Protein 5H3Z (pdb70)

Foldseek 3Di:
DWFDFFDQPAWADAAQWIWGAHQQQATADTAGNQWKALHGADPPLGYQWFKWKWADDPPDIDIATQGRNNPWFWWADNFKIWTWDDDPFKTKIWMWGDYNAQKIKTKIKIFDFGDKMKMKGKGWTQTAGPCVSQQFLQVQLLQWFWDWDQDPAAIKIKIWRLQHVHAIKIKIKDKWPFHQHAKEFFQCQFQNLCCLAPVRTPCSVDDRPRDYFRGRGGMIMTMTDMDTHDGMDMIMMMMHMDRHDPDFDDDDDDPVVVVVRVPDDDPDDIGTDDRWDFDQADEADAFDADDPVVCCVVAVAWALWDDDPRDTAWTAGPLLKIKGFQVNSSFAQAFAKDKAEDDDLLAQDAQAWMFIATQFRATAQTAGGQSQWRGWWHHDHDGSCSPVATFKWKWWRDPRHTHTRGHARMWMHRFWIWGWHDDDPWIKIWIWGDYPAAKIKIKIAIPVFFWIKMKMKTQTDLTRHGSDAMWDWDDDQQKIKIHGDDVGPLCVQQVLKIDMGFDRDWDWAACLVRTPRSDHRGSRTIMIIDGTGRMTMDMHTDSNNPDDDDDPDDDSVVSSVVVVVVLCLLFQNKAKFFPPDADPLRVLCRSFQSLLVSLLVCLRRPFAFRSGSPDSKDQLLLCLFQVLLLCQLFVSLSHLLNVLLQSLLAQEPPLLAHFRIAHDRDLDTHLDHWPLRRLSSLQSVLSSCFQAVPLVQQQDWHFYAYRPGSDTPPPTDGNVVSNVSSVVSQCVQADPPASFGFRAQHHPPNQFGWPDVLNNNFKGFLLSLLSLLLSLQSSLVSCCVPDPVSSVVSVCSVRSLVRSVVPQADPLAGFRMDGDPDPVGDTLDVVPVVDPRHHFLNNLLSCLLSVSQFQVSNVVSVVCQLPAAQFLLAGFSRFADAEDSADDDTTRNSHSRFHCAACRLRFFPQSRLSNLSSCLLAVAVVNSLSLSQQLSVNCVSRVLERHDDRRWGFGGKHFSDSGDVVCRVPVCCRRVSVTHIYTHTTSNGSNSSSSSSSVRCRACNWGGGHQKTWRFHRHDCSQARMWIFRADPNRTAIEREHEDQDPDFKWKDFPRDTADFDWDDRSNDTGTTIGGNVSLVVSCCGRYMYMYGYD/DWFDFFDQPAWADAAQWIWGAHQQQATADTAGNQWKALHGADDPQGYQWFKWKWADDPPDIDIATQGSNRPWFWWADNFKIWTWDADPHKTKIWMWGDYNAQKIKTKIKIFDFGPKMKMKGKGWIQTAGPCRSVQFLQVQLLQWFWDWDQDPAAIKIKIWRLAHVNAIKIKIKDKWQFHQHAKEFFPCQFQNLCCLAPVRTPCSVDDRPRDYFRGRGGMIMTMTDMDTHDGMGMIMMMMHMDRHDPDFDDDDDCPVVNVVRVPDDDPDPGGTDDHWDFDQADEADEFDADDPVRCCVVAVAWALFDDDPRHTAWTAGPLLKIKGFQVNSSQAQAFAKDKAEDDDLLAQDAQAWMFIATQFRATAQTAGGQSQWRGWWHHDHDGRCSPVATFKWKWWDDPRHTHTRGHARMWMHRFWIWGWGDDDPWIKIWIWGDYPAAKIKIKIAIPVFFWTKMKMKTQTDLTRHHSPAMWDWDDDQQKIKIHGDDVGPLCVLQVLKIDMGFDHPWDWAACLNRTPNSDDNGSRIIMTIDGTGRMTMDMHIDSNNPDDDDDPDDDSVVSSVVVVVVLCLLFQNKAKFFPPDADPLRVLCRSFQSLLVSLLVCLRRVFAFRSSSPDSKDQLLLCLFQVLLLCQLFVSLSHLLNVLLQSLLAQEPPLLAHFRIAHDRDLDTHLDHWPLRRLSSLQSVLSSCFQAVPLVQQQDWHFYAYRPRSHTPPPTDGNVVSNVSSVVSQCVQADPPASFGFRAQHHPPNQFGWPDVLNNNFKGFLLSLLSLLLSLQSNLVSCPVPDPVSSVVSVCSVRSLVRQVVPQADPLAGFRMDGDPDPVGDTLDVVPVVDPRHHFLNNLLSCLLSVSQFQVSNVVSVVCQLPAAQFLQAGFSRFADAEDSADDDTTRNSHSGFHCAACRQRFFPQSRLSVLSSCLLAVAVVNSLSLSQQLSVNCVRRVLERHDDRRWGFGGKHFSDSGDVSCRVPVCCRRVSVTHIYTHTISNGSNSSSSSSSVRCRACNWGGGHQKTWRFHRHDQSQQRMWIWRADPNRTAIEREHADQDPDFKWKDAPRDTADFDWDDRSHDTGTTIGGNVSLVVSCCGRYMYMYGYD

Secondary structure (DSSP, 8-state):
-EEPPP--SEEEEETTEEEEE-TTS-EEEEEETT---SS--BTTTB-S-EEEEEEEETTEEEEEE-------EEEE-SSEEEEEEEETTEEEEEEEEE-TTSEEEEEEEEEEEEEEEEEEEEEE---S-HHHHHH-HHHHHHTEEEEEEEETTEEEEEEEE--BTTB--EEEEEEESS-EEEEEEEHHHHT-TTHHHH-S-GGGGS----B---SSSEEEEEEEPPEEEEEEEEEEEEEEEES---SPP-S---HHHHHHHHT----S--EEE----B-SB-S-B-PPPP-HHHHHHH--S-EEEEEETTEEEEEE-TTS-EEEEHHHHTT-SS---EE-----TTS---S-EEEEE-----BEEEEES-TTTSBSBPPP-SSS-SS--SSEEEEEEETTEEEEB---SEE--TTEEEEEEEETTEEEEEEEE---SS--EEEEEETT---EEEEEEEEB-SSSSTTSS-EEEEEETTEEEEEE-TTSHHHHHSTT-EE----SS-EEESGGGGBTT---S-TTEEEEEEEEESEEEE--EETT----PPPS---HHHHHHHHHHHHHHHTTT-EEE-SSPPPHHHHHHHHHHHHHHHHHHHHHHS---SS-----SPBHHHHTTHHHHHHHHHT-HHHHHHHHHHHHTTSBTTT-S--SB---S----B----TTTTHHHHHHHHHHHHHH--GGGGG-EE--B-TTT--B-S--EEHHHHHHHHHHHHHTTBPTTS-PBP-TT--S-GGG-BSSHHHHHHEEEHHHHHHHHHHHHHHHHHHTTT-HHHHHHHH--HHHHHHHHHHSEETTEE-SEEE-SSTT-----TT-TTSS----HHHHHHHHHTT-S-HHHHHHHHHHIIIIIEETTEE----PPP-SSS--SSBSHHHH--SS-GGGGS-BHHHHHHHHHHHH---HHHHHHH-----TTHHHHSTTBPP--TTS-B-BEEE--SSHHHHHHTTHHHHHT-S-EEE-SBS-SSHHHHHHHIIIIIIS-EEEETTEEEE-----GGGTT-EEEEEETTEEEEEEEEE-----SEEEEETTEEPP-EEPP-TTS---EEEEHHHHHHH----EEEEEE--/-EEPPP--SEEEEETTEEEEE-TTS-EEEEEETT---SS--BTTTB-S-EEEEEEEETTEEEEEE-------EEEE-SSEEEEEEEETTEEEEEEEEE-TTSEEEEEEEEEEEEEEEEEEEEEE---S-HHHHHH-HHHHHHTEEEEEEEETTEEEEEEEE--BTTB--EEEEEEESS-EEEEEEEHHHHT-TTHHHH-S-GGGGS----B---SSSEEEEEEEPPEEEEEEEEEEEEEEEES---SPP-S---HHHHHHHHT----S--EEE----BSSB-S-B-PPPP-HHHHHHH--S-EEEEEETTEEEEEE-TTS-EEEEHHHHTT-SS---EE-----TTS---S-EEEEE-----BEEEEESSTTTSBSBPPP-SSS-SS--SSEEEEEEETTEEEEB---SEE--TTEEEEEEEETTEEEEEEEE---SS--EEEEEETT---EEEEEEEEB-SSSSTTSS-EEEEEETTEEEEEE-TTSHHHHH-TT-EE----TT-EEESGGGGBTT---S-TTEEEEEEEEESEEEE--EESS----PPPS---HHHHHHHHHHHHHHHTTT-EEE-SSPPPHHHHHHHHHHHHHHHHHHHHHHS---SS-----SPBHHHHTTHHHHHHHHHT-HHHHHHHHHHHHHTSBTTT-S--SB---S----B----TTTTHHHHHHHHHHHHHH--GGGGG-EE--B-TTT--B-S--EEHHHHHHHHHHHHHTTBPTTS-PBP-TT--S-GGG-BSSHHHHHHEEEHHHHHHHHHHHHHHHHHHTTT-HHHHHHHH--HHHHHHHHHHSEETTEE-SEEE-SSTT-----TT-TTSS----HHHHHHHHHTT-S-HHHHHHHHHHIIIIIEETTEE----PPP-SSS--SSBSHHHH--SS-GGGGS-BHHHHHHHHHHHH---HHHHHHH-----TTHHHHSTTBPP--TTS-B-BEEE--SSHHHHHHTTHHHHHT-S-EEE-SBS-SSHHHHHHHIIIIIIS-EEEETTEEEE-----GGGTT-EEEEEETTEEEEEEEEE-----SEEEEETTEEPP-EEPP-TTS---EEEEHHHHHHH----EEEEEE--

Structure (mmCIF, N/CA/C/O backbone):
data_5H3Z
#
_entry.id   5H3Z
#
_cell.length_a   87.761
_cell.length_b   94.784
_cell.length_c   157.943
_cell.angle_alpha   90.00
_cell.angle_beta   98.41
_cell.angle_gamma   90.00
#
_symmetry.space_group_name_H-M   'P 1 21 1'
#
loop_
_entity.id
_entity.type
_entity.pdbx_description
1 polymer 'Uncharacterized protein'
2 non-polymer GLYCEROL
3 non-polymer 'CALCIUM ION'
4 non-polymer DI(HYDROXYETHYL)ETHER
5 water water
#
loop_
_atom_site.group_PDB
_atom_site.id
_atom_site.type_symbol
_atom_site.label_atom_id
_atom_site.label_alt_id
_atom_site.label_comp_id
_atom_site.label_asym_id
_atom_site.label_entity_id
_atom_site.label_seq_id
_atom_site.pdbx_PDB_ins_code
_atom_site.Cartn_x
_atom_site.Cartn_y
_atom_site.Cartn_z
_atom_site.occupancy
_atom_site.B_iso_or_equiv
_atom_site.auth_seq_id
_atom_site.auth_comp_id
_atom_site.auth_asym_id
_atom_site.auth_atom_id
_atom_site.pdbx_PDB_model_num
ATOM 1 N N . GLY A 1 2 ? 63.611 28.064 87.008 1.00 53.74 1 GLY A N 1
ATOM 2 C CA . GLY A 1 2 ? 62.934 29.321 86.638 1.00 46.74 1 GLY A CA 1
ATOM 3 C C . GLY A 1 2 ? 62.896 30.253 87.851 1.00 48.37 1 GLY A C 1
ATOM 4 O O . GLY A 1 2 ? 62.748 29.835 88.977 1.00 45.52 1 GLY A O 1
ATOM 5 N N . ILE A 1 3 ? 63.075 31.532 87.585 1.00 39.97 2 ILE A N 1
ATOM 6 C CA . ILE A 1 3 ? 63.101 32.556 88.591 1.00 36.51 2 ILE A CA 1
ATOM 7 C C . ILE A 1 3 ? 61.931 33.469 88.306 1.00 38.88 2 ILE A C 1
ATOM 8 O O . ILE A 1 3 ? 61.874 34.049 87.274 1.00 44.08 2 ILE A O 1
ATOM 13 N N . LEU A 1 4 ? 60.996 33.558 89.236 1.00 35.00 3 LEU A N 1
ATOM 14 C CA . LEU A 1 4 ? 59.927 34.562 89.199 1.00 34.00 3 LEU A CA 1
ATOM 15 C C . LEU A 1 4 ? 60.428 35.873 89.795 1.00 31.25 3 LEU A C 1
ATOM 16 O O . LEU A 1 4 ? 60.873 35.941 90.931 1.00 30.41 3 LEU A O 1
ATOM 21 N N . LYS A 1 5 ? 60.317 36.940 89.020 1.00 31.27 4 LYS A N 1
ATOM 22 C CA . LYS A 1 5 ? 60.667 38.251 89.490 1.00 34.70 4 LYS A CA 1
ATOM 23 C C . LYS A 1 5 ? 59.644 38.833 90.482 1.00 33.55 4 LYS A C 1
ATOM 24 O O . LYS A 1 5 ? 58.561 38.306 90.664 1.00 33.75 4 LYS A O 1
ATOM 30 N N . THR A 1 6 ? 60.038 39.911 91.132 1.00 33.12 5 THR A N 1
ATOM 31 C CA . THR A 1 6 ? 59.229 40.543 92.156 1.00 39.32 5 THR A CA 1
ATOM 32 C C . THR A 1 6 ? 58.599 41.788 91.582 1.00 35.44 5 THR A C 1
ATOM 33 O O . THR A 1 6 ? 59.144 42.414 90.683 1.00 32.37 5 THR A O 1
ATOM 37 N N . LEU A 1 7 ? 57.437 42.130 92.092 1.00 31.23 6 LEU A N 1
ATOM 38 C CA . LEU A 1 7 ? 56.745 43.324 91.643 1.00 32.58 6 LEU A CA 1
ATOM 39 C C . LEU A 1 7 ? 57.449 44.574 92.138 1.00 33.44 6 LEU A C 1
ATOM 40 O O . LEU A 1 7 ? 57.689 44.710 93.330 1.00 33.86 6 LEU A O 1
ATOM 45 N N . SER A 1 8 ? 57.748 45.499 91.247 1.00 32.76 7 SER A N 1
ATOM 46 C CA . SER A 1 8 ? 58.188 46.836 91.676 1.00 33.83 7 SER A CA 1
ATOM 47 C C . SER A 1 8 ? 57.209 47.846 91.113 1.00 30.81 7 SER A C 1
ATOM 48 O O . SER A 1 8 ? 56.842 47.763 89.973 1.00 32.59 7 SER A O 1
ATOM 51 N N . ALA A 1 9 ? 56.765 48.797 91.925 1.00 28.01 8 ALA A N 1
ATOM 52 C CA . ALA A 1 9 ? 55.779 49.791 91.427 1.00 29.65 8 ALA A CA 1
ATOM 53 C C . ALA A 1 9 ? 56.494 50.666 90.346 1.00 31.81 8 ALA A C 1
ATOM 54 O O . ALA A 1 9 ? 57.546 51.216 90.622 1.00 35.25 8 ALA A O 1
ATOM 56 N N . PRO A 1 10 ? 55.990 50.704 89.126 1.00 34.40 9 PRO A N 1
ATOM 57 C CA . PRO A 1 10 ? 56.705 51.406 88.019 1.00 34.75 9 PRO A CA 1
ATOM 58 C C . PRO A 1 10 ? 56.493 52.922 87.999 1.00 35.80 9 PRO A C 1
ATOM 59 O O . PRO A 1 10 ? 57.129 53.598 87.250 1.00 33.44 9 PRO A O 1
ATOM 63 N N . ILE A 1 11 ? 55.605 53.466 88.813 1.00 32.08 10 ILE A N 1
ATOM 64 C CA . ILE A 1 11 ? 55.436 54.906 88.848 1.00 29.55 10 ILE A CA 1
ATOM 65 C C . ILE A 1 11 ? 55.960 55.350 90.166 1.00 31.16 10 ILE A C 1
ATOM 66 O O . ILE A 1 11 ? 55.435 54.979 91.235 1.00 31.42 10 ILE A O 1
ATOM 71 N N . ILE A 1 12 ? 57.001 56.159 90.131 1.00 26.59 11 ILE A N 1
ATOM 72 C CA . ILE A 1 12 ? 57.696 56.522 91.306 1.00 28.40 11 ILE A CA 1
ATOM 73 C C . ILE A 1 12 ? 57.751 57.997 91.361 1.00 33.61 11 ILE A C 1
ATOM 74 O O . ILE A 1 12 ? 58.442 58.612 90.576 1.00 31.99 11 ILE A O 1
ATOM 79 N N . LEU A 1 13 ? 57.035 58.587 92.310 1.00 34.50 12 LEU A N 1
ATOM 80 C CA . LEU A 1 13 ? 57.093 60.039 92.516 1.00 33.14 12 LEU A CA 1
ATOM 81 C C . LEU A 1 13 ? 57.965 60.359 93.705 1.00 34.14 12 LEU A C 1
ATOM 82 O O . LEU A 1 13 ? 57.842 59.721 94.755 1.00 32.70 12 LEU A O 1
ATOM 87 N N . GLU A 1 14 ? 58.848 61.354 93.565 1.00 29.15 13 GLU A N 1
ATOM 88 C CA . GLU A 1 14 ? 59.783 61.707 94.608 1.00 31.99 13 GLU A CA 1
ATOM 89 C C . GLU A 1 14 ? 59.852 63.183 94.764 1.00 32.28 13 GLU A C 1
ATOM 90 O O . GLU A 1 14 ? 59.754 63.932 93.828 1.00 33.71 13 GLU A O 1
ATOM 96 N N . ASN A 1 15 ? 59.959 63.604 95.986 1.00 36.26 14 ASN A N 1
ATOM 97 C CA . ASN A 1 15 ? 60.203 64.996 96.276 1.00 37.49 14 ASN A CA 1
ATOM 98 C C . ASN A 1 15 ? 60.718 65.079 97.682 1.00 40.50 14 ASN A C 1
ATOM 99 O O . ASN A 1 15 ? 60.040 64.707 98.652 1.00 50.41 14 ASN A O 1
ATOM 104 N N . SER A 1 16 ? 61.931 65.570 97.797 1.00 42.85 15 SER A N 1
ATOM 105 C CA . SER A 1 16 ? 62.489 65.873 99.073 1.00 41.44 15 SER A CA 1
ATOM 106 C C . SER A 1 16 ? 62.485 64.545 99.875 1.00 39.39 15 SER A C 1
ATOM 107 O O . SER A 1 16 ? 62.922 63.541 99.380 1.00 43.93 15 SER A O 1
ATOM 110 N N . ASN A 1 17 ? 61.935 64.514 101.070 1.00 34.32 16 ASN A N 1
ATOM 111 C CA . ASN A 1 17 ? 61.923 63.307 101.856 1.00 35.52 16 ASN A CA 1
ATOM 112 C C . ASN A 1 17 ? 60.692 62.378 101.606 1.00 33.68 16 ASN A C 1
ATOM 113 O O . ASN A 1 17 ? 60.391 61.582 102.434 1.00 31.20 16 ASN A O 1
ATOM 118 N N . SER A 1 18 ? 60.027 62.504 100.478 1.00 30.08 17 SER A N 1
ATOM 119 C CA . SER A 1 18 ? 58.843 61.716 100.150 1.00 32.17 17 SER A CA 1
ATOM 120 C C . SER A 1 18 ? 59.089 60.881 98.938 1.00 30.55 17 SER A C 1
ATOM 121 O O . SER A 1 18 ? 59.580 61.374 97.919 1.00 26.44 17 SER A O 1
ATOM 124 N N . THR A 1 19 ? 58.720 59.595 99.032 1.00 27.23 18 THR A N 1
ATOM 125 C CA . THR A 1 19 ? 58.610 58.733 97.860 1.00 25.37 18 THR A CA 1
ATOM 126 C C . THR A 1 19 ? 57.176 58.102 97.853 1.00 26.40 18 THR A C 1
ATOM 127 O O . THR A 1 19 ? 56.829 57.329 98.742 1.00 25.49 18 THR A O 1
ATOM 131 N N . PHE A 1 20 ? 56.357 58.448 96.881 1.00 26.48 19 PHE A N 1
ATOM 132 C CA . PHE A 1 20 ? 55.024 57.851 96.672 1.00 26.81 19 PHE A CA 1
ATOM 133 C C . PHE A 1 20 ? 55.033 57.067 95.401 1.00 25.91 19 PHE A C 1
ATOM 134 O O . PHE A 1 20 ? 55.228 57.643 94.317 1.00 32.28 19 PHE A O 1
ATOM 142 N N . THR A 1 21 ? 54.789 55.751 95.480 1.00 25.10 20 THR A N 1
ATOM 143 C CA . THR A 1 21 ? 54.791 54.890 94.326 1.00 25.07 20 THR A CA 1
ATOM 144 C C . THR A 1 21 ? 53.383 54.412 93.989 1.00 27.73 20 THR A C 1
ATOM 145 O O . THR A 1 21 ? 52.497 54.381 94.889 1.00 26.16 20 THR A O 1
ATOM 149 N N . PHE A 1 22 ? 53.177 54.122 92.722 1.00 25.48 21 PHE A N 1
ATOM 150 C CA . PHE A 1 22 ? 51.884 53.754 92.207 1.00 26.15 21 PHE A CA 1
ATOM 151 C C . PHE A 1 22 ? 52.044 52.620 91.237 1.00 27.43 21 PHE A C 1
ATOM 152 O O . PHE A 1 22 ? 53.113 52.476 90.563 1.00 31.06 21 PHE A O 1
ATOM 160 N N . LEU A 1 23 ? 50.980 51.837 91.111 1.00 25.47 22 LEU A N 1
ATOM 161 C CA . LEU A 1 23 ? 50.873 50.803 90.079 1.00 25.75 22 LEU A CA 1
ATOM 162 C C . LEU A 1 23 ? 50.478 51.456 88.728 1.00 27.61 22 LEU A C 1
ATOM 163 O O . LEU A 1 23 ? 50.062 52.614 88.721 1.00 30.17 22 LEU A O 1
ATOM 168 N N . PRO A 1 24 ? 50.589 50.727 87.594 1.00 28.70 23 PRO A N 1
ATOM 169 C CA . PRO A 1 24 ? 50.481 51.390 86.280 1.00 30.53 23 PRO A CA 1
ATOM 170 C C . PRO A 1 24 ? 49.129 52.036 85.986 1.00 34.05 23 PRO A C 1
ATOM 171 O O . PRO A 1 24 ? 49.087 52.980 85.228 1.00 33.55 23 PRO A O 1
ATOM 175 N N . GLY A 1 25 ? 48.048 51.573 86.644 1.00 30.49 24 GLY A N 1
ATOM 176 C CA . GLY A 1 25 ? 46.753 52.200 86.519 1.00 26.70 24 GLY A CA 1
ATOM 177 C C . GLY A 1 25 ? 46.619 53.389 87.442 1.00 27.63 24 GLY A C 1
ATOM 178 O O . GLY A 1 25 ? 45.561 54.000 87.536 1.00 27.68 24 GLY A O 1
ATOM 179 N N . GLY A 1 26 ? 47.684 53.761 88.127 1.00 24.39 25 GLY A N 1
ATOM 180 C CA . GLY A 1 26 ? 47.637 54.904 89.017 1.00 25.50 25 GLY A CA 1
ATOM 181 C C . GLY A 1 26 ? 47.060 54.563 90.428 1.00 25.93 25 GLY A C 1
ATOM 182 O O . GLY A 1 26 ? 46.715 55.415 91.182 1.00 25.92 25 GLY A O 1
ATOM 183 N N . ASP A 1 27 ? 47.041 53.295 90.776 1.00 27.13 26 ASP A N 1
ATOM 184 C CA . ASP A 1 27 ? 46.622 52.832 92.134 1.00 26.57 26 ASP A CA 1
ATOM 185 C C . ASP A 1 27 ? 47.759 52.999 93.105 1.00 26.43 26 ASP A C 1
ATOM 186 O O . ASP A 1 27 ? 48.886 52.684 92.752 1.00 26.45 26 ASP A O 1
ATOM 191 N N . ASN A 1 28 ? 47.464 53.502 94.315 1.00 23.75 27 ASN A N 1
ATOM 192 C CA . ASN A 1 28 ? 48.472 53.658 95.348 1.00 23.44 27 ASN A CA 1
ATOM 193 C C . ASN A 1 28 ? 49.130 52.337 95.650 1.00 24.15 27 ASN A C 1
ATOM 194 O O . ASN A 1 28 ? 48.502 51.287 95.628 1.00 22.54 27 ASN A O 1
ATOM 199 N N . PHE A 1 29 ? 50.441 52.377 95.809 1.00 24.36 28 PHE A N 1
ATOM 200 C CA . PHE A 1 29 ? 51.188 51.193 96.202 1.00 24.18 28 PHE A CA 1
ATOM 201 C C . PHE A 1 29 ? 51.759 51.489 97.558 1.00 27.19 28 PHE A C 1
ATOM 202 O O . PHE A 1 29 ? 51.247 51.034 98.524 1.00 23.76 28 PHE A O 1
ATOM 210 N N . GLU A 1 30 ? 52.792 52.320 97.641 1.00 26.95 29 GLU A N 1
ATOM 211 C CA . GLU A 1 30 ? 53.347 52.705 98.923 1.00 27.54 29 GLU A CA 1
ATOM 212 C C . GLU A 1 30 ? 53.594 54.210 98.938 1.00 23.46 29 GLU A C 1
ATOM 213 O O . GLU A 1 30 ? 54.405 54.734 98.155 1.00 25.79 29 GLU A O 1
ATOM 219 N N . TRP A 1 31 ? 52.984 54.872 99.898 1.00 22.75 30 TRP A N 1
ATOM 220 C CA . TRP A 1 31 ? 53.183 56.297 100.090 1.00 23.37 30 TRP A CA 1
ATOM 221 C C . TRP A 1 31 ? 54.000 56.550 101.322 1.00 25.38 30 TRP A C 1
ATOM 222 O O . TRP A 1 31 ? 53.501 56.344 102.438 1.00 26.10 30 TRP A O 1
ATOM 233 N N . ILE A 1 32 ? 55.258 56.956 101.131 1.00 24.21 31 ILE A N 1
ATOM 234 C CA . ILE A 1 32 ? 56.219 57.026 102.244 1.00 25.94 31 ILE A CA 1
ATOM 235 C C . ILE A 1 32 ? 56.739 58.465 102.369 1.00 28.07 31 ILE A C 1
ATOM 236 O O . ILE A 1 32 ? 57.195 59.054 101.398 1.00 27.33 31 ILE A O 1
ATOM 241 N N . HIS A 1 33 ? 56.643 58.994 103.563 1.00 26.56 32 HIS A N 1
ATOM 242 C CA . HIS A 1 33 ? 57.196 60.269 103.876 1.00 29.17 32 HIS A CA 1
ATOM 243 C C . HIS A 1 33 ? 58.129 60.038 105.049 1.00 30.49 32 HIS A C 1
ATOM 244 O O . HIS A 1 33 ? 57.718 59.625 106.166 1.00 26.03 32 HIS A O 1
ATOM 251 N N . GLU A 1 34 ? 59.408 60.293 104.806 1.00 34.69 33 GLU A N 1
ATOM 252 C CA . GLU A 1 34 ? 60.487 59.990 105.765 1.00 35.85 33 GLU A CA 1
ATOM 253 C C . GLU A 1 34 ? 60.380 58.503 106.055 1.00 36.51 33 GLU A C 1
ATOM 254 O O . GLU A 1 34 ? 60.477 57.698 105.137 1.00 42.36 33 GLU A O 1
ATOM 260 N N . SER A 1 35 ? 60.170 58.086 107.264 1.00 36.24 34 SER A N 1
ATOM 261 C CA . SER A 1 35 ? 60.072 56.626 107.411 1.00 41.20 34 SER A CA 1
ATOM 262 C C . SER A 1 35 ? 58.628 56.181 107.760 1.00 34.20 34 SER A C 1
ATOM 263 O O . SER A 1 35 ? 58.445 55.098 108.232 1.00 32.52 34 SER A O 1
ATOM 266 N N . ILE A 1 36 ? 57.628 57.009 107.449 1.00 29.17 35 ILE A N 1
ATOM 267 C CA . ILE A 1 36 ? 56.210 56.750 107.761 1.00 28.38 35 ILE A CA 1
ATOM 268 C C . ILE A 1 36 ? 55.405 56.386 106.512 1.00 27.57 35 ILE A C 1
ATOM 269 O O . ILE A 1 36 ? 55.432 57.091 105.518 1.00 29.10 35 ILE A O 1
ATOM 282 N N . ILE A 1 38 ? 51.943 56.155 104.766 1.00 22.92 37 ILE A N 1
ATOM 283 C CA . ILE A 1 38 ? 50.750 56.951 104.891 1.00 23.47 37 ILE A CA 1
ATOM 284 C C . ILE A 1 38 ? 49.471 56.132 104.572 1.00 22.04 37 ILE A C 1
ATOM 285 O O . ILE A 1 38 ? 48.533 56.261 105.282 1.00 22.20 37 ILE A O 1
ATOM 290 N N . ASN A 1 39 ? 49.472 55.349 103.515 1.00 21.40 38 ASN A N 1
ATOM 291 C CA . ASN A 1 39 ? 48.328 54.477 103.189 1.00 25.58 38 ASN A CA 1
ATOM 292 C C . ASN A 1 39 ? 48.361 53.232 104.091 1.00 28.14 38 ASN A C 1
ATOM 293 O O . ASN A 1 39 ? 49.377 52.947 104.768 1.00 22.95 38 ASN A O 1
ATOM 298 N N . ALA A 1 40 ? 47.235 52.549 104.177 1.00 25.00 39 ALA A N 1
ATOM 299 C CA . ALA A 1 40 ? 47.156 51.363 105.017 1.00 24.38 39 ALA A CA 1
ATOM 300 C C . ALA A 1 40 ? 47.413 50.094 104.209 1.00 22.71 39 ALA A C 1
ATOM 301 O O . ALA A 1 40 ? 47.991 49.176 104.735 1.00 21.89 39 ALA A O 1
ATOM 303 N N . PHE A 1 41 ? 46.905 50.033 102.985 1.00 20.05 40 PHE A N 1
ATOM 304 C CA . PHE A 1 41 ? 46.965 48.849 102.135 1.00 20.31 40 PHE A CA 1
ATOM 305 C C . PHE A 1 41 ? 47.668 49.220 100.862 1.00 23.79 40 PHE A C 1
ATOM 306 O O . PHE A 1 41 ? 47.383 50.284 100.238 1.00 22.41 40 PHE A O 1
ATOM 314 N N . GLN A 1 42 ? 48.568 48.362 100.468 1.00 23.52 41 GLN A N 1
ATOM 315 C CA . GLN A 1 42 ? 49.168 48.455 99.117 1.00 25.80 41 GLN A CA 1
ATOM 316 C C . GLN A 1 42 ? 48.192 47.995 98.084 1.00 24.52 41 GLN A C 1
ATOM 317 O O . GLN A 1 42 ? 47.516 46.977 98.260 1.00 22.95 41 GLN A O 1
ATOM 323 N N . GLY A 1 43 ? 48.137 48.712 96.970 1.00 20.96 42 GLY A N 1
ATOM 324 C CA . GLY A 1 43 ? 47.364 48.254 95.830 1.00 22.45 42 GLY A CA 1
ATOM 325 C C . GLY A 1 43 ? 47.884 46.963 95.260 1.00 21.67 42 GLY A C 1
ATOM 326 O O . GLY A 1 43 ? 49.001 46.538 95.509 1.00 22.58 42 GLY A O 1
ATOM 327 N N . ASN A 1 44 ? 47.019 46.276 94.537 1.00 21.90 43 ASN A N 1
ATOM 328 C CA . ASN A 1 44 ? 47.469 45.144 93.728 1.00 22.80 43 ASN A CA 1
ATOM 329 C C . ASN A 1 44 ? 47.039 45.333 92.282 1.00 21.85 43 ASN A C 1
ATOM 330 O O . ASN A 1 44 ? 46.160 46.154 91.987 1.00 23.55 43 ASN A O 1
ATOM 335 N N . THR A 1 45 ? 47.643 44.521 91.415 1.00 25.70 44 THR A N 1
ATOM 336 C CA . THR A 1 45 ? 47.513 44.691 89.945 1.00 25.09 44 THR A CA 1
ATOM 337 C C . THR A 1 45 ? 46.155 44.327 89.378 1.00 29.10 44 THR A C 1
ATOM 338 O O . THR A 1 45 ? 45.768 44.828 88.347 1.00 30.17 44 THR A O 1
ATOM 342 N N . LEU A 1 46 ? 45.381 43.534 90.102 1.00 29.80 45 LEU A N 1
ATOM 343 C CA . LEU A 1 46 ? 43.974 43.257 89.667 1.00 30.25 45 LEU A CA 1
ATOM 344 C C . LEU A 1 46 ? 42.892 44.092 90.294 1.00 31.79 45 LEU A C 1
ATOM 345 O O . LEU A 1 46 ? 42.005 44.525 89.598 1.00 31.39 45 LEU A O 1
ATOM 350 N N . ASP A 1 47 ? 42.944 44.309 91.617 1.00 30.17 46 ASP A N 1
ATOM 351 C CA . ASP A 1 47 ? 41.929 45.104 92.300 1.00 27.25 46 ASP A CA 1
ATOM 352 C C . ASP A 1 47 ? 42.187 46.562 92.263 1.00 27.43 46 ASP A C 1
ATOM 353 O O . ASP A 1 47 ? 41.255 47.309 92.411 1.00 28.25 46 ASP A O 1
ATOM 358 N N . GLY A 1 48 ? 43.436 47.000 92.134 1.00 25.44 47 GLY A N 1
ATOM 359 C CA . GLY A 1 48 ? 43.751 48.400 92.398 1.00 28.06 47 GLY A CA 1
ATOM 360 C C . GLY A 1 48 ? 43.984 48.614 93.892 1.00 25.45 47 GLY A C 1
ATOM 361 O O . GLY A 1 48 ? 44.373 47.690 94.580 1.00 23.77 47 GLY A O 1
ATOM 362 N N . SER A 1 49 ? 43.738 49.825 94.355 1.00 23.41 48 SER A N 1
ATOM 363 C CA . SER A 1 49 ? 43.942 50.190 95.707 1.00 23.52 48 SER A CA 1
ATOM 364 C C . SER A 1 49 ? 42.612 50.547 96.364 1.00 23.62 48 SER A C 1
ATOM 365 O O . SER A 1 49 ? 41.582 50.649 95.724 1.00 23.44 48 SER A O 1
ATOM 368 N N . THR A 1 50 ? 42.664 50.765 97.657 1.00 24.72 49 THR A N 1
ATOM 369 C CA . THR A 1 50 ? 41.462 50.993 98.496 1.00 23.50 49 THR A CA 1
ATOM 370 C C . THR A 1 50 ? 40.944 52.456 98.437 1.00 23.84 49 THR A C 1
ATOM 371 O O . THR A 1 50 ? 39.755 52.736 98.644 1.00 21.80 49 THR A O 1
ATOM 375 N N . ASN A 1 51 ? 41.840 53.374 98.120 1.00 22.26 50 ASN A N 1
ATOM 376 C CA . ASN A 1 51 ? 41.487 54.778 97.943 1.00 22.25 50 ASN A CA 1
ATOM 377 C C . ASN A 1 51 ? 40.971 55.128 96.578 1.00 20.70 50 ASN A C 1
ATOM 378 O O . ASN A 1 51 ? 41.151 54.430 95.635 1.00 20.15 50 ASN A O 1
ATOM 383 N N . ASN A 1 52 ? 40.261 56.235 96.490 1.00 24.25 51 ASN A N 1
ATOM 384 C CA . ASN A 1 52 ? 39.739 56.712 95.257 1.00 22.87 51 ASN A CA 1
ATOM 385 C C . ASN A 1 52 ? 39.135 58.086 95.393 1.00 20.47 51 ASN A C 1
ATOM 386 O O . ASN A 1 52 ? 39.053 58.635 96.450 1.00 22.07 51 ASN A O 1
ATOM 391 N N . LEU A 1 53 ? 38.714 58.629 94.282 1.00 23.62 52 LEU A N 1
ATOM 392 C CA . LEU A 1 53 ? 37.907 59.856 94.219 1.00 23.28 52 LEU A CA 1
ATOM 393 C C . LEU A 1 53 ? 36.717 59.583 93.351 1.00 21.51 52 LEU A C 1
ATOM 394 O O . LEU A 1 53 ? 36.873 59.126 92.253 1.00 23.92 52 LEU A O 1
ATOM 399 N N . TYR A 1 54 ? 35.522 59.868 93.824 1.00 21.43 53 TYR A N 1
ATOM 400 C CA . TYR A 1 54 ? 34.328 59.423 93.140 1.00 23.47 53 TYR A CA 1
ATOM 401 C C . TYR A 1 54 ? 33.502 60.636 92.694 1.00 25.28 53 TYR A C 1
ATOM 402 O O . TYR A 1 54 ? 33.257 61.511 93.468 1.00 23.27 53 TYR A O 1
ATOM 411 N N . LEU A 1 55 ? 33.111 60.653 91.420 1.00 25.33 54 LEU A N 1
ATOM 412 C CA . LEU A 1 55 ? 32.186 61.659 90.938 1.00 26.15 54 LEU A CA 1
ATOM 413 C C . LEU A 1 55 ? 30.815 61.050 90.955 1.00 23.65 54 LEU A C 1
ATOM 414 O O . LEU A 1 55 ? 30.619 59.999 90.380 1.00 23.22 54 LEU A O 1
ATOM 419 N N . ARG A 1 56 ? 29.888 61.747 91.570 1.00 22.42 55 ARG A N 1
ATOM 420 C CA . ARG A 1 56 ? 28.477 61.286 91.590 1.00 24.12 55 ARG A CA 1
ATOM 421 C C . ARG A 1 56 ? 27.572 62.258 90.834 1.00 23.72 55 ARG A C 1
ATOM 422 O O . ARG A 1 56 ? 27.765 63.460 90.893 1.00 25.35 55 ARG A O 1
ATOM 430 N N . ILE A 1 57 ? 26.619 61.709 90.121 1.00 22.10 56 ILE A N 1
ATOM 431 C CA . ILE A 1 57 ? 25.753 62.491 89.273 1.00 25.12 56 ILE A CA 1
ATOM 432 C C . ILE A 1 57 ? 24.346 62.182 89.672 1.00 23.55 56 ILE A C 1
ATOM 433 O O . ILE A 1 57 ? 23.929 61.037 89.578 1.00 24.09 56 ILE A O 1
ATOM 438 N N . TYR A 1 58 ? 23.614 63.216 90.053 1.00 23.81 57 TYR A N 1
ATOM 439 C CA . TYR A 1 58 ? 22.254 63.041 90.519 1.00 23.77 57 TYR A CA 1
ATOM 440 C C . TYR A 1 58 ? 21.238 63.401 89.436 1.00 25.66 57 TYR A C 1
ATOM 441 O O . TYR A 1 58 ? 21.251 64.507 88.955 1.00 27.34 57 TYR A O 1
ATOM 450 N N . LYS A 1 59 ? 20.286 62.506 89.177 1.00 24.93 58 LYS A N 1
ATOM 451 C CA . LYS A 1 59 ? 19.216 62.750 88.254 1.00 28.81 58 LYS A CA 1
ATOM 452 C C . LYS A 1 59 ? 17.879 62.527 88.896 1.00 26.41 58 LYS A C 1
ATOM 453 O O . LYS A 1 59 ? 17.781 62.020 89.970 1.00 32.24 58 LYS A O 1
ATOM 459 N N . ASP A 1 60 ? 16.832 62.826 88.157 1.00 27.69 59 ASP A N 1
ATOM 460 C CA . ASP A 1 60 ? 15.492 62.661 88.649 1.00 27.61 59 ASP A CA 1
ATOM 461 C C . ASP A 1 60 ? 15.169 61.225 88.961 1.00 25.89 59 ASP A C 1
ATOM 462 O O . ASP A 1 60 ? 14.381 60.986 89.861 1.00 27.58 59 ASP A O 1
ATOM 467 N N . ASN A 1 61 ? 15.693 60.264 88.202 1.00 25.46 60 ASN A N 1
ATOM 468 C CA . ASN A 1 61 ? 15.387 58.858 88.449 1.00 24.59 60 ASN A CA 1
ATOM 469 C C . ASN A 1 61 ? 16.616 58.026 88.715 1.00 25.01 60 ASN A C 1
ATOM 470 O O . ASN A 1 61 ? 16.543 56.809 88.674 1.00 26.68 60 ASN A O 1
ATOM 475 N N . SER A 1 62 ? 17.722 58.654 89.066 1.00 24.70 61 SER A N 1
ATOM 476 C CA . SER A 1 62 ? 18.951 57.870 89.330 1.00 26.40 61 SER A CA 1
ATOM 477 C C . SER A 1 62 ? 20.023 58.627 90.052 1.00 23.54 61 SER A C 1
ATOM 478 O O . SER A 1 62 ? 20.040 59.857 90.138 1.00 25.89 61 SER A O 1
ATOM 481 N N . LEU A 1 63 ? 20.914 57.832 90.603 1.00 24.28 62 LEU A N 1
ATOM 482 C CA . LEU A 1 63 ? 22.189 58.293 91.141 1.00 23.91 62 LEU A CA 1
ATOM 483 C C . LEU A 1 63 ? 23.294 57.400 90.560 1.00 24.38 62 LEU A C 1
ATOM 484 O O . LEU A 1 63 ? 23.182 56.180 90.582 1.00 25.35 62 LEU A O 1
ATOM 489 N N . ALA A 1 64 ? 24.359 58.008 90.104 1.00 21.77 63 ALA A N 1
ATOM 490 C CA . ALA A 1 64 ? 25.426 57.297 89.478 1.00 25.08 63 ALA A CA 1
ATOM 491 C C . ALA A 1 64 ? 26.716 57.727 90.168 1.00 23.40 63 ALA A C 1
ATOM 492 O O . ALA A 1 64 ? 26.775 58.815 90.710 1.00 21.12 63 ALA A O 1
ATOM 494 N N . PHE A 1 65 ? 27.727 56.858 90.129 1.00 24.37 64 PHE A N 1
ATOM 495 C CA . PHE A 1 65 ? 28.985 57.110 90.859 1.00 25.12 64 PHE A CA 1
ATOM 496 C C . PHE A 1 65 ? 30.106 56.521 90.075 1.00 28.43 64 PHE A C 1
ATOM 497 O O . PHE A 1 65 ? 29.994 55.360 89.635 1.00 32.77 64 PHE A O 1
ATOM 505 N N . TYR A 1 66 ? 31.188 57.309 89.901 1.00 26.05 65 TYR A N 1
ATOM 506 C CA . TYR A 1 66 ? 32.316 56.857 89.025 1.00 27.47 65 TYR A CA 1
ATOM 507 C C . TYR A 1 66 ? 33.634 57.141 89.689 1.00 23.85 65 TYR A C 1
ATOM 508 O O . TYR A 1 66 ? 33.887 58.277 90.110 1.00 24.96 65 TYR A O 1
ATOM 517 N N . PRO A 1 67 ? 34.498 56.128 89.761 1.00 23.79 66 PRO A N 1
ATOM 518 C CA . PRO A 1 67 ? 35.853 56.392 90.259 1.00 24.31 66 PRO A CA 1
ATOM 519 C C . PRO A 1 67 ? 36.679 57.145 89.228 1.00 24.83 66 PRO A C 1
ATOM 520 O O . PRO A 1 67 ? 36.613 56.805 88.083 1.00 26.67 66 PRO A O 1
ATOM 524 N N . LEU A 1 68 ? 37.428 58.133 89.667 1.00 28.38 67 LEU A N 1
ATOM 525 C CA . LEU A 1 68 ? 38.230 58.975 88.794 1.00 29.33 67 LEU A CA 1
ATOM 526 C C . LEU A 1 68 ? 39.703 58.598 88.720 1.00 29.70 67 LEU A C 1
ATOM 527 O O . LEU A 1 68 ? 40.402 58.994 87.775 1.00 25.98 67 LEU A O 1
ATOM 532 N N . ILE A 1 69 ? 40.167 57.807 89.662 1.00 25.83 68 ILE A N 1
ATOM 533 C CA . ILE A 1 69 ? 41.541 57.413 89.698 1.00 26.94 68 ILE A CA 1
ATOM 534 C C . ILE A 1 69 ? 41.648 55.946 89.838 1.00 29.09 68 ILE A C 1
ATOM 535 O O . ILE A 1 69 ? 40.676 55.214 90.051 1.00 28.59 68 ILE A O 1
ATOM 540 N N . GLY A 1 70 ? 42.852 55.485 89.611 1.00 31.01 69 GLY A N 1
ATOM 541 C CA . GLY A 1 70 ? 43.145 54.065 89.618 1.00 29.55 69 GLY A CA 1
ATOM 542 C C . GLY A 1 70 ? 42.677 53.284 88.428 1.00 30.14 69 GLY A C 1
ATOM 543 O O . GLY A 1 70 ? 41.994 53.761 87.534 1.00 34.76 69 GLY A O 1
ATOM 552 N N . ASN A 1 72 ? 40.467 51.101 87.851 1.00 31.47 71 ASN A N 1
ATOM 553 C CA . ASN A 1 72 ? 39.040 51.016 87.525 1.00 33.58 71 ASN A CA 1
ATOM 554 C C . ASN A 1 72 ? 38.404 52.278 86.940 1.00 29.33 71 ASN A C 1
ATOM 555 O O . ASN A 1 72 ? 37.307 52.216 86.415 1.00 32.86 71 ASN A O 1
ATOM 560 N N . SER A 1 73 ? 39.059 53.419 87.037 1.00 28.98 72 SER A N 1
ATOM 561 C CA . SER A 1 73 ? 38.558 54.628 86.391 1.00 29.65 72 SER A CA 1
ATOM 562 C C . SER A 1 73 ? 38.690 54.505 84.850 1.00 37.47 72 SER A C 1
ATOM 563 O O . SER A 1 73 ? 38.015 55.235 84.142 1.00 36.79 72 SER A O 1
ATOM 566 N N . LYS A 1 74 ? 39.570 53.644 84.336 1.00 37.64 73 LYS A N 1
ATOM 567 C CA . LYS A 1 74 ? 39.907 53.722 82.855 1.00 50.84 73 LYS A CA 1
ATOM 568 C C . LYS A 1 74 ? 40.443 55.137 82.377 1.00 49.18 73 LYS A C 1
ATOM 569 O O . LYS A 1 74 ? 40.245 55.534 81.256 1.00 53.51 73 LYS A O 1
ATOM 575 N N . SER A 1 75 ? 41.071 55.878 83.293 1.00 43.41 74 SER A N 1
ATOM 576 C CA . SER A 1 75 ? 41.722 57.149 83.068 1.00 40.82 74 SER A CA 1
ATOM 577 C C . SER A 1 75 ? 43.016 56.936 82.285 1.00 44.45 74 SER A C 1
ATOM 578 O O . SER A 1 75 ? 43.700 55.949 82.501 1.00 43.96 74 SER A O 1
ATOM 581 N N . THR A 1 76 ? 43.371 57.870 81.402 1.00 41.64 75 THR A N 1
ATOM 582 C CA . THR A 1 76 ? 44.723 57.874 80.846 1.00 36.39 75 THR A CA 1
ATOM 583 C C . THR A 1 76 ? 45.617 58.592 81.835 1.00 34.37 75 THR A C 1
ATOM 584 O O . THR A 1 76 ? 45.149 59.342 82.686 1.00 31.36 75 THR A O 1
ATOM 588 N N . ILE A 1 77 ? 46.925 58.380 81.701 1.00 32.03 76 ILE A N 1
ATOM 589 C CA . ILE A 1 77 ? 47.853 58.851 82.712 1.00 32.64 76 ILE A CA 1
ATOM 590 C C . ILE A 1 77 ? 49.083 59.476 82.067 1.00 31.31 76 ILE A C 1
ATOM 591 O O . ILE A 1 77 ? 49.647 58.916 81.138 1.00 32.88 76 ILE A O 1
ATOM 596 N N . LYS A 1 78 ? 49.503 60.603 82.621 1.00 33.55 77 LYS A N 1
ATOM 597 C CA . LYS A 1 78 ? 50.833 61.145 82.393 1.00 37.81 77 LYS A CA 1
ATOM 598 C C . LYS A 1 78 ? 51.520 61.317 83.714 1.00 37.90 77 LYS A C 1
ATOM 599 O O . LYS A 1 78 ? 50.865 61.641 84.701 1.00 32.84 77 LYS A O 1
ATOM 605 N N . SER A 1 79 ? 52.842 61.169 83.733 1.00 37.59 78 SER A N 1
ATOM 606 C CA . SER A 1 79 ? 53.624 61.406 84.957 1.00 38.91 78 SER A CA 1
ATOM 607 C C . SER A 1 79 ? 54.793 62.347 84.775 1.00 40.75 78 SER A C 1
ATOM 608 O O . SER A 1 79 ? 55.337 62.504 83.687 1.00 38.75 78 SER A O 1
ATOM 611 N N . GLY A 1 80 ? 55.166 62.966 85.868 1.00 39.00 79 GLY A N 1
ATOM 612 C CA . GLY A 1 80 ? 56.411 63.727 85.981 1.00 44.59 79 GLY A CA 1
ATOM 613 C C . GLY A 1 80 ? 57.177 63.114 87.118 1.00 41.51 79 GLY A C 1
ATOM 614 O O . GLY A 1 80 ? 56.851 62.010 87.553 1.00 42.69 79 GLY A O 1
ATOM 615 N N . THR A 1 81 ? 58.190 63.811 87.591 1.00 37.27 80 THR A N 1
ATOM 616 C CA . THR A 1 81 ? 58.954 63.314 88.706 1.00 37.27 80 THR A CA 1
ATOM 617 C C . THR A 1 81 ? 58.172 63.445 90.028 1.00 33.24 80 THR A C 1
ATOM 618 O O . THR A 1 81 ? 58.384 62.661 90.952 1.00 29.27 80 THR A O 1
ATOM 622 N N . SER A 1 82 ? 57.288 64.418 90.134 1.00 31.29 81 SER A N 1
ATOM 623 C CA . SER A 1 82 ? 56.462 64.599 91.328 1.00 33.22 81 SER A CA 1
ATOM 624 C C . SER A 1 82 ? 54.968 64.870 91.047 1.00 32.93 81 SER A C 1
ATOM 625 O O . SER A 1 82 ? 54.258 65.438 91.868 1.00 34.34 81 SER A O 1
ATOM 628 N N . THR A 1 83 ? 54.501 64.447 89.893 1.00 32.43 82 THR A N 1
ATOM 629 C CA . THR A 1 83 ? 53.179 64.783 89.436 1.00 29.30 82 THR A CA 1
ATOM 630 C C . THR A 1 83 ? 52.621 63.616 88.669 1.00 28.97 82 THR A C 1
ATOM 631 O O . THR A 1 83 ? 53.308 62.937 87.969 1.00 30.21 82 THR A O 1
ATOM 635 N N . LEU A 1 84 ? 51.327 63.405 88.809 1.00 31.81 83 LEU A N 1
ATOM 636 C CA . LEU A 1 84 ? 50.620 62.374 88.054 1.00 30.41 83 LEU A CA 1
ATOM 637 C C . LEU A 1 84 ? 49.291 62.953 87.557 1.00 35.23 83 LEU A C 1
ATOM 638 O O . LEU A 1 84 ? 48.592 63.592 88.302 1.00 37.49 83 LEU A O 1
ATOM 643 N N . ILE A 1 85 ? 48.967 62.826 86.271 1.00 33.81 84 ILE A N 1
ATOM 644 C CA . ILE A 1 85 ? 47.773 63.475 85.752 1.00 35.96 84 ILE A CA 1
ATOM 645 C C . ILE A 1 85 ? 46.845 62.424 85.202 1.00 31.73 84 ILE A C 1
ATOM 646 O O . ILE A 1 85 ? 47.223 61.700 84.331 1.00 34.22 84 ILE A O 1
ATOM 651 N N . PHE A 1 86 ? 45.607 62.393 85.687 1.00 30.49 85 PHE A N 1
ATOM 652 C CA . PHE A 1 86 ? 44.632 61.407 85.188 1.00 31.12 85 PHE A CA 1
ATOM 653 C C . PHE A 1 86 ? 43.661 62.183 84.310 1.00 30.05 85 PHE A C 1
ATOM 654 O O . PHE A 1 86 ? 43.151 63.182 84.752 1.00 32.56 85 PHE A O 1
ATOM 662 N N . GLU A 1 87 ? 43.313 61.620 83.164 1.00 33.65 86 GLU A N 1
ATOM 663 C CA . GLU A 1 87 ? 42.291 62.216 82.321 1.00 38.54 86 GLU A CA 1
ATOM 664 C C . GLU A 1 87 ? 41.277 61.241 81.819 1.00 28.13 86 GLU A C 1
ATOM 665 O O . GLU A 1 87 ? 41.598 60.132 81.472 1.00 33.41 86 GLU A O 1
ATOM 671 N N . GLY A 1 88 ? 40.034 61.692 81.797 1.00 28.24 87 GLY A N 1
ATOM 672 C CA . GLY A 1 88 ? 38.978 60.911 81.246 1.00 29.19 87 GLY A CA 1
ATOM 673 C C . GLY A 1 88 ? 37.650 61.615 81.174 1.00 30.01 87 GLY A C 1
ATOM 674 O O . GLY A 1 88 ? 37.537 62.826 81.403 1.00 33.59 87 GLY A O 1
ATOM 675 N N . THR A 1 89 ? 36.616 60.813 80.910 1.00 36.54 88 THR A N 1
ATOM 676 C CA . THR A 1 89 ? 35.243 61.307 80.984 1.00 39.92 88 THR A CA 1
ATOM 677 C C . THR A 1 89 ? 34.322 60.339 81.754 1.00 41.56 88 THR A C 1
ATOM 678 O O . THR A 1 89 ? 34.473 59.139 81.699 1.00 39.15 88 THR A O 1
ATOM 682 N N . ALA A 1 90 ? 33.322 60.906 82.403 1.00 37.96 89 ALA A N 1
ATOM 683 C CA . ALA A 1 90 ? 32.288 60.120 83.052 1.00 37.45 89 ALA A CA 1
ATOM 684 C C . ALA A 1 90 ? 30.949 60.650 82.579 1.00 34.92 89 ALA A C 1
ATOM 685 O O . ALA A 1 90 ? 30.616 61.804 82.851 1.00 35.75 89 ALA A O 1
ATOM 687 N N . GLU A 1 91 ? 30.194 59.805 81.884 1.00 37.45 90 GLU A N 1
ATOM 688 C CA . GLU A 1 91 ? 28.986 60.231 81.149 1.00 38.56 90 GLU A CA 1
ATOM 689 C C . GLU A 1 91 ? 29.405 61.346 80.199 1.00 43.81 90 GLU A C 1
ATOM 690 O O . GLU A 1 91 ? 30.285 61.117 79.372 1.00 48.88 90 GLU A O 1
ATOM 696 N N . ASP A 1 92 ? 28.869 62.550 80.362 1.00 45.64 91 ASP A N 1
ATOM 697 C CA . ASP A 1 92 ? 29.222 63.686 79.492 1.00 53.28 91 ASP A CA 1
ATOM 698 C C . ASP A 1 92 ? 30.181 64.671 80.184 1.00 46.76 91 ASP A C 1
ATOM 699 O O . ASP A 1 92 ? 30.454 65.722 79.645 1.00 41.28 91 ASP A O 1
ATOM 704 N N . ILE A 1 93 ? 30.701 64.325 81.363 1.00 40.06 92 ILE A N 1
ATOM 705 C CA . ILE A 1 93 ? 31.602 65.198 82.100 1.00 39.71 92 ILE A CA 1
ATOM 706 C C . ILE A 1 93 ? 33.049 64.786 81.784 1.00 41.15 92 ILE A C 1
ATOM 707 O O . ILE A 1 93 ? 33.394 63.596 81.857 1.00 39.20 92 ILE A O 1
ATOM 712 N N . SER A 1 94 ? 33.859 65.782 81.452 1.00 40.38 93 SER A N 1
ATOM 713 C CA . SER A 1 94 ? 35.296 65.597 81.250 1.00 39.11 93 SER A CA 1
ATOM 714 C C . SER A 1 94 ? 35.975 65.885 82.535 1.00 36.63 93 SER A C 1
ATOM 715 O O . SER A 1 94 ? 35.635 66.850 83.221 1.00 40.78 93 SER A O 1
ATOM 718 N N . TYR A 1 95 ? 36.967 65.064 82.886 1.00 32.66 94 TYR A N 1
ATOM 719 C CA . TYR A 1 95 ? 37.706 65.392 84.090 1.00 30.02 94 TYR A CA 1
ATOM 720 C C . TYR A 1 95 ? 39.211 65.316 83.909 1.00 26.29 94 TYR A C 1
ATOM 721 O O . TYR A 1 95 ? 39.730 64.549 83.133 1.00 28.79 94 TYR A O 1
ATOM 730 N N . THR A 1 96 ? 39.889 66.057 84.733 1.00 33.84 95 THR A N 1
ATOM 731 C CA . THR A 1 96 ? 41.307 65.809 84.931 1.00 34.22 95 THR A CA 1
ATOM 732 C C . THR A 1 96 ? 41.550 65.820 86.461 1.00 33.12 95 THR A C 1
ATOM 733 O O . THR A 1 96 ? 41.124 66.713 87.178 1.00 34.17 95 THR A O 1
ATOM 737 N N . VAL A 1 97 ? 42.301 64.822 86.919 1.00 31.44 96 VAL A N 1
ATOM 738 C CA . VAL A 1 97 ? 42.773 64.821 88.264 1.00 32.01 96 VAL A CA 1
ATOM 739 C C . VAL A 1 97 ? 44.288 64.948 88.238 1.00 29.36 96 VAL A C 1
ATOM 740 O O . VAL A 1 97 ? 44.954 64.147 87.643 1.00 30.90 96 VAL A O 1
ATOM 744 N N . THR A 1 98 ? 44.793 65.895 88.996 1.00 31.45 97 THR A N 1
ATOM 745 C CA . THR A 1 98 ? 46.215 66.095 89.091 1.00 30.44 97 THR A CA 1
ATOM 746 C C . THR A 1 98 ? 46.682 65.809 90.493 1.00 30.31 97 THR A C 1
ATOM 747 O O . THR A 1 98 ? 46.352 66.536 91.442 1.00 31.54 97 THR A O 1
ATOM 751 N N . PHE A 1 99 ? 47.510 64.779 90.615 1.00 27.37 98 PHE A N 1
ATOM 752 C CA . PHE A 1 99 ? 48.199 64.497 91.843 1.00 27.98 98 PHE A CA 1
ATOM 753 C C . PHE A 1 99 ? 49.564 65.216 91.917 1.00 27.02 98 PHE A C 1
ATOM 754 O O . PHE A 1 99 ? 50.394 65.043 91.039 1.00 28.24 98 PHE A O 1
ATOM 762 N N . ARG A 1 100 ? 49.760 65.984 92.962 1.00 30.17 99 ARG A N 1
ATOM 763 C CA . ARG A 1 100 ? 51.014 66.657 93.200 1.00 34.90 99 ARG A CA 1
ATOM 764 C C . ARG A 1 100 ? 51.610 66.262 94.508 1.00 31.94 99 ARG A C 1
ATOM 765 O O . ARG A 1 100 ? 51.025 66.447 95.551 1.00 31.18 99 ARG A O 1
ATOM 773 N N . LEU A 1 101 ? 52.844 65.820 94.443 1.00 32.14 100 LEU A N 1
ATOM 774 C CA . LEU A 1 101 ? 53.629 65.622 95.627 1.00 30.86 100 LEU A CA 1
ATOM 775 C C . LEU A 1 101 ? 54.606 66.781 95.765 1.00 30.76 100 LEU A C 1
ATOM 776 O O . LEU A 1 101 ? 55.539 66.952 94.924 1.00 28.37 100 LEU A O 1
ATOM 781 N N . THR A 1 102 ? 54.449 67.522 96.853 1.00 29.68 101 THR A N 1
ATOM 782 C CA . THR A 1 102 ? 55.299 68.683 97.119 1.00 31.07 101 THR A CA 1
ATOM 783 C C . THR A 1 102 ? 56.532 68.315 97.938 1.00 32.86 101 THR A C 1
ATOM 784 O O . THR A 1 102 ? 56.691 67.173 98.386 1.00 32.79 101 THR A O 1
ATOM 788 N N . PRO A 1 103 ? 57.431 69.286 98.145 1.00 35.32 102 PRO A N 1
ATOM 789 C CA . PRO A 1 103 ? 58.605 69.040 98.990 1.00 30.57 102 PRO A CA 1
ATOM 790 C C . PRO A 1 103 ? 58.293 69.131 100.466 1.00 31.27 102 PRO A C 1
ATOM 791 O O . PRO A 1 103 ? 59.182 68.940 101.273 1.00 32.05 102 PRO A O 1
ATOM 795 N N . TYR A 1 104 ? 57.057 69.438 100.832 1.00 28.75 103 TYR A N 1
ATOM 796 C CA . TYR A 1 104 ? 56.720 69.813 102.207 1.00 28.42 103 TYR A CA 1
ATOM 797 C C . TYR A 1 104 ? 56.004 68.737 103.030 1.00 29.33 103 TYR A C 1
ATOM 798 O O . TYR A 1 104 ? 55.413 69.026 104.057 1.00 30.01 103 TYR A O 1
ATOM 807 N N . GLY A 1 105 ? 56.104 67.493 102.616 1.00 31.19 104 GLY A N 1
ATOM 808 C CA . GLY A 1 105 ? 55.343 66.431 103.210 1.00 33.24 104 GLY A CA 1
ATOM 809 C C . GLY A 1 105 ? 53.829 66.673 103.002 1.00 31.36 104 GLY A C 1
ATOM 810 O O . GLY A 1 105 ? 53.040 66.343 103.890 1.00 30.98 104 GLY A O 1
ATOM 811 N N . ILE A 1 106 ? 53.475 67.288 101.874 1.00 33.16 105 ILE A N 1
ATOM 812 C CA . ILE A 1 106 ? 52.094 67.706 101.518 1.00 29.16 105 ILE A CA 1
ATOM 813 C C . ILE A 1 106 ? 51.839 67.309 100.081 1.00 29.70 105 ILE A C 1
ATOM 814 O O . ILE A 1 106 ? 52.719 67.472 99.197 1.00 30.18 105 ILE A O 1
ATOM 819 N N . TRP A 1 107 ? 50.664 66.703 99.849 1.00 23.77 106 TRP A N 1
ATOM 820 C CA . TRP A 1 107 ? 50.211 66.340 98.528 1.00 24.30 106 TRP A CA 1
ATOM 821 C C . TRP A 1 107 ? 48.820 66.879 98.224 1.00 23.80 106 TRP A C 1
ATOM 822 O O . TRP A 1 107 ? 48.087 67.174 99.124 1.00 23.15 106 TRP A O 1
ATOM 833 N N . PHE A 1 108 ? 48.473 66.932 96.964 1.00 26.25 107 PHE A N 1
ATOM 834 C CA . PHE A 1 108 ? 47.179 67.437 96.529 1.00 29.92 107 PHE A CA 1
ATOM 835 C C . PHE A 1 108 ? 46.635 66.533 95.476 1.00 26.83 107 PHE A C 1
ATOM 836 O O . PHE A 1 108 ? 47.396 65.910 94.742 1.00 26.00 107 PHE A O 1
ATOM 844 N N . TRP A 1 109 ? 45.315 66.433 95.448 1.00 24.56 108 TRP A N 1
ATOM 845 C CA . TRP A 1 109 ? 44.565 65.895 94.352 1.00 25.07 108 TRP A CA 1
ATOM 846 C C . TRP A 1 109 ? 43.792 67.097 93.806 1.00 28.57 108 TRP A C 1
ATOM 847 O O . TRP A 1 109 ? 42.863 67.593 94.477 1.00 25.74 108 TRP A O 1
ATOM 858 N N . ASP A 1 110 ? 44.202 67.616 92.652 1.00 32.12 109 ASP A N 1
ATOM 859 C CA . ASP A 1 110 ? 43.518 68.772 92.063 1.00 33.46 109 ASP A CA 1
ATOM 860 C C . ASP A 1 110 ? 42.566 68.229 91.076 1.00 30.44 109 ASP A C 1
ATOM 861 O O . ASP A 1 110 ? 42.958 67.529 90.180 1.00 32.69 109 ASP A O 1
ATOM 866 N N . ILE A 1 111 ? 41.297 68.583 91.232 1.00 27.69 110 ILE A N 1
ATOM 867 C CA . ILE A 1 111 ? 40.269 68.049 90.386 1.00 28.77 110 ILE A CA 1
ATOM 868 C C . ILE A 1 111 ? 39.739 69.186 89.467 1.00 29.36 110 ILE A C 1
ATOM 869 O O . ILE A 1 111 ? 39.415 70.271 89.949 1.00 29.98 110 ILE A O 1
ATOM 874 N N . SER A 1 112 ? 39.629 68.895 88.183 1.00 35.26 111 SER A N 1
ATOM 875 C CA . SER A 1 112 ? 38.999 69.823 87.246 1.00 38.09 111 SER A CA 1
ATOM 876 C C . SER A 1 112 ? 37.887 69.112 86.531 1.00 33.47 111 SER A C 1
ATOM 877 O O . SER A 1 112 ? 38.134 68.109 85.903 1.00 34.64 111 SER A O 1
ATOM 880 N N . LEU A 1 113 ? 36.658 69.627 86.624 1.00 31.19 112 LEU A N 1
ATOM 881 C CA . LEU A 1 113 ? 35.539 69.039 85.867 1.00 31.72 112 LEU A CA 1
ATOM 882 C C . LEU A 1 113 ? 34.949 70.006 84.786 1.00 33.05 112 LEU A C 1
ATOM 883 O O . LEU A 1 113 ? 34.704 71.116 85.096 1.00 32.79 112 LEU A O 1
ATOM 888 N N . SER A 1 114 ? 34.688 69.486 83.591 1.00 34.85 113 SER A N 1
ATOM 889 C CA . SER A 1 114 ? 34.135 70.243 82.465 1.00 36.78 113 SER A CA 1
ATOM 890 C C . SER A 1 114 ? 32.905 69.571 81.884 1.00 31.67 113 SER A C 1
ATOM 891 O O . SER A 1 114 ? 32.946 68.444 81.423 1.00 38.98 113 SER A O 1
ATOM 894 N N . GLY A 1 115 ? 31.789 70.284 81.896 1.00 35.52 114 GLY A N 1
ATOM 895 C CA . GLY A 1 115 ? 30.650 69.814 81.151 1.00 34.01 114 GLY A CA 1
ATOM 896 C C . GLY A 1 115 ? 29.431 70.506 81.690 1.00 32.82 114 GLY A C 1
ATOM 897 O O . GLY A 1 115 ? 29.497 71.570 82.263 1.00 35.45 114 GLY A O 1
ATOM 898 N N . ASN A 1 116 ? 28.316 69.881 81.428 1.00 35.78 115 ASN A N 1
ATOM 899 C CA . ASN A 1 116 ? 27.055 70.406 81.860 1.00 40.20 115 ASN A CA 1
ATOM 900 C C . ASN A 1 116 ? 26.253 69.356 82.630 1.00 39.32 115 ASN A C 1
ATOM 901 O O . ASN A 1 116 ? 25.891 68.308 82.068 1.00 39.78 115 ASN A O 1
ATOM 906 N N . CYS A 1 117 ? 25.966 69.646 83.898 1.00 37.00 116 CYS A N 1
ATOM 907 C CA . CYS A 1 117 ? 24.983 68.830 84.641 1.00 39.74 116 CYS A CA 1
ATOM 908 C C . CYS A 1 117 ? 24.362 69.553 85.830 1.00 33.06 116 CYS A C 1
ATOM 909 O O . CYS A 1 117 ? 24.933 70.442 86.458 1.00 38.02 116 CYS A O 1
ATOM 912 N N . ASN A 1 118 ? 23.143 69.166 86.093 1.00 34.09 117 ASN A N 1
ATOM 913 C CA . ASN A 1 118 ? 22.310 69.843 87.101 1.00 30.90 117 ASN A CA 1
ATOM 914 C C . ASN A 1 118 ? 22.826 69.671 88.521 1.00 31.43 117 ASN A C 1
ATOM 915 O O . ASN A 1 118 ? 22.801 70.607 89.320 1.00 30.27 117 ASN A O 1
ATOM 920 N N . LYS A 1 119 ? 23.311 68.475 88.858 1.00 30.81 118 LYS A N 1
ATOM 921 C CA . LYS A 1 119 ? 23.715 68.211 90.251 1.00 28.66 118 LYS A CA 1
ATOM 922 C C . LYS A 1 119 ? 24.756 67.073 90.353 1.00 26.85 118 LYS A C 1
ATOM 923 O O . LYS A 1 119 ? 24.557 65.987 89.914 1.00 24.41 118 LYS A O 1
ATOM 929 N N . ALA A 1 120 ? 25.876 67.403 90.950 1.00 27.90 119 ALA A N 1
ATOM 930 C CA . ALA A 1 120 ? 26.949 66.462 91.129 1.00 28.06 119 ALA A CA 1
ATOM 931 C C . ALA A 1 120 ? 27.616 66.693 92.428 1.00 27.93 119 ALA A C 1
ATOM 932 O O . ALA A 1 120 ? 27.512 67.760 92.998 1.00 30.19 119 ALA A O 1
ATOM 934 N N . ASP A 1 121 ? 28.349 65.677 92.909 1.00 28.67 120 ASP A N 1
ATOM 935 C CA . ASP A 1 121 ? 29.289 65.890 94.027 1.00 26.21 120 ASP A CA 1
ATOM 936 C C . ASP A 1 121 ? 30.502 64.996 93.872 1.00 24.27 120 ASP A C 1
ATOM 937 O O . ASP A 1 121 ? 30.602 64.233 92.947 1.00 25.76 120 ASP A O 1
ATOM 942 N N . ILE A 1 122 ? 31.458 65.194 94.736 1.00 28.22 121 ILE A N 1
ATOM 943 C CA . ILE A 1 122 ? 32.660 64.345 94.805 1.00 28.29 121 ILE A CA 1
ATOM 944 C C . ILE A 1 122 ? 32.799 63.771 96.238 1.00 24.88 121 ILE A C 1
ATOM 945 O O . ILE A 1 122 ? 32.538 64.463 97.238 1.00 25.51 121 ILE A O 1
ATOM 950 N N . ILE A 1 123 ? 33.262 62.522 96.310 1.00 23.45 122 ILE A N 1
ATOM 951 C CA . ILE A 1 123 ? 33.651 61.867 97.527 1.00 23.36 122 ILE A CA 1
ATOM 952 C C . ILE A 1 123 ? 35.144 61.502 97.464 1.00 22.23 122 ILE A C 1
ATOM 953 O O . ILE A 1 123 ? 35.574 60.803 96.566 1.00 24.79 122 ILE A O 1
ATOM 958 N N . TYR A 1 124 ? 35.879 62.021 98.419 1.00 22.29 123 TYR A N 1
ATOM 959 C CA . TYR A 1 124 ? 37.310 61.695 98.617 1.00 23.88 123 TYR A CA 1
ATOM 960 C C . TYR A 1 124 ? 37.339 60.479 99.580 1.00 24.54 123 TYR A C 1
ATOM 961 O O . TYR A 1 124 ? 36.658 60.470 100.579 1.00 22.52 123 TYR A O 1
ATOM 970 N N . SER A 1 125 ? 38.172 59.511 99.248 1.00 22.45 124 SER A N 1
ATOM 971 C CA . SER A 1 125 ? 38.256 58.267 99.980 1.00 21.83 124 SER A CA 1
ATOM 972 C C . SER A 1 125 ? 39.731 57.834 100.119 1.00 21.06 124 SER A C 1
ATOM 973 O O . SER A 1 125 ? 40.384 57.533 99.103 1.00 24.68 124 SER A O 1
ATOM 976 N N . GLN A 1 126 ? 40.219 57.717 101.338 1.00 20.04 125 GLN A N 1
ATOM 977 C CA . GLN A 1 126 ? 41.641 57.373 101.545 1.00 21.34 125 GLN A CA 1
ATOM 978 C C . GLN A 1 126 ? 41.854 56.519 102.786 1.00 21.75 125 GLN A C 1
ATOM 979 O O . GLN A 1 126 ? 41.620 56.943 103.890 1.00 23.51 125 GLN A O 1
ATOM 985 N N . ASP A 1 127 ? 42.400 55.339 102.590 1.00 21.63 126 ASP A N 1
ATOM 986 C CA . ASP A 1 127 ? 42.746 54.460 103.672 1.00 22.34 126 ASP A CA 1
ATOM 987 C C . ASP A 1 127 ? 44.081 54.967 104.234 1.00 22.86 126 ASP A C 1
ATOM 988 O O . ASP A 1 127 ? 44.978 55.333 103.488 1.00 20.97 126 ASP A O 1
ATOM 993 N N . ILE A 1 128 ? 44.182 54.999 105.548 1.00 20.21 127 ILE A N 1
ATOM 994 C CA . ILE A 1 128 ? 45.387 55.523 106.198 1.00 21.74 127 ILE A CA 1
ATOM 995 C C . ILE A 1 128 ? 45.987 54.625 107.213 1.00 22.75 127 ILE A C 1
ATOM 996 O O . ILE A 1 128 ? 45.298 54.079 108.045 1.00 22.74 127 ILE A O 1
ATOM 1001 N N . GLY A 1 129 ? 47.298 54.464 107.121 1.00 22.97 128 GLY A N 1
ATOM 1002 C CA . GLY A 1 129 ? 48.097 53.662 108.062 1.00 25.98 128 GLY A CA 1
ATOM 1003 C C . GLY A 1 129 ? 48.747 54.479 109.159 1.00 26.44 128 GLY A C 1
ATOM 1004 O O . GLY A 1 129 ? 48.364 54.389 110.345 1.00 23.56 128 GLY A O 1
ATOM 1005 N N . VAL A 1 130 ? 49.713 55.297 108.753 1.00 23.63 129 VAL A N 1
ATOM 1006 C CA . VAL A 1 130 ? 50.356 56.252 109.641 1.00 24.64 129 VAL A CA 1
ATOM 1007 C C . VAL A 1 130 ? 51.228 55.569 110.685 1.00 24.26 129 VAL A C 1
ATOM 1008 O O . VAL A 1 130 ? 51.087 55.722 111.862 1.00 25.90 129 VAL A O 1
ATOM 1012 N N . GLY A 1 131 ? 52.134 54.788 110.175 1.00 23.58 130 GLY A N 1
ATOM 1013 C CA . GLY A 1 131 ? 53.100 54.053 110.971 1.00 24.12 130 GLY A CA 1
ATOM 1014 C C . GLY A 1 131 ? 54.266 53.692 110.119 1.00 22.14 130 GLY A C 1
ATOM 1015 O O . GLY A 1 131 ? 54.282 53.942 108.934 1.00 24.75 130 GLY A O 1
ATOM 1016 N N . THR A 1 132 ? 55.269 53.066 110.717 1.00 24.77 131 THR A N 1
ATOM 1017 C CA . THR A 1 132 ? 56.354 52.541 109.910 1.00 25.70 131 THR A CA 1
ATOM 1018 C C . THR A 1 132 ? 55.870 51.457 108.997 1.00 29.98 131 THR A C 1
ATOM 1019 O O . THR A 1 132 ? 54.841 50.798 109.270 1.00 32.45 131 THR A O 1
ATOM 1023 N N . LYS A 1 133 ? 56.585 51.241 107.897 1.00 29.61 132 LYS A N 1
ATOM 1024 C CA . LYS A 1 133 ? 56.168 50.201 106.988 1.00 29.28 132 LYS A CA 1
ATOM 1025 C C . LYS A 1 133 ? 55.972 48.854 107.695 1.00 29.37 132 LYS A C 1
ATOM 1026 O O . LYS A 1 133 ? 54.987 48.141 107.420 1.00 25.88 132 LYS A O 1
ATOM 1032 N N . GLY A 1 134 ? 56.917 48.487 108.542 1.00 23.63 133 GLY A N 1
ATOM 1033 C CA . GLY A 1 134 ? 56.896 47.212 109.285 1.00 26.75 133 GLY A CA 1
ATOM 1034 C C . GLY A 1 134 ? 55.626 47.124 110.157 1.00 30.19 133 GLY A C 1
ATOM 1035 O O . GLY A 1 134 ? 54.985 46.079 110.227 1.00 28.65 133 GLY A O 1
ATOM 1036 N N . SER A 1 135 ? 55.212 48.236 110.760 1.00 27.75 134 SER A N 1
ATOM 1037 C CA . SER A 1 135 ? 54.013 48.245 111.630 1.00 27.05 134 SER A CA 1
ATOM 1038 C C . SER A 1 135 ? 52.756 48.081 110.819 1.00 26.17 134 SER A C 1
ATOM 1039 O O . SER A 1 135 ? 51.855 47.358 111.229 1.00 28.24 134 SER A O 1
ATOM 1042 N N . VAL A 1 136 ? 52.669 48.789 109.694 1.00 24.11 135 VAL A N 1
ATOM 1043 C CA . VAL A 1 136 ? 51.452 48.709 108.822 1.00 29.79 135 VAL A CA 1
ATOM 1044 C C . VAL A 1 136 ? 51.308 47.288 108.272 1.00 28.37 135 VAL A C 1
ATOM 1045 O O . VAL A 1 136 ? 50.247 46.686 108.374 1.00 27.47 135 VAL A O 1
ATOM 1049 N N . ASN A 1 137 ? 52.375 46.777 107.694 1.00 28.37 136 ASN A N 1
ATOM 1050 C CA . ASN A 1 137 ? 52.322 45.461 107.062 1.00 31.20 136 ASN A CA 1
ATOM 1051 C C . ASN A 1 137 ? 52.068 44.320 108.102 1.00 33.04 136 ASN A C 1
ATOM 1052 O O . ASN A 1 137 ? 51.325 43.344 107.850 1.00 31.98 136 ASN A O 1
ATOM 1057 N N . SER A 1 138 ? 52.599 44.487 109.296 1.00 29.50 137 SER A N 1
ATOM 1058 C CA . SER A 1 138 ? 52.458 43.484 110.354 1.00 31.13 137 SER A CA 1
ATOM 1059 C C . SER A 1 138 ? 50.990 43.351 110.892 1.00 30.70 137 SER A C 1
ATOM 1060 O O . SER A 1 138 ? 50.518 42.264 111.132 1.00 26.83 137 SER A O 1
ATOM 1063 N N . ASN A 1 139 ? 50.271 44.440 111.067 1.00 26.47 138 ASN A N 1
ATOM 1064 C CA . ASN A 1 139 ? 48.837 44.304 111.439 1.00 23.88 138 ASN A CA 1
ATOM 1065 C C . ASN A 1 139 ? 48.151 45.661 111.317 1.00 21.77 138 ASN A C 1
ATOM 1066 O O . ASN A 1 139 ? 48.226 46.479 112.253 1.00 20.55 138 ASN A O 1
ATOM 1071 N N . GLU A 1 140 ? 47.482 45.864 110.203 1.00 21.12 139 GLU A N 1
ATOM 1072 C CA . GLU A 1 140 ? 46.781 47.163 109.883 1.00 20.68 139 GLU A CA 1
ATOM 1073 C C . GLU A 1 140 ? 45.708 47.431 110.928 1.00 21.20 139 GLU A C 1
ATOM 1074 O O . GLU A 1 140 ? 45.493 48.568 111.337 1.00 21.92 139 GLU A O 1
ATOM 1080 N N . LEU A 1 141 ? 45.077 46.381 111.404 1.00 20.42 140 LEU A N 1
ATOM 1081 C CA . LEU A 1 141 ? 43.981 46.491 112.389 1.00 23.30 140 LEU A CA 1
ATOM 1082 C C . LEU A 1 141 ? 44.451 47.079 113.743 1.00 22.90 140 LEU A C 1
ATOM 1083 O O . LEU A 1 141 ? 43.858 48.005 114.276 1.00 22.19 140 LEU A O 1
ATOM 1088 N N . TYR A 1 142 ? 45.524 46.515 114.237 1.00 21.09 141 TYR A N 1
ATOM 1089 C CA . TYR A 1 142 ? 46.141 46.926 115.433 1.00 21.84 141 TYR A CA 1
ATOM 1090 C C . TYR A 1 142 ? 46.600 48.398 115.287 1.00 21.69 141 TYR A C 1
ATOM 1091 O O . TYR A 1 142 ? 46.358 49.200 116.189 1.00 21.74 141 TYR A O 1
ATOM 1100 N N . LEU A 1 143 ? 47.237 48.734 114.186 1.00 20.49 142 LEU A N 1
ATOM 1101 C CA . LEU A 1 143 ? 47.739 50.107 113.998 1.00 23.76 142 LEU A CA 1
ATOM 1102 C C . LEU A 1 143 ? 46.618 51.128 114.061 1.00 22.20 142 LEU A C 1
ATOM 1103 O O . LEU A 1 143 ? 46.759 52.151 114.732 1.00 21.51 142 LEU A O 1
ATOM 1108 N N . ALA A 1 144 ? 45.517 50.834 113.376 1.00 19.03 143 ALA A N 1
ATOM 1109 C CA . ALA A 1 144 ? 44.356 51.679 113.360 1.00 18.72 143 ALA A CA 1
ATOM 1110 C C . ALA A 1 144 ? 43.719 51.921 114.708 1.00 18.98 143 ALA A C 1
ATOM 1111 O O . ALA A 1 144 ? 43.109 52.984 114.939 1.00 20.10 143 ALA A O 1
ATOM 1113 N N . GLN A 1 145 ? 43.881 50.971 115.623 1.00 18.76 144 GLN A N 1
ATOM 1114 C CA . GLN A 1 145 ? 43.308 51.071 116.943 1.00 20.18 144 GLN A CA 1
ATOM 1115 C C . GLN A 1 145 ? 43.951 52.202 117.726 1.00 21.45 144 GLN A C 1
ATOM 1116 O O . GLN A 1 145 ? 43.316 52.741 118.658 1.00 20.75 144 GLN A O 1
ATOM 1122 N N . TYR A 1 146 ? 45.148 52.582 117.333 1.00 20.28 145 TYR A N 1
ATOM 1123 C CA . TYR A 1 146 ? 45.893 53.612 118.029 1.00 19.46 145 TYR A CA 1
ATOM 1124 C C . TYR A 1 146 ? 45.964 54.938 117.272 1.00 22.04 145 TYR A C 1
ATOM 1125 O O . TYR A 1 146 ? 46.674 55.855 117.699 1.00 24.07 145 TYR A O 1
ATOM 1134 N N . LEU A 1 147 ? 45.208 55.050 116.187 1.00 23.99 146 LEU A N 1
ATOM 1135 C CA . LEU A 1 147 ? 45.187 56.221 115.352 1.00 23.02 146 LEU A CA 1
ATOM 1136 C C . LEU A 1 147 ? 44.000 57.040 115.708 1.00 23.75 146 LEU A C 1
ATOM 1137 O O . LEU A 1 147 ? 42.920 56.706 115.345 1.00 21.72 146 LEU A O 1
ATOM 1142 N N . GLY A 1 148 ? 44.222 58.114 116.479 1.00 23.08 147 GLY A N 1
ATOM 1143 C CA . GLY A 1 148 ? 43.140 58.910 117.016 1.00 25.33 147 GLY A CA 1
ATOM 1144 C C . GLY A 1 148 ? 42.799 60.090 116.106 1.00 28.28 147 GLY A C 1
ATOM 1145 O O . GLY A 1 148 ? 43.688 60.855 115.720 1.00 25.32 147 GLY A O 1
ATOM 1146 N N . HIS A 1 149 ? 41.515 60.220 115.757 1.00 25.02 148 HIS A N 1
ATOM 1147 C CA . HIS A 1 149 ? 41.091 61.236 114.821 1.00 25.18 148 HIS A CA 1
ATOM 1148 C C . HIS A 1 149 ? 40.411 62.371 115.547 1.00 26.25 148 HIS A C 1
ATOM 1149 O O . HIS A 1 149 ? 39.630 62.123 116.439 1.00 24.30 148 HIS A O 1
ATOM 1156 N N . SER A 1 150 ? 40.726 63.605 115.106 1.00 27.37 149 SER A N 1
ATOM 1157 C CA . SER A 1 150 ? 40.089 64.839 115.574 1.00 27.35 149 SER A CA 1
ATOM 1158 C C . SER A 1 150 ? 39.473 65.586 114.406 1.00 25.63 149 SER A C 1
ATOM 1159 O O . SER A 1 150 ? 40.051 65.700 113.346 1.00 28.17 149 SER A O 1
ATOM 1162 N N . ILE A 1 151 ? 38.258 66.051 114.601 1.00 25.91 150 ILE A N 1
ATOM 1163 C CA . ILE A 1 151 ? 37.455 66.601 113.502 1.00 27.61 150 ILE A CA 1
ATOM 1164 C C . ILE A 1 151 ? 37.231 68.095 113.733 1.00 26.18 150 ILE A C 1
ATOM 1165 O O . ILE A 1 151 ? 36.894 68.487 114.786 1.00 23.57 150 ILE A O 1
ATOM 1170 N N . PHE A 1 152 ? 37.472 68.880 112.714 1.00 27.75 151 PHE A N 1
ATOM 1171 C CA . PHE A 1 152 ? 37.372 70.339 112.854 1.00 30.93 151 PHE A CA 1
ATOM 1172 C C . PHE A 1 152 ? 36.637 70.886 111.685 1.00 31.98 151 PHE A C 1
ATOM 1173 O O . PHE A 1 152 ? 36.552 70.246 110.661 1.00 27.41 151 PHE A O 1
ATOM 1181 N N . GLN A 1 153 ? 36.206 72.145 111.823 1.00 36.31 152 GLN A N 1
ATOM 1182 C CA . GLN A 1 153 ? 35.704 72.949 110.699 1.00 36.57 152 GLN A CA 1
ATOM 1183 C C . GLN A 1 153 ? 36.785 73.934 110.303 1.00 31.53 152 GLN A C 1
ATOM 1184 O O . GLN A 1 153 ? 37.244 74.693 111.124 1.00 30.61 152 GLN A O 1
ATOM 1190 N N . GLY A 1 154 ? 37.200 73.886 109.063 1.00 30.48 153 GLY A N 1
ATOM 1191 C CA . GLY A 1 154 ? 38.241 74.787 108.534 1.00 33.37 153 GLY A CA 1
ATOM 1192 C C . GLY A 1 154 ? 37.565 75.841 107.673 1.00 34.96 153 GLY A C 1
ATOM 1193 O O . GLY A 1 154 ? 36.349 76.049 107.791 1.00 32.72 153 GLY A O 1
ATOM 1194 N N . ASP A 1 155 ? 38.324 76.430 106.753 1.00 33.21 154 ASP A N 1
ATOM 1195 C CA . ASP A 1 155 ? 37.751 77.370 105.815 1.00 35.68 154 ASP A CA 1
ATOM 1196 C C . ASP A 1 155 ? 36.826 76.710 104.835 1.00 38.15 154 ASP A C 1
ATOM 1197 O O . ASP A 1 155 ? 35.988 77.380 104.263 1.00 31.55 154 ASP A O 1
ATOM 1202 N N . TYR A 1 156 ? 37.049 75.414 104.581 1.00 33.25 155 TYR A N 1
ATOM 1203 C CA . TYR A 1 156 ? 36.331 74.681 103.567 1.00 29.03 155 TYR A CA 1
ATOM 1204 C C . TYR A 1 156 ? 35.636 73.401 104.132 1.00 29.81 155 TYR A C 1
ATOM 1205 O O . TYR A 1 156 ? 35.638 72.337 103.520 1.00 26.82 155 TYR A O 1
ATOM 1214 N N . GLY A 1 157 ? 34.974 73.567 105.259 1.00 28.82 156 GLY A N 1
ATOM 1215 C CA . GLY A 1 157 ? 34.214 72.516 105.901 1.00 28.28 156 GLY A CA 1
ATOM 1216 C C . GLY A 1 157 ? 35.107 71.605 106.712 1.00 28.69 156 GLY A C 1
ATOM 1217 O O . GLY A 1 157 ? 36.113 72.049 107.260 1.00 28.33 156 GLY A O 1
ATOM 1218 N N . TYR A 1 158 ? 34.776 70.307 106.720 1.00 27.98 157 TYR A N 1
ATOM 1219 C CA . TYR A 1 158 ? 35.463 69.335 107.582 1.00 23.79 157 TYR A CA 1
ATOM 1220 C C . TYR A 1 158 ? 36.936 69.124 107.221 1.00 22.46 157 TYR A C 1
ATOM 1221 O O . TYR A 1 158 ? 37.312 68.997 106.080 1.00 23.95 157 TYR A O 1
ATOM 1230 N N . VAL A 1 159 ? 37.751 69.099 108.255 1.00 25.87 158 VAL A N 1
ATOM 1231 C CA . VAL A 1 159 ? 39.137 68.667 108.120 1.00 26.72 158 VAL A CA 1
ATOM 1232 C C . VAL A 1 159 ? 39.424 67.639 109.199 1.00 26.22 158 VAL A C 1
ATOM 1233 O O . VAL A 1 159 ? 39.022 67.770 110.367 1.00 23.96 158 VAL A O 1
ATOM 1237 N N . ILE A 1 160 ? 40.121 66.614 108.785 1.00 24.85 159 ILE A N 1
ATOM 1238 C CA . ILE A 1 160 ? 40.360 65.445 109.643 1.00 23.99 159 ILE A CA 1
ATOM 1239 C C . ILE A 1 160 ? 41.869 65.445 110.005 1.00 24.12 159 ILE A C 1
ATOM 1240 O O . ILE A 1 160 ? 42.686 65.309 109.134 1.00 22.78 159 ILE A O 1
ATOM 1245 N N . CYS A 1 161 ? 42.164 65.510 111.279 1.00 23.71 160 CYS A N 1
ATOM 1246 C CA . CYS A 1 161 ? 43.527 65.410 111.791 1.00 24.53 160 CYS A CA 1
ATOM 1247 C C . CYS A 1 161 ? 43.686 64.121 112.582 1.00 25.42 160 CYS A C 1
ATOM 1248 O O . CYS A 1 161 ? 42.875 63.809 113.457 1.00 25.97 160 CYS A O 1
ATOM 1251 N N . SER A 1 162 ? 44.766 63.427 112.339 1.00 22.29 161 SER A N 1
ATOM 1252 C CA . SER A 1 162 ? 44.962 62.088 112.979 1.00 26.14 161 SER A CA 1
ATOM 1253 C C . SER A 1 162 ? 46.350 61.999 113.615 1.00 26.82 161 SER A C 1
ATOM 1254 O O . SER A 1 162 ? 47.327 62.405 112.994 1.00 27.13 161 SER A O 1
ATOM 1257 N N . ARG A 1 163 ? 46.402 61.502 114.842 1.00 27.51 162 ARG A N 1
ATOM 1258 C CA . ARG A 1 163 ? 47.662 61.273 115.527 1.00 28.23 162 ARG A CA 1
ATOM 1259 C C . ARG A 1 163 ? 47.830 59.793 115.882 1.00 25.23 162 ARG A C 1
ATOM 1260 O O . ARG A 1 163 ? 46.989 59.229 116.555 1.00 24.31 162 ARG A O 1
ATOM 1268 N N . GLN A 1 164 ? 48.922 59.226 115.455 1.00 24.11 163 GLN A N 1
ATOM 1269 C CA . GLN A 1 164 ? 49.310 57.854 115.850 1.00 24.32 163 GLN A CA 1
ATOM 1270 C C . GLN A 1 164 ? 49.872 57.830 117.260 1.00 25.49 163 GLN A C 1
ATOM 1271 O O . GLN A 1 164 ? 50.939 58.392 117.513 1.00 26.85 163 GLN A O 1
ATOM 1277 N N . ASN A 1 165 ? 49.132 57.224 118.189 1.00 25.39 164 ASN A N 1
ATOM 1278 C CA . ASN A 1 165 ? 49.441 57.248 119.590 1.00 25.24 164 ASN A CA 1
ATOM 1279 C C . ASN A 1 165 ? 50.444 56.201 120.063 1.00 25.37 164 ASN A C 1
ATOM 1280 O O . ASN A 1 165 ? 50.964 56.320 121.145 1.00 23.60 164 ASN A O 1
ATOM 1293 N N . ALA A 1 167 ? 53.966 54.717 119.601 1.00 30.30 166 ALA A N 1
ATOM 1294 C CA . ALA A 1 167 ? 55.228 55.210 119.147 1.00 28.13 166 ALA A CA 1
ATOM 1295 C C . ALA A 1 167 ? 55.779 54.445 117.927 1.00 29.19 166 ALA A C 1
ATOM 1296 O O . ALA A 1 167 ? 55.820 53.231 117.898 1.00 31.39 166 ALA A O 1
ATOM 1298 N N . GLN A 1 168 ? 56.182 55.166 116.906 1.00 32.37 167 GLN A N 1
ATOM 1299 C CA . GLN A 1 168 ? 56.721 54.579 115.675 1.00 33.67 167 GLN A CA 1
ATOM 1300 C C . GLN A 1 168 ? 58.171 55.084 115.522 1.00 40.38 167 GLN A C 1
ATOM 1301 O O . GLN A 1 168 ? 58.408 56.240 115.182 1.00 44.14 167 GLN A O 1
ATOM 1307 N N . GLY A 1 169 ? 59.144 54.239 115.793 1.00 48.72 168 GLY A N 1
ATOM 1308 C CA . GLY A 1 169 ? 60.534 54.721 115.852 1.00 52.47 168 GLY A CA 1
ATOM 1309 C C . GLY A 1 169 ? 60.721 55.906 116.817 1.00 46.35 168 GLY A C 1
ATOM 1310 O O . GLY A 1 169 ? 61.421 56.880 116.493 1.00 48.38 168 GLY A O 1
ATOM 1311 N N . ASP A 1 170 ? 60.100 55.804 117.991 1.00 45.32 169 ASP A N 1
ATOM 1312 C CA . ASP A 1 170 ? 60.067 56.897 119.000 1.00 49.38 169 ASP A CA 1
ATOM 1313 C C . ASP A 1 170 ? 59.252 58.178 118.626 1.00 45.96 169 ASP A C 1
ATOM 1314 O O . ASP A 1 170 ? 59.083 59.070 119.442 1.00 49.49 169 ASP A O 1
ATOM 1319 N N . LEU A 1 171 ? 58.649 58.187 117.450 1.00 37.78 170 LEU A N 1
ATOM 1320 C CA . LEU A 1 171 ? 57.877 59.285 116.943 1.00 37.90 170 LEU A CA 1
ATOM 1321 C C . LEU A 1 171 ? 56.371 59.048 117.016 1.00 32.19 170 LEU A C 1
ATOM 1322 O O . LEU A 1 171 ? 55.919 57.938 116.959 1.00 32.43 170 LEU A O 1
ATOM 1327 N N . PHE A 1 172 ? 55.615 60.122 117.116 1.00 28.18 171 PHE A N 1
ATOM 1328 C CA . PHE A 1 172 ? 54.168 60.047 117.084 1.00 30.80 171 PHE A CA 1
ATOM 1329 C C . PHE A 1 172 ? 53.658 60.720 115.800 1.00 28.81 171 PHE A C 1
ATOM 1330 O O . PHE A 1 172 ? 53.428 61.905 115.782 1.00 32.03 171 PHE A O 1
ATOM 1338 N N . PRO A 1 173 ? 53.555 59.977 114.688 1.00 27.78 172 PRO A N 1
ATOM 1339 C CA . PRO A 1 173 ? 53.233 60.572 113.403 1.00 24.62 172 PRO A CA 1
ATOM 1340 C C . PRO A 1 173 ? 51.762 61.062 113.279 1.00 24.48 172 PRO A C 1
ATOM 1341 O O . PRO A 1 173 ? 50.918 60.818 114.173 1.00 24.49 172 PRO A O 1
ATOM 1345 N N . TYR A 1 174 ? 51.530 61.830 112.247 1.00 23.39 173 TYR A N 1
ATOM 1346 C CA . TYR A 1 174 ? 50.344 62.725 112.148 1.00 24.74 173 TYR A CA 1
ATOM 1347 C C . TYR A 1 174 ? 49.935 62.916 110.751 1.00 25.66 173 TYR A C 1
ATOM 1348 O O . TYR A 1 174 ? 50.777 62.948 109.838 1.00 27.14 173 TYR A O 1
ATOM 1357 N N . LEU A 1 175 ? 48.616 62.995 110.545 1.00 26.94 174 LEU A N 1
ATOM 1358 C CA . LEU A 1 175 ? 48.073 63.311 109.222 1.00 27.39 174 LEU A CA 1
ATOM 1359 C C . LEU A 1 175 ? 47.012 64.377 109.334 1.00 25.30 174 LEU A C 1
ATOM 1360 O O . LEU A 1 175 ? 46.322 64.483 110.323 1.00 25.23 174 LEU A O 1
ATOM 1365 N N . GLN A 1 176 ? 46.862 65.146 108.274 1.00 27.84 175 GLN A N 1
ATOM 1366 C CA . GLN A 1 176 ? 45.728 66.094 108.179 1.00 28.02 175 GLN A CA 1
ATOM 1367 C C . GLN A 1 176 ? 45.215 65.927 106.787 1.00 28.17 175 GLN A C 1
ATOM 1368 O O . GLN A 1 176 ? 46.007 65.874 105.840 1.00 26.72 175 GLN A O 1
ATOM 1374 N N . GLN A 1 177 ? 43.884 65.809 106.649 1.00 24.21 176 GLN A N 1
ATOM 1375 C CA . GLN A 1 177 ? 43.285 65.776 105.319 1.00 25.56 176 GLN A CA 1
ATOM 1376 C C . GLN A 1 177 ? 42.100 66.734 105.240 1.00 25.03 176 GLN A C 1
ATOM 1377 O O . GLN A 1 177 ? 41.380 66.881 106.221 1.00 23.56 176 GLN A O 1
ATOM 1383 N N . GLY A 1 178 ? 41.917 67.363 104.082 1.00 25.50 177 GLY A N 1
ATOM 1384 C CA . GLY A 1 178 ? 40.811 68.354 103.906 1.00 25.26 177 GLY A CA 1
ATOM 1385 C C . GLY A 1 178 ? 40.616 68.727 102.479 1.00 25.77 177 GLY A C 1
ATOM 1386 O O . GLY A 1 178 ? 41.173 68.084 101.582 1.00 25.03 177 GLY A O 1
ATOM 1387 N N . SER A 1 179 ? 39.812 69.781 102.253 1.00 25.20 178 SER A N 1
ATOM 1388 C CA . SER A 1 179 ? 39.463 70.210 100.893 1.00 24.55 178 SER A CA 1
ATOM 1389 C C . SER A 1 179 ? 39.833 71.697 100.727 1.00 26.05 178 SER A C 1
ATOM 1390 O O . SER A 1 179 ? 39.918 72.411 101.699 1.00 23.08 178 SER A O 1
ATOM 1393 N N . LEU A 1 180 ? 40.073 72.106 99.493 1.00 29.49 179 LEU A N 1
ATOM 1394 C CA . LEU A 1 180 ? 40.353 73.555 99.182 1.00 33.85 179 LEU A CA 1
ATOM 1395 C C . LEU A 1 180 ? 39.579 73.960 97.959 1.00 32.05 179 LEU A C 1
ATOM 1396 O O . LEU A 1 180 ? 39.659 73.321 96.932 1.00 36.53 179 LEU A O 1
ATOM 1401 N N . GLY A 1 181 ? 38.822 75.041 98.090 1.00 35.82 180 GLY A N 1
ATOM 1402 C CA . GLY A 1 181 ? 38.054 75.564 96.978 1.00 33.88 180 GLY A CA 1
ATOM 1403 C C . GLY A 1 181 ? 36.673 74.943 96.886 1.00 37.07 180 GLY A C 1
ATOM 1404 O O . GLY A 1 181 ? 35.917 75.312 96.024 1.00 35.59 180 GLY A O 1
ATOM 1405 N N . ILE A 1 182 ? 36.338 74.018 97.792 1.00 33.10 181 ILE A N 1
ATOM 1406 C CA . ILE A 1 182 ? 34.987 73.447 97.889 1.00 29.55 181 ILE A CA 1
ATOM 1407 C C . ILE A 1 182 ? 34.759 72.982 99.322 1.00 29.07 181 ILE A C 1
ATOM 1408 O O . ILE A 1 182 ? 35.718 72.574 99.979 1.00 28.12 181 ILE A O 1
ATOM 1413 N N . ARG A 1 183 ? 33.543 73.135 99.839 1.00 25.93 182 ARG A N 1
ATOM 1414 C CA . ARG A 1 183 ? 33.216 72.745 101.177 1.00 28.78 182 ARG A CA 1
ATOM 1415 C C . ARG A 1 183 ? 33.092 71.182 101.273 1.00 26.93 182 ARG A C 1
ATOM 1416 O O . ARG A 1 183 ? 32.416 70.571 100.492 1.00 28.74 182 ARG A O 1
ATOM 1424 N N . SER A 1 184 ? 33.713 70.608 102.287 1.00 26.61 183 SER A N 1
ATOM 1425 C CA . SER A 1 184 ? 33.459 69.196 102.677 1.00 26.44 183 SER A CA 1
ATOM 1426 C C . SER A 1 184 ? 32.317 69.236 103.694 1.00 23.26 183 SER A C 1
ATOM 1427 O O . SER A 1 184 ? 32.486 69.701 104.799 1.00 26.97 183 SER A O 1
ATOM 1430 N N . ILE A 1 185 ? 31.150 68.807 103.270 1.00 23.50 184 ILE A N 1
ATOM 1431 C CA . ILE A 1 185 ? 29.955 68.939 104.128 1.00 25.97 184 ILE A CA 1
ATOM 1432 C C . ILE A 1 185 ? 29.664 67.723 104.993 1.00 26.46 184 ILE A C 1
ATOM 1433 O O . ILE A 1 185 ? 28.745 67.753 105.809 1.00 26.69 184 ILE A O 1
ATOM 1438 N N . ALA A 1 186 ? 30.404 66.639 104.749 1.00 25.41 185 ALA A N 1
ATOM 1439 C CA . ALA A 1 186 ? 30.278 65.405 105.564 1.00 24.07 185 ALA A CA 1
ATOM 1440 C C . ALA A 1 186 ? 31.552 64.629 105.534 1.00 22.49 185 ALA A C 1
ATOM 1441 O O . ALA A 1 186 ? 32.364 64.796 104.635 1.00 20.78 185 ALA A O 1
ATOM 1443 N N . TYR A 1 187 ? 31.702 63.752 106.498 1.00 23.06 186 TYR A N 1
ATOM 1444 C CA . TYR A 1 187 ? 32.950 62.962 106.648 1.00 21.42 186 TYR A CA 1
ATOM 1445 C C . TYR A 1 187 ? 32.678 61.571 107.278 1.00 21.52 186 TYR A C 1
ATOM 1446 O O . TYR A 1 187 ? 31.608 61.313 107.840 1.00 21.80 186 TYR A O 1
ATOM 1455 N N . SER A 1 188 ? 33.666 60.725 107.203 1.00 20.32 187 SER A N 1
ATOM 1456 C CA . SER A 1 188 ? 33.717 59.506 108.024 1.00 22.31 187 SER A CA 1
ATOM 1457 C C . SER A 1 188 ? 35.156 59.092 108.183 1.00 21.81 187 SER A C 1
ATOM 1458 O O . SER A 1 188 ? 36.025 59.570 107.438 1.00 23.31 187 SER A O 1
ATOM 1461 N N . THR A 1 189 ? 35.410 58.254 109.169 1.00 20.51 188 THR A N 1
ATOM 1462 C CA . THR A 1 189 ? 36.806 57.856 109.555 1.00 20.47 188 THR A CA 1
ATOM 1463 C C . THR A 1 189 ? 37.149 56.356 109.555 1.00 20.40 188 THR A C 1
ATOM 1464 O O . THR A 1 189 ? 38.297 55.979 109.767 1.00 17.87 188 THR A O 1
ATOM 1468 N N . ASP A 1 190 ? 36.132 55.513 109.388 1.00 18.30 189 ASP A N 1
ATOM 1469 C CA . ASP A 1 190 ? 36.382 54.065 109.373 1.00 21.09 189 ASP A CA 1
ATOM 1470 C C . ASP A 1 190 ? 35.858 53.409 108.153 1.00 19.50 189 ASP A C 1
ATOM 1471 O O . ASP A 1 190 ? 34.778 53.755 107.625 1.00 21.50 189 ASP A O 1
ATOM 1476 N N . GLY A 1 191 ? 36.603 52.425 107.711 1.00 18.35 190 GLY A N 1
ATOM 1477 C CA . GLY A 1 191 ? 36.210 51.594 106.515 1.00 22.03 190 GLY A CA 1
ATOM 1478 C C . GLY A 1 191 ? 34.802 50.995 106.600 1.00 21.02 190 GLY A C 1
ATOM 1479 O O . GLY A 1 191 ? 34.110 50.827 105.598 1.00 19.72 190 GLY A O 1
ATOM 1480 N N . THR A 1 192 ? 34.364 50.655 107.814 1.00 19.96 191 THR A N 1
ATOM 1481 C CA . THR A 1 192 ? 33.025 50.063 107.965 1.00 20.80 191 THR A CA 1
ATOM 1482 C C . THR A 1 192 ? 31.955 51.083 107.680 1.00 21.22 191 THR A C 1
ATOM 1483 O O . THR A 1 192 ? 30.905 50.729 107.274 1.00 20.67 191 THR A O 1
ATOM 1487 N N . GLN A 1 193 ? 32.255 52.363 107.883 1.00 22.61 192 GLN A N 1
ATOM 1488 C CA . GLN A 1 193 ? 31.340 53.452 107.526 1.00 22.05 192 GLN A CA 1
ATOM 1489 C C . GLN A 1 193 ? 31.310 53.733 106.036 1.00 21.18 192 GLN A C 1
ATOM 1490 O O . GLN A 1 193 ? 30.277 54.063 105.528 1.00 26.47 192 GLN A O 1
ATOM 1496 N N . PHE A 1 194 ? 32.429 53.597 105.328 1.00 20.55 193 PHE A N 1
ATOM 1497 C CA . PHE A 1 194 ? 32.475 53.882 103.912 1.00 20.38 193 PHE A CA 1
ATOM 1498 C C . PHE A 1 194 ? 32.051 52.721 103.055 1.00 21.65 193 PHE A C 1
ATOM 1499 O O . PHE A 1 194 ? 31.147 52.857 102.244 1.00 22.19 193 PHE A O 1
ATOM 1507 N N . PHE A 1 195 ? 32.713 51.580 103.191 1.00 21.46 194 PHE A N 1
ATOM 1508 C CA . PHE A 1 195 ? 32.366 50.416 102.411 1.00 18.61 194 PHE A CA 1
ATOM 1509 C C . PHE A 1 195 ? 31.106 49.735 102.891 1.00 21.82 194 PHE A C 1
ATOM 1510 O O . PHE A 1 195 ? 30.283 49.293 102.065 1.00 19.35 194 PHE A O 1
ATOM 1518 N N . GLY A 1 196 ? 30.946 49.647 104.222 1.00 23.59 195 GLY A N 1
ATOM 1519 C CA . GLY A 1 196 ? 29.740 48.970 104.811 1.00 23.24 195 GLY A CA 1
ATOM 1520 C C . GLY A 1 196 ? 29.935 47.447 104.735 1.00 23.11 195 GLY A C 1
ATOM 1521 O O . GLY A 1 196 ? 30.746 46.889 103.935 1.00 18.90 195 GLY A O 1
ATOM 1522 N N . LEU A 1 197 ? 29.159 46.749 105.539 1.00 21.78 196 LEU A N 1
ATOM 1523 C CA . LEU A 1 197 ? 29.206 45.270 105.507 1.00 24.29 196 LEU A CA 1
ATOM 1524 C C . LEU A 1 197 ? 28.666 44.726 104.192 1.00 22.42 196 LEU A C 1
ATOM 1525 O O . LEU A 1 197 ? 29.098 43.656 103.714 1.00 19.55 196 LEU A O 1
ATOM 1530 N N . SER A 1 198 ? 27.732 45.450 103.588 1.00 20.61 197 SER A N 1
ATOM 1531 C CA . SER A 1 198 ? 27.059 44.980 102.372 1.00 22.33 197 SER A CA 1
ATOM 1532 C C . SER A 1 198 ? 28.052 44.851 101.176 1.00 20.50 197 SER A C 1
ATOM 1533 O O . SER A 1 198 ? 27.851 44.067 100.293 1.00 19.96 197 SER A O 1
ATOM 1536 N N . TYR A 1 199 ? 29.162 45.582 101.253 1.00 20.53 198 TYR A N 1
ATOM 1537 C CA . TYR A 1 199 ? 30.246 45.481 100.261 1.00 19.95 198 TYR A CA 1
ATOM 1538 C C . TYR A 1 199 ? 30.690 44.054 100.055 1.00 20.47 198 TYR A C 1
ATOM 1539 O O . TYR A 1 199 ? 31.040 43.608 98.935 1.00 20.94 198 TYR A O 1
ATOM 1548 N N . LYS A 1 200 ? 30.682 43.317 101.141 1.00 19.31 199 LYS A N 1
ATOM 1549 C CA . LYS A 1 200 ? 31.146 41.914 101.110 1.00 18.81 199 LYS A CA 1
ATOM 1550 C C . LYS A 1 200 ? 30.343 41.023 100.168 1.00 21.86 199 LYS A C 1
ATOM 1551 O O . LYS A 1 200 ? 30.861 40.028 99.685 1.00 19.67 199 LYS A O 1
ATOM 1557 N N . LYS A 1 201 ? 29.111 41.441 99.865 1.00 21.01 200 LYS A N 1
ATOM 1558 C CA . LYS A 1 201 ? 28.345 40.865 98.764 1.00 22.20 200 LYS A CA 1
ATOM 1559 C C . LYS A 1 201 ? 28.329 41.735 97.471 1.00 22.81 200 LYS A C 1
ATOM 1560 O O . LYS A 1 201 ? 28.530 41.196 96.420 1.00 23.45 200 LYS A O 1
ATOM 1566 N N . THR A 1 202 ? 28.033 43.026 97.587 1.00 22.15 201 THR A N 1
ATOM 1567 C CA . THR A 1 202 ? 27.789 43.855 96.403 1.00 24.35 201 THR A CA 1
ATOM 1568 C C . THR A 1 202 ? 29.039 44.295 95.652 1.00 26.03 201 THR A C 1
ATOM 1569 O O . THR A 1 202 ? 28.990 44.643 94.480 1.00 22.31 201 THR A O 1
ATOM 1573 N N . ASN A 1 203 ? 30.187 44.335 96.344 1.00 26.22 202 ASN A N 1
ATOM 1574 C CA . ASN A 1 203 ? 31.410 44.943 95.833 1.00 22.89 202 ASN A CA 1
ATOM 1575 C C . ASN A 1 203 ? 31.239 46.435 95.553 1.00 25.13 202 ASN A C 1
ATOM 1576 O O . ASN A 1 203 ? 32.016 47.005 94.795 1.00 24.28 202 ASN A O 1
ATOM 1581 N N . ILE A 1 204 ? 30.216 47.062 96.113 1.00 23.48 203 ILE A N 1
ATOM 1582 C CA . ILE A 1 204 ? 30.036 48.500 95.935 1.00 22.40 203 ILE A CA 1
ATOM 1583 C C . ILE A 1 204 ? 30.055 49.166 97.288 1.00 24.56 203 ILE A C 1
ATOM 1584 O O . ILE A 1 204 ? 29.341 48.754 98.178 1.00 23.44 203 ILE A O 1
ATOM 1589 N N . PRO A 1 205 ? 30.907 50.202 97.464 1.00 25.09 204 PRO A N 1
ATOM 1590 C CA . PRO A 1 205 ? 30.934 50.894 98.756 1.00 22.85 204 PRO A CA 1
ATOM 1591 C C . PRO A 1 205 ? 29.581 51.505 99.055 1.00 23.15 204 PRO A C 1
ATOM 1592 O O . PRO A 1 205 ? 29.050 52.274 98.286 1.00 21.64 204 PRO A O 1
ATOM 1596 N N . GLU A 1 206 ? 29.076 51.158 100.224 1.00 20.74 205 GLU A N 1
ATOM 1597 C CA . GLU A 1 206 ? 27.713 51.501 100.612 1.00 24.32 205 GLU A CA 1
ATOM 1598 C C . GLU A 1 206 ? 27.480 53.002 100.650 1.00 23.54 205 GLU A C 1
ATOM 1599 O O . GLU A 1 206 ? 26.403 53.485 100.354 1.00 22.10 205 GLU A O 1
ATOM 1605 N N . ALA A 1 207 ? 28.489 53.742 101.068 1.00 20.73 206 ALA A N 1
ATOM 1606 C CA . ALA A 1 207 ? 28.399 55.177 101.217 1.00 22.94 206 ALA A CA 1
ATOM 1607 C C . ALA A 1 207 ? 28.098 55.893 99.902 1.00 24.87 206 ALA A C 1
ATOM 1608 O O . ALA A 1 207 ? 27.592 57.017 99.923 1.00 24.20 206 ALA A O 1
ATOM 1610 N N . LEU A 1 208 ? 28.464 55.287 98.756 1.00 21.97 207 LEU A N 1
ATOM 1611 C CA . LEU A 1 208 ? 28.242 55.903 97.488 1.00 23.34 207 LEU A CA 1
ATOM 1612 C C . LEU A 1 208 ? 26.740 56.114 97.135 1.00 25.94 207 LEU A C 1
ATOM 1613 O O . LEU A 1 208 ? 26.444 56.942 96.279 1.00 27.63 207 LEU A O 1
ATOM 1618 N N . TYR A 1 209 ? 25.832 55.462 97.853 1.00 24.31 208 TYR A N 1
ATOM 1619 C CA . TYR A 1 209 ? 24.365 55.657 97.640 1.00 24.52 208 TYR A CA 1
ATOM 1620 C C . TYR A 1 209 ? 23.780 56.736 98.503 1.00 27.53 208 TYR A C 1
ATOM 1621 O O . TYR A 1 209 ? 22.593 57.051 98.371 1.00 27.07 208 TYR A O 1
ATOM 1630 N N . GLY A 1 210 ? 24.571 57.341 99.372 1.00 26.41 209 GLY A N 1
ATOM 1631 C CA . GLY A 1 210 ? 24.001 58.326 100.298 1.00 28.81 209 GLY A CA 1
ATOM 1632 C C . GLY A 1 210 ? 24.991 59.378 100.792 1.00 27.01 209 GLY A C 1
ATOM 1633 O O . GLY A 1 210 ? 25.955 59.683 100.150 1.00 24.15 209 GLY A O 1
ATOM 1634 N N . ASP A 1 211 ? 24.741 59.902 101.966 1.00 27.45 210 ASP A N 1
ATOM 1635 C CA . ASP A 1 211 ? 25.572 60.929 102.579 1.00 30.09 210 ASP A CA 1
ATOM 1636 C C . ASP A 1 211 ? 26.440 60.278 103.612 1.00 25.99 210 ASP A C 1
ATOM 1637 O O . ASP A 1 211 ? 25.989 59.368 104.300 1.00 27.29 210 ASP A O 1
ATOM 1642 N N . LEU A 1 212 ? 27.676 60.747 103.767 1.00 23.47 211 LEU A N 1
ATOM 1643 C CA . LEU A 1 212 ? 28.551 60.188 104.831 1.00 21.48 211 LEU A CA 1
ATOM 1644 C C . LEU A 1 212 ? 27.942 60.484 106.230 1.00 22.98 211 LEU A C 1
ATOM 1645 O O . LEU A 1 212 ? 27.252 61.450 106.398 1.00 22.17 211 LEU A O 1
ATOM 1650 N N . PRO A 1 213 ? 28.174 59.648 107.246 1.00 23.80 212 PRO A N 1
ATOM 1651 C CA . PRO A 1 213 ? 27.508 59.823 108.526 1.00 23.77 212 PRO A CA 1
ATOM 1652 C C . PRO A 1 213 ? 27.971 60.998 109.395 1.00 23.38 212 PRO A C 1
ATOM 1653 O O . PRO A 1 213 ? 27.265 61.388 110.327 1.00 22.21 212 PRO A O 1
ATOM 1657 N N . SER A 1 214 ? 29.162 61.534 109.139 1.00 21.00 213 SER A N 1
ATOM 1658 C CA . SER A 1 214 ? 29.748 62.615 109.921 1.00 20.09 213 SER A CA 1
ATOM 1659 C C . SER A 1 214 ? 29.855 62.244 111.369 1.00 22.47 213 SER A C 1
ATOM 1660 O O . SER A 1 214 ? 29.503 62.970 112.251 1.00 24.47 213 SER A O 1
ATOM 1663 N N . LYS A 1 215 ? 30.395 61.059 111.604 1.00 23.20 214 LYS A N 1
ATOM 1664 C CA . LYS A 1 215 ? 30.756 60.574 112.899 1.00 24.37 214 LYS A CA 1
ATOM 1665 C C . LYS A 1 215 ? 32.164 59.951 112.823 1.00 21.35 214 LYS A C 1
ATOM 1666 O O . LYS A 1 215 ? 32.518 59.304 111.846 1.00 20.93 214 LYS A O 1
ATOM 1672 N N . ASN A 1 216 ? 32.932 60.142 113.848 1.00 19.92 215 ASN A N 1
ATOM 1673 C CA . ASN A 1 216 ? 34.230 59.502 113.921 1.00 19.67 215 ASN A CA 1
ATOM 1674 C C . ASN A 1 216 ? 34.130 58.116 114.579 1.00 20.11 215 ASN A C 1
ATOM 1675 O O . ASN A 1 216 ? 33.994 58.021 115.777 1.00 23.10 215 ASN A O 1
ATOM 1680 N N . LYS A 1 217 ? 34.128 57.055 113.807 1.00 20.97 216 LYS A N 1
ATOM 1681 C CA . LYS A 1 217 ? 34.121 55.695 114.421 1.00 19.29 216 LYS A CA 1
ATOM 1682 C C . LYS A 1 217 ? 35.565 55.234 114.560 1.00 17.10 216 LYS A C 1
ATOM 1683 O O . LYS A 1 217 ? 36.222 55.053 113.574 1.00 20.75 216 LYS A O 1
ATOM 1689 N N . GLN A 1 218 ? 36.050 55.083 115.754 1.00 18.82 217 GLN A N 1
ATOM 1690 C CA . GLN A 1 218 ? 37.412 54.565 116.001 1.00 21.78 217 GLN A CA 1
ATOM 1691 C C . GLN A 1 218 ? 37.353 53.035 116.009 1.00 22.60 217 GLN A C 1
ATOM 1692 O O . GLN A 1 218 ? 36.926 52.408 117.024 1.00 21.72 217 GLN A O 1
ATOM 1698 N N . TYR A 1 219 ? 37.722 52.459 114.882 1.00 20.32 218 TYR A N 1
ATOM 1699 C CA . TYR A 1 219 ? 37.707 50.991 114.742 1.00 22.55 218 TYR A CA 1
ATOM 1700 C C . TYR A 1 219 ? 39.001 50.591 114.072 1.00 23.48 218 TYR A C 1
ATOM 1701 O O . TYR A 1 219 ? 40.029 51.240 114.337 1.00 27.09 218 TYR A O 1
ATOM 1710 N N . GLU A 1 220 ? 39.010 49.554 113.248 1.00 21.53 219 GLU A N 1
ATOM 1711 C CA . GLU A 1 220 ? 40.251 48.951 112.767 1.00 20.71 219 GLU A CA 1
ATOM 1712 C C . GLU A 1 220 ? 40.570 49.213 111.302 1.00 18.28 219 GLU A C 1
ATOM 1713 O O . GLU A 1 220 ? 41.581 48.751 110.814 1.00 20.39 219 GLU A O 1
ATOM 1719 N N . LEU A 1 221 ? 39.686 49.907 110.601 1.00 17.99 220 LEU A N 1
ATOM 1720 C CA . LEU A 1 221 ? 39.918 50.226 109.188 1.00 18.64 220 LEU A CA 1
ATOM 1721 C C . LEU A 1 221 ? 39.998 51.745 109.046 1.00 19.23 220 LEU A C 1
ATOM 1722 O O . LEU A 1 221 ? 39.077 52.386 108.608 1.00 16.89 220 LEU A O 1
ATOM 1727 N N . ALA A 1 222 ? 41.133 52.311 109.413 1.00 20.01 221 ALA A N 1
ATOM 1728 C CA . ALA A 1 222 ? 41.250 53.777 109.408 1.00 19.24 221 ALA A CA 1
ATOM 1729 C C . ALA A 1 222 ? 41.093 54.216 107.997 1.00 19.97 221 ALA A C 1
ATOM 1730 O O . ALA A 1 222 ? 41.913 53.848 107.110 1.00 20.14 221 ALA A O 1
ATOM 1732 N N . HIS A 1 223 ? 40.032 54.978 107.749 1.00 21.28 222 HIS A N 1
ATOM 1733 C CA . HIS A 1 223 ? 39.641 55.268 106.407 1.00 21.23 222 HIS A CA 1
ATOM 1734 C C . HIS A 1 223 ? 38.902 56.575 106.354 1.00 23.89 222 HIS A C 1
ATOM 1735 O O . HIS A 1 223 ? 37.731 56.653 106.737 1.00 21.34 222 HIS A O 1
ATOM 1742 N N . THR A 1 224 ? 39.575 57.563 105.803 1.00 23.23 223 THR A N 1
ATOM 1743 C CA . THR A 1 224 ? 39.042 58.943 105.769 1.00 24.83 223 THR A CA 1
ATOM 1744 C C . THR A 1 224 ? 38.194 59.177 104.548 1.00 24.41 223 THR A C 1
ATOM 1745 O O . THR A 1 224 ? 38.632 58.953 103.420 1.00 23.08 223 THR A O 1
ATOM 1749 N N . ALA A 1 225 ? 36.970 59.601 104.756 1.00 21.85 224 ALA A N 1
ATOM 1750 C CA . ALA A 1 225 ? 36.196 60.038 103.613 1.00 23.92 224 ALA A CA 1
ATOM 1751 C C . ALA A 1 225 ? 35.642 61.446 103.799 1.00 21.23 224 ALA A C 1
ATOM 1752 O O . ALA A 1 225 ? 35.300 61.827 104.901 1.00 23.98 224 ALA A O 1
ATOM 1754 N N . LEU A 1 226 ? 35.537 62.170 102.703 1.00 22.97 225 LEU A N 1
ATOM 1755 C CA . LEU A 1 226 ? 35.006 63.543 102.719 1.00 22.60 225 LEU A CA 1
ATOM 1756 C C . LEU A 1 226 ? 34.065 63.712 101.588 1.00 22.28 225 LEU A C 1
ATOM 1757 O O . LEU A 1 226 ? 34.385 63.312 100.460 1.00 24.05 225 LEU A O 1
ATOM 1762 N N . GLN A 1 227 ? 32.876 64.285 101.873 1.00 21.97 226 GLN A N 1
ATOM 1763 C CA . GLN A 1 227 ? 31.900 64.520 100.824 1.00 23.16 226 GLN A CA 1
ATOM 1764 C C . GLN A 1 227 ? 31.748 66.022 100.550 1.00 23.23 226 GLN A C 1
ATOM 1765 O O . GLN A 1 227 ? 31.481 66.779 101.430 1.00 23.56 226 GLN A O 1
ATOM 1771 N N . THR A 1 228 ? 31.852 66.400 99.303 1.00 23.09 227 THR A N 1
ATOM 1772 C CA . THR A 1 228 ? 31.714 67.809 98.964 1.00 25.97 227 THR A CA 1
ATOM 1773 C C . THR A 1 228 ? 30.256 68.183 98.965 1.00 26.31 227 THR A C 1
ATOM 1774 O O . THR A 1 228 ? 29.373 67.342 98.779 1.00 24.50 227 THR A O 1
ATOM 1778 N N . GLU A 1 229 ? 30.029 69.494 99.112 1.00 28.98 228 GLU A N 1
ATOM 1779 C CA . GLU A 1 229 ? 28.754 70.107 98.718 1.00 29.26 228 GLU A CA 1
ATOM 1780 C C . GLU A 1 229 ? 28.448 69.715 97.315 1.00 25.07 228 GLU A C 1
ATOM 1781 O O . GLU A 1 229 ? 29.346 69.546 96.503 1.00 26.26 228 GLU A O 1
ATOM 1787 N N . ALA A 1 230 ? 27.179 69.596 97.007 1.00 24.43 229 ALA A N 1
ATOM 1788 C CA . ALA A 1 230 ? 26.730 69.349 95.665 1.00 27.19 229 ALA A CA 1
ATOM 1789 C C . ALA A 1 230 ? 26.808 70.645 94.817 1.00 27.61 229 ALA A C 1
ATOM 1790 O O . ALA A 1 230 ? 26.710 71.751 95.313 1.00 27.66 229 ALA A O 1
ATOM 1792 N N . PHE A 1 231 ? 26.982 70.481 93.545 1.00 29.06 230 PHE A N 1
ATOM 1793 C CA . PHE A 1 231 ? 27.149 71.639 92.660 1.00 35.49 230 PHE A CA 1
ATOM 1794 C C . PHE A 1 231 ? 26.575 71.327 91.305 1.00 34.43 230 PHE A C 1
ATOM 1795 O O . PHE A 1 231 ? 26.400 70.148 90.921 1.00 31.53 230 PHE A O 1
ATOM 1803 N N . SER A 1 232 ? 26.329 72.414 90.576 1.00 32.19 231 SER A N 1
ATOM 1804 C CA . SER A 1 232 ? 26.014 72.367 89.164 1.00 33.13 231 SER A CA 1
ATOM 1805 C C . SER A 1 232 ? 27.273 72.497 88.282 1.00 29.50 231 SER A C 1
ATOM 1806 O O . SER A 1 232 ? 28.244 73.058 88.700 1.00 35.23 231 SER A O 1
ATOM 1809 N N . LEU A 1 233 ? 27.252 71.939 87.096 1.00 34.54 232 LEU A N 1
ATOM 1810 C CA . LEU A 1 233 ? 28.296 72.249 86.091 1.00 44.17 232 LEU A CA 1
ATOM 1811 C C . LEU A 1 233 ? 27.694 72.825 84.823 1.00 43.23 232 LEU A C 1
ATOM 1812 O O . LEU A 1 233 ? 26.761 72.254 84.270 1.00 38.36 232 LEU A O 1
ATOM 1817 N N . SER A 1 234 ? 28.292 73.902 84.338 1.00 50.59 233 SER A N 1
ATOM 1818 C CA . SER A 1 234 ? 27.963 74.446 82.995 1.00 61.21 233 SER A CA 1
ATOM 1819 C C . SER A 1 234 ? 29.214 75.119 82.414 1.00 57.33 233 SER A C 1
ATOM 1820 O O . SER A 1 234 ? 29.287 76.332 82.320 1.00 52.70 233 SER A O 1
ATOM 1823 N N . GLY A 1 235 ? 30.220 74.319 82.106 1.00 52.84 234 GLY A N 1
ATOM 1824 C CA . GLY A 1 235 ? 31.578 74.866 81.999 1.00 50.08 234 GLY A CA 1
ATOM 1825 C C . GLY A 1 235 ? 32.567 74.017 82.774 1.00 44.71 234 GLY A C 1
ATOM 1826 O O . GLY A 1 235 ? 32.472 72.814 82.740 1.00 45.95 234 GLY A O 1
ATOM 1827 N N . THR A 1 236 ? 33.484 74.677 83.468 1.00 45.14 235 THR A N 1
ATOM 1828 C CA . THR A 1 236 ? 34.620 74.069 84.103 1.00 43.77 235 THR A CA 1
ATOM 1829 C C . THR A 1 236 ? 34.671 74.496 85.531 1.00 44.07 235 THR A C 1
ATOM 1830 O O . THR A 1 236 ? 34.585 75.659 85.827 1.00 41.01 235 THR A O 1
ATOM 1834 N N . LYS A 1 237 ? 34.844 73.534 86.435 1.00 41.34 236 LYS A N 1
ATOM 1835 C CA . LYS A 1 237 ? 34.952 73.834 87.894 1.00 37.63 236 LYS A CA 1
ATOM 1836 C C . LYS A 1 237 ? 36.160 73.127 88.508 1.00 35.37 236 LYS A C 1
ATOM 1837 O O . LYS A 1 237 ? 36.470 72.039 88.143 1.00 36.10 236 LYS A O 1
ATOM 1843 N N . GLN A 1 238 ? 36.823 73.764 89.444 1.00 35.83 237 GLN A N 1
ATOM 1844 C CA . GLN A 1 238 ? 38.099 73.266 89.946 1.00 38.62 237 GLN A CA 1
ATOM 1845 C C . GLN A 1 238 ? 38.231 73.433 91.437 1.00 36.65 237 GLN A C 1
ATOM 1846 O O . GLN A 1 238 ? 37.900 74.462 91.970 1.00 40.24 237 GLN A O 1
ATOM 1852 N N . PHE A 1 239 ? 38.759 72.395 92.105 1.00 33.83 238 PHE A N 1
ATOM 1853 C CA . PHE A 1 239 ? 38.956 72.401 93.561 1.00 29.48 238 PHE A CA 1
ATOM 1854 C C . PHE A 1 239 ? 39.917 71.241 93.908 1.00 29.82 238 PHE A C 1
ATOM 1855 O O . PHE A 1 239 ? 40.289 70.458 93.041 1.00 33.18 238 PHE A O 1
ATOM 1863 N N . SER A 1 240 ? 40.364 71.211 95.145 1.00 29.09 239 SER A N 1
ATOM 1864 C CA . SER A 1 240 ? 41.352 70.225 95.588 1.00 30.01 239 SER A CA 1
ATOM 1865 C C . SER A 1 240 ? 41.037 69.561 96.895 1.00 28.32 239 SER A C 1
ATOM 1866 O O . SER A 1 240 ? 40.441 70.182 97.769 1.00 30.83 239 SER A O 1
ATOM 1869 N N . PHE A 1 241 ? 41.543 68.306 97.051 1.00 26.24 240 PHE A N 1
ATOM 1870 C CA . PHE A 1 241 ? 41.807 67.723 98.325 1.00 24.15 240 PHE A CA 1
ATOM 1871 C C . PHE A 1 241 ? 43.305 67.726 98.601 1.00 26.47 240 PHE A C 1
ATOM 1872 O O . PHE A 1 241 ? 44.098 67.703 97.695 1.00 26.44 240 PHE A O 1
ATOM 1880 N N . TYR A 1 242 ? 43.628 67.711 99.875 1.00 27.45 241 TYR A N 1
ATOM 1881 C CA . TYR A 1 242 ? 45.002 67.667 100.298 1.00 28.99 241 TYR A CA 1
ATOM 1882 C C . TYR A 1 242 ? 45.273 66.743 101.485 1.00 28.62 241 TYR A C 1
ATOM 1883 O O . TYR A 1 242 ? 44.391 66.498 102.336 1.00 26.16 241 TYR A O 1
ATOM 1892 N N . GLY A 1 243 ? 46.538 66.363 101.613 1.00 26.65 242 GLY A N 1
ATOM 1893 C CA . GLY A 1 243 ? 47.052 65.767 102.815 1.00 26.44 242 GLY A CA 1
ATOM 1894 C C . GLY A 1 243 ? 48.358 66.350 103.301 1.00 27.66 242 GLY A C 1
ATOM 1895 O O . GLY A 1 243 ? 49.198 66.763 102.535 1.00 27.82 242 GLY A O 1
ATOM 1896 N N . ILE A 1 244 ? 48.491 66.340 104.609 1.00 29.22 243 ILE A N 1
ATOM 1897 C CA . ILE A 1 244 ? 49.712 66.695 105.273 1.00 30.67 243 ILE A CA 1
ATOM 1898 C C . ILE A 1 244 ? 50.175 65.555 106.172 1.00 31.01 243 ILE A C 1
ATOM 1899 O O . ILE A 1 244 ? 49.422 65.051 107.000 1.00 28.47 243 ILE A O 1
ATOM 1904 N N . CYS A 1 245 ? 51.451 65.244 106.091 1.00 26.18 244 CYS A N 1
ATOM 1905 C CA . CYS A 1 245 ? 52.067 64.231 106.985 1.00 26.82 244 CYS A CA 1
ATOM 1906 C C . CYS A 1 245 ? 53.195 64.853 107.796 1.00 29.81 244 CYS A C 1
ATOM 1907 O O . CYS A 1 245 ? 54.072 65.467 107.209 1.00 30.58 244 CYS A O 1
ATOM 1910 N N . LYS A 1 246 ? 53.114 64.753 109.124 1.00 29.83 245 LYS A N 1
ATOM 1911 C CA . LYS A 1 246 ? 54.235 65.054 109.993 1.00 30.71 245 LYS A CA 1
ATOM 1912 C C . LYS A 1 246 ? 54.683 63.775 110.633 1.00 33.20 245 LYS A C 1
ATOM 1913 O O . LYS A 1 246 ? 53.855 63.021 111.179 1.00 31.69 245 LYS A O 1
ATOM 1919 N N . THR A 1 247 ? 55.991 63.545 110.666 1.00 30.13 246 THR A N 1
ATOM 1920 C CA . THR A 1 247 ? 56.484 62.316 111.327 1.00 32.20 246 THR A CA 1
ATOM 1921 C C . THR A 1 247 ? 56.498 62.393 112.829 1.00 32.10 246 THR A C 1
ATOM 1922 O O . THR A 1 247 ? 56.497 61.363 113.493 1.00 32.94 246 THR A O 1
ATOM 1926 N N . ASN A 1 248 ? 56.465 63.590 113.402 1.00 35.05 247 ASN A N 1
ATOM 1927 C CA . ASN A 1 248 ? 56.387 63.673 114.862 1.00 37.30 247 ASN A CA 1
ATOM 1928 C C . ASN A 1 248 ? 55.571 64.803 115.378 1.00 37.51 247 ASN A C 1
ATOM 1929 O O . ASN A 1 248 ? 55.932 65.970 115.225 1.00 40.22 247 ASN A O 1
ATOM 1934 N N . HIS A 1 249 ? 54.520 64.439 116.101 1.00 35.01 248 HIS A N 1
ATOM 1935 C CA . HIS A 1 249 ? 53.554 65.348 116.636 1.00 29.20 248 HIS A CA 1
ATOM 1936 C C . HIS A 1 249 ? 53.319 64.915 118.052 1.00 35.47 248 HIS A C 1
ATOM 1937 O O . HIS A 1 249 ? 52.304 64.292 118.368 1.00 35.37 248 HIS A O 1
ATOM 1944 N N . PRO A 1 250 ? 54.236 65.288 118.966 1.00 37.23 249 PRO A N 1
ATOM 1945 C CA . PRO A 1 250 ? 54.165 64.820 120.356 1.00 34.37 249 PRO A CA 1
ATOM 1946 C C . PRO A 1 250 ? 52.984 65.335 121.152 1.00 34.66 249 PRO A C 1
ATOM 1947 O O . PRO A 1 250 ? 52.515 64.685 122.089 1.00 34.89 249 PRO A O 1
ATOM 1951 N N . GLU A 1 251 ? 52.486 66.496 120.801 1.00 31.03 250 GLU A N 1
ATOM 1952 C CA . GLU A 1 251 ? 51.300 66.974 121.465 1.00 34.56 250 GLU A CA 1
ATOM 1953 C C . GLU A 1 251 ? 50.026 66.289 120.893 1.00 29.34 250 GLU A C 1
ATOM 1954 O O . GLU A 1 251 ? 49.995 65.823 119.773 1.00 24.75 250 GLU A O 1
ATOM 1960 N N . VAL A 1 252 ? 48.989 66.351 121.700 1.00 31.79 251 VAL A N 1
ATOM 1961 C CA . VAL A 1 252 ? 47.676 65.956 121.299 1.00 33.69 251 VAL A CA 1
ATOM 1962 C C . VAL A 1 252 ? 47.114 66.996 120.365 1.00 37.11 251 VAL A C 1
ATOM 1963 O O . VAL A 1 252 ? 47.552 68.143 120.341 1.00 30.24 251 VAL A O 1
ATOM 1967 N N . ILE A 1 253 ? 46.112 66.605 119.587 1.00 28.12 252 ILE A N 1
ATOM 1968 C CA . ILE A 1 253 ? 45.603 67.500 118.583 1.00 29.77 252 ILE A CA 1
ATOM 1969 C C . ILE A 1 253 ? 44.557 68.395 119.218 1.00 30.32 252 ILE A C 1
ATOM 1970 O O . ILE A 1 253 ? 43.660 67.940 119.862 1.00 28.82 252 ILE A O 1
ATOM 1975 N N . ARG A 1 254 ? 44.700 69.707 119.023 1.00 33.06 253 ARG A N 1
ATOM 1976 C CA . ARG A 1 254 ? 43.722 70.677 119.552 1.00 34.61 253 ARG A CA 1
ATOM 1977 C C . ARG A 1 254 ? 43.062 71.582 118.525 1.00 29.69 253 ARG A C 1
ATOM 1978 O O . ARG A 1 254 ? 42.059 72.171 118.801 1.00 27.24 253 ARG A O 1
ATOM 1986 N N . GLU A 1 255 ? 43.648 71.701 117.347 1.00 28.90 254 GLU A N 1
ATOM 1987 C CA . GLU A 1 255 ? 43.134 72.578 116.322 1.00 33.12 254 GLU A CA 1
ATOM 1988 C C . GLU A 1 255 ? 43.808 72.286 114.996 1.00 30.94 254 GLU A C 1
ATOM 1989 O O . GLU A 1 255 ? 44.786 71.530 114.939 1.00 33.36 254 GLU A O 1
ATOM 1995 N N . ILE A 1 256 ? 43.318 72.908 113.932 1.00 30.36 255 ILE A N 1
ATOM 1996 C CA . ILE A 1 256 ? 43.920 72.764 112.619 1.00 28.23 255 ILE A CA 1
ATOM 1997 C C . ILE A 1 256 ? 45.269 73.475 112.613 1.00 33.43 255 ILE A C 1
ATOM 1998 O O . ILE A 1 256 ? 45.355 74.613 113.037 1.00 36.14 255 ILE A O 1
ATOM 2003 N N . GLU A 1 257 ? 46.308 72.805 112.124 1.00 33.85 256 GLU A N 1
ATOM 2004 C CA . GLU A 1 257 ? 47.667 73.306 112.206 1.00 31.68 256 GLU A CA 1
ATOM 2005 C C . GLU A 1 257 ? 48.180 73.419 110.810 1.00 33.29 256 GLU A C 1
ATOM 2006 O O . GLU A 1 257 ? 47.559 72.919 109.869 1.00 29.72 256 GLU A O 1
ATOM 2012 N N . TYR A 1 258 ? 49.349 74.067 110.670 1.00 33.04 257 TYR A N 1
ATOM 2013 C CA . TYR A 1 258 ? 50.096 74.163 109.410 1.00 31.11 257 TYR A CA 1
ATOM 2014 C C . TYR A 1 258 ? 49.421 74.920 108.278 1.00 30.31 257 TYR A C 1
ATOM 2015 O O . TYR A 1 258 ? 49.661 74.645 107.142 1.00 33.46 257 TYR A O 1
ATOM 2024 N N . ILE A 1 259 ? 48.568 75.870 108.621 1.00 33.05 258 ILE A N 1
ATOM 2025 C CA . ILE A 1 259 ? 47.782 76.621 107.623 1.00 37.46 258 ILE A CA 1
ATOM 2026 C C . ILE A 1 259 ? 48.678 77.389 106.641 1.00 37.34 258 ILE A C 1
ATOM 2027 O O . ILE A 1 259 ? 48.431 77.378 105.425 1.00 34.65 258 ILE A O 1
ATOM 2032 N N . GLN A 1 260 ? 49.737 78.014 107.152 1.00 39.02 259 GLN A N 1
ATOM 2033 C CA . GLN A 1 260 ? 50.708 78.720 106.276 1.00 39.84 259 GLN A CA 1
ATOM 2034 C C . GLN A 1 260 ? 51.513 77.778 105.397 1.00 35.94 259 GLN A C 1
ATOM 2035 O O . GLN A 1 260 ? 51.764 78.043 104.236 1.00 32.49 259 GLN A O 1
ATOM 2041 N N . GLU A 1 261 ? 51.937 76.646 105.937 1.00 39.76 260 GLU A N 1
ATOM 2042 C CA . GLU A 1 261 ? 52.660 75.675 105.089 1.00 36.77 260 GLU A CA 1
ATOM 2043 C C . GLU A 1 261 ? 51.797 75.127 103.992 1.00 32.96 260 GLU A C 1
ATOM 2044 O O . GLU A 1 261 ? 52.259 74.926 102.859 1.00 31.83 260 GLU A O 1
ATOM 2050 N N . LEU A 1 262 ? 50.531 74.871 104.331 1.00 29.51 261 LEU A N 1
ATOM 2051 C CA . LEU A 1 262 ? 49.628 74.327 103.352 1.00 29.48 261 LEU A CA 1
ATOM 2052 C C . LEU A 1 262 ? 49.475 75.294 102.196 1.00 28.95 261 LEU A C 1
ATOM 2053 O O . LEU A 1 262 ? 49.475 74.910 101.025 1.00 31.36 261 LEU A O 1
ATOM 2058 N N . GLU A 1 263 ? 49.283 76.569 102.539 1.00 36.03 262 GLU A N 1
ATOM 2059 C CA . GLU A 1 263 ? 49.134 77.659 101.512 1.00 38.59 262 GLU A CA 1
ATOM 2060 C C . GLU A 1 263 ? 50.368 77.758 100.613 1.00 32.65 262 GLU A C 1
ATOM 2061 O O . GLU A 1 263 ? 50.254 77.753 99.413 1.00 34.31 262 GLU A O 1
ATOM 2067 N N . LYS A 1 264 ? 51.551 77.717 101.204 1.00 34.05 263 LYS A N 1
ATOM 2068 C CA . LYS A 1 264 ? 52.774 77.670 100.394 1.00 34.50 263 LYS A CA 1
ATOM 2069 C C . LYS A 1 264 ? 52.831 76.431 99.525 1.00 37.05 263 LYS A C 1
ATOM 2070 O O . LYS A 1 264 ? 53.045 76.512 98.327 1.00 36.13 263 LYS A O 1
ATOM 2076 N N . ALA A 1 265 ? 52.611 75.259 100.129 1.00 38.08 264 ALA A N 1
ATOM 2077 C CA . ALA A 1 265 ? 52.601 74.005 99.368 1.00 32.71 264 ALA A CA 1
ATOM 2078 C C . ALA A 1 265 ? 51.621 74.012 98.238 1.00 31.02 264 ALA A C 1
ATOM 2079 O O . ALA A 1 265 ? 51.894 73.419 97.157 1.00 29.68 264 ALA A O 1
ATOM 2081 N N . TYR A 1 266 ? 50.473 74.661 98.440 1.00 29.20 265 TYR A N 1
ATOM 2082 C CA . TYR A 1 266 ? 49.467 74.673 97.354 1.00 33.13 265 TYR A CA 1
ATOM 2083 C C . TYR A 1 266 ? 49.880 75.392 96.039 1.00 36.39 265 TYR A C 1
ATOM 2084 O O . TYR A 1 266 ? 49.393 75.067 94.940 1.00 36.46 265 TYR A O 1
ATOM 2093 N N . ALA A 1 267 ? 50.816 76.330 96.164 1.00 45.96 266 ALA A N 1
ATOM 2094 C CA . ALA A 1 267 ? 51.442 77.050 95.006 1.00 43.41 266 ALA A CA 1
ATOM 2095 C C . ALA A 1 267 ? 52.510 76.228 94.295 1.00 46.01 266 ALA A C 1
ATOM 2096 O O . ALA A 1 267 ? 52.951 76.604 93.221 1.00 45.82 266 ALA A O 1
ATOM 2098 N N . TYR A 1 268 ? 52.915 75.089 94.862 1.00 44.84 267 TYR A N 1
ATOM 2099 C CA . TYR A 1 268 ? 53.982 74.284 94.236 1.00 38.96 267 TYR A CA 1
ATOM 2100 C C . TYR A 1 268 ? 53.568 73.541 92.993 1.00 40.40 267 TYR A C 1
ATOM 2101 O O . TYR A 1 268 ? 52.578 72.787 92.996 1.00 38.90 267 TYR A O 1
ATOM 2110 N N . HIS A 1 269 ? 54.348 73.700 91.921 1.00 37.09 268 HIS A N 1
ATOM 2111 C CA . HIS A 1 269 ? 54.173 72.899 90.702 1.00 37.27 268 HIS A CA 1
ATOM 2112 C C . HIS A 1 269 ? 55.526 72.532 90.146 1.00 43.77 268 HIS A C 1
ATOM 2113 O O . HIS A 1 269 ? 56.486 73.302 90.245 1.00 40.17 268 HIS A O 1
ATOM 2120 N N . GLU A 1 270 ? 55.571 71.368 89.503 1.00 46.09 269 GLU A N 1
ATOM 2121 C CA . GLU A 1 270 ? 56.801 70.805 88.971 1.00 46.47 269 GLU A CA 1
ATOM 2122 C C . GLU A 1 270 ? 57.149 71.488 87.636 1.00 47.95 269 GLU A C 1
ATOM 2123 O O . GLU A 1 270 ? 56.263 71.649 86.819 1.00 49.11 269 GLU A O 1
ATOM 2129 N N . SER A 1 271 ? 58.434 71.821 87.435 1.00 51.48 270 SER A N 1
ATOM 2130 C CA . SER A 1 271 ? 58.979 72.362 86.143 1.00 55.87 270 SER A CA 1
ATOM 2131 C C . SER A 1 271 ? 59.070 71.339 85.028 1.00 53.94 270 SER A C 1
ATOM 2132 O O . SER A 1 271 ? 58.822 71.670 83.888 1.00 58.27 270 SER A O 1
ATOM 2135 N N . GLY A 1 272 ? 59.471 70.117 85.322 1.00 57.20 271 GLY A N 1
ATOM 2136 C CA . GLY A 1 272 ? 59.598 69.118 84.252 1.00 53.71 271 GLY A CA 1
ATOM 2137 C C . GLY A 1 272 ? 58.382 68.898 83.357 1.00 56.79 271 GLY A C 1
ATOM 2138 O O . GLY A 1 272 ? 57.261 69.339 83.651 1.00 57.88 271 GLY A O 1
ATOM 2139 N N . GLU A 1 273 ? 58.641 68.204 82.251 1.00 57.25 272 GLU A N 1
ATOM 2140 C CA . GLU A 1 273 ? 57.624 67.751 81.299 1.00 57.51 272 GLU A CA 1
ATOM 2141 C C . GLU A 1 273 ? 56.820 66.591 81.897 1.00 55.68 272 GLU A C 1
ATOM 2142 O O . GLU A 1 273 ? 57.378 65.694 82.504 1.00 50.03 272 GLU A O 1
ATOM 2148 N N . ILE A 1 274 ? 55.513 66.609 81.694 1.00 52.17 273 ILE A N 1
ATOM 2149 C CA . ILE A 1 274 ? 54.652 65.557 82.192 1.00 48.45 273 ILE A CA 1
ATOM 2150 C C . ILE A 1 274 ? 54.101 64.735 81.039 1.00 47.84 273 ILE A C 1
ATOM 2151 O O . ILE A 1 274 ? 53.178 65.143 80.358 1.00 53.19 273 ILE A O 1
ATOM 2156 N N . LEU A 1 275 ? 54.621 63.523 80.905 1.00 49.18 274 LEU A N 1
ATOM 2157 C CA . LEU A 1 275 ? 54.477 62.719 79.707 1.00 53.09 274 LEU A CA 1
ATOM 2158 C C . LEU A 1 275 ? 53.641 61.459 79.862 1.00 54.27 274 LEU A C 1
ATOM 2159 O O . LEU A 1 275 ? 53.694 60.806 80.899 1.00 44.50 274 LEU A O 1
ATOM 2164 N N . PRO A 1 276 ? 52.900 61.091 78.801 1.00 53.12 275 PRO A N 1
ATOM 2165 C CA . PRO A 1 276 ? 52.044 59.919 78.800 1.00 47.88 275 PRO A CA 1
ATOM 2166 C C . PRO A 1 276 ? 52.742 58.622 79.186 1.00 52.17 275 PRO A C 1
ATOM 2167 O O . PRO A 1 276 ? 53.922 58.443 78.900 1.00 43.79 275 PRO A O 1
ATOM 2171 N N . VAL A 1 277 ? 52.013 57.748 79.877 1.00 45.75 276 VAL A N 1
ATOM 2172 C CA . VAL A 1 277 ? 52.490 56.386 80.149 1.00 47.25 276 VAL A CA 1
ATOM 2173 C C . VAL A 1 277 ? 51.420 55.374 79.757 1.00 45.29 276 VAL A C 1
ATOM 2174 O O . VAL A 1 277 ? 50.247 55.648 79.781 1.00 44.55 276 VAL A O 1
ATOM 2178 N N . ASN A 1 278 ? 51.849 54.191 79.392 1.00 48.25 277 ASN A N 1
ATOM 2179 C CA . ASN A 1 278 ? 50.940 53.160 78.961 1.00 50.73 277 ASN A CA 1
ATOM 2180 C C . ASN A 1 278 ? 50.239 52.486 80.156 1.00 48.39 277 ASN A C 1
ATOM 2181 O O . ASN A 1 278 ? 50.880 52.112 81.126 1.00 37.23 277 ASN A O 1
ATOM 2186 N N . VAL A 1 279 ? 48.914 52.374 80.066 1.00 43.12 278 VAL A N 1
ATOM 2187 C CA . VAL A 1 279 ? 48.102 51.759 81.109 1.00 42.46 278 VAL A CA 1
ATOM 2188 C C . VAL A 1 279 ? 47.606 50.397 80.613 1.00 41.35 278 VAL A C 1
ATOM 2189 O O . VAL A 1 279 ? 46.786 50.370 79.751 1.00 43.99 278 VAL A O 1
ATOM 2193 N N . PRO A 1 280 ? 48.084 49.259 81.178 1.00 46.14 279 PRO A N 1
ATOM 2194 C CA . PRO A 1 280 ? 47.459 47.967 80.789 1.00 45.82 279 PRO A CA 1
ATOM 2195 C C . PRO A 1 280 ? 46.010 47.939 81.334 1.00 42.36 279 PRO A C 1
ATOM 2196 O O . PRO A 1 280 ? 45.732 48.581 82.287 1.00 44.18 279 PRO A O 1
ATOM 2200 N N . THR A 1 281 ? 45.094 47.309 80.638 1.00 35.78 280 THR A N 1
ATOM 2201 C CA . THR A 1 281 ? 43.682 47.331 81.013 1.00 39.07 280 THR A CA 1
ATOM 2202 C C . THR A 1 281 ? 43.165 45.915 81.070 1.00 36.93 280 THR A C 1
ATOM 2203 O O . THR A 1 281 ? 43.529 45.072 80.259 1.00 31.22 280 THR A O 1
ATOM 2207 N N . LEU A 1 282 ? 42.302 45.669 82.051 1.00 32.62 281 LEU A N 1
ATOM 2208 C CA . LEU A 1 282 ? 41.735 44.395 82.225 1.00 34.94 281 LEU A CA 1
ATOM 2209 C C . LEU A 1 282 ? 40.943 44.010 81.035 1.00 34.81 281 LEU A C 1
ATOM 2210 O O . LEU A 1 282 ? 40.215 44.807 80.512 1.00 39.24 281 LEU A O 1
ATOM 2215 N N . GLN A 1 283 ? 41.041 42.760 80.640 1.00 38.69 282 GLN A N 1
ATOM 2216 C CA . GLN A 1 283 ? 40.320 42.289 79.493 1.00 39.98 282 GLN A CA 1
ATOM 2217 C C . GLN A 1 283 ? 39.430 41.129 79.861 1.00 34.11 282 GLN A C 1
ATOM 2218 O O . GLN A 1 283 ? 39.891 40.102 80.322 1.00 35.00 282 GLN A O 1
ATOM 2224 N N . ASN A 1 284 ? 38.143 41.289 79.582 1.00 37.25 283 ASN A N 1
ATOM 2225 C CA . ASN A 1 284 ? 37.133 40.265 79.845 1.00 34.90 283 ASN A CA 1
ATOM 2226 C C . ASN A 1 284 ? 37.164 39.821 81.335 1.00 35.52 283 ASN A C 1
ATOM 2227 O O . ASN A 1 284 ? 37.075 38.620 81.658 1.00 33.84 283 ASN A O 1
ATOM 2232 N N . ILE A 1 285 ? 37.388 40.779 82.199 1.00 32.39 284 ILE A N 1
ATOM 2233 C CA . ILE A 1 285 ? 37.268 40.553 83.626 1.00 33.38 284 ILE A CA 1
ATOM 2234 C C . ILE A 1 285 ? 36.092 41.380 84.060 1.00 31.62 284 ILE A C 1
ATOM 2235 O O . ILE A 1 285 ? 36.091 42.578 83.898 1.00 32.66 284 ILE A O 1
ATOM 2240 N N . GLY A 1 286 ? 35.098 40.717 84.619 1.00 33.07 285 GLY A N 1
ATOM 2241 C CA . GLY A 1 286 ? 33.889 41.415 85.102 1.00 31.69 285 GLY A CA 1
ATOM 2242 C C . GLY A 1 286 ? 33.964 41.786 86.602 1.00 31.16 285 GLY A C 1
ATOM 2243 O O . GLY A 1 286 ? 34.985 41.638 87.254 1.00 25.40 285 GLY A O 1
ATOM 2244 N N . ALA A 1 287 ? 32.853 42.269 87.128 1.00 27.99 286 ALA A N 1
ATOM 2245 C CA . ALA A 1 287 ? 32.726 42.459 88.591 1.00 28.72 286 ALA A CA 1
ATOM 2246 C C . ALA A 1 287 ? 32.737 41.082 89.283 1.00 24.93 286 ALA A C 1
ATOM 2247 O O . ALA A 1 287 ? 32.516 40.025 88.664 1.00 25.08 286 ALA A O 1
ATOM 2249 N N . PRO A 1 288 ? 33.036 41.072 90.587 1.00 28.63 287 PRO A N 1
ATOM 2250 C CA . PRO A 1 288 ? 33.044 39.781 91.309 1.00 24.73 287 PRO A CA 1
ATOM 2251 C C . PRO A 1 288 ? 31.702 39.125 91.268 1.00 23.46 287 PRO A C 1
ATOM 2252 O O . PRO A 1 288 ? 30.686 39.795 91.001 1.00 21.71 287 PRO A O 1
ATOM 2256 N N . TYR A 1 289 ? 31.704 37.806 91.453 1.00 21.60 288 TYR A N 1
ATOM 2257 C CA . TYR A 1 289 ? 30.431 37.060 91.495 1.00 23.35 288 TYR A CA 1
ATOM 2258 C C . TYR A 1 289 ? 30.161 36.580 92.950 1.00 21.56 288 TYR A C 1
ATOM 2259 O O . TYR A 1 289 ? 30.921 35.777 93.514 1.00 21.23 288 TYR A O 1
ATOM 2268 N N . ALA A 1 290 ? 29.060 37.011 93.484 1.00 21.28 289 ALA A N 1
ATOM 2269 C CA . ALA A 1 290 ? 28.567 36.513 94.770 1.00 22.17 289 ALA A CA 1
ATOM 2270 C C . ALA A 1 290 ? 27.325 35.684 94.471 1.00 23.16 289 ALA A C 1
ATOM 2271 O O . ALA A 1 290 ? 26.547 36.072 93.659 1.00 25.79 289 ALA A O 1
ATOM 2273 N N . SER A 1 291 ? 27.162 34.609 95.184 1.00 23.23 290 SER A N 1
ATOM 2274 C CA . SER A 1 291 ? 26.017 33.764 95.097 1.00 24.65 290 SER A CA 1
ATOM 2275 C C . SER A 1 291 ? 24.773 34.498 95.510 1.00 24.91 290 SER A C 1
ATOM 2276 O O . SER A 1 291 ? 24.778 35.429 96.309 1.00 24.04 290 SER A O 1
ATOM 2279 N N . SER A 1 292 ? 23.671 34.049 94.949 1.00 25.22 291 SER A N 1
ATOM 2280 C CA . SER A 1 292 ? 22.377 34.415 95.433 1.00 24.64 291 SER A CA 1
ATOM 2281 C C . SER A 1 292 ? 22.201 33.665 96.752 1.00 25.68 291 SER A C 1
ATOM 2282 O O . SER A 1 292 ? 22.863 32.656 97.047 1.00 25.63 291 SER A O 1
ATOM 2285 N N . ARG A 1 293 ? 21.295 34.150 97.555 1.00 25.95 292 ARG A N 1
ATOM 2286 C CA . ARG A 1 293 ? 20.992 33.529 98.800 1.00 25.66 292 ARG A CA 1
ATOM 2287 C C . ARG A 1 293 ? 20.126 32.281 98.660 1.00 27.01 292 ARG A C 1
ATOM 2288 O O . ARG A 1 293 ? 19.289 32.180 97.798 1.00 30.08 292 ARG A O 1
ATOM 2296 N N . TRP A 1 294 ? 20.281 31.342 99.555 1.00 24.66 293 TRP A N 1
ATOM 2297 C CA . TRP A 1 294 ? 19.420 30.211 99.541 1.00 26.08 293 TRP A CA 1
ATOM 2298 C C . TRP A 1 294 ? 18.109 30.502 100.290 1.00 28.72 293 TRP A C 1
ATOM 2299 O O . TRP A 1 294 ? 18.114 31.134 101.295 1.00 25.18 293 TRP A O 1
ATOM 2310 N N . ASP A 1 295 ? 17.002 29.951 99.819 1.00 30.68 294 ASP A N 1
ATOM 2311 C CA . ASP A 1 295 ? 15.740 29.964 100.621 1.00 34.19 294 ASP A CA 1
ATOM 2312 C C . ASP A 1 295 ? 15.613 28.689 101.502 1.00 31.49 294 ASP A C 1
ATOM 2313 O O . ASP A 1 295 ? 16.471 27.791 101.470 1.00 33.16 294 ASP A O 1
ATOM 2318 N N . ALA A 1 296 ? 14.549 28.612 102.294 1.00 34.52 295 ALA A N 1
ATOM 2319 C CA . ALA A 1 296 ? 14.325 27.465 103.217 1.00 35.76 295 ALA A CA 1
ATOM 2320 C C . ALA A 1 296 ? 14.427 26.101 102.562 1.00 38.42 295 ALA A C 1
ATOM 2321 O O . ALA A 1 296 ? 15.041 25.193 103.086 1.00 40.66 295 ALA A O 1
ATOM 2323 N N . LYS A 1 297 ? 13.873 25.955 101.380 1.00 39.01 296 LYS A N 1
ATOM 2324 C CA . LYS A 1 297 ? 13.864 24.627 100.734 1.00 40.96 296 LYS A CA 1
ATOM 2325 C C . LYS A 1 297 ? 15.249 24.256 100.339 1.00 33.97 296 LYS A C 1
ATOM 2326 O O . LYS A 1 297 ? 15.614 23.071 100.337 1.00 33.67 296 LYS A O 1
ATOM 2332 N N . GLN A 1 298 ? 16.013 25.253 99.928 1.00 31.59 297 GLN A N 1
ATOM 2333 C CA . GLN A 1 298 ? 17.345 24.933 99.450 1.00 31.97 297 GLN A CA 1
ATOM 2334 C C . GLN A 1 298 ? 18.171 24.514 100.639 1.00 29.20 297 GLN A C 1
ATOM 2335 O O . GLN A 1 298 ? 18.840 23.489 100.618 1.00 26.84 297 GLN A O 1
ATOM 2341 N N . VAL A 1 299 ? 18.076 25.290 101.704 1.00 30.25 298 VAL A N 1
ATOM 2342 C CA . VAL A 1 299 ? 18.803 24.982 102.919 1.00 30.65 298 VAL A CA 1
ATOM 2343 C C . VAL A 1 299 ? 18.428 23.575 103.419 1.00 30.20 298 VAL A C 1
ATOM 2344 O O . VAL A 1 299 ? 19.285 22.767 103.760 1.00 30.89 298 VAL A O 1
ATOM 2348 N N . GLU A 1 300 ? 17.134 23.294 103.469 1.00 32.49 299 GLU A N 1
ATOM 2349 C CA . GLU A 1 300 ? 16.633 21.982 103.915 1.00 34.97 299 GLU A CA 1
ATOM 2350 C C . GLU A 1 300 ? 17.144 20.834 103.046 1.00 34.56 299 GLU A C 1
ATOM 2351 O O . GLU A 1 300 ? 17.497 19.776 103.548 1.00 33.85 299 GLU A O 1
ATOM 2357 N N . HIS A 1 301 ? 17.224 21.074 101.742 1.00 36.50 300 HIS A N 1
ATOM 2358 C CA . HIS A 1 301 ? 17.764 20.064 100.842 1.00 33.86 300 HIS A CA 1
ATOM 2359 C C . HIS A 1 301 ? 19.232 19.790 101.099 1.00 36.21 300 HIS A C 1
ATOM 2360 O O . HIS A 1 301 ? 19.660 18.643 101.137 1.00 31.72 300 HIS A O 1
ATOM 2367 N N . TYR A 1 302 ? 20.054 20.837 101.229 1.00 33.87 301 TYR A N 1
ATOM 2368 C CA . TYR A 1 302 ? 21.492 20.575 101.434 1.00 32.54 301 TYR A CA 1
ATOM 2369 C C . TYR A 1 302 ? 21.855 20.231 102.866 1.00 29.11 301 TYR A C 1
ATOM 2370 O O . TYR A 1 302 ? 22.875 19.604 103.103 1.00 30.33 301 TYR A O 1
ATOM 2379 N N . PHE A 1 303 ? 21.016 20.627 103.824 1.00 28.59 302 PHE A N 1
ATOM 2380 C CA . PHE A 1 303 ? 21.328 20.441 105.257 1.00 28.21 302 PHE A CA 1
ATOM 2381 C C . PHE A 1 303 ? 20.079 19.994 105.989 1.00 29.73 302 PHE A C 1
ATOM 2382 O O . PHE A 1 303 ? 19.429 20.763 106.689 1.00 27.84 302 PHE A O 1
ATOM 2390 N N . PRO A 1 304 ? 19.688 18.737 105.763 1.00 32.32 303 PRO A N 1
ATOM 2391 C CA . PRO A 1 304 ? 18.408 18.254 106.314 1.00 34.00 303 PRO A CA 1
ATOM 2392 C C . PRO A 1 304 ? 18.467 18.052 107.817 1.00 33.08 303 PRO A C 1
ATOM 2393 O O . PRO A 1 304 ? 17.445 18.018 108.456 1.00 33.65 303 PRO A O 1
ATOM 2397 N N . LYS A 1 305 ? 19.660 17.923 108.386 1.00 31.72 304 LYS A N 1
ATOM 2398 C CA . LYS A 1 305 ? 19.784 17.746 109.845 1.00 34.23 304 LYS A CA 1
ATOM 2399 C C . LYS A 1 305 ? 20.571 18.904 110.482 1.00 31.37 304 LYS A C 1
ATOM 2400 O O . LYS A 1 305 ? 21.803 18.996 110.279 1.00 26.18 304 LYS A O 1
ATOM 2406 N N . ARG A 1 306 ? 19.873 19.721 111.271 1.00 26.98 305 ARG A N 1
ATOM 2407 C CA . ARG A 1 306 ? 20.385 20.974 111.783 1.00 27.71 305 ARG A CA 1
ATOM 2408 C C . ARG A 1 306 ? 20.193 21.047 113.292 1.00 31.35 305 ARG A C 1
ATOM 2409 O O . ARG A 1 306 ? 19.153 20.653 113.812 1.00 31.35 305 ARG A O 1
ATOM 2417 N N . LEU A 1 307 ? 21.237 21.529 113.988 1.00 25.76 306 LEU A N 1
ATOM 2418 C CA . LEU A 1 307 ? 21.231 21.661 115.449 1.00 25.37 306 LEU A CA 1
ATOM 2419 C C . LEU A 1 307 ? 21.555 23.096 115.830 1.00 25.11 306 LEU A C 1
ATOM 2420 O O . LEU A 1 307 ? 22.234 23.794 115.023 1.00 21.67 306 LEU A O 1
ATOM 2425 N N . LEU A 1 308 ? 21.023 23.547 116.984 1.00 24.38 307 LEU A N 1
ATOM 2426 C CA . LEU A 1 308 ? 21.355 24.850 117.572 1.00 24.11 307 LEU A CA 1
ATOM 2427 C C . LEU A 1 308 ? 21.189 25.954 116.539 1.00 25.97 307 LEU A C 1
ATOM 2428 O O . LEU A 1 308 ? 22.092 26.753 116.295 1.00 22.92 307 LEU A O 1
ATOM 2433 N N . GLU A 1 309 ? 20.040 25.977 115.887 1.00 24.34 308 GLU A N 1
ATOM 2434 C CA . GLU A 1 309 ? 19.745 26.910 114.873 1.00 25.69 308 GLU A CA 1
ATOM 2435 C C . GLU A 1 309 ? 19.663 28.359 115.414 1.00 27.22 308 GLU A C 1
ATOM 2436 O O . GLU A 1 309 ? 18.983 28.635 116.385 1.00 23.54 308 GLU A O 1
ATOM 2442 N N . GLU A 1 310 ? 20.341 29.265 114.732 1.00 22.79 309 GLU A N 1
ATOM 2443 C CA . GLU A 1 310 ? 20.250 30.701 115.036 1.00 22.38 309 GLU A CA 1
ATOM 2444 C C . GLU A 1 310 ? 19.406 31.391 113.993 1.00 22.50 309 GLU A C 1
ATOM 2445 O O . GLU A 1 310 ? 19.747 31.393 112.808 1.00 24.11 309 GLU A O 1
ATOM 2451 N N . LYS A 1 311 ? 18.337 31.985 114.383 1.00 23.24 310 LYS A N 1
ATOM 2452 C CA . LYS A 1 311 ? 17.503 32.742 113.462 1.00 31.28 310 LYS A CA 1
ATOM 2453 C C . LYS A 1 311 ? 17.305 34.186 113.927 1.00 30.77 310 LYS A C 1
ATOM 2454 O O . LYS A 1 311 ? 17.211 34.446 115.128 1.00 29.04 310 LYS A O 1
ATOM 2460 N N . GLU A 1 312 ? 17.250 35.122 112.992 1.00 35.54 311 GLU A N 1
ATOM 2461 C CA . GLU A 1 312 ? 16.898 36.557 113.308 1.00 35.00 311 GLU A CA 1
ATOM 2462 C C . GLU A 1 312 ? 15.840 36.945 112.313 1.00 36.45 311 GLU A C 1
ATOM 2463 O O . GLU A 1 312 ? 15.982 36.690 111.129 1.00 34.51 311 GLU A O 1
ATOM 2469 N N . GLU A 1 313 ? 14.749 37.529 112.783 1.00 38.01 312 GLU A N 1
ATOM 2470 C CA . GLU A 1 313 ? 13.633 37.907 111.890 1.00 40.53 312 GLU A CA 1
ATOM 2471 C C . GLU A 1 313 ? 13.234 36.727 110.974 1.00 39.79 312 GLU A C 1
ATOM 2472 O O . GLU A 1 313 ? 12.999 36.927 109.781 1.00 36.65 312 GLU A O 1
ATOM 2478 N N . GLU A 1 314 ? 13.258 35.512 111.529 1.00 40.95 313 GLU A N 1
ATOM 2479 C CA . GLU A 1 314 ? 12.857 34.296 110.834 1.00 43.99 313 GLU A CA 1
ATOM 2480 C C . GLU A 1 314 ? 13.812 33.804 109.760 1.00 43.06 313 GLU A C 1
ATOM 2481 O O . GLU A 1 314 ? 13.533 32.800 109.154 1.00 46.14 313 GLU A O 1
ATOM 2487 N N . ALA A 1 315 ? 14.925 34.486 109.525 1.00 33.05 314 ALA A N 1
ATOM 2488 C CA . ALA A 1 315 ? 15.901 34.006 108.592 1.00 34.52 314 ALA A CA 1
ATOM 2489 C C . ALA A 1 315 ? 16.936 33.165 109.386 1.00 31.55 314 ALA A C 1
ATOM 2490 O O . ALA A 1 315 ? 17.471 33.604 110.396 1.00 30.80 314 ALA A O 1
ATOM 2492 N N . LEU A 1 316 ? 17.225 31.997 108.898 1.00 27.51 315 LEU A N 1
ATOM 2493 C CA . LEU A 1 316 ? 18.255 31.190 109.447 1.00 29.43 315 LEU A CA 1
ATOM 2494 C C . LEU A 1 316 ? 19.643 31.784 109.161 1.00 28.06 315 LEU A C 1
ATOM 2495 O O . LEU A 1 316 ? 20.035 32.010 108.012 1.00 28.29 315 LEU A O 1
ATOM 2500 N N . LEU A 1 317 ? 20.428 31.980 110.200 1.00 25.28 316 LEU A N 1
ATOM 2501 C CA . LEU A 1 317 ? 21.737 32.581 110.033 1.00 21.59 316 LEU A CA 1
ATOM 2502 C C . LEU A 1 317 ? 22.855 31.604 110.128 1.00 21.48 316 LEU A C 1
ATOM 2503 O O . LEU A 1 317 ? 23.845 31.728 109.432 1.00 23.78 316 LEU A O 1
ATOM 2508 N N . SER A 1 318 ? 22.759 30.675 111.053 1.00 21.61 317 SER A N 1
ATOM 2509 C CA . SER A 1 318 ? 23.781 29.655 111.204 1.00 20.44 317 SER A CA 1
ATOM 2510 C C . SER A 1 318 ? 23.208 28.435 111.929 1.00 21.28 317 SER A C 1
ATOM 2511 O O . SER A 1 318 ? 22.168 28.504 112.594 1.00 18.96 317 SER A O 1
ATOM 2514 N N . PHE A 1 319 ? 23.960 27.351 111.885 1.00 20.66 318 PHE A N 1
ATOM 2515 C CA . PHE A 1 319 ? 23.571 26.126 112.646 1.00 19.63 318 PHE A CA 1
ATOM 2516 C C . PHE A 1 319 ? 24.730 25.174 112.706 1.00 19.94 318 PHE A C 1
ATOM 2517 O O . PHE A 1 319 ? 25.758 25.359 112.066 1.00 20.62 318 PHE A O 1
ATOM 2525 N N . PHE A 1 320 ? 24.555 24.138 113.475 1.00 18.84 319 PHE A N 1
ATOM 2526 C CA . PHE A 1 320 ? 25.556 23.082 113.569 1.00 21.79 319 PHE A CA 1
ATOM 2527 C C . PHE A 1 320 ? 24.938 21.757 113.021 1.00 25.03 319 PHE A C 1
ATOM 2528 O O . PHE A 1 320 ? 23.712 21.625 112.913 1.00 23.11 319 PHE A O 1
ATOM 2536 N N . THR A 1 321 ? 25.784 20.814 112.702 1.00 23.89 320 THR A N 1
ATOM 2537 C CA . THR A 1 321 ? 25.335 19.532 112.167 1.00 25.07 320 THR A CA 1
ATOM 2538 C C . THR A 1 321 ? 25.810 18.365 113.030 1.00 27.31 320 THR A C 1
ATOM 2539 O O . THR A 1 321 ? 26.814 18.466 113.738 1.00 26.95 320 THR A O 1
ATOM 2543 N N . PRO A 1 322 ? 25.146 17.186 112.903 1.00 28.59 321 PRO A N 1
ATOM 2544 C CA . PRO A 1 322 ? 25.599 15.968 113.571 1.00 27.09 321 PRO A CA 1
ATOM 2545 C C . PRO A 1 322 ? 27.007 15.529 113.224 1.00 28.69 321 PRO A C 1
ATOM 2546 O O . PRO A 1 322 ? 27.689 14.909 114.033 1.00 36.22 321 PRO A O 1
ATOM 2550 N N . GLU A 1 323 ? 27.480 15.878 112.065 1.00 31.96 322 GLU A N 1
ATOM 2551 C CA . GLU A 1 323 ? 28.852 15.591 111.661 1.00 32.64 322 GLU A CA 1
ATOM 2552 C C . GLU A 1 323 ? 29.838 16.577 112.293 1.00 30.06 322 GLU A C 1
ATOM 2553 O O . GLU A 1 323 ? 31.011 16.543 111.956 1.00 25.91 322 GLU A O 1
ATOM 2559 N N . LYS A 1 324 ? 29.385 17.409 113.242 1.00 28.21 323 LYS A N 1
ATOM 2560 C CA . LYS A 1 324 ? 30.263 18.369 113.945 1.00 29.18 323 LYS A CA 1
ATOM 2561 C C . LYS A 1 324 ? 30.800 19.497 113.043 1.00 25.51 323 LYS A C 1
ATOM 2562 O O . LYS A 1 324 ? 31.899 19.999 113.276 1.00 26.58 323 LYS A O 1
ATOM 2568 N N . SER A 1 325 ? 30.028 19.864 112.040 1.00 24.92 324 SER A N 1
ATOM 2569 C CA . SER A 1 325 ? 30.285 21.042 111.271 1.00 24.99 324 SER A CA 1
ATOM 2570 C C . SER A 1 325 ? 29.507 22.249 111.795 1.00 24.07 324 SER A C 1
ATOM 2571 O O . SER A 1 325 ? 28.469 22.089 112.450 1.00 21.24 324 SER A O 1
ATOM 2574 N N . HIS A 1 326 ? 29.990 23.430 111.442 1.00 21.07 325 HIS A N 1
ATOM 2575 C CA . HIS A 1 326 ? 29.195 24.645 111.652 1.00 21.06 325 HIS A CA 1
ATOM 2576 C C . HIS A 1 326 ? 28.956 25.241 110.263 1.00 19.96 325 HIS A C 1
ATOM 2577 O O . HIS A 1 326 ? 29.901 25.440 109.505 1.00 21.09 325 HIS A O 1
ATOM 2584 N N . VAL A 1 327 ? 27.698 25.596 110.011 1.00 19.88 326 VAL A N 1
ATOM 2585 C CA . VAL A 1 327 ? 27.279 26.135 108.768 1.00 22.54 326 VAL A CA 1
ATOM 2586 C C . VAL A 1 327 ? 26.803 27.591 108.960 1.00 22.81 326 VAL A C 1
ATOM 2587 O O . VAL A 1 327 ? 25.937 27.866 109.768 1.00 21.46 326 VAL A O 1
ATOM 2591 N N . VAL A 1 328 ? 27.312 28.464 108.100 1.00 21.02 327 VAL A N 1
ATOM 2592 C CA . VAL A 1 328 ? 26.949 29.883 108.097 1.00 20.86 327 VAL A CA 1
ATOM 2593 C C . VAL A 1 328 ? 26.267 30.197 106.798 1.00 22.36 327 VAL A C 1
ATOM 2594 O O . VAL A 1 328 ? 26.764 29.863 105.719 1.00 21.73 327 VAL A O 1
ATOM 2598 N N . LEU A 1 329 ? 25.120 30.868 106.884 1.00 23.80 328 LEU A N 1
ATOM 2599 C CA . LEU A 1 329 ? 24.398 31.285 105.681 1.00 21.78 328 LEU A CA 1
ATOM 2600 C C . LEU A 1 329 ? 24.800 32.724 105.369 1.00 23.50 328 LEU A C 1
ATOM 2601 O O . LEU A 1 329 ? 25.178 33.499 106.269 1.00 21.64 328 LEU A O 1
ATOM 2606 N N . GLN A 1 330 ? 24.636 33.086 104.106 1.00 22.06 329 GLN A N 1
ATOM 2607 C CA . GLN A 1 330 ? 25.075 34.319 103.569 1.00 25.39 329 GLN A CA 1
ATOM 2608 C C . GLN A 1 330 ? 24.649 35.536 104.428 1.00 26.30 329 GLN A C 1
ATOM 2609 O O . GLN A 1 330 ? 25.474 36.410 104.676 1.00 22.79 329 GLN A O 1
ATOM 2615 N N . ASP A 1 331 ? 23.371 35.617 104.834 1.00 23.12 330 ASP A N 1
ATOM 2616 C CA . ASP A 1 331 ? 22.877 36.784 105.576 1.00 25.40 330 ASP A CA 1
ATOM 2617 C C . ASP A 1 331 ? 23.670 37.063 106.829 1.00 24.48 330 ASP A C 1
ATOM 2618 O O . ASP A 1 331 ? 23.824 38.236 107.225 1.00 25.41 330 ASP A O 1
ATOM 2623 N N . LYS A 1 332 ? 24.178 36.023 107.470 1.00 21.35 331 LYS A N 1
ATOM 2624 C CA . LYS A 1 332 ? 24.953 36.235 108.701 1.00 22.28 331 LYS A CA 1
ATOM 2625 C C . LYS A 1 332 ? 26.272 36.996 108.474 1.00 22.06 331 LYS A C 1
ATOM 2626 O O . LYS A 1 332 ? 26.617 37.916 109.246 1.00 19.61 331 LYS A O 1
ATOM 2632 N N . GLU A 1 333 ? 26.953 36.706 107.376 1.00 20.33 332 GLU A N 1
ATOM 2633 C CA . GLU A 1 333 ? 28.191 37.406 107.051 1.00 19.83 332 GLU A CA 1
ATOM 2634 C C . GLU A 1 333 ? 27.916 38.889 106.822 1.00 20.73 332 GLU A C 1
ATOM 2635 O O . GLU A 1 333 ? 28.767 39.715 107.117 1.00 19.18 332 GLU A O 1
ATOM 2641 N N . LEU A 1 334 ? 26.713 39.212 106.329 1.00 19.97 333 LEU A N 1
ATOM 2642 C CA . LEU A 1 334 ? 26.347 40.602 106.022 1.00 21.19 333 LEU A CA 1
ATOM 2643 C C . LEU A 1 334 ? 25.882 41.348 107.254 1.00 23.25 333 LEU A C 1
ATOM 2644 O O . LEU A 1 334 ? 25.609 42.515 107.205 1.00 20.83 333 LEU A O 1
ATOM 2649 N N . THR A 1 335 ? 25.849 40.652 108.373 1.00 21.72 334 THR A N 1
ATOM 2650 C CA . THR A 1 335 ? 25.645 41.329 109.642 1.00 24.56 334 THR A CA 1
ATOM 2651 C C . THR A 1 335 ? 26.837 41.370 110.609 1.00 24.15 334 THR A C 1
ATOM 2652 O O . THR A 1 335 ? 26.806 42.111 111.556 1.00 22.52 334 THR A O 1
ATOM 2656 N N . THR A 1 336 ? 27.883 40.560 110.376 1.00 21.52 335 THR A N 1
ATOM 2657 C CA . THR A 1 336 ? 29.007 40.487 111.305 1.00 20.60 335 THR A CA 1
ATOM 2658 C C . THR A 1 336 ? 30.072 41.374 110.796 1.00 20.51 335 THR A C 1
ATOM 2659 O O . THR A 1 336 ? 30.452 41.337 109.644 1.00 21.55 335 THR A O 1
ATOM 2663 N N . GLU A 1 337 ? 30.540 42.242 111.666 1.00 20.92 336 GLU A N 1
ATOM 2664 C CA . GLU A 1 337 ? 31.611 43.195 111.355 1.00 22.77 336 GLU A CA 1
ATOM 2665 C C . GLU A 1 337 ? 32.935 42.518 111.048 1.00 21.75 336 GLU A C 1
ATOM 2666 O O . GLU A 1 337 ? 33.752 43.027 110.314 1.00 22.38 336 GLU A O 1
ATOM 2672 N N . ARG A 1 338 ? 33.156 41.366 111.635 1.00 20.63 337 ARG A N 1
ATOM 2673 C CA . ARG A 1 338 ? 34.407 40.599 111.443 1.00 20.09 337 ARG A CA 1
ATOM 2674 C C . ARG A 1 338 ? 34.045 39.379 110.540 1.00 20.18 337 ARG A C 1
ATOM 2675 O O . ARG A 1 338 ? 32.906 38.895 110.619 1.00 19.69 337 ARG A O 1
ATOM 2683 N N . PRO A 1 339 ? 34.913 39.022 109.617 1.00 17.84 338 PRO A N 1
ATOM 2684 C CA . PRO A 1 339 ? 34.547 38.075 108.596 1.00 18.87 338 PRO A CA 1
ATOM 2685 C C . PRO A 1 339 ? 34.640 36.649 109.062 1.00 17.08 338 PRO A C 1
ATOM 2686 O O . PRO A 1 339 ? 35.642 36.259 109.692 1.00 20.07 338 PRO A O 1
ATOM 2690 N N . HIS A 1 340 ? 33.657 35.837 108.729 1.00 17.93 339 HIS A N 1
ATOM 2691 C CA . HIS A 1 340 ? 33.733 34.399 109.149 1.00 16.18 339 HIS A CA 1
ATOM 2692 C C . HIS A 1 340 ? 34.923 33.755 108.525 1.00 17.25 339 HIS A C 1
ATOM 2693 O O . HIS A 1 340 ? 35.134 33.883 107.289 1.00 18.11 339 HIS A O 1
ATOM 2700 N N . GLY A 1 341 ? 35.672 33.017 109.331 1.00 18.30 340 GLY A N 1
ATOM 2701 C CA . GLY A 1 341 ? 36.869 32.376 108.849 1.00 17.41 340 GLY A CA 1
ATOM 2702 C C . GLY A 1 341 ? 37.350 31.204 109.659 1.00 19.14 340 GLY A C 1
ATOM 2703 O O . GLY A 1 341 ? 36.801 30.912 110.726 1.00 16.59 340 GLY A O 1
ATOM 2704 N N . HIS A 1 342 ? 38.436 30.578 109.176 1.00 16.00 341 HIS A N 1
ATOM 2705 C CA . HIS A 1 342 ? 38.854 29.317 109.711 1.00 17.81 341 HIS A CA 1
ATOM 2706 C C . HIS A 1 342 ? 40.334 29.097 109.479 1.00 17.47 341 HIS A C 1
ATOM 2707 O O . HIS A 1 342 ? 40.909 29.580 108.510 1.00 20.82 341 HIS A O 1
ATOM 2714 N N . ILE A 1 343 ? 40.927 28.299 110.343 1.00 16.70 342 ILE A N 1
ATOM 2715 C CA . ILE A 1 343 ? 42.313 27.864 110.202 1.00 17.39 342 ILE A CA 1
ATOM 2716 C C . ILE A 1 343 ? 42.339 26.359 110.183 1.00 18.55 342 ILE A C 1
ATOM 2717 O O . ILE A 1 343 ? 41.766 25.730 111.050 1.00 21.54 342 ILE A O 1
ATOM 2722 N N . LEU A 1 344 ? 42.985 25.803 109.142 1.00 18.38 343 LEU A N 1
ATOM 2723 C CA . LEU A 1 344 ? 43.256 24.394 108.979 1.00 19.43 343 LEU A CA 1
ATOM 2724 C C . LEU A 1 344 ? 44.661 24.078 109.440 1.00 20.30 343 LEU A C 1
ATOM 2725 O O . LEU A 1 344 ? 45.570 24.920 109.339 1.00 20.64 343 LEU A O 1
ATOM 2738 N N . THR A 1 346 ? 47.463 20.520 110.146 1.00 24.70 345 THR A N 1
ATOM 2739 C CA . THR A 1 346 ? 47.728 19.058 110.043 1.00 24.91 345 THR A CA 1
ATOM 2740 C C . THR A 1 346 ? 47.936 18.465 111.435 1.00 26.14 345 THR A C 1
ATOM 2741 O O . THR A 1 346 ? 48.458 19.075 112.366 1.00 26.22 345 THR A O 1
ATOM 2745 N N . ASN A 1 347 ? 47.497 17.237 111.568 1.00 25.51 346 ASN A N 1
ATOM 2746 C CA . ASN A 1 347 ? 47.693 16.471 112.787 1.00 26.26 346 ASN A CA 1
ATOM 2747 C C . ASN A 1 347 ? 49.130 16.203 113.055 1.00 25.14 346 ASN A C 1
ATOM 2748 O O . ASN A 1 347 ? 49.988 16.239 112.163 1.00 26.67 346 ASN A O 1
ATOM 2753 N N . PHE A 1 348 ? 49.440 16.028 114.319 1.00 24.77 347 PHE A N 1
ATOM 2754 C CA . PHE A 1 348 ? 50.856 15.739 114.739 1.00 27.27 347 PHE A CA 1
ATOM 2755 C C . PHE A 1 348 ? 50.817 14.725 115.886 1.00 29.51 347 PHE A C 1
ATOM 2756 O O . PHE A 1 348 ? 49.743 14.409 116.412 1.00 28.34 347 PHE A O 1
ATOM 2764 N N . ASP A 1 349 ? 51.987 14.219 116.228 1.00 29.95 348 ASP A N 1
ATOM 2765 C CA . ASP A 1 349 ? 52.180 13.281 117.312 1.00 32.42 348 ASP A CA 1
ATOM 2766 C C . ASP A 1 349 ? 52.017 14.049 118.639 1.00 30.45 348 ASP A C 1
ATOM 2767 O O . ASP A 1 349 ? 52.783 14.915 118.966 1.00 30.55 348 ASP A O 1
ATOM 2772 N N . VAL A 1 350 ? 50.992 13.680 119.375 1.00 27.65 349 VAL A N 1
ATOM 2773 C CA . VAL A 1 350 ? 50.573 14.423 120.545 1.00 30.97 349 VAL A CA 1
ATOM 2774 C C . VAL A 1 350 ? 51.330 14.075 121.796 1.00 32.25 349 VAL A C 1
ATOM 2775 O O . VAL A 1 350 ? 50.915 14.453 122.860 1.00 28.39 349 VAL A O 1
ATOM 2779 N N . THR A 1 351 ? 52.473 13.414 121.667 1.00 30.93 350 THR A N 1
ATOM 2780 C CA . THR A 1 351 ? 53.407 13.219 122.818 1.00 30.57 350 THR A CA 1
ATOM 2781 C C . THR A 1 351 ? 54.657 14.122 122.785 1.00 28.54 350 THR A C 1
ATOM 2782 O O . THR A 1 351 ? 55.461 14.080 123.694 1.00 27.29 350 THR A O 1
ATOM 2786 N N . LYS A 1 352 ? 54.826 14.914 121.728 1.00 29.91 351 LYS A N 1
ATOM 2787 C CA . LYS A 1 352 ? 56.016 15.758 121.531 1.00 30.90 351 LYS A CA 1
ATOM 2788 C C . LYS A 1 352 ? 55.617 17.094 120.935 1.00 28.71 351 LYS A C 1
ATOM 2789 O O . LYS A 1 352 ? 54.646 17.199 120.195 1.00 27.28 351 LYS A O 1
ATOM 2795 N N . VAL A 1 353 ? 56.445 18.082 121.178 1.00 27.35 352 VAL A N 1
ATOM 2796 C CA . VAL A 1 353 ? 56.283 19.403 120.595 1.00 28.54 352 VAL A CA 1
ATOM 2797 C C . VAL A 1 353 ? 56.557 19.251 119.110 1.00 29.26 352 VAL A C 1
ATOM 2798 O O . VAL A 1 353 ? 57.642 18.899 118.731 1.00 28.95 352 VAL A O 1
ATOM 2802 N N . PRO A 1 354 ? 55.585 19.552 118.270 1.00 31.59 353 PRO A N 1
ATOM 2803 C CA . PRO A 1 354 ? 55.701 19.274 116.867 1.00 30.71 353 PRO A CA 1
ATOM 2804 C C . PRO A 1 354 ? 56.490 20.360 116.134 1.00 31.28 353 PRO A C 1
ATOM 2805 O O . PRO A 1 354 ? 56.587 21.511 116.573 1.00 35.71 353 PRO A O 1
ATOM 2809 N N . GLN A 1 355 ? 57.027 19.967 115.015 1.00 30.15 354 GLN A N 1
ATOM 2810 C CA . GLN A 1 355 ? 57.735 20.868 114.104 1.00 32.48 354 GLN A CA 1
ATOM 2811 C C . GLN A 1 355 ? 57.192 20.616 112.748 1.00 28.70 354 GLN A C 1
ATOM 2812 O O . GLN A 1 355 ? 56.693 19.541 112.445 1.00 25.14 354 GLN A O 1
ATOM 2818 N N . GLY A 1 356 ? 57.235 21.631 111.900 1.00 26.35 355 GLY A N 1
ATOM 2819 C CA . GLY A 1 356 ? 56.806 21.420 110.514 1.00 30.01 355 GLY A CA 1
ATOM 2820 C C . GLY A 1 356 ? 55.294 21.190 110.356 1.00 26.98 355 GLY A C 1
ATOM 2821 O O . GLY A 1 356 ? 54.851 20.604 109.403 1.00 21.90 355 GLY A O 1
ATOM 2822 N N . VAL A 1 357 ? 54.504 21.705 111.266 1.00 24.19 356 VAL A N 1
ATOM 2823 C CA . VAL A 1 357 ? 53.078 21.572 111.115 1.00 23.45 356 VAL A CA 1
ATOM 2824 C C . VAL A 1 357 ? 52.613 22.491 109.934 1.00 22.81 356 VAL A C 1
ATOM 2825 O O . VAL A 1 357 ? 52.987 23.628 109.828 1.00 21.16 356 VAL A O 1
ATOM 2829 N N . VAL A 1 358 ? 51.760 21.942 109.076 1.00 23.36 357 VAL A N 1
ATOM 2830 C CA . VAL A 1 358 ? 51.193 22.659 107.953 1.00 22.91 357 VAL A CA 1
ATOM 2831 C C . VAL A 1 358 ? 49.891 23.326 108.375 1.00 23.04 357 VAL A C 1
ATOM 2832 O O . VAL A 1 358 ? 49.054 22.679 108.951 1.00 20.02 357 VAL A O 1
ATOM 2836 N N . SER A 1 359 ? 49.713 24.585 107.954 1.00 20.29 358 SER A N 1
ATOM 2837 C CA . SER A 1 359 ? 48.473 25.308 108.241 1.00 21.79 358 SER A CA 1
ATOM 2838 C C . SER A 1 359 ? 48.072 26.228 107.115 1.00 19.34 358 SER A C 1
ATOM 2839 O O . SER A 1 359 ? 48.869 26.587 106.259 1.00 18.99 358 SER A O 1
ATOM 2842 N N . SER A 1 360 ? 46.790 26.505 107.033 1.00 19.85 359 SER A N 1
ATOM 2843 C CA . SER A 1 360 ? 46.223 27.376 106.020 1.00 21.45 359 SER A CA 1
ATOM 2844 C C . SER A 1 360 ? 45.023 28.087 106.613 1.00 20.93 359 SER A C 1
ATOM 2845 O O . SER A 1 360 ? 44.362 27.548 107.435 1.00 22.29 359 SER A O 1
ATOM 2848 N N . THR A 1 361 ? 44.737 29.290 106.166 1.00 18.88 360 THR A N 1
ATOM 2849 C CA . THR A 1 361 ? 43.612 30.051 106.622 1.00 19.04 360 THR A CA 1
ATOM 2850 C C . THR A 1 361 ? 42.654 30.279 105.497 1.00 19.80 360 THR A C 1
ATOM 2851 O O . THR A 1 361 ? 43.037 30.469 104.334 1.00 22.27 360 THR A O 1
ATOM 2855 N N . ASN A 1 362 ? 41.387 30.346 105.800 1.00 18.99 361 ASN A N 1
ATOM 2856 C CA . ASN A 1 362 ? 40.391 30.704 104.801 1.00 18.18 361 ASN A CA 1
ATOM 2857 C C . ASN A 1 362 ? 39.199 31.491 105.378 1.00 18.21 361 ASN A C 1
ATOM 2858 O O . ASN A 1 362 ? 39.005 31.495 106.592 1.00 18.58 361 ASN A O 1
ATOM 2863 N N . TYR A 1 363 ? 38.444 32.169 104.511 1.00 18.16 362 TYR A N 1
ATOM 2864 C CA . TYR A 1 363 ? 37.308 33.029 104.924 1.00 17.27 362 TYR A CA 1
ATOM 2865 C C . TYR A 1 363 ? 36.111 32.780 104.023 1.00 18.06 362 TYR A C 1
ATOM 2866 O O . TYR A 1 363 ? 36.269 32.443 102.811 1.00 19.64 362 TYR A O 1
ATOM 2883 N N . TYR A 1 365 ? 34.133 34.810 102.421 1.00 19.41 364 TYR A N 1
ATOM 2884 C CA . TYR A 1 365 ? 34.010 35.624 101.198 1.00 19.31 364 TYR A CA 1
ATOM 2885 C C . TYR A 1 365 ? 35.049 35.279 100.085 1.00 18.87 364 TYR A C 1
ATOM 2886 O O . TYR A 1 365 ? 35.547 36.137 99.414 1.00 18.01 364 TYR A O 1
ATOM 2895 N N . GLY A 1 366 ? 35.307 33.999 99.889 1.00 18.57 365 GLY A N 1
ATOM 2896 C CA . GLY A 1 366 ? 36.059 33.546 98.747 1.00 20.43 365 GLY A CA 1
ATOM 2897 C C . GLY A 1 366 ? 37.587 33.645 98.915 1.00 20.26 365 GLY A C 1
ATOM 2898 O O . GLY A 1 366 ? 38.301 33.737 97.906 1.00 21.11 365 GLY A O 1
ATOM 2899 N N . ALA A 1 367 ? 38.076 33.729 100.135 1.00 19.73 366 ALA A N 1
ATOM 2900 C CA . ALA A 1 367 ? 39.542 33.605 100.367 1.00 18.70 366 ALA A CA 1
ATOM 2901 C C . ALA A 1 367 ? 39.791 32.170 100.676 1.00 19.65 366 ALA A C 1
ATOM 2902 O O . ALA A 1 367 ? 39.643 31.730 101.829 1.00 20.91 366 ALA A O 1
ATOM 2904 N N . PHE A 1 368 ? 40.146 31.396 99.657 1.00 19.30 367 PHE A N 1
ATOM 2905 C CA . PHE A 1 368 ? 40.164 29.904 99.815 1.00 19.06 367 PHE A CA 1
ATOM 2906 C C . PHE A 1 368 ? 41.360 29.333 100.496 1.00 20.95 367 PHE A C 1
ATOM 2907 O O . PHE A 1 368 ? 41.286 28.217 101.003 1.00 22.30 367 PHE A O 1
ATOM 2915 N N . ASN A 1 369 ? 42.466 30.099 100.570 1.00 20.60 368 ASN A N 1
ATOM 2916 C CA . ASN A 1 369 ? 43.747 29.555 101.165 1.00 20.47 368 ASN A CA 1
ATOM 2917 C C . ASN A 1 369 ? 44.781 30.657 101.255 1.00 20.95 368 ASN A C 1
ATOM 2918 O O . ASN A 1 369 ? 45.350 31.071 100.224 1.00 20.56 368 ASN A O 1
ATOM 2923 N N . CYS A 1 370 ? 44.864 31.248 102.447 1.00 21.43 369 CYS A N 1
ATOM 2924 C CA . CYS A 1 370 ? 45.804 32.283 102.788 1.00 20.19 369 CYS A CA 1
ATOM 2925 C C . CYS A 1 370 ? 46.836 31.710 103.702 1.00 20.98 369 CYS A C 1
ATOM 2926 O O . CYS A 1 370 ? 46.561 30.776 104.462 1.00 22.41 369 CYS A O 1
ATOM 2929 N N . GLN A 1 371 ? 48.056 32.271 103.653 1.00 18.80 370 GLN A N 1
ATOM 2930 C CA . GLN A 1 371 ? 49.033 31.975 104.660 1.00 19.05 370 GLN A CA 1
ATOM 2931 C C . GLN A 1 371 ? 49.251 30.450 104.772 1.00 19.44 370 GLN A C 1
ATOM 2932 O O . GLN A 1 371 ? 49.249 29.866 105.865 1.00 19.24 370 GLN A O 1
ATOM 2938 N N . PHE A 1 372 ? 49.490 29.791 103.621 1.00 19.29 371 PHE A N 1
ATOM 2939 C CA . PHE A 1 372 ? 49.866 28.408 103.641 1.00 19.23 371 PHE A CA 1
ATOM 2940 C C . PHE A 1 372 ? 51.276 28.359 104.199 1.00 19.78 371 PHE A C 1
ATOM 2941 O O . PHE A 1 372 ? 52.185 28.977 103.642 1.00 20.39 371 PHE A O 1
ATOM 2949 N N . VAL A 1 373 ? 51.467 27.593 105.294 1.00 21.51 372 VAL A N 1
ATOM 2950 C CA . VAL A 1 373 ? 52.770 27.511 105.958 1.00 21.78 372 VAL A CA 1
ATOM 2951 C C . VAL A 1 373 ? 53.160 26.071 106.313 1.00 22.84 372 VAL A C 1
ATOM 2952 O O . VAL A 1 373 ? 52.310 25.206 106.466 1.00 22.14 372 VAL A O 1
ATOM 2956 N N . VAL A 1 374 ? 54.448 25.851 106.457 1.00 19.32 373 VAL A N 1
ATOM 2957 C CA . VAL A 1 374 ? 54.988 24.629 106.982 1.00 19.95 373 VAL A CA 1
ATOM 2958 C C . VAL A 1 374 ? 55.958 24.947 108.086 1.00 22.76 373 VAL A C 1
ATOM 2959 O O . VAL A 1 374 ? 57.118 25.373 107.860 1.00 25.25 373 VAL A O 1
ATOM 2963 N N . GLY A 1 375 ? 55.474 24.778 109.340 1.00 23.27 374 GLY A N 1
ATOM 2964 C CA . GLY A 1 375 ? 56.231 25.214 110.536 1.00 23.88 374 GLY A CA 1
ATOM 2965 C C . GLY A 1 375 ? 55.965 26.692 110.698 1.00 23.56 374 GLY A C 1
ATOM 2966 O O . GLY A 1 375 ? 54.815 27.160 110.648 1.00 25.34 374 GLY A O 1
ATOM 2967 N N . ASN A 1 376 ? 57.036 27.446 110.805 1.00 23.72 375 ASN A N 1
ATOM 2968 C CA . ASN A 1 376 ? 56.925 28.837 111.223 1.00 22.58 375 ASN A CA 1
ATOM 2969 C C . ASN A 1 376 ? 55.891 29.642 110.400 1.00 24.15 375 ASN A C 1
ATOM 2970 O O . ASN A 1 376 ? 55.986 29.777 109.177 1.00 24.30 375 ASN A O 1
ATOM 2975 N N . THR A 1 377 ? 54.911 30.197 111.079 1.00 21.04 376 THR A N 1
ATOM 2976 C CA . THR A 1 377 ? 53.769 30.780 110.415 1.00 19.82 376 THR A CA 1
ATOM 2977 C C . THR A 1 377 ? 54.073 32.149 109.817 1.00 21.62 376 THR A C 1
ATOM 2978 O O . THR A 1 377 ? 53.209 32.733 109.148 1.00 22.31 376 THR A O 1
ATOM 2982 N N . THR A 1 378 ? 55.227 32.725 110.151 1.00 19.28 377 THR A N 1
ATOM 2983 C CA . THR A 1 378 ? 55.635 33.989 109.536 1.00 21.32 377 THR A CA 1
ATOM 2984 C C . THR A 1 378 ? 56.589 33.730 108.342 1.00 23.11 377 THR A C 1
ATOM 2985 O O . THR A 1 378 ? 56.381 34.264 107.262 1.00 23.90 377 THR A O 1
ATOM 2989 N N . TYR A 1 379 ? 57.599 32.914 108.547 1.00 21.18 378 TYR A N 1
ATOM 2990 C CA . TYR A 1 379 ? 58.680 32.725 107.582 1.00 23.64 378 TYR A CA 1
ATOM 2991 C C . TYR A 1 379 ? 58.519 31.596 106.579 1.00 24.10 378 TYR A C 1
ATOM 2992 O O . TYR A 1 379 ? 59.021 31.715 105.443 1.00 22.70 378 TYR A O 1
ATOM 3001 N N . ASN A 1 380 ? 57.917 30.474 106.991 1.00 20.97 379 ASN A N 1
ATOM 3002 C CA . ASN A 1 380 ? 57.901 29.286 106.123 1.00 20.03 379 ASN A CA 1
ATOM 3003 C C . ASN A 1 380 ? 56.634 29.221 105.311 1.00 21.43 379 ASN A C 1
ATOM 3004 O O . ASN A 1 380 ? 55.834 28.294 105.434 1.00 21.00 379 ASN A O 1
ATOM 3009 N N . LYS A 1 381 ? 56.436 30.253 104.506 1.00 23.47 380 LYS A N 1
ATOM 3010 C CA . LYS A 1 381 ? 55.153 30.602 103.898 1.00 21.37 380 LYS A CA 1
ATOM 3011 C C . LYS A 1 381 ? 55.218 30.517 102.364 1.00 22.76 380 LYS A C 1
ATOM 3012 O O . LYS A 1 381 ? 56.140 31.033 101.742 1.00 21.92 380 LYS A O 1
ATOM 3018 N N . LEU A 1 382 ? 54.171 29.937 101.771 1.00 20.37 381 LEU A N 1
ATOM 3019 C CA . LEU A 1 382 ? 53.970 29.909 100.316 1.00 22.83 381 LEU A CA 1
ATOM 3020 C C . LEU A 1 382 ? 53.016 31.003 99.796 1.00 23.34 381 LEU A C 1
ATOM 3021 O O . LEU A 1 382 ? 53.275 31.619 98.745 1.00 20.04 381 LEU A O 1
ATOM 3026 N N . LEU A 1 383 ? 51.906 31.195 100.521 1.00 21.88 382 LEU A N 1
ATOM 3027 C CA . LEU A 1 383 ? 50.847 32.103 100.112 1.00 20.37 382 LEU A CA 1
ATOM 3028 C C . LEU A 1 383 ? 50.696 33.272 101.063 1.00 20.93 382 LEU A C 1
ATOM 3029 O O . LEU A 1 383 ? 50.808 33.121 102.297 1.00 22.36 382 LEU A O 1
ATOM 3034 N N . SER A 1 384 ? 50.388 34.420 100.517 1.00 19.81 383 SER A N 1
ATOM 3035 C CA . SER A 1 384 ? 50.255 35.628 101.288 1.00 18.51 383 SER A CA 1
ATOM 3036 C C . SER A 1 384 ? 49.112 35.608 102.330 1.00 18.76 383 SER A C 1
ATOM 3037 O O . SER A 1 384 ? 48.138 34.860 102.194 1.00 17.32 383 SER A O 1
ATOM 3040 N N . ASN A 1 385 ? 49.246 36.493 103.305 1.00 18.37 384 ASN A N 1
ATOM 3041 C CA . ASN A 1 385 ? 48.337 36.558 104.468 1.00 21.24 384 ASN A CA 1
ATOM 3042 C C . ASN A 1 385 ? 47.059 37.301 104.061 1.00 19.86 384 ASN A C 1
ATOM 3043 O O . ASN A 1 385 ? 47.076 38.209 103.220 1.00 18.49 384 ASN A O 1
ATOM 3048 N N . HIS A 1 386 ? 45.964 36.879 104.644 1.00 19.39 385 HIS A N 1
ATOM 3049 C CA . HIS A 1 386 ? 44.741 37.669 104.620 1.00 19.24 385 HIS A CA 1
ATOM 3050 C C . HIS A 1 386 ? 45.001 39.024 105.342 1.00 19.81 385 HIS A C 1
ATOM 3051 O O . HIS A 1 386 ? 45.690 39.048 106.350 1.00 20.05 385 HIS A O 1
ATOM 3058 N N . ARG A 1 387 ? 44.394 40.118 104.861 1.00 19.27 386 ARG A N 1
ATOM 3059 C CA . ARG A 1 387 ? 44.449 41.403 105.477 1.00 21.35 386 ARG A CA 1
ATOM 3060 C C . ARG A 1 387 ? 43.057 42.036 105.505 1.00 21.50 386 ARG A C 1
ATOM 3061 O O . ARG A 1 387 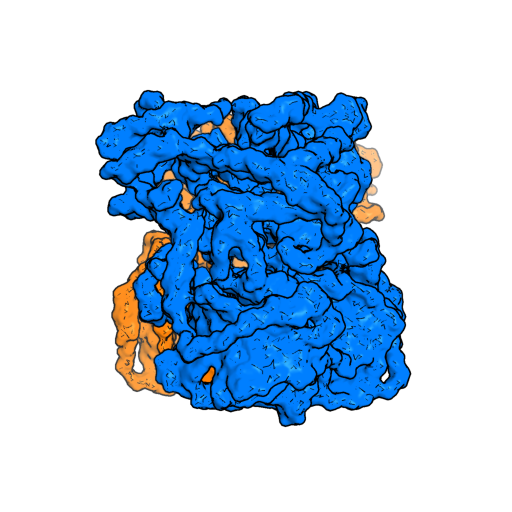? 42.219 41.749 104.668 1.00 20.21 386 ARG A O 1
ATOM 3069 N N . GLY A 1 388 ? 42.862 42.959 106.441 1.00 21.29 387 GLY A N 1
ATOM 3070 C CA . GLY A 1 388 ? 41.647 43.785 106.517 1.00 21.68 387 GLY A CA 1
ATOM 3071 C C . GLY A 1 388 ? 40.423 42.998 106.980 1.00 19.66 387 GLY A C 1
ATOM 3072 O O . GLY A 1 388 ? 40.547 41.889 107.500 1.00 18.06 387 GLY A O 1
ATOM 3073 N N . LEU A 1 389 ? 39.248 43.541 106.703 1.00 18.31 388 LEU A N 1
ATOM 3074 C CA . LEU A 1 389 ? 38.021 42.931 107.098 1.00 18.88 388 LEU A CA 1
ATOM 3075 C C . LEU A 1 389 ? 36.908 42.772 106.113 1.00 19.61 388 LEU A C 1
ATOM 3076 O O . LEU A 1 389 ? 35.990 41.965 106.346 1.00 18.99 388 LEU A O 1
ATOM 3081 N N . LEU A 1 390 ? 36.905 43.578 105.069 1.00 19.25 389 LEU A N 1
ATOM 3082 C CA . LEU A 1 390 ? 35.755 43.681 104.154 1.00 19.70 389 LEU A CA 1
ATOM 3083 C C . LEU A 1 390 ? 36.120 43.212 102.735 1.00 19.05 389 LEU A C 1
ATOM 3084 O O . LEU A 1 390 ? 35.283 43.302 101.870 1.00 18.23 389 LEU A O 1
ATOM 3089 N N . ASN A 1 391 ? 37.344 42.679 102.524 1.00 18.42 390 ASN A N 1
ATOM 3090 C CA . ASN A 1 391 ? 37.703 42.070 101.246 1.00 18.16 390 ASN A CA 1
ATOM 3091 C C . ASN A 1 391 ? 37.667 43.062 100.123 1.00 18.38 390 ASN A C 1
ATOM 3092 O O . ASN A 1 391 ? 37.366 42.713 98.963 1.00 19.52 390 ASN A O 1
ATOM 3097 N N . ILE A 1 392 ? 38.024 44.301 100.398 1.00 20.01 391 ILE A N 1
ATOM 3098 C CA . ILE A 1 392 ? 38.205 45.278 99.295 1.00 20.56 391 ILE A CA 1
ATOM 3099 C C . ILE A 1 392 ? 39.414 44.860 98.472 1.00 21.19 391 ILE A C 1
ATOM 3100 O O . ILE A 1 392 ? 39.312 44.704 97.265 1.00 21.94 391 ILE A O 1
ATOM 3105 N N . GLN A 1 393 ? 40.543 44.642 99.122 1.00 22.22 392 GLN A N 1
ATOM 3106 C CA . GLN A 1 393 ? 41.692 44.000 98.464 1.00 24.42 392 GLN A CA 1
ATOM 3107 C C . GLN A 1 393 ? 41.453 42.506 98.593 1.00 25.29 392 GLN A C 1
ATOM 3108 O O . GLN A 1 393 ? 41.488 41.970 99.695 1.00 25.69 392 GLN A O 1
ATOM 3114 N N . LYS A 1 394 ? 41.167 41.865 97.481 1.00 22.89 393 LYS A N 1
ATOM 3115 C CA . LYS A 1 394 ? 40.728 40.462 97.448 1.00 23.43 393 LYS A CA 1
ATOM 3116 C C . LYS A 1 394 ? 41.692 39.580 96.701 1.00 24.18 393 LYS A C 1
ATOM 3117 O O . LYS A 1 394 ? 41.315 38.566 96.140 1.00 23.13 393 LYS A O 1
ATOM 3123 N N . ASP A 1 395 ? 42.974 39.919 96.789 1.00 24.85 394 ASP A N 1
ATOM 3124 C CA . ASP A 1 395 ? 44.017 39.174 96.088 1.00 26.28 394 ASP A CA 1
ATOM 3125 C C . ASP A 1 395 ? 44.794 38.113 96.871 1.00 26.62 394 ASP A C 1
ATOM 3126 O O . ASP A 1 395 ? 45.543 37.353 96.284 1.00 24.68 394 ASP A O 1
ATOM 3131 N N . SER A 1 396 ? 44.701 38.111 98.181 1.00 21.83 395 SER A N 1
ATOM 3132 C CA . SER A 1 396 ? 45.637 37.387 98.956 1.00 21.16 395 SER A CA 1
ATOM 3133 C C . SER A 1 396 ? 45.408 35.907 98.820 1.00 21.30 395 SER A C 1
ATOM 3134 O O . SER A 1 396 ? 44.292 35.449 98.569 1.00 21.01 395 SER A O 1
ATOM 3137 N N . GLY A 1 397 ? 46.462 35.159 99.003 1.00 19.31 396 GLY A N 1
ATOM 3138 C CA . GLY A 1 397 ? 46.391 33.728 98.917 1.00 19.79 396 GLY A CA 1
ATOM 3139 C C . GLY A 1 397 ? 45.916 33.168 97.591 1.00 20.83 396 GLY A C 1
ATOM 3140 O O . GLY A 1 397 ? 46.281 33.673 96.521 1.00 23.32 396 GLY A O 1
ATOM 3141 N N . GLN A 1 398 ? 45.034 32.186 97.691 1.00 19.10 397 GLN A N 1
ATOM 3142 C CA . GLN A 1 398 ? 44.432 31.511 96.536 1.00 20.74 397 GLN A CA 1
ATOM 3143 C C . GLN A 1 398 ? 43.013 32.063 96.305 1.00 21.96 397 GLN A C 1
ATOM 3144 O O . GLN A 1 398 ? 42.191 32.086 97.225 1.00 19.01 397 GLN A O 1
ATOM 3150 N N . ARG A 1 399 ? 42.761 32.556 95.101 1.00 19.78 398 ARG A N 1
ATOM 3151 C CA . ARG A 1 39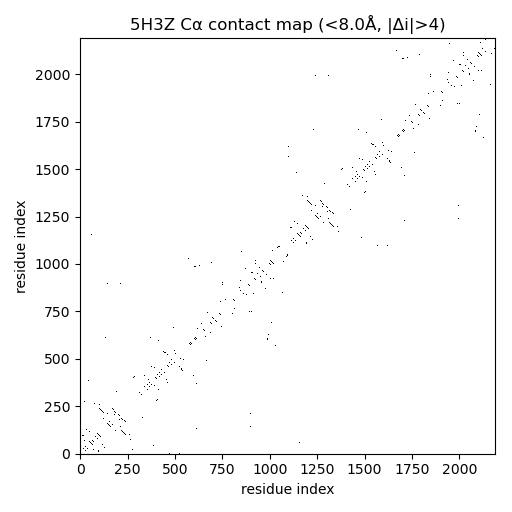9 ? 41.464 33.111 94.726 1.00 21.63 398 ARG A CA 1
ATOM 3152 C C . ARG A 1 399 ? 41.015 32.454 93.395 1.00 23.41 398 ARG A C 1
ATOM 3153 O O . ARG A 1 399 ? 41.834 31.958 92.650 1.00 21.20 398 ARG A O 1
ATOM 3161 N N . ILE A 1 400 ? 39.713 32.465 93.156 1.00 25.78 399 ILE A N 1
ATOM 3162 C CA . ILE A 1 400 ? 39.112 31.764 92.008 1.00 25.13 399 ILE A CA 1
ATOM 3163 C C . ILE A 1 400 ? 38.250 32.707 91.202 1.00 25.36 399 ILE A C 1
ATOM 3164 O O . ILE A 1 400 ? 37.366 33.366 91.772 1.00 21.42 399 ILE A O 1
ATOM 3169 N N . PHE A 1 401 ? 38.518 32.736 89.883 1.00 23.30 400 PHE A N 1
ATOM 3170 C CA . PHE A 1 401 ? 37.674 33.381 88.891 1.00 25.09 400 PHE A CA 1
ATOM 3171 C C . PHE A 1 401 ? 36.960 32.283 88.083 1.00 26.05 400 PHE A C 1
ATOM 3172 O O . PHE A 1 401 ? 37.528 31.251 87.781 1.00 25.42 400 PHE A O 1
ATOM 3180 N N . ILE A 1 402 ? 35.707 32.527 87.769 1.00 27.13 401 ILE A N 1
ATOM 3181 C CA . ILE A 1 402 ? 34.889 31.639 86.951 1.00 26.88 401 ILE A CA 1
ATOM 3182 C C . ILE A 1 402 ? 34.286 32.462 85.822 1.00 26.15 401 ILE A C 1
ATOM 3183 O O . ILE A 1 402 ? 33.854 33.594 86.023 1.00 27.14 401 ILE A O 1
ATOM 3188 N N . LYS A 1 403 ? 34.276 31.894 84.614 1.00 28.06 402 LYS A N 1
ATOM 3189 C CA . LYS A 1 403 ? 33.722 32.603 83.465 1.00 29.65 402 LYS A CA 1
ATOM 3190 C C . LYS A 1 403 ? 32.194 32.482 83.433 1.00 27.59 402 LYS A C 1
ATOM 3191 O O . LYS A 1 403 ? 31.681 31.382 83.414 1.00 28.00 402 LYS A O 1
ATOM 3197 N N . ILE A 1 404 ? 31.535 33.626 83.404 1.00 29.47 403 ILE A N 1
ATOM 3198 C CA . ILE A 1 404 ? 30.056 33.712 83.389 1.00 35.96 403 ILE A CA 1
ATOM 3199 C C . ILE A 1 404 ? 29.763 34.703 82.285 1.00 37.42 403 ILE A C 1
ATOM 3200 O O . ILE A 1 404 ? 30.183 35.859 82.358 1.00 37.06 403 ILE A O 1
ATOM 3205 N N . GLY A 1 405 ? 29.112 34.216 81.218 1.00 44.09 404 GLY A N 1
ATOM 3206 C CA . GLY A 1 405 ? 28.903 35.020 80.006 1.00 39.26 404 GLY A CA 1
ATOM 3207 C C . GLY A 1 405 ? 30.221 35.216 79.293 1.00 38.10 404 GLY A C 1
ATOM 3208 O O . GLY A 1 405 ? 30.977 34.276 79.102 1.00 40.90 404 GLY A O 1
ATOM 3209 N N . ASP A 1 406 ? 30.539 36.438 78.964 1.00 43.86 405 ASP A N 1
ATOM 3210 C CA . ASP A 1 406 ? 31.809 36.755 78.278 1.00 48.13 405 ASP A CA 1
ATOM 3211 C C . ASP A 1 406 ? 32.992 37.067 79.190 1.00 48.38 405 ASP A C 1
ATOM 3212 O O . ASP A 1 406 ? 34.072 37.289 78.662 1.00 39.50 405 ASP A O 1
ATOM 3217 N N . CYS A 1 407 ? 32.773 37.084 80.524 1.00 40.79 406 CYS A N 1
ATOM 3218 C CA . CYS A 1 407 ? 33.703 37.650 81.518 1.00 39.00 406 CYS A CA 1
ATOM 3219 C C . CYS A 1 407 ? 34.116 36.670 82.624 1.00 36.82 406 CYS A C 1
ATOM 3220 O O . CYS A 1 407 ? 33.303 35.888 83.138 1.00 31.69 406 CYS A O 1
ATOM 3223 N N . TYR A 1 408 ? 35.401 36.681 82.966 1.00 32.60 407 TYR A N 1
ATOM 3224 C CA . TYR A 1 408 ? 35.838 35.997 84.172 1.00 29.77 407 TYR A CA 1
ATOM 3225 C C . TYR A 1 408 ? 35.406 36.907 85.354 1.00 27.36 407 TYR A C 1
ATOM 3226 O O . TYR A 1 408 ? 35.469 38.184 85.301 1.00 26.91 407 TYR A O 1
ATOM 3235 N N . ARG A 1 409 ? 34.910 36.257 86.379 1.00 26.70 408 ARG A N 1
ATOM 3236 C CA . ARG A 1 409 ? 34.364 36.935 87.550 1.00 26.25 408 ARG A CA 1
ATOM 3237 C C . ARG A 1 409 ? 34.880 36.262 88.817 1.00 26.08 408 ARG A C 1
ATOM 3238 O O . ARG A 1 409 ? 34.808 35.068 88.967 1.00 25.50 408 ARG A O 1
ATOM 3246 N N . GLN A 1 410 ? 35.408 37.047 89.727 1.00 23.54 409 GLN A N 1
ATOM 3247 C CA . GLN A 1 410 ? 35.993 36.498 90.929 1.00 24.52 409 GLN A CA 1
ATOM 3248 C C . GLN A 1 410 ? 34.925 36.069 91.917 1.00 21.56 409 GLN A C 1
ATOM 3249 O O . GLN A 1 410 ? 34.100 36.834 92.263 1.00 21.01 409 GLN A O 1
ATOM 3255 N N . LEU A 1 411 ? 35.006 34.828 92.380 1.00 23.48 410 LEU A N 1
ATOM 3256 C CA . LEU A 1 411 ? 34.115 34.348 93.445 1.00 24.03 410 LEU A CA 1
ATOM 3257 C C . LEU A 1 411 ? 34.322 35.123 94.758 1.00 23.64 410 LEU A C 1
ATOM 3258 O O . LEU A 1 411 ? 35.456 35.229 95.239 1.00 21.34 410 LEU A O 1
ATOM 3263 N N . THR A 1 412 ? 33.245 35.607 95.331 1.00 23.42 411 THR A N 1
ATOM 3264 C CA . THR A 1 412 ? 33.280 36.200 96.631 1.00 20.94 411 THR A CA 1
ATOM 3265 C C . THR A 1 412 ? 32.379 35.487 97.645 1.00 22.14 411 THR A C 1
ATOM 3266 O O . THR A 1 412 ? 32.773 34.467 98.240 1.00 23.27 411 THR A O 1
ATOM 3270 N N . LEU A 1 413 ? 31.195 35.996 97.841 1.00 21.33 412 LEU A N 1
ATOM 3271 C CA . LEU A 1 413 ? 30.367 35.531 98.951 1.00 21.48 412 LEU A CA 1
ATOM 3272 C C . LEU A 1 413 ? 29.449 34.371 98.498 1.00 22.03 412 LEU A C 1
ATOM 3273 O O . LEU A 1 413 ? 28.642 34.533 97.597 1.00 21.85 412 LEU A O 1
ATOM 3278 N N . PRO A 1 414 ? 29.530 33.234 99.176 1.00 20.42 413 PRO A N 1
ATOM 3279 C CA . PRO A 1 414 ? 28.739 32.045 98.799 1.00 23.42 413 PRO A CA 1
ATOM 3280 C C . PRO A 1 414 ? 27.366 32.088 99.453 1.00 23.04 413 PRO A C 1
ATOM 3281 O O . PRO A 1 414 ? 27.087 32.988 100.242 1.00 21.07 413 PRO A O 1
ATOM 3285 N N . ALA A 1 415 ? 26.530 31.142 99.095 1.00 20.62 414 ALA A N 1
ATOM 3286 C CA . ALA A 1 415 ? 25.224 31.002 99.752 1.00 23.29 414 ALA A CA 1
ATOM 3287 C C . ALA A 1 415 ? 25.386 30.466 101.177 1.00 20.55 414 ALA A C 1
ATOM 3288 O O . ALA A 1 415 ? 24.629 30.820 102.092 1.00 21.68 414 ALA A O 1
ATOM 3290 N N . ALA A 1 416 ? 26.311 29.516 101.308 1.00 21.64 415 ALA A N 1
ATOM 3291 C CA . ALA A 1 416 ? 26.629 28.887 102.559 1.00 21.28 415 ALA A CA 1
ATOM 3292 C C . ALA A 1 416 ? 28.102 28.560 102.655 1.00 21.89 415 ALA A C 1
ATOM 3293 O O . ALA A 1 416 ? 28.739 28.332 101.663 1.00 21.66 415 ALA A O 1
ATOM 3295 N N . TYR A 1 417 ? 28.601 28.495 103.887 1.00 21.26 416 TYR A N 1
ATOM 3296 C CA . TYR A 1 417 ? 29.993 28.170 104.227 1.00 19.43 416 TYR A CA 1
ATOM 3297 C C . TYR A 1 417 ? 29.985 27.224 105.388 1.00 22.09 416 TYR A C 1
ATOM 3298 O O . TYR A 1 417 ? 29.494 27.543 106.471 1.00 21.61 416 TYR A O 1
ATOM 3307 N N . GLU A 1 418 ? 30.548 26.045 105.196 1.00 21.74 417 GLU A N 1
ATOM 3308 C CA . GLU A 1 418 ? 30.502 24.977 106.174 1.00 21.35 417 GLU A CA 1
ATOM 3309 C C . GLU A 1 418 ? 31.901 24.638 106.658 1.00 19.67 417 GLU A C 1
ATOM 3310 O O . GLU A 1 418 ? 32.751 24.300 105.869 1.00 20.51 417 GLU A O 1
ATOM 3324 N N . ASN A 1 420 ? 34.516 22.465 109.225 1.00 18.87 419 ASN A N 1
ATOM 3325 C CA . ASN A 1 420 ? 34.747 21.334 110.029 1.00 22.17 419 ASN A CA 1
ATOM 3326 C C . ASN A 1 420 ? 36.186 21.408 110.485 1.00 22.64 419 ASN A C 1
ATOM 3327 O O . ASN A 1 420 ? 36.998 22.102 109.853 1.00 25.08 419 ASN A O 1
ATOM 3332 N N . VAL A 1 421 ? 36.572 20.722 111.541 1.00 22.79 420 VAL A N 1
ATOM 3333 C CA . VAL A 1 421 ? 37.988 20.827 111.938 1.00 24.82 420 VAL A CA 1
ATOM 3334 C C . VAL A 1 421 ? 38.947 20.449 110.788 1.00 28.39 420 VAL A C 1
ATOM 3335 O O . VAL A 1 421 ? 40.117 20.901 110.749 1.00 26.26 420 VAL A O 1
ATOM 3339 N N . ALA A 1 422 ? 38.470 19.644 109.868 1.00 25.73 421 ALA A N 1
ATOM 3340 C CA . ALA A 1 422 ? 39.306 19.188 108.738 1.00 28.75 421 ALA A CA 1
ATOM 3341 C C . ALA A 1 422 ? 39.274 20.027 107.473 1.00 25.50 421 ALA A C 1
ATOM 3342 O O . ALA A 1 422 ? 40.119 19.838 106.592 1.00 27.19 421 ALA A O 1
ATOM 3344 N N . GLY A 1 423 ? 38.309 20.906 107.326 1.00 22.68 422 GLY A N 1
ATOM 3345 C CA . GLY A 1 423 ? 38.165 21.653 106.073 1.00 21.92 422 GLY A CA 1
ATOM 3346 C C . GLY A 1 423 ? 37.014 22.604 106.036 1.00 21.80 422 GLY A C 1
ATOM 3347 O O . GLY A 1 423 ? 36.239 22.727 107.012 1.00 18.93 422 GLY A O 1
ATOM 3348 N N . SER A 1 424 ? 37.001 23.353 104.954 1.00 20.13 423 SER A N 1
ATOM 3349 C CA . SER A 1 424 ? 35.957 24.319 104.693 1.00 20.18 423 SER A CA 1
ATOM 3350 C C . SER A 1 424 ? 35.298 24.015 103.400 1.00 20.69 423 SER A C 1
ATOM 3351 O O . SER A 1 424 ? 35.956 23.641 102.413 1.00 21.38 423 SER A O 1
ATOM 3354 N N . THR A 1 425 ? 33.992 24.218 103.350 1.00 22.02 424 THR A N 1
ATOM 3355 C CA . THR A 1 425 ? 33.282 24.081 102.087 1.00 21.26 424 THR A CA 1
ATOM 3356 C C . THR A 1 425 ? 32.481 25.302 101.798 1.00 20.09 424 THR A C 1
ATOM 3357 O O . THR A 1 425 ? 31.736 25.787 102.641 1.00 19.64 424 THR A O 1
ATOM 3361 N N . TRP A 1 426 ? 32.588 25.772 100.572 1.00 18.15 425 TRP A N 1
ATOM 3362 C CA . TRP A 1 426 ? 31.799 26.892 100.079 1.00 19.37 425 TRP A CA 1
ATOM 3363 C C . TRP A 1 426 ? 30.784 26.427 99.088 1.00 22.64 425 TRP A C 1
ATOM 3364 O O . TRP A 1 426 ? 31.158 25.715 98.119 1.00 22.44 425 TRP A O 1
ATOM 3375 N N . TYR A 1 427 ? 29.558 26.928 99.212 1.00 21.77 426 TYR A N 1
ATOM 3376 C CA . TYR A 1 427 ? 28.465 26.616 98.262 1.00 21.32 426 TYR A CA 1
ATOM 3377 C C . TYR A 1 427 ? 28.042 27.806 97.495 1.00 21.12 426 TYR A C 1
ATOM 3378 O O . TYR A 1 427 ? 27.459 28.716 98.054 1.00 23.26 426 TYR A O 1
ATOM 3387 N N . TYR A 1 428 ? 28.326 27.837 96.189 1.00 19.03 427 TYR A N 1
ATOM 3388 C CA . TYR A 1 428 ? 27.911 28.950 95.376 1.00 20.66 427 TYR A CA 1
ATOM 3389 C C . TYR A 1 428 ? 26.741 28.586 94.462 1.00 23.16 427 TYR A C 1
ATOM 3390 O O . TYR A 1 428 ? 26.864 27.662 93.653 1.00 25.52 427 TYR A O 1
ATOM 3399 N N . GLN A 1 429 ? 25.649 29.322 94.554 1.00 23.33 428 GLN A N 1
ATOM 3400 C CA . GLN A 1 429 ? 24.528 29.120 93.696 1.00 28.09 428 GLN A CA 1
ATOM 3401 C C . GLN A 1 429 ? 24.768 29.888 92.393 1.00 29.69 428 GLN A C 1
ATOM 3402 O O . GLN A 1 429 ? 25.042 31.068 92.404 1.00 33.30 428 GLN A O 1
ATOM 3408 N N . LEU A 1 430 ? 24.783 29.146 91.287 1.00 29.36 429 LEU A N 1
ATOM 3409 C CA . LEU A 1 430 ? 24.863 29.691 89.951 1.00 34.19 429 LEU A CA 1
ATOM 3410 C C . LEU A 1 430 ? 23.513 29.492 89.278 1.00 40.10 429 LEU A C 1
ATOM 3411 O O . LEU A 1 430 ? 22.564 28.913 89.842 1.00 51.21 429 LEU A O 1
ATOM 3416 N N . ASP A 1 431 ? 23.416 29.978 88.075 1.00 46.87 430 ASP A N 1
ATOM 3417 C CA . ASP A 1 431 ? 22.195 29.807 87.287 1.00 51.38 430 ASP A CA 1
ATOM 3418 C C . ASP A 1 431 ? 22.043 28.298 86.986 1.00 51.42 430 ASP A C 1
ATOM 3419 O O . ASP A 1 431 ? 22.891 27.693 86.303 1.00 55.15 430 ASP A O 1
ATOM 3424 N N . GLU A 1 432 ? 21.018 27.685 87.570 1.00 42.93 431 GLU A N 1
ATOM 3425 C CA . GLU A 1 432 ? 20.741 26.249 87.427 1.00 47.08 431 GLU A CA 1
ATOM 3426 C C . GLU A 1 432 ? 21.905 25.296 87.766 1.00 48.26 431 GLU A C 1
ATOM 3427 O O . GLU A 1 432 ? 22.079 24.259 87.124 1.00 53.07 431 GLU A O 1
ATOM 3433 N N . ASP A 1 433 ? 22.748 25.667 88.719 1.00 38.67 432 ASP A N 1
ATOM 3434 C CA . ASP A 1 433 ? 23.816 24.793 89.188 1.00 34.76 432 ASP A CA 1
ATOM 3435 C C . ASP A 1 433 ? 24.300 25.285 90.544 1.00 30.49 432 ASP A C 1
ATOM 3436 O O . ASP A 1 433 ? 24.079 26.420 90.903 1.00 29.55 432 ASP A O 1
ATOM 3441 N N . VAL A 1 434 ? 24.984 24.409 91.242 1.00 31.69 433 VAL A N 1
ATOM 3442 C CA . VAL A 1 434 ? 25.702 24.711 92.448 1.00 34.62 433 VAL A CA 1
ATOM 3443 C C . VAL A 1 434 ? 27.190 24.329 92.274 1.00 34.56 433 VAL A C 1
ATOM 3444 O O . VAL A 1 434 ? 27.530 23.189 91.959 1.00 36.82 433 VAL A O 1
ATOM 3448 N N . LEU A 1 435 ? 28.068 25.284 92.536 1.00 29.65 434 LEU A N 1
ATOM 3449 C CA . LEU A 1 435 ? 29.488 25.033 92.585 1.00 25.18 434 LEU A CA 1
ATOM 3450 C C . LEU A 1 435 ? 29.925 24.876 94.025 1.00 28.69 434 LEU A C 1
ATOM 3451 O O . LEU A 1 435 ? 29.752 25.773 94.805 1.00 28.67 434 LEU A O 1
ATOM 3456 N N . ILE A 1 436 ? 30.523 23.741 94.363 1.00 26.04 435 ILE A N 1
ATOM 3457 C CA . ILE A 1 436 ? 31.015 23.422 95.651 1.00 26.90 435 ILE A CA 1
ATOM 3458 C C . ILE A 1 436 ? 32.549 23.527 95.608 1.00 30.71 435 ILE A C 1
ATOM 3459 O O . ILE A 1 436 ? 33.201 22.831 94.798 1.00 30.06 435 ILE A O 1
ATOM 3464 N N . ILE A 1 437 ? 33.102 24.333 96.508 1.00 26.50 436 ILE A N 1
ATOM 3465 C CA . ILE A 1 437 ? 34.534 24.494 96.670 1.00 24.71 436 ILE A CA 1
ATOM 3466 C C . ILE A 1 437 ? 34.917 23.979 98.008 1.00 25.65 436 ILE A C 1
ATOM 3467 O O . ILE A 1 437 ? 34.272 24.287 98.982 1.00 24.58 436 ILE A O 1
ATOM 3472 N N . THR A 1 438 ? 35.924 23.108 98.065 1.00 24.23 437 THR A N 1
ATOM 3473 C CA . THR A 1 438 ? 36.349 22.592 99.275 1.00 25.55 437 THR A CA 1
ATOM 3474 C C . THR A 1 438 ? 37.858 22.847 99.460 1.00 28.68 437 THR A C 1
ATOM 3475 O O . THR A 1 438 ? 38.668 22.617 98.543 1.00 26.70 437 THR A O 1
ATOM 3479 N N . SER A 1 439 ? 38.248 23.249 100.656 1.00 23.15 438 SER A N 1
ATOM 3480 C CA . SER A 1 439 ? 39.701 23.350 100.979 1.00 23.15 438 SER A CA 1
ATOM 3481 C C . SER A 1 439 ? 39.906 22.573 102.217 1.00 23.07 438 SER A C 1
ATOM 3482 O O . SER A 1 439 ? 39.237 22.846 103.218 1.00 25.50 438 SER A O 1
ATOM 3485 N N . PHE A 1 440 ? 40.760 21.537 102.184 1.00 23.29 439 PHE A N 1
ATOM 3486 C CA . PHE A 1 440 ? 40.884 20.617 103.316 1.00 22.10 439 PHE A CA 1
ATOM 3487 C C . PHE A 1 440 ? 42.267 20.112 103.581 1.00 23.02 439 PHE A C 1
ATOM 3488 O O . PHE A 1 440 ? 43.125 20.070 102.705 1.00 22.52 439 PHE A O 1
ATOM 3496 N N . ALA A 1 441 ? 42.474 19.746 104.832 1.00 22.44 440 ALA A N 1
ATOM 3497 C CA . ALA A 1 441 ? 43.764 19.193 105.311 1.00 24.52 440 ALA A CA 1
ATOM 3498 C C . ALA A 1 441 ? 43.785 17.689 105.143 1.00 25.25 440 ALA A C 1
ATOM 3499 O O . ALA A 1 441 ? 42.767 17.012 105.354 1.00 24.57 440 ALA A O 1
ATOM 3509 N N . TYR A 1 443 ? 45.217 14.078 106.470 1.00 29.23 442 TYR A N 1
ATOM 3510 C CA . TYR A 1 443 ? 45.660 13.414 107.677 1.00 30.91 442 TYR A CA 1
ATOM 3511 C C . TYR A 1 443 ? 46.966 12.669 107.458 1.00 28.21 442 TYR A C 1
ATOM 3512 O O . TYR A 1 443 ? 47.114 12.012 106.469 1.00 30.66 442 TYR A O 1
ATOM 3521 N N . ASN A 1 444 ? 47.927 12.881 108.339 1.00 26.61 443 ASN A N 1
ATOM 3522 C CA . ASN A 1 444 ? 49.257 12.288 108.269 1.00 31.99 443 ASN A CA 1
ATOM 3523 C C . ASN A 1 444 ? 50.129 12.723 107.092 1.00 31.73 443 ASN A C 1
ATOM 3524 O O . ASN A 1 444 ? 51.105 12.070 106.785 1.00 33.87 443 ASN A O 1
ATOM 3529 N N . ARG A 1 445 ? 49.783 13.815 106.438 1.00 29.17 444 ARG A N 1
ATOM 3530 C CA . ARG A 1 445 ? 50.535 14.258 105.291 1.00 27.22 444 ARG A CA 1
ATOM 3531 C C . ARG A 1 445 ? 50.550 15.807 105.314 1.00 30.48 444 ARG A C 1
ATOM 3532 O O . ARG A 1 445 ? 49.576 16.428 105.706 1.00 26.36 444 ARG A O 1
ATOM 3540 N N . PRO A 1 446 ? 51.661 16.422 104.888 1.00 28.67 445 PRO A N 1
ATOM 3541 C CA . PRO A 1 446 ? 51.809 17.884 104.987 1.00 28.52 445 PRO A CA 1
ATOM 3542 C C . PRO A 1 446 ? 51.163 18.617 103.849 1.00 24.05 445 PRO A C 1
ATOM 3543 O O . PRO A 1 446 ? 51.851 19.258 103.036 1.00 24.10 445 PRO A O 1
ATOM 3547 N N . GLU A 1 447 ? 49.853 18.439 103.711 1.00 24.80 446 GLU A N 1
ATOM 3548 C CA . GLU A 1 447 ? 49.148 18.889 102.538 1.00 24.91 446 GLU A CA 1
ATOM 3549 C C . GLU A 1 447 ? 47.811 19.534 102.818 1.00 24.01 446 GLU A C 1
ATOM 3550 O O . GLU A 1 447 ? 47.094 19.147 103.777 1.00 24.49 446 GLU A O 1
ATOM 3556 N N . ILE A 1 448 ? 47.472 20.477 101.949 1.00 21.29 447 ILE A N 1
ATOM 3557 C CA . ILE A 1 448 ? 46.164 21.095 101.879 1.00 22.48 447 ILE A CA 1
ATOM 3558 C C . ILE A 1 448 ? 45.727 20.923 100.484 1.00 22.26 447 ILE A C 1
ATOM 3559 O O . ILE A 1 448 ? 46.540 21.117 99.535 1.00 24.37 447 ILE A O 1
ATOM 3564 N N . VAL A 1 449 ? 44.447 20.624 100.309 1.00 22.15 448 VAL A N 1
ATOM 3565 C CA . VAL A 1 449 ? 43.870 20.280 99.019 1.00 22.12 448 VAL A CA 1
ATOM 3566 C C . VAL A 1 449 ? 42.745 21.219 98.690 1.00 24.58 448 VAL A C 1
ATOM 3567 O O . VAL A 1 449 ? 41.833 21.439 99.497 1.00 24.83 448 VAL A O 1
ATOM 3571 N N . LEU A 1 450 ? 42.771 21.768 97.493 1.00 23.07 449 LEU A N 1
ATOM 3572 C CA . LEU A 1 450 ? 41.589 22.502 96.951 1.00 22.96 449 LEU A CA 1
ATOM 3573 C C . LEU A 1 450 ? 40.855 21.608 95.975 1.00 28.18 449 LEU A C 1
ATOM 3574 O O . LEU A 1 450 ? 41.511 21.082 95.033 1.00 25.67 449 LEU A O 1
ATOM 3579 N N . LYS A 1 451 ? 39.527 21.495 96.148 1.00 26.55 450 LYS A N 1
ATOM 3580 C CA . LYS A 1 451 ? 38.677 20.824 95.181 1.00 30.93 450 LYS A CA 1
ATOM 3581 C C . LYS A 1 451 ? 37.536 21.664 94.741 1.00 32.64 450 LYS A C 1
ATOM 3582 O O . LYS A 1 451 ? 36.843 22.267 95.580 1.00 27.24 450 LYS A O 1
ATOM 3588 N N . VAL A 1 452 ? 37.295 21.677 93.415 1.00 25.62 451 VAL A N 1
ATOM 3589 C CA . VAL A 1 452 ? 36.235 22.419 92.833 1.00 23.30 451 VAL A CA 1
ATOM 3590 C C . VAL A 1 452 ? 35.328 21.432 92.105 1.00 30.45 451 VAL A C 1
ATOM 3591 O O . VAL A 1 452 ? 35.819 20.611 91.319 1.00 28.01 451 VAL A O 1
ATOM 3595 N N . GLN A 1 453 ? 34.011 21.555 92.290 1.00 31.49 452 GLN A N 1
ATOM 3596 C CA . GLN A 1 453 ? 33.078 20.601 91.686 1.00 28.60 452 GLN A CA 1
ATOM 3597 C C . GLN A 1 453 ? 31.763 21.241 91.380 1.00 32.24 452 GLN A C 1
ATOM 3598 O O . GLN A 1 453 ? 31.121 21.823 92.267 1.00 28.28 452 GLN A O 1
ATOM 3604 N N . SER A 1 454 ? 31.361 21.132 90.114 1.00 31.32 453 SER A N 1
ATOM 3605 C CA . SER A 1 454 ? 30.021 21.503 89.679 1.00 34.40 453 SER A CA 1
ATOM 3606 C C . SER A 1 454 ? 29.098 20.368 90.063 1.00 35.83 453 SER A C 1
ATOM 3607 O O . SER A 1 454 ? 29.333 19.205 89.709 1.00 34.99 453 SER A O 1
ATOM 3610 N N . LEU A 1 455 ? 28.085 20.686 90.848 1.00 36.72 454 LEU A N 1
ATOM 3611 C CA . LEU A 1 455 ? 27.073 19.674 91.253 1.00 38.49 454 LEU A CA 1
ATOM 3612 C C . LEU A 1 455 ? 26.271 19.090 90.068 1.00 33.82 454 LEU A C 1
ATOM 3613 O O . LEU A 1 455 ? 25.969 17.916 90.077 1.00 36.63 454 LEU A O 1
ATOM 3618 N N . GLY A 1 456 ? 26.009 19.909 89.085 1.00 36.13 455 GLY A N 1
ATOM 3619 C CA . GLY A 1 456 ? 25.360 19.437 87.875 1.00 44.24 455 GLY A CA 1
ATOM 3620 C C . GLY A 1 456 ? 26.320 18.857 86.833 1.00 44.83 455 GLY A C 1
ATOM 3621 O O . GLY A 1 456 ? 25.910 18.571 85.726 1.00 41.86 455 GLY A O 1
ATOM 3622 N N . HIS A 1 457 ? 27.597 18.710 87.159 1.00 43.06 456 HIS A N 1
ATOM 3623 C CA . HIS A 1 457 ? 28.591 18.303 86.162 1.00 42.48 456 HIS A CA 1
ATOM 3624 C C . HIS A 1 457 ? 28.594 19.154 84.909 1.00 38.01 456 HIS A C 1
ATOM 3625 O O . HIS A 1 457 ? 28.739 18.636 83.832 1.00 42.39 456 HIS A O 1
ATOM 3632 N N . LYS A 1 458 ? 28.370 20.450 85.051 1.00 31.71 457 LYS A N 1
ATOM 3633 C CA . LYS A 1 458 ? 28.454 21.382 83.989 1.00 35.36 457 LYS A CA 1
ATOM 3634 C C . LYS A 1 458 ? 29.916 21.879 83.899 1.00 43.39 457 LYS A C 1
ATOM 3635 O O . LYS A 1 458 ? 30.608 21.927 84.922 1.00 40.25 457 LYS A O 1
ATOM 3641 N N . LYS A 1 459 ? 30.346 22.292 82.703 1.00 36.87 458 LYS A N 1
ATOM 3642 C CA . LYS A 1 459 ? 31.720 22.697 82.457 1.00 39.07 458 LYS A CA 1
ATOM 3643 C C . LYS A 1 459 ? 31.833 24.179 82.560 1.00 35.96 458 LYS A C 1
ATOM 3644 O O . LYS A 1 459 ? 30.946 24.908 82.135 1.00 35.46 458 LYS A O 1
ATOM 3650 N N . TYR A 1 460 ? 32.977 24.634 83.070 1.00 32.43 459 TYR A N 1
ATOM 3651 C CA . TYR A 1 460 ? 33.237 26.063 83.130 1.00 26.56 459 TYR A CA 1
ATOM 3652 C C . TYR A 1 460 ? 34.718 26.303 82.874 1.00 25.58 459 TYR A C 1
ATOM 3653 O O . TYR A 1 460 ? 35.522 25.420 83.029 1.00 24.97 459 TYR A O 1
ATOM 3662 N N . ASP A 1 461 ? 35.031 27.557 82.578 1.00 29.08 460 ASP A N 1
ATOM 3663 C CA . ASP A 1 461 ? 36.378 28.017 82.532 1.00 30.08 460 ASP A CA 1
ATOM 3664 C C . ASP A 1 461 ? 36.723 28.743 83.866 1.00 29.58 460 ASP A C 1
ATOM 3665 O O . ASP A 1 461 ? 35.882 29.477 84.397 1.00 28.04 460 ASP A O 1
ATOM 3670 N N . PHE A 1 462 ? 37.941 28.507 84.354 1.00 27.48 461 PHE A N 1
ATOM 3671 C CA . PHE A 1 462 ? 38.405 29.070 85.624 1.00 29.01 461 PHE A CA 1
ATOM 3672 C C . PHE A 1 462 ? 39.788 29.631 85.453 1.00 30.08 461 PHE A C 1
ATOM 3673 O O . PHE A 1 462 ? 40.572 29.147 84.613 1.00 27.94 461 PHE A O 1
ATOM 3681 N N . ILE A 1 463 ? 40.080 30.646 86.254 1.00 24.50 462 ILE A N 1
ATOM 3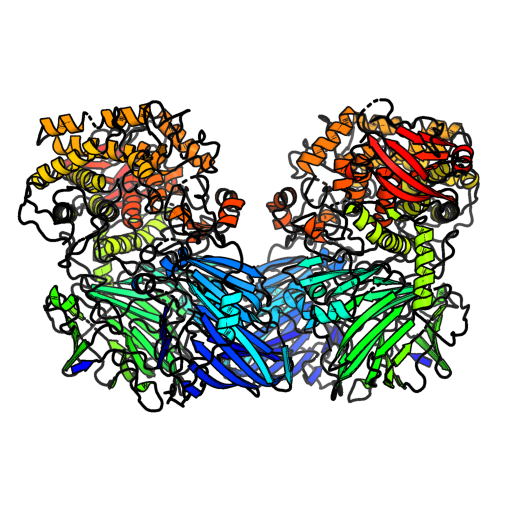682 C CA . ILE A 1 463 ? 41.449 31.031 86.578 1.00 24.31 462 ILE A CA 1
ATOM 3683 C C . ILE A 1 463 ? 41.598 30.986 88.100 1.00 24.63 462 ILE A C 1
ATOM 3684 O O . ILE A 1 463 ? 40.808 31.617 88.820 1.00 24.43 462 ILE A O 1
ATOM 3689 N N . VAL A 1 464 ? 42.595 30.287 88.580 1.00 22.76 463 VAL A N 1
ATOM 3690 C CA . VAL A 1 464 ? 42.936 30.261 89.998 1.00 25.67 463 VAL A CA 1
ATOM 3691 C C . VAL A 1 464 ? 44.235 31.038 90.160 1.00 25.79 463 VAL A C 1
ATOM 3692 O O . VAL A 1 464 ? 45.267 30.626 89.638 1.00 26.92 463 VAL A O 1
ATOM 3696 N N . THR A 1 465 ? 44.177 32.121 90.918 1.00 23.88 464 THR A N 1
ATOM 3697 C CA . THR A 1 465 ? 45.338 32.948 91.198 1.00 23.02 464 THR A CA 1
ATOM 3698 C C . THR A 1 465 ? 45.926 32.601 92.534 1.00 24.40 464 THR A C 1
ATOM 3699 O O . THR A 1 465 ? 45.206 32.216 93.496 1.00 22.57 464 THR A O 1
ATOM 3703 N N . HIS A 1 466 ? 47.240 32.766 92.634 1.00 23.54 465 HIS A N 1
ATOM 3704 C CA . HIS A 1 466 ? 47.981 32.530 93.853 1.00 22.84 465 HIS A CA 1
ATOM 3705 C C . HIS A 1 466 ? 48.999 33.648 94.065 1.00 22.32 465 HIS A C 1
ATOM 3706 O O . HIS A 1 466 ? 49.964 33.802 93.282 1.00 20.18 465 HIS A O 1
ATOM 3713 N N . GLN A 1 467 ? 48.803 34.400 95.138 1.00 21.31 466 GLN A N 1
ATOM 3714 C CA . GLN A 1 467 ? 49.767 35.468 95.533 1.00 23.56 466 GLN A CA 1
ATOM 3715 C C . GLN A 1 467 ? 50.876 34.825 96.338 1.00 21.66 466 GLN A C 1
ATOM 3716 O O . GLN A 1 467 ? 50.743 34.553 97.536 1.00 20.62 466 GLN A O 1
ATOM 3722 N N . LEU A 1 468 ? 51.965 34.529 95.659 1.00 21.30 467 LEU A N 1
ATOM 3723 C CA . LEU A 1 468 ? 53.045 33.781 96.269 1.00 23.60 467 LEU A CA 1
ATOM 3724 C C . LEU A 1 468 ? 53.906 34.664 97.133 1.00 26.75 467 LEU A C 1
ATOM 3725 O O . LEU A 1 468 ? 54.036 35.884 96.873 1.00 28.35 467 LEU A O 1
ATOM 3730 N N . THR A 1 469 ? 54.476 34.062 98.162 1.00 24.47 468 THR A N 1
ATOM 3731 C CA . THR A 1 469 ? 55.492 34.731 98.953 1.00 24.93 468 THR A CA 1
ATOM 3732 C C . THR A 1 469 ? 56.795 33.973 98.916 1.00 25.33 468 THR A C 1
ATOM 3733 O O . THR A 1 469 ? 57.774 34.509 98.460 1.00 28.93 468 THR A O 1
ATOM 3737 N N . VAL A 1 470 ? 56.773 32.698 99.363 1.00 27.65 469 VAL A N 1
ATOM 3738 C CA . VAL A 1 470 ? 57.932 31.814 99.429 1.00 23.57 469 VAL A CA 1
ATOM 3739 C C . VAL A 1 470 ? 59.013 32.529 100.237 1.00 26.69 469 VAL A C 1
ATOM 3740 O O . VAL A 1 470 ? 60.042 32.932 99.742 1.00 24.74 469 VAL A O 1
ATOM 3744 N N . GLY A 1 471 ? 58.703 32.684 101.508 1.00 26.82 470 GLY A N 1
ATOM 3745 C CA . GLY A 1 471 ? 59.285 33.711 102.373 1.00 26.11 470 GLY A CA 1
ATOM 3746 C C . GLY A 1 471 ? 58.176 34.443 103.147 1.00 25.72 470 GLY A C 1
ATOM 3747 O O . GLY A 1 471 ? 56.949 34.192 102.931 1.00 24.93 470 GLY A O 1
ATOM 3748 N N . PRO A 1 472 ? 58.564 35.366 104.010 1.00 25.55 471 PRO A N 1
ATOM 3749 C CA . PRO A 1 472 ? 57.622 36.031 104.935 1.00 24.08 471 PRO A CA 1
ATOM 3750 C C . PRO A 1 472 ? 56.566 36.972 104.307 1.00 28.87 471 PRO A C 1
ATOM 3751 O O . PRO A 1 472 ? 55.465 37.155 104.852 1.00 27.18 471 PRO A O 1
ATOM 3755 N N . ASN A 1 473 ? 56.893 37.598 103.193 1.00 27.53 472 ASN A N 1
ATOM 3756 C CA . ASN A 1 473 ? 56.020 38.661 102.639 1.00 30.54 472 ASN A CA 1
ATOM 3757 C C . ASN A 1 473 ? 56.029 38.656 101.135 1.00 32.44 472 ASN A C 1
ATOM 3758 O O . ASN A 1 473 ? 56.993 38.229 100.484 1.00 31.95 472 ASN A O 1
ATOM 3763 N N . GLU A 1 474 ? 54.919 39.112 100.587 1.00 29.95 473 GLU A N 1
ATOM 3764 C CA . GLU A 1 474 ? 54.831 39.295 99.148 1.00 34.82 473 GLU A CA 1
ATOM 3765 C C . GLU A 1 474 ? 55.686 40.497 98.746 1.00 33.71 473 GLU A C 1
ATOM 3766 O O . GLU A 1 474 ? 55.911 41.417 99.515 1.00 30.89 473 GLU A O 1
ATOM 3772 N N . TYR A 1 475 ? 56.163 40.472 97.517 1.00 37.28 474 TYR A N 1
ATOM 3773 C CA . TYR A 1 475 ? 56.816 41.634 96.902 1.00 34.34 474 TYR A CA 1
ATOM 3774 C C . TYR A 1 475 ? 58.186 41.958 97.488 1.00 35.37 474 TYR A C 1
ATOM 3775 O O . TYR A 1 475 ? 58.637 43.108 97.474 1.00 38.93 474 TYR A O 1
ATOM 3784 N N . GLU A 1 476 ? 58.837 40.970 98.061 1.00 38.23 475 GLU A N 1
ATOM 3785 C CA . GLU A 1 476 ? 60.105 41.197 98.749 1.00 35.92 475 GLU A CA 1
ATOM 3786 C C . GLU A 1 476 ? 61.241 40.500 98.033 1.00 37.35 475 GLU A C 1
ATOM 3787 O O . GLU A 1 476 ? 62.315 41.050 97.903 1.00 36.55 475 GLU A O 1
ATOM 3793 N N . ASN A 1 477 ? 61.023 39.267 97.596 1.00 34.53 476 ASN A N 1
ATOM 3794 C CA . ASN A 1 477 ? 62.106 38.512 97.007 1.00 35.77 476 ASN A CA 1
ATOM 3795 C C . ASN A 1 477 ? 61.652 37.646 95.864 1.00 32.38 476 ASN A C 1
ATOM 3796 O O . ASN A 1 477 ? 60.500 37.312 95.757 1.00 30.82 476 ASN A O 1
ATOM 3801 N N . GLU A 1 478 ? 62.585 37.375 94.954 1.00 30.45 477 GLU A N 1
ATOM 3802 C CA . GLU A 1 478 ? 62.352 36.506 93.837 1.00 31.20 477 GLU A CA 1
ATOM 3803 C C . GLU A 1 478 ? 62.140 35.061 94.329 1.00 31.69 477 GLU A C 1
ATOM 3804 O O . GLU A 1 478 ? 62.497 34.716 95.448 1.00 32.04 477 GLU A O 1
ATOM 3810 N N . ILE A 1 479 ? 61.560 34.244 93.463 1.00 28.20 478 ILE A N 1
ATOM 3811 C CA . ILE A 1 479 ? 61.148 32.902 93.833 1.00 29.52 478 ILE A CA 1
ATOM 3812 C C . ILE A 1 479 ? 61.631 31.926 92.772 1.00 29.43 478 ILE A C 1
ATOM 3813 O O . ILE A 1 479 ? 61.536 32.215 91.599 1.00 29.42 478 ILE A O 1
ATOM 3818 N N . LYS A 1 480 ? 62.127 30.773 93.196 1.00 29.66 479 LYS A N 1
ATOM 3819 C CA . LYS A 1 480 ? 62.527 29.730 92.253 1.00 28.94 479 LYS A CA 1
ATOM 3820 C C . LYS A 1 480 ? 61.322 28.848 91.996 1.00 28.43 479 LYS A C 1
ATOM 3821 O O . LYS A 1 480 ? 60.689 28.367 92.926 1.00 25.28 479 LYS A O 1
ATOM 3827 N N . LEU A 1 481 ? 61.037 28.610 90.740 1.00 27.06 480 LEU A N 1
ATOM 3828 C CA . LEU A 1 481 ? 59.920 27.802 90.332 1.00 29.50 480 LEU A CA 1
ATOM 3829 C C . LEU A 1 481 ? 60.349 26.856 89.231 1.00 36.14 480 LEU A C 1
ATOM 3830 O O . LEU A 1 481 ? 60.833 27.313 88.186 1.00 39.14 480 LEU A O 1
ATOM 3835 N N . THR A 1 482 ? 60.172 25.561 89.455 1.00 32.65 481 THR A N 1
ATOM 3836 C CA . THR A 1 482 ? 60.407 24.552 88.410 1.00 34.35 481 THR A CA 1
ATOM 3837 C C . THR A 1 482 ? 59.169 23.676 88.252 1.00 33.66 481 THR A C 1
ATOM 3838 O O . THR A 1 482 ? 58.263 23.652 89.092 1.00 30.86 481 THR A O 1
ATOM 3842 N N . ARG A 1 483 ? 59.081 23.021 87.118 1.00 31.62 482 ARG A N 1
ATOM 3843 C CA . ARG A 1 483 ? 57.883 22.249 86.746 1.00 31.55 482 ARG A CA 1
ATOM 3844 C C . ARG A 1 483 ? 58.316 20.938 86.122 1.00 40.11 482 ARG A C 1
ATOM 3845 O O . ARG A 1 483 ? 59.233 20.922 85.323 1.00 37.59 482 ARG A O 1
ATOM 3853 N N . GLU A 1 484 ? 57.687 19.843 86.506 1.00 37.43 483 GLU A N 1
ATOM 3854 C CA . GLU A 1 484 ? 57.826 18.578 85.788 1.00 38.74 483 GLU A CA 1
ATOM 3855 C C . GLU A 1 484 ? 56.401 18.053 85.589 1.00 39.12 483 GLU A C 1
ATOM 3856 O O . GLU A 1 484 ? 55.730 17.626 86.522 1.00 34.07 483 GLU A O 1
ATOM 3862 N N . GLY A 1 485 ? 55.899 18.165 84.382 1.00 38.23 484 GLY A N 1
ATOM 3863 C CA . GLY A 1 485 ? 54.576 17.677 84.065 1.00 40.61 484 GLY A CA 1
ATOM 3864 C C . GLY A 1 485 ? 53.508 18.521 84.778 1.00 42.13 484 GLY A C 1
ATOM 3865 O O . GLY A 1 485 ? 53.365 19.704 84.532 1.00 43.70 484 GLY A O 1
ATOM 3866 N N . ASN A 1 486 ? 52.759 17.888 85.667 1.00 39.72 485 ASN A N 1
ATOM 3867 C CA . ASN A 1 486 ? 51.693 18.563 86.423 1.00 39.06 485 ASN A CA 1
ATOM 3868 C C . ASN A 1 486 ? 52.137 18.919 87.863 1.00 41.19 485 ASN A C 1
ATOM 3869 O O . ASN A 1 486 ? 51.311 19.282 88.708 1.00 37.13 485 ASN A O 1
ATOM 3874 N N . ILE A 1 487 ? 53.443 18.830 88.136 1.00 36.14 486 ILE A N 1
ATOM 3875 C CA . ILE A 1 487 ? 53.980 19.169 89.444 1.00 34.58 486 ILE A CA 1
ATOM 3876 C C . ILE A 1 487 ? 54.877 20.416 89.402 1.00 35.27 486 ILE A C 1
ATOM 3877 O O . ILE A 1 487 ? 55.820 20.506 88.613 1.00 30.85 486 ILE A O 1
ATOM 3882 N N . LEU A 1 488 ? 54.567 21.385 90.279 1.00 32.19 487 LEU A N 1
ATOM 3883 C CA . LEU A 1 488 ? 55.356 22.618 90.461 1.00 29.51 487 LEU A CA 1
ATOM 3884 C C . LEU A 1 488 ? 56.107 22.513 91.728 1.00 30.66 487 LEU A C 1
ATOM 3885 O O . LEU A 1 488 ? 55.564 22.003 92.693 1.00 29.15 487 LEU A O 1
ATOM 3890 N N . GLN A 1 489 ? 57.387 22.929 91.730 1.00 27.75 488 GLN A N 1
ATOM 3891 C CA . GLN A 1 489 ? 58.151 23.039 92.979 1.00 27.64 488 GLN A CA 1
ATOM 3892 C C . GLN A 1 489 ? 58.627 24.484 93.165 1.00 28.79 488 GLN A C 1
ATOM 3893 O O . GLN A 1 489 ? 59.170 25.119 92.246 1.00 26.36 488 GLN A O 1
ATOM 3899 N N . LEU A 1 490 ? 58.393 25.017 94.338 1.00 25.87 489 LEU A N 1
ATOM 3900 C CA . LEU A 1 490 ? 58.728 26.399 94.637 1.00 26.60 489 LEU A CA 1
ATOM 3901 C C . LEU A 1 490 ? 59.660 26.486 95.807 1.00 25.73 489 LEU A C 1
ATOM 3902 O O . LEU A 1 490 ? 59.470 25.838 96.854 1.00 26.50 489 LEU A O 1
ATOM 3907 N N . SER A 1 491 ? 60.688 27.288 95.664 1.00 25.65 490 SER A N 1
ATOM 3908 C CA . SER A 1 491 ? 61.605 27.438 96.753 1.00 28.01 490 SER A CA 1
ATOM 3909 C C . SER A 1 491 ? 62.250 28.806 96.818 1.00 30.11 490 SER A C 1
ATOM 3910 O O . SER A 1 491 ? 62.300 29.528 95.835 1.00 29.04 490 SER A O 1
ATOM 3913 N N . PRO A 1 492 ? 62.709 29.198 98.005 1.00 28.85 491 PRO A N 1
ATOM 3914 C CA . PRO A 1 492 ? 63.181 30.559 98.187 1.00 31.98 491 PRO A CA 1
ATOM 3915 C C . PRO A 1 492 ? 64.541 30.819 97.571 1.00 33.96 491 PRO A C 1
ATOM 3916 O O . PRO A 1 492 ? 65.361 29.915 97.518 1.00 32.27 491 PRO A O 1
ATOM 3920 N N . THR A 1 493 ? 64.752 32.037 97.089 1.00 32.26 492 THR A N 1
ATOM 3921 C CA . THR A 1 493 ? 66.068 32.413 96.526 1.00 31.15 492 THR A CA 1
ATOM 3922 C C . THR A 1 493 ? 66.983 32.742 97.672 1.00 31.36 492 THR A C 1
ATOM 3923 O O . THR A 1 493 ? 66.551 32.917 98.819 1.00 27.56 492 THR A O 1
ATOM 3927 N N . ASP A 1 494 ? 68.286 32.839 97.369 1.00 34.93 493 ASP A N 1
ATOM 3928 C CA . ASP A 1 494 ? 69.328 32.965 98.394 1.00 38.30 493 ASP A CA 1
ATOM 3929 C C . ASP A 1 494 ? 69.140 34.036 99.424 1.00 38.21 493 ASP A C 1
ATOM 3930 O O . ASP A 1 494 ? 69.446 33.780 100.579 1.00 39.22 493 ASP A O 1
ATOM 3935 N N . PRO A 1 495 ? 68.696 35.249 99.033 1.00 35.42 494 PRO A N 1
ATOM 3936 C CA . PRO A 1 495 ? 68.625 36.349 100.044 1.00 34.53 494 PRO A CA 1
ATOM 3937 C C . PRO A 1 495 ? 67.524 36.151 101.120 1.00 34.64 494 PRO A C 1
ATOM 3938 O O . PRO A 1 495 ? 67.528 36.767 102.156 1.00 34.49 494 PRO A O 1
ATOM 3942 N N . VAL A 1 496 ? 66.570 35.295 100.860 1.00 33.30 495 VAL A N 1
ATOM 3943 C CA . VAL A 1 496 ? 65.438 35.161 101.758 1.00 30.75 495 VAL A CA 1
ATOM 3944 C C . VAL A 1 496 ? 65.914 34.523 103.086 1.00 29.47 495 VAL A C 1
ATOM 3945 O O . VAL A 1 496 ? 66.663 33.563 103.103 1.00 29.35 495 VAL A O 1
ATOM 3949 N N . VAL A 1 497 ? 65.442 35.065 104.198 1.00 29.18 496 VAL A N 1
ATOM 3950 C CA . VAL A 1 497 ? 65.888 34.680 105.533 1.00 31.61 496 VAL A CA 1
ATOM 3951 C C . VAL A 1 497 ? 65.618 33.182 105.790 1.00 34.93 496 VAL A C 1
ATOM 3952 O O . VAL A 1 497 ? 66.389 32.490 106.468 1.00 40.43 496 VAL A O 1
ATOM 3956 N N . THR A 1 498 ? 64.508 32.719 105.236 1.00 33.49 497 THR A N 1
ATOM 3957 C CA . THR A 1 498 ? 64.056 31.347 105.294 1.00 39.47 497 THR A CA 1
ATOM 3958 C C . THR A 1 498 ? 65.152 30.440 104.817 1.00 51.12 497 THR A C 1
ATOM 3959 O O . THR A 1 498 ? 65.481 29.421 105.445 1.00 41.44 497 THR A O 1
ATOM 3963 N N . ASN A 1 499 ? 65.723 30.846 103.688 1.00 59.53 498 ASN A N 1
ATOM 3964 C CA . ASN A 1 499 ? 66.783 30.093 103.076 1.00 56.36 498 ASN A CA 1
ATOM 3965 C C . ASN A 1 499 ? 67.932 29.840 104.041 1.00 45.52 498 ASN A C 1
ATOM 3966 O O . ASN A 1 499 ? 68.543 28.790 104.008 1.00 47.29 498 ASN A O 1
ATOM 3971 N N . HIS A 1 500 ? 68.198 30.755 104.951 1.00 48.55 499 HIS A N 1
ATOM 3972 C CA . HIS A 1 500 ? 69.291 30.518 105.854 1.00 44.43 499 HIS A CA 1
ATOM 3973 C C . HIS A 1 500 ? 69.060 29.443 106.937 1.00 50.67 499 HIS A C 1
ATOM 3974 O O . HIS A 1 500 ? 69.937 28.649 107.191 1.00 50.97 499 HIS A O 1
ATOM 3981 N N . PHE A 1 501 ? 67.919 29.448 107.626 1.00 41.96 500 PHE A N 1
ATOM 3982 C CA . PHE A 1 501 ? 67.675 28.474 108.718 1.00 36.31 500 PHE A CA 1
ATOM 3983 C C . PHE A 1 501 ? 66.893 27.218 108.324 1.00 36.26 500 PHE A C 1
ATOM 3984 O O . PHE A 1 501 ? 66.865 26.245 109.062 1.00 36.98 500 PHE A O 1
ATOM 3992 N N . TYR A 1 502 ? 66.201 27.278 107.203 1.00 32.89 501 TYR A N 1
ATOM 3993 C CA . TYR A 1 502 ? 65.514 26.111 106.611 1.00 33.17 501 TYR A CA 1
ATOM 3994 C C . TYR A 1 502 ? 65.948 26.014 105.149 1.00 30.75 501 TYR A C 1
ATOM 3995 O O . TYR A 1 502 ? 65.126 26.137 104.192 1.00 29.33 501 TYR A O 1
ATOM 4004 N N . PRO A 1 503 ? 67.243 25.708 104.959 1.00 32.91 502 PRO A N 1
ATOM 4005 C CA . PRO A 1 503 ? 67.794 25.694 103.608 1.00 33.38 502 PRO A CA 1
ATOM 4006 C C . PRO A 1 503 ? 67.151 24.675 102.666 1.00 32.33 502 PRO A C 1
ATOM 4007 O O . PRO A 1 503 ? 67.249 24.847 101.489 1.00 35.02 502 PRO A O 1
ATOM 4011 N N . GLU A 1 504 ? 66.528 23.616 103.183 1.00 30.59 503 GLU A N 1
ATOM 4012 C CA . GLU A 1 504 ? 65.888 22.641 102.336 1.00 33.74 503 GLU A CA 1
ATOM 4013 C C . GLU A 1 504 ? 64.373 22.898 102.208 1.00 33.18 503 GLU A C 1
ATOM 4014 O O . GLU A 1 504 ? 63.627 22.049 101.767 1.00 32.38 503 GLU A O 1
ATOM 4020 N N . LEU A 1 505 ? 63.931 24.048 102.641 1.00 31.07 504 LEU A N 1
ATOM 4021 C CA . LEU A 1 505 ? 62.483 24.311 102.565 1.00 30.80 504 LEU A CA 1
ATOM 4022 C C . LEU A 1 505 ? 62.018 24.385 101.117 1.00 28.89 504 LEU A C 1
ATOM 4023 O O . LEU A 1 505 ? 62.590 25.133 100.307 1.00 28.54 504 LEU A O 1
ATOM 4028 N N . SER A 1 506 ? 60.967 23.654 100.790 1.00 25.16 505 SER A N 1
ATOM 4029 C CA . SER A 1 506 ? 60.309 23.903 99.559 1.00 25.53 505 SER A CA 1
ATOM 4030 C C . SER A 1 506 ? 58.788 23.611 99.652 1.00 25.17 505 SER A C 1
ATOM 4031 O O . SER A 1 506 ? 58.332 22.965 100.589 1.00 25.71 505 SER A O 1
ATOM 4034 N N . PHE A 1 507 ? 58.073 24.034 98.635 1.00 22.53 506 PHE A N 1
ATOM 4035 C CA . PHE A 1 507 ? 56.662 23.701 98.428 1.00 24.39 506 PHE A CA 1
ATOM 4036 C C . PHE A 1 507 ? 56.482 23.016 97.122 1.00 25.11 506 PHE A C 1
ATOM 4037 O O . PHE A 1 507 ? 57.293 23.252 96.183 1.00 25.18 506 PHE A O 1
ATOM 4045 N N . ARG A 1 508 ? 55.406 22.228 97.003 1.00 22.62 507 ARG A N 1
ATOM 4046 C CA . ARG A 1 508 ? 55.012 21.695 95.724 1.00 23.71 507 ARG A CA 1
ATOM 4047 C C . ARG A 1 508 ? 53.533 21.876 95.502 1.00 26.32 507 ARG A C 1
ATOM 4048 O O . ARG A 1 508 ? 52.766 21.984 96.440 1.00 24.89 507 ARG A O 1
ATOM 4064 N N . ARG A 1 510 ? 50.564 20.172 92.859 1.00 30.69 509 ARG A N 1
ATOM 4065 C CA . ARG A 1 510 ? 50.065 19.402 91.734 1.00 32.01 509 ARG A CA 1
ATOM 4066 C C . ARG A 1 510 ? 48.860 20.099 91.128 1.00 31.64 509 ARG A C 1
ATOM 4067 O O . ARG A 1 510 ? 47.853 20.328 91.799 1.00 29.99 509 ARG A O 1
ATOM 4075 N N . ILE A 1 511 ? 49.007 20.492 89.865 1.00 30.55 510 ILE A N 1
ATOM 4076 C CA . ILE A 1 511 ? 47.988 21.262 89.136 1.00 32.85 510 ILE A CA 1
ATOM 4077 C C . ILE A 1 511 ? 47.279 20.354 88.104 1.00 32.15 510 ILE A C 1
ATOM 4078 O O . ILE A 1 511 ? 47.725 19.243 87.887 1.00 29.89 510 ILE A O 1
ATOM 4083 N N . PRO A 1 512 ? 46.166 20.801 87.537 1.00 31.69 511 PRO A N 1
ATOM 4084 C CA . PRO A 1 512 ? 45.401 19.928 86.630 1.00 35.20 511 PRO A CA 1
ATOM 4085 C C . PRO A 1 512 ? 46.164 19.720 85.300 1.00 38.80 511 PRO A C 1
ATOM 4086 O O . PRO A 1 512 ? 46.888 20.616 84.858 1.00 37.07 511 PRO A O 1
ATOM 4090 N N . GLU A 1 513 ? 45.968 18.568 84.685 1.00 40.70 512 GLU A N 1
ATOM 4091 C CA . GLU A 1 513 ? 46.707 18.172 83.459 1.00 47.05 512 GLU A CA 1
ATOM 4092 C C . GLU A 1 513 ? 46.590 19.127 82.296 1.00 44.06 512 GLU A C 1
ATOM 4093 O O . GLU A 1 513 ? 47.585 19.442 81.665 1.00 52.21 512 GLU A O 1
ATOM 4099 N N . ASP A 1 514 ? 45.401 19.638 82.056 1.00 46.57 513 ASP A N 1
ATOM 4100 C CA . ASP A 1 514 ? 45.189 20.597 80.993 1.00 51.12 513 ASP A CA 1
ATOM 4101 C C . ASP A 1 514 ? 44.930 21.881 81.683 1.00 53.65 513 ASP A C 1
ATOM 4102 O O . ASP A 1 514 ? 43.770 22.175 82.079 1.00 58.81 513 ASP A O 1
ATOM 4107 N N . CYS A 1 515 ? 46.011 22.605 81.921 1.00 40.50 514 CYS A N 1
ATOM 4108 C CA . CYS A 1 515 ? 45.897 23.971 82.335 1.00 37.88 514 CYS A CA 1
ATOM 4109 C C . CYS A 1 515 ? 47.037 24.739 81.752 1.00 37.10 514 CYS A C 1
ATOM 4110 O O . CYS A 1 515 ? 48.034 24.149 81.407 1.00 35.87 514 CYS A O 1
ATOM 4113 N N . THR A 1 516 ? 46.919 26.061 81.732 1.00 36.28 515 THR A N 1
ATOM 4114 C CA . THR A 1 516 ? 48.033 26.872 81.372 1.00 35.10 515 THR A CA 1
ATOM 4115 C C . THR A 1 516 ? 48.429 27.716 82.606 1.00 39.12 515 THR A C 1
ATOM 4116 O O . THR A 1 516 ? 47.574 28.164 83.389 1.00 33.99 515 THR A O 1
ATOM 4120 N N . LEU A 1 517 ? 49.726 27.958 82.698 1.00 31.21 516 LEU A N 1
ATOM 4121 C CA . LEU A 1 517 ? 50.373 28.671 83.751 1.00 35.12 516 LEU A CA 1
ATOM 4122 C C . LEU A 1 517 ? 50.807 30.043 83.286 1.00 35.57 516 LEU A C 1
ATOM 4123 O O . LEU A 1 517 ? 51.367 30.185 82.222 1.00 32.95 516 LEU A O 1
ATOM 4128 N N . SER A 1 518 ? 50.545 31.075 84.069 1.00 32.15 517 SER A N 1
ATOM 4129 C CA . SER A 1 518 ? 51.128 32.399 83.754 1.00 30.60 517 SER A CA 1
ATOM 4130 C C . SER A 1 518 ? 51.273 33.185 85.034 1.00 28.57 517 SER A C 1
ATOM 4131 O O . SER A 1 518 ? 51.071 32.665 86.106 1.00 23.79 517 SER A O 1
ATOM 4134 N N . ASP A 1 519 ? 51.511 34.464 84.900 1.00 28.49 518 ASP A N 1
ATOM 4135 C CA . ASP A 1 519 ? 51.421 35.420 85.985 1.00 25.13 518 ASP A CA 1
ATOM 4136 C C . ASP A 1 519 ? 50.158 36.261 85.735 1.00 24.42 518 ASP A C 1
ATOM 4137 O O . ASP A 1 519 ? 49.208 35.751 85.165 1.00 23.97 518 ASP A O 1
ATOM 4142 N N . ASP A 1 520 ? 50.146 37.535 86.126 1.00 22.42 519 ASP A N 1
ATOM 4143 C CA . ASP A 1 520 ? 48.961 38.397 85.911 1.00 25.53 519 ASP A CA 1
ATOM 4144 C C . ASP A 1 520 ? 48.769 38.846 84.463 1.00 24.15 519 ASP A C 1
ATOM 4145 O O . ASP A 1 520 ? 47.771 39.485 84.145 1.00 25.80 519 ASP A O 1
ATOM 4150 N N . SER A 1 521 ? 49.696 38.475 83.577 1.00 25.45 520 SER A N 1
ATOM 4151 C CA . SER A 1 521 ? 49.653 38.956 82.165 1.00 27.13 520 SER A CA 1
ATOM 4152 C C . SER A 1 521 ? 48.372 38.570 81.452 1.00 26.33 520 SER A C 1
ATOM 4153 O O . SER A 1 521 ? 47.813 39.360 80.714 1.00 27.89 520 SER A O 1
ATOM 4156 N N . ILE A 1 522 ? 47.858 37.397 81.753 1.00 26.60 521 ILE A N 1
ATOM 4157 C CA . ILE A 1 522 ? 46.599 36.967 81.155 1.00 30.06 521 ILE A CA 1
ATOM 4158 C C . ILE A 1 522 ? 45.385 37.803 81.465 1.00 28.36 521 ILE A C 1
ATOM 4159 O O . ILE A 1 522 ? 44.384 37.666 80.774 1.00 31.89 521 ILE A O 1
ATOM 4164 N N . PHE A 1 523 ? 45.424 38.601 82.512 1.00 27.79 522 PHE A N 1
ATOM 4165 C CA . PHE A 1 523 ? 44.312 39.535 82.795 1.00 27.18 522 PHE A CA 1
ATOM 4166 C C . PHE A 1 523 ? 44.254 40.770 81.945 1.00 30.09 522 PHE A C 1
ATOM 4167 O O . PHE A 1 523 ? 43.234 41.481 81.971 1.00 26.44 522 PHE A O 1
ATOM 4175 N N . PHE A 1 524 ? 45.353 41.085 81.218 1.00 29.35 523 PHE A N 1
ATOM 4176 C CA . PHE A 1 524 ? 45.438 42.380 80.580 1.00 28.25 523 PHE A CA 1
ATOM 4177 C C . PHE A 1 524 ? 45.369 42.310 79.055 1.00 31.20 523 PHE A C 1
ATOM 4178 O O . PHE A 1 524 ? 45.867 41.360 78.455 1.00 28.25 523 PHE A O 1
ATOM 4186 N N . HIS A 1 525 ? 44.754 43.342 78.457 1.00 30.91 524 HIS A N 1
ATOM 4187 C CA . HIS A 1 525 ? 44.515 43.377 76.980 1.00 35.74 524 HIS A CA 1
ATOM 4188 C C . HIS A 1 525 ? 45.797 43.144 76.174 1.00 30.85 524 HIS A C 1
ATOM 4189 O O . HIS A 1 525 ? 45.812 42.335 75.268 1.00 31.37 524 HIS A O 1
ATOM 4196 N N . ASN A 1 526 ? 46.887 43.764 76.595 1.00 28.42 525 ASN A N 1
ATOM 4197 C CA . ASN A 1 526 ? 48.151 43.583 75.897 1.00 27.89 525 ASN A CA 1
ATOM 4198 C C . ASN A 1 526 ? 49.118 42.599 76.463 1.00 27.55 525 ASN A C 1
ATOM 4199 O O . ASN A 1 526 ? 50.283 42.636 76.104 1.00 25.29 525 ASN A O 1
ATOM 4204 N N . ASN A 1 527 ? 48.658 41.730 77.372 1.00 28.92 526 ASN A N 1
ATOM 4205 C CA . ASN A 1 527 ? 49.511 40.647 77.947 1.00 30.54 526 ASN A CA 1
ATOM 4206 C C . ASN A 1 527 ? 50.713 41.135 78.725 1.00 26.31 526 ASN A C 1
ATOM 4207 O O . ASN A 1 527 ? 51.690 40.422 78.846 1.00 27.03 526 ASN A O 1
ATOM 4212 N N . THR A 1 528 ? 50.655 42.338 79.280 1.00 26.24 527 THR A N 1
ATOM 4213 C CA . THR A 1 528 ? 51.804 42.849 80.053 1.00 28.13 527 THR A CA 1
ATOM 4214 C C . THR A 1 528 ? 51.771 42.191 81.417 1.00 31.13 527 THR A C 1
ATOM 4215 O O . THR A 1 528 ? 50.752 42.280 82.119 1.00 29.26 527 THR A O 1
ATOM 4219 N N . THR A 1 529 ? 52.880 41.607 81.810 1.00 26.45 528 THR A N 1
ATOM 4220 C CA . THR A 1 529 ? 53.115 41.169 83.165 1.00 27.46 528 THR A CA 1
ATOM 4221 C C . THR A 1 529 ? 53.347 42.403 84.000 1.00 31.79 528 THR A C 1
ATOM 4222 O O . THR A 1 529 ? 54.096 43.301 83.598 1.00 28.41 528 THR A O 1
ATOM 4226 N N . ILE A 1 530 ? 52.691 42.475 85.168 1.00 29.40 529 ILE A N 1
ATOM 4227 C CA . ILE A 1 530 ? 53.017 43.543 86.112 1.00 28.53 529 ILE A CA 1
ATOM 4228 C C . ILE A 1 530 ? 53.530 42.913 87.405 1.00 28.72 529 ILE A C 1
ATOM 4229 O O . ILE A 1 530 ? 54.604 43.192 87.824 1.00 26.49 529 ILE A O 1
ATOM 4234 N N . ASN A 1 531 ? 52.718 42.084 88.026 1.00 26.89 530 ASN A N 1
ATOM 4235 C CA . ASN A 1 531 ? 53.112 41.271 89.144 1.00 26.18 530 ASN A CA 1
ATOM 4236 C C . ASN A 1 531 ? 53.549 39.867 88.719 1.00 23.67 530 ASN A C 1
ATOM 4237 O O . ASN A 1 531 ? 52.712 38.986 88.413 1.00 23.31 530 ASN A O 1
ATOM 4242 N N . PRO A 1 532 ? 54.882 39.634 88.659 1.00 24.60 531 PRO A N 1
ATOM 4243 C CA . PRO A 1 532 ? 55.420 38.367 88.168 1.00 25.16 531 PRO A CA 1
ATOM 4244 C C . PRO A 1 532 ? 55.258 37.225 89.131 1.00 25.11 531 PRO A C 1
ATOM 4245 O O . PRO A 1 532 ? 55.458 36.098 88.754 1.00 23.12 531 PRO A O 1
ATOM 4249 N N . SER A 1 533 ? 54.899 37.509 90.373 1.00 25.36 532 SER A N 1
ATOM 4250 C CA . SER A 1 533 ? 54.719 36.451 91.357 1.00 27.97 532 SER A CA 1
ATOM 4251 C C . SER A 1 533 ? 53.262 36.115 91.693 1.00 26.36 532 SER A C 1
ATOM 4252 O O . SER A 1 533 ? 52.992 35.450 92.704 1.00 29.70 532 SER A O 1
ATOM 4255 N N . LEU A 1 534 ? 52.341 36.628 90.919 1.00 25.09 533 LEU A N 1
ATOM 4256 C CA . LEU A 1 534 ? 50.992 36.119 90.925 1.00 24.14 533 LEU A CA 1
ATOM 4257 C C . LEU A 1 534 ? 50.907 34.904 90.007 1.00 25.69 533 LEU A C 1
ATOM 4258 O O . LEU A 1 534 ? 50.899 35.027 88.794 1.00 32.06 533 LEU A O 1
ATOM 4263 N N . LEU A 1 535 ? 50.813 33.732 90.572 1.00 24.37 534 LEU A N 1
ATOM 4264 C CA . LEU A 1 535 ? 50.842 32.508 89.811 1.00 25.79 534 LEU A CA 1
ATOM 4265 C C . LEU A 1 535 ? 49.397 32.169 89.435 1.00 27.08 534 LEU A C 1
ATOM 4266 O O . LEU A 1 535 ? 48.588 31.846 90.292 1.00 26.24 534 LEU A O 1
ATOM 4271 N N . SER A 1 536 ? 49.103 32.255 88.153 1.00 26.44 535 SER A N 1
ATOM 4272 C CA . SER A 1 536 ? 47.723 32.061 87.646 1.00 27.14 535 SER A CA 1
ATOM 4273 C C . SER A 1 536 ? 47.609 30.771 86.845 1.00 28.02 535 SER A C 1
ATOM 4274 O O . SER A 1 536 ? 48.428 30.464 85.996 1.00 28.17 535 SER A O 1
ATOM 4277 N N . ILE A 1 537 ? 46.580 30.014 87.158 1.00 25.51 536 ILE A N 1
ATOM 4278 C CA . ILE A 1 537 ? 46.336 28.719 86.548 1.00 26.70 536 ILE A CA 1
ATOM 4279 C C . ILE A 1 537 ? 45.009 28.828 85.808 1.00 32.00 536 ILE A C 1
ATOM 4280 O O . ILE A 1 537 ? 43.929 28.927 86.445 1.00 23.64 536 ILE A O 1
ATOM 4285 N N . GLU A 1 538 ? 45.074 28.804 84.477 1.00 28.58 537 GLU A N 1
ATOM 4286 C CA . GLU A 1 538 ? 43.844 28.783 83.656 1.00 34.77 537 GLU A CA 1
ATOM 4287 C C . GLU A 1 538 ? 43.397 27.344 83.292 1.00 35.34 537 GLU A C 1
ATOM 4288 O O . GLU A 1 538 ? 44.156 26.522 82.791 1.00 31.23 537 GLU A O 1
ATOM 4294 N N . ILE A 1 539 ? 42.137 27.055 83.590 1.00 36.78 538 ILE A N 1
ATOM 4295 C CA . ILE A 1 539 ? 41.596 25.715 83.443 1.00 38.00 538 ILE A CA 1
ATOM 4296 C C . ILE A 1 539 ? 40.319 25.867 82.626 1.00 39.77 538 ILE A C 1
ATOM 4297 O O . ILE A 1 539 ? 39.405 26.563 83.075 1.00 36.94 538 ILE A O 1
ATOM 4302 N N . LEU A 1 540 ? 40.266 25.213 81.452 1.00 34.98 539 LEU A N 1
ATOM 4303 C CA . LEU A 1 540 ? 39.228 25.479 80.507 1.00 34.00 539 LEU A CA 1
ATOM 4304 C C . LEU A 1 540 ? 38.272 24.346 80.461 1.00 35.35 539 LEU A C 1
ATOM 4305 O O . LEU A 1 540 ? 38.676 23.198 80.396 1.00 36.09 539 LEU A O 1
ATOM 4310 N N . GLN A 1 541 ? 36.986 24.675 80.424 1.00 34.72 540 GLN A N 1
ATOM 4311 C CA . GLN A 1 541 ? 35.955 23.646 80.173 1.00 36.31 540 GLN A CA 1
ATOM 4312 C C . GLN A 1 541 ? 36.043 22.420 80.994 1.00 36.37 540 GLN A C 1
ATOM 4313 O O . GLN A 1 541 ? 35.956 21.337 80.466 1.00 38.77 540 GLN A O 1
ATOM 4319 N N . LYS A 1 542 ? 36.102 22.583 82.322 1.00 34.43 541 LYS A N 1
ATOM 4320 C CA . LYS A 1 542 ? 36.107 21.451 83.248 1.00 36.72 541 LYS A CA 1
ATOM 4321 C C . LYS A 1 542 ? 34.947 21.549 84.220 1.00 33.23 541 LYS A C 1
ATOM 4322 O O . LYS A 1 542 ? 34.480 22.640 84.482 1.00 33.33 541 LYS A O 1
ATOM 4328 N N . SER A 1 543 ? 34.429 20.420 84.650 1.00 31.62 542 SER A N 1
ATOM 4329 C CA . SER A 1 543 ? 33.318 20.415 85.617 1.00 34.59 542 SER A CA 1
ATOM 4330 C C . SER A 1 543 ? 33.837 20.128 87.015 1.00 36.23 542 SER A C 1
ATOM 4331 O O . SER A 1 543 ? 33.107 20.181 88.004 1.00 34.92 542 SER A O 1
ATOM 4334 N N . SER A 1 544 ? 35.117 19.795 87.098 1.00 34.37 543 SER A N 1
ATOM 4335 C CA . SER A 1 544 ? 35.798 19.685 88.360 1.00 34.55 543 SER A CA 1
ATOM 4336 C C . SER A 1 544 ? 37.313 19.695 88.181 1.00 36.70 543 SER A C 1
ATOM 4337 O O . SER A 1 544 ? 37.831 19.404 87.082 1.00 28.82 543 SER A O 1
ATOM 4340 N N . PHE A 1 545 ? 38.011 20.054 89.247 1.00 29.87 544 PHE A N 1
ATOM 4341 C CA . PHE A 1 545 ? 39.467 19.930 89.280 1.00 32.08 544 PHE A CA 1
ATOM 4342 C C . PHE A 1 545 ? 39.945 19.998 90.679 1.00 33.60 544 PHE A C 1
ATOM 4343 O O . PHE A 1 545 ? 39.168 20.318 91.609 1.00 28.23 544 PHE A O 1
ATOM 4351 N N . ASP A 1 546 ? 41.233 19.752 90.850 1.00 31.59 545 ASP A N 1
ATOM 4352 C CA . ASP A 1 546 ? 41.842 19.986 92.137 1.00 30.72 545 ASP A CA 1
ATOM 4353 C C . ASP A 1 546 ? 43.251 20.565 92.022 1.00 33.90 545 ASP A C 1
ATOM 4354 O O . ASP A 1 546 ? 43.881 20.515 90.944 1.00 26.03 545 ASP A O 1
ATOM 4359 N N . ILE A 1 547 ? 43.692 21.175 93.126 1.00 27.38 546 ILE A N 1
ATOM 4360 C CA . ILE A 1 547 ? 45.075 21.668 93.304 1.00 25.98 546 ILE A CA 1
ATOM 4361 C C . ILE A 1 547 ? 45.526 21.226 94.660 1.00 28.49 546 ILE A C 1
ATOM 4362 O O . ILE A 1 547 ? 44.830 21.492 95.666 1.00 24.44 546 ILE A O 1
ATOM 4367 N N . VAL A 1 548 ? 46.665 20.525 94.706 1.00 24.60 547 VAL A N 1
ATOM 4368 C CA . VAL A 1 548 ? 47.147 19.953 95.923 1.00 26.50 547 VAL A CA 1
ATOM 4369 C C . VAL A 1 548 ? 48.430 20.629 96.327 1.00 29.50 547 VAL A C 1
ATOM 4370 O O . VAL A 1 548 ? 49.400 20.620 95.549 1.00 25.91 547 VAL A O 1
ATOM 4382 N N . GLN A 1 550 ? 51.674 21.079 98.924 1.00 25.90 549 GLN A N 1
ATOM 4383 C CA . GLN A 1 550 ? 52.538 20.318 99.852 1.00 25.57 549 GLN A CA 1
ATOM 4384 C C . GLN A 1 550 ? 53.582 21.280 100.395 1.00 24.23 549 GLN A C 1
ATOM 4385 O O . GLN A 1 550 ? 54.057 22.134 99.695 1.00 22.06 549 GLN A O 1
ATOM 4391 N N . GLY A 1 551 ? 53.873 21.128 101.658 1.00 25.16 550 GLY A N 1
ATOM 4392 C CA . GLY A 1 551 ? 54.912 21.847 102.345 1.00 22.02 550 GLY A CA 1
ATOM 4393 C C . GLY A 1 551 ? 56.000 20.944 102.895 1.00 24.91 550 GLY A C 1
ATOM 4394 O O . GLY A 1 551 ? 55.720 20.004 103.606 1.00 24.29 550 GLY A O 1
ATOM 4395 N N . PHE A 1 552 ? 57.259 21.305 102.676 1.00 23.59 551 PHE A N 1
ATOM 4396 C CA . PHE A 1 552 ? 58.391 20.540 103.248 1.00 25.96 551 PHE A CA 1
ATOM 4397 C C . PHE A 1 552 ? 59.418 21.462 103.817 1.00 25.30 551 PHE A C 1
ATOM 4398 O O . PHE A 1 552 ? 60.219 21.990 103.105 1.00 28.63 551 PHE A O 1
ATOM 4406 N N . ASP A 1 553 ? 59.430 21.614 105.125 1.00 27.59 552 ASP A N 1
ATOM 4407 C CA . ASP A 1 553 ? 60.416 22.479 105.783 1.00 27.06 552 ASP A CA 1
ATOM 4408 C C . ASP A 1 553 ? 61.834 21.899 105.777 1.00 29.01 552 ASP A C 1
ATOM 4409 O O . ASP A 1 553 ? 62.820 22.656 105.839 1.00 26.52 552 ASP A O 1
ATOM 4414 N N . THR A 1 554 ? 61.929 20.578 105.774 1.00 29.01 553 THR A N 1
ATOM 4415 C CA . THR A 1 554 ? 63.260 19.918 105.834 1.00 34.43 553 THR A CA 1
ATOM 4416 C C . THR A 1 554 ? 63.565 19.167 104.538 1.00 35.19 553 THR A C 1
ATOM 4417 O O . THR A 1 554 ? 64.445 18.374 104.519 1.00 38.15 553 THR A O 1
ATOM 4421 N N . GLY A 1 555 ? 62.829 19.407 103.469 1.00 33.21 554 GLY A N 1
ATOM 4422 C CA . GLY A 1 555 ? 63.063 18.732 102.218 1.00 33.54 554 GLY A CA 1
ATOM 4423 C C . GLY A 1 555 ? 62.647 17.278 102.149 1.00 41.60 554 GLY A C 1
ATOM 4424 O O . GLY A 1 555 ? 63.113 16.571 101.285 1.00 41.47 554 GLY A O 1
ATOM 4425 N N . ASN A 1 556 ? 61.751 16.810 103.018 1.00 44.55 555 ASN A N 1
ATOM 4426 C CA . ASN A 1 556 ? 61.345 15.393 102.972 1.00 42.27 555 ASN A CA 1
ATOM 4427 C C . ASN A 1 556 ? 60.235 15.156 101.951 1.00 38.66 555 ASN A C 1
ATOM 4428 O O . ASN A 1 556 ? 59.156 14.757 102.309 1.00 37.86 555 ASN A O 1
ATOM 4433 N N . VAL A 1 557 ? 60.537 15.375 100.663 1.00 36.96 556 VAL A N 1
ATOM 4434 C CA . VAL A 1 557 ? 59.532 15.403 99.608 1.00 37.19 556 VAL A CA 1
ATOM 4435 C C . VAL A 1 557 ? 58.915 14.046 99.461 1.00 38.60 556 VAL A C 1
ATOM 4436 O O . VAL A 1 557 ? 59.622 13.077 99.503 1.00 33.68 556 VAL A O 1
ATOM 4440 N N . ILE A 1 558 ? 57.584 13.975 99.377 1.00 34.83 557 ILE A N 1
ATOM 4441 C CA . ILE A 1 558 ? 56.903 12.696 99.188 1.00 35.08 557 ILE A CA 1
ATOM 4442 C C . ILE A 1 558 ? 56.039 12.808 97.956 1.00 37.59 557 ILE A C 1
ATOM 4443 O O . ILE A 1 558 ? 55.520 13.898 97.619 1.00 39.11 557 ILE A O 1
ATOM 4448 N N . PRO A 1 559 ? 55.839 11.694 97.260 1.00 40.26 558 PRO A N 1
ATOM 4449 C CA . PRO A 1 559 ? 54.908 11.746 96.112 1.00 36.09 558 PRO A CA 1
ATOM 4450 C C . PRO A 1 559 ? 53.459 12.077 96.484 1.00 33.58 558 PRO A C 1
ATOM 4451 O O . PRO A 1 559 ? 53.015 11.800 97.583 1.00 32.00 558 PRO A O 1
ATOM 4455 N N . PHE A 1 560 ? 52.742 12.579 95.496 1.00 33.97 559 PHE A N 1
ATOM 4456 C CA . PHE A 1 560 ? 51.327 12.815 95.569 1.00 36.60 559 PHE A CA 1
ATOM 4457 C C . PHE A 1 560 ? 50.602 11.482 95.546 1.00 44.49 559 PHE A C 1
ATOM 4458 O O . PHE A 1 560 ? 51.062 10.537 94.939 1.00 41.98 559 PHE A O 1
ATOM 4466 N N . LEU A 1 561 ? 49.477 11.414 96.246 1.00 41.45 560 LEU A N 1
ATOM 4467 C CA . LEU A 1 561 ? 48.548 10.288 96.121 1.00 39.39 560 LEU A CA 1
ATOM 4468 C C . LEU A 1 561 ? 47.868 10.364 94.784 1.00 39.70 560 LEU A C 1
ATOM 4469 O O . LEU A 1 561 ? 47.799 11.428 94.170 1.00 33.27 560 LEU A O 1
ATOM 4474 N N . ASP A 1 562 ? 47.284 9.240 94.375 1.00 39.30 561 ASP A N 1
ATOM 4475 C CA . ASP A 1 562 ? 46.443 9.204 93.188 1.00 42.19 561 ASP A CA 1
ATOM 4476 C C . ASP A 1 562 ? 45.118 9.865 93.432 1.00 35.80 561 ASP A C 1
ATOM 4477 O O . ASP A 1 562 ? 44.621 10.507 92.580 1.00 42.62 561 ASP A O 1
ATOM 4482 N N . GLN A 1 563 ? 44.531 9.653 94.580 1.00 36.73 562 GLN A N 1
ATOM 4483 C CA . GLN A 1 563 ? 43.207 10.207 94.888 1.00 37.88 562 GLN A CA 1
ATOM 4484 C C . GLN A 1 563 ? 43.232 10.976 96.239 1.00 34.77 562 GLN A C 1
ATOM 4485 O O . GLN A 1 563 ? 43.883 10.553 97.165 1.00 32.56 562 GLN A O 1
ATOM 4491 N N . TYR A 1 564 ? 42.530 12.115 96.282 1.00 33.25 563 TYR A N 1
ATOM 4492 C CA . TYR A 1 564 ? 42.447 12.983 97.458 1.00 33.27 563 TYR A CA 1
ATOM 4493 C C . TYR A 1 564 ? 41.005 13.101 97.870 1.00 30.95 563 TYR A C 1
ATOM 4494 O O . TYR A 1 564 ? 40.228 13.797 97.245 1.00 36.30 563 TYR A O 1
ATOM 4503 N N . ASP A 1 565 ? 40.686 12.418 98.952 1.00 32.10 564 ASP A N 1
ATOM 4504 C CA . ASP A 1 565 ? 39.286 12.251 99.365 1.00 32.75 564 ASP A CA 1
ATOM 4505 C C . ASP A 1 565 ? 39.045 12.979 100.715 1.00 29.48 564 ASP A C 1
ATOM 4506 O O . ASP A 1 565 ? 39.679 12.647 101.695 1.00 29.04 564 ASP A O 1
ATOM 4511 N N . TYR A 1 566 ? 38.132 13.944 100.735 1.00 28.06 565 TYR A N 1
ATOM 4512 C CA . TYR A 1 566 ? 37.836 14.729 101.948 1.00 29.17 565 TYR A CA 1
ATOM 4513 C C . TYR A 1 566 ? 37.224 13.871 103.053 1.00 28.54 565 TYR A C 1
ATOM 4514 O O . TYR A 1 566 ? 37.620 13.903 104.186 1.00 24.63 565 TYR A O 1
ATOM 4523 N N . LYS A 1 567 ? 36.279 13.032 102.680 1.00 34.28 566 LYS A N 1
ATOM 4524 C CA . LYS A 1 567 ? 35.598 12.219 103.649 1.00 34.60 566 LYS A CA 1
ATOM 4525 C C . LYS A 1 567 ? 36.527 11.397 104.498 1.00 29.44 566 LYS A C 1
ATOM 4526 O O . LYS A 1 567 ? 36.388 11.363 105.701 1.00 30.49 566 LYS A O 1
ATOM 4532 N N . GLU A 1 568 ? 37.522 10.778 103.925 1.00 28.63 567 GLU A N 1
ATOM 4533 C CA . GLU A 1 568 ? 38.475 10.019 104.727 1.00 31.56 567 GLU A CA 1
ATOM 4534 C C . GLU A 1 568 ? 39.255 10.920 105.697 1.00 29.63 567 GLU A C 1
ATOM 4535 O O . GLU A 1 568 ? 39.591 10.503 106.790 1.00 27.24 567 GLU A O 1
ATOM 4541 N N . GLN A 1 569 ? 39.557 12.145 105.284 1.00 28.79 568 GLN A N 1
ATOM 4542 C CA . GLN A 1 569 ? 40.342 13.027 106.215 1.00 28.37 568 GLN A CA 1
ATOM 4543 C C . GLN A 1 569 ? 39.399 13.451 107.381 1.00 26.97 568 GLN A C 1
ATOM 4544 O O . GLN A 1 569 ? 39.753 13.446 108.533 1.00 29.36 568 GLN A O 1
ATOM 4550 N N . LEU A 1 570 ? 38.181 13.758 107.017 1.00 30.62 569 LEU A N 1
ATOM 4551 C CA . LEU A 1 570 ? 37.181 14.160 107.969 1.00 30.41 569 LEU A CA 1
ATOM 4552 C C . LEU A 1 570 ? 36.955 13.099 109.076 1.00 33.25 569 LEU A C 1
ATOM 4553 O O . LEU A 1 570 ? 36.892 13.384 110.285 1.00 25.95 569 LEU A O 1
ATOM 4558 N N . GLU A 1 571 ? 36.891 11.833 108.678 1.00 29.71 570 GLU A N 1
ATOM 4559 C CA . GLU A 1 571 ? 36.787 10.765 109.681 1.00 31.22 570 GLU A CA 1
ATOM 4560 C C . GLU A 1 571 ? 38.036 10.637 110.522 1.00 28.09 570 GLU A C 1
ATOM 4561 O O . GLU A 1 571 ? 37.961 10.482 111.761 1.00 27.60 570 GLU A O 1
ATOM 4567 N N . ALA A 1 572 ? 39.198 10.680 109.910 1.00 24.06 571 ALA A N 1
ATOM 4568 C CA . ALA A 1 572 ? 40.407 10.569 110.722 1.00 26.53 571 ALA A CA 1
ATOM 4569 C C . ALA A 1 572 ? 40.582 11.780 111.701 1.00 26.97 571 ALA A C 1
ATOM 4570 O O . ALA A 1 572 ? 40.881 11.580 112.869 1.00 27.80 571 ALA A O 1
ATOM 4572 N N . TYR A 1 573 ? 40.366 13.011 111.220 1.00 26.89 572 TYR A N 1
ATOM 4573 C CA . TYR A 1 573 ? 40.419 14.208 112.128 1.00 25.54 572 TYR A CA 1
ATOM 4574 C C . TYR A 1 573 ? 39.335 14.104 113.224 1.00 25.83 572 TYR A C 1
ATOM 4575 O O . TYR A 1 573 ? 39.561 14.504 114.336 1.00 24.24 572 TYR A O 1
ATOM 4584 N N . ARG A 1 574 ? 38.185 13.551 112.905 1.00 25.38 573 ARG A N 1
ATOM 4585 C CA . ARG A 1 574 ? 37.148 13.431 113.938 1.00 28.54 573 ARG A CA 1
ATOM 4586 C C . ARG A 1 574 ? 37.632 12.619 115.129 1.00 27.50 573 ARG A C 1
ATOM 4587 O O . ARG A 1 574 ? 37.483 12.990 116.293 1.00 28.40 573 ARG A O 1
ATOM 4595 N N . ILE A 1 575 ? 38.226 11.482 114.833 1.00 28.80 574 ILE A N 1
ATOM 4596 C CA . ILE A 1 575 ? 38.813 10.628 115.850 1.00 27.30 574 ILE A CA 1
ATOM 4597 C C . ILE A 1 575 ? 39.953 11.302 116.593 1.00 26.78 574 ILE A C 1
ATOM 4598 O O . ILE A 1 575 ? 40.064 11.194 117.814 1.00 23.13 574 ILE A O 1
ATOM 4603 N N . TYR A 1 576 ? 40.837 11.947 115.853 1.00 25.55 575 TYR A N 1
ATOM 4604 C CA . TYR A 1 576 ? 41.985 12.644 116.447 1.00 23.48 575 TYR A CA 1
ATOM 4605 C C . TYR A 1 576 ? 41.506 13.697 117.485 1.00 22.81 575 TYR A C 1
ATOM 4606 O O . TYR A 1 576 ? 42.029 13.765 118.600 1.00 24.34 575 TYR A O 1
ATOM 4615 N N . TYR A 1 577 ? 40.513 14.496 117.120 1.00 24.67 576 TYR A N 1
ATOM 4616 C CA . TYR A 1 577 ? 39.957 15.491 118.062 1.00 25.30 576 TYR A CA 1
ATOM 4617 C C . TYR A 1 577 ? 39.185 14.826 119.245 1.00 26.84 576 TYR A C 1
ATOM 4618 O O . TYR A 1 577 ? 39.329 15.265 120.388 1.00 25.83 576 TYR A O 1
ATOM 4627 N N . ASP A 1 578 ? 38.403 13.777 118.974 1.00 27.71 577 ASP A N 1
ATOM 4628 C CA . ASP A 1 578 ? 37.734 13.001 120.051 1.00 27.79 577 ASP A CA 1
ATOM 4629 C C . ASP A 1 578 ? 38.770 12.551 121.066 1.00 29.61 577 ASP A C 1
ATOM 4630 O O . ASP A 1 578 ? 38.595 12.701 122.280 1.00 25.33 577 ASP A O 1
ATOM 4635 N N . GLN A 1 579 ? 39.860 11.981 120.595 1.00 26.86 578 GLN A N 1
ATOM 4636 C CA . GLN A 1 579 ? 40.944 11.562 121.504 1.00 28.49 578 GLN A CA 1
ATOM 4637 C C . GLN A 1 579 ? 41.584 12.705 122.237 1.00 29.21 578 GLN A C 1
ATOM 4638 O O . GLN A 1 579 ? 41.931 12.595 123.400 1.00 26.11 578 GLN A O 1
ATOM 4644 N N . LEU A 1 580 ? 41.729 13.843 121.565 1.00 29.35 579 LEU A N 1
ATOM 4645 C CA . LEU A 1 580 ? 42.312 14.985 122.220 1.00 29.63 579 LEU A CA 1
ATOM 4646 C C . LEU A 1 580 ? 41.491 15.425 123.415 1.00 26.94 579 LEU A C 1
ATOM 4647 O O . LEU A 1 580 ? 42.059 15.839 124.386 1.00 29.56 579 LEU A O 1
ATOM 4652 N N . VAL A 1 581 ? 40.169 15.366 123.301 1.00 24.80 580 VAL A N 1
ATOM 4653 C CA . VAL A 1 581 ? 39.297 15.742 124.416 1.00 24.02 580 VAL A CA 1
ATOM 4654 C C . VAL A 1 581 ? 38.792 14.532 125.264 1.00 25.62 580 VAL A C 1
ATOM 4655 O O . VAL A 1 581 ? 37.789 14.623 125.961 1.00 25.09 580 VAL A O 1
ATOM 4659 N N . CYS A 1 582 ? 39.504 13.431 125.189 1.00 23.20 581 CYS A N 1
ATOM 4660 C CA . CYS A 1 582 ? 39.222 12.251 126.012 1.00 25.42 581 CYS A CA 1
ATOM 4661 C C . CYS A 1 582 ? 37.789 11.756 125.832 1.00 23.38 581 CYS A C 1
ATOM 4662 O O . CYS A 1 582 ? 37.170 11.342 126.809 1.00 25.83 581 CYS A O 1
ATOM 4665 N N . ASN A 1 583 ? 37.274 11.848 124.611 1.00 22.64 582 ASN A N 1
ATOM 4666 C CA . ASN A 1 583 ? 35.953 11.401 124.204 1.00 24.47 582 ASN A CA 1
ATOM 4667 C C . ASN A 1 583 ? 34.819 12.070 124.982 1.00 31.33 582 ASN A C 1
ATOM 4668 O O . ASN A 1 583 ? 33.724 11.473 125.162 1.00 28.06 582 ASN A O 1
ATOM 4673 N N . PHE A 1 584 ? 35.056 13.332 125.378 1.00 27.54 583 PHE A N 1
ATOM 4674 C CA . PHE A 1 584 ? 34.067 14.171 126.066 1.00 25.43 583 PHE A CA 1
ATOM 4675 C C . PHE A 1 584 ? 32.732 14.092 125.431 1.00 23.65 583 PHE A C 1
ATOM 4676 O O . PHE A 1 584 ? 32.608 14.296 124.272 1.00 21.56 583 PHE A O 1
ATOM 4684 N N . LYS A 1 585 ? 31.706 13.771 126.198 1.00 22.39 584 LYS A N 1
ATOM 4685 C CA . LYS A 1 585 ? 30.365 13.799 125.686 1.00 23.93 584 LYS A CA 1
ATOM 4686 C C . LYS A 1 585 ? 29.399 13.830 126.818 1.00 24.24 584 LYS A C 1
ATOM 4687 O O . LYS A 1 585 ? 29.461 12.983 127.698 1.00 26.01 584 LYS A O 1
ATOM 4693 N N . LEU A 1 586 ? 28.498 14.800 126.798 1.00 21.82 585 LEU A N 1
ATOM 4694 C CA . LEU A 1 586 ? 27.440 14.921 127.801 1.00 22.87 585 LEU A CA 1
ATOM 4695 C C . LEU A 1 586 ? 26.134 14.354 127.233 1.00 22.94 585 LEU A C 1
ATOM 4696 O O . LEU A 1 586 ? 25.838 14.587 126.122 1.00 23.86 585 LEU A O 1
ATOM 4701 N N . SER A 1 587 ? 25.373 13.593 128.037 1.00 23.03 586 SER A N 1
ATOM 4702 C CA . SER A 1 587 ? 24.170 12.919 127.597 1.00 21.79 586 SER A CA 1
ATOM 4703 C C . SER A 1 587 ? 23.141 12.848 128.706 1.00 23.34 586 SER A C 1
ATOM 4704 O O . SER A 1 587 ? 23.463 13.025 129.870 1.00 21.22 586 SER A O 1
ATOM 4707 N N . ALA A 1 588 ? 21.882 12.631 128.308 1.00 25.10 587 ALA A N 1
ATOM 4708 C CA . ALA A 1 588 ? 20.818 12.435 129.318 1.00 25.85 587 ALA A CA 1
ATOM 4709 C C . ALA A 1 588 ? 19.725 11.627 128.707 1.00 27.62 587 ALA A C 1
ATOM 4710 O O . ALA A 1 588 ? 19.550 11.655 127.505 1.00 27.09 587 ALA A O 1
ATOM 4712 N N . PRO A 1 589 ? 18.960 10.901 129.512 1.00 30.83 588 PRO A N 1
ATOM 4713 C CA . PRO A 1 589 ? 17.781 10.199 128.942 1.00 29.57 588 PRO A CA 1
ATOM 4714 C C . PRO A 1 589 ? 16.719 11.134 128.410 1.00 29.23 588 PRO A C 1
ATOM 4715 O O . PRO A 1 589 ? 16.137 10.860 127.397 1.00 35.18 588 PRO A O 1
ATOM 4719 N N . ASP A 1 590 ? 16.439 12.215 129.123 1.00 34.96 589 ASP A N 1
ATOM 4720 C CA . ASP A 1 590 ? 15.428 13.178 128.656 1.00 42.85 589 ASP A CA 1
ATOM 4721 C C . ASP A 1 590 ? 16.191 14.190 127.776 1.00 39.78 589 ASP A C 1
ATOM 4722 O O . ASP A 1 590 ? 17.263 13.895 127.277 1.00 40.41 589 ASP A O 1
ATOM 4727 N N . LYS A 1 591 ? 15.630 15.351 127.533 1.00 38.54 590 LYS A N 1
ATOM 4728 C CA . LYS A 1 591 ? 16.310 16.328 126.676 1.00 39.77 590 LYS A CA 1
ATOM 4729 C C . LYS A 1 591 ? 17.510 16.838 127.445 1.00 31.12 590 LYS A C 1
ATOM 4730 O O . LYS A 1 591 ? 17.386 17.230 128.552 1.00 32.68 590 LYS A O 1
ATOM 4736 N N . ILE A 1 592 ? 18.678 16.760 126.860 1.00 32.59 591 ILE A N 1
ATOM 4737 C CA . ILE A 1 592 ? 19.848 17.328 127.457 1.00 32.43 591 ILE A CA 1
ATOM 4738 C C . ILE A 1 592 ? 19.631 18.881 127.696 1.00 27.13 591 ILE A C 1
ATOM 4739 O O . ILE A 1 592 ? 19.071 19.548 126.883 1.00 25.07 591 ILE A O 1
ATOM 4744 N N . PRO A 1 593 ? 20.039 19.442 128.820 1.00 28.22 592 PRO A N 1
ATOM 4745 C CA . PRO A 1 593 ? 19.982 20.918 128.983 1.00 27.10 592 PRO A CA 1
ATOM 4746 C C . PRO A 1 593 ? 20.778 21.655 127.873 1.00 24.11 592 PRO A C 1
ATOM 4747 O O . PRO A 1 593 ? 21.821 21.179 127.424 1.00 20.07 592 PRO A O 1
ATOM 4751 N N . LEU A 1 594 ? 20.320 22.828 127.517 1.00 23.41 593 LEU A N 1
ATOM 4752 C CA . LEU A 1 594 ? 20.941 23.595 126.473 1.00 22.88 593 LEU A CA 1
ATOM 4753 C C . LEU A 1 594 ? 22.434 23.854 126.730 1.00 23.88 593 LEU A C 1
ATOM 4754 O O . LEU A 1 594 ? 23.244 23.816 125.810 1.00 22.22 593 LEU A O 1
ATOM 4759 N N . SER A 1 595 ? 22.786 24.117 127.968 1.00 24.52 594 SER A N 1
ATOM 4760 C CA . SER A 1 595 ? 24.208 24.336 128.312 1.00 27.35 594 SER A CA 1
ATOM 4761 C C . SER A 1 595 ? 25.068 23.127 127.998 1.00 26.23 594 SER A C 1
ATOM 4762 O O . SER A 1 595 ? 26.173 23.252 127.460 1.00 24.39 594 SER A O 1
ATOM 4765 N N . ALA A 1 596 ? 24.538 21.931 128.254 1.00 27.63 595 ALA A N 1
ATOM 4766 C CA . ALA A 1 596 ? 25.260 20.717 127.892 1.00 27.89 595 ALA A CA 1
ATOM 4767 C C . ALA A 1 596 ? 25.360 20.558 126.381 1.00 24.08 595 ALA A C 1
ATOM 4768 O O . ALA A 1 596 ? 26.405 20.148 125.925 1.00 22.55 595 ALA A O 1
ATOM 4770 N N . GLU A 1 597 ? 24.280 20.868 125.654 1.00 22.62 596 GLU A N 1
ATOM 4771 C CA . GLU A 1 597 ? 24.241 20.830 124.211 1.00 24.32 596 GLU A CA 1
ATOM 4772 C C . GLU A 1 597 ? 25.278 21.763 123.590 1.00 23.47 596 GLU A C 1
ATOM 4773 O O . GLU A 1 597 ? 25.968 21.397 122.675 1.00 21.48 596 GLU A O 1
ATOM 4779 N N . LYS A 1 598 ? 25.383 22.983 124.119 1.00 23.09 597 LYS A N 1
ATOM 4780 C CA . LYS A 1 598 ? 26.389 23.924 123.688 1.00 22.61 597 LYS A CA 1
ATOM 4781 C C . LYS A 1 598 ? 27.810 23.438 123.980 1.00 22.88 597 LYS A C 1
ATOM 4782 O O . LYS A 1 598 ? 28.711 23.597 123.124 1.00 23.41 597 LYS A O 1
ATOM 4788 N N . LEU A 1 599 ? 28.015 22.828 125.140 1.00 19.66 598 LEU A N 1
ATOM 4789 C CA . LEU A 1 599 ? 29.333 22.287 125.401 1.00 21.94 598 LEU A CA 1
ATOM 4790 C C . LEU A 1 599 ? 29.774 21.174 124.439 1.00 22.63 598 LEU A C 1
ATOM 4791 O O . LEU A 1 599 ? 30.929 21.131 124.023 1.00 24.42 598 LEU A O 1
ATOM 4796 N N . ASN A 1 600 ? 28.850 20.257 124.144 1.00 22.43 599 ASN A N 1
ATOM 4797 C CA . ASN A 1 600 ? 29.116 19.184 123.202 1.00 22.13 599 ASN A CA 1
ATOM 4798 C C . ASN A 1 600 ? 29.415 19.745 121.844 1.00 22.97 599 ASN A C 1
ATOM 4799 O O . ASN A 1 600 ? 30.237 19.192 121.166 1.00 21.94 599 ASN A O 1
ATOM 4804 N N . ALA A 1 601 ? 28.683 20.784 121.431 1.00 22.63 600 ALA A N 1
ATOM 4805 C CA . ALA A 1 601 ? 28.929 21.407 120.139 1.00 23.93 600 ALA A CA 1
ATOM 4806 C C . ALA A 1 601 ? 30.218 22.204 120.064 1.00 21.64 600 ALA A C 1
ATOM 4807 O O . ALA A 1 601 ? 30.743 22.342 118.957 1.00 24.24 600 ALA A O 1
ATOM 4809 N N . ILE A 1 602 ? 30.653 22.818 121.157 1.00 23.10 601 ILE A N 1
ATOM 4810 C CA . ILE A 1 602 ? 31.821 23.745 121.087 1.00 23.08 601 ILE A CA 1
ATOM 4811 C C . ILE A 1 602 ? 33.117 23.141 121.482 1.00 26.71 601 ILE A C 1
ATOM 4812 O O . ILE A 1 602 ? 34.160 23.713 121.155 1.00 28.39 601 ILE A O 1
ATOM 4817 N N . ILE A 1 603 ? 33.114 22.024 122.200 1.00 25.77 602 ILE A N 1
ATOM 4818 C CA . ILE A 1 603 ? 34.366 21.611 122.825 1.00 24.27 602 ILE A CA 1
ATOM 4819 C C . ILE A 1 603 ? 35.466 21.264 121.801 1.00 26.53 602 ILE A C 1
ATOM 4820 O O . ILE A 1 603 ? 36.643 21.588 122.024 1.00 26.15 602 ILE A O 1
ATOM 4825 N N . HIS A 1 604 ? 35.108 20.611 120.710 1.00 22.99 603 HIS A N 1
ATOM 4826 C CA . HIS A 1 604 ? 36.158 20.256 119.719 1.00 23.34 603 HIS A CA 1
ATOM 4827 C C . HIS A 1 604 ? 36.602 21.511 118.979 1.00 21.98 603 HIS A C 1
ATOM 4828 O O . HIS A 1 604 ? 37.703 21.540 118.503 1.00 20.88 603 HIS A O 1
ATOM 4835 N N . TRP A 1 605 ? 35.714 22.509 118.831 1.00 20.12 604 TRP A N 1
ATOM 4836 C CA . TRP A 1 605 ? 36.075 23.810 118.231 1.00 19.16 604 TRP A CA 1
ATOM 4837 C C . TRP A 1 605 ? 37.093 24.543 119.063 1.00 17.88 604 TRP A C 1
ATOM 4838 O O . TRP A 1 605 ? 38.130 25.013 118.545 1.00 19.64 604 TRP A O 1
ATOM 4849 N N . TYR A 1 606 ? 36.860 24.601 120.381 1.00 16.86 605 TYR A N 1
ATOM 4850 C CA . TYR A 1 606 ? 37.835 25.159 121.285 1.00 18.18 605 TYR A CA 1
ATOM 4851 C C . TYR A 1 606 ? 39.113 24.350 121.416 1.00 20.48 605 TYR A C 1
ATOM 4852 O O . TYR A 1 606 ? 40.219 24.908 121.502 1.00 18.86 605 TYR A O 1
ATOM 4861 N N . ALA A 1 607 ? 39.012 23.031 121.320 1.00 19.05 606 ALA A N 1
ATOM 4862 C CA . ALA A 1 607 ? 40.209 22.230 121.269 1.00 18.41 606 ALA A CA 1
ATOM 4863 C C . ALA A 1 607 ? 41.034 22.530 120.017 1.00 18.94 606 ALA A C 1
ATOM 4864 O O . ALA A 1 607 ? 42.256 22.677 120.083 1.00 19.97 606 ALA A O 1
ATOM 4866 N N . HIS A 1 608 ? 40.355 22.685 118.891 1.00 20.14 607 HIS A N 1
ATOM 4867 C CA . HIS A 1 608 ? 41.055 23.074 117.608 1.00 21.95 607 HIS A CA 1
ATOM 4868 C C . HIS A 1 608 ? 41.750 24.458 117.775 1.00 22.15 607 HIS A C 1
ATOM 4869 O O . HIS A 1 608 ? 42.946 24.635 117.450 1.00 18.86 607 HIS A O 1
ATOM 4876 N N . ASP A 1 609 ? 41.001 25.406 118.317 1.00 21.86 608 ASP A N 1
ATOM 4877 C CA . ASP A 1 609 ? 41.575 26.799 118.523 1.00 20.14 608 ASP A CA 1
ATOM 4878 C C . ASP A 1 609 ? 42.824 26.757 119.422 1.00 22.61 608 ASP A C 1
ATOM 4879 O O . ASP A 1 609 ? 43.827 27.403 119.159 1.00 20.67 608 ASP A O 1
ATOM 4884 N N . ALA A 1 610 ? 42.724 26.023 120.537 1.00 23.00 609 ALA A N 1
ATOM 4885 C CA . ALA A 1 610 ? 43.810 25.846 121.456 1.00 21.02 609 ALA A CA 1
ATOM 4886 C C . ALA A 1 610 ? 44.996 25.134 120.862 1.00 20.25 609 ALA A C 1
ATOM 4887 O O . ALA A 1 610 ? 46.139 25.465 121.159 1.00 19.39 609 ALA A O 1
ATOM 4889 N N . LEU A 1 611 ? 44.730 24.121 120.085 1.00 22.11 610 LEU A N 1
ATOM 4890 C CA . LEU A 1 611 ? 45.769 23.384 119.383 1.00 21.90 610 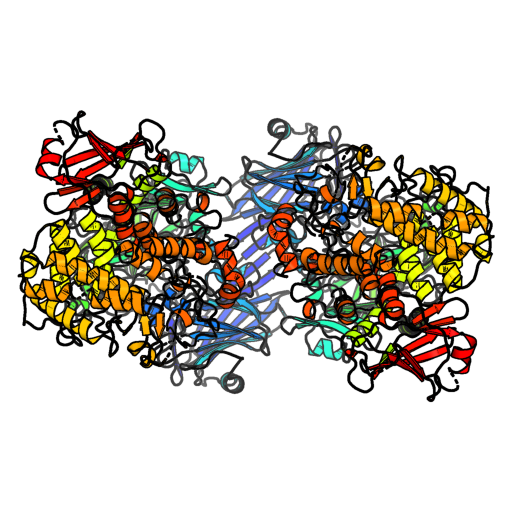LEU A CA 1
ATOM 4891 C C . LEU A 1 611 ? 46.507 24.262 118.376 1.00 21.90 610 LEU A C 1
ATOM 4892 O O . LEU A 1 611 ? 47.761 24.209 118.266 1.00 20.96 610 LEU A O 1
ATOM 4897 N N . ILE A 1 612 ? 45.767 25.161 117.733 1.00 20.30 611 ILE A N 1
ATOM 4898 C CA . ILE A 1 612 ? 46.432 26.141 116.811 1.00 21.51 611 ILE A CA 1
ATOM 4899 C C . ILE A 1 612 ? 47.297 27.117 117.599 1.00 22.10 611 ILE A C 1
ATOM 4900 O O . ILE A 1 612 ? 48.472 27.328 117.263 1.00 20.35 611 ILE A O 1
ATOM 4905 N N . HIS A 1 613 ? 46.737 27.644 118.697 1.00 20.51 612 HIS A N 1
ATOM 4906 C CA . HIS A 1 613 ? 47.470 28.552 119.553 1.00 22.53 612 HIS A CA 1
ATOM 4907 C C . HIS A 1 613 ? 48.797 27.939 119.990 1.00 23.87 612 HIS A C 1
ATOM 4908 O O . HIS A 1 613 ? 49.794 28.595 120.077 1.00 22.08 612 HIS A O 1
ATOM 4915 N N . PHE A 1 614 ? 48.769 26.653 120.278 1.00 21.79 613 PHE A N 1
ATOM 4916 C CA . PHE A 1 614 ? 49.947 25.929 120.684 1.00 23.44 613 PHE A CA 1
ATOM 4917 C C . PHE A 1 614 ? 50.909 25.628 119.505 1.00 23.21 613 PHE A C 1
ATOM 4918 O O . PHE A 1 614 ? 52.050 25.998 119.566 1.00 22.41 613 PHE A O 1
ATOM 4926 N N . ALA A 1 615 ? 50.438 24.937 118.477 1.00 23.05 614 ALA A N 1
ATOM 4927 C CA . ALA A 1 615 ? 51.336 24.281 117.500 1.00 24.64 614 ALA A CA 1
ATOM 4928 C C . ALA A 1 615 ? 51.605 25.078 116.259 1.00 22.99 614 ALA A C 1
ATOM 4929 O O . ALA A 1 615 ? 52.648 24.923 115.660 1.00 27.56 614 ALA A O 1
ATOM 4931 N N . SER A 1 616 ? 50.688 25.967 115.899 1.00 21.31 615 SER A N 1
ATOM 4932 C CA . SER A 1 616 ? 50.819 26.834 114.754 1.00 20.13 615 SER A CA 1
ATOM 4933 C C . SER A 1 616 ? 50.323 28.252 115.046 1.00 18.64 615 SER A C 1
ATOM 4934 O O . SER A 1 616 ? 49.253 28.631 114.621 1.00 19.88 615 SER A O 1
ATOM 4937 N N . PRO A 1 617 ? 51.102 29.033 115.775 1.00 20.56 616 PRO A N 1
ATOM 4938 C CA . PRO A 1 617 ? 50.480 30.158 116.505 1.00 23.82 616 PRO A CA 1
ATOM 4939 C C . PRO A 1 617 ? 50.170 31.343 115.664 1.00 23.71 616 PRO A C 1
ATOM 4940 O O . PRO A 1 617 ? 51.086 32.020 115.238 1.00 31.83 616 PRO A O 1
ATOM 4944 N N . HIS A 1 618 ? 48.907 31.500 115.356 1.00 22.13 617 HIS A N 1
ATOM 4945 C CA . HIS A 1 618 ? 48.401 32.646 114.648 1.00 21.59 617 HIS A CA 1
ATOM 4946 C C . HIS A 1 618 ? 46.882 32.579 114.760 1.00 20.77 617 HIS A C 1
ATOM 4947 O O . HIS A 1 618 ? 46.314 31.515 114.945 1.00 22.30 617 HIS A O 1
ATOM 4954 N N . GLY A 1 619 ? 46.284 33.714 114.483 1.00 19.72 618 GLY A N 1
ATOM 4955 C CA . GLY A 1 619 ? 44.830 33.850 114.465 1.00 17.72 618 GLY A CA 1
ATOM 4956 C C . GLY A 1 619 ? 44.239 34.395 113.235 1.00 19.03 618 GLY A C 1
ATOM 4957 O O . GLY A 1 619 ? 44.895 34.420 112.180 1.00 21.71 618 GLY A O 1
ATOM 4958 N N . LEU A 1 620 ? 42.980 34.795 113.319 1.00 20.82 619 LEU A N 1
ATOM 4959 C CA . LEU A 1 620 ? 42.332 35.396 112.189 1.00 21.06 619 LEU A CA 1
ATOM 4960 C C . LEU A 1 620 ? 42.789 36.866 112.034 1.00 22.69 619 LEU A C 1
ATOM 4961 O O . LEU A 1 620 ? 43.577 37.198 111.088 1.00 25.49 619 LEU A O 1
ATOM 4966 N N . GLU A 1 621 ? 42.407 37.722 112.958 1.00 20.03 620 GLU A N 1
ATOM 4967 C CA . GLU A 1 621 ? 43.000 39.093 113.002 1.00 21.84 620 GLU A CA 1
ATOM 4968 C C . GLU A 1 621 ? 44.533 39.064 113.230 1.00 24.14 620 GLU A C 1
ATOM 4969 O O . GLU A 1 621 ? 45.267 39.768 112.584 1.00 24.25 620 GLU A O 1
ATOM 4975 N N . GLN A 1 622 ? 45.005 38.236 114.129 1.00 24.72 621 GLN A N 1
ATOM 4976 C CA . GLN A 1 622 ? 46.384 38.251 114.553 1.00 23.69 621 GLN A CA 1
ATOM 4977 C C . GLN A 1 622 ? 47.136 37.235 113.760 1.00 23.57 621 GLN A C 1
ATOM 4978 O O . GLN A 1 622 ? 47.524 36.165 114.283 1.00 22.44 621 GLN A O 1
ATOM 4984 N N . SER A 1 623 ? 47.390 37.579 112.500 1.00 23.80 622 SER A N 1
ATOM 4985 C CA . SER A 1 623 ? 47.970 36.637 111.557 1.00 25.52 622 SER A CA 1
ATOM 4986 C C . SER A 1 623 ? 49.473 36.498 111.826 1.00 26.03 622 SER A C 1
ATOM 4987 O O . SER A 1 623 ? 50.071 35.499 111.453 1.00 24.07 622 SER A O 1
ATOM 4990 N N . GLY A 1 624 ? 50.075 37.545 112.418 1.00 22.95 623 GLY A N 1
ATOM 4991 C CA . GLY A 1 624 ? 51.524 37.565 112.773 1.00 25.30 623 GLY A CA 1
ATOM 4992 C C . GLY A 1 624 ? 51.674 37.027 114.193 1.00 32.91 623 GLY A C 1
ATOM 4993 O O . GLY A 1 624 ? 51.331 37.700 115.151 1.00 39.19 623 GLY A O 1
ATOM 4994 N N . GLY A 1 625 ? 52.090 35.783 114.338 1.00 33.59 624 GLY A N 1
ATOM 4995 C CA . GLY A 1 625 ? 52.320 35.181 115.640 1.00 31.15 624 GLY A CA 1
ATOM 4996 C C . GLY A 1 625 ? 53.633 34.440 115.595 1.00 27.10 624 GLY A C 1
ATOM 4997 O O . GLY A 1 625 ? 54.671 34.994 115.856 1.00 29.23 624 GLY A O 1
ATOM 4998 N N . ALA A 1 626 ? 53.561 33.183 115.283 1.00 30.18 625 ALA A N 1
ATOM 4999 C CA . ALA A 1 626 ? 54.706 32.342 115.060 1.00 32.50 625 ALA A CA 1
ATOM 5000 C C . ALA A 1 626 ? 55.404 31.934 116.327 1.00 29.25 625 ALA A C 1
ATOM 5001 O O . ALA A 1 626 ? 55.662 30.762 116.527 1.00 33.11 625 ALA A O 1
ATOM 5003 N N . ALA A 1 627 ? 55.693 32.889 117.181 1.00 28.16 626 ALA A N 1
ATOM 5004 C CA . ALA A 1 627 ? 56.301 32.620 118.460 1.00 28.28 626 ALA A CA 1
ATOM 5005 C C . ALA A 1 627 ? 55.339 32.037 119.505 1.00 25.33 626 ALA A C 1
ATOM 5006 O O . ALA A 1 627 ? 54.111 32.146 119.423 1.00 26.96 626 ALA A O 1
ATOM 5008 N N . TRP A 1 628 ? 55.916 31.451 120.535 1.00 23.26 627 TRP A N 1
ATOM 5009 C CA . TRP A 1 628 ? 55.200 31.243 121.814 1.00 23.72 627 TRP A CA 1
ATOM 5010 C C . TRP A 1 628 ? 55.358 32.453 122.732 1.00 23.66 627 TRP A C 1
ATOM 5011 O O . TRP A 1 628 ? 56.472 32.961 122.923 1.00 25.41 627 TRP A O 1
ATOM 5022 N N . GLY A 1 629 ? 54.259 32.927 123.267 1.00 25.06 628 GLY A N 1
ATOM 5023 C CA . GLY A 1 629 ? 54.278 33.880 124.362 1.00 23.69 628 GLY A CA 1
ATOM 5024 C C . GLY A 1 629 ? 54.585 33.086 125.592 1.00 26.29 628 GLY A C 1
ATOM 5025 O O . GLY A 1 629 ? 54.002 32.017 125.826 1.00 29.15 628 GLY A O 1
ATOM 5026 N N . THR A 1 630 ? 55.561 33.531 126.358 1.00 23.88 629 THR A N 1
ATOM 5027 C CA . THR A 1 630 ? 56.025 32.725 127.479 1.00 25.72 629 THR A CA 1
ATOM 5028 C C . THR A 1 630 ? 54.904 32.496 128.497 1.00 23.97 629 THR A C 1
ATOM 5029 O O . THR A 1 630 ? 54.676 31.396 128.930 1.00 24.22 629 THR A O 1
ATOM 5033 N N . ARG A 1 631 ? 54.193 33.523 128.850 1.00 23.51 630 ARG A N 1
ATOM 5034 C CA . ARG A 1 631 ? 53.080 33.327 129.795 1.00 24.41 630 ARG A CA 1
ATOM 5035 C C . ARG A 1 631 ? 51.935 32.561 129.133 1.00 23.29 630 ARG A C 1
ATOM 5036 O O . ARG A 1 631 ? 51.217 31.894 129.824 1.00 23.45 630 ARG A O 1
ATOM 5044 N N . ASP A 1 632 ? 51.817 32.636 127.810 1.00 20.68 631 ASP A N 1
ATOM 5045 C CA . ASP A 1 632 ? 50.682 32.055 127.080 1.00 25.58 631 ASP A CA 1
ATOM 5046 C C . ASP A 1 632 ? 50.818 30.533 126.958 1.00 23.55 631 ASP A C 1
ATOM 5047 O O . ASP A 1 632 ? 49.847 29.824 127.124 1.00 22.54 631 ASP A O 1
ATOM 5052 N N . VAL A 1 633 ? 52.022 30.065 126.643 1.00 20.68 632 VAL A N 1
ATOM 5053 C CA . VAL A 1 633 ? 52.240 28.618 126.485 1.00 22.64 632 VAL A CA 1
ATOM 5054 C C . VAL A 1 633 ? 52.003 27.947 127.859 1.00 21.64 632 VAL A C 1
ATOM 5055 O O . VAL A 1 633 ? 51.550 26.800 127.956 1.00 25.43 632 VAL A O 1
ATOM 5059 N N . CYS A 1 634 ? 52.327 28.664 128.900 1.00 21.96 633 CYS A N 1
ATOM 5060 C CA . CYS A 1 634 ? 52.115 28.194 130.264 1.00 22.93 633 CYS A CA 1
ATOM 5061 C C . CYS A 1 634 ? 50.652 28.120 130.710 1.00 23.26 633 CYS A C 1
ATOM 5062 O O . CYS A 1 634 ? 50.368 27.484 131.713 1.00 25.56 633 CYS A O 1
ATOM 5065 N N . GLN A 1 635 ? 49.759 28.722 129.961 1.00 21.01 634 GLN A N 1
ATOM 5066 C CA . GLN A 1 635 ? 48.345 28.756 130.277 1.00 21.69 634 GLN A CA 1
ATOM 5067 C C . GLN A 1 635 ? 47.506 27.908 129.337 1.00 22.66 634 GLN A C 1
ATOM 5068 O O . GLN A 1 635 ? 47.205 26.792 129.650 1.00 22.20 634 GLN A O 1
ATOM 5074 N N . GLY A 1 636 ? 47.178 28.420 128.166 1.00 23.38 635 GLY A N 1
ATOM 5075 C CA . GLY A 1 636 ? 46.262 27.717 127.273 1.00 24.64 635 GLY A CA 1
ATOM 5076 C C . GLY A 1 636 ? 46.682 26.293 126.982 1.00 23.04 635 GLY A C 1
ATOM 5077 O O . GLY A 1 636 ? 45.912 25.342 127.205 1.00 19.95 635 GLY A O 1
ATOM 5078 N N . PRO A 1 637 ? 47.881 26.123 126.415 1.00 20.98 636 PRO A N 1
ATOM 5079 C CA . PRO A 1 637 ? 48.283 24.811 126.047 1.00 20.95 636 PRO A CA 1
ATOM 5080 C C . PRO A 1 637 ? 48.547 23.890 127.276 1.00 22.87 636 PRO A C 1
ATOM 5081 O O . PRO A 1 637 ? 48.019 22.753 127.305 1.00 22.90 636 PRO A O 1
ATOM 5085 N N . ILE A 1 638 ? 49.376 24.325 128.231 1.00 21.68 637 ILE A N 1
ATOM 5086 C CA . ILE A 1 638 ? 49.674 23.464 129.367 1.00 26.26 637 ILE A CA 1
ATOM 5087 C C . ILE A 1 638 ? 48.355 23.090 130.167 1.00 25.68 637 ILE A C 1
ATOM 5088 O O . ILE A 1 638 ? 48.143 21.928 130.543 1.00 22.91 637 ILE A O 1
ATOM 5093 N N . GLU A 1 639 ? 47.444 24.046 130.334 1.00 23.07 638 GLU A N 1
ATOM 5094 C CA . GLU A 1 639 ? 46.227 23.748 131.068 1.00 22.75 638 GLU A CA 1
ATOM 5095 C C . GLU A 1 639 ? 45.362 22.767 130.284 1.00 25.55 638 GLU A C 1
ATOM 5096 O O . GLU A 1 639 ? 44.771 21.849 130.874 1.00 27.20 638 GLU A O 1
ATOM 5102 N N . PHE A 1 640 ? 45.321 22.929 128.971 1.00 22.30 639 PHE A N 1
ATOM 5103 C CA . PHE A 1 640 ? 44.523 22.037 128.144 1.00 25.41 639 PHE A CA 1
ATOM 5104 C C . PHE A 1 640 ? 45.085 20.601 128.236 1.00 22.83 639 PHE A C 1
ATOM 5105 O O . PHE A 1 640 ? 44.380 19.647 128.471 1.00 22.06 639 PHE A O 1
ATOM 5113 N N . PHE A 1 641 ? 46.386 20.479 128.060 1.00 23.35 640 PHE A N 1
ATOM 5114 C CA . PHE A 1 641 ? 47.025 19.183 128.027 1.00 24.18 640 PHE A CA 1
ATOM 5115 C C . PHE A 1 641 ? 47.033 18.511 129.406 1.00 24.41 640 PHE A C 1
ATOM 5116 O O . PHE A 1 641 ? 46.840 17.312 129.482 1.00 30.09 640 PHE A O 1
ATOM 5124 N N . LEU A 1 642 ? 47.262 19.263 130.479 1.00 24.98 641 LEU A N 1
ATOM 5125 C CA . LEU A 1 642 ? 47.104 18.701 131.862 1.00 25.56 641 LEU A CA 1
ATOM 5126 C C . LEU A 1 642 ? 45.703 18.194 132.155 1.00 25.74 641 LEU A C 1
ATOM 5127 O O . LEU A 1 642 ? 45.529 17.183 132.798 1.00 28.07 641 LEU A O 1
ATOM 5132 N N . THR A 1 643 ? 44.716 18.899 131.669 1.00 23.78 642 THR A N 1
ATOM 5133 C CA . THR A 1 643 ? 43.331 18.491 131.829 1.00 22.13 642 THR A CA 1
ATOM 5134 C C . THR A 1 643 ? 43.003 17.167 131.150 1.00 23.64 642 THR A C 1
ATOM 5135 O O . THR A 1 643 ? 42.199 16.404 131.637 1.00 25.78 642 THR A O 1
ATOM 5139 N N . THR A 1 644 ? 43.578 16.955 129.962 1.00 24.76 643 THR A N 1
ATOM 5140 C CA . THR A 1 644 ? 43.248 15.835 129.172 1.00 26.63 643 THR A CA 1
ATOM 5141 C C . THR A 1 644 ? 44.257 14.693 129.324 1.00 27.13 643 THR A C 1
ATOM 5142 O O . THR A 1 644 ? 44.072 13.719 128.666 1.00 29.10 643 THR A O 1
ATOM 5146 N N . GLY A 1 645 ? 45.317 14.860 130.104 1.00 26.70 644 GLY A N 1
ATOM 5147 C CA . GLY A 1 645 ? 46.276 13.782 130.370 1.00 29.48 644 GLY A CA 1
ATOM 5148 C C . GLY A 1 645 ? 47.360 13.619 129.349 1.00 32.06 644 GLY A C 1
ATOM 5149 O O . GLY A 1 645 ? 48.003 12.602 129.319 1.00 28.14 644 GLY A O 1
ATOM 5150 N N . HIS A 1 646 ? 47.621 14.651 128.552 1.00 28.95 645 HIS A N 1
ATOM 5151 C CA . HIS A 1 646 ? 48.734 14.633 127.625 1.00 27.92 645 HIS A CA 1
ATOM 5152 C C . HIS A 1 646 ? 50.018 15.052 128.303 1.00 26.76 645 HIS A C 1
ATOM 5153 O O . HIS A 1 646 ? 50.615 16.087 127.986 1.00 26.19 645 HIS A O 1
ATOM 5160 N N . PHE A 1 647 ? 50.425 14.235 129.271 1.00 27.01 646 PHE A N 1
ATOM 5161 C CA . PHE A 1 647 ? 51.548 14.548 130.189 1.00 27.69 646 PHE A CA 1
ATOM 5162 C C . PHE A 1 647 ? 52.921 14.494 129.521 1.00 28.14 646 PHE A C 1
ATOM 5163 O O . PHE A 1 647 ? 53.790 15.300 129.829 1.00 24.61 646 PHE A O 1
ATOM 5171 N N . ASP A 1 648 ? 53.117 13.526 128.634 1.00 29.01 647 ASP A N 1
ATOM 5172 C CA . ASP A 1 648 ? 54.386 13.505 127.845 1.00 33.12 647 ASP A CA 1
ATOM 5173 C C . ASP A 1 648 ? 54.563 14.806 127.053 1.00 28.75 647 ASP A C 1
ATOM 5174 O O . ASP A 1 648 ? 55.655 15.390 127.051 1.00 27.82 647 ASP A O 1
ATOM 5179 N N . LEU A 1 649 ? 53.483 15.263 126.435 1.00 23.79 648 LEU A N 1
ATOM 5180 C CA . LEU A 1 649 ? 53.533 16.510 125.711 1.00 25.68 648 LEU A CA 1
ATOM 5181 C C . LEU A 1 649 ? 53.935 17.682 126.601 1.00 25.39 648 LEU A C 1
ATOM 5182 O O . LEU A 1 649 ? 54.869 18.407 126.294 1.00 24.91 648 LEU A O 1
ATOM 5187 N N . VAL A 1 650 ? 53.299 17.798 127.759 1.00 25.34 649 VAL A N 1
ATOM 5188 C CA . VAL A 1 650 ? 53.637 18.854 128.658 1.00 23.55 649 VAL A CA 1
ATOM 5189 C C . VAL A 1 650 ? 55.089 18.832 129.102 1.00 23.91 649 VAL A C 1
ATOM 5190 O O . VAL A 1 650 ? 55.719 19.861 129.272 1.00 22.95 649 VAL A O 1
ATOM 5194 N N . ARG A 1 651 ? 55.626 17.646 129.319 1.00 25.72 650 ARG A N 1
ATOM 5195 C CA . ARG A 1 651 ? 57.028 17.553 129.770 1.00 24.72 650 ARG A CA 1
ATOM 5196 C C . ARG A 1 651 ? 57.957 18.116 128.744 1.00 25.64 650 ARG A C 1
ATOM 5197 O O . ARG A 1 651 ? 58.893 18.853 129.063 1.00 26.22 650 ARG A O 1
ATOM 5205 N N . HIS A 1 652 ? 57.681 17.788 127.486 1.00 24.80 651 HIS A N 1
ATOM 5206 C CA . HIS A 1 652 ? 58.513 18.274 126.423 1.00 25.33 651 HIS A CA 1
ATOM 5207 C C . HIS A 1 652 ? 58.360 19.795 126.259 1.00 26.81 651 HIS A C 1
ATOM 5208 O O . HIS A 1 652 ? 59.320 20.519 126.008 1.00 24.66 651 HIS A O 1
ATOM 5215 N N . ILE A 1 653 ? 57.127 20.272 126.395 1.00 27.46 652 ILE A N 1
ATOM 5216 C CA . ILE A 1 653 ? 56.882 21.714 126.346 1.00 25.18 652 ILE A CA 1
ATOM 5217 C C . ILE A 1 653 ? 57.729 22.366 127.397 1.00 23.75 652 ILE A C 1
ATOM 5218 O O . ILE A 1 653 ? 58.376 23.380 127.137 1.00 27.31 652 ILE A O 1
ATOM 5223 N N . LEU A 1 654 ? 57.720 21.812 128.610 1.00 26.87 653 LEU A N 1
ATOM 5224 C CA . LEU A 1 654 ? 58.462 22.439 129.717 1.00 25.70 653 LEU A CA 1
ATOM 5225 C C . LEU A 1 654 ? 59.985 22.435 129.494 1.00 26.49 653 LEU A C 1
ATOM 5226 O O . LEU A 1 654 ? 60.659 23.422 129.708 1.00 23.73 653 LEU A O 1
ATOM 5231 N N . ILE A 1 655 ? 60.521 21.343 129.018 1.00 26.14 654 ILE A N 1
ATOM 5232 C CA . ILE A 1 655 ? 61.952 21.335 128.657 1.00 29.63 654 ILE A CA 1
ATOM 5233 C C . ILE A 1 655 ? 62.283 22.400 127.605 1.00 28.78 654 ILE A C 1
ATOM 5234 O O . ILE A 1 655 ? 63.257 23.166 127.741 1.00 30.13 654 ILE A O 1
ATOM 5239 N N . THR A 1 656 ? 61.462 22.471 126.567 1.00 29.07 655 THR A N 1
ATOM 5240 C CA . THR A 1 656 ? 61.658 23.468 125.513 1.00 26.98 655 THR A CA 1
ATOM 5241 C C . THR A 1 656 ? 61.655 24.890 126.121 1.00 27.92 655 THR A C 1
ATOM 5242 O O . THR A 1 656 ? 62.541 25.712 125.868 1.00 28.43 655 THR A O 1
ATOM 5246 N N . LEU A 1 657 ? 60.671 25.127 126.964 1.00 26.66 656 LEU A N 1
ATOM 5247 C CA . LEU A 1 657 ? 60.475 26.428 127.587 1.00 28.21 656 LEU A CA 1
ATOM 5248 C C . LEU A 1 657 ? 61.687 26.798 128.436 1.00 26.16 656 LEU A C 1
ATOM 5249 O O . LEU A 1 657 ? 62.153 27.932 128.405 1.00 26.43 656 LEU A O 1
ATOM 5254 N N . TYR A 1 658 ? 62.136 25.889 129.275 1.00 26.11 657 TYR A N 1
ATOM 5255 C CA . TYR A 1 658 ? 63.283 26.198 130.145 1.00 27.04 657 TYR A CA 1
ATOM 5256 C C . TYR A 1 658 ? 64.610 26.490 129.353 1.00 26.73 657 TYR A C 1
ATOM 5257 O O . TYR A 1 658 ? 65.471 27.276 129.787 1.00 27.35 657 TYR A O 1
ATOM 5266 N N . SER A 1 659 ? 64.719 25.921 128.181 1.00 29.16 658 SER A N 1
ATOM 5267 C CA . SER A 1 659 ? 65.872 26.146 127.317 1.00 28.34 658 SER A CA 1
ATOM 5268 C C . SER A 1 659 ? 65.898 27.563 126.771 1.00 29.60 658 SER A C 1
ATOM 5269 O O . SER A 1 659 ? 66.881 28.023 126.244 1.00 30.37 658 SER A O 1
ATOM 5272 N N . HIS A 1 660 ? 64.772 28.248 126.846 1.00 29.23 659 HIS A N 1
ATOM 5273 C CA . HIS A 1 660 ? 64.660 29.607 126.372 1.00 26.89 659 HIS A CA 1
ATOM 5274 C C . HIS A 1 660 ? 64.811 30.670 127.475 1.00 28.17 659 HIS A C 1
ATOM 5275 O O . HIS A 1 660 ? 64.648 31.861 127.237 1.00 28.10 659 HIS A O 1
ATOM 5282 N N . GLN A 1 661 ? 65.091 30.244 128.688 1.00 27.28 660 GLN A N 1
ATOM 5283 C CA . GLN A 1 661 ? 65.393 31.173 129.751 1.00 29.78 660 GLN A CA 1
ATOM 5284 C C . GLN A 1 661 ? 66.655 31.934 129.350 1.00 29.27 660 GLN A C 1
ATOM 5285 O O . GLN A 1 661 ? 67.459 31.397 128.639 1.00 30.51 660 GLN A O 1
ATOM 5291 N N . ILE A 1 662 ? 66.773 33.206 129.730 1.00 29.29 661 ILE A N 1
ATOM 5292 C CA . ILE A 1 662 ? 67.821 34.066 129.224 1.00 33.57 661 ILE A CA 1
ATOM 5293 C C . ILE A 1 662 ? 69.017 34.130 130.157 1.00 35.82 661 ILE A C 1
ATOM 5294 O O . ILE A 1 662 ? 68.885 34.336 131.356 1.00 35.18 661 ILE A O 1
ATOM 5299 N N . GLU A 1 663 ? 70.187 33.925 129.581 1.00 38.42 662 GLU A N 1
ATOM 5300 C CA . GLU A 1 663 ? 71.426 33.903 130.366 1.00 41.48 662 GLU A CA 1
ATOM 5301 C C . GLU A 1 663 ? 71.697 35.275 130.912 1.00 37.53 662 GLU A C 1
ATOM 5302 O O . GLU A 1 663 ? 71.411 36.274 130.289 1.00 35.94 662 GLU A O 1
ATOM 5308 N N . GLY A 1 664 ? 72.204 35.297 132.128 1.00 44.33 663 GLY A N 1
ATOM 5309 C CA . GLY A 1 664 ? 72.627 36.534 132.799 1.00 41.77 663 GLY A CA 1
ATOM 5310 C C . GLY A 1 664 ? 71.472 37.164 133.534 1.00 42.19 663 GLY A C 1
ATOM 5311 O O . GLY A 1 664 ? 71.537 37.320 134.725 1.00 39.20 663 GLY A O 1
ATOM 5312 N N . GLY A 1 665 ? 70.393 37.517 132.831 1.00 37.62 664 GLY A N 1
ATOM 5313 C CA . GLY A 1 665 ? 69.196 38.082 133.510 1.00 35.83 664 GLY A CA 1
ATOM 5314 C C . GLY A 1 665 ? 68.429 36.991 134.253 1.00 32.76 664 GLY A C 1
ATOM 5315 O O . GLY A 1 665 ? 67.819 37.223 135.270 1.00 31.55 664 GLY A O 1
ATOM 5316 N N . PHE A 1 666 ? 68.451 35.814 133.668 1.00 31.34 665 PHE A N 1
ATOM 5317 C CA . PHE A 1 666 ? 67.775 34.627 134.132 1.00 31.36 665 PHE A CA 1
ATOM 5318 C C . PHE A 1 666 ? 66.255 34.729 134.296 1.00 31.88 665 PHE A C 1
ATOM 5319 O O . PHE A 1 666 ? 65.650 33.944 135.041 1.00 25.93 665 PHE A O 1
ATOM 5327 N N . GLU A 1 667 ? 65.650 35.674 133.581 1.00 31.67 666 GLU A N 1
ATOM 5328 C CA . GLU A 1 667 ? 64.186 35.684 133.391 1.00 31.63 666 GLU A CA 1
ATOM 5329 C C . GLU A 1 667 ? 63.874 35.103 131.998 1.00 31.89 666 GLU A C 1
ATOM 5330 O O . GLU A 1 667 ? 64.763 34.598 131.304 1.00 34.19 666 GLU A O 1
ATOM 5336 N N . TRP A 1 668 ? 62.611 35.151 131.582 1.00 28.54 667 TRP A N 1
ATOM 5337 C CA . TRP A 1 668 ? 62.247 34.690 130.262 1.00 24.31 667 TRP A CA 1
ATOM 5338 C C . TRP A 1 668 ? 62.009 35.885 129.352 1.00 25.09 667 TRP A C 1
ATOM 5339 O O . TRP A 1 668 ? 61.685 36.992 129.801 1.00 26.08 667 TRP A O 1
ATOM 5350 N N . PRO A 1 669 ? 62.154 35.689 128.045 1.00 24.21 668 PRO A N 1
ATOM 5351 C CA . PRO A 1 669 ? 61.692 36.691 127.117 1.00 26.14 668 PRO A CA 1
ATOM 5352 C C . PRO A 1 669 ? 60.139 36.743 127.154 1.00 25.78 668 PRO A C 1
ATOM 5353 O O . PRO A 1 669 ? 59.498 35.804 127.623 1.00 24.40 668 PRO A O 1
ATOM 5357 N N . GLN A 1 670 ? 59.573 37.818 126.651 1.00 25.22 669 GLN A N 1
ATOM 5358 C CA . GLN A 1 670 ? 58.117 37.921 126.548 1.00 23.13 669 GLN A CA 1
ATOM 5359 C C . GLN A 1 670 ? 57.566 36.827 125.637 1.00 22.79 669 GLN A C 1
ATOM 5360 O O . GLN A 1 670 ? 56.492 36.336 125.859 1.00 24.04 669 GLN A O 1
ATOM 5366 N N . TRP A 1 671 ? 58.284 36.571 124.550 1.00 23.76 670 TRP A N 1
ATOM 5367 C CA . TRP A 1 671 ? 57.946 35.605 123.542 1.00 24.22 670 TRP A CA 1
ATOM 5368 C C . TRP A 1 671 ? 59.203 35.119 122.831 1.00 25.96 670 TRP A C 1
ATOM 5369 O O . TRP A 1 671 ? 60.230 35.825 122.788 1.00 25.55 670 TRP A O 1
ATOM 5380 N N . PHE A 1 672 ? 59.119 33.906 122.308 1.00 22.68 671 PHE A N 1
ATOM 5381 C CA . PHE A 1 672 ? 60.246 33.289 121.585 1.00 26.38 671 PHE A CA 1
ATOM 5382 C C . PHE A 1 672 ? 59.767 32.335 120.526 1.00 26.82 671 PHE A C 1
ATOM 5383 O O . PHE A 1 672 ? 58.706 31.683 120.682 1.00 25.24 671 PHE A O 1
ATOM 5399 N N . PHE A 1 674 ? 59.958 28.856 118.819 1.00 23.63 673 PHE A N 1
ATOM 5400 C CA . PHE A 1 674 ? 60.295 27.538 119.354 1.00 24.33 673 PHE A CA 1
ATOM 5401 C C . PHE A 1 674 ? 60.837 26.585 118.285 1.00 26.45 673 PHE A C 1
ATOM 5402 O O . PHE A 1 674 ? 60.868 25.375 118.482 1.00 29.31 673 PHE A O 1
ATOM 5410 N N . ASP A 1 675 ? 61.259 27.134 117.154 1.00 25.71 674 ASP A N 1
ATOM 5411 C CA . ASP A 1 675 ? 61.753 26.341 116.028 1.00 24.69 674 ASP A CA 1
ATOM 5412 C C . ASP A 1 675 ? 63.214 26.765 115.800 1.00 26.36 674 ASP A C 1
ATOM 5413 O O . ASP A 1 675 ? 63.817 27.273 116.708 1.00 26.30 674 ASP A O 1
ATOM 5418 N N . HIS A 1 676 ? 63.768 26.621 114.607 1.00 27.77 675 HIS A N 1
ATOM 5419 C CA . HIS A 1 676 ? 65.184 27.018 114.393 1.00 30.39 675 HIS A CA 1
ATOM 5420 C C . HIS A 1 676 ? 65.456 28.493 114.222 1.00 33.64 675 HIS A C 1
ATOM 5421 O O . HIS A 1 676 ? 66.622 28.898 114.119 1.00 32.17 675 HIS A O 1
ATOM 5428 N N . TYR A 1 677 ? 64.406 29.315 114.125 1.00 30.04 676 TYR A N 1
ATOM 5429 C CA . TYR A 1 677 ? 64.643 30.784 114.061 1.00 31.23 676 TYR A CA 1
ATOM 5430 C C . TYR A 1 677 ? 65.060 31.291 115.418 1.00 30.79 676 TYR A C 1
ATOM 5431 O O . TYR A 1 677 ? 64.270 31.192 116.359 1.00 27.27 676 TYR A O 1
ATOM 5440 N N . PRO A 1 678 ? 66.282 31.852 115.544 1.00 32.80 677 PRO A N 1
ATOM 5441 C CA . PRO A 1 678 ? 66.692 32.468 116.787 1.00 29.93 677 PRO A CA 1
ATOM 5442 C C . PRO A 1 678 ? 66.176 33.896 116.950 1.00 31.96 677 PRO A C 1
ATOM 5443 O O . PRO A 1 678 ? 66.898 34.862 116.711 1.00 30.53 677 PRO A O 1
ATOM 5447 N N . ILE A 1 679 ? 64.939 34.025 117.446 1.00 27.80 678 ILE A N 1
ATOM 5448 C CA . ILE A 1 679 ? 64.277 35.302 117.571 1.00 27.07 678 ILE A CA 1
ATOM 5449 C C . ILE A 1 679 ? 63.428 35.311 118.845 1.00 26.90 678 ILE A C 1
ATOM 5450 O O . ILE A 1 679 ? 62.550 34.459 119.002 1.00 25.29 678 ILE A O 1
ATOM 5455 N N . HIS A 1 680 ? 63.651 36.301 119.700 1.00 26.05 679 HIS A N 1
ATOM 5456 C CA . HIS A 1 680 ? 62.857 36.475 120.885 1.00 25.08 679 HIS A CA 1
ATOM 5457 C C . HIS A 1 680 ? 62.817 37.926 121.247 1.00 29.16 679 HIS A C 1
ATOM 5458 O O . HIS A 1 680 ? 63.564 38.726 120.706 1.00 29.85 679 HIS A O 1
ATOM 5465 N N . GLN A 1 681 ? 61.950 38.252 122.195 1.00 29.92 680 GLN A N 1
ATOM 5466 C CA . GLN A 1 681 ? 61.835 39.589 122.744 1.00 29.40 680 GLN A CA 1
ATOM 5467 C C . GLN A 1 681 ? 62.313 39.494 124.143 1.00 31.25 680 GLN A C 1
ATOM 5468 O O . GLN A 1 681 ? 61.595 39.019 125.037 1.00 30.91 680 GLN A O 1
ATOM 5474 N N . GLU A 1 682 ? 63.557 39.894 124.350 1.00 31.77 681 GLU A N 1
ATOM 5475 C CA . GLU A 1 682 ? 64.227 39.703 125.659 1.00 32.50 681 GLU A CA 1
ATOM 5476 C C . GLU A 1 682 ? 63.653 40.587 126.758 1.00 30.81 681 GLU A C 1
ATOM 5477 O O . GLU A 1 682 ? 63.755 40.233 127.912 1.00 33.70 681 GLU A O 1
ATOM 5483 N N . ASP A 1 683 ? 63.065 41.716 126.410 1.00 27.80 682 ASP A N 1
ATOM 5484 C CA . ASP A 1 683 ? 62.368 42.547 127.383 1.00 30.64 682 ASP A CA 1
ATOM 5485 C C . ASP A 1 683 ? 60.996 41.934 127.711 1.00 32.43 682 ASP A C 1
ATOM 5486 O O . ASP A 1 683 ? 60.218 41.661 126.806 1.00 35.51 682 ASP A O 1
ATOM 5491 N N . CYS A 1 684 ? 60.685 41.806 128.991 1.00 30.33 683 CYS A N 1
ATOM 5492 C CA . CYS A 1 684 ? 59.451 41.156 129.422 1.00 30.72 683 CYS A CA 1
ATOM 5493 C C . CYS A 1 684 ? 58.728 41.924 130.502 1.00 32.55 683 CYS A C 1
ATOM 5494 O O . CYS A 1 684 ? 59.287 42.825 131.159 1.00 30.17 683 CYS A O 1
ATOM 5497 N N . HIS A 1 685 ? 57.446 41.604 130.646 1.00 27.07 684 HIS A N 1
ATOM 5498 C CA . HIS A 1 685 ? 56.676 42.048 131.788 1.00 27.74 684 HIS A CA 1
ATOM 5499 C C . HIS A 1 685 ? 57.168 41.376 133.082 1.00 27.88 684 HIS A C 1
ATOM 5500 O O . HIS A 1 685 ? 57.773 40.328 133.045 1.00 29.24 684 HIS A O 1
ATOM 5507 N N . GLY A 1 686 ? 56.850 41.991 134.218 1.00 29.52 685 GLY A N 1
ATOM 5508 C CA . GLY A 1 686 ? 57.210 41.515 135.538 1.00 27.89 685 GLY A CA 1
ATOM 5509 C C . GLY A 1 686 ? 56.508 40.238 136.013 1.00 30.48 685 GLY A C 1
ATOM 5510 O O . GLY A 1 686 ? 57.030 39.557 136.887 1.00 24.87 685 GLY A O 1
ATOM 5511 N N . ASP A 1 687 ? 55.345 39.899 135.452 1.00 27.98 686 ASP A N 1
ATOM 5512 C CA . ASP A 1 687 ? 54.707 38.610 135.799 1.00 25.03 686 ASP A CA 1
ATOM 5513 C C . ASP A 1 687 ? 55.275 37.394 135.062 1.00 26.74 686 ASP A C 1
ATOM 5514 O O . ASP A 1 687 ? 55.078 36.256 135.510 1.00 25.21 686 ASP A O 1
ATOM 5519 N N . VAL A 1 688 ? 56.004 37.606 133.953 1.00 24.84 687 VAL A N 1
ATOM 5520 C CA . VAL A 1 688 ? 56.308 36.503 133.077 1.00 23.96 687 VAL A CA 1
ATOM 5521 C C . VAL A 1 688 ? 57.122 35.401 133.765 1.00 24.77 687 VAL A C 1
ATOM 5522 O O . VAL A 1 688 ? 56.920 34.223 133.538 1.00 23.85 687 VAL A O 1
ATOM 5526 N N . VAL A 1 689 ? 58.074 35.802 134.577 1.00 25.06 688 VAL A N 1
ATOM 5527 C CA . VAL A 1 689 ? 58.952 34.836 135.279 1.00 27.34 688 VAL A CA 1
ATOM 5528 C C . VAL A 1 689 ? 58.241 33.775 136.139 1.00 26.25 688 VAL A C 1
ATOM 5529 O O . VAL A 1 689 ? 58.733 32.695 136.305 1.00 25.18 688 VAL A O 1
ATOM 5533 N N . PHE A 1 690 ? 57.074 34.118 136.669 1.00 25.66 689 PHE A N 1
ATOM 5534 C CA . PHE A 1 690 ? 56.299 33.241 137.518 1.00 26.24 689 PHE A CA 1
ATOM 5535 C C . PHE A 1 690 ? 55.652 32.093 136.728 1.00 26.10 689 PHE A C 1
ATOM 5536 O O . PHE A 1 690 ? 55.540 30.991 137.267 1.00 29.29 689 PHE A O 1
ATOM 5544 N N . TRP A 1 691 ? 55.286 32.309 135.462 1.00 24.18 690 TRP A N 1
ATOM 5545 C CA . TRP A 1 691 ? 54.500 31.306 134.744 1.00 23.98 690 TRP A CA 1
ATOM 5546 C C . TRP A 1 691 ? 55.232 29.965 134.543 1.00 23.17 690 TRP A C 1
ATOM 5547 O O . TRP A 1 691 ? 54.650 28.933 134.767 1.00 26.34 690 TRP A O 1
ATOM 5558 N N . PRO A 1 692 ? 56.496 29.971 134.139 1.00 25.79 691 PRO A N 1
ATOM 5559 C CA . PRO A 1 692 ? 57.194 28.689 133.941 1.00 26.68 691 PRO A CA 1
ATOM 5560 C C . PRO A 1 692 ? 57.414 27.933 135.240 1.00 26.75 691 PRO A C 1
ATOM 5561 O O . PRO A 1 692 ? 57.461 26.703 135.237 1.00 26.33 691 PRO A O 1
ATOM 5565 N N . LEU A 1 693 ? 57.563 28.684 136.323 1.00 27.95 692 LEU A N 1
ATOM 5566 C CA . LEU A 1 693 ? 57.613 28.140 137.699 1.00 29.22 692 LEU A CA 1
ATOM 5567 C C . LEU A 1 693 ? 56.283 27.514 138.106 1.00 31.25 692 LEU A C 1
ATOM 5568 O O . LEU A 1 693 ? 56.220 26.377 138.544 1.00 29.51 692 LEU A O 1
ATOM 5573 N N . LYS A 1 694 ? 55.196 28.253 137.932 1.00 29.69 693 LYS A N 1
ATOM 5574 C CA . LYS A 1 694 ? 53.863 27.684 138.205 1.00 26.01 693 LYS A CA 1
ATOM 5575 C C . LYS A 1 694 ? 53.576 26.404 137.339 1.00 26.61 693 LYS A C 1
ATOM 5576 O O . LYS A 1 694 ? 53.096 25.376 137.844 1.00 24.39 693 LYS A O 1
ATOM 5582 N N . ALA A 1 695 ? 53.826 26.499 136.026 1.00 24.40 694 ALA A N 1
ATOM 5583 C CA . ALA A 1 695 ? 53.569 25.395 135.132 1.00 25.99 694 ALA A CA 1
ATOM 5584 C C . ALA A 1 695 ? 54.360 24.145 135.485 1.00 24.85 694 ALA A C 1
ATOM 5585 O O . ALA A 1 695 ? 53.806 23.081 135.452 1.00 22.55 694 ALA A O 1
ATOM 5587 N N . ILE A 1 696 ? 55.646 24.271 135.774 1.00 23.78 695 ILE A N 1
ATOM 5588 C CA . ILE A 1 696 ? 56.404 23.068 136.118 1.00 26.14 695 ILE A CA 1
ATOM 5589 C C . ILE A 1 696 ? 55.883 22.404 137.406 1.00 27.75 695 ILE A C 1
ATOM 5590 O O . ILE A 1 696 ? 55.831 21.158 137.519 1.00 25.93 695 ILE A O 1
ATOM 5595 N N . SER A 1 697 ? 55.436 23.253 138.340 1.00 26.91 696 SER A N 1
ATOM 5596 C CA . SER A 1 697 ? 54.862 22.791 139.580 1.00 25.22 696 SER A CA 1
ATOM 5597 C C . SER A 1 697 ? 53.581 22.082 139.333 1.00 28.13 696 SER A C 1
ATOM 5598 O O . SER A 1 697 ? 53.364 20.997 139.899 1.00 27.49 696 SER A O 1
ATOM 5601 N N . ASP A 1 698 ? 52.708 22.670 138.492 1.00 28.38 697 ASP A N 1
ATOM 5602 C CA . ASP A 1 698 ? 51.427 22.005 138.169 1.00 28.16 697 ASP A CA 1
ATOM 5603 C C . ASP A 1 698 ? 51.716 20.657 137.496 1.00 31.44 697 ASP A C 1
ATOM 5604 O O . ASP A 1 698 ? 51.067 19.645 137.809 1.00 29.84 697 ASP A O 1
ATOM 5609 N N . TYR A 1 699 ? 52.691 20.635 136.576 1.00 25.92 698 TYR A N 1
ATOM 5610 C CA . TYR A 1 699 ? 52.989 19.381 135.939 1.00 25.59 698 TYR A CA 1
ATOM 5611 C C . TYR A 1 699 ? 53.436 18.288 136.996 1.00 26.91 698 TYR A C 1
ATOM 5612 O O . TYR A 1 699 ? 53.013 17.120 136.952 1.00 26.54 698 TYR A O 1
ATOM 5621 N N . ILE A 1 700 ? 54.374 18.680 137.848 1.00 28.63 699 ILE A N 1
ATOM 5622 C CA . ILE A 1 700 ? 54.941 17.776 138.842 1.00 32.29 699 ILE A CA 1
ATOM 5623 C C . ILE A 1 700 ? 53.847 17.233 139.765 1.00 33.39 699 ILE A C 1
ATOM 5624 O O . ILE A 1 700 ? 53.802 16.043 140.016 1.00 35.41 699 ILE A O 1
ATOM 5629 N N . GLN A 1 701 ? 52.929 18.087 140.152 1.00 36.95 700 GLN A N 1
ATOM 5630 C CA . GLN A 1 701 ? 51.795 17.698 141.027 1.00 41.02 700 GLN A CA 1
ATOM 5631 C C . GLN A 1 701 ? 50.839 16.773 140.355 1.00 40.81 700 GLN A C 1
ATOM 5632 O O . GLN A 1 701 ? 50.338 15.868 140.980 1.00 38.85 700 GLN A O 1
ATOM 5638 N N . ALA A 1 702 ? 50.600 16.981 139.062 1.00 37.97 701 ALA A N 1
ATOM 5639 C CA . ALA A 1 702 ? 49.736 16.077 138.305 1.00 32.97 701 ALA A CA 1
ATOM 5640 C C . ALA A 1 702 ? 50.346 14.678 138.061 1.00 36.28 701 ALA A C 1
ATOM 5641 O O . ALA A 1 702 ? 49.635 13.743 137.818 1.00 33.33 701 ALA A O 1
ATOM 5643 N N . THR A 1 703 ? 51.665 14.589 137.976 1.00 34.47 702 THR A N 1
ATOM 5644 C CA . THR A 1 703 ? 52.281 13.387 137.388 1.00 34.44 702 THR A CA 1
ATOM 5645 C C . THR A 1 703 ? 53.198 12.673 138.360 1.00 32.55 702 THR A C 1
ATOM 5646 O O . THR A 1 703 ? 53.502 11.540 138.168 1.00 35.55 702 THR A O 1
ATOM 5650 N N . GLY A 1 704 ? 53.695 13.393 139.340 1.00 33.48 703 GLY A N 1
ATOM 5651 C CA . GLY A 1 704 ? 54.728 12.898 140.191 1.00 34.11 703 GLY A CA 1
ATOM 5652 C C . GLY A 1 704 ? 56.091 12.911 139.534 1.00 36.29 703 GLY A C 1
ATOM 5653 O O . GLY A 1 704 ? 57.046 12.501 140.162 1.00 33.37 703 GLY A O 1
ATOM 5654 N N . ASP A 1 705 ? 56.216 13.423 138.315 1.00 34.93 704 ASP A N 1
ATOM 5655 C CA . ASP A 1 705 ? 57.469 13.305 137.565 1.00 36.15 704 ASP A CA 1
ATOM 5656 C C . ASP A 1 705 ? 58.512 14.340 137.993 1.00 37.87 704 ASP A C 1
ATOM 5657 O O . ASP A 1 705 ? 58.833 15.273 137.270 1.00 39.48 704 ASP A O 1
ATOM 5662 N N . THR A 1 706 ? 59.103 14.133 139.162 1.00 36.46 705 THR A N 1
ATOM 5663 C CA . THR A 1 706 ? 60.182 15.011 139.647 1.00 33.84 705 THR A CA 1
ATOM 5664 C C . THR A 1 706 ? 61.497 14.894 138.866 1.00 33.02 705 THR A C 1
ATOM 5665 O O . THR A 1 706 ? 62.352 15.769 138.996 1.00 35.22 705 THR A O 1
ATOM 5669 N N . SER A 1 707 ? 61.657 13.872 138.038 1.00 34.69 706 SER A N 1
ATOM 5670 C CA . SER A 1 707 ? 62.840 13.726 137.143 1.00 35.84 706 SER A CA 1
ATOM 5671 C C . SER A 1 707 ? 63.090 14.902 136.240 1.00 36.91 706 SER A C 1
ATOM 5672 O O . SER A 1 707 ? 64.238 15.172 135.874 1.00 40.75 706 SER A O 1
ATOM 5675 N N . ILE A 1 708 ? 62.017 15.606 135.864 1.00 35.21 707 ILE A N 1
ATOM 5676 C CA . ILE A 1 708 ? 62.141 16.781 134.981 1.00 34.73 707 ILE A CA 1
ATOM 5677 C C . ILE A 1 708 ? 63.119 17.764 135.570 1.00 31.59 707 ILE A C 1
ATOM 5678 O O . ILE A 1 708 ? 63.801 18.456 134.864 1.00 32.36 707 ILE A O 1
ATOM 5683 N N . LEU A 1 709 ? 63.188 17.816 136.900 1.00 31.95 708 LEU A N 1
ATOM 5684 C CA . LEU A 1 709 ? 64.026 18.762 137.592 1.00 33.56 708 LEU A CA 1
ATOM 5685 C C . LEU A 1 709 ? 65.512 18.499 137.378 1.00 36.70 708 LEU A C 1
ATOM 5686 O O . LEU A 1 709 ? 66.306 19.423 137.502 1.00 41.30 708 LEU A O 1
ATOM 5691 N N . ASN A 1 710 ? 65.867 17.264 137.042 1.00 41.17 709 ASN A N 1
ATOM 5692 C CA . ASN A 1 710 ? 67.267 16.899 136.763 1.00 45.45 709 ASN A CA 1
ATOM 5693 C C . ASN A 1 710 ? 67.704 17.014 135.305 1.00 46.06 709 ASN A C 1
ATOM 5694 O O . ASN A 1 710 ? 68.878 16.857 135.001 1.00 41.72 709 ASN A O 1
ATOM 5699 N N . GLU A 1 711 ? 66.776 17.298 134.397 1.00 40.21 710 GLU A N 1
ATOM 5700 C CA . GLU A 1 711 ? 67.137 17.449 133.012 1.00 36.95 710 GLU A CA 1
ATOM 5701 C C . GLU A 1 711 ? 68.117 18.579 132.861 1.00 35.86 710 GLU A C 1
ATOM 5702 O O . GLU A 1 711 ? 67.925 19.684 133.434 1.00 36.49 710 GLU A O 1
ATOM 5708 N N . LEU A 1 712 ? 69.110 18.364 131.999 1.00 37.07 711 LEU A N 1
ATOM 5709 C CA . LEU A 1 712 ? 70.124 19.397 131.696 1.00 41.30 711 LEU A CA 1
ATOM 5710 C C . LEU A 1 712 ? 69.702 20.187 130.492 1.00 39.81 711 LEU A C 1
ATOM 5711 O O . LEU A 1 712 ? 69.473 19.632 129.456 1.00 37.21 711 LEU A O 1
ATOM 5716 N N . VAL A 1 713 ? 69.647 21.492 130.638 1.00 37.54 712 VAL A N 1
ATOM 5717 C CA . VAL A 1 713 ? 69.032 22.330 129.660 1.00 35.43 712 VAL A CA 1
ATOM 5718 C C . VAL A 1 713 ? 69.858 23.599 129.591 1.00 34.87 712 VAL A C 1
ATOM 5719 O O . VAL A 1 713 ? 70.278 24.126 130.592 1.00 32.27 712 VAL A O 1
ATOM 5723 N N . ASP A 1 714 ? 69.979 24.098 128.374 1.00 32.47 713 ASP A N 1
ATOM 5724 C CA . ASP A 1 714 ? 70.735 25.235 128.025 1.00 36.15 713 ASP A CA 1
ATOM 5725 C C . ASP A 1 714 ? 69.928 26.525 128.294 1.00 35.30 713 ASP A C 1
ATOM 5726 O O . ASP A 1 714 ? 68.793 26.490 128.694 1.00 39.06 713 ASP A O 1
ATOM 5731 N N . TYR A 1 715 ? 70.578 27.657 128.099 1.00 32.62 714 TYR A N 1
ATOM 5732 C CA . TYR A 1 715 ? 69.968 28.987 128.085 1.00 35.45 714 TYR A CA 1
ATOM 5733 C C . TYR A 1 715 ? 70.136 29.646 126.718 1.00 33.61 714 TYR A C 1
ATOM 5734 O O . TYR A 1 715 ? 70.827 29.125 125.856 1.00 31.95 714 TYR A O 1
ATOM 5743 N N . ARG A 1 716 ? 69.544 30.824 126.550 1.00 32.20 715 ARG A N 1
ATOM 5744 C CA . ARG A 1 716 ? 69.698 31.625 125.354 1.00 31.10 715 ARG A CA 1
ATOM 5745 C C . ARG A 1 716 ? 70.291 32.983 125.697 1.00 29.30 715 ARG A C 1
ATOM 5746 O O . ARG A 1 716 ? 69.993 33.546 126.733 1.00 30.87 715 ARG A O 1
ATOM 5754 N N . THR A 1 717 ? 71.117 33.511 124.802 1.00 29.83 716 THR A N 1
ATOM 5755 C CA . THR A 1 717 ? 71.726 34.844 124.961 1.00 33.28 716 THR A CA 1
ATOM 5756 C C . THR A 1 717 ? 70.678 35.880 124.661 1.00 33.90 716 THR A C 1
ATOM 5757 O O . THR A 1 717 ? 69.819 35.669 123.802 1.00 35.14 716 THR A O 1
ATOM 5761 N N . ALA A 1 718 ? 70.746 36.996 125.362 1.00 33.99 717 ALA A N 1
ATOM 5762 C CA . ALA A 1 718 ? 69.727 38.034 125.280 1.00 36.38 717 ALA A CA 1
ATOM 5763 C C . ALA A 1 718 ? 69.616 38.714 123.926 1.00 42.70 717 ALA A C 1
ATOM 5764 O O . ALA A 1 718 ? 68.524 38.784 123.319 1.00 35.49 717 ALA A O 1
ATOM 5766 N N . LYS A 1 719 ? 70.744 39.225 123.443 1.00 42.09 718 LYS A N 1
ATOM 5767 C CA . LYS A 1 719 ? 70.732 40.031 122.218 1.00 48.85 718 LYS A CA 1
ATOM 5768 C C . LYS A 1 719 ? 70.522 39.169 120.942 1.00 45.15 718 LYS A C 1
ATOM 5769 O O . LYS A 1 719 ? 69.837 39.580 120.034 1.00 42.36 718 LYS A O 1
ATOM 5775 N N . ASP A 1 720 ? 71.132 37.999 120.920 1.00 44.16 719 ASP A N 1
ATOM 5776 C CA . ASP A 1 720 ? 71.202 37.087 119.775 1.00 46.14 719 ASP A CA 1
ATOM 5777 C C . ASP A 1 720 ? 70.206 35.927 119.738 1.00 39.42 719 ASP A C 1
ATOM 5778 O O . ASP A 1 720 ? 70.101 35.235 118.722 1.00 35.50 719 ASP A O 1
ATOM 5783 N N . ALA A 1 721 ? 69.635 35.598 120.880 1.00 36.30 720 ALA A N 1
ATOM 5784 C CA . ALA A 1 721 ? 68.726 34.464 120.989 1.00 38.27 720 ALA A CA 1
ATOM 5785 C C . ALA A 1 721 ? 69.390 33.135 120.628 1.00 39.34 720 ALA A C 1
ATOM 5786 O O . ALA A 1 721 ? 68.758 32.228 120.101 1.00 34.01 720 ALA A O 1
ATOM 5788 N N . LEU A 1 722 ? 70.670 33.007 120.928 1.00 37.01 721 LEU A N 1
ATOM 5789 C CA . LEU A 1 722 ? 71.356 31.743 120.639 1.00 35.63 721 LEU A CA 1
ATOM 5790 C C . LEU A 1 722 ? 71.646 30.926 121.870 1.00 35.44 721 LEU A C 1
ATOM 5791 O O . LEU A 1 722 ? 71.876 31.469 122.945 1.00 35.60 721 LEU A O 1
ATOM 5796 N N . PRO A 1 723 ? 71.688 29.612 121.713 1.00 34.63 722 PRO A N 1
ATOM 5797 C CA . PRO A 1 723 ? 72.116 28.736 122.781 1.00 37.08 722 PRO A CA 1
ATOM 5798 C C . PRO A 1 723 ? 73.467 29.160 123.353 1.00 41.52 722 PRO A C 1
ATOM 5799 O O . PRO A 1 723 ? 74.306 29.625 122.619 1.00 40.28 722 PRO A O 1
ATOM 5803 N N . THR A 1 724 ? 73.610 29.106 124.672 1.00 42.93 723 THR A N 1
ATOM 5804 C CA . THR A 1 724 ? 74.879 29.435 125.307 1.00 44.80 723 THR A CA 1
ATOM 5805 C C . THR A 1 724 ? 75.796 28.216 125.392 1.00 44.47 723 THR A C 1
ATOM 5806 O O . THR A 1 724 ? 76.969 28.385 125.670 1.00 44.77 723 THR A O 1
ATOM 5810 N N . ASN A 1 725 ? 75.252 27.021 125.159 1.00 43.97 724 ASN A N 1
ATOM 5811 C CA . ASN A 1 725 ? 75.957 25.734 125.340 1.00 54.04 724 ASN A CA 1
ATOM 5812 C C . ASN A 1 725 ? 76.614 25.622 126.710 1.00 58.82 724 ASN A C 1
ATOM 5813 O O . ASN A 1 725 ? 77.755 25.162 126.843 1.00 61.44 724 ASN A O 1
ATOM 5818 N N . GLN A 1 726 ? 75.890 26.076 127.715 1.00 51.66 725 GLN A N 1
ATOM 5819 C CA . GLN A 1 726 ? 76.303 25.945 129.092 1.00 50.35 725 GLN A CA 1
ATOM 5820 C C . GLN A 1 726 ? 75.081 25.507 129.877 1.00 45.07 725 GLN A C 1
ATOM 5821 O O . GLN A 1 726 ? 74.511 26.280 130.662 1.00 41.45 725 GLN A O 1
ATOM 5827 N N . PRO A 1 727 ? 74.674 24.268 129.680 1.00 42.24 726 PRO A N 1
ATOM 5828 C CA . PRO A 1 727 ? 73.452 23.767 130.322 1.00 43.43 726 PRO A CA 1
ATOM 5829 C C . PRO A 1 727 ? 73.570 23.531 131.834 1.00 48.51 726 PRO A C 1
ATOM 5830 O O . PRO A 1 727 ? 74.644 23.196 132.356 1.00 48.75 726 PRO A O 1
ATOM 5834 N N . GLU A 1 728 ? 72.462 23.709 132.524 1.00 39.04 727 GLU A N 1
ATOM 5835 C CA . GLU A 1 728 ? 72.367 23.385 133.930 1.00 37.37 727 GLU A CA 1
ATOM 5836 C C . GLU A 1 728 ? 71.067 22.639 134.127 1.00 38.02 727 GLU A C 1
ATOM 5837 O O . GLU A 1 728 ? 70.178 22.709 133.272 1.00 36.46 727 GLU A O 1
ATOM 5843 N N . THR A 1 729 ? 70.922 21.989 135.283 1.00 35.25 728 THR A N 1
ATOM 5844 C CA . THR A 1 729 ? 69.667 21.299 135.603 1.00 36.29 728 THR A CA 1
ATOM 5845 C C . THR A 1 729 ? 68.501 22.300 135.654 1.00 29.59 728 THR A C 1
ATOM 5846 O O . THR A 1 729 ? 68.649 23.467 136.016 1.00 28.23 728 THR A O 1
ATOM 5850 N N . ILE A 1 730 ? 67.324 21.790 135.387 1.00 33.49 729 ILE A N 1
ATOM 5851 C CA . ILE A 1 730 ? 66.138 22.609 135.491 1.00 32.40 729 ILE A CA 1
ATOM 5852 C C . ILE A 1 730 ? 66.023 23.113 136.916 1.00 32.93 729 ILE A C 1
ATOM 5853 O O . ILE A 1 730 ? 65.588 24.240 137.152 1.00 37.84 729 ILE A O 1
ATOM 5858 N N . LEU A 1 731 ? 66.396 22.301 137.883 1.00 33.10 730 LEU A N 1
ATOM 5859 C CA . LEU A 1 731 ? 66.288 22.766 139.291 1.00 35.65 730 LEU A CA 1
ATOM 5860 C C . LEU A 1 731 ? 67.096 24.039 139.497 1.00 34.82 730 LEU A C 1
ATOM 5861 O O . LEU A 1 731 ? 66.627 25.008 140.128 1.00 31.10 730 LEU A O 1
ATOM 5866 N N . ILE A 1 732 ? 68.267 24.094 138.874 1.00 33.86 731 ILE A N 1
ATOM 5867 C CA . ILE A 1 732 ? 69.115 25.296 138.998 1.00 33.89 731 ILE A CA 1
ATOM 5868 C C . ILE A 1 732 ? 68.548 26.437 138.167 1.00 33.90 731 ILE A C 1
ATOM 5869 O O . ILE A 1 732 ? 68.614 27.596 138.594 1.00 34.54 731 ILE A O 1
ATOM 5874 N N . HIS A 1 733 ? 67.939 26.123 137.015 1.00 34.53 732 HIS A N 1
ATOM 5875 C CA . HIS A 1 733 ? 67.182 27.174 136.236 1.00 31.18 732 HIS A CA 1
ATOM 5876 C C . HIS A 1 733 ? 66.174 27.856 137.173 1.00 26.30 732 HIS A C 1
ATOM 5877 O O . HIS A 1 733 ? 66.054 29.076 137.226 1.00 27.56 732 HIS A O 1
ATOM 5884 N N . ILE A 1 734 ? 65.480 27.020 137.924 1.00 28.51 733 ILE A N 1
ATOM 5885 C CA . ILE A 1 734 ? 64.433 27.490 138.864 1.00 30.95 733 ILE A CA 1
ATOM 5886 C C . ILE A 1 734 ? 65.017 28.340 139.974 1.00 33.71 733 ILE A C 1
ATOM 5887 O O . ILE A 1 734 ? 64.574 29.462 140.222 1.00 37.17 733 ILE A O 1
ATOM 5892 N N . LYS A 1 735 ? 66.121 27.875 140.545 1.00 33.91 734 LYS A N 1
ATOM 5893 C CA . LYS A 1 735 ? 66.857 28.693 141.534 1.00 37.56 734 LYS A CA 1
ATOM 5894 C C . LYS A 1 735 ? 67.267 30.060 141.063 1.00 33.37 734 LYS A C 1
ATOM 5895 O O . LYS A 1 735 ? 67.060 31.059 141.771 1.00 34.07 734 LYS A O 1
ATOM 5901 N N . ARG A 1 736 ? 67.854 30.127 139.869 1.00 35.58 735 ARG A N 1
ATOM 5902 C CA . ARG A 1 736 ? 68.220 31.421 139.311 1.00 32.77 735 ARG A CA 1
ATOM 5903 C C . ARG A 1 736 ? 66.995 32.309 139.073 1.00 32.51 735 ARG A C 1
ATOM 5904 O O . ARG A 1 736 ? 67.009 33.498 139.380 1.00 30.74 735 ARG A O 1
ATOM 5912 N N . ALA A 1 737 ? 65.923 31.731 138.557 1.00 32.56 736 ALA A N 1
ATOM 5913 C CA . ALA A 1 737 ? 64.691 32.546 138.355 1.00 30.48 736 ALA A CA 1
ATOM 5914 C C . ALA A 1 737 ? 64.175 33.079 139.692 1.00 27.37 736 ALA A C 1
ATOM 5915 O O . ALA A 1 737 ? 63.870 34.269 139.801 1.00 30.86 736 ALA A O 1
ATOM 5917 N N . VAL A 1 738 ? 64.207 32.235 140.719 1.00 29.67 737 VAL A N 1
ATOM 5918 C CA . VAL A 1 738 ? 63.757 32.665 142.087 1.00 30.53 737 VAL A CA 1
ATOM 5919 C C . VAL A 1 738 ? 64.656 33.752 142.681 1.00 31.50 737 VAL A C 1
ATOM 5920 O O . VAL A 1 738 ? 64.165 34.688 143.301 1.00 32.52 737 VAL A O 1
ATOM 5924 N N . THR A 1 739 ? 65.947 33.736 142.368 1.00 33.02 738 THR A N 1
ATOM 5925 C CA . THR A 1 739 ? 66.826 34.849 142.787 1.00 32.70 738 THR A CA 1
ATOM 5926 C C . THR A 1 739 ? 66.349 36.176 142.203 1.00 38.10 738 THR A C 1
ATOM 5927 O O . THR A 1 739 ? 66.265 37.179 142.927 1.00 38.55 738 THR A O 1
ATOM 5931 N N . THR A 1 740 ? 65.983 36.194 140.913 1.00 36.10 739 THR A N 1
ATOM 5932 C CA . THR A 1 740 ? 65.459 37.446 140.311 1.00 33.47 739 THR A CA 1
ATOM 5933 C C . THR A 1 740 ? 64.216 37.958 141.067 1.00 32.35 739 THR A C 1
ATOM 5934 O O . THR A 1 740 ? 63.999 39.165 141.165 1.00 30.09 739 THR A O 1
ATOM 5938 N N . ILE A 1 741 ? 63.394 37.036 141.547 1.00 30.47 740 ILE A N 1
ATOM 5939 C CA . ILE A 1 741 ? 62.190 37.433 142.284 1.00 32.29 740 ILE A CA 1
ATOM 5940 C C . ILE A 1 741 ? 62.533 38.085 143.613 1.00 32.92 740 ILE A C 1
ATOM 5941 O O . ILE A 1 741 ? 61.988 39.149 143.948 1.00 35.05 740 ILE A O 1
ATOM 5946 N N . LYS A 1 742 ? 63.484 37.517 144.344 1.00 37.96 741 LYS A N 1
ATOM 5947 C CA . LYS A 1 742 ? 64.001 38.218 145.568 1.00 42.25 741 LYS A CA 1
ATOM 5948 C C . LYS A 1 742 ? 64.456 39.640 145.301 1.00 36.35 741 LYS A C 1
ATOM 5949 O O . LYS A 1 742 ? 64.168 40.553 146.059 1.00 36.51 741 LYS A O 1
ATOM 5955 N N . ASN A 1 743 ? 65.129 39.839 144.183 1.00 34.79 742 ASN A N 1
ATOM 5956 C CA . ASN A 1 743 ? 65.631 41.163 143.813 1.00 34.40 742 ASN A CA 1
ATOM 5957 C C . ASN A 1 743 ? 64.561 42.149 143.434 1.00 33.86 742 ASN A C 1
ATOM 5958 O O . ASN A 1 743 ? 64.842 43.286 143.270 1.00 36.91 742 ASN A O 1
ATOM 5963 N N . ARG A 1 744 ? 63.308 41.720 143.294 1.00 32.26 743 ARG A N 1
ATOM 5964 C CA . ARG A 1 744 ? 62.219 42.657 142.982 1.00 31.93 743 ARG A CA 1
ATOM 5965 C C . ARG A 1 744 ? 61.601 43.299 144.205 1.00 32.16 743 ARG A C 1
ATOM 5966 O O . ARG A 1 744 ? 60.742 44.176 144.071 1.00 31.75 743 ARG A O 1
ATOM 5974 N N . TYR A 1 745 ? 61.955 42.822 145.412 1.00 35.98 744 TYR A N 1
ATOM 5975 C CA . TYR A 1 745 ? 61.371 43.358 146.678 1.00 38.73 744 TYR A CA 1
ATOM 5976 C C . TYR A 1 745 ? 61.600 44.827 146.837 1.00 36.72 744 TYR A C 1
ATOM 5977 O O . TYR A 1 745 ? 62.708 45.277 146.640 1.00 39.83 744 TYR A O 1
ATOM 5986 N N . LEU A 1 746 ? 60.549 45.570 147.150 1.00 36.85 745 LEU A N 1
ATOM 5987 C CA . LEU A 1 746 ? 60.678 46.989 147.501 1.00 38.02 745 LEU A CA 1
ATOM 5988 C C . LEU A 1 746 ? 61.309 47.094 148.894 1.00 38.59 745 LEU A C 1
ATOM 5989 O O . LEU A 1 746 ? 60.948 46.339 149.791 1.00 41.10 745 LEU A O 1
ATOM 5994 N N . SER A 1 747 ? 62.206 48.050 149.102 1.00 39.41 746 SER A N 1
ATOM 5995 C CA . SER A 1 747 ? 63.017 48.073 150.324 1.00 38.09 746 SER A CA 1
ATOM 5996 C C . SER A 1 747 ? 62.198 48.018 151.561 1.00 36.00 746 SER A C 1
ATOM 5997 O O . SER A 1 747 ? 61.237 48.733 151.657 1.00 37.08 746 SER A O 1
ATOM 6000 N N . GLY A 1 748 ? 62.584 47.139 152.477 1.00 34.91 747 GLY A N 1
ATOM 6001 C CA . GLY A 1 748 ? 61.901 46.981 153.760 1.00 41.28 747 GLY A CA 1
ATOM 6002 C C . GLY A 1 748 ? 60.647 46.131 153.715 1.00 42.53 747 GLY A C 1
ATOM 6003 O O . GLY A 1 748 ? 59.952 46.025 154.712 1.00 41.55 747 GLY A O 1
ATOM 6004 N N . THR A 1 749 ? 60.362 45.512 152.566 1.00 39.91 748 THR A N 1
ATOM 6005 C CA . THR A 1 749 ? 59.120 44.740 152.376 1.00 37.71 748 THR A CA 1
ATOM 6006 C C . THR A 1 749 ? 59.388 43.486 151.567 1.00 34.23 748 THR A C 1
ATOM 6007 O O . THR A 1 749 ? 60.478 43.270 151.076 1.00 37.21 748 THR A O 1
ATOM 6011 N N . ALA A 1 750 ? 58.365 42.674 151.396 1.00 35.83 749 ALA A N 1
ATOM 6012 C CA . ALA A 1 750 ? 58.383 41.615 150.355 1.00 35.55 749 ALA A CA 1
ATOM 6013 C C . ALA A 1 750 ? 57.320 41.944 149.264 1.00 33.26 749 ALA A C 1
ATOM 6014 O O . ALA A 1 750 ? 56.616 41.080 148.792 1.00 30.70 749 ALA A O 1
ATOM 6016 N N . LEU A 1 751 ? 57.182 43.216 148.921 1.00 32.60 750 LEU A N 1
ATOM 6017 C CA . LEU A 1 751 ? 56.274 43.638 147.880 1.00 32.32 750 LEU A CA 1
ATOM 6018 C C . LEU A 1 751 ? 57.045 43.516 146.607 1.00 31.47 750 LEU A C 1
ATOM 6019 O O . LEU A 1 751 ? 58.172 44.009 146.523 1.00 34.52 750 LEU A O 1
ATOM 6024 N N . ILE A 1 752 ? 56.452 42.864 145.614 1.00 30.83 751 ILE A N 1
ATOM 6025 C CA . ILE A 1 752 ? 57.136 42.658 144.308 1.00 28.94 751 ILE A CA 1
ATOM 6026 C C . ILE A 1 752 ? 56.900 43.856 143.415 1.00 33.39 751 ILE A C 1
ATOM 6027 O O . ILE A 1 752 ? 55.747 44.269 143.185 1.00 33.11 751 ILE A O 1
ATOM 6032 N N . SER A 1 753 ? 57.991 44.455 142.942 1.00 31.07 752 SER A N 1
ATOM 6033 C CA . SER A 1 753 ? 57.892 45.616 142.091 1.00 34.51 752 SER A CA 1
ATOM 6034 C C . SER A 1 753 ? 57.210 45.242 140.755 1.00 32.66 752 SER A C 1
ATOM 6035 O O . SER A 1 753 ? 57.307 44.120 140.285 1.00 31.57 752 SER A O 1
ATOM 6038 N N . TYR A 1 754 ? 56.512 46.205 140.190 1.00 30.89 753 TYR A N 1
ATOM 6039 C CA . TYR A 1 754 ? 55.697 45.973 138.988 1.00 29.32 753 TYR A CA 1
ATOM 6040 C C . TYR A 1 754 ? 56.615 45.670 137.844 1.00 29.71 753 TYR A C 1
ATOM 6041 O O . TYR A 1 754 ? 56.303 44.817 137.012 1.00 28.00 753 TYR A O 1
ATOM 6050 N N . ALA A 1 755 ? 57.780 46.334 137.816 1.00 29.41 754 ALA A N 1
ATOM 6051 C CA . ALA A 1 755 ? 58.784 46.156 136.708 1.00 28.41 754 ALA A CA 1
ATOM 6052 C C . ALA A 1 755 ? 58.100 46.377 135.345 1.00 31.24 754 ALA A C 1
ATOM 6053 O O . ALA A 1 755 ? 57.355 47.379 135.197 1.00 32.67 754 ALA A O 1
ATOM 6055 N N . GLY A 1 756 ? 58.313 45.503 134.359 1.00 32.16 755 GLY A N 1
ATOM 6056 C CA . GLY A 1 756 ? 57.757 45.762 133.005 1.00 31.39 755 GLY A CA 1
ATOM 6057 C C . GLY A 1 756 ? 56.230 45.704 132.921 1.00 30.23 755 GLY A C 1
ATOM 6058 O O . GLY A 1 756 ? 55.658 46.082 131.890 1.00 29.81 755 GLY A O 1
ATOM 6059 N N . GLY A 1 757 ? 55.563 45.237 133.993 1.00 24.62 756 GLY A N 1
ATOM 6060 C CA . GLY A 1 757 ? 54.092 45.207 134.022 1.00 26.71 756 GLY A CA 1
ATOM 6061 C C . GLY A 1 757 ? 53.543 43.860 134.461 1.00 26.66 756 GLY A C 1
ATOM 6062 O O . GLY A 1 757 ? 54.281 42.977 134.895 1.00 28.24 756 GLY A O 1
ATOM 6063 N N . ASP A 1 758 ? 52.234 43.684 134.329 1.00 26.32 757 ASP A N 1
ATOM 6064 C CA . ASP A 1 758 ? 51.628 42.391 134.684 1.00 25.54 757 ASP A CA 1
ATOM 6065 C C . ASP A 1 758 ? 50.910 41.741 133.503 1.00 24.69 757 ASP A C 1
ATOM 6066 O O . ASP A 1 758 ? 51.228 42.016 132.346 1.00 24.60 757 ASP A O 1
ATOM 6071 N N . TRP A 1 759 ? 49.997 40.834 133.805 1.00 23.31 758 TRP A N 1
ATOM 6072 C CA . TRP A 1 759 ? 49.206 40.140 132.772 1.00 24.93 758 TRP A CA 1
ATOM 6073 C C . TRP A 1 759 ? 48.620 41.046 131.695 1.00 22.96 758 TRP A C 1
ATOM 6074 O O . TRP A 1 759 ? 48.566 40.648 130.522 1.00 21.88 758 TRP A O 1
ATOM 6085 N N . ASP A 1 760 ? 48.165 42.238 132.069 1.00 21.33 759 ASP A N 1
ATOM 6086 C CA . ASP A 1 760 ? 47.485 43.099 131.113 1.00 23.22 759 ASP A CA 1
ATOM 6087 C C . ASP A 1 760 ? 48.552 43.854 130.353 1.00 25.07 759 ASP A C 1
ATOM 6088 O O . ASP A 1 760 ? 49.126 44.833 130.877 1.00 24.69 759 ASP A O 1
ATOM 6093 N N . ASP A 1 761 ? 48.748 43.464 129.100 1.00 22.46 760 ASP A N 1
ATOM 6094 C CA . ASP A 1 761 ? 49.803 44.088 128.263 1.00 24.56 760 ASP A CA 1
ATOM 6095 C C . ASP A 1 761 ? 49.540 45.582 127.972 1.00 27.09 760 ASP A C 1
ATOM 6096 O O . ASP A 1 761 ? 50.448 46.275 127.597 1.00 27.85 760 ASP A O 1
ATOM 6101 N N . THR A 1 762 ? 48.309 46.052 128.176 1.00 23.08 761 THR A N 1
ATOM 6102 C CA . THR A 1 762 ? 48.007 47.483 127.973 1.00 23.48 761 THR A CA 1
ATOM 6103 C C . THR A 1 762 ? 48.380 48.376 129.194 1.00 23.06 761 THR A C 1
ATOM 6104 O O . THR A 1 762 ? 48.267 49.626 129.104 1.00 24.27 761 THR A O 1
ATOM 6108 N N . LEU A 1 763 ? 48.724 47.752 130.309 1.00 23.02 762 LEU A N 1
ATOM 6109 C CA . LEU A 1 763 ? 49.003 48.454 131.568 1.00 26.27 762 LEU A CA 1
ATOM 6110 C C . LEU A 1 763 ? 50.534 48.605 131.848 1.00 27.33 762 LEU A C 1
ATOM 6111 O O . LEU A 1 763 ? 50.971 48.704 132.992 1.00 24.10 762 LEU A O 1
ATOM 6116 N N . GLN A 1 764 ? 51.330 48.657 130.787 1.00 25.16 763 GLN A N 1
ATOM 6117 C CA . GLN A 1 764 ? 52.758 48.857 130.975 1.00 26.57 763 GLN A CA 1
ATOM 6118 C C . GLN A 1 764 ? 52.921 50.234 131.696 1.00 29.39 763 GLN A C 1
ATOM 6119 O O . GLN A 1 764 ? 52.244 51.184 131.356 1.00 29.60 763 GLN A O 1
ATOM 6125 N N . PRO A 1 765 ? 53.827 50.326 132.667 1.00 28.32 764 PRO A N 1
ATOM 6126 C CA . PRO A 1 765 ? 54.084 51.651 133.308 1.00 29.09 764 PRO A CA 1
ATOM 6127 C C . PRO A 1 765 ? 54.635 52.702 132.327 1.00 26.80 764 PRO A C 1
ATOM 6128 O O . PRO A 1 765 ? 55.495 52.407 131.530 1.00 28.43 764 PRO A O 1
ATOM 6132 N N . ALA A 1 766 ? 54.121 53.917 132.405 1.00 30.34 765 ALA A N 1
ATOM 6133 C CA . ALA A 1 766 ? 54.552 55.040 131.521 1.00 34.09 765 ALA A CA 1
ATOM 6134 C C . ALA A 1 766 ? 55.913 55.693 131.855 1.00 37.11 765 ALA A C 1
ATOM 6135 O O . ALA A 1 766 ? 56.383 56.498 131.086 1.00 38.73 765 ALA A O 1
ATOM 6137 N N . ASN A 1 767 ? 56.526 55.349 132.977 1.00 39.24 766 ASN A N 1
ATOM 6138 C CA . ASN A 1 767 ? 57.852 55.907 133.344 1.00 40.43 766 ASN A CA 1
ATOM 6139 C C . ASN A 1 767 ? 58.566 54.984 134.285 1.00 40.30 766 ASN A C 1
ATOM 6140 O O . ASN A 1 767 ? 57.944 54.085 134.863 1.00 41.82 766 ASN A O 1
ATOM 6145 N N . SER A 1 768 ? 59.859 55.261 134.497 1.00 41.45 767 SER A N 1
ATOM 6146 C CA . SER A 1 768 ? 60.721 54.467 135.392 1.00 44.40 767 SER A CA 1
ATOM 6147 C C . SER A 1 768 ? 60.320 54.456 136.847 1.00 46.03 767 SER A C 1
ATOM 6148 O O . SER A 1 768 ? 60.546 53.443 137.519 1.00 44.24 767 SER A O 1
ATOM 6151 N N . GLU A 1 769 ? 59.779 55.553 137.365 1.00 40.43 768 GLU A N 1
ATOM 6152 C CA . GLU A 1 769 ? 59.430 55.537 138.822 1.00 49.81 768 GLU A CA 1
ATOM 6153 C C . GLU A 1 769 ? 58.258 54.601 139.068 1.00 43.62 768 GLU A C 1
ATOM 6154 O O . GLU A 1 769 ? 58.214 53.903 140.065 1.00 40.56 768 GLU A O 1
ATOM 6160 N N . LEU A 1 770 ? 57.308 54.584 138.127 1.00 45.42 769 LEU A N 1
ATOM 6161 C CA . LEU A 1 770 ? 56.181 53.626 138.175 1.00 38.98 769 LEU A CA 1
ATOM 6162 C C . LEU A 1 770 ? 56.663 52.187 138.090 1.00 36.16 769 LEU A C 1
ATOM 6163 O O . LEU A 1 770 ? 56.254 51.346 138.847 1.00 35.86 769 LEU A O 1
ATOM 6168 N N . LYS A 1 771 ? 57.612 51.953 137.202 1.00 36.45 770 LYS A N 1
ATOM 6169 C CA . LYS A 1 771 ? 58.288 50.665 137.090 1.00 40.58 770 LYS A CA 1
ATOM 6170 C C . LYS A 1 771 ? 58.929 50.149 138.387 1.00 39.95 770 LYS A C 1
ATOM 6171 O O . LYS A 1 771 ? 58.790 48.964 138.727 1.00 40.39 770 LYS A O 1
ATOM 6177 N N . GLU A 1 772 ? 59.594 51.034 139.122 1.00 40.88 771 GLU A N 1
ATOM 6178 C CA . GLU A 1 772 ? 60.227 50.669 140.400 1.00 41.79 771 GLU A CA 1
ATOM 6179 C C . GLU A 1 772 ? 59.295 50.692 141.592 1.00 37.09 771 GLU A C 1
ATOM 6180 O O . GLU A 1 772 ? 59.469 49.942 142.487 1.00 38.01 771 GLU A O 1
ATOM 6186 N N . ASN A 1 773 ? 58.330 51.587 141.628 1.00 36.77 772 ASN A N 1
ATOM 6187 C CA . ASN A 1 773 ? 57.617 51.831 142.896 1.00 38.88 772 ASN A CA 1
ATOM 6188 C C . ASN A 1 773 ? 56.175 51.416 142.868 1.00 38.69 772 ASN A C 1
ATOM 6189 O O . ASN A 1 773 ? 55.496 51.515 143.912 1.00 33.35 772 ASN A O 1
ATOM 6194 N N . LEU A 1 774 ? 55.686 50.976 141.708 1.00 35.09 773 LEU A N 1
ATOM 6195 C CA . LEU A 1 774 ? 54.335 50.346 141.687 1.00 35.60 773 LEU A CA 1
ATOM 6196 C C . LEU A 1 774 ? 54.448 48.906 142.110 1.00 30.64 773 LEU A C 1
ATOM 6197 O O . LEU A 1 774 ? 55.466 48.248 141.868 1.00 33.30 773 LEU A O 1
ATOM 6202 N N . VAL A 1 775 ? 53.409 48.456 142.777 1.00 28.45 774 VAL A N 1
ATOM 6203 C CA . VAL A 1 775 ? 53.171 47.062 143.056 1.00 28.37 774 VAL A CA 1
ATOM 6204 C C . VAL A 1 775 ? 51.762 46.698 142.543 1.00 28.73 774 VAL A C 1
ATOM 6205 O O . VAL A 1 775 ? 50.775 47.325 142.899 1.00 29.62 774 VAL A O 1
ATOM 6209 N N . SER A 1 776 ? 51.703 45.674 141.704 1.00 27.98 775 SER A N 1
ATOM 6210 C CA . SER A 1 776 ? 50.451 45.057 141.315 1.00 26.19 775 SER A CA 1
ATOM 6211 C C . SER A 1 776 ? 50.022 44.032 142.354 1.00 24.78 775 SER A C 1
ATOM 6212 O O . SER A 1 776 ? 50.761 43.070 142.644 1.00 22.43 775 SER A O 1
ATOM 6215 N N . ALA A 1 777 ? 48.817 44.218 142.900 1.00 23.55 776 ALA A N 1
ATOM 6216 C CA . ALA A 1 777 ? 48.268 43.247 143.855 1.00 25.34 776 ALA A CA 1
ATOM 6217 C C . ALA A 1 777 ? 48.089 41.835 143.197 1.00 25.26 776 ALA A C 1
ATOM 6218 O O . ALA A 1 777 ? 48.305 40.809 143.809 1.00 24.24 776 ALA A O 1
ATOM 6220 N N . TRP A 1 778 ? 47.758 41.824 141.923 1.00 26.71 777 TRP A N 1
ATOM 6221 C CA . TRP A 1 778 ? 47.635 40.553 141.170 1.00 23.21 777 TRP A CA 1
ATOM 6222 C C . TRP A 1 778 ? 48.952 39.859 141.090 1.00 24.48 777 TRP A C 1
ATOM 6223 O O . TRP A 1 778 ? 49.051 38.648 141.288 1.00 20.71 777 TRP A O 1
ATOM 6234 N N . THR A 1 779 ? 49.991 40.623 140.761 1.00 23.36 778 THR A N 1
ATOM 6235 C CA . THR A 1 779 ? 51.342 40.009 140.699 1.00 26.72 778 THR A CA 1
ATOM 6236 C C . THR A 1 779 ? 51.759 39.446 142.046 1.00 25.31 778 THR A C 1
ATOM 6237 O O . THR A 1 779 ? 52.266 38.338 142.139 1.00 24.34 778 THR A O 1
ATOM 6241 N N . GLN A 1 780 ? 51.499 40.206 143.095 1.00 28.17 779 GLN A N 1
ATOM 6242 C CA . GLN A 1 780 ? 51.809 39.785 144.446 1.00 27.53 779 GLN A CA 1
ATOM 6243 C C . GLN A 1 780 ? 51.120 38.452 144.759 1.00 24.68 779 GLN A C 1
ATOM 6244 O O . GLN A 1 780 ? 51.717 37.534 145.317 1.00 23.56 779 GLN A O 1
ATOM 6250 N N . ALA A 1 781 ? 49.829 38.385 144.454 1.00 25.03 780 ALA A N 1
ATOM 6251 C CA . ALA A 1 781 ? 49.067 37.159 144.619 1.00 23.35 780 ALA A CA 1
ATOM 6252 C C . ALA A 1 781 ? 49.571 35.956 143.773 1.00 24.06 780 ALA A C 1
ATOM 6253 O O . ALA A 1 781 ? 49.710 34.817 144.253 1.00 24.10 780 ALA A O 1
ATOM 6255 N N . LEU A 1 782 ? 49.817 36.195 142.508 1.00 21.94 781 LEU A N 1
ATOM 6256 C CA . LEU A 1 782 ? 50.380 35.164 141.637 1.00 21.66 781 LEU A CA 1
ATOM 6257 C C . LEU A 1 782 ? 51.726 34.633 142.197 1.00 22.79 781 LEU A C 1
ATOM 6258 O O . LEU A 1 782 ? 52.012 33.445 142.113 1.00 21.71 781 LEU A O 1
ATOM 6263 N N . ALA A 1 783 ? 52.528 35.532 142.743 1.00 25.98 782 ALA A N 1
ATOM 6264 C CA . ALA A 1 783 ? 53.835 35.188 143.282 1.00 25.68 782 ALA A CA 1
ATOM 6265 C C . ALA A 1 783 ? 53.695 34.276 144.503 1.00 28.63 782 ALA A C 1
ATOM 6266 O O . ALA A 1 783 ? 54.373 33.260 144.623 1.00 27.65 782 ALA A O 1
ATOM 6268 N N . GLU A 1 784 ? 52.751 34.604 145.368 1.00 26.84 783 GLU A N 1
ATOM 6269 C CA . GLU A 1 784 ? 52.448 33.762 146.507 1.00 27.47 783 GLU A CA 1
ATOM 6270 C C . GLU A 1 784 ? 51.979 32.392 146.047 1.00 29.43 783 GLU A C 1
ATOM 6271 O O . GLU A 1 784 ? 52.466 31.368 146.527 1.00 27.58 783 GLU A O 1
ATOM 6277 N N . GLN A 1 785 ? 51.001 32.385 145.142 1.00 27.48 784 GLN A N 1
ATOM 6278 C CA . GLN A 1 785 ? 50.494 31.126 144.600 1.00 25.61 784 GLN A CA 1
ATOM 6279 C C . GLN A 1 785 ? 51.623 30.257 144.019 1.00 25.43 784 GLN A C 1
ATOM 6280 O O . GLN A 1 785 ? 51.702 29.038 144.264 1.00 23.58 784 GLN A O 1
ATOM 6286 N N . THR A 1 786 ? 52.476 30.892 143.250 1.00 24.65 785 THR A N 1
ATOM 6287 C CA . THR A 1 786 ? 53.501 30.176 142.496 1.00 27.21 785 THR A CA 1
ATOM 6288 C C . THR A 1 786 ? 54.560 29.559 143.427 1.00 29.43 785 THR A C 1
ATOM 6289 O O . THR A 1 786 ? 54.895 28.381 143.288 1.00 29.18 785 THR A O 1
ATOM 6293 N N . LEU A 1 787 ? 55.052 30.367 144.341 1.00 29.03 786 LEU A N 1
ATOM 6294 C CA . LEU A 1 787 ? 56.095 29.925 145.296 1.00 33.78 786 LEU A CA 1
ATOM 6295 C C . LEU A 1 787 ? 55.615 28.826 146.228 1.00 32.61 786 LEU A C 1
ATOM 6296 O O . LEU A 1 787 ? 56.370 27.890 146.515 1.00 30.27 786 LEU A O 1
ATOM 6301 N N . GLU A 1 788 ? 54.341 28.883 146.614 1.00 30.99 787 GLU A N 1
ATOM 6302 C CA . GLU A 1 788 ? 53.742 27.772 147.362 1.00 33.97 787 GLU A CA 1
ATOM 6303 C C . GLU A 1 788 ? 53.664 26.485 146.530 1.00 32.72 787 GLU A C 1
ATOM 6304 O O . GLU A 1 788 ? 54.008 25.402 147.006 1.00 30.48 787 GLU A O 1
ATOM 6310 N N . LEU A 1 789 ? 53.198 26.602 145.290 1.00 31.46 788 LEU A N 1
ATOM 6311 C CA . LEU A 1 789 ? 53.158 25.419 144.386 1.00 30.64 788 LEU A CA 1
ATOM 6312 C C . LEU A 1 789 ? 54.583 24.832 144.207 1.00 28.85 788 LEU A C 1
ATOM 6313 O O . LEU A 1 789 ? 54.782 23.634 144.221 1.00 27.19 788 LEU A O 1
ATOM 6318 N N . LEU A 1 790 ? 55.529 25.718 143.973 1.00 27.13 789 LEU A N 1
ATOM 6319 C CA . LEU A 1 790 ? 56.928 25.335 143.771 1.00 32.38 789 LEU A CA 1
ATOM 6320 C C . LEU A 1 790 ? 57.473 24.662 145.064 1.00 36.27 789 LEU A C 1
ATOM 6321 O O . LEU A 1 790 ? 58.118 23.631 145.006 1.00 33.22 789 LEU A O 1
ATOM 6326 N N . CYS A 1 791 ? 57.177 25.265 146.220 1.00 37.92 790 CYS A N 1
ATOM 6327 C CA . CYS A 1 791 ? 57.498 24.633 147.504 1.00 35.77 790 CYS A CA 1
ATOM 6328 C C . CYS A 1 791 ? 57.062 23.173 147.548 1.00 35.99 790 CYS A C 1
ATOM 6329 O O . CYS A 1 791 ? 57.903 22.274 147.762 1.00 33.14 790 CYS A O 1
ATOM 6332 N N . SER A 1 792 ? 55.790 22.903 147.279 1.00 33.07 791 SER A N 1
ATOM 6333 C CA . SER A 1 792 ? 55.306 21.514 147.268 1.00 33.53 791 SER A CA 1
ATOM 6334 C C . SER A 1 792 ? 55.946 20.650 146.236 1.00 37.05 791 SER A C 1
ATOM 6335 O O . SER A 1 792 ? 56.104 19.473 146.458 1.00 38.74 791 SER A O 1
ATOM 6338 N N . ALA A 1 793 ? 56.211 21.200 145.051 1.00 38.54 792 ALA A N 1
ATOM 6339 C CA . ALA A 1 793 ? 56.725 20.380 143.982 1.00 35.68 792 ALA A CA 1
ATOM 6340 C C . ALA A 1 793 ? 58.145 19.957 144.303 1.00 34.10 792 ALA A C 1
ATOM 6341 O O . ALA A 1 793 ? 58.567 18.936 143.838 1.00 38.20 792 ALA A O 1
ATOM 6343 N N . ILE A 1 794 ? 58.890 20.806 144.983 1.00 36.26 793 ILE A N 1
ATOM 6344 C CA . ILE A 1 794 ? 60.328 20.592 145.223 1.00 42.52 793 ILE A CA 1
ATOM 6345 C C . ILE A 1 794 ? 60.679 19.938 146.594 1.00 45.74 793 ILE A C 1
ATOM 6346 O O . ILE A 1 794 ? 61.835 19.565 146.854 1.00 41.17 793 ILE A O 1
ATOM 6351 N N . LYS A 1 795 ? 59.672 19.838 147.448 1.00 42.67 794 LYS A N 1
ATOM 6352 C CA . LYS A 1 795 ? 59.804 19.404 148.829 1.00 47.65 794 LYS A CA 1
ATOM 6353 C C . LYS A 1 795 ? 60.555 18.081 149.004 1.00 47.55 794 LYS A C 1
ATOM 6354 O O . LYS A 1 795 ? 61.473 17.997 149.806 1.00 50.60 794 LYS A O 1
ATOM 6360 N N . GLY A 1 796 ? 60.210 17.086 148.218 1.00 43.52 795 GLY A N 1
ATOM 6361 C CA . GLY A 1 796 ? 60.865 15.781 148.320 1.00 52.72 795 GLY A CA 1
ATOM 6362 C C . GLY A 1 796 ? 62.214 15.662 147.605 1.00 55.47 795 GLY A C 1
ATOM 6363 O O . GLY A 1 796 ? 62.755 14.579 147.515 1.00 55.74 795 GLY A O 1
ATOM 6364 N N . ILE A 1 797 ? 62.748 16.759 147.085 1.00 51.79 796 ILE A N 1
ATOM 6365 C CA . ILE A 1 797 ? 63.926 16.730 146.220 1.00 49.97 796 ILE A CA 1
ATOM 6366 C C . ILE A 1 797 ? 65.034 17.597 146.774 1.00 46.05 796 ILE A C 1
ATOM 6367 O O . ILE A 1 797 ? 66.188 17.227 146.680 1.00 50.88 796 ILE A O 1
ATOM 6372 N N . ASP A 1 798 ? 64.702 18.776 147.275 1.00 40.97 797 ASP A N 1
ATOM 6373 C CA . ASP A 1 798 ? 65.677 19.712 147.818 1.00 37.24 797 ASP A CA 1
ATOM 6374 C C . ASP A 1 798 ? 65.005 20.407 149.021 1.00 46.64 797 ASP A C 1
ATOM 6375 O O . ASP A 1 798 ? 64.282 21.411 148.865 1.00 44.96 797 ASP A O 1
ATOM 6380 N N . HIS A 1 799 ? 65.257 19.856 150.209 1.00 45.76 798 HIS A N 1
ATOM 6381 C CA . HIS A 1 799 ? 64.596 20.251 151.445 1.00 50.52 798 HIS A CA 1
ATOM 6382 C C . HIS A 1 799 ? 64.821 21.705 151.719 1.00 47.31 798 HIS A C 1
ATOM 6383 O O . HIS A 1 799 ? 63.859 22.446 151.984 1.00 44.45 798 HIS A O 1
ATOM 6390 N N . ASP A 1 800 ? 66.073 22.130 151.621 1.00 41.33 799 ASP A N 1
ATOM 6391 C CA . ASP A 1 800 ? 66.397 23.493 151.980 1.00 42.07 799 ASP A CA 1
ATOM 6392 C C . ASP A 1 800 ? 65.718 24.496 151.057 1.00 40.04 799 ASP A C 1
ATOM 6393 O O . ASP A 1 800 ? 65.259 25.543 151.503 1.00 45.98 799 ASP A O 1
ATOM 6398 N N . PHE A 1 801 ? 65.766 24.220 149.756 1.00 41.80 800 PHE A N 1
ATOM 6399 C CA . PHE A 1 801 ? 65.180 25.156 148.757 1.00 39.73 800 PHE A CA 1
ATOM 6400 C C . PHE A 1 801 ? 63.663 25.247 148.998 1.00 36.98 800 PHE A C 1
ATOM 6401 O O . PHE A 1 801 ? 63.086 26.327 149.130 1.00 39.08 800 PHE A O 1
ATOM 6409 N N . SER A 1 802 ? 63.066 24.095 149.242 1.00 34.58 801 SER A N 1
ATOM 6410 C CA . SER A 1 802 ? 61.674 24.050 149.567 1.00 35.84 801 SER A CA 1
ATOM 6411 C C . SER A 1 802 ? 61.331 24.908 150.792 1.00 43.30 801 SER A C 1
ATOM 6412 O O . SER A 1 802 ? 60.355 25.630 150.766 1.00 39.94 801 SER A O 1
ATOM 6415 N N . LYS A 1 803 ? 62.169 24.867 151.834 1.00 43.69 802 LYS A N 1
ATOM 6416 C CA . LYS A 1 803 ? 61.969 25.701 153.047 1.00 45.62 802 LYS A CA 1
ATOM 6417 C C . LYS A 1 803 ? 62.096 27.166 152.766 1.00 40.76 802 LYS A C 1
ATOM 6418 O O . LYS A 1 803 ? 61.325 27.980 153.276 1.00 39.01 802 LYS A O 1
ATOM 6424 N N . GLU A 1 804 ? 63.074 27.510 151.954 1.00 34.50 803 GLU A N 1
ATOM 6425 C CA . GLU A 1 804 ? 63.276 28.907 151.585 1.00 35.15 803 GLU A CA 1
ATOM 6426 C C . GLU A 1 804 ? 62.074 29.436 150.755 1.00 37.15 803 GLU A C 1
ATOM 6427 O O . GLU A 1 804 ? 61.609 30.556 150.969 1.00 37.33 803 GLU A O 1
ATOM 6433 N N . LEU A 1 805 ? 61.557 28.604 149.843 1.00 39.93 804 LEU A N 1
ATOM 6434 C CA . LEU A 1 805 ? 60.337 28.966 149.084 1.00 37.68 804 LEU A CA 1
ATOM 6435 C C . LEU A 1 805 ? 59.163 29.210 150.042 1.00 33.19 804 LEU A C 1
ATOM 6436 O O . LEU A 1 805 ? 58.362 30.139 149.853 1.00 39.83 804 LEU A O 1
ATOM 6441 N N . SER A 1 806 ? 59.067 28.391 151.084 1.00 37.48 805 SER A N 1
ATOM 6442 C CA . SER A 1 806 ? 57.958 28.506 152.093 1.00 35.50 805 SER A CA 1
ATOM 6443 C C . SER A 1 806 ? 58.025 29.827 152.839 1.00 33.02 805 SER A C 1
ATOM 6444 O O . SER A 1 806 ? 57.032 30.537 152.965 1.00 32.72 805 SER A O 1
ATOM 6447 N N . HIS A 1 807 ? 59.247 30.227 153.179 1.00 33.30 806 HIS A N 1
ATOM 6448 C CA . HIS A 1 807 ? 59.488 31.501 153.811 1.00 34.48 806 HIS A CA 1
ATOM 6449 C C . HIS A 1 807 ? 59.241 32.674 152.874 1.00 38.06 806 HIS A C 1
ATOM 6450 O O . HIS A 1 807 ? 58.638 33.689 153.271 1.00 35.93 806 HIS A O 1
ATOM 6465 N N . ALA A 1 809 ? 57.289 32.710 150.300 1.00 31.19 808 ALA A N 1
ATOM 6466 C CA . ALA A 1 809 ? 55.828 32.748 150.089 1.00 33.12 808 ALA A CA 1
ATOM 6467 C C . ALA A 1 809 ? 55.093 33.414 151.271 1.00 36.30 808 ALA A C 1
ATOM 6468 O O . ALA A 1 809 ? 54.195 34.241 151.100 1.00 33.18 808 ALA A O 1
ATOM 6470 N N . ASN A 1 810 ? 55.534 33.066 152.475 1.00 37.22 809 ASN A N 1
ATOM 6471 C CA . ASN A 1 810 ? 54.988 33.674 153.722 1.00 37.28 809 ASN A CA 1
ATOM 6472 C C . ASN A 1 810 ? 55.251 35.163 153.795 1.00 34.83 809 ASN A C 1
ATOM 6473 O O . ASN A 1 810 ? 54.369 35.952 154.104 1.00 35.67 809 ASN A O 1
ATOM 6478 N N . ASP A 1 811 ? 56.472 35.562 153.475 1.00 33.92 810 ASP A N 1
ATOM 6479 C CA . ASP A 1 811 ? 56.809 36.991 153.427 1.00 32.12 810 ASP A CA 1
ATOM 6480 C C . ASP A 1 811 ? 55.925 37.741 152.424 1.00 32.66 810 ASP A C 1
ATOM 6481 O O . ASP A 1 811 ? 55.382 38.805 152.704 1.00 35.38 810 ASP A O 1
ATOM 6486 N N . ILE A 1 812 ? 55.800 37.177 151.233 1.00 31.97 811 ILE A N 1
ATOM 6487 C CA . ILE A 1 812 ? 55.000 37.798 150.154 1.00 28.66 811 ILE A CA 1
ATOM 6488 C C . ILE A 1 812 ? 53.522 37.897 150.605 1.00 26.62 811 ILE A C 1
ATOM 6489 O O . ILE A 1 812 ? 52.882 38.919 150.418 1.00 29.43 811 ILE A O 1
ATOM 6494 N N . ARG A 1 813 ? 53.032 36.828 151.197 1.00 28.80 812 ARG A N 1
ATOM 6495 C CA . ARG A 1 813 ? 51.668 36.777 151.750 1.00 29.75 812 ARG A CA 1
ATOM 6496 C C . ARG A 1 813 ? 51.468 37.830 152.829 1.00 31.42 812 ARG A C 1
ATOM 6497 O O . ARG A 1 813 ? 50.468 38.516 152.887 1.00 30.68 812 ARG A O 1
ATOM 6505 N N . THR A 1 814 ? 52.487 37.997 153.659 1.00 36.19 813 THR A N 1
ATOM 6506 C CA . THR A 1 814 ? 52.444 39.028 154.710 1.00 35.43 813 THR A CA 1
ATOM 6507 C C . THR A 1 814 ? 52.375 40.411 154.153 1.00 32.46 813 THR A C 1
ATOM 6508 O O . THR A 1 814 ? 51.525 41.212 154.569 1.00 30.25 813 THR A O 1
ATOM 6512 N N . SER A 1 815 ? 53.250 40.708 153.194 1.00 31.40 814 SER A N 1
ATOM 6513 C CA . SER A 1 815 ? 53.209 42.022 152.620 1.00 30.04 814 SER A CA 1
ATOM 6514 C C . SER A 1 815 ? 51.875 42.299 151.922 1.00 28.41 814 SER A C 1
ATOM 6515 O O . SER A 1 815 ? 51.418 43.436 151.908 1.00 28.48 814 SER A O 1
ATOM 6518 N N . PHE A 1 816 ? 51.296 41.274 151.289 1.00 28.98 815 PHE A N 1
ATOM 6519 C CA . PHE A 1 816 ? 49.985 41.413 150.607 1.00 27.62 815 PHE A CA 1
ATOM 6520 C C . PHE A 1 816 ? 48.958 41.892 151.602 1.00 26.90 815 PHE A C 1
ATOM 6521 O O . PHE A 1 816 ? 48.295 42.880 151.369 1.00 27.95 815 PHE A O 1
ATOM 6529 N N . TYR A 1 817 ? 48.824 41.174 152.716 1.00 30.72 816 TYR A N 1
ATOM 6530 C CA . TYR A 1 817 ? 47.830 41.553 153.807 1.00 30.23 816 TYR A CA 1
ATOM 6531 C C . TYR A 1 817 ? 48.160 42.843 154.541 1.00 30.84 816 TYR A C 1
ATOM 6532 O O . TYR A 1 817 ? 47.309 43.655 154.790 1.00 30.38 816 TYR A O 1
ATOM 6541 N N . GLN A 1 818 ? 49.435 43.068 154.760 1.00 32.59 817 GLN A N 1
ATOM 6542 C CA . GLN A 1 818 ? 49.929 44.290 155.410 1.00 35.35 817 GLN A CA 1
ATOM 6543 C C . GLN A 1 818 ? 49.738 45.580 154.613 1.00 37.09 817 GLN A C 1
ATOM 6544 O O . GLN A 1 818 ? 49.446 46.591 155.192 1.00 32.29 817 GLN A O 1
ATOM 6550 N N . TYR A 1 819 ? 49.935 45.560 153.286 1.00 35.10 818 TYR A N 1
ATOM 6551 C CA . TYR A 1 819 ? 49.917 46.797 152.496 1.00 32.60 818 TYR A CA 1
ATOM 6552 C C . TYR A 1 819 ? 48.815 46.987 151.482 1.00 32.65 818 TYR A C 1
ATOM 6553 O O . TYR A 1 819 ? 48.469 48.119 151.146 1.00 30.64 818 TYR A O 1
ATOM 6562 N N . LEU A 1 820 ? 48.276 45.892 150.946 1.00 35.44 819 LEU A N 1
ATOM 6563 C CA . LEU A 1 820 ? 47.446 45.988 149.711 1.00 31.06 819 LEU A CA 1
ATOM 6564 C C . LEU A 1 820 ? 45.969 45.931 149.972 1.00 34.82 819 LEU A C 1
ATOM 6565 O O . LEU A 1 820 ? 45.205 45.929 149.022 1.00 32.69 819 LEU A O 1
ATOM 6570 N N . ILE A 1 821 ? 45.574 45.883 151.246 1.00 32.75 820 ILE A N 1
ATOM 6571 C CA . ILE A 1 821 ? 44.180 45.738 151.621 1.00 33.32 820 ILE A CA 1
ATOM 6572 C C . ILE A 1 821 ? 43.781 46.851 152.572 1.00 37.30 820 ILE A C 1
ATOM 6573 O O . ILE A 1 821 ? 44.401 47.025 153.583 1.00 35.59 820 ILE A O 1
ATOM 6578 N N . LYS A 1 822 ? 42.777 47.628 152.198 1.00 38.63 821 LYS A N 1
ATOM 6579 C CA . LYS A 1 822 ? 42.260 48.666 153.064 1.00 39.13 821 LYS A CA 1
ATOM 6580 C C . LYS A 1 822 ? 40.740 48.712 153.021 1.00 39.13 821 LYS A C 1
ATOM 6581 O O . LYS A 1 822 ? 40.150 48.711 151.927 1.00 39.05 821 LYS A O 1
ATOM 6587 N N . ASP A 1 823 ? 40.122 48.766 154.209 1.00 36.79 822 ASP A N 1
ATOM 6588 C CA . ASP A 1 823 ? 38.641 48.790 154.371 1.00 36.42 822 ASP A CA 1
ATOM 6589 C C . ASP A 1 823 ? 38.043 47.572 153.688 1.00 35.84 822 ASP A C 1
ATOM 6590 O O . ASP A 1 823 ? 36.987 47.639 153.091 1.00 36.23 822 ASP A O 1
ATOM 6595 N N . GLY A 1 824 ? 38.782 46.482 153.763 1.00 33.66 823 GLY A N 1
ATOM 6596 C CA . GLY A 1 824 ? 38.354 45.189 153.213 1.00 36.85 823 GLY A CA 1
ATOM 6597 C C . GLY A 1 824 ? 38.494 45.020 151.686 1.00 32.75 823 GLY A C 1
ATOM 6598 O O . GLY A 1 824 ? 38.170 43.968 151.174 1.00 32.64 823 GLY A O 1
ATOM 6599 N N . VAL A 1 825 ? 39.002 46.029 150.998 1.00 30.11 824 VAL A N 1
ATOM 6600 C CA . VAL A 1 825 ? 39.120 46.049 149.558 1.00 29.87 824 VAL A CA 1
ATOM 6601 C C . VAL A 1 825 ? 40.578 45.939 149.189 1.00 28.34 824 VAL A C 1
ATOM 6602 O O . VAL A 1 825 ? 41.397 46.737 149.630 1.00 28.21 824 VAL A O 1
ATOM 6606 N N . ILE A 1 826 ? 40.888 44.940 148.355 1.00 30.45 825 ILE A N 1
ATOM 6607 C CA . ILE A 1 826 ? 42.248 44.790 147.795 1.00 28.30 825 ILE A CA 1
ATOM 6608 C C . ILE A 1 826 ? 42.432 45.845 146.743 1.00 29.57 825 ILE A C 1
ATOM 6609 O O . ILE A 1 826 ? 41.651 45.945 145.799 1.00 31.57 825 ILE A O 1
ATOM 6614 N N . ALA A 1 827 ? 43.474 46.643 146.889 1.00 29.41 826 ALA A N 1
ATOM 6615 C CA . ALA A 1 827 ? 43.770 47.655 145.909 1.00 29.36 826 ALA A CA 1
ATOM 6616 C C . ALA A 1 827 ? 44.360 47.000 144.632 1.00 28.07 826 ALA A C 1
ATOM 6617 O O . ALA A 1 827 ? 45.079 46.042 144.705 1.00 26.26 826 ALA A O 1
ATOM 6619 N N . GLY A 1 828 ? 44.062 47.568 143.484 1.00 27.18 827 GLY A N 1
ATOM 6620 C CA . GLY A 1 828 ? 44.717 47.169 142.249 1.00 28.09 827 GLY A CA 1
ATOM 6621 C C . GLY A 1 828 ? 46.189 47.385 142.315 1.00 27.81 827 GLY A C 1
ATOM 6622 O O . GLY A 1 828 ? 46.977 46.499 141.962 1.00 25.65 827 GLY A O 1
ATOM 6623 N N . PHE A 1 829 ? 46.587 48.555 142.793 1.00 26.09 828 PHE A N 1
ATOM 6624 C CA . PHE A 1 829 ? 48.001 48.824 142.900 1.00 28.37 828 PHE A CA 1
ATOM 6625 C C . PHE A 1 829 ? 48.324 49.636 144.173 1.00 30.78 828 PHE A C 1
ATOM 6626 O O . PHE A 1 829 ? 47.520 50.430 144.654 1.00 27.71 828 PHE A O 1
ATOM 6634 N N . LEU A 1 830 ? 49.568 49.487 144.607 1.00 34.15 829 LEU A N 1
ATOM 6635 C CA . LEU A 1 830 ? 50.191 50.389 145.578 1.00 33.15 829 LEU A CA 1
ATOM 6636 C C . LEU A 1 830 ? 51.317 51.102 144.922 1.00 35.99 829 LEU A C 1
ATOM 6637 O O . LEU A 1 830 ? 52.150 50.480 144.256 1.00 36.33 829 LEU A O 1
ATOM 6642 N N . TYR A 1 831 ? 51.354 52.427 145.112 1.00 34.85 830 TYR A N 1
ATOM 6643 C CA . TYR A 1 831 ? 52.512 53.219 144.711 1.00 36.56 830 TYR A CA 1
ATOM 6644 C C . TYR A 1 831 ? 53.286 53.521 145.988 1.00 40.28 830 TYR A C 1
ATOM 6645 O O . TYR A 1 831 ? 52.755 54.167 146.887 1.00 34.40 830 TYR A O 1
ATOM 6654 N N . ARG A 1 832 ? 54.523 53.063 146.063 1.00 42.28 831 ARG A N 1
ATOM 6655 C CA . ARG A 1 832 ? 55.306 53.235 147.278 1.00 45.86 831 ARG A CA 1
ATOM 6656 C C . ARG A 1 832 ? 56.682 53.818 147.028 1.00 44.96 831 ARG A C 1
ATOM 6657 O O . ARG A 1 832 ? 57.585 53.120 146.608 1.00 45.19 831 ARG A O 1
ATOM 6665 N N . GLU A 1 833 ? 56.861 55.080 147.360 1.00 45.17 832 GLU A N 1
ATOM 6666 C CA . GLU A 1 833 ? 58.249 55.634 147.388 1.00 49.81 832 GLU A CA 1
ATOM 6667 C C . GLU A 1 833 ? 59.004 55.212 148.631 1.00 50.73 832 GLU A C 1
ATOM 6668 O O . GLU A 1 833 ? 60.165 54.924 148.560 1.00 46.85 832 GLU A O 1
ATOM 6674 N N . SER A 1 834 ? 58.314 55.179 149.762 1.00 51.20 833 SER A N 1
ATOM 6675 C CA . SER A 1 834 ? 58.898 54.728 151.008 1.00 51.45 833 SER A CA 1
ATOM 6676 C C . SER A 1 834 ? 57.754 54.445 151.951 1.00 48.88 833 SER A C 1
ATOM 6677 O O . SER A 1 834 ? 56.611 54.766 151.640 1.00 43.17 833 SER A O 1
ATOM 6680 N N . GLU A 1 835 ? 58.067 53.944 153.136 1.00 53.75 834 GLU A N 1
ATOM 6681 C CA . GLU A 1 835 ? 57.036 53.745 154.167 1.00 53.13 834 GLU A CA 1
ATOM 6682 C C . GLU A 1 835 ? 56.241 55.028 154.500 1.00 54.21 834 GLU A C 1
ATOM 6683 O O . GLU A 1 835 ? 55.058 54.960 154.837 1.00 53.94 834 GLU A O 1
ATOM 6689 N N . GLU A 1 836 ? 56.888 56.175 154.341 1.00 58.50 835 GLU A N 1
ATOM 6690 C CA . GLU A 1 836 ? 56.276 57.496 154.591 1.00 65.43 835 GLU A CA 1
ATOM 6691 C C . GLU A 1 836 ? 55.371 57.992 153.456 1.00 61.80 835 GLU A C 1
ATOM 6692 O O . GLU A 1 836 ? 54.465 58.788 153.692 1.00 56.29 835 GLU A O 1
ATOM 6698 N N . HIS A 1 837 ? 55.649 57.552 152.230 1.00 58.20 836 HIS A N 1
ATOM 6699 C CA . HIS A 1 837 ? 54.944 58.055 151.029 1.00 61.67 836 HIS A CA 1
ATOM 6700 C C . HIS A 1 837 ? 54.376 56.856 150.226 1.00 55.26 836 HIS A C 1
ATOM 6701 O O . HIS A 1 837 ? 55.067 56.268 149.388 1.00 50.91 836 HIS A O 1
ATOM 6716 N N . LYS A 1 839 ? 50.617 55.367 148.276 1.00 41.66 838 LYS A N 1
ATOM 6717 C CA . LYS A 1 839 ? 49.242 55.608 147.888 1.00 41.22 838 LYS A CA 1
ATOM 6718 C C . LYS A 1 839 ? 48.666 54.467 147.034 1.00 41.87 838 LYS A C 1
ATOM 6719 O O . LYS A 1 839 ? 49.388 53.744 146.328 1.00 35.43 838 LYS A O 1
ATOM 6725 N N . TYR A 1 840 ? 47.381 54.274 147.196 1.00 35.21 839 TYR A N 1
ATOM 6726 C CA . TYR A 1 840 ? 46.687 53.313 146.363 1.00 40.07 839 TYR A CA 1
ATOM 6727 C C . TYR A 1 840 ? 46.278 53.882 145.026 1.00 42.83 839 TYR A C 1
ATOM 6728 O O . TYR A 1 840 ? 45.987 55.072 144.896 1.00 39.26 839 TYR A O 1
ATOM 6745 N N . LEU A 1 842 ? 43.490 52.331 141.871 1.00 31.55 841 LEU A N 1
ATOM 6746 C CA . LEU A 1 842 ? 42.437 51.345 141.611 1.00 32.02 841 LEU A CA 1
ATOM 6747 C C . LEU A 1 842 ? 41.902 50.804 142.943 1.00 32.52 841 LEU A C 1
ATOM 6748 O O . LEU A 1 842 ? 41.820 49.591 143.197 1.00 28.88 841 LEU A O 1
ATOM 6753 N N . HIS A 1 843 ? 41.606 51.758 143.805 1.00 31.37 842 HIS A N 1
ATOM 6754 C CA . HIS A 1 843 ? 41.059 51.492 145.162 1.00 30.27 842 HIS A CA 1
ATOM 6755 C C . HIS A 1 843 ? 40.134 52.681 145.446 1.00 26.36 842 HIS A C 1
ATOM 6756 O O . HIS A 1 843 ? 40.383 53.774 144.915 1.00 26.29 842 HIS A O 1
ATOM 6763 N N . PRO A 1 844 ? 39.034 52.464 146.183 1.00 29.10 843 PRO A N 1
ATOM 6764 C CA . PRO A 1 844 ? 38.117 53.606 146.506 1.00 34.84 843 PRO A CA 1
ATOM 6765 C C . PRO A 1 844 ? 38.790 54.855 147.177 1.00 40.93 843 PRO A C 1
ATOM 6766 O O . PRO A 1 844 ? 38.328 55.983 146.977 1.00 41.01 843 PRO A O 1
ATOM 6770 N N . ASP A 1 845 ? 39.902 54.650 147.890 1.00 40.41 844 ASP A N 1
ATOM 6771 C CA . ASP A 1 845 ? 40.688 55.753 148.500 1.00 41.40 844 ASP A CA 1
ATOM 6772 C C . ASP A 1 845 ? 41.284 56.669 147.481 1.00 42.90 844 ASP A C 1
ATOM 6773 O O . ASP A 1 845 ? 41.565 57.797 147.826 1.00 38.99 844 ASP A O 1
ATOM 6778 N N . ASP A 1 846 ? 41.479 56.227 146.235 1.00 36.71 845 ASP A N 1
ATOM 6779 C CA . ASP A 1 846 ? 41.967 57.127 145.158 1.00 38.51 845 ASP A CA 1
ATOM 6780 C C . ASP A 1 846 ? 40.834 58.002 144.593 1.00 41.63 845 ASP A C 1
ATOM 6781 O O . ASP A 1 846 ? 40.402 57.908 143.430 1.00 36.65 845 ASP A O 1
ATOM 6786 N N . THR A 1 847 ? 40.380 58.903 145.453 1.00 40.29 846 THR A N 1
ATOM 6787 C CA . THR A 1 847 ? 39.201 59.692 145.193 1.00 41.41 846 THR A CA 1
ATOM 6788 C C . THR A 1 847 ? 39.382 60.648 144.020 1.00 40.49 846 THR A C 1
ATOM 6789 O O . THR A 1 847 ? 38.402 61.019 143.405 1.00 44.80 846 THR A O 1
ATOM 6793 N N . GLU A 1 848 ? 40.613 61.032 143.713 1.00 40.91 847 GLU A N 1
ATOM 6794 C CA . GLU A 1 848 ? 40.878 61.844 142.539 1.00 49.90 847 GLU A CA 1
ATOM 6795 C C . GLU A 1 848 ? 40.655 61.087 141.186 1.00 51.06 847 GLU A C 1
ATOM 6796 O O . GLU A 1 848 ? 40.375 61.716 140.169 1.00 46.65 847 GLU A O 1
ATOM 6802 N N . SER A 1 849 ? 40.814 59.761 141.198 1.00 44.40 848 SER A N 1
ATOM 6803 C CA . SER A 1 849 ? 40.670 58.938 140.003 1.00 38.63 848 SER A CA 1
ATOM 6804 C C . SER A 1 849 ? 39.200 58.591 139.788 1.00 34.40 848 SER A C 1
ATOM 6805 O O . SER A 1 849 ? 38.401 58.539 140.749 1.00 35.11 848 SER A O 1
ATOM 6808 N N . SER A 1 850 ? 38.851 58.344 138.525 1.00 33.44 849 SER A N 1
ATOM 6809 C CA . SER A 1 850 ? 37.541 57.754 138.166 1.00 32.36 849 SER A CA 1
ATOM 6810 C C . SER A 1 850 ? 37.524 56.216 138.310 1.00 31.09 849 SER A C 1
ATOM 6811 O O . SER A 1 850 ? 36.433 55.595 138.292 1.00 28.03 849 SER A O 1
ATOM 6814 N N . ILE A 1 851 ? 38.686 55.623 138.591 1.00 28.40 850 ILE A N 1
ATOM 6815 C CA . ILE A 1 851 ? 38.800 54.133 138.721 1.00 31.57 850 ILE A CA 1
ATOM 6816 C C . ILE A 1 851 ? 39.054 53.662 140.115 1.00 29.82 850 ILE A C 1
ATOM 6817 O O . ILE A 1 851 ? 40.089 53.984 140.695 1.00 32.45 850 ILE A O 1
ATOM 6822 N N . HIS A 1 852 ? 38.160 52.835 140.635 1.00 31.18 851 HIS A N 1
ATOM 6823 C CA . HIS A 1 852 ? 38.250 52.388 142.026 1.00 31.11 851 HIS A CA 1
ATOM 6824 C C . HIS A 1 852 ? 38.358 50.888 142.341 1.00 28.78 851 HIS A C 1
ATOM 6825 O O . HIS A 1 852 ? 38.598 50.499 143.473 1.00 28.22 851 HIS A O 1
ATOM 6832 N N . TYR A 1 853 ? 38.199 50.033 141.350 1.00 27.29 852 TYR A N 1
ATOM 6833 C CA . TYR A 1 853 ? 38.266 48.581 141.567 1.00 24.26 852 TYR A CA 1
ATOM 6834 C C . TYR A 1 853 ? 38.889 47.860 140.406 1.00 25.44 852 TYR A C 1
ATOM 6835 O O . TYR A 1 853 ? 38.704 48.269 139.271 1.00 25.53 852 TYR A O 1
ATOM 6844 N N . ARG A 1 854 ? 39.703 46.852 140.701 1.00 25.90 853 ARG A N 1
ATOM 6845 C CA . ARG A 1 854 ? 40.354 46.064 139.682 1.00 25.75 853 ARG A CA 1
ATOM 6846 C C . ARG A 1 854 ? 39.918 44.625 139.908 1.00 26.38 853 ARG A C 1
ATOM 6847 O O . ARG A 1 854 ? 39.955 44.123 141.027 1.00 27.76 853 ARG A O 1
ATOM 6855 N N . LEU A 1 855 ? 39.541 43.963 138.820 1.00 25.11 854 LEU A N 1
ATOM 6856 C CA . LEU A 1 855 ? 39.156 42.529 138.881 1.00 23.09 854 LEU A CA 1
ATOM 6857 C C . LEU A 1 855 ? 40.245 41.560 139.268 1.00 20.99 854 LEU A C 1
ATOM 6858 O O . LEU A 1 855 ? 40.017 40.667 140.075 1.00 19.25 854 LEU A O 1
ATOM 6863 N N . LEU A 1 856 ? 41.385 41.678 138.603 1.00 20.41 855 LEU A N 1
ATOM 6864 C CA . LEU A 1 856 ? 42.400 40.638 138.653 1.00 21.85 855 LEU A CA 1
ATOM 6865 C C . LEU A 1 856 ? 42.802 40.153 140.070 1.00 24.44 855 LEU A C 1
ATOM 6866 O O . LEU A 1 856 ? 42.888 38.941 140.318 1.00 23.47 855 LEU A O 1
ATOM 6871 N N . PRO A 1 857 ? 43.097 41.073 140.992 1.00 24.54 856 PRO A N 1
ATOM 6872 C CA . PRO A 1 857 ? 43.529 40.644 142.342 1.00 25.46 856 PRO A CA 1
ATOM 6873 C C . PRO A 1 857 ? 42.429 39.924 143.096 1.00 25.18 856 PRO A C 1
ATOM 6874 O O . PRO A 1 857 ? 42.676 39.009 143.859 1.00 25.18 856 PRO A O 1
ATOM 6878 N N . LEU A 1 858 ? 41.206 40.317 142.824 1.00 23.46 857 LEU A N 1
ATOM 6879 C CA . LEU A 1 858 ? 40.086 39.696 143.460 1.00 25.30 857 LEU A CA 1
ATOM 6880 C C . LEU A 1 858 ? 39.933 38.218 143.061 1.00 25.79 857 LEU A C 1
ATOM 6881 O O . LEU A 1 858 ? 39.616 37.392 143.906 1.00 23.40 857 LEU A O 1
ATOM 6886 N N . THR A 1 859 ? 40.147 37.886 141.777 1.00 24.39 858 THR A N 1
ATOM 6887 C CA . THR A 1 859 ? 40.034 36.495 141.336 1.00 22.91 858 THR A CA 1
ATOM 6888 C C . THR A 1 859 ? 41.293 35.684 141.685 1.00 21.81 858 THR A C 1
ATOM 6889 O O . THR A 1 859 ? 41.196 34.600 142.164 1.00 22.52 858 THR A O 1
ATOM 6893 N N . ARG A 1 860 ? 42.471 36.251 141.486 1.00 20.30 859 ARG A N 1
ATOM 6894 C CA . ARG A 1 860 ? 43.694 35.543 141.729 1.00 22.00 859 ARG A CA 1
ATOM 6895 C C . ARG A 1 860 ? 43.855 35.172 143.188 1.00 24.01 859 ARG A C 1
ATOM 6896 O O . ARG A 1 860 ? 44.246 34.042 143.517 1.00 22.88 859 ARG A O 1
ATOM 6904 N N . SER A 1 861 ? 43.468 36.091 144.084 1.00 24.33 860 SER A N 1
ATOM 6905 C CA . SER A 1 861 ? 43.570 35.790 145.513 1.00 26.09 860 SER A CA 1
ATOM 6906 C C . SER A 1 861 ? 42.652 34.657 145.924 1.00 26.77 860 SER A C 1
ATOM 6907 O O . SER A 1 861 ? 43.017 33.912 146.822 1.00 24.35 860 SER A O 1
ATOM 6910 N N . ILE A 1 862 ? 41.501 34.501 145.264 1.00 26.30 861 ILE A N 1
ATOM 6911 C CA . ILE A 1 862 ? 40.585 33.359 145.501 1.00 24.65 861 ILE A CA 1
ATOM 6912 C C . ILE A 1 862 ? 41.130 32.045 144.899 1.00 26.47 861 ILE A C 1
ATOM 6913 O O . ILE A 1 862 ? 41.173 30.985 145.567 1.00 25.82 861 ILE A O 1
ATOM 6918 N N . ILE A 1 863 ? 41.553 32.118 143.628 1.00 21.72 862 ILE A N 1
ATOM 6919 C CA . ILE A 1 863 ? 42.069 30.950 142.966 1.00 23.04 862 ILE A CA 1
ATOM 6920 C C . ILE A 1 863 ? 43.248 30.375 143.774 1.00 23.21 862 ILE A C 1
ATOM 6921 O O . ILE A 1 863 ? 43.379 29.197 143.869 1.00 25.64 862 ILE A O 1
ATOM 6926 N N . ALA A 1 864 ? 44.102 31.215 144.295 1.00 22.15 863 ALA A N 1
ATOM 6927 C CA . ALA A 1 864 ? 45.254 30.746 145.017 1.00 23.68 863 ALA A CA 1
ATOM 6928 C C . ALA A 1 864 ? 44.887 30.296 146.474 1.00 26.97 863 ALA A C 1
ATOM 6929 O O . ALA A 1 864 ? 45.735 29.783 147.171 1.00 22.05 863 ALA A O 1
ATOM 6931 N N . GLN A 1 865 ? 43.641 30.488 146.900 1.00 23.98 864 GLN A N 1
ATOM 6932 C CA . GLN A 1 865 ? 43.243 30.277 148.319 1.00 26.71 864 GLN A CA 1
ATOM 6933 C C . GLN A 1 865 ? 44.099 31.164 149.244 1.00 28.47 864 GLN A C 1
ATOM 6934 O O . GLN A 1 865 ? 44.403 30.802 150.359 1.00 29.17 864 GLN A O 1
ATOM 6940 N N . LEU A 1 866 ? 44.466 32.339 148.750 1.00 28.63 865 LEU A N 1
ATOM 6941 C CA . LEU A 1 866 ? 45.257 33.323 149.491 1.00 29.15 865 LEU A CA 1
ATOM 6942 C C . LEU A 1 866 ? 44.323 34.207 150.286 1.00 28.71 865 LEU A C 1
ATOM 6943 O O . LEU A 1 866 ? 44.645 34.616 151.420 1.00 29.38 865 LEU A O 1
ATOM 6948 N N . ALA A 1 867 ? 43.203 34.570 149.692 1.00 26.64 866 ALA A N 1
ATOM 6949 C CA . ALA A 1 867 ? 42.201 35.372 150.400 1.00 26.40 866 ALA A CA 1
ATOM 6950 C C . ALA A 1 867 ? 41.485 34.498 151.414 1.00 26.44 866 ALA A C 1
ATOM 6951 O O . ALA A 1 867 ? 40.978 33.432 151.065 1.00 27.82 866 ALA A O 1
ATOM 6953 N N . ASP A 1 868 ? 41.407 34.974 152.666 1.00 28.95 867 ASP A N 1
ATOM 6954 C CA . ASP A 1 868 ? 40.671 34.228 153.711 1.00 27.10 867 ASP A CA 1
ATOM 6955 C C . ASP A 1 868 ? 39.183 34.279 153.351 1.00 27.13 867 ASP A C 1
ATOM 6956 O O . ASP A 1 868 ? 38.743 35.148 152.567 1.00 28.24 867 ASP A O 1
ATOM 6961 N N . PHE A 1 869 ? 38.408 33.350 153.901 1.00 26.53 868 PHE A N 1
ATOM 6962 C CA . PHE A 1 869 ? 37.011 33.210 153.559 1.00 24.85 868 PHE A CA 1
ATOM 6963 C C . PHE A 1 869 ? 36.241 34.545 153.539 1.00 30.29 868 PHE A C 1
ATOM 6964 O O . PHE A 1 869 ? 35.468 34.794 152.598 1.00 26.81 868 PHE A O 1
ATOM 6972 N N . LYS A 1 870 ? 36.445 35.380 154.559 1.00 28.45 869 LYS A N 1
ATOM 6973 C CA . LYS A 1 870 ? 35.707 36.657 154.741 1.00 34.11 869 LYS A CA 1
ATOM 6974 C C . LYS A 1 870 ? 36.107 37.629 153.663 1.00 31.17 869 LYS A C 1
ATOM 6975 O O . LYS A 1 870 ? 35.241 38.238 153.020 1.00 32.42 869 LYS A O 1
ATOM 6981 N N . LEU A 1 871 ? 37.400 37.754 153.403 1.00 27.45 870 LEU A N 1
ATOM 6982 C CA . LEU A 1 871 ? 37.871 38.582 152.290 1.00 29.11 870 LEU A CA 1
ATOM 6983 C C . LEU A 1 871 ? 37.363 38.117 150.895 1.00 31.04 870 LEU A C 1
ATOM 6984 O O . LEU A 1 871 ? 36.993 38.935 150.068 1.00 29.73 870 LEU A O 1
ATOM 6989 N N . ALA A 1 872 ? 37.401 36.808 150.659 1.00 27.66 871 ALA A N 1
ATOM 6990 C CA . ALA A 1 872 ? 36.960 36.209 149.406 1.00 27.08 871 ALA A CA 1
ATOM 6991 C C . ALA A 1 872 ? 35.480 36.539 149.182 1.00 29.05 871 ALA A C 1
ATOM 6992 O O . ALA A 1 872 ? 35.075 36.844 148.107 1.00 24.92 871 ALA A O 1
ATOM 6994 N N . THR A 1 873 ? 34.693 36.446 150.250 1.00 25.54 872 THR A N 1
ATOM 6995 C CA . THR A 1 873 ? 33.312 36.800 150.204 1.00 27.65 872 THR A CA 1
ATOM 6996 C C . THR A 1 873 ? 33.129 38.258 149.801 1.00 29.94 872 THR A C 1
ATOM 6997 O O . THR A 1 873 ? 32.309 38.577 148.982 1.00 31.24 872 THR A O 1
ATOM 7001 N N . ARG A 1 874 ? 33.961 39.130 150.336 1.00 28.35 873 ARG A N 1
ATOM 7002 C CA . ARG A 1 874 ? 33.933 40.529 149.985 1.00 29.30 873 ARG A CA 1
ATOM 7003 C C . ARG A 1 874 ? 34.331 40.744 148.511 1.00 27.22 873 ARG A C 1
ATOM 7004 O O . ARG A 1 874 ? 33.699 41.488 147.821 1.00 27.87 873 ARG A O 1
ATOM 7012 N N . ASN A 1 875 ? 35.384 40.085 148.082 1.00 25.81 874 ASN A N 1
ATOM 7013 C CA . ASN A 1 875 ? 35.807 40.135 146.644 1.00 26.46 874 ASN A CA 1
ATOM 7014 C C . ASN A 1 875 ? 34.598 39.885 145.708 1.00 23.09 874 ASN A C 1
ATOM 7015 O O . ASN A 1 875 ? 34.371 40.632 144.774 1.00 24.22 874 ASN A O 1
ATOM 7020 N N . LEU A 1 876 ? 33.824 38.856 146.002 1.00 22.82 875 LEU A N 1
ATOM 7021 C CA . LEU A 1 876 ? 32.606 38.588 145.237 1.00 25.23 875 LEU A CA 1
ATOM 7022 C C . LEU A 1 876 ? 31.535 39.663 145.266 1.00 25.83 875 LEU A C 1
ATOM 7023 O O . LEU A 1 876 ? 30.885 39.946 144.242 1.00 24.01 875 LEU A O 1
ATOM 7028 N N . GLU A 1 877 ? 31.312 40.256 146.434 1.00 24.96 876 GLU A N 1
ATOM 7029 C CA . GLU A 1 877 ? 30.393 41.393 146.513 1.00 27.36 876 GLU A CA 1
ATOM 7030 C C . GLU A 1 877 ? 30.855 42.562 145.693 1.00 23.63 876 GLU A C 1
ATOM 7031 O O . GLU A 1 877 ? 30.054 43.228 145.051 1.00 26.25 876 GLU A O 1
ATOM 7037 N N . ILE A 1 878 ? 32.148 42.823 145.705 1.00 23.24 877 ILE A N 1
ATOM 7038 C CA . ILE A 1 878 ? 32.730 43.910 144.928 1.00 25.79 877 ILE A CA 1
ATOM 7039 C C . ILE A 1 878 ? 32.515 43.644 143.417 1.00 23.04 877 ILE A C 1
ATOM 7040 O O . ILE A 1 878 ? 32.112 44.544 142.648 1.00 22.77 877 ILE A O 1
ATOM 7045 N N . ILE A 1 879 ? 32.825 42.436 142.996 1.00 23.37 878 ILE A N 1
ATOM 7046 C CA . ILE A 1 879 ? 32.610 42.045 141.606 1.00 22.96 878 ILE A CA 1
ATOM 7047 C C . ILE A 1 879 ? 31.138 42.281 141.209 1.00 23.51 878 ILE A C 1
ATOM 7048 O O . ILE A 1 879 ? 30.848 42.947 140.225 1.00 22.78 878 ILE A O 1
ATOM 7053 N N . ASP A 1 880 ? 30.212 41.798 142.013 1.00 24.57 879 ASP A N 1
ATOM 7054 C CA . ASP A 1 880 ? 28.784 41.918 141.701 1.00 25.65 879 ASP A CA 1
ATOM 7055 C C . ASP A 1 880 ? 28.345 43.384 141.610 1.00 29.41 879 ASP A C 1
ATOM 7056 O O . ASP A 1 880 ? 27.646 43.767 140.713 1.00 30.79 879 ASP A O 1
ATOM 7061 N N . GLU A 1 881 ? 28.783 44.207 142.543 1.00 26.97 880 GLU A N 1
ATOM 7062 C CA . GLU A 1 881 ? 28.361 45.599 142.563 1.00 25.26 880 GLU A CA 1
ATOM 7063 C C . GLU A 1 881 ? 28.991 46.490 141.509 1.00 24.23 880 GLU A C 1
ATOM 7064 O O . GLU A 1 881 ? 28.334 47.366 140.971 1.00 22.10 880 GLU A O 1
ATOM 7070 N N . HIS A 1 882 ? 30.262 46.290 141.212 1.00 22.97 881 HIS A N 1
ATOM 7071 C CA . HIS A 1 882 ? 31.012 47.223 140.401 1.00 24.91 881 HIS A CA 1
ATOM 7072 C C . HIS A 1 882 ? 31.539 46.691 139.055 1.00 26.96 881 HIS A C 1
ATOM 7073 O O . HIS A 1 882 ? 31.947 47.504 138.222 1.00 26.01 881 HIS A O 1
ATOM 7080 N N . LEU A 1 883 ? 31.637 45.368 138.893 1.00 22.60 882 LEU A N 1
ATOM 7081 C CA . LEU A 1 883 ? 32.352 44.799 137.719 1.00 22.14 882 LEU A CA 1
ATOM 7082 C C . LEU A 1 883 ? 31.481 43.926 136.843 1.00 22.43 882 LEU A C 1
ATOM 7083 O O . LEU A 1 883 ? 31.725 43.831 135.645 1.00 22.47 882 LEU A O 1
ATOM 7088 N N . ALA A 1 884 ? 30.480 43.279 137.412 1.00 24.00 883 ALA A N 1
ATOM 7089 C CA . ALA A 1 884 ? 29.632 42.343 136.682 1.00 25.78 883 ALA A CA 1
ATOM 7090 C C . ALA A 1 884 ? 28.708 43.038 135.675 1.00 28.93 883 ALA A C 1
ATOM 7091 O O . ALA A 1 884 ? 27.981 43.961 136.030 1.00 25.80 883 ALA A O 1
ATOM 7093 N N . CYS A 1 885 ? 28.751 42.554 134.424 1.00 23.20 884 CYS A N 1
ATOM 7094 C CA . CYS A 1 885 ? 27.870 43.031 133.343 1.00 24.59 884 CYS A CA 1
ATOM 7095 C C . CYS A 1 885 ? 27.183 41.841 132.669 1.00 23.57 884 CYS A C 1
ATOM 7096 O O . CYS A 1 885 ? 27.636 40.698 132.828 1.00 22.19 884 CYS A O 1
ATOM 7099 N N . PRO A 1 886 ? 26.118 42.097 131.894 1.00 22.80 885 PRO A N 1
ATOM 7100 C CA . PRO A 1 886 ? 25.444 40.996 131.181 1.00 22.00 885 PRO A CA 1
ATOM 7101 C C . PRO A 1 886 ? 26.363 40.260 130.202 1.00 22.06 885 PRO A C 1
ATOM 7102 O O . PRO A 1 886 ? 26.126 39.051 129.988 1.00 23.61 885 PRO A O 1
ATOM 7106 N N . ASP A 1 887 ? 27.419 40.896 129.710 1.00 21.16 886 ASP A N 1
ATOM 7107 C CA . ASP A 1 887 ? 28.354 40.218 128.802 1.00 22.28 886 ASP A CA 1
ATOM 7108 C C . ASP A 1 887 ? 29.592 39.688 129.515 1.00 22.75 886 ASP A C 1
ATOM 7109 O O . ASP A 1 887 ? 30.589 39.243 128.864 1.00 19.70 886 ASP A O 1
ATOM 7114 N N . GLY A 1 888 ? 29.566 39.686 130.853 1.00 19.88 887 GLY A N 1
ATOM 7115 C CA . GLY A 1 888 ? 30.703 39.137 131.639 1.00 22.17 887 GLY A CA 1
ATOM 7116 C C . GLY A 1 888 ? 31.204 40.126 132.682 1.00 26.50 887 GLY A C 1
ATOM 7117 O O . GLY A 1 888 ? 30.716 41.264 132.795 1.00 24.44 887 GLY A O 1
ATOM 7118 N N . VAL A 1 889 ? 32.219 39.714 133.402 1.00 25.26 888 VAL A N 1
ATOM 7119 C CA . VAL A 1 889 ? 32.830 40.592 134.418 1.00 24.15 888 VAL A CA 1
ATOM 7120 C C . VAL A 1 889 ? 33.915 41.416 133.793 1.00 22.92 888 VAL A C 1
ATOM 7121 O O . VAL A 1 889 ? 34.730 40.919 133.005 1.00 21.56 888 VAL A O 1
ATOM 7125 N N . ARG A 1 890 ? 33.949 42.694 134.188 1.00 21.00 889 ARG A N 1
ATOM 7126 C CA . ARG A 1 890 ? 34.956 43.636 133.644 1.00 22.01 889 ARG A CA 1
ATOM 7127 C C . ARG A 1 890 ? 36.211 43.803 134.506 1.00 21.21 889 ARG A C 1
ATOM 7128 O O . ARG A 1 890 ? 36.235 43.564 135.717 1.00 20.90 889 ARG A O 1
ATOM 7136 N N . LEU A 1 891 ? 37.214 44.282 133.845 1.00 20.73 890 LEU A N 1
ATOM 7137 C CA . LEU A 1 891 ? 38.566 44.315 134.383 1.00 22.26 890 LEU A CA 1
ATOM 7138 C C . LEU A 1 891 ? 38.751 45.432 135.416 1.00 21.02 890 LEU A C 1
ATOM 7139 O O . LEU A 1 891 ? 39.614 45.311 136.263 1.00 22.15 890 LEU A O 1
ATOM 7152 N N . ASP A 1 893 ? 36.343 49.086 137.074 1.00 26.35 892 ASP A N 1
ATOM 7153 C CA . ASP A 1 893 ? 34.986 49.677 137.170 1.00 25.91 892 ASP A CA 1
ATOM 7154 C C . ASP A 1 893 ? 34.782 50.985 136.386 1.00 24.83 892 ASP A C 1
ATOM 7155 O O . ASP A 1 893 ? 33.686 51.564 136.434 1.00 26.09 892 ASP A O 1
ATOM 7160 N N . HIS A 1 894 ? 35.782 51.388 135.623 1.00 24.44 893 HIS A N 1
ATOM 7161 C CA . HIS A 1 894 ? 35.739 52.557 134.757 1.00 25.78 893 HIS A CA 1
ATOM 7162 C C . HIS A 1 894 ? 36.931 52.487 133.789 1.00 25.81 893 HIS A C 1
ATOM 7163 O O . HIS A 1 894 ? 37.935 51.859 134.106 1.00 23.93 893 HIS A O 1
ATOM 7170 N N . PRO A 1 895 ? 36.806 53.075 132.582 1.00 25.44 894 PRO A N 1
ATOM 7171 C CA . PRO A 1 895 ? 37.902 52.956 131.648 1.00 25.07 894 PRO A CA 1
ATOM 7172 C C . PRO A 1 895 ? 39.179 53.664 132.110 1.00 27.70 894 PRO A C 1
ATOM 7173 O O . PRO A 1 895 ? 39.144 54.608 132.892 1.00 25.78 894 PRO A O 1
ATOM 7177 N N . ALA A 1 896 ? 40.290 53.286 131.519 1.00 27.57 895 ALA A N 1
ATOM 7178 C CA . ALA A 1 896 ? 41.531 54.014 131.752 1.00 27.35 895 ALA A CA 1
ATOM 7179 C C . ALA A 1 896 ? 41.427 55.398 131.167 1.00 26.10 895 ALA A C 1
ATOM 7180 O O . ALA A 1 896 ? 40.511 55.697 130.378 1.00 26.03 895 ALA A O 1
ATOM 7182 N N . SER A 1 897 ? 42.384 56.254 131.521 1.00 26.67 896 SER A N 1
ATOM 7183 C CA . SER A 1 897 ? 42.352 57.666 131.026 1.00 27.88 896 SER A CA 1
ATOM 7184 C C . SER A 1 897 ? 42.514 57.696 129.538 1.00 29.17 896 SER A C 1
ATOM 7185 O O . SER A 1 897 ? 43.266 56.866 128.961 1.00 30.50 896 SER A O 1
ATOM 7188 N N . TYR A 1 898 ? 41.811 58.639 128.907 1.00 27.90 897 TYR A N 1
ATOM 7189 C CA . TYR A 1 898 ? 42.111 58.989 127.547 1.00 27.76 897 TYR A CA 1
ATOM 7190 C C . TYR A 1 898 ? 41.974 60.510 127.405 1.00 27.37 897 TYR A C 1
ATOM 7191 O O . TYR A 1 898 ? 40.946 61.038 127.662 1.00 29.03 897 TYR A O 1
ATOM 7200 N N . SER A 1 899 ? 43.037 61.161 126.955 1.00 31.95 898 SER A N 1
ATOM 7201 C CA . SER A 1 899 ? 42.988 62.609 126.774 1.00 36.93 898 SER A CA 1
ATOM 7202 C C . SER A 1 899 ? 43.753 63.012 125.523 1.00 35.47 898 SER A C 1
ATOM 7203 O O . SER A 1 899 ? 44.600 63.855 125.561 1.00 43.57 898 SER A O 1
ATOM 7206 N N . GLY A 1 900 ? 43.408 62.399 124.410 1.00 31.84 899 GLY A N 1
ATOM 7207 C CA . GLY A 1 900 ? 44.022 62.699 123.121 1.00 27.06 899 GLY A CA 1
ATOM 7208 C C . GLY A 1 900 ? 45.194 61.868 122.771 1.00 26.39 899 GLY A C 1
ATOM 7209 O O . GLY A 1 900 ? 45.754 62.006 121.679 1.00 29.25 899 GLY A O 1
ATOM 7210 N N . GLY A 1 901 ? 45.520 60.912 123.602 1.00 29.71 900 GLY A N 1
ATOM 7211 C CA . GLY A 1 901 ? 46.443 59.886 123.197 1.00 30.37 900 GLY A CA 1
ATOM 7212 C C . GLY A 1 901 ? 47.732 59.801 123.971 1.00 29.47 900 GLY A C 1
ATOM 7213 O O . GLY A 1 901 ? 48.472 58.819 123.782 1.00 28.05 900 GLY A O 1
ATOM 7214 N N . ILE A 1 902 ? 48.023 60.806 124.801 1.00 30.29 901 ILE A N 1
ATOM 7215 C CA . ILE A 1 902 ? 49.266 60.815 125.589 1.00 30.80 901 ILE A CA 1
ATOM 7216 C C . ILE A 1 902 ? 49.100 60.053 126.895 1.00 32.57 901 ILE A C 1
ATOM 7217 O O . ILE A 1 902 ? 48.130 60.242 127.556 1.00 29.73 901 ILE A O 1
ATOM 7222 N N . SER A 1 903 ? 50.118 59.247 127.266 1.00 33.44 902 SER A N 1
ATOM 7223 C CA . SER A 1 903 ? 50.087 58.443 128.476 1.00 34.32 902 SER A CA 1
ATOM 7224 C C . SER A 1 903 ? 50.640 59.177 129.732 1.00 34.42 902 SER A C 1
ATOM 7225 O O . SER A 1 903 ? 51.685 59.740 129.659 1.00 32.22 902 SER A O 1
ATOM 7228 N N . LYS A 1 904 ? 49.938 59.073 130.846 1.00 31.30 903 LYS A N 1
ATOM 7229 C CA . LYS A 1 904 ? 50.429 59.517 132.178 1.00 38.63 903 LYS A CA 1
ATOM 7230 C C . LYS A 1 904 ? 50.831 58.375 133.141 1.00 37.25 903 LYS A C 1
ATOM 7231 O O . LYS A 1 904 ? 51.851 58.450 133.745 1.00 34.54 903 LYS A O 1
ATOM 7237 N N . ILE A 1 905 ? 50.030 57.318 133.267 1.00 33.82 904 ILE A N 1
ATOM 7238 C CA . ILE A 1 905 ? 50.355 56.196 134.166 1.00 33.07 904 ILE A CA 1
ATOM 7239 C C . ILE A 1 905 ? 50.577 54.872 133.426 1.00 32.93 904 ILE A C 1
ATOM 7240 O O . ILE A 1 905 ? 51.559 54.197 133.627 1.00 29.08 904 ILE A O 1
ATOM 7245 N N . PHE A 1 906 ? 49.622 54.534 132.557 1.00 27.64 905 PHE A N 1
ATOM 7246 C CA . PHE A 1 906 ? 49.664 53.307 131.728 1.00 28.39 905 PHE A CA 1
ATOM 7247 C C . PHE A 1 906 ? 49.902 53.631 130.262 1.00 27.25 905 PHE A C 1
ATOM 7248 O O . PHE A 1 906 ? 49.457 54.660 129.760 1.00 28.49 905 PHE A O 1
ATOM 7256 N N . LEU A 1 907 ? 50.657 52.773 129.564 1.00 26.40 906 LEU A N 1
ATOM 7257 C CA . LEU A 1 907 ? 50.970 53.053 128.134 1.00 24.07 906 LEU A CA 1
ATOM 7258 C C . LEU A 1 907 ? 49.789 52.800 127.188 1.00 23.29 906 LEU A C 1
ATOM 7259 O O . LEU A 1 907 ? 49.014 53.723 126.871 1.00 22.72 906 LEU A O 1
ATOM 7264 N N . ARG A 1 908 ? 49.637 51.579 126.714 1.00 23.65 907 ARG A N 1
ATOM 7265 C CA . ARG A 1 908 ? 48.629 51.344 125.632 1.00 23.34 907 ARG A CA 1
ATOM 7266 C C . ARG A 1 908 ? 47.194 51.553 126.066 1.00 22.54 907 ARG A C 1
ATOM 7267 O O . ARG A 1 908 ? 46.403 52.008 125.265 1.00 21.26 907 ARG A O 1
ATOM 7275 N N . ALA A 1 909 ? 46.890 51.347 127.338 1.00 22.03 908 ALA A N 1
ATOM 7276 C CA . ALA A 1 909 ? 45.560 51.633 127.832 1.00 23.17 908 ALA A CA 1
ATOM 7277 C C . ALA A 1 909 ? 45.136 53.060 127.667 1.00 28.91 908 ALA A C 1
ATOM 7278 O O . ALA A 1 909 ? 43.929 53.336 127.544 1.00 24.23 908 ALA A O 1
ATOM 7280 N N . GLU A 1 910 ? 46.111 53.977 127.674 1.00 26.92 909 GLU A N 1
ATOM 7281 C CA . GLU A 1 910 ? 45.806 55.410 127.522 1.00 25.68 909 GLU A CA 1
ATOM 7282 C C . GLU A 1 910 ? 46.018 55.923 126.110 1.00 25.54 909 GLU A C 1
ATOM 7283 O O . GLU A 1 910 ? 45.671 57.061 125.790 1.00 23.89 909 GLU A O 1
ATOM 7289 N N . GLN A 1 911 ? 46.578 55.072 125.273 1.00 23.37 910 GLN A N 1
ATOM 7290 C CA . GLN A 1 911 ? 46.872 55.414 123.874 1.00 23.98 910 GLN A CA 1
ATOM 7291 C C . GLN A 1 911 ? 45.812 54.924 122.892 1.00 23.92 910 GLN A C 1
ATOM 7292 O O . GLN A 1 911 ? 45.665 55.492 121.845 1.00 23.66 910 GLN A O 1
ATOM 7298 N N . ALA A 1 912 ? 45.140 53.814 123.204 1.00 26.13 911 ALA A N 1
ATOM 7299 C CA . ALA A 1 912 ? 44.176 53.238 122.265 1.00 24.21 911 ALA A CA 1
ATOM 7300 C C . ALA A 1 912 ? 43.017 54.190 122.054 1.00 22.21 911 ALA A C 1
ATOM 7301 O O . ALA A 1 912 ? 42.314 54.529 123.015 1.00 26.03 911 ALA A O 1
ATOM 7303 N N . ALA A 1 913 ? 42.788 54.555 120.804 1.00 20.12 912 ALA A N 1
ATOM 7304 C CA . ALA A 1 913 ? 41.593 55.339 120.404 1.00 20.40 912 ALA A CA 1
ATOM 7305 C C . ALA A 1 913 ? 40.360 54.487 120.230 1.00 22.17 912 ALA A C 1
ATOM 7306 O O . ALA A 1 913 ? 39.239 54.965 120.337 1.00 22.02 912 ALA A O 1
ATOM 7308 N N . ASN A 1 914 ? 40.585 53.206 119.946 1.00 21.74 913 ASN A N 1
ATOM 7309 C CA . ASN A 1 914 ? 39.488 52.216 119.751 1.00 22.34 913 ASN A CA 1
ATOM 7310 C C . ASN A 1 914 ? 39.063 51.569 121.051 1.00 20.40 913 ASN A C 1
ATOM 7311 O O . ASN A 1 914 ? 39.903 51.146 121.858 1.00 18.23 913 ASN A O 1
ATOM 7316 N N . VAL A 1 915 ? 37.776 51.412 121.240 1.00 19.90 914 VAL A N 1
ATOM 7317 C CA . VAL A 1 915 ? 37.281 50.665 122.358 1.00 20.32 914 VAL A CA 1
ATOM 7318 C C . VAL A 1 915 ? 37.261 49.207 121.911 1.00 22.57 914 VAL A C 1
ATOM 7319 O O . VAL A 1 915 ? 36.317 48.760 121.230 1.00 22.68 914 VAL A O 1
ATOM 7323 N N . GLY A 1 916 ? 38.289 48.477 122.282 1.00 21.58 915 GLY A N 1
ATOM 7324 C CA . GLY A 1 916 ? 38.383 47.055 121.874 1.00 22.07 915 GLY A CA 1
ATOM 7325 C C . GLY A 1 916 ? 39.468 46.386 122.681 1.00 22.43 915 GLY A C 1
ATOM 7326 O O . GLY A 1 916 ? 40.137 47.032 123.505 1.00 20.20 915 GLY A O 1
ATOM 7327 N N . ARG A 1 917 ? 39.685 45.095 122.407 1.00 21.01 916 ARG A N 1
ATOM 7328 C CA . ARG A 1 917 ? 40.767 44.340 123.053 1.00 21.24 916 ARG A CA 1
ATOM 7329 C C . ARG A 1 917 ? 40.659 44.549 124.563 1.00 21.10 916 ARG A C 1
ATOM 7330 O O . ARG A 1 917 ? 39.520 44.505 125.115 1.00 20.49 916 ARG A O 1
ATOM 7338 N N . GLU A 1 918 ? 41.780 44.717 125.259 1.00 19.28 917 GLU A N 1
ATOM 7339 C CA . GLU A 1 918 ? 41.731 44.845 126.738 1.00 21.84 917 GLU A CA 1
ATOM 7340 C C . GLU A 1 918 ? 41.017 46.132 127.201 1.00 21.32 917 GLU A C 1
ATOM 7341 O O . GLU A 1 918 ? 40.462 46.182 128.328 1.00 21.99 917 GLU A O 1
ATOM 7347 N N . ILE A 1 919 ? 41.042 47.150 126.328 1.00 22.16 918 ILE A N 1
ATOM 7348 C CA . ILE A 1 919 ? 40.471 48.461 126.578 1.00 21.57 918 ILE A CA 1
ATOM 7349 C C . ILE A 1 919 ? 38.958 48.334 126.719 1.00 22.87 918 ILE A C 1
ATOM 7350 O O . ILE A 1 919 ? 38.308 49.142 127.400 1.00 23.89 918 ILE A O 1
ATOM 7355 N N . SER A 1 920 ? 38.401 47.295 126.091 1.00 19.28 919 SER A N 1
ATOM 7356 C CA . SER A 1 920 ? 36.986 46.957 126.223 1.00 19.71 919 SER A CA 1
ATOM 7357 C C . SER A 1 920 ? 36.593 46.683 127.701 1.00 20.45 919 SER A C 1
ATOM 7358 O O . SER A 1 920 ? 35.402 46.677 128.023 1.00 17.63 919 SER A O 1
ATOM 7361 N N . LEU A 1 921 ? 37.610 46.320 128.494 1.00 19.96 920 LEU A N 1
ATOM 7362 C CA . LEU A 1 921 ? 37.474 45.891 129.903 1.00 22.10 920 LEU A CA 1
ATOM 7363 C C . LEU A 1 921 ? 36.769 44.536 130.065 1.00 24.21 920 LEU A C 1
ATOM 7364 O O . LEU A 1 921 ? 36.640 44.075 131.194 1.00 23.22 920 LEU A O 1
ATOM 7369 N N . GLN A 1 922 ? 36.305 43.886 128.974 1.00 22.29 921 GLN A N 1
ATOM 7370 C CA . GLN A 1 922 ? 35.858 42.470 129.128 1.00 20.54 921 GLN A CA 1
ATOM 7371 C C . GLN A 1 922 ? 36.734 41.638 128.219 1.00 20.91 921 GLN A C 1
ATOM 7372 O O . GLN A 1 922 ? 36.400 41.405 127.050 1.00 19.49 921 GLN A O 1
ATOM 7378 N N . TYR A 1 923 ? 37.902 41.281 128.738 1.00 19.74 922 TYR A N 1
ATOM 7379 C CA . TYR A 1 923 ? 38.826 40.488 128.008 1.00 19.09 922 TYR A CA 1
ATOM 7380 C C . TYR A 1 923 ? 38.567 39.054 128.498 1.00 21.06 922 TYR A C 1
ATOM 7381 O O . TYR A 1 923 ? 38.742 38.753 129.652 1.00 18.61 922 TYR A O 1
ATOM 7390 N N . VAL A 1 924 ? 38.093 38.226 127.597 1.00 18.97 923 VAL A N 1
ATOM 7391 C CA . VAL A 1 924 ? 37.435 36.992 127.963 1.00 19.25 923 VAL A CA 1
ATOM 7392 C C . VAL A 1 924 ? 38.316 36.070 128.790 1.00 19.69 923 VAL A C 1
ATOM 7393 O O . VAL A 1 924 ? 37.839 35.452 129.732 1.00 20.67 923 VAL A O 1
ATOM 7397 N N . HIS A 1 925 ? 39.602 36.043 128.510 1.00 18.85 924 HIS A N 1
ATOM 7398 C CA . HIS A 1 925 ? 40.525 35.305 129.334 1.00 20.74 924 HIS A CA 1
ATOM 7399 C C . HIS A 1 925 ? 40.356 35.619 130.846 1.00 22.17 924 HIS A C 1
ATOM 7400 O O . HIS A 1 925 ? 40.347 34.697 131.669 1.00 22.02 924 HIS A O 1
ATOM 7407 N N . ALA A 1 926 ? 40.248 36.896 131.233 1.00 20.78 925 ALA A N 1
ATOM 7408 C CA . ALA A 1 926 ? 40.080 37.260 132.623 1.00 21.53 925 ALA A CA 1
ATOM 7409 C C . ALA A 1 926 ? 38.719 36.825 133.195 1.00 20.34 925 ALA A C 1
ATOM 7410 O O . ALA A 1 926 ? 38.646 36.466 134.386 1.00 23.72 925 ALA A O 1
ATOM 7412 N N . HIS A 1 927 ? 37.662 36.920 132.403 1.00 20.02 926 HIS A N 1
ATOM 7413 C CA . HIS A 1 927 ? 36.350 36.335 132.778 1.00 19.81 926 HIS A CA 1
ATOM 7414 C C . HIS A 1 927 ? 36.470 34.798 133.044 1.00 18.82 926 HIS A C 1
ATOM 7415 O O . HIS A 1 927 ? 35.856 34.290 133.987 1.00 18.61 926 HIS A O 1
ATOM 7422 N N . ILE A 1 928 ? 37.264 34.089 132.259 1.00 19.57 927 ILE A N 1
ATOM 7423 C CA . ILE A 1 928 ? 37.482 32.659 132.492 1.00 21.33 927 ILE A CA 1
ATOM 7424 C C . ILE A 1 928 ? 38.152 32.405 133.886 1.00 23.07 927 ILE A C 1
ATOM 7425 O O . ILE A 1 928 ? 37.778 31.479 134.605 1.00 19.89 927 ILE A O 1
ATOM 7430 N N . ARG A 1 929 ? 39.117 33.245 134.264 1.00 21.33 928 ARG A N 1
ATOM 7431 C CA . ARG A 1 929 ? 39.689 33.162 135.589 1.00 22.89 928 ARG A CA 1
ATOM 7432 C C . ARG A 1 929 ? 38.648 33.487 136.689 1.00 22.15 928 ARG A C 1
ATOM 7433 O O . ARG A 1 929 ? 38.680 32.932 137.766 1.00 23.70 928 ARG A O 1
ATOM 7441 N N . TYR A 1 930 ? 37.678 34.328 136.392 1.00 20.32 929 TYR A N 1
ATOM 7442 C CA . TYR A 1 930 ? 36.584 34.571 137.324 1.00 18.25 929 TYR A CA 1
ATOM 7443 C C . TYR A 1 930 ? 35.843 33.268 137.545 1.00 20.36 929 TYR A C 1
ATOM 7444 O O . TYR A 1 930 ? 35.501 32.932 138.678 1.00 19.45 929 TYR A O 1
ATOM 7453 N N . ILE A 1 931 ? 35.596 32.534 136.469 1.00 19.32 930 ILE A N 1
ATOM 7454 C CA . ILE A 1 931 ? 34.914 31.220 136.552 1.00 21.22 930 ILE A CA 1
ATOM 7455 C C . ILE A 1 931 ? 35.755 30.253 137.434 1.00 22.89 930 ILE A C 1
ATOM 7456 O O . ILE A 1 931 ? 35.189 29.559 138.286 1.00 22.57 930 ILE A O 1
ATOM 7461 N N . GLU A 1 932 ? 37.086 30.236 137.244 1.00 19.40 931 GLU A N 1
ATOM 7462 C CA . GLU A 1 932 ? 37.954 29.385 138.050 1.00 21.39 931 GLU A CA 1
ATOM 7463 C C . GLU A 1 932 ? 37.810 29.749 139.561 1.00 21.38 931 GLU A C 1
ATOM 7464 O O . GLU A 1 932 ? 37.809 28.881 140.408 1.00 22.71 931 GLU A O 1
ATOM 7470 N N . ALA A 1 933 ? 37.715 31.043 139.871 1.00 21.55 932 ALA A N 1
ATOM 7471 C CA . ALA A 1 933 ? 37.516 31.500 141.252 1.00 22.06 932 ALA A CA 1
ATOM 7472 C C . ALA A 1 933 ? 36.158 31.058 141.812 1.00 20.90 932 ALA A C 1
ATOM 7473 O O . ALA A 1 933 ? 36.090 30.552 142.894 1.00 25.65 932 ALA A O 1
ATOM 7475 N N . LEU A 1 934 ? 35.104 31.199 141.034 1.00 19.92 933 LEU A N 1
ATOM 7476 C CA . LEU A 1 934 ? 33.748 30.763 141.436 1.00 21.91 933 LEU A CA 1
ATOM 7477 C C . LEU A 1 934 ? 33.738 29.253 141.710 1.00 25.47 933 LEU A C 1
ATOM 7478 O O . LEU A 1 934 ? 33.098 28.776 142.666 1.00 23.74 933 LEU A O 1
ATOM 7483 N N . ALA A 1 935 ? 34.467 28.498 140.886 1.00 24.50 934 ALA A N 1
ATOM 7484 C CA . ALA A 1 935 ? 34.531 27.076 141.051 1.00 23.14 934 ALA A CA 1
ATOM 7485 C C . ALA A 1 935 ? 35.275 26.764 142.328 1.00 24.72 934 ALA A C 1
ATOM 7486 O O . ALA A 1 935 ? 34.835 25.888 143.121 1.00 23.32 934 ALA A O 1
ATOM 7488 N N . THR A 1 936 ? 36.376 27.477 142.581 1.00 25.70 935 THR A N 1
ATOM 7489 C CA . THR A 1 936 ? 37.134 27.301 143.848 1.00 27.47 935 THR A CA 1
ATOM 7490 C C . THR A 1 936 ? 36.204 27.482 145.084 1.00 25.08 935 THR A C 1
ATOM 7491 O O . THR A 1 936 ? 36.240 26.725 146.039 1.00 22.34 935 THR A O 1
ATOM 7503 N N . GLY A 1 938 ? 32.975 27.038 145.046 1.00 27.65 937 GLY A N 1
ATOM 7504 C CA . GLY A 1 938 ? 31.844 26.139 144.859 1.00 25.47 937 GLY A CA 1
ATOM 7505 C C . GLY A 1 938 ? 30.584 26.816 144.455 1.00 27.24 937 GLY A C 1
ATOM 7506 O O . GLY A 1 938 ? 29.506 26.271 144.647 1.00 29.31 937 GLY A O 1
ATOM 7507 N N . LEU A 1 939 ? 30.665 27.965 143.825 1.00 25.39 938 LEU A N 1
ATOM 7508 C CA . LEU A 1 939 ? 29.458 28.689 143.501 1.00 26.74 938 LEU A CA 1
ATOM 7509 C C . LEU A 1 939 ? 28.868 28.327 142.110 1.00 27.45 938 LEU A C 1
ATOM 7510 O O . LEU A 1 939 ? 29.093 28.995 141.117 1.00 26.46 938 LEU A O 1
ATOM 7515 N N . SER A 1 940 ? 28.091 27.266 142.066 1.00 27.44 939 SER A N 1
ATOM 7516 C CA . SER A 1 940 ? 27.773 26.611 140.794 1.00 28.98 939 SER A CA 1
ATOM 7517 C C . SER A 1 940 ? 26.861 27.449 139.920 1.00 27.06 939 SER A C 1
ATOM 7518 O O . SER A 1 940 ? 27.039 27.497 138.709 1.00 22.47 939 SER A O 1
ATOM 7521 N N . LYS A 1 941 ? 25.904 28.124 140.521 1.00 23.91 940 LYS A N 1
ATOM 7522 C CA . LYS A 1 941 ? 24.933 28.873 139.720 1.00 26.77 940 LYS A CA 1
ATOM 7523 C C . LYS A 1 941 ? 25.638 30.049 139.009 1.00 24.85 940 LYS A C 1
ATOM 7524 O O . LYS A 1 941 ? 25.500 30.285 137.788 1.00 21.23 940 LYS A O 1
ATOM 7530 N N . LYS A 1 942 ? 26.420 30.787 139.773 1.00 23.57 941 LYS A N 1
ATOM 7531 C CA . LYS A 1 942 ? 27.221 31.826 139.163 1.00 23.42 941 LYS A CA 1
ATOM 7532 C C . LYS A 1 942 ? 28.207 31.302 138.112 1.00 21.99 941 LYS A C 1
ATOM 7533 O O . LYS A 1 942 ? 28.451 31.980 137.086 1.00 23.79 941 LYS A O 1
ATOM 7539 N N . ALA A 1 943 ? 28.873 30.201 138.438 1.00 21.39 942 ALA A N 1
ATOM 7540 C CA . ALA A 1 943 ? 29.950 29.701 137.595 1.00 23.55 942 ALA A CA 1
ATOM 7541 C C . ALA A 1 943 ? 29.400 29.258 136.236 1.00 21.69 942 ALA A C 1
ATOM 7542 O O . ALA A 1 943 ? 29.983 29.612 135.201 1.00 20.21 942 ALA A O 1
ATOM 7544 N N . TRP A 1 944 ? 28.278 28.511 136.259 1.00 22.69 943 TRP A N 1
ATOM 7545 C CA . TRP A 1 944 ? 27.628 28.042 135.017 1.00 22.52 943 TRP A CA 1
ATOM 7546 C C . TRP A 1 944 ? 27.023 29.213 134.197 1.00 25.64 943 TRP A C 1
ATOM 7547 O O . TRP A 1 944 ? 27.093 29.214 132.953 1.00 25.58 943 TRP A O 1
ATOM 7558 N N . ASP A 1 945 ? 26.457 30.187 134.881 1.00 23.78 944 ASP A N 1
ATOM 7559 C CA . ASP A 1 945 ? 25.950 31.395 134.205 1.00 22.81 944 ASP A CA 1
ATOM 7560 C C . ASP A 1 945 ? 27.084 32.148 133.529 1.00 21.43 944 ASP A C 1
ATOM 7561 O O . ASP A 1 945 ? 26.990 32.506 132.365 1.00 22.52 944 ASP A O 1
ATOM 7566 N N . ALA A 1 946 ? 28.224 32.248 134.210 1.00 21.11 945 ALA A N 1
ATOM 7567 C CA . ALA A 1 946 ? 29.430 32.881 133.636 1.00 19.46 945 ALA A CA 1
ATOM 7568 C C . ALA A 1 946 ? 30.007 32.139 132.454 1.00 21.08 945 ALA A C 1
ATOM 7569 O O . ALA A 1 946 ? 30.388 32.728 131.480 1.00 21.49 945 ALA A O 1
ATOM 7571 N N . LEU A 1 947 ? 29.963 30.814 132.485 1.00 20.21 946 LEU A N 1
ATOM 7572 C CA . LEU A 1 947 ? 30.401 30.013 131.377 1.00 21.51 946 LEU A CA 1
ATOM 7573 C C . LEU A 1 947 ? 29.573 30.243 130.149 1.00 22.28 946 LEU A C 1
ATOM 7574 O O . LEU A 1 947 ? 30.127 30.215 129.036 1.00 22.69 946 LEU A O 1
ATOM 7587 N N . ARG A 1 949 ? 27.688 33.031 129.518 1.00 21.47 948 ARG A N 1
ATOM 7588 C CA . ARG A 1 949 ? 27.791 34.421 129.049 1.00 21.11 948 ARG A CA 1
ATOM 7589 C C . ARG A 1 949 ? 28.912 34.646 128.003 1.00 20.84 948 ARG A C 1
ATOM 7590 O O . ARG A 1 949 ? 28.869 35.651 127.333 1.00 21.77 948 ARG A O 1
ATOM 7598 N N . ILE A 1 950 ? 29.915 33.777 127.943 1.00 16.78 949 ILE A N 1
ATOM 7599 C CA . ILE A 1 950 ? 30.998 33.911 126.955 1.00 19.58 949 ILE A CA 1
ATOM 7600 C C . ILE A 1 950 ? 31.027 32.765 125.929 1.00 21.43 949 ILE A C 1
ATOM 7601 O O . ILE A 1 950 ? 32.021 32.578 125.205 1.00 24.31 949 ILE A O 1
ATOM 7606 N N . ASN A 1 951 ? 29.962 31.974 125.903 1.00 23.24 950 ASN A N 1
ATOM 7607 C CA . ASN A 1 951 ? 29.863 30.856 124.963 1.00 20.32 950 ASN A CA 1
ATOM 7608 C C . ASN A 1 951 ? 29.198 31.390 123.719 1.00 19.06 950 ASN A C 1
ATOM 7609 O O . ASN A 1 951 ? 28.077 31.926 123.774 1.00 20.85 950 ASN A O 1
ATOM 7614 N N . PRO A 1 952 ? 29.902 31.312 122.558 1.00 17.98 951 PRO A N 1
ATOM 7615 C CA . PRO A 1 952 ? 29.466 31.918 121.340 1.00 18.62 951 PRO A CA 1
ATOM 7616 C C . PRO A 1 952 ? 28.217 31.260 120.741 1.00 18.60 951 PRO A C 1
ATOM 7617 O O . PRO A 1 952 ? 27.542 31.858 119.915 1.00 20.29 951 PRO A O 1
ATOM 7621 N N . ILE A 1 953 ? 27.894 30.054 121.146 1.00 19.06 952 ILE A N 1
ATOM 7622 C CA . ILE A 1 953 ? 26.722 29.388 120.523 1.00 17.86 952 ILE A CA 1
ATOM 7623 C C . ILE A 1 953 ? 25.447 30.003 121.087 1.00 18.76 952 ILE A C 1
ATOM 7624 O O . ILE A 1 953 ? 25.306 30.079 122.334 1.00 21.10 952 ILE A O 1
ATOM 7629 N N . LEU A 1 954 ? 24.586 30.498 120.210 1.00 19.83 953 LEU A N 1
ATOM 7630 C CA . LEU A 1 954 ? 23.306 31.141 120.612 1.00 21.99 953 LEU A CA 1
ATOM 7631 C C . LEU A 1 954 ? 23.486 32.249 121.700 1.00 23.04 953 LEU A C 1
ATOM 7632 O O . LEU A 1 954 ? 22.620 32.549 122.531 1.00 19.71 953 LEU A O 1
ATOM 7637 N N . LEU A 1 955 ? 24.623 32.933 121.596 1.00 22.06 954 LEU A N 1
ATOM 7638 C CA . LEU A 1 955 ? 24.975 33.996 122.515 1.00 23.71 954 LEU A CA 1
ATOM 7639 C C . LEU A 1 955 ? 23.932 35.097 122.601 1.00 22.25 954 LEU A C 1
ATOM 7640 O O . LEU A 1 955 ? 23.603 35.550 123.709 1.00 22.48 954 LEU A O 1
ATOM 7645 N N . THR A 1 956 ? 23.411 35.505 121.472 1.00 23.06 955 THR A N 1
ATOM 7646 C CA . THR A 1 956 ? 22.453 36.611 121.451 1.00 23.70 955 THR A CA 1
ATOM 7647 C C . THR A 1 956 ? 21.166 36.268 122.188 1.00 25.76 955 THR A C 1
ATOM 7648 O O . THR A 1 956 ? 20.534 37.157 122.736 1.00 27.15 955 THR A O 1
ATOM 7652 N N . ASP A 1 957 ? 20.831 34.988 122.294 1.00 25.00 956 ASP A N 1
ATOM 7653 C CA . ASP A 1 957 ? 19.702 34.587 123.120 1.00 27.80 956 ASP A CA 1
ATOM 7654 C C . ASP A 1 957 ? 20.020 34.612 124.591 1.00 29.37 956 ASP A C 1
ATOM 7655 O O . ASP A 1 957 ? 19.128 34.779 125.388 1.00 28.39 956 ASP A O 1
ATOM 7660 N N . TYR A 1 958 ? 21.261 34.372 124.976 1.00 23.38 957 TYR A N 1
ATOM 7661 C CA . TYR A 1 958 ? 21.640 34.366 126.370 1.00 26.21 957 TYR A CA 1
ATOM 7662 C C . TYR A 1 958 ? 21.880 35.810 126.908 1.00 26.24 957 TYR A C 1
ATOM 7663 O O . TYR A 1 958 ? 21.521 36.114 128.029 1.00 23.82 957 TYR A O 1
ATOM 7672 N N . VAL A 1 959 ? 22.561 36.617 126.124 1.00 22.45 958 VAL A N 1
ATOM 7673 C CA . VAL A 1 959 ? 22.963 37.983 126.481 1.00 23.57 958 VAL A CA 1
ATOM 7674 C C . VAL A 1 959 ? 22.274 38.899 125.476 1.00 23.78 958 VAL A C 1
ATOM 7675 O O . VAL A 1 959 ? 22.730 39.025 124.334 1.00 22.63 958 VAL A O 1
ATOM 7679 N N . PRO A 1 960 ? 21.166 39.510 125.861 1.00 24.23 959 PRO A N 1
ATOM 7680 C CA . PRO A 1 960 ? 20.284 40.153 124.891 1.00 26.03 959 PRO A CA 1
ATOM 7681 C C . PRO A 1 960 ? 20.893 41.354 124.233 1.00 25.36 959 PRO A C 1
ATOM 7682 O O . PRO A 1 960 ? 20.507 41.728 123.118 1.00 27.49 959 PRO A O 1
ATOM 7686 N N . ASN A 1 961 ? 21.863 41.999 124.886 1.00 23.75 960 ASN A N 1
ATOM 7687 C CA . ASN A 1 961 ? 22.514 43.168 124.227 1.00 25.10 960 ASN A CA 1
ATOM 7688 C C . ASN A 1 961 ? 23.785 42.746 123.425 1.00 25.10 960 ASN A C 1
ATOM 7689 O O . ASN A 1 961 ? 24.516 43.613 122.882 1.00 24.68 960 ASN A O 1
ATOM 7694 N N . ALA A 1 962 ? 24.061 41.452 123.325 1.00 23.30 961 ALA A N 1
ATOM 7695 C CA . ALA A 1 962 ? 25.242 41.024 122.527 1.00 22.44 961 ALA A CA 1
ATOM 7696 C C . ALA A 1 962 ? 24.902 40.932 121.052 1.00 22.98 961 ALA A C 1
ATOM 7697 O O . ALA A 1 962 ? 23.834 40.468 120.691 1.00 26.41 961 ALA A O 1
ATOM 7699 N N . LEU A 1 963 ? 25.785 41.424 120.188 1.00 22.20 962 LEU A N 1
ATOM 7700 C CA . LEU A 1 963 ? 25.577 41.320 118.781 1.00 22.54 962 LEU A CA 1
ATOM 7701 C C . LEU A 1 963 ? 26.159 39.942 118.322 1.00 22.91 962 LEU A C 1
ATOM 7702 O O . LEU A 1 963 ? 27.152 39.457 118.857 1.00 19.93 962 LEU A O 1
ATOM 7707 N N . THR A 1 964 ? 25.531 39.362 117.331 1.00 22.24 963 THR A N 1
ATOM 7708 C CA . THR A 1 964 ? 25.940 38.025 116.898 1.00 22.83 963 THR A CA 1
ATOM 7709 C C . THR A 1 964 ? 27.348 38.055 116.248 1.00 21.44 963 THR A C 1
ATOM 7710 O O . THR A 1 964 ? 27.831 39.075 115.849 1.00 21.60 963 THR A O 1
ATOM 7714 N N . ARG A 1 965 ? 28.007 36.912 116.291 1.00 19.91 964 ARG A N 1
ATOM 7715 C CA . ARG A 1 965 ? 29.382 36.734 115.834 1.00 21.86 964 ARG A CA 1
ATOM 7716 C C . ARG A 1 965 ? 29.560 35.255 115.484 1.00 20.82 964 ARG A C 1
ATOM 7717 O O . ARG A 1 965 ? 28.677 34.437 115.754 1.00 20.44 964 ARG A O 1
ATOM 7725 N N . GLN A 1 966 ? 30.674 34.945 114.859 1.00 20.42 965 GLN A N 1
ATOM 7726 C CA . GLN A 1 966 ? 30.953 33.588 114.446 1.00 19.29 965 GLN A CA 1
ATOM 7727 C C . GLN A 1 966 ? 30.787 32.644 115.655 1.00 19.91 965 GLN A C 1
ATOM 7728 O O . GLN A 1 966 ? 31.420 32.817 116.669 1.00 19.74 965 GLN A O 1
ATOM 7734 N N . SER A 1 967 ? 29.952 31.616 115.530 1.00 20.53 966 SER A N 1
ATOM 7735 C CA . SER A 1 967 ? 29.555 30.832 116.676 1.00 18.43 966 SER A CA 1
ATOM 7736 C C . SER A 1 967 ? 30.458 29.641 116.991 1.00 20.14 966 SER A C 1
ATOM 7737 O O . SER A 1 967 ? 30.271 28.978 118.020 1.00 19.28 966 SER A O 1
ATOM 7740 N N . ASN A 1 968 ? 31.446 29.337 116.132 1.00 18.95 967 ASN A N 1
ATOM 7741 C CA . ASN A 1 968 ? 32.284 28.173 116.332 1.00 19.07 967 ASN A CA 1
ATOM 7742 C C . ASN A 1 968 ? 33.746 28.500 116.571 1.00 21.76 967 ASN A C 1
ATOM 7743 O O . ASN A 1 968 ? 34.637 27.668 116.286 1.00 20.54 967 ASN A O 1
ATOM 7748 N N . VAL A 1 969 ? 34.008 29.687 117.087 1.00 18.16 968 VAL A N 1
ATOM 7749 C CA . VAL A 1 969 ? 35.361 30.127 117.299 1.00 17.60 968 VAL A CA 1
ATOM 7750 C C . VAL A 1 969 ? 35.360 30.994 118.551 1.00 18.36 968 VAL A C 1
ATOM 7751 O O . VAL A 1 969 ? 34.378 31.641 118.868 1.00 20.22 968 VAL A O 1
ATOM 7755 N N . TYR A 1 970 ? 36.449 30.962 119.271 1.00 17.39 969 TYR A N 1
ATOM 7756 C CA . TYR A 1 970 ? 36.622 31.774 120.459 1.00 19.15 969 TYR A CA 1
ATOM 7757 C C . TYR A 1 970 ? 36.677 33.288 120.105 1.00 18.68 969 TYR A C 1
ATOM 7758 O O . TYR A 1 970 ? 37.354 33.670 119.156 1.00 19.19 969 TYR A O 1
ATOM 7767 N N . PHE A 1 971 ? 36.013 34.090 120.902 1.00 18.20 970 PHE A N 1
ATOM 7768 C CA . PHE A 1 971 ? 36.166 35.547 120.809 1.00 18.82 970 PHE A CA 1
ATOM 7769 C C . PHE A 1 971 ? 36.902 36.073 122.046 1.00 20.55 970 PHE A C 1
ATOM 7770 O O . PHE A 1 971 ? 36.559 35.723 123.192 1.00 18.09 970 PHE A O 1
ATOM 7778 N N . SER A 1 972 ? 37.870 36.948 121.816 1.00 20.10 971 SER A N 1
ATOM 7779 C CA . SER A 1 972 ? 38.793 37.375 122.842 1.00 20.59 971 SER A CA 1
ATOM 7780 C C . SER A 1 972 ? 38.337 38.493 123.760 1.00 21.09 971 SER A C 1
ATOM 7781 O O . SER A 1 972 ? 38.925 38.651 124.851 1.00 21.04 971 SER A O 1
ATOM 7784 N N . SER A 1 973 ? 37.362 39.286 123.337 1.00 19.38 972 SER A N 1
ATOM 7785 C CA . SER A 1 973 ? 36.904 40.431 124.095 1.00 20.71 972 SER A CA 1
ATOM 7786 C C . SER A 1 973 ? 35.476 40.747 123.690 1.00 19.84 972 SER A C 1
ATOM 7787 O O . SER A 1 973 ? 34.984 40.236 122.678 1.00 20.76 972 SER A O 1
ATOM 7790 N N . SER A 1 974 ? 34.786 41.460 124.570 1.00 21.95 973 SER A N 1
ATOM 7791 C CA . SER A 1 974 ? 33.439 41.979 124.338 1.00 21.41 973 SER A CA 1
ATOM 7792 C C . SER A 1 974 ? 33.462 43.492 124.614 1.00 21.20 973 SER A C 1
ATOM 7793 O O . SER A 1 974 ? 33.864 43.897 125.690 1.00 21.78 973 SER A O 1
ATOM 7796 N N . GLU A 1 975 ? 33.136 44.298 123.605 1.00 21.71 974 GLU A N 1
ATOM 7797 C CA . GLU A 1 975 ? 33.277 45.773 123.691 1.00 22.58 974 GLU A CA 1
ATOM 7798 C C . GLU A 1 975 ? 32.000 46.460 123.353 1.00 22.55 974 GLU A C 1
ATOM 7799 O O . GLU A 1 975 ? 31.313 46.057 122.411 1.00 22.63 974 GLU A O 1
ATOM 7805 N N . GLY A 1 976 ? 31.629 47.443 124.198 1.00 20.37 975 GLY A N 1
ATOM 7806 C CA . GLY A 1 976 ? 30.462 48.264 123.906 1.00 22.89 975 GLY A CA 1
ATOM 7807 C C . GLY A 1 976 ? 30.642 48.984 122.586 1.00 20.03 975 GLY A C 1
ATOM 7808 O O . GLY A 1 976 ? 31.794 49.286 122.177 1.00 19.59 975 GLY A O 1
ATOM 7809 N N . CYS A 1 977 ? 29.520 49.187 121.877 1.00 22.62 976 CYS A N 1
ATOM 7810 C CA . CYS A 1 977 ? 29.554 49.833 120.554 1.00 23.58 976 CYS A CA 1
ATOM 7811 C C . CYS A 1 977 ? 29.676 51.374 120.760 1.00 25.45 976 CYS A C 1
ATOM 7812 O O . CYS A 1 977 ? 28.740 52.100 120.523 1.00 23.63 976 CYS A O 1
ATOM 7815 N N . PHE A 1 978 ? 30.836 51.792 121.269 1.00 22.18 977 PHE A N 1
ATOM 7816 C CA . PHE A 1 978 ? 31.150 53.198 121.498 1.00 23.68 977 PHE A CA 1
ATOM 7817 C C . PHE A 1 978 ? 32.093 53.626 120.372 1.00 23.84 977 PHE A C 1
ATOM 7818 O O . PHE A 1 978 ? 33.061 52.897 120.068 1.00 23.59 977 PHE A O 1
ATOM 7826 N N . ASP A 1 979 ? 31.809 54.759 119.755 1.00 19.72 978 ASP A N 1
ATOM 7827 C CA . ASP A 1 979 ? 32.641 55.238 118.630 1.00 22.44 978 ASP A CA 1
ATOM 7828 C C . ASP A 1 979 ? 34.013 55.763 119.068 1.00 21.89 978 ASP A C 1
ATOM 7829 O O . ASP A 1 979 ? 34.915 55.852 118.221 1.00 23.30 978 ASP A O 1
ATOM 7834 N N . ASP A 1 980 ? 34.143 56.174 120.311 1.00 20.93 979 ASP A N 1
ATOM 7835 C CA . ASP A 1 980 ? 35.427 56.759 120.790 1.00 24.46 979 ASP A CA 1
ATOM 7836 C C . ASP A 1 980 ? 35.510 56.635 122.299 1.00 23.44 979 ASP A C 1
ATOM 7837 O O . ASP A 1 980 ? 34.523 56.295 122.987 1.00 22.86 979 ASP A O 1
ATOM 7842 N N . ARG A 1 981 ? 36.677 56.952 122.821 1.00 23.74 980 ARG A N 1
ATOM 7843 C CA . ARG A 1 981 ? 36.972 56.828 124.258 1.00 23.56 980 ARG A CA 1
ATOM 7844 C C . ARG A 1 981 ? 36.195 57.787 125.180 1.00 25.17 980 ARG A C 1
ATOM 7845 O O . ARG A 1 981 ? 35.878 57.447 126.289 1.00 24.89 980 ARG A O 1
ATOM 7853 N N . TYR A 1 982 ? 35.838 58.952 124.672 1.00 27.28 981 TYR A N 1
ATOM 7854 C CA . TYR A 1 982 ? 35.110 59.929 125.456 1.00 27.34 981 TYR A CA 1
ATOM 7855 C C . TYR A 1 982 ? 33.691 59.483 125.679 1.00 27.27 981 TYR A C 1
ATOM 7856 O O . TYR A 1 982 ? 33.179 59.525 126.813 1.00 27.12 981 TYR A O 1
ATOM 7865 N N . GLU A 1 983 ? 33.026 59.057 124.621 1.00 25.49 982 GLU A N 1
ATOM 7866 C CA . GLU A 1 983 ? 31.651 58.557 124.783 1.00 27.00 982 GLU A CA 1
ATOM 7867 C C . GLU A 1 983 ? 31.682 57.296 125.659 1.00 26.99 982 GLU A C 1
ATOM 7868 O O . GLU A 1 983 ? 30.762 57.060 126.474 1.00 23.84 982 GLU A O 1
ATOM 7874 N N . TYR A 1 984 ? 32.773 56.523 125.552 1.00 24.78 983 TYR A N 1
ATOM 7875 C CA . TYR A 1 984 ? 32.927 55.278 126.402 1.00 23.68 983 TYR A CA 1
ATOM 7876 C C . TYR A 1 984 ? 32.969 55.619 127.890 1.00 23.70 983 TYR A C 1
ATOM 7877 O O . TYR A 1 984 ? 32.265 55.029 128.700 1.00 26.95 983 TYR A O 1
ATOM 7886 N N . ALA A 1 985 ? 33.814 56.586 128.245 1.00 24.19 984 ALA A N 1
ATOM 7887 C CA . ALA A 1 985 ? 33.935 57.032 129.633 1.00 26.04 984 ALA A CA 1
ATOM 7888 C C . ALA A 1 985 ? 32.603 57.650 130.145 1.00 26.18 984 ALA A C 1
ATOM 7889 O O . ALA A 1 985 ? 32.149 57.322 131.221 1.00 29.27 984 ALA A O 1
ATOM 7891 N N . LYS A 1 986 ? 31.987 58.490 129.329 1.00 26.51 985 LYS A N 1
ATOM 7892 C CA . LYS A 1 986 ? 30.753 59.192 129.677 1.00 28.87 985 LYS A CA 1
ATOM 7893 C C . LYS A 1 986 ? 29.597 58.264 129.931 1.00 30.67 985 LYS A C 1
ATOM 7894 O O . LYS A 1 986 ? 28.852 58.446 130.899 1.00 26.08 985 LYS A O 1
ATOM 7900 N N . ASN A 1 987 ? 29.459 57.236 129.092 1.00 28.24 986 ASN A N 1
ATOM 7901 C CA . ASN A 1 987 ? 28.289 56.328 129.216 1.00 28.02 986 ASN A CA 1
ATOM 7902 C C . ASN A 1 987 ? 28.581 54.879 129.552 1.00 29.49 986 ASN A C 1
ATOM 7903 O O . ASN A 1 987 ? 27.773 53.984 129.270 1.00 26.31 986 ASN A O 1
ATOM 7908 N N . PHE A 1 988 ? 29.697 54.701 130.249 1.00 30.31 987 PHE A N 1
ATOM 7909 C CA . PHE A 1 988 ? 30.210 53.397 130.658 1.00 30.19 987 PHE A CA 1
ATOM 7910 C C . PHE A 1 988 ? 29.164 52.570 131.379 1.00 28.13 987 PHE A C 1
ATOM 7911 O O . PHE A 1 988 ? 29.063 51.363 131.170 1.00 25.42 987 PHE A O 1
ATOM 7919 N N . ASP A 1 989 ? 28.354 53.243 132.202 1.00 28.83 988 ASP A N 1
ATOM 7920 C CA . ASP A 1 989 ? 27.362 52.560 133.006 1.00 33.17 988 ASP A CA 1
ATOM 7921 C C . ASP A 1 989 ? 26.320 51.795 132.184 1.00 32.57 988 ASP A C 1
ATOM 7922 O O . ASP A 1 989 ? 25.748 50.819 132.667 1.00 30.14 988 ASP A O 1
ATOM 7927 N N . LYS A 1 990 ? 26.138 52.178 130.914 1.00 26.56 989 LYS A N 1
ATOM 7928 C CA . LYS A 1 990 ? 25.316 51.375 130.003 1.00 26.16 989 LYS A CA 1
ATOM 7929 C C . LYS A 1 990 ? 25.751 49.901 129.915 1.00 24.37 989 LYS A C 1
ATOM 7930 O O . LYS A 1 990 ? 24.914 49.013 129.681 1.00 23.66 989 LYS A O 1
ATOM 7936 N N . LEU A 1 991 ? 27.058 49.656 130.068 1.00 21.95 990 LEU A N 1
ATOM 7937 C CA . LEU A 1 991 ? 27.560 48.289 130.041 1.00 23.20 990 LEU A CA 1
ATOM 7938 C C . LEU A 1 991 ? 27.022 47.459 131.187 1.00 26.21 990 LEU A C 1
ATOM 7939 O O . LEU A 1 991 ? 26.728 46.258 131.036 1.00 23.89 990 LEU A O 1
ATOM 7944 N N . ARG A 1 992 ? 26.921 48.069 132.361 1.00 26.05 991 ARG A N 1
ATOM 7945 C CA . ARG A 1 992 ? 26.390 47.374 133.537 1.00 25.54 991 ARG A CA 1
ATOM 7946 C C . ARG A 1 992 ? 24.978 46.956 133.317 1.00 25.83 991 ARG A C 1
ATOM 7947 O O . ARG A 1 992 ? 24.605 45.938 133.770 1.00 28.65 991 ARG A O 1
ATOM 7955 N N . THR A 1 993 ? 24.170 47.823 132.736 1.00 25.73 992 THR A N 1
ATOM 7956 C CA . THR A 1 993 ? 22.711 47.599 132.659 1.00 29.78 992 THR A CA 1
ATOM 7957 C C . THR A 1 993 ? 22.280 46.929 131.358 1.00 30.98 992 THR A C 1
ATOM 7958 O O . THR A 1 993 ? 21.135 46.613 131.181 1.00 30.21 992 THR A O 1
ATOM 7962 N N . GLY A 1 994 ? 23.210 46.791 130.405 1.00 32.03 993 GLY A N 1
ATOM 7963 C CA . GLY A 1 994 ? 22.933 46.259 129.058 1.00 28.29 993 GLY A CA 1
ATOM 7964 C C . GLY A 1 994 ? 22.200 47.216 128.162 1.00 27.83 993 GLY A C 1
ATOM 7965 O O . GLY A 1 994 ? 21.412 46.773 127.310 1.00 30.20 993 GLY A O 1
ATOM 7966 N N . ASP A 1 995 ? 22.358 48.522 128.394 1.00 23.37 994 ASP A N 1
ATOM 7967 C CA . ASP A 1 995 ? 21.672 49.532 127.553 1.00 27.12 994 ASP A CA 1
ATOM 7968 C C . ASP A 1 995 ? 22.543 50.036 126.395 1.00 26.89 994 ASP A C 1
ATOM 7969 O O . ASP A 1 995 ? 22.222 50.988 125.699 1.00 26.45 994 ASP A O 1
ATOM 7974 N N . ILE A 1 996 ? 23.658 49.368 126.156 1.00 23.87 995 ILE A N 1
ATOM 7975 C CA . ILE A 1 996 ? 24.386 49.539 124.897 1.00 21.53 995 ILE A CA 1
ATOM 7976 C C . ILE A 1 996 ? 24.685 48.146 124.338 1.00 22.27 995 ILE A C 1
ATOM 7977 O O . ILE A 1 996 ? 24.846 47.191 125.139 1.00 22.13 995 ILE A O 1
ATOM 7982 N N . ASN A 1 997 ? 24.752 48.009 123.019 1.00 22.78 996 ASN A N 1
ATOM 7983 C CA . ASN A 1 997 ? 25.108 46.717 122.434 1.00 23.75 996 ASN A CA 1
ATOM 7984 C C . ASN A 1 997 ? 26.577 46.472 122.612 1.00 23.98 996 ASN A C 1
ATOM 7985 O O . ASN A 1 997 ? 27.355 47.421 122.689 1.00 23.80 996 ASN A O 1
ATOM 7990 N N . VAL A 1 998 ? 26.944 45.191 122.690 1.00 22.75 997 VAL A N 1
ATOM 7991 C CA . VAL A 1 998 ? 28.333 44.811 122.712 1.00 20.40 997 VAL A CA 1
ATOM 7992 C C . VAL A 1 998 ? 28.654 43.855 121.576 1.00 22.41 997 VAL A C 1
ATOM 7993 O O . VAL A 1 998 ? 27.799 43.030 121.161 1.00 20.54 997 VAL A O 1
ATOM 7997 N N . LYS A 1 999 ? 29.898 43.901 121.122 1.00 22.11 998 LYS A N 1
ATOM 7998 C CA . LYS A 1 999 ? 30.304 43.125 119.976 1.00 21.44 998 LYS A CA 1
ATOM 7999 C C . LYS A 1 999 ? 31.633 42.431 120.283 1.00 20.89 998 LYS A C 1
ATOM 8000 O O . LYS A 1 999 ? 32.380 42.873 121.120 1.00 22.22 998 LYS A O 1
ATOM 8006 N N . GLY A 1 1000 ? 31.925 41.393 119.511 1.00 18.42 999 GLY A N 1
ATOM 8007 C CA . GLY A 1 1000 ? 33.001 40.519 119.748 1.00 18.49 999 GLY A CA 1
ATOM 8008 C C . GLY A 1 1000 ? 34.335 41.060 119.180 1.00 18.33 999 GLY A C 1
ATOM 8009 O O . GLY A 1 1000 ? 34.377 41.667 118.118 1.00 20.35 999 GLY A O 1
ATOM 8010 N N . GLY A 1 1001 ? 35.420 40.723 119.871 1.00 18.39 1000 GLY A N 1
ATOM 8011 C CA . GLY A 1 1001 ? 36.776 41.062 119.440 1.00 16.88 1000 GLY A CA 1
ATOM 8012 C C . GLY A 1 1001 ? 37.455 40.001 118.602 1.00 17.97 1000 GLY A C 1
ATOM 8013 O O . GLY A 1 1001 ? 36.810 39.156 117.939 1.00 16.10 1000 GLY A O 1
ATOM 8014 N N . TRP A 1 1002 ? 38.777 40.010 118.650 1.00 16.74 1001 TRP A N 1
ATOM 8015 C CA . TRP A 1 1002 ? 39.574 39.216 117.788 1.00 18.97 1001 TRP A CA 1
ATOM 8016 C C . TRP A 1 1002 ? 39.348 37.745 118.107 1.00 19.76 1001 TRP A C 1
ATOM 8017 O O . TRP A 1 1002 ? 39.137 37.375 119.275 1.00 19.03 1001 TRP A O 1
ATOM 8028 N N . ARG A 1 1003 ? 39.474 36.929 117.082 1.00 18.57 1002 ARG A N 1
ATOM 8029 C CA . ARG A 1 1003 ? 39.147 35.503 117.094 1.00 19.37 1002 ARG A CA 1
ATOM 8030 C C . ARG A 1 1003 ? 40.295 34.557 117.204 1.00 19.62 1002 ARG A C 1
ATOM 8031 O O . ARG A 1 1003 ? 41.404 34.779 116.699 1.00 19.92 1002 ARG A O 1
ATOM 8039 N N . LEU A 1 1004 ? 40.003 33.457 117.925 1.00 20.48 1003 LEU A N 1
ATOM 8040 C CA . LEU A 1 1004 ? 40.688 32.182 117.811 1.00 20.22 1003 LEU A CA 1
ATOM 8041 C C . LEU A 1 1004 ? 41.957 32.120 118.582 1.00 20.14 1003 LEU A C 1
ATOM 8042 O O . LEU A 1 1004 ? 42.107 31.268 119.472 1.00 22.05 1003 LEU A O 1
ATOM 8047 N N . TYR A 1 1005 ? 42.863 33.040 118.304 1.00 20.40 1004 TYR A N 1
ATOM 8048 C CA . TYR A 1 1005 ? 44.255 32.913 118.866 1.00 21.12 1004 TYR A CA 1
ATOM 8049 C C . TYR A 1 1005 ? 44.297 33.561 120.266 1.00 24.07 1004 TYR A C 1
ATOM 8050 O O . TYR A 1 1005 ? 44.247 34.799 120.409 1.00 21.34 1004 TYR A O 1
ATOM 8059 N N . SER A 1 1006 ? 44.351 32.709 121.278 1.00 21.52 1005 SER A N 1
ATOM 8060 C CA . SER A 1 1006 ? 44.282 33.121 122.678 1.00 21.49 1005 SER A CA 1
ATOM 8061 C C . SER A 1 1006 ? 44.594 31.885 123.542 1.00 22.32 1005 SER A C 1
ATOM 8062 O O . SER A 1 1006 ? 44.347 30.736 123.110 1.00 21.38 1005 SER A O 1
ATOM 8065 N N . SER A 1 1007 ? 45.027 32.135 124.762 1.00 20.04 1006 SER A N 1
ATOM 8066 C CA . SER A 1 1007 ? 44.958 31.131 125.863 1.00 21.56 1006 SER A CA 1
ATOM 8067 C C . SER A 1 1007 ? 43.521 30.786 126.283 1.00 19.63 1006 SER A C 1
ATOM 8068 O O . SER A 1 1007 ? 43.262 29.712 126.865 1.00 21.07 1006 SER A O 1
ATOM 8071 N N . GLY A 1 1008 ? 42.589 31.607 125.911 1.00 18.53 1007 GLY A N 1
ATOM 8072 C CA . GLY A 1 1008 ? 41.194 31.437 126.318 1.00 18.14 1007 GLY A CA 1
ATOM 8073 C C . GLY A 1 1008 ? 40.619 30.048 126.095 1.00 18.23 1007 GLY A C 1
ATOM 8074 O O . GLY A 1 1008 ? 40.064 29.454 126.993 1.00 18.80 1007 GLY A O 1
ATOM 8075 N N . PRO A 1 1009 ? 40.723 29.520 124.872 1.00 18.05 1008 PRO A N 1
ATOM 8076 C CA . PRO A 1 1009 ? 40.094 28.233 124.572 1.00 19.63 1008 PRO A CA 1
ATOM 8077 C C . PRO A 1 1009 ? 40.579 27.089 125.426 1.00 18.69 1008 PRO A C 1
ATOM 8078 O O . PRO A 1 1009 ? 39.763 26.325 125.888 1.00 17.32 1008 PRO A O 1
ATOM 8082 N N . GLY A 1 1010 ? 41.892 26.955 125.579 1.00 18.06 1009 GLY A N 1
ATOM 8083 C CA . GLY A 1 1010 ? 42.482 25.933 126.417 1.00 18.73 1009 GLY A CA 1
ATOM 8084 C C . GLY A 1 1010 ? 42.076 26.077 127.899 1.00 22.30 1009 GLY A C 1
ATOM 8085 O O . GLY A 1 1010 ? 41.739 25.092 128.555 1.00 19.75 1009 GLY A O 1
ATOM 8086 N N . ILE A 1 1011 ? 42.056 27.296 128.408 1.00 20.46 1010 ILE A N 1
ATOM 8087 C CA . ILE A 1 1011 ? 41.664 27.499 129.800 1.00 19.15 1010 ILE A CA 1
ATOM 8088 C C . ILE A 1 1011 ? 40.175 27.346 130.031 1.00 18.93 1010 ILE A C 1
ATOM 8089 O O . ILE A 1 1011 ? 39.752 27.020 131.159 1.00 20.74 1010 ILE A O 1
ATOM 8094 N N . TYR A 1 1012 ? 39.372 27.679 129.038 1.00 19.26 1011 TYR A N 1
ATOM 8095 C CA . TYR A 1 1012 ? 37.896 27.444 129.111 1.00 20.76 1011 TYR A CA 1
ATOM 8096 C C . TYR A 1 1012 ? 37.628 25.904 129.213 1.00 22.21 1011 TYR A C 1
ATOM 8097 O O . TYR A 1 1012 ? 36.812 25.444 130.031 1.00 19.31 1011 TYR A O 1
ATOM 8106 N N . ILE A 1 1013 ? 38.356 25.162 128.378 1.00 21.07 1012 ILE A N 1
ATOM 8107 C CA . ILE A 1 1013 ? 38.261 23.721 128.359 1.00 23.54 1012 ILE A CA 1
ATOM 8108 C C . ILE A 1 1013 ? 38.581 23.169 129.769 1.00 22.74 1012 ILE A C 1
ATOM 8109 O O . ILE A 1 1013 ? 37.850 22.339 130.290 1.00 21.45 1012 ILE A O 1
ATOM 8114 N N . ARG A 1 1014 ? 39.665 23.645 130.363 1.00 20.58 1013 ARG A N 1
ATOM 8115 C CA . ARG A 1 1014 ? 39.982 23.269 131.724 1.00 21.80 1013 ARG A CA 1
ATOM 8116 C C . ARG A 1 1014 ? 38.886 23.643 132.766 1.00 21.05 1013 ARG A C 1
ATOM 8117 O O . ARG A 1 1014 ? 38.563 22.856 133.602 1.00 21.47 1013 ARG A O 1
ATOM 8125 N N . ARG A 1 1015 ? 38.308 24.816 132.665 1.00 20.69 1014 ARG A N 1
ATOM 8126 C CA . ARG A 1 1015 ? 37.175 25.175 133.520 1.00 20.96 1014 ARG A CA 1
ATOM 8127 C C . ARG A 1 1015 ? 36.036 24.164 133.404 1.00 20.47 1014 ARG A C 1
ATOM 8128 O O . ARG A 1 1015 ? 35.524 23.719 134.401 1.00 20.29 1014 ARG A O 1
ATOM 8136 N N . ILE A 1 1016 ? 35.681 23.808 132.209 1.00 19.88 1015 ILE A N 1
ATOM 8137 C CA . ILE A 1 1016 ? 34.589 22.872 131.952 1.00 21.57 1015 ILE A CA 1
ATOM 8138 C C . ILE A 1 1016 ? 34.845 21.540 132.611 1.00 22.71 1015 ILE A C 1
ATOM 8139 O O . ILE A 1 1016 ? 34.003 21.021 133.336 1.00 23.98 1015 ILE A O 1
ATOM 8144 N N . ILE A 1 1017 ? 35.964 20.952 132.266 1.00 22.30 1016 ILE A N 1
ATOM 8145 C CA . ILE A 1 1017 ? 36.249 19.595 132.670 1.00 22.53 1016 ILE A CA 1
ATOM 8146 C C . ILE A 1 1017 ? 36.770 19.484 134.099 1.00 25.89 1016 ILE A C 1
ATOM 8147 O O . ILE A 1 1017 ? 36.241 18.688 134.941 1.00 21.64 1016 ILE A O 1
ATOM 8152 N N . ALA A 1 1018 ? 37.853 20.186 134.373 1.00 24.93 1017 ALA A N 1
ATOM 8153 C CA . ALA A 1 1018 ? 38.502 20.140 135.673 1.00 21.97 1017 ALA A CA 1
ATOM 8154 C C . ALA A 1 1018 ? 37.747 20.825 136.820 1.00 25.68 1017 ALA A C 1
ATOM 8155 O O . ALA A 1 1018 ? 37.691 20.279 137.907 1.00 24.90 1017 ALA A O 1
ATOM 8157 N N . ASP A 1 1019 ? 37.212 22.023 136.590 1.00 21.51 1018 ASP A N 1
ATOM 8158 C CA . ASP A 1 1019 ? 36.709 22.817 137.687 1.00 20.40 1018 ASP A CA 1
ATOM 8159 C C . ASP A 1 1019 ? 35.218 22.697 137.894 1.00 19.85 1018 ASP A C 1
ATOM 8160 O O . ASP A 1 1019 ? 34.778 22.803 139.060 1.00 19.26 1018 ASP A O 1
ATOM 8165 N N . LEU A 1 1020 ? 34.441 22.523 136.815 1.00 20.47 1019 LEU A N 1
ATOM 8166 C CA . LEU A 1 1020 ? 32.980 22.450 136.942 1.00 21.72 1019 LEU A CA 1
ATOM 8167 C C . LEU A 1 1020 ? 32.445 21.022 136.984 1.00 22.94 1019 LEU A C 1
ATOM 8168 O O . LEU A 1 1020 ? 31.809 20.627 137.957 1.00 22.95 1019 LEU A O 1
ATOM 8173 N N . LEU A 1 1021 ? 32.726 20.260 135.945 1.00 24.32 1020 LEU A N 1
ATOM 8174 C CA . LEU A 1 1021 ? 32.377 18.802 135.928 1.00 24.97 1020 LEU A CA 1
ATOM 8175 C C . LEU A 1 1021 ? 33.257 18.043 136.937 1.00 25.13 1020 LEU A C 1
ATOM 8176 O O . LEU A 1 1021 ? 32.913 16.979 137.394 1.00 25.02 1020 LEU A O 1
ATOM 8181 N N . GLY A 1 1022 ? 34.399 18.618 137.265 1.00 24.50 1021 GLY A N 1
ATOM 8182 C CA . GLY A 1 1022 ? 35.170 18.229 138.420 1.00 25.51 1021 GLY A CA 1
ATOM 8183 C C . GLY A 1 1022 ? 36.091 17.049 138.295 1.00 27.18 1021 GLY A C 1
ATOM 8184 O O . GLY A 1 1022 ? 36.429 16.449 139.312 1.00 29.77 1021 GLY A O 1
ATOM 8185 N N . ILE A 1 1023 ? 36.502 16.702 137.084 1.00 26.68 1022 ILE A N 1
ATOM 8186 C CA . ILE A 1 1023 ? 37.377 15.596 136.856 1.00 27.36 1022 ILE A CA 1
ATOM 8187 C C . ILE A 1 1023 ? 38.817 16.070 136.664 1.00 27.69 1022 ILE A C 1
ATOM 8188 O O . ILE A 1 1023 ? 39.149 16.664 135.629 1.00 23.36 1022 ILE A O 1
ATOM 8193 N N . ARG A 1 1024 ? 39.670 15.772 137.642 1.00 26.22 1023 ARG A N 1
ATOM 8194 C CA . ARG A 1 1024 ? 41.079 16.153 137.635 1.00 24.76 1023 ARG A CA 1
ATOM 8195 C C . ARG A 1 1024 ? 42.006 14.996 137.935 1.00 30.65 1023 ARG A C 1
ATOM 8196 O O . ARG A 1 1024 ? 41.671 14.094 138.679 1.00 31.73 1023 ARG A O 1
ATOM 8204 N N . PHE A 1 1025 ? 43.189 15.054 137.345 1.00 33.97 1024 PHE A N 1
ATOM 8205 C CA . PHE A 1 1025 ? 44.187 14.028 137.426 1.00 36.43 1024 PHE A CA 1
ATOM 8206 C C . PHE A 1 1025 ? 45.352 14.461 138.245 1.00 40.75 1024 PHE A C 1
ATOM 8207 O O . PHE A 1 1025 ? 45.882 15.548 138.096 1.00 38.44 1024 PHE A O 1
ATOM 8215 N N . GLY A 1 1026 ? 45.760 13.551 139.123 1.00 41.00 1025 GLY A N 1
ATOM 8216 C CA . GLY A 1 1026 ? 46.885 13.761 140.026 1.00 35.42 1025 GLY A CA 1
ATOM 8217 C C . GLY A 1 1026 ? 47.805 12.568 139.951 1.00 37.15 1025 GLY A C 1
ATOM 8218 O O . GLY A 1 1026 ? 47.543 11.612 139.201 1.00 37.83 1025 GLY A O 1
ATOM 8219 N N . HIS A 1 1027 ? 48.850 12.603 140.767 1.00 36.55 1026 HIS A N 1
ATOM 8220 C CA . HIS A 1 1027 ? 49.828 11.530 140.792 1.00 38.40 1026 HIS A CA 1
ATOM 8221 C C . HIS A 1 1027 ? 49.221 10.215 141.299 1.00 37.40 1026 HIS A C 1
ATOM 8222 O O . HIS A 1 1027 ? 48.980 10.049 142.478 1.00 37.80 1026 HIS A O 1
ATOM 8229 N N . ASN A 1 1028 ? 48.959 9.299 140.377 1.00 38.62 1027 ASN A N 1
ATOM 8230 C CA . ASN A 1 1028 ? 48.279 8.029 140.691 1.00 44.08 1027 ASN A CA 1
ATOM 8231 C C . ASN A 1 1028 ? 46.963 8.184 141.444 1.00 44.64 1027 ASN A C 1
ATOM 8232 O O . ASN A 1 1028 ? 46.551 7.294 142.204 1.00 40.16 1027 ASN A O 1
ATOM 8237 N N . VAL A 1 1029 ? 46.297 9.319 141.226 1.00 38.90 1028 VAL A N 1
ATOM 8238 C CA . VAL A 1 1029 ? 44.993 9.563 141.813 1.00 36.35 1028 VAL A CA 1
ATOM 8239 C C . VAL A 1 1029 ? 44.103 10.252 140.780 1.00 35.19 1028 VAL A C 1
ATOM 8240 O O . VAL A 1 1029 ? 44.585 10.846 139.804 1.00 33.50 1028 VAL A O 1
ATOM 8244 N N . ILE A 1 1030 ? 42.798 10.208 141.043 1.00 34.69 1029 ILE A N 1
ATOM 8245 C CA . ILE A 1 1030 ? 41.796 11.002 140.328 1.00 30.26 1029 ILE A CA 1
ATOM 8246 C C . ILE A 1 1030 ? 41.087 11.805 141.405 1.00 31.89 1029 ILE A C 1
ATOM 8247 O O . ILE A 1 1030 ? 40.820 11.282 142.499 1.00 32.40 1029 ILE A O 1
ATOM 8252 N N . HIS A 1 1031 ? 40.842 13.089 141.129 1.00 32.61 1030 HIS A N 1
ATOM 8253 C CA . HIS A 1 1031 ? 40.082 13.990 142.003 1.00 30.25 1030 HIS A CA 1
ATOM 8254 C C . HIS A 1 1031 ? 38.756 14.243 141.367 1.00 29.55 1030 HIS A C 1
ATOM 8255 O O . HIS A 1 1031 ? 38.671 14.450 140.171 1.00 27.02 1030 HIS A O 1
ATOM 8262 N N . ILE A 1 1032 ? 37.719 14.112 142.151 1.00 26.19 1031 ILE A N 1
ATOM 8263 C CA . ILE A 1 1032 ? 36.385 14.252 141.691 1.00 24.33 1031 ILE A CA 1
ATOM 8264 C C . ILE A 1 1032 ? 35.797 15.315 142.550 1.00 26.64 1031 ILE A C 1
ATOM 8265 O O . ILE A 1 1032 ? 35.625 15.130 143.772 1.00 25.49 1031 ILE A O 1
ATOM 8270 N N . ASP A 1 1033 ? 35.543 16.477 141.950 1.00 25.09 1032 ASP A N 1
ATOM 8271 C CA . ASP A 1 1033 ? 35.186 17.682 142.688 1.00 24.25 1032 ASP A CA 1
ATOM 8272 C C . ASP A 1 1033 ? 34.231 18.592 141.941 1.00 25.47 1032 ASP A C 1
ATOM 8273 O O . ASP A 1 1033 ? 34.568 19.709 141.611 1.00 30.44 1032 ASP A O 1
ATOM 8278 N N . PRO A 1 1034 ? 33.028 18.119 141.658 1.00 24.65 1033 PRO A N 1
ATOM 8279 C CA . PRO A 1 1034 ? 32.167 18.848 140.797 1.00 22.07 1033 PRO A CA 1
ATOM 8280 C C . PRO A 1 1034 ? 31.593 20.085 141.431 1.00 24.53 1033 PRO A C 1
ATOM 8281 O O . PRO A 1 1034 ? 31.309 20.097 142.626 1.00 24.33 1033 PRO A O 1
ATOM 8285 N N . VAL A 1 1035 ? 31.390 21.103 140.602 1.00 22.29 1034 VAL A N 1
ATOM 8286 C CA . VAL A 1 1035 ? 30.684 22.314 140.986 1.00 21.94 1034 VAL A CA 1
ATOM 8287 C C . VAL A 1 1035 ? 29.641 22.463 139.932 1.00 24.95 1034 VAL A C 1
ATOM 8288 O O . VAL A 1 1035 ? 29.902 23.021 138.821 1.00 23.59 1034 VAL A O 1
ATOM 8292 N N . VAL A 1 1036 ? 28.463 21.912 140.220 1.00 23.18 1035 VAL A N 1
ATOM 8293 C CA . VAL A 1 1036 ? 27.441 21.780 139.226 1.00 24.78 1035 VAL A CA 1
ATOM 8294 C C . VAL A 1 1036 ? 26.118 22.242 139.768 1.00 24.52 1035 VAL A C 1
ATOM 8295 O O . VAL A 1 1036 ? 25.922 22.285 140.992 1.00 26.94 1035 VAL A O 1
ATOM 8299 N N . THR A 1 1037 ? 25.218 22.616 138.893 1.00 24.13 1036 THR A N 1
ATOM 8300 C CA . THR A 1 1037 ? 23.886 23.071 139.315 1.00 26.28 1036 THR A CA 1
ATOM 8301 C C . THR A 1 1037 ? 22.918 21.883 139.225 1.00 29.01 1036 THR A C 1
ATOM 8302 O O . THR A 1 1037 ? 23.239 20.824 138.689 1.00 25.27 1036 THR A O 1
ATOM 8306 N N . LYS A 1 1038 ? 21.715 22.109 139.723 1.00 31.27 1037 LYS A N 1
ATOM 8307 C CA . LYS A 1 1038 ? 20.681 21.111 139.690 1.00 34.61 1037 LYS A CA 1
ATOM 8308 C C . LYS A 1 1038 ? 20.355 20.675 138.282 1.00 31.85 1037 LYS A C 1
ATOM 8309 O O . LYS A 1 1038 ? 19.931 19.576 138.069 1.00 32.20 1037 LYS A O 1
ATOM 8315 N N . GLU A 1 1039 ? 20.551 21.550 137.323 1.00 29.39 1038 GLU A N 1
ATOM 8316 C CA . GLU A 1 1039 ? 20.370 21.241 135.912 1.00 31.52 1038 GLU A CA 1
ATOM 8317 C C . GLU A 1 1039 ? 21.182 20.020 135.397 1.00 29.66 1038 GLU A C 1
ATOM 8318 O O . GLU A 1 1039 ? 20.797 19.353 134.409 1.00 33.81 1038 GLU A O 1
ATOM 8324 N N . LEU A 1 1040 ? 22.317 19.768 136.012 1.00 26.47 1039 LEU A N 1
ATOM 8325 C CA . LEU A 1 1040 ? 23.157 18.618 135.688 1.00 26.88 1039 LEU A CA 1
ATOM 8326 C C . LEU A 1 1040 ? 22.724 17.327 136.353 1.00 28.65 1039 LEU A C 1
ATOM 8327 O O . LEU A 1 1040 ? 23.330 16.282 136.100 1.00 25.71 1039 LEU A O 1
ATOM 8332 N N . ASP A 1 1041 ? 21.694 17.386 137.201 1.00 26.27 1040 ASP A N 1
ATOM 8333 C CA . ASP A 1 1041 ? 21.194 16.207 137.810 1.00 27.72 1040 ASP A CA 1
ATOM 8334 C C . ASP A 1 1041 ? 20.660 15.290 136.736 1.00 23.98 1040 ASP A C 1
ATOM 8335 O O . ASP A 1 1041 ? 19.817 15.669 135.933 1.00 20.82 1040 ASP A O 1
ATOM 8340 N N . GLY A 1 1042 ? 21.166 14.062 136.751 1.00 26.59 1041 GLY A N 1
ATOM 8341 C CA . GLY A 1 1042 ? 20.740 13.037 135.765 1.00 27.00 1041 GLY A CA 1
ATOM 8342 C C . GLY A 1 1042 ? 21.500 13.078 134.430 1.00 29.30 1041 GLY A C 1
ATOM 8343 O O . GLY A 1 1042 ? 21.157 12.342 133.519 1.00 27.96 1041 GLY A O 1
ATOM 8344 N N . VAL A 1 1043 ? 22.476 14.000 134.286 1.00 25.66 1042 VAL A N 1
ATOM 8345 C CA . VAL A 1 1043 ? 23.237 14.127 133.063 1.00 23.40 1042 VAL A CA 1
ATOM 8346 C C . VAL A 1 1043 ? 24.455 13.304 133.270 1.00 21.49 1042 VAL A C 1
ATOM 8347 O O . VAL A 1 1043 ? 24.956 13.233 134.382 1.00 25.04 1042 VAL A O 1
ATOM 8351 N N . THR A 1 1044 ? 24.979 12.724 132.192 1.00 22.60 1043 THR A N 1
ATOM 8352 C CA . THR A 1 1044 ? 26.179 11.898 132.266 1.00 21.44 1043 THR A CA 1
ATOM 8353 C C . THR A 1 1044 ? 27.280 12.447 131.415 1.00 19.65 1043 THR A C 1
ATOM 8354 O O . THR A 1 1044 ? 27.033 12.916 130.325 1.00 22.16 1043 THR A O 1
ATOM 8358 N N . LEU A 1 1045 ? 28.494 12.345 131.928 1.00 21.06 1044 LEU A N 1
ATOM 8359 C CA . LEU A 1 1045 ? 29.673 12.646 131.142 1.00 22.03 1044 LEU A CA 1
ATOM 8360 C C . LEU A 1 1045 ? 30.440 11.402 130.777 1.00 21.16 1044 LEU A C 1
ATOM 8361 O O . LEU A 1 1045 ? 30.962 10.718 131.664 1.00 22.08 1044 LEU A O 1
ATOM 8366 N N . GLN A 1 1046 ? 30.661 11.221 129.473 1.00 22.21 1045 GLN A N 1
ATOM 8367 C CA . GLN A 1 1046 ? 31.619 10.250 128.993 1.00 22.13 1045 GLN A CA 1
ATOM 8368 C C . GLN A 1 1046 ? 32.964 10.882 128.978 1.00 23.82 1045 GLN A C 1
ATOM 8369 O O . GLN A 1 1046 ? 33.155 11.971 128.403 1.00 22.88 1045 GLN A O 1
ATOM 8375 N N . PHE A 1 1047 ? 33.934 10.210 129.566 1.00 26.30 1046 PHE A N 1
ATOM 8376 C CA . PHE A 1 1047 ? 35.301 10.764 129.638 1.00 28.64 1046 PHE A CA 1
ATOM 8377 C C . PHE A 1 1047 ? 36.327 9.656 129.852 1.00 29.21 1046 PHE A C 1
ATOM 8378 O O . PHE A 1 1047 ? 36.108 8.732 130.595 1.00 30.13 1046 PHE A O 1
ATOM 8386 N N . THR A 1 1048 ? 37.431 9.753 129.141 1.00 27.21 1047 THR A N 1
ATOM 8387 C CA . THR A 1 1048 ? 38.483 8.753 129.168 1.00 29.88 1047 THR A CA 1
ATOM 8388 C C . THR A 1 1048 ? 39.491 9.160 130.171 1.00 32.54 1047 THR A C 1
ATOM 8389 O O . THR A 1 1048 ? 40.119 10.192 130.025 1.00 29.61 1047 THR A O 1
ATOM 8393 N N . CYS A 1 1049 ? 39.640 8.307 131.200 1.00 32.08 1048 CYS A N 1
ATOM 8394 C CA . CYS A 1 1049 ? 40.513 8.502 132.316 1.00 32.09 1048 CYS A CA 1
ATOM 8395 C C . CYS A 1 1049 ? 41.575 7.393 132.445 1.00 36.29 1048 CYS A C 1
ATOM 8396 O O . CYS A 1 1049 ? 41.230 6.194 132.498 1.00 33.81 1048 CYS A O 1
ATOM 8399 N N . PHE A 1 1050 ? 42.846 7.804 132.488 1.00 32.35 1049 PHE A N 1
ATOM 8400 C CA . PHE A 1 1050 ? 43.978 6.861 132.474 1.00 35.29 1049 PHE A CA 1
ATOM 8401 C C . PHE A 1 1050 ? 43.805 5.822 131.374 1.00 34.60 1049 PHE A C 1
ATOM 8402 O O . PHE A 1 1050 ? 44.083 4.647 131.573 1.00 34.00 1049 PHE A O 1
ATOM 8410 N N . GLY A 1 1051 ? 43.320 6.249 130.225 1.00 32.54 1050 GLY A N 1
ATOM 8411 C CA . GLY A 1 1051 ? 43.161 5.380 129.082 1.00 31.70 1050 GLY A CA 1
ATOM 8412 C C . GLY A 1 1051 ? 41.910 4.543 129.098 1.00 35.96 1050 GLY A C 1
ATOM 8413 O O . GLY A 1 1051 ? 41.686 3.836 128.169 1.00 35.73 1050 GLY A O 1
ATOM 8414 N N . LYS A 1 1052 ? 41.067 4.660 130.127 1.00 34.50 1051 LYS A N 1
ATOM 8415 C CA . LYS A 1 1052 ? 39.833 3.915 130.193 1.00 30.92 1051 LYS A CA 1
ATOM 8416 C C . LYS A 1 1052 ? 38.609 4.843 130.097 1.00 30.10 1051 LYS A C 1
ATOM 8417 O O . LYS A 1 1052 ? 38.460 5.775 130.888 1.00 34.11 1051 LYS A O 1
ATOM 8423 N N . THR A 1 1053 ? 37.721 4.556 129.171 1.00 30.82 1052 THR A N 1
ATOM 8424 C CA . THR A 1 1053 ? 36.502 5.355 128.998 1.00 34.10 1052 THR A CA 1
ATOM 8425 C C . THR A 1 1053 ? 35.515 5.001 130.069 1.00 36.31 1052 THR A C 1
ATOM 8426 O O . THR A 1 1053 ? 35.244 3.806 130.285 1.00 33.70 1052 THR A O 1
ATOM 8430 N N . VAL A 1 1054 ? 35.059 6.029 130.803 1.00 30.02 1053 VAL A N 1
ATOM 8431 C CA . VAL A 1 1054 ? 34.105 5.862 131.908 1.00 29.87 1053 VAL A CA 1
ATOM 8432 C C . VAL A 1 1054 ? 32.962 6.801 131.743 1.00 32.92 1053 VAL A C 1
ATOM 8433 O O . VAL A 1 1054 ? 33.029 7.699 130.896 1.00 30.58 1053 VAL A O 1
ATOM 8437 N N . PHE A 1 1055 ? 31.877 6.563 132.481 1.00 26.94 1054 PHE A N 1
ATOM 8438 C CA . PHE A 1 1055 ? 30.687 7.391 132.370 1.00 25.58 1054 PHE A CA 1
ATOM 8439 C C . PHE A 1 1055 ? 30.353 7.909 133.735 1.00 30.92 1054 PHE A C 1
ATOM 8440 O O . PHE A 1 1055 ? 30.093 7.112 134.673 1.00 29.76 1054 PHE A O 1
ATOM 8448 N N . PHE A 1 1056 ? 30.363 9.236 133.879 1.00 27.63 1055 PHE A N 1
ATOM 8449 C CA . PHE A 1 1056 ? 30.126 9.846 135.181 1.00 26.41 1055 PHE A CA 1
ATOM 8450 C C . PHE A 1 1056 ? 28.724 10.419 135.177 1.00 24.37 1055 PHE A C 1
ATOM 8451 O O . PHE A 1 1056 ? 28.460 11.367 134.460 1.00 24.40 1055 PHE A O 1
ATOM 8459 N N . THR A 1 1057 ? 27.833 9.895 136.001 1.00 22.77 1056 THR A N 1
ATOM 8460 C CA . THR A 1 1057 ? 26.466 10.400 136.073 1.00 23.12 1056 THR A CA 1
ATOM 8461 C C . THR A 1 1057 ? 26.318 11.233 137.347 1.00 26.11 1056 THR A C 1
ATOM 8462 O O . THR A 1 1057 ? 26.662 10.760 138.434 1.00 27.56 1056 THR A O 1
ATOM 8466 N N . TYR A 1 1058 ? 25.769 12.456 137.211 1.00 25.38 1057 TYR A N 1
ATOM 8467 C CA . TYR A 1 1058 ? 25.665 13.418 138.296 1.00 24.26 1057 TYR A CA 1
ATOM 8468 C C . TYR A 1 1058 ? 24.331 13.293 138.953 1.00 23.15 1057 TYR A C 1
ATOM 8469 O O . TYR A 1 1058 ? 23.302 13.250 138.283 1.00 26.00 1057 TYR A O 1
ATOM 8478 N N . HIS A 1 1059 ? 24.370 13.219 140.284 1.00 25.91 1058 HIS A N 1
ATOM 8479 C CA . HIS A 1 1059 ? 23.186 13.315 141.115 1.00 28.62 1058 HIS A CA 1
ATOM 8480 C C . HIS A 1 1059 ? 23.418 14.444 142.107 1.00 27.76 1058 HIS A C 1
ATOM 8481 O O . HIS A 1 1059 ? 24.364 14.435 142.893 1.00 30.64 1058 HIS A O 1
ATOM 8488 N N . VAL A 1 1060 ? 22.560 15.439 142.049 1.00 27.53 1059 VAL A N 1
ATOM 8489 C CA . VAL A 1 1060 ? 22.743 16.672 142.813 1.00 29.07 1059 VAL A CA 1
ATOM 8490 C C . VAL A 1 1060 ? 21.716 16.736 143.900 1.00 34.05 1059 VAL A C 1
ATOM 8491 O O . VAL A 1 1060 ? 20.525 16.970 143.628 1.00 34.43 1059 VAL A O 1
ATOM 8495 N N . ASP A 1 1061 ? 22.165 16.506 145.129 1.00 37.32 1060 ASP A N 1
ATOM 8496 C CA . ASP A 1 1061 ? 21.257 16.230 146.250 1.00 39.07 1060 ASP A CA 1
ATOM 8497 C C . ASP A 1 1061 ? 21.690 17.098 147.450 1.00 43.05 1060 ASP A C 1
ATOM 8498 O O . ASP A 1 1061 ? 22.588 16.740 148.202 1.00 38.90 1060 ASP A O 1
ATOM 8503 N N . ASP A 1 1062 ? 21.015 18.231 147.612 1.00 46.97 1061 ASP A N 1
ATOM 8504 C CA . ASP A 1 1062 ? 21.343 19.199 148.682 1.00 52.19 1061 ASP A CA 1
ATOM 8505 C C . ASP A 1 1062 ? 21.010 18.713 150.093 1.00 51.97 1061 ASP A C 1
ATOM 8506 O O . ASP A 1 1062 ? 21.456 19.306 151.041 1.00 53.93 1061 ASP A O 1
ATOM 8511 N N . THR A 1 1063 ? 20.288 17.598 150.209 1.00 51.03 1062 THR A N 1
ATOM 8512 C CA . THR A 1 1063 ? 19.888 17.000 151.507 1.00 48.89 1062 THR A CA 1
ATOM 8513 C C . THR A 1 1063 ? 20.859 15.954 152.061 1.00 46.78 1062 THR A C 1
ATOM 8514 O O . THR A 1 1063 ? 20.616 15.383 153.106 1.00 47.41 1062 THR A O 1
ATOM 8526 N N . ASP A 1 1065 ? 24.109 13.921 153.789 1.00 52.32 1064 ASP A N 1
ATOM 8527 C CA . ASP A 1 1065 ? 24.993 14.129 154.945 1.00 59.55 1064 ASP A CA 1
ATOM 8528 C C . ASP A 1 1065 ? 26.356 14.582 154.505 1.00 53.81 1064 ASP A C 1
ATOM 8529 O O . ASP A 1 1065 ? 26.827 15.611 154.918 1.00 55.89 1064 ASP A O 1
ATOM 8534 N N . LYS A 1 1066 ? 27.010 13.771 153.693 1.00 47.66 1065 LYS A N 1
ATOM 8535 C CA . LYS A 1 1066 ? 28.366 14.134 153.244 1.00 46.08 1065 LYS A CA 1
ATOM 8536 C C . LYS A 1 1066 ? 28.322 15.034 151.960 1.00 41.69 1065 LYS A C 1
ATOM 8537 O O . LYS A 1 1066 ? 27.287 15.194 151.328 1.00 39.76 1065 LYS A O 1
ATOM 8543 N N . HIS A 1 1067 ? 29.423 15.679 151.653 1.00 35.67 1066 HIS A N 1
ATOM 8544 C CA . HIS A 1 1067 ? 29.465 16.551 150.486 1.00 36.24 1066 HIS A CA 1
ATOM 8545 C C . HIS A 1 1067 ? 29.455 15.755 149.160 1.00 33.64 1066 HIS A C 1
ATOM 8546 O O . HIS A 1 1067 ? 28.772 16.174 148.218 1.00 34.81 1066 HIS A O 1
ATOM 8553 N N . ILE A 1 1068 ? 30.153 14.623 149.112 1.00 28.45 1067 ILE A N 1
ATOM 8554 C CA . ILE A 1 1068 ? 30.250 13.831 147.901 1.00 33.80 1067 ILE A CA 1
ATOM 8555 C C . ILE A 1 1068 ? 30.288 12.333 148.196 1.00 32.56 1067 ILE A C 1
ATOM 8556 O O . ILE A 1 1068 ? 30.788 11.919 149.215 1.00 40.20 1067 ILE A O 1
ATOM 8561 N N . CYS A 1 1069 ? 29.725 11.554 147.312 1.00 34.66 1068 CYS A N 1
ATOM 8562 C CA . CYS A 1 1069 ? 29.811 10.102 147.357 1.00 35.38 1068 CYS A CA 1
ATOM 8563 C C . CYS A 1 1069 ? 29.933 9.593 145.930 1.00 35.48 1068 CYS A C 1
ATOM 8564 O O . CYS A 1 1069 ? 29.132 9.987 145.100 1.00 43.94 1068 CYS A O 1
ATOM 8567 N N . VAL A 1 1070 ? 30.885 8.715 145.649 1.00 32.70 1069 VAL A N 1
ATOM 8568 C CA . VAL A 1 1070 ? 31.007 8.131 144.306 1.00 32.16 1069 VAL A CA 1
ATOM 8569 C C . VAL A 1 1070 ? 30.799 6.607 144.372 1.00 36.09 1069 VAL A C 1
ATOM 8570 O O . VAL A 1 1070 ? 31.538 5.920 145.047 1.00 34.81 1069 VAL A O 1
ATOM 8574 N N . LYS A 1 1071 ? 29.872 6.102 143.567 1.00 34.41 1070 LYS A N 1
ATOM 8575 C CA . LYS A 1 1071 ? 29.570 4.665 143.523 1.00 34.70 1070 LYS A CA 1
ATOM 8576 C C . LYS A 1 1071 ? 29.797 4.091 142.141 1.00 40.18 1070 LYS A C 1
ATOM 8577 O O . LYS A 1 1071 ? 29.560 4.762 141.128 1.00 31.44 1070 LYS A O 1
ATOM 8583 N N . SER A 1 1072 ? 30.196 2.815 142.106 1.00 34.10 1071 SER A N 1
ATOM 8584 C CA . SER A 1 1072 ? 30.128 2.033 140.893 1.00 33.85 1071 SER A CA 1
ATOM 8585 C C . SER A 1 1072 ? 29.520 0.668 141.247 1.00 35.11 1071 SER A C 1
ATOM 8586 O O . SER A 1 1072 ? 29.969 0.033 142.163 1.00 33.86 1071 SER A O 1
ATOM 8589 N N . ASN A 1 1073 ? 28.496 0.268 140.508 1.00 39.55 1072 ASN A N 1
ATOM 8590 C CA . ASN A 1 1073 ? 27.698 -0.962 140.822 1.00 47.92 1072 ASN A CA 1
ATOM 8591 C C . ASN A 1 1073 ? 27.281 -0.994 142.298 1.00 47.64 1072 ASN A C 1
ATOM 8592 O O . ASN A 1 1073 ? 27.454 -1.982 143.011 1.00 42.34 1072 ASN A O 1
ATOM 8597 N N . ASN A 1 1074 ? 26.876 0.181 142.754 1.00 45.71 1073 ASN A N 1
ATOM 8598 C CA . ASN A 1 1074 ? 26.461 0.434 144.128 1.00 42.15 1073 ASN A CA 1
ATOM 8599 C C . ASN A 1 1074 ? 27.543 0.383 145.199 1.00 36.65 1073 ASN A C 1
ATOM 8600 O O . ASN A 1 1074 ? 27.249 0.585 146.344 1.00 37.47 1073 ASN A O 1
ATOM 8605 N N . ASN A 1 1075 ? 28.798 0.152 144.849 1.00 37.43 1074 ASN A N 1
ATOM 8606 C CA . ASN A 1 1075 ? 29.877 0.153 145.855 1.00 37.25 1074 ASN A CA 1
ATOM 8607 C C . ASN A 1 1075 ? 30.483 1.534 145.983 1.00 42.83 1074 ASN A C 1
ATOM 8608 O O . ASN A 1 1075 ? 30.808 2.141 144.975 1.00 39.28 1074 ASN A O 1
ATOM 8613 N N . ILE A 1 1076 ? 30.648 2.014 147.197 1.00 37.66 1075 ILE A N 1
ATOM 8614 C CA . ILE A 1 1076 ? 31.226 3.300 147.436 1.00 36.91 1075 ILE A CA 1
ATOM 8615 C C . ILE A 1 1076 ? 32.728 3.243 147.238 1.00 48.07 1075 ILE A C 1
ATOM 8616 O O . ILE A 1 1076 ? 33.406 2.406 147.823 1.00 45.89 1075 ILE A O 1
ATOM 8621 N N . LEU A 1 1077 ? 33.247 4.146 146.413 1.00 41.58 1076 LEU A N 1
ATOM 8622 C CA . LEU A 1 1077 ? 34.665 4.246 146.235 1.00 38.08 1076 LEU A CA 1
ATOM 8623 C C . LEU A 1 1077 ? 35.310 4.920 147.412 1.00 35.94 1076 LEU A C 1
ATOM 8624 O O . LEU A 1 1077 ? 34.889 5.976 147.805 1.00 36.08 1076 LEU A O 1
ATOM 8629 N N . PRO A 1 1078 ? 36.340 4.291 148.004 1.00 37.07 1077 PRO A N 1
ATOM 8630 C CA . PRO A 1 1078 ? 37.057 4.898 149.093 1.00 38.61 1077 PRO A CA 1
ATOM 8631 C C . PRO A 1 1078 ? 37.991 5.993 148.572 1.00 34.88 1077 PRO A C 1
ATOM 8632 O O . PRO A 1 1078 ? 38.447 5.912 147.440 1.00 40.73 1077 PRO A O 1
ATOM 8636 N N . GLY A 1 1079 ? 38.302 6.945 149.421 1.00 35.92 1078 GLY A N 1
ATOM 8637 C CA . GLY A 1 1079 ? 39.238 7.982 149.087 1.00 40.88 1078 GLY A CA 1
ATOM 8638 C C . GLY A 1 1079 ? 39.391 8.948 150.208 1.00 40.39 1078 GLY A C 1
ATOM 8639 O O . GLY A 1 1079 ? 38.919 8.716 151.281 1.00 44.26 1078 GLY A O 1
ATOM 8640 N N . ASP A 1 1080 ? 40.092 10.031 149.958 1.00 40.34 1079 ASP A N 1
ATOM 8641 C CA . ASP A 1 1080 ? 40.327 11.044 150.969 1.00 38.99 1079 ASP A CA 1
ATOM 8642 C C . ASP A 1 1080 ? 39.700 12.380 150.553 1.00 43.18 1079 ASP A C 1
ATOM 8643 O O . ASP A 1 1080 ? 39.595 12.687 149.355 1.00 39.83 1079 ASP A O 1
ATOM 8648 N N . ASN A 1 1081 ? 39.392 13.223 151.511 1.00 39.88 1080 ASN A N 1
ATOM 8649 C CA . ASN A 1 1081 ? 38.858 14.550 151.185 1.00 46.09 1080 ASN A CA 1
ATOM 8650 C C . ASN A 1 1081 ? 39.889 15.590 150.686 1.00 45.86 1080 ASN A C 1
ATOM 8651 O O . ASN A 1 1081 ? 40.981 15.639 151.158 1.00 46.02 1080 ASN A O 1
ATOM 8656 N N . LEU A 1 1082 ? 39.515 16.395 149.702 1.00 38.73 1081 LEU A N 1
ATOM 8657 C CA . LEU A 1 1082 ? 40.373 17.485 149.240 1.00 36.42 1081 LEU A CA 1
ATOM 8658 C C . LEU A 1 1082 ? 40.361 18.678 150.151 1.00 35.53 1081 LEU A C 1
ATOM 8659 O O . LEU A 1 1082 ? 39.381 18.888 150.810 1.00 38.38 1081 LEU A O 1
ATOM 8664 N N . ASN A 1 1083 ? 41.435 19.476 150.136 1.00 35.24 1082 ASN A N 1
ATOM 8665 C CA . ASN A 1 1083 ? 41.553 20.688 150.959 1.00 37.88 1082 ASN A CA 1
ATOM 8666 C C . ASN A 1 1083 ? 41.029 21.884 150.241 1.00 35.06 1082 ASN A C 1
ATOM 8667 O O . ASN A 1 1083 ? 41.428 22.160 149.105 1.00 32.26 1082 ASN A O 1
ATOM 8672 N N . ASN A 1 1084 ? 40.150 22.605 150.900 1.00 29.39 1083 ASN A N 1
ATOM 8673 C CA . ASN A 1 1084 ? 39.605 23.823 150.325 1.00 29.33 1083 ASN A CA 1
ATOM 8674 C C . ASN A 1 1084 ? 39.159 24.649 151.508 1.00 29.46 1083 ASN A C 1
ATOM 8675 O O . ASN A 1 1084 ? 38.263 24.231 152.230 1.00 30.42 1083 ASN A O 1
ATOM 8680 N N . ILE A 1 1085 ? 39.730 25.847 151.650 1.00 28.95 1084 ILE A N 1
ATOM 8681 C CA . ILE A 1 1085 ? 39.329 26.726 152.721 1.00 29.20 1084 ILE A CA 1
ATOM 8682 C C . ILE A 1 1085 ? 37.972 27.364 152.587 1.00 29.85 1084 ILE A C 1
ATOM 8683 O O . ILE A 1 1085 ? 37.493 27.939 153.571 1.00 32.63 1084 ILE A O 1
ATOM 8688 N N . TYR A 1 1086 ? 37.327 27.294 151.422 1.00 26.23 1085 TYR A N 1
ATOM 8689 C CA . TYR A 1 1086 ? 36.048 27.987 151.231 1.00 26.21 1085 TYR A CA 1
ATOM 8690 C C . TYR A 1 1086 ? 34.811 27.084 151.285 1.00 25.84 1085 TYR A C 1
ATOM 8691 O O . TYR A 1 1086 ? 33.704 27.581 151.312 1.00 28.39 1085 TYR A O 1
ATOM 8700 N N . ARG A 1 1087 ? 34.976 25.787 151.273 1.00 27.50 1086 ARG A N 1
ATOM 8701 C CA . ARG A 1 1087 ? 33.815 24.863 151.155 1.00 29.93 1086 ARG A CA 1
ATOM 8702 C C . ARG A 1 1087 ? 34.340 23.458 151.396 1.00 29.64 1086 ARG A C 1
ATOM 8703 O O . ARG A 1 1087 ? 35.538 23.238 151.447 1.00 31.52 1086 ARG A O 1
ATOM 8711 N N . ASP A 1 1088 ? 33.447 22.506 151.523 1.00 34.89 1087 ASP A N 1
ATOM 8712 C CA . ASP A 1 1088 ? 33.815 21.109 151.552 1.00 33.93 1087 ASP A CA 1
ATOM 8713 C C . ASP A 1 1088 ? 34.429 20.747 150.237 1.00 36.86 1087 ASP A C 1
ATOM 8714 O O . ASP A 1 1088 ? 33.860 21.007 149.173 1.00 40.99 1087 ASP A O 1
ATOM 8719 N N . GLY A 1 1089 ? 35.591 20.125 150.287 1.00 40.71 1088 GLY A N 1
ATOM 8720 C CA . GLY A 1 1089 ? 36.291 19.705 149.053 1.00 33.84 1088 GLY A CA 1
ATOM 8721 C C . GLY A 1 1089 ? 35.699 18.421 148.497 1.00 36.85 1088 GLY A C 1
ATOM 8722 O O . GLY A 1 1089 ? 34.774 17.826 149.070 1.00 40.75 1088 GLY A O 1
ATOM 8723 N N . GLY A 1 1090 ? 36.218 18.005 147.347 1.00 36.18 1089 GLY A N 1
ATOM 8724 C CA . GLY A 1 1090 ? 35.753 16.781 146.676 1.00 38.20 1089 GLY A CA 1
ATOM 8725 C C . GLY A 1 1090 ? 36.522 15.585 147.238 1.00 39.27 1089 GLY A C 1
ATOM 8726 O O . GLY A 1 1090 ? 36.942 15.596 148.387 1.00 42.14 1089 GLY A O 1
ATOM 8727 N N . ILE A 1 1091 ? 36.748 14.589 146.407 1.00 35.58 1090 ILE A N 1
ATOM 8728 C CA . ILE A 1 1091 ? 37.361 13.367 146.832 1.00 32.61 1090 ILE A CA 1
ATOM 8729 C C . ILE A 1 1091 ? 38.497 12.917 145.921 1.00 33.91 1090 ILE A C 1
ATOM 8730 O O . ILE A 1 1091 ? 38.428 13.059 144.737 1.00 33.07 1090 ILE A O 1
ATOM 8735 N N . GLN A 1 1092 ? 39.564 12.423 146.537 1.00 31.02 1091 GLN A N 1
ATOM 8736 C CA . GLN A 1 1092 ? 40.716 11.870 145.882 1.00 31.79 1091 GLN A CA 1
ATOM 8737 C C . GLN A 1 1092 ? 40.678 10.350 145.979 1.00 35.46 1091 GLN A C 1
ATOM 8738 O O . GLN A 1 1092 ? 40.585 9.814 147.070 1.00 36.13 1091 GLN A O 1
ATOM 8744 N N . ILE A 1 1093 ? 40.694 9.687 144.846 1.00 32.94 1092 ILE A N 1
ATOM 8745 C CA . ILE A 1 1093 ? 40.539 8.239 144.755 1.00 34.31 1092 ILE A CA 1
ATOM 8746 C C . ILE A 1 1093 ? 41.758 7.732 144.063 1.00 37.24 1092 ILE A C 1
ATOM 8747 O O . ILE A 1 1093 ? 42.184 8.276 143.042 1.00 31.76 1092 ILE A O 1
ATOM 8752 N N . ALA A 1 1094 ? 42.337 6.678 144.616 1.00 37.46 1093 ALA A N 1
ATOM 8753 C CA . ALA A 1 1094 ? 43.514 6.074 144.012 1.00 34.53 1093 ALA A CA 1
ATOM 8754 C C . ALA A 1 1094 ? 43.214 5.545 142.635 1.00 34.83 1093 ALA A C 1
ATOM 8755 O O . ALA A 1 1094 ? 42.109 4.987 142.347 1.00 33.18 1093 ALA A O 1
ATOM 8757 N N . LYS A 1 1095 ? 44.223 5.669 141.781 1.00 35.79 1094 LYS A N 1
ATOM 8758 C CA . LYS A 1 1095 ? 44.120 5.226 140.416 1.00 32.92 1094 LYS A CA 1
ATOM 8759 C C . LYS A 1 1095 ? 43.796 3.753 140.295 1.00 36.52 1094 LYS A C 1
ATOM 8760 O O . LYS A 1 1095 ? 42.899 3.357 139.513 1.00 38.42 1094 LYS A O 1
ATOM 8766 N N . ASP A 1 1096 ? 44.526 2.926 141.037 1.00 35.66 1095 ASP A N 1
ATOM 8767 C CA . ASP A 1 1096 ? 44.252 1.459 140.984 1.00 38.75 1095 ASP A CA 1
ATOM 8768 C C . ASP A 1 1096 ? 42.822 1.086 141.490 1.00 32.03 1095 ASP A C 1
ATOM 8769 O O . ASP A 1 1096 ? 42.116 0.310 140.876 1.00 34.28 1095 ASP A O 1
ATOM 8774 N N . VAL A 1 1097 ? 42.373 1.743 142.535 1.00 34.26 1096 VAL A N 1
ATOM 8775 C CA . VAL A 1 1097 ? 40.991 1.555 143.035 1.00 35.22 1096 VAL A CA 1
ATOM 8776 C C . VAL A 1 1097 ? 39.968 1.983 142.008 1.00 35.98 1096 VAL A C 1
ATOM 8777 O O . VAL A 1 1097 ? 39.050 1.221 141.610 1.00 36.95 1096 VAL A O 1
ATOM 8781 N N . PHE A 1 1098 ? 40.169 3.185 141.468 1.00 35.13 1097 PHE A N 1
ATOM 8782 C CA . PHE A 1 1098 ? 39.305 3.655 140.401 1.00 32.64 1097 PHE A CA 1
ATOM 8783 C C . PHE A 1 1098 ? 39.293 2.697 139.190 1.00 31.08 1097 PHE A C 1
ATOM 8784 O O . PHE A 1 1098 ? 38.210 2.306 138.699 1.00 30.02 1097 PHE A O 1
ATOM 8792 N N . LEU A 1 1099 ? 40.462 2.346 138.666 1.00 31.29 1098 LEU A N 1
ATOM 8793 C CA . LEU A 1 1099 ? 40.477 1.498 137.457 1.00 32.76 1098 LEU A CA 1
ATOM 8794 C C . LEU A 1 1099 ? 39.902 0.066 137.698 1.00 33.57 1098 LEU A C 1
ATOM 8795 O O . LEU A 1 1099 ? 39.230 -0.518 136.825 1.00 38.01 1098 LEU A O 1
ATOM 8800 N N . SER A 1 1100 ? 40.132 -0.456 138.878 1.00 38.07 1099 SER A N 1
ATOM 8801 C CA . SER A 1 1100 ? 39.610 -1.777 139.255 1.00 39.50 1099 SER A CA 1
ATOM 8802 C C . SER A 1 1100 ? 38.074 -1.728 139.261 1.00 38.92 1099 SER A C 1
ATOM 8803 O O . SER A 1 1100 ? 37.401 -2.544 138.622 1.00 36.92 1099 SER A O 1
ATOM 8806 N N . ALA A 1 1101 ? 37.528 -0.702 139.876 1.00 34.86 1100 ALA A N 1
ATOM 8807 C CA . ALA A 1 1101 ? 36.092 -0.474 139.813 1.00 33.63 1100 ALA A CA 1
ATOM 8808 C C . ALA A 1 1101 ? 35.564 -0.329 138.380 1.00 39.21 1100 ALA A C 1
ATOM 8809 O O . ALA A 1 1101 ? 34.519 -0.890 138.007 1.00 33.37 1100 ALA A O 1
ATOM 8811 N N . ALA A 1 1102 ? 36.304 0.412 137.555 1.00 38.28 1101 ALA A N 1
ATOM 8812 C CA . ALA A 1 1102 ? 35.847 0.679 136.194 1.00 34.64 1101 ALA A CA 1
ATOM 8813 C C . ALA A 1 1102 ? 35.829 -0.549 135.333 1.00 33.57 1101 ALA A C 1
ATOM 8814 O O . ALA A 1 1102 ? 34.968 -0.680 134.421 1.00 32.70 1101 ALA A O 1
ATOM 8824 N N . SER A 1 1104 ? 35.065 -3.571 136.300 1.00 40.68 1103 SER A N 1
ATOM 8825 C CA . SER A 1 1104 ? 33.759 -4.230 136.634 1.00 43.52 1103 SER A CA 1
ATOM 8826 C C . SER A 1 1104 ? 32.550 -3.504 136.095 1.00 42.61 1103 SER A C 1
ATOM 8827 O O . SER A 1 1104 ? 31.650 -4.115 135.524 1.00 36.33 1103 SER A O 1
ATOM 8830 N N . ASP A 1 1105 ? 32.491 -2.187 136.350 1.00 42.33 1104 ASP A N 1
ATOM 8831 C CA . ASP A 1 1105 ? 31.319 -1.371 135.964 1.00 38.91 1104 ASP A CA 1
ATOM 8832 C C . ASP A 1 1105 ? 31.770 0.087 135.742 1.00 35.40 1104 ASP A C 1
ATOM 8833 O O . ASP A 1 1105 ? 32.189 0.764 136.675 1.00 31.28 1104 ASP A O 1
ATOM 8838 N N . ASN A 1 1106 ? 31.705 0.514 134.492 1.00 35.22 1105 ASN A N 1
ATOM 8839 C CA . ASN A 1 1106 ? 32.289 1.764 134.120 1.00 33.43 1105 ASN A CA 1
ATOM 8840 C C . ASN A 1 1106 ? 31.338 2.948 134.247 1.00 36.77 1105 ASN A C 1
ATOM 8841 O O . ASN A 1 1106 ? 31.686 4.045 133.741 1.00 34.53 1105 ASN A O 1
ATOM 8846 N N . ASN A 1 1107 ? 30.158 2.767 134.847 1.00 29.28 1106 ASN A N 1
ATOM 8847 C CA . ASN A 1 1107 ? 29.255 3.891 135.052 1.00 32.26 1106 ASN A CA 1
ATOM 8848 C C . ASN A 1 1107 ? 29.397 4.303 136.503 1.00 35.45 1106 ASN A C 1
ATOM 8849 O O . ASN A 1 1107 ? 28.841 3.652 137.382 1.00 34.45 1106 ASN A O 1
ATOM 8854 N N . PHE A 1 1108 ? 30.127 5.394 136.746 1.00 31.11 1107 PHE A N 1
ATOM 8855 C CA . PHE A 1 1108 ? 30.317 5.922 138.063 1.00 26.91 1107 PHE A CA 1
ATOM 8856 C C . PHE A 1 1108 ? 29.217 6.923 138.367 1.00 28.52 1107 PHE A C 1
ATOM 8857 O O . PHE A 1 1108 ? 28.873 7.738 137.538 1.00 28.83 1107 PHE A O 1
ATOM 8865 N N . HIS A 1 1109 ? 28.640 6.834 139.554 1.00 27.92 1108 HIS A N 1
ATOM 8866 C CA . HIS A 1 1109 ? 27.580 7.706 139.954 1.00 28.91 1108 HIS A CA 1
ATOM 8867 C C . HIS A 1 1109 ? 28.141 8.691 140.981 1.00 31.05 1108 HIS A C 1
ATOM 8868 O O . HIS A 1 1109 ? 28.674 8.285 141.989 1.00 30.11 1108 HIS A O 1
ATOM 8875 N N . ILE A 1 1110 ? 28.009 9.988 140.700 1.00 28.26 1109 ILE A N 1
ATOM 8876 C CA . ILE A 1 1110 ? 28.587 11.022 141.581 1.00 27.45 1109 ILE A CA 1
ATOM 8877 C C . ILE A 1 1110 ? 27.454 11.767 142.300 1.00 30.60 1109 ILE A C 1
ATOM 8878 O O . ILE A 1 1110 ? 26.701 12.489 141.678 1.00 27.18 1109 ILE A O 1
ATOM 8883 N N . TYR A 1 1111 ? 27.342 11.525 143.596 1.00 27.79 1110 TYR A N 1
ATOM 8884 C CA . TYR A 1 1111 ? 26.325 12.119 144.447 1.00 29.52 1110 TYR A CA 1
ATOM 8885 C C . TYR A 1 1111 ? 26.973 13.322 145.147 1.00 27.66 1110 TYR A C 1
ATOM 8886 O O . TYR A 1 1111 ? 27.966 13.210 145.816 1.00 31.76 1110 TYR A O 1
ATOM 8895 N N . VAL A 1 1112 ? 26.471 14.511 144.887 1.00 29.43 1111 VAL A N 1
ATOM 8896 C CA . VAL A 1 1112 ? 27.140 15.724 145.304 1.00 31.49 1111 VAL A CA 1
ATOM 8897 C C . VAL A 1 1112 ? 26.111 16.763 145.746 1.00 33.68 1111 VAL A C 1
ATOM 8898 O O . VAL A 1 1112 ? 25.033 16.867 145.187 1.00 33.38 1111 VAL A O 1
ATOM 8902 N N . LYS A 1 1113 ? 26.432 17.492 146.804 1.00 40.21 1112 LYS A N 1
ATOM 8903 C CA . LYS A 1 1113 ? 25.497 18.463 147.388 1.00 49.25 1112 LYS A CA 1
ATOM 8904 C C . LYS A 1 1113 ? 26.003 19.862 147.206 1.00 55.43 1112 LYS A C 1
ATOM 8905 O O . LYS A 1 1113 ? 26.947 20.282 147.867 1.00 62.84 1112 LYS A O 1
ATOM 8911 N N . ASN A 1 1114 ? 25.375 20.576 146.277 1.00 62.97 1113 ASN A N 1
ATOM 8912 C CA . ASN A 1 1114 ? 25.950 21.827 145.753 1.00 66.25 1113 ASN A CA 1
ATOM 8913 C C . ASN A 1 1114 ? 25.435 23.025 146.519 1.00 59.45 1113 ASN A C 1
ATOM 8914 O O . ASN A 1 1114 ? 24.502 22.870 147.294 1.00 63.77 1113 ASN A O 1
ATOM 8919 N N . GLY B 1 2 ? -20.254 83.292 86.046 1.00 46.85 1 GLY B N 1
ATOM 8920 C CA . GLY B 1 2 ? -19.831 81.919 85.698 1.00 46.21 1 GLY B CA 1
ATOM 8921 C C . GLY B 1 2 ? -19.835 81.020 86.920 1.00 47.13 1 GLY B C 1
ATOM 8922 O O . GLY B 1 2 ? -19.709 81.475 88.056 1.00 47.02 1 GLY B O 1
ATOM 8923 N N . ILE B 1 3 ? -19.974 79.736 86.680 1.00 39.53 2 ILE B N 1
ATOM 8924 C CA . ILE B 1 3 ? -19.998 78.751 87.718 1.00 38.84 2 ILE B CA 1
ATOM 8925 C C . ILE B 1 3 ? -18.852 77.840 87.454 1.00 39.44 2 ILE B C 1
ATOM 8926 O O . ILE B 1 3 ? -18.789 77.234 86.415 1.00 43.03 2 ILE B O 1
ATOM 8931 N N . LEU B 1 4 ? -17.939 77.727 88.410 1.00 35.01 3 LEU B N 1
ATOM 8932 C CA . LEU B 1 4 ? -16.873 76.714 88.360 1.00 32.37 3 LEU B CA 1
ATOM 8933 C C . LEU B 1 4 ? -17.376 75.413 88.936 1.00 30.68 3 LEU B C 1
ATOM 8934 O O . LEU B 1 4 ? -17.825 75.348 90.078 1.00 33.16 3 LEU B O 1
ATOM 8939 N N . LYS B 1 5 ? -17.267 74.356 88.169 1.00 32.78 4 LYS B N 1
ATOM 8940 C CA . LYS B 1 5 ? -17.653 73.026 88.661 1.00 37.17 4 LYS B CA 1
ATOM 8941 C C . LYS B 1 5 ? -16.619 72.455 89.626 1.00 37.99 4 LYS B C 1
ATOM 8942 O O . LYS B 1 5 ? -15.499 72.976 89.763 1.00 38.56 4 LYS B O 1
ATOM 8948 N N . THR B 1 6 ? -16.995 71.358 90.255 1.00 34.64 5 THR B N 1
ATOM 8949 C CA . THR B 1 6 ? -16.175 70.716 91.236 1.00 39.17 5 THR B CA 1
ATOM 8950 C C . THR B 1 6 ? -15.510 69.501 90.626 1.00 39.38 5 THR B C 1
ATOM 8951 O O . THR B 1 6 ? -16.055 68.852 89.774 1.00 36.10 5 THR B O 1
ATOM 8955 N N . LEU B 1 7 ? -14.320 69.201 91.093 1.00 38.12 6 LEU B N 1
ATOM 8956 C CA . LEU B 1 7 ? -13.580 68.040 90.646 1.00 38.45 6 LEU B CA 1
ATOM 8957 C C . LEU B 1 7 ? -14.273 66.785 91.144 1.00 38.36 6 LEU B C 1
ATOM 8958 O O . LEU B 1 7 ? -14.552 66.653 92.326 1.00 40.44 6 LEU B O 1
ATOM 8963 N N . SER B 1 8 ? -14.508 65.853 90.256 1.00 35.52 7 SER B N 1
ATOM 8964 C CA . SER B 1 8 ? -14.993 64.535 90.672 1.00 38.33 7 SER B CA 1
ATOM 8965 C C . SER B 1 8 ? -14.035 63.519 90.136 1.00 32.99 7 SER B C 1
ATOM 8966 O O . SER B 1 8 ? -13.614 63.611 89.010 1.00 35.31 7 SER B O 1
ATOM 8969 N N . ALA B 1 9 ? -13.675 62.540 90.947 1.00 34.39 8 ALA B N 1
ATOM 8970 C CA . ALA B 1 9 ? -12.697 61.564 90.481 1.00 37.18 8 ALA B CA 1
ATOM 8971 C C . ALA B 1 9 ? -13.375 60.693 89.356 1.00 35.57 8 ALA B C 1
ATOM 8972 O O . ALA B 1 9 ? -14.406 60.136 89.619 1.00 33.21 8 ALA B O 1
ATOM 8974 N N . PRO B 1 10 ? -12.814 60.648 88.139 1.00 32.18 9 PRO B N 1
ATOM 8975 C CA . PRO B 1 10 ? -13.447 59.938 87.023 1.00 37.49 9 PRO B CA 1
ATOM 8976 C C . PRO B 1 10 ? -13.289 58.417 87.028 1.00 39.92 9 PRO B C 1
ATOM 8977 O O . PRO B 1 10 ? -13.907 57.751 86.235 1.00 42.76 9 PRO B O 1
ATOM 8981 N N . ILE B 1 11 ? -12.422 57.864 87.858 1.00 36.70 10 ILE B N 1
ATOM 8982 C CA . ILE B 1 11 ? -12.202 56.422 87.876 1.00 31.59 10 ILE B CA 1
ATOM 8983 C C . ILE B 1 11 ? -12.733 55.955 89.163 1.00 33.04 10 ILE B C 1
ATOM 8984 O O . ILE B 1 11 ? -12.282 56.352 90.247 1.00 32.32 10 ILE B O 1
ATOM 8989 N N . ILE B 1 12 ? -13.779 55.174 89.086 1.00 29.79 11 ILE B N 1
ATOM 8990 C CA . ILE B 1 12 ? -14.522 54.803 90.278 1.00 31.96 11 ILE B CA 1
ATOM 8991 C C . ILE B 1 12 ? -14.557 53.305 90.323 1.00 37.63 11 ILE B C 1
ATOM 8992 O O . ILE B 1 12 ? -15.228 52.699 89.501 1.00 36.78 11 ILE B O 1
ATOM 8997 N N . LEU B 1 13 ? -13.833 52.713 91.252 1.00 35.70 12 LEU B N 1
ATOM 8998 C CA . LEU B 1 13 ? -13.902 51.271 91.451 1.00 34.96 12 LEU B CA 1
ATOM 8999 C C . LEU B 1 13 ? -14.830 50.974 92.600 1.00 39.42 12 LEU B C 1
ATOM 9000 O O . LEU B 1 13 ? -14.745 51.593 93.664 1.00 31.31 12 LEU B O 1
ATOM 9005 N N . GLU B 1 14 ? -15.672 49.957 92.431 1.00 37.68 13 GLU B N 1
ATOM 9006 C CA . GLU B 1 14 ? -16.615 49.564 93.493 1.00 33.93 13 GLU B CA 1
ATOM 9007 C C . GLU B 1 14 ? -16.685 48.093 93.634 1.00 32.86 13 GLU B C 1
ATOM 9008 O O . GLU B 1 14 ? -16.530 47.365 92.673 1.00 34.19 13 GLU B O 1
ATOM 9014 N N . ASN B 1 15 ? -16.876 47.652 94.852 1.00 35.96 14 ASN B N 1
ATOM 9015 C CA . ASN B 1 15 ? -17.106 46.279 95.143 1.00 34.93 14 ASN B CA 1
ATOM 9016 C C . ASN B 1 15 ? -17.641 46.136 96.548 1.00 42.04 14 ASN B C 1
ATOM 9017 O O . ASN B 1 15 ? -17.014 46.553 97.525 1.00 50.65 14 ASN B O 1
ATOM 9022 N N . SER B 1 16 ? -18.850 45.624 96.653 1.00 39.14 15 SER B N 1
ATOM 9023 C CA . SER B 1 16 ? -19.472 45.377 97.939 1.00 37.26 15 SER B CA 1
ATOM 9024 C C . SER B 1 16 ? -19.497 46.703 98.717 1.00 40.96 15 SER B C 1
ATOM 9025 O O . SER B 1 16 ? -19.912 47.727 98.172 1.00 46.04 15 SER B O 1
ATOM 9028 N N . ASN B 1 17 ? -19.010 46.734 99.930 1.00 37.17 16 ASN B N 1
ATOM 9029 C CA . ASN B 1 17 ? -19.017 47.960 100.699 1.00 36.92 16 ASN B CA 1
ATOM 9030 C C . ASN B 1 17 ? -17.800 48.921 100.448 1.00 38.12 16 ASN B C 1
ATOM 9031 O O . ASN B 1 17 ? -17.531 49.755 101.271 1.00 36.05 16 ASN B O 1
ATOM 9036 N N . SER B 1 18 ? -17.081 48.778 99.340 1.00 33.49 17 SER B N 1
ATOM 9037 C CA . SER B 1 18 ? -15.870 49.546 99.052 1.00 32.87 17 SER B CA 1
ATOM 9038 C C . SER B 1 18 ? -16.012 50.382 97.806 1.00 36.48 17 SER B C 1
ATOM 9039 O O . SER B 1 18 ? -16.541 49.913 96.793 1.00 32.65 17 SER B O 1
ATOM 9042 N N . THR B 1 19 ? -15.604 51.664 97.903 1.00 34.03 18 THR B N 1
ATOM 9043 C CA . THR B 1 19 ? -15.527 52.549 96.759 1.00 32.67 18 THR B CA 1
ATOM 9044 C C . THR B 1 19 ? -14.134 53.221 96.772 1.00 34.14 18 THR B C 1
ATOM 9045 O O . THR B 1 19 ? -13.824 53.970 97.704 1.00 31.08 18 THR B O 1
ATOM 9049 N N . PHE B 1 20 ? -13.305 52.899 95.788 1.00 31.41 19 PHE B N 1
ATOM 9050 C CA . PHE B 1 20 ? -11.940 53.458 95.694 1.00 30.44 19 PHE B CA 1
ATOM 9051 C C . PHE B 1 20 ? -11.860 54.229 94.404 1.00 30.81 19 PHE B C 1
ATOM 9052 O O . PHE B 1 20 ? -12.083 53.678 93.322 1.00 33.23 19 PHE B O 1
ATOM 9060 N N . THR B 1 21 ? -11.683 55.538 94.513 1.00 29.49 20 THR B N 1
ATOM 9061 C CA . THR B 1 21 ? -11.683 56.416 93.370 1.00 28.17 20 THR B CA 1
ATOM 9062 C C . THR B 1 21 ? -10.284 56.865 93.070 1.00 28.89 20 THR B C 1
ATOM 9063 O O . THR B 1 21 ? -9.448 56.963 93.973 1.00 32.04 20 THR B O 1
ATOM 9067 N N . PHE B 1 22 ? -10.040 57.147 91.807 1.00 29.66 21 PHE B N 1
ATOM 9068 C CA . PHE B 1 22 ? -8.755 57.565 91.310 1.00 28.19 21 PHE B CA 1
ATOM 9069 C C . PHE B 1 22 ? -8.929 58.743 90.351 1.00 30.59 21 PHE B C 1
ATOM 9070 O O . PHE B 1 22 ? -9.977 58.900 89.670 1.00 28.89 21 PHE B O 1
ATOM 9078 N N . LEU B 1 23 ? -7.914 59.588 90.307 1.00 28.73 22 LEU B N 1
ATOM 9079 C CA . LEU B 1 23 ? -7.758 60.592 89.269 1.00 27.47 22 LEU B CA 1
ATOM 9080 C C . LEU B 1 23 ? -7.335 59.949 87.932 1.00 31.00 22 LEU B C 1
ATOM 9081 O O . LEU B 1 23 ? -6.904 58.793 87.899 1.00 32.61 22 LEU B O 1
ATOM 9086 N N . PRO B 1 24 ? -7.494 60.687 86.807 1.00 32.94 23 PRO B N 1
ATOM 9087 C CA . PRO B 1 24 ? -7.340 60.041 85.482 1.00 34.17 23 PRO B CA 1
ATOM 9088 C C . PRO B 1 24 ? -5.971 59.451 85.200 1.00 38.59 23 PRO B C 1
ATOM 9089 O O . PRO B 1 24 ? -5.877 58.520 84.396 1.00 36.16 23 PRO B O 1
ATOM 9093 N N . GLY B 1 25 ? -4.915 59.931 85.877 1.00 33.06 24 GLY B N 1
ATOM 9094 C CA . GLY B 1 25 ? -3.576 59.308 85.747 1.00 29.93 24 GLY B CA 1
ATOM 9095 C C . GLY B 1 25 ? -3.421 58.114 86.628 1.00 29.55 24 GLY B C 1
ATOM 9096 O O . GLY B 1 25 ? -2.344 57.542 86.766 1.00 32.17 24 GLY B O 1
ATOM 9097 N N . GLY B 1 26 ? -4.501 57.687 87.261 1.00 30.63 25 GLY B N 1
ATOM 9098 C CA . GLY B 1 26 ? -4.427 56.555 88.193 1.00 28.46 25 GLY B CA 1
ATOM 9099 C C . GLY B 1 26 ? -3.939 56.874 89.617 1.00 27.42 25 GLY B C 1
ATOM 9100 O O . GLY B 1 26 ? -3.564 55.979 90.387 1.00 26.75 25 GLY B O 1
ATOM 9101 N N . ASP B 1 27 ? -3.972 58.141 89.989 1.00 26.35 26 ASP B N 1
ATOM 9102 C CA . ASP B 1 27 ? -3.539 58.573 91.329 1.00 24.02 26 ASP B CA 1
ATOM 9103 C C . ASP B 1 27 ? -4.645 58.405 92.299 1.00 25.70 26 ASP B C 1
ATOM 9104 O O . ASP B 1 27 ? -5.792 58.702 91.947 1.00 28.89 26 ASP B O 1
ATOM 9109 N N . ASN B 1 28 ? -4.364 57.907 93.478 1.00 22.51 27 ASN B N 1
ATOM 9110 C CA . ASN B 1 28 ? -5.417 57.696 94.482 1.00 26.29 27 ASN B CA 1
ATOM 9111 C C . ASN B 1 28 ? -6.106 59.013 94.744 1.00 31.69 27 ASN B C 1
ATOM 9112 O O . ASN B 1 28 ? -5.450 60.065 94.814 1.00 29.04 27 ASN B O 1
ATOM 9117 N N . PHE B 1 29 ? -7.431 58.956 94.892 1.00 28.47 28 PHE B N 1
ATOM 9118 C CA . PHE B 1 29 ? -8.161 60.104 95.285 1.00 30.19 28 PHE B CA 1
ATOM 9119 C C . PHE B 1 29 ? -8.760 59.815 96.655 1.00 31.05 28 PHE B C 1
ATOM 9120 O O . PHE B 1 29 ? -8.254 60.310 97.640 1.00 30.04 28 PHE B O 1
ATOM 9128 N N . GLU B 1 30 ? -9.822 59.014 96.734 1.00 28.04 29 GLU B N 1
ATOM 9129 C CA . GLU B 1 30 ? -10.382 58.612 97.983 1.00 29.92 29 GLU B CA 1
ATOM 9130 C C . GLU B 1 30 ? -10.633 57.100 98.017 1.00 31.32 29 GLU B C 1
ATOM 9131 O O . GLU B 1 30 ? -11.399 56.584 97.197 1.00 32.82 29 GLU B O 1
ATOM 9137 N N . TRP B 1 31 ? -10.020 56.413 98.967 1.00 28.05 30 TRP B N 1
ATOM 9138 C CA . TRP B 1 31 ? -10.225 54.979 99.143 1.00 28.24 30 TRP B CA 1
ATOM 9139 C C . TRP B 1 31 ? -11.075 54.808 100.362 1.00 35.08 30 TRP B C 1
ATOM 9140 O O . TRP B 1 31 ? -10.584 55.000 101.474 1.00 31.81 30 TRP B O 1
ATOM 9151 N N . ILE B 1 32 ? -12.349 54.437 100.153 1.00 30.70 31 ILE B N 1
ATOM 9152 C CA . ILE B 1 32 ? -13.336 54.319 101.222 1.00 29.60 31 ILE B CA 1
ATOM 9153 C C . ILE B 1 32 ? -13.847 52.873 101.325 1.00 30.79 31 ILE B C 1
ATOM 9154 O O . ILE B 1 32 ? -14.258 52.260 100.342 1.00 32.48 31 ILE B O 1
ATOM 9159 N N . HIS B 1 33 ? -13.789 52.333 102.518 1.00 32.36 32 HIS B N 1
ATOM 9160 C CA . HIS B 1 33 ? -14.347 51.044 102.801 1.00 35.82 32 HIS B CA 1
ATOM 9161 C C . HIS B 1 33 ? -15.299 51.251 103.970 1.00 37.96 32 HIS B C 1
ATOM 9162 O O . HIS B 1 33 ? -14.885 51.665 105.067 1.00 31.15 32 HIS B O 1
ATOM 9169 N N . GLU B 1 34 ? -16.582 50.979 103.720 1.00 35.27 33 GLU B N 1
ATOM 9170 C CA . GLU B 1 34 ? -17.649 51.263 104.651 1.00 33.92 33 GLU B CA 1
ATOM 9171 C C . GLU B 1 34 ? -17.555 52.750 104.951 1.00 37.23 33 GLU B C 1
ATOM 9172 O O . GLU B 1 34 ? -17.612 53.563 104.024 1.00 42.66 33 GLU B O 1
ATOM 9178 N N . SER B 1 35 ? -17.393 53.180 106.170 1.00 37.22 34 SER B N 1
ATOM 9179 C CA . SER B 1 35 ? -17.239 54.657 106.309 1.00 40.57 34 SER B CA 1
ATOM 9180 C C . SER B 1 35 ? -15.798 55.110 106.621 1.00 37.65 34 SER B C 1
ATOM 9181 O O . SER B 1 35 ? -15.617 56.183 107.142 1.00 35.44 34 SER B O 1
ATOM 9184 N N . ILE B 1 36 ? -14.800 54.293 106.283 1.00 33.33 35 ILE B N 1
ATOM 9185 C CA . ILE B 1 36 ? -13.397 54.5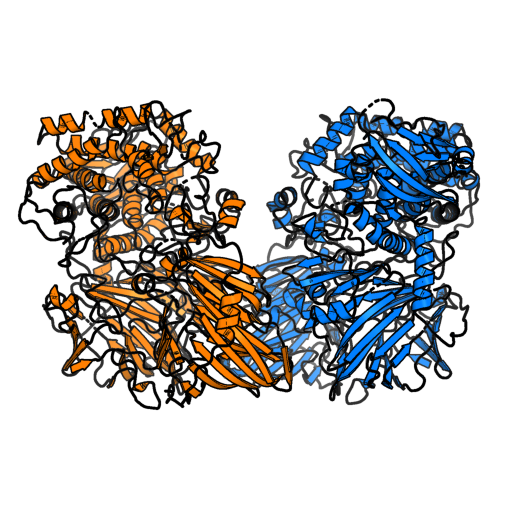50 106.702 1.00 33.54 35 ILE B CA 1
ATOM 9186 C C . ILE B 1 36 ? -12.567 54.895 105.493 1.00 32.57 35 ILE B C 1
ATOM 9187 O O . ILE B 1 36 ? -12.608 54.188 104.497 1.00 28.91 35 ILE B O 1
ATOM 9200 N N . ILE B 1 38 ? -9.061 55.218 103.842 1.00 28.67 37 ILE B N 1
ATOM 9201 C CA . ILE B 1 38 ? -7.889 54.378 104.031 1.00 28.81 37 ILE B CA 1
ATOM 9202 C C . ILE B 1 38 ? -6.601 55.176 103.744 1.00 25.96 37 ILE B C 1
ATOM 9203 O O . ILE B 1 38 ? -5.652 54.994 104.456 1.00 27.93 37 ILE B O 1
ATOM 9208 N N . ASN B 1 39 ? -6.573 55.954 102.682 1.00 26.09 38 ASN B N 1
ATOM 9209 C CA . ASN B 1 39 ? -5.418 56.809 102.351 1.00 25.67 38 ASN B CA 1
ATOM 9210 C C . ASN B 1 39 ? -5.469 58.060 103.278 1.00 26.81 38 ASN B C 1
ATOM 9211 O O . ASN B 1 39 ? -6.497 58.369 103.892 1.00 26.80 38 ASN B O 1
ATOM 9216 N N . ALA B 1 40 ? -4.337 58.729 103.426 1.00 27.40 39 ALA B N 1
ATOM 9217 C CA . ALA B 1 40 ? -4.290 59.971 104.264 1.00 24.29 39 ALA B CA 1
ATOM 9218 C C . ALA B 1 40 ? -4.521 61.217 103.450 1.00 25.06 39 ALA B C 1
ATOM 9219 O O . ALA B 1 40 ? -5.154 62.132 103.916 1.00 24.66 39 ALA B O 1
ATOM 9221 N N . PHE B 1 41 ? -3.958 61.272 102.241 1.00 24.82 40 PHE B N 1
ATOM 9222 C CA . PHE B 1 41 ? -4.045 62.452 101.359 1.00 26.57 40 PHE B CA 1
ATOM 9223 C C . PHE B 1 41 ? -4.740 62.106 100.053 1.00 26.95 40 PHE B C 1
ATOM 9224 O O . PHE B 1 41 ? -4.460 61.044 99.457 1.00 26.48 40 PHE B O 1
ATOM 9232 N N . GLN B 1 42 ? -5.623 62.976 99.610 1.00 25.30 41 GLN B N 1
ATOM 9233 C CA . GLN B 1 42 ? -6.169 62.878 98.273 1.00 28.03 41 GLN B CA 1
ATOM 9234 C C . GLN B 1 42 ? -5.121 63.353 97.264 1.00 25.79 41 GLN B C 1
ATOM 9235 O O . GLN B 1 42 ? -4.486 64.367 97.464 1.00 26.33 41 GLN B O 1
ATOM 9241 N N . GLY B 1 43 ? -4.996 62.664 96.143 1.00 23.20 42 GLY B N 1
ATOM 9242 C CA . GLY B 1 43 ? -4.252 63.143 95.016 1.00 24.18 42 GLY B CA 1
ATOM 9243 C C . GLY B 1 43 ? -4.759 64.444 94.432 1.00 22.67 42 GLY B C 1
ATOM 9244 O O . GLY B 1 43 ? -5.883 64.869 94.672 1.00 24.91 42 GLY B O 1
ATOM 9245 N N . ASN B 1 44 ? -3.923 65.075 93.667 1.00 20.52 43 ASN B N 1
ATOM 9246 C CA . ASN B 1 44 ? -4.355 66.198 92.869 1.00 23.05 43 ASN B CA 1
ATOM 9247 C C . ASN B 1 44 ? -3.866 66.018 91.462 1.00 24.48 43 ASN B C 1
ATOM 9248 O O . ASN B 1 44 ? -2.979 65.192 91.188 1.00 27.32 43 ASN B O 1
ATOM 9253 N N . THR B 1 45 ? -4.468 66.796 90.574 1.00 27.61 44 THR B N 1
ATOM 9254 C CA . THR B 1 45 ? -4.299 66.622 89.143 1.00 27.19 44 THR B CA 1
ATOM 9255 C C . THR B 1 45 ? -2.927 66.995 88.632 1.00 28.20 44 THR B C 1
ATOM 9256 O O . THR B 1 45 ? -2.532 66.538 87.561 1.00 27.13 44 THR B O 1
ATOM 9260 N N . LEU B 1 46 ? -2.214 67.867 89.327 1.00 26.61 45 LEU B N 1
ATOM 9261 C CA . LEU B 1 46 ? -0.809 68.176 88.904 1.00 26.20 45 LEU B CA 1
ATOM 9262 C C . LEU B 1 46 ? 0.277 67.350 89.557 1.00 27.39 45 LEU B C 1
ATOM 9263 O O . LEU B 1 46 ? 1.192 66.959 88.906 1.00 30.72 45 LEU B O 1
ATOM 9268 N N . ASP B 1 47 ? 0.184 67.103 90.853 1.00 29.72 46 ASP B N 1
ATOM 9269 C CA . ASP B 1 47 ? 1.199 66.304 91.562 1.00 28.65 46 ASP B CA 1
ATOM 9270 C C . ASP B 1 47 ? 0.983 64.834 91.482 1.00 27.30 46 ASP B C 1
ATOM 9271 O O . ASP B 1 47 ? 1.913 64.105 91.680 1.00 26.10 46 ASP B O 1
ATOM 9276 N N . GLY B 1 48 ? -0.260 64.376 91.359 1.00 22.44 47 GLY B N 1
ATOM 9277 C CA . GLY B 1 48 ? -0.548 62.958 91.632 1.00 23.08 47 GLY B CA 1
ATOM 9278 C C . GLY B 1 48 ? -0.842 62.742 93.095 1.00 22.20 47 GLY B C 1
ATOM 9279 O O . GLY B 1 48 ? -1.273 63.650 93.789 1.00 22.50 47 GLY B O 1
ATOM 9280 N N . SER B 1 49 ? -0.588 61.541 93.567 1.00 22.05 48 SER B N 1
ATOM 9281 C CA . SER B 1 49 ? -0.840 61.180 94.951 1.00 25.48 48 SER B CA 1
ATOM 9282 C C . SER B 1 49 ? 0.470 60.793 95.668 1.00 26.08 48 SER B C 1
ATOM 9283 O O . SER B 1 49 ? 1.526 60.714 95.057 1.00 23.47 48 SER B O 1
ATOM 9286 N N . THR B 1 50 ? 0.347 60.533 96.951 1.00 22.72 49 THR B N 1
ATOM 9287 C CA . THR B 1 50 ? 1.518 60.302 97.821 1.00 24.92 49 THR B CA 1
ATOM 9288 C C . THR B 1 50 ? 2.031 58.861 97.749 1.00 26.12 49 THR B C 1
ATOM 9289 O O . THR B 1 50 ? 3.215 58.588 98.000 1.00 25.31 49 THR B O 1
ATOM 9293 N N . ASN B 1 51 ? 1.131 57.940 97.443 1.00 23.59 50 ASN B N 1
ATOM 9294 C CA . ASN B 1 51 ? 1.483 56.512 97.314 1.00 25.81 50 ASN B CA 1
ATOM 9295 C C . ASN B 1 51 ? 2.094 56.192 95.949 1.00 23.99 50 ASN B C 1
ATOM 9296 O O . ASN B 1 51 ? 1.929 56.902 95.003 1.00 25.00 50 ASN B O 1
ATOM 9301 N N . ASN B 1 52 ? 2.834 55.086 95.892 1.00 25.50 51 ASN B N 1
ATOM 9302 C CA . ASN B 1 52 ? 3.390 54.600 94.656 1.00 24.41 51 ASN B CA 1
ATOM 9303 C C . ASN B 1 52 ? 3.974 53.221 94.793 1.00 23.24 51 ASN B C 1
ATOM 9304 O O . ASN B 1 52 ? 3.964 52.645 95.868 1.00 22.53 51 ASN B O 1
ATOM 9309 N N . LEU B 1 53 ? 4.454 52.709 93.670 1.00 24.94 52 LEU B N 1
ATOM 9310 C CA . LEU B 1 53 ? 5.218 51.469 93.632 1.00 27.06 52 LEU B CA 1
ATOM 9311 C C . LEU B 1 53 ? 6.410 51.775 92.812 1.00 23.19 52 LEU B C 1
ATOM 9312 O O . LEU B 1 53 ? 6.277 52.218 91.718 1.00 25.56 52 LEU B O 1
ATOM 9317 N N . TYR B 1 54 ? 7.586 51.479 93.325 1.00 25.62 53 TYR B N 1
ATOM 9318 C CA . TYR B 1 54 ? 8.821 51.926 92.628 1.00 23.54 53 TYR B CA 1
ATOM 9319 C C . TYR B 1 54 ? 9.641 50.726 92.208 1.00 23.56 53 TYR B C 1
ATOM 9320 O O . TYR B 1 54 ? 9.860 49.811 92.982 1.00 25.96 53 TYR B O 1
ATOM 9329 N N . LEU B 1 55 ? 10.064 50.710 90.967 1.00 25.45 54 LEU B N 1
ATOM 9330 C CA . LEU B 1 55 ? 10.960 49.667 90.539 1.00 25.23 54 LEU B CA 1
ATOM 9331 C C . LEU B 1 55 ? 12.351 50.267 90.611 1.00 23.00 54 LEU B C 1
ATOM 9332 O O . LEU B 1 55 ? 12.586 51.282 90.013 1.00 21.24 54 LEU B O 1
ATOM 9337 N N . ARG B 1 56 ? 13.274 49.530 91.217 1.00 24.91 55 ARG B N 1
ATOM 9338 C CA . ARG B 1 56 ? 14.689 49.984 91.260 1.00 24.16 55 ARG B CA 1
ATOM 9339 C C . ARG B 1 56 ? 15.598 49.009 90.520 1.00 26.77 55 ARG B C 1
ATOM 9340 O O . ARG B 1 56 ? 15.409 47.801 90.605 1.00 28.26 55 ARG B O 1
ATOM 9348 N N . ILE B 1 57 ? 16.564 49.563 89.788 1.00 28.31 56 ILE B N 1
ATOM 9349 C CA . ILE B 1 57 ? 17.496 48.790 89.020 1.00 29.02 56 ILE B CA 1
ATOM 9350 C C . ILE B 1 57 ? 18.911 49.115 89.499 1.00 28.06 56 ILE B C 1
ATOM 9351 O O . ILE B 1 57 ? 19.360 50.252 89.403 1.00 26.60 56 ILE B O 1
ATOM 9356 N N . TYR B 1 58 ? 19.633 48.085 89.927 1.00 27.92 57 TYR B N 1
ATOM 9357 C CA . TYR B 1 58 ? 21.006 48.229 90.435 1.00 27.79 57 TYR B CA 1
ATOM 9358 C C . TYR B 1 58 ? 22.022 47.867 89.391 1.00 28.54 57 TYR B C 1
ATOM 9359 O O . TYR B 1 58 ? 21.996 46.760 88.894 1.00 27.09 57 TYR B O 1
ATOM 9368 N N . LYS B 1 59 ? 22.959 48.749 89.144 1.00 26.04 58 LYS B N 1
ATOM 9369 C CA . LYS B 1 59 ? 24.090 48.473 88.242 1.00 27.55 58 LYS B CA 1
ATOM 9370 C C . LYS B 1 59 ? 25.424 48.752 88.953 1.00 28.37 58 LYS B C 1
ATOM 9371 O O . LYS B 1 59 ? 25.477 49.256 90.080 1.00 28.85 58 LYS B O 1
ATOM 9377 N N . ASP B 1 60 ? 26.512 48.473 88.275 1.00 27.23 59 ASP B N 1
ATOM 9378 C CA . ASP B 1 60 ? 27.819 48.626 88.881 1.00 29.24 59 ASP B CA 1
ATOM 9379 C C . ASP B 1 60 ? 28.110 50.054 89.211 1.00 27.85 59 ASP B C 1
ATOM 9380 O O . ASP B 1 60 ? 28.876 50.307 90.101 1.00 27.55 59 ASP B O 1
ATOM 9385 N N . ASN B 1 61 ? 27.571 51.012 88.463 1.00 28.49 60 ASN B N 1
ATOM 9386 C CA . ASN B 1 61 ? 27.866 52.411 88.745 1.00 28.62 60 ASN B CA 1
ATOM 9387 C C . ASN B 1 61 ? 26.643 53.238 88.988 1.00 27.67 60 ASN B C 1
ATOM 9388 O O . ASN B 1 61 ? 26.720 54.475 89.005 1.00 27.51 60 ASN B O 1
ATOM 9393 N N . SER B 1 62 ? 25.530 52.604 89.189 1.00 25.83 61 SER B N 1
ATOM 9394 C CA . SER B 1 62 ? 24.294 53.413 89.433 1.00 27.87 61 SER B CA 1
ATOM 9395 C C . SER B 1 62 ? 23.212 52.640 90.159 1.00 25.56 61 SER B C 1
ATOM 9396 O O . SER B 1 62 ? 23.190 51.395 90.191 1.00 23.67 61 SER B O 1
ATOM 9399 N N . LEU B 1 63 ? 22.282 53.430 90.661 1.00 24.45 62 LEU B N 1
ATOM 9400 C CA . LEU B 1 63 ? 21.010 52.968 91.133 1.00 23.88 62 LEU B CA 1
ATOM 9401 C C . LEU B 1 63 ? 19.890 53.845 90.487 1.00 25.99 62 LEU B C 1
ATOM 9402 O O . LEU B 1 63 ? 19.988 55.056 90.460 1.00 24.35 62 LEU B O 1
ATOM 9407 N N . ALA B 1 64 ? 18.844 53.204 89.974 1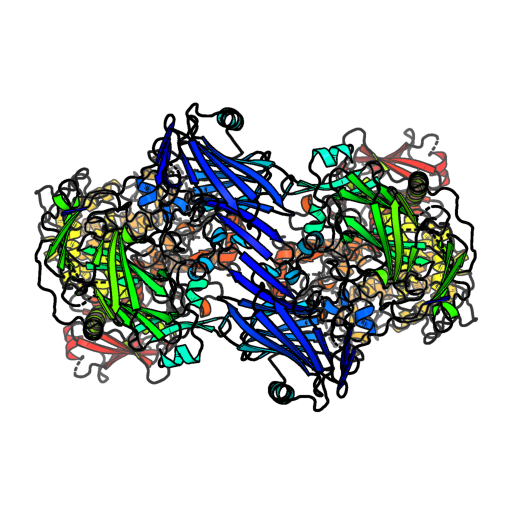.00 23.01 63 ALA B N 1
ATOM 9408 C CA . ALA B 1 64 ? 17.770 53.907 89.293 1.00 24.93 63 ALA B CA 1
ATOM 9409 C C . ALA B 1 64 ? 16.517 53.496 89.920 1.00 24.05 63 ALA B C 1
ATOM 9410 O O . ALA B 1 64 ? 16.425 52.418 90.485 1.00 23.12 63 ALA B O 1
ATOM 9412 N N . PHE B 1 65 ? 15.527 54.377 89.872 1.00 25.78 64 PHE B N 1
ATOM 9413 C CA . PHE B 1 65 ? 14.259 54.142 90.571 1.00 25.06 64 PHE B CA 1
ATOM 9414 C C . PHE B 1 65 ? 13.128 54.753 89.736 1.00 26.42 64 PHE B C 1
ATOM 9415 O O . PHE B 1 65 ? 13.272 55.893 89.276 1.00 25.16 64 PHE B O 1
ATOM 9423 N N . TYR B 1 66 ? 12.028 53.993 89.552 1.00 27.40 65 TYR B N 1
ATOM 9424 C CA . TYR B 1 66 ? 10.935 54.431 88.652 1.00 26.72 65 TYR B CA 1
ATOM 9425 C C . TYR B 1 66 ? 9.609 54.154 89.239 1.00 24.59 65 TYR B C 1
ATOM 9426 O O . TYR B 1 66 ? 9.333 53.024 89.620 1.00 26.92 65 TYR B O 1
ATOM 9435 N N . PRO B 1 67 ? 8.758 55.164 89.314 1.00 25.12 66 PRO B N 1
ATOM 9436 C CA . PRO B 1 67 ? 7.387 54.946 89.782 1.00 27.09 66 PRO B CA 1
ATOM 9437 C C . PRO B 1 67 ? 6.587 54.251 88.709 1.00 24.68 66 PRO B C 1
ATOM 9438 O O . PRO B 1 67 ? 6.724 54.580 87.532 1.00 25.47 66 PRO B O 1
ATOM 9442 N N . LEU B 1 68 ? 5.818 53.268 89.109 1.00 25.70 67 LEU B N 1
ATOM 9443 C CA . LEU B 1 68 ? 5.043 52.422 88.190 1.00 28.92 67 LEU B CA 1
ATOM 9444 C C . LEU B 1 68 ? 3.565 52.815 88.067 1.00 30.96 67 LEU B C 1
ATOM 9445 O O . LEU B 1 68 ? 2.904 52.383 87.167 1.00 33.51 67 LEU B O 1
ATOM 9450 N N . ILE B 1 69 ? 3.058 53.578 89.013 1.00 29.98 68 ILE B N 1
ATOM 9451 C CA . ILE B 1 69 ? 1.671 53.993 89.001 1.00 27.76 68 ILE B CA 1
ATOM 9452 C C . ILE B 1 69 ? 1.533 55.483 89.109 1.00 32.08 68 ILE B C 1
ATOM 9453 O O . ILE B 1 69 ? 2.494 56.200 89.439 1.00 29.93 68 ILE B O 1
ATOM 9458 N N . GLY B 1 70 ? 0.345 55.958 88.782 1.00 30.32 69 GLY B N 1
ATOM 9459 C CA . GLY B 1 70 ? 0.047 57.360 88.852 1.00 29.10 69 GLY B CA 1
ATOM 9460 C C . GLY B 1 70 ? 0.575 58.187 87.756 1.00 31.65 69 GLY B C 1
ATOM 9461 O O . GLY B 1 70 ? 1.349 57.723 86.903 1.00 32.67 69 GLY B O 1
ATOM 9478 N N . ASN B 1 72 ? 2.849 60.320 87.421 1.00 39.14 71 ASN B N 1
ATOM 9479 C CA . ASN B 1 72 ? 4.302 60.364 87.193 1.00 42.25 71 ASN B CA 1
ATOM 9480 C C . ASN B 1 72 ? 4.945 59.117 86.561 1.00 39.52 71 ASN B C 1
ATOM 9481 O O . ASN B 1 72 ? 6.048 59.212 86.066 1.00 43.96 71 ASN B O 1
ATOM 9486 N N . SER B 1 73 ? 4.238 57.984 86.525 1.00 36.81 72 SER B N 1
ATOM 9487 C CA . SER B 1 73 ? 4.734 56.770 85.864 1.00 34.33 72 SER B CA 1
ATOM 9488 C C . SER B 1 73 ? 4.764 56.802 84.309 1.00 39.05 72 SER B C 1
ATOM 9489 O O . SER B 1 73 ? 5.436 55.966 83.721 1.00 37.79 72 SER B O 1
ATOM 9492 N N . LYS B 1 74 ? 4.019 57.676 83.634 1.00 38.26 73 LYS B N 1
ATOM 9493 C CA . LYS B 1 74 ? 3.794 57.410 82.171 1.00 45.56 73 LYS B CA 1
ATOM 9494 C C . LYS B 1 74 ? 3.180 55.999 81.791 1.00 43.36 73 LYS B C 1
ATOM 9495 O O . LYS B 1 74 ? 3.408 55.455 80.717 1.00 45.89 73 LYS B O 1
ATOM 9501 N N . SER B 1 75 ? 2.424 55.427 82.690 1.00 37.00 74 SER B N 1
ATOM 9502 C CA . SER B 1 75 ? 1.731 54.181 82.446 1.00 38.79 74 SER B CA 1
ATOM 9503 C C . SER B 1 75 ? 0.461 54.405 81.608 1.00 41.32 74 SER B C 1
ATOM 9504 O O . SER B 1 75 ? -0.191 55.404 81.761 1.00 38.24 74 SER B O 1
ATOM 9507 N N . THR B 1 76 ? 0.123 53.457 80.727 1.00 39.82 75 THR B N 1
ATOM 9508 C CA . THR B 1 76 ? -1.221 53.461 80.130 1.00 31.48 75 THR B CA 1
ATOM 9509 C C . THR B 1 76 ? -2.108 52.781 81.111 1.00 31.52 75 THR B C 1
ATOM 9510 O O . THR B 1 76 ? -1.642 52.032 81.985 1.00 31.66 75 THR B O 1
ATOM 9514 N N . ILE B 1 77 ? -3.412 53.003 80.983 1.00 29.57 76 ILE B N 1
ATOM 9515 C CA . ILE B 1 77 ? -4.331 52.522 81.994 1.00 32.29 76 ILE B CA 1
ATOM 9516 C C . ILE B 1 77 ? -5.576 51.901 81.310 1.00 33.95 76 ILE B C 1
ATOM 9517 O O . ILE B 1 77 ? -6.114 52.474 80.377 1.00 33.74 76 ILE B O 1
ATOM 9522 N N . LYS B 1 78 ? -6.010 50.775 81.833 1.00 30.93 77 LYS B N 1
ATOM 9523 C CA . LYS B 1 78 ? -7.282 50.243 81.523 1.00 34.61 77 LYS B CA 1
ATOM 9524 C C . LYS B 1 78 ? -7.998 50.093 82.813 1.00 33.36 77 LYS B C 1
ATOM 9525 O O . LYS B 1 78 ? -7.372 49.754 83.808 1.00 33.05 77 LYS B O 1
ATOM 9531 N N . SER B 1 79 ? -9.309 50.232 82.779 1.00 30.84 78 SER B N 1
ATOM 9532 C CA . SER B 1 79 ? -10.170 49.979 83.957 1.00 37.10 78 SER B CA 1
ATOM 9533 C C . SER B 1 79 ? -11.391 49.055 83.703 1.00 38.65 78 SER B C 1
ATOM 9534 O O . SER B 1 79 ? -11.842 48.911 82.601 1.00 35.70 78 SER B O 1
ATOM 9537 N N . GLY B 1 80 ? -11.859 48.458 84.780 1.00 36.10 79 GLY B N 1
ATOM 9538 C CA . GLY B 1 80 ? -13.061 47.710 84.826 1.00 37.82 79 GLY B CA 1
ATOM 9539 C C . GLY B 1 80 ? -13.846 48.340 85.949 1.00 39.09 79 GLY B C 1
ATOM 9540 O O . GLY B 1 80 ? -13.480 49.404 86.443 1.00 37.49 79 GLY B O 1
ATOM 9541 N N . THR B 1 81 ? -14.852 47.636 86.430 1.00 36.91 80 THR B N 1
ATOM 9542 C CA . THR B 1 81 ? -15.625 48.099 87.586 1.00 36.38 80 THR B CA 1
ATOM 9543 C C . THR B 1 81 ? -14.841 47.930 88.910 1.00 35.88 80 THR B C 1
ATOM 9544 O O . THR B 1 81 ? -15.086 48.651 89.850 1.00 34.98 80 THR B O 1
ATOM 9548 N N . SER B 1 82 ? -13.956 46.941 89.009 1.00 34.35 81 SER B N 1
ATOM 9549 C CA . SER B 1 82 ? -13.164 46.760 90.244 1.00 34.96 81 SER B CA 1
ATOM 9550 C C . SER B 1 82 ? -11.674 46.506 89.997 1.00 31.79 81 SER B C 1
ATOM 9551 O O . SER B 1 82 ? -11.003 45.916 90.839 1.00 35.81 81 SER B O 1
ATOM 9554 N N . THR B 1 83 ? -11.164 46.933 88.851 1.00 32.81 82 THR B N 1
ATOM 9555 C CA . THR B 1 83 ? -9.818 46.585 88.432 1.00 31.67 82 THR B CA 1
ATOM 9556 C C . THR B 1 83 ? -9.222 47.744 87.685 1.00 31.70 82 THR B C 1
ATOM 9557 O O . THR B 1 83 ? -9.922 48.435 86.981 1.00 32.94 82 THR B O 1
ATOM 9561 N N . LEU B 1 84 ? -7.916 47.937 87.838 1.00 32.14 83 LEU B N 1
ATOM 9562 C CA . LEU B 1 84 ? -7.145 48.890 87.058 1.00 30.96 83 LEU B CA 1
ATOM 9563 C C . LEU B 1 84 ? -5.897 48.232 86.618 1.00 34.27 83 LEU B C 1
ATOM 9564 O O . LEU B 1 84 ? -5.255 47.621 87.409 1.00 43.29 83 LEU B O 1
ATOM 9569 N N . ILE B 1 85 ? -5.489 48.448 85.387 1.00 36.32 84 ILE B N 1
ATOM 9570 C CA . ILE B 1 85 ? -4.289 47.825 84.898 1.00 38.81 84 ILE B CA 1
ATOM 9571 C C . ILE B 1 85 ? -3.364 48.897 84.367 1.00 36.91 84 ILE B C 1
ATOM 9572 O O . ILE B 1 85 ? -3.736 49.623 83.484 1.00 33.63 84 ILE B O 1
ATOM 9577 N N . PHE B 1 86 ? -2.160 48.999 84.953 1.00 33.86 85 PHE B N 1
ATOM 9578 C CA . PHE B 1 86 ? -1.164 49.993 84.509 1.00 33.08 85 PHE B CA 1
ATOM 9579 C C . PHE B 1 86 ? -0.135 49.237 83.728 1.00 29.79 85 PHE B C 1
ATOM 9580 O O . PHE B 1 86 ? 0.273 48.180 84.135 1.00 28.70 85 PHE B O 1
ATOM 9588 N N . GLU B 1 87 ? 0.268 49.762 82.593 1.00 32.15 86 GLU B N 1
ATOM 9589 C CA . GLU B 1 87 ? 1.286 49.114 81.777 1.00 32.43 86 GLU B CA 1
ATOM 9590 C C . GLU B 1 87 ? 2.282 50.065 81.259 1.00 29.66 86 GLU B C 1
ATOM 9591 O O . GLU B 1 87 ? 1.956 51.187 80.866 1.00 31.23 86 GLU B O 1
ATOM 9597 N N . GLY B 1 88 ? 3.520 49.584 81.196 1.00 30.56 87 GLY B N 1
ATOM 9598 C CA . GLY B 1 88 ? 4.594 50.388 80.639 1.00 29.61 87 GLY B CA 1
ATOM 9599 C C . GLY B 1 88 ? 5.921 49.664 80.593 1.00 28.30 87 GLY B C 1
ATOM 9600 O O . GLY B 1 88 ? 6.022 48.451 80.851 1.00 28.75 87 GLY B O 1
ATOM 9601 N N . THR B 1 89 ? 6.949 50.436 80.346 1.00 30.70 88 THR B N 1
ATOM 9602 C CA . THR B 1 89 ? 8.297 49.881 80.295 1.00 39.90 88 THR B CA 1
ATOM 9603 C C . THR B 1 89 ? 9.260 50.788 81.076 1.00 37.95 88 THR B C 1
ATOM 9604 O O . THR B 1 89 ? 9.114 51.993 81.075 1.00 38.94 88 THR B O 1
ATOM 9608 N N . ALA B 1 90 ? 10.192 50.206 81.800 1.00 34.72 89 ALA B N 1
ATOM 9609 C CA . ALA B 1 90 ? 11.220 50.988 82.514 1.00 34.40 89 ALA B CA 1
ATOM 9610 C C . ALA B 1 90 ? 12.547 50.441 82.119 1.00 33.05 89 ALA B C 1
ATOM 9611 O O . ALA B 1 90 ? 12.859 49.278 82.449 1.00 36.04 89 ALA B O 1
ATOM 9613 N N . GLU B 1 91 ? 13.337 51.259 81.464 1.00 33.47 90 GLU B N 1
ATOM 9614 C CA . GLU B 1 91 ? 14.580 50.798 80.819 1.00 38.97 90 GLU B CA 1
ATOM 9615 C C . GLU B 1 91 ? 14.180 49.682 79.868 1.00 43.83 90 GLU B C 1
ATOM 9616 O O . GLU B 1 91 ? 13.368 49.915 79.003 1.00 46.68 90 GLU B O 1
ATOM 9622 N N . ASP B 1 92 ? 14.651 48.476 80.087 1.00 47.43 91 ASP B N 1
ATOM 9623 C CA . ASP B 1 92 ? 14.270 47.344 79.274 1.00 51.89 91 ASP B CA 1
ATOM 9624 C C . ASP B 1 92 ? 13.299 46.388 79.931 1.00 49.68 91 ASP B C 1
ATOM 9625 O O . ASP B 1 92 ? 12.997 45.372 79.369 1.00 55.89 91 ASP B O 1
ATOM 9630 N N . ILE B 1 93 ? 12.786 46.721 81.098 1.00 43.16 92 ILE B N 1
ATOM 9631 C CA . ILE B 1 93 ? 11.847 45.873 81.769 1.00 39.73 92 ILE B CA 1
ATOM 9632 C C . ILE B 1 93 ? 10.439 46.313 81.353 1.00 41.89 92 ILE B C 1
ATOM 9633 O O . ILE B 1 93 ? 10.111 47.516 81.424 1.00 42.39 92 ILE B O 1
ATOM 9638 N N . SER B 1 94 ? 9.594 45.342 81.001 1.00 36.24 93 SER B N 1
ATOM 9639 C CA . SER B 1 94 ? 8.175 45.594 80.754 1.00 31.54 93 SER B CA 1
ATOM 9640 C C . SER B 1 94 ? 7.421 45.325 82.017 1.00 32.48 93 SER B C 1
ATOM 9641 O O . SER B 1 94 ? 7.695 44.331 82.709 1.00 33.77 93 SER B O 1
ATOM 9644 N N . TYR B 1 95 ? 6.442 46.172 82.327 1.00 29.56 94 TYR B N 1
ATOM 9645 C CA . TYR B 1 95 ? 5.676 45.909 83.519 1.00 28.80 94 TYR B CA 1
ATOM 9646 C C . TYR B 1 95 ? 4.179 45.993 83.341 1.00 24.84 94 TYR B C 1
ATOM 9647 O O . TYR B 1 95 ? 3.682 46.731 82.528 1.00 27.03 94 TYR B O 1
ATOM 9656 N N . THR B 1 96 ? 3.505 45.292 84.213 1.00 27.28 95 THR B N 1
ATOM 9657 C CA . THR B 1 96 ? 2.082 45.417 84.361 1.00 31.08 95 THR B CA 1
ATOM 9658 C C . THR B 1 96 ? 1.790 45.421 85.818 1.00 30.18 95 THR B C 1
ATOM 9659 O O . THR B 1 96 ? 2.178 44.516 86.537 1.00 35.53 95 THR B O 1
ATOM 9663 N N . VAL B 1 97 ? 1.079 46.445 86.248 1.00 27.43 96 VAL B N 1
ATOM 9664 C CA . VAL B 1 97 ? 0.581 46.466 87.596 1.00 27.77 96 VAL B CA 1
ATOM 9665 C C . VAL B 1 97 ? -0.930 46.358 87.537 1.00 27.56 96 VAL B C 1
ATOM 9666 O O . VAL B 1 97 ? -1.595 47.190 86.929 1.00 30.84 96 VAL B O 1
ATOM 9670 N N . THR B 1 98 ? -1.457 45.393 88.256 1.00 27.57 97 THR B N 1
ATOM 9671 C CA . THR B 1 98 ? -2.880 45.216 88.301 1.00 30.96 97 THR B CA 1
ATOM 9672 C C . THR B 1 98 ? -3.426 45.490 89.707 1.00 30.41 97 THR B C 1
ATOM 9673 O O . THR B 1 98 ? -3.129 44.771 90.651 1.00 35.50 97 THR B O 1
ATOM 9677 N N . PHE B 1 99 ? -4.284 46.497 89.793 1.00 27.71 98 PHE B N 1
ATOM 9678 C CA . PHE B 1 99 ? -4.962 46.798 90.991 1.00 30.66 98 PHE B CA 1
ATOM 9679 C C . PHE B 1 99 ? -6.322 46.110 91.002 1.00 31.52 98 PHE B C 1
ATOM 9680 O O . PHE B 1 99 ? -7.089 46.300 90.095 1.00 35.93 98 PHE B O 1
ATOM 9688 N N . ARG B 1 100 ? -6.615 45.391 92.082 1.00 34.67 99 ARG B N 1
ATOM 9689 C CA . ARG B 1 100 ? -7.869 44.714 92.262 1.00 35.86 99 ARG B CA 1
ATOM 9690 C C . ARG B 1 100 ? -8.505 45.089 93.564 1.00 35.61 99 ARG B C 1
ATOM 9691 O O . ARG B 1 100 ? -7.912 44.914 94.622 1.00 35.20 99 ARG B O 1
ATOM 9699 N N . LEU B 1 101 ? -9.747 45.506 93.482 1.00 31.63 100 LEU B N 1
ATOM 9700 C CA . LEU B 1 101 ? -10.561 45.720 94.642 1.00 32.84 100 LEU B CA 1
ATOM 9701 C C . LEU B 1 101 ? -11.580 44.567 94.770 1.00 34.07 100 LEU B C 1
ATOM 9702 O O . LEU B 1 101 ? -12.409 44.367 93.882 1.00 33.23 100 LEU B O 1
ATOM 9707 N N . THR B 1 102 ? -11.479 43.837 95.846 1.00 31.33 101 THR B N 1
ATOM 9708 C CA . THR B 1 102 ? -12.275 42.655 96.052 1.00 34.98 101 THR B CA 1
ATOM 9709 C C . THR B 1 102 ? -13.506 43.002 96.857 1.00 37.65 101 THR B C 1
ATOM 9710 O O . THR B 1 102 ? -13.661 44.142 97.304 1.00 36.57 101 THR B O 1
ATOM 9714 N N . PRO B 1 103 ? -14.399 42.020 97.050 1.00 40.38 102 PRO B N 1
ATOM 9715 C CA . PRO B 1 103 ? -15.608 42.264 97.868 1.00 36.35 102 PRO B CA 1
ATOM 9716 C C . PRO B 1 103 ? -15.331 42.138 99.330 1.00 35.12 102 PRO B C 1
ATOM 9717 O O . PRO B 1 103 ? -16.243 42.292 100.117 1.00 34.57 102 PRO B O 1
ATOM 9721 N N . TYR B 1 104 ? -14.090 41.810 99.707 1.00 34.58 103 TYR B N 1
ATOM 9722 C CA . TYR B 1 104 ? -13.780 41.467 101.089 1.00 33.78 103 TYR B CA 1
ATOM 9723 C C . TYR B 1 104 ? -13.125 42.584 101.948 1.00 34.43 103 TYR B C 1
ATOM 9724 O O . TYR B 1 104 ? -12.578 42.295 102.976 1.00 35.84 103 TYR B O 1
ATOM 9733 N N . GLY B 1 105 ? -13.235 43.834 101.524 1.00 33.92 104 GLY B N 1
ATOM 9734 C CA . GLY B 1 105 ? -12.448 44.909 102.134 1.00 37.83 104 GLY B CA 1
ATOM 9735 C C . GLY B 1 105 ? -10.932 44.658 101.993 1.00 34.66 104 GLY B C 1
ATOM 9736 O O . GLY B 1 105 ? -10.196 44.933 102.920 1.00 34.74 104 GLY B O 1
ATOM 9737 N N . ILE B 1 106 ? -10.531 44.069 100.860 1.00 32.00 105 ILE B N 1
ATOM 9738 C CA . ILE B 1 106 ? -9.162 43.625 100.577 1.00 30.75 105 ILE B CA 1
ATOM 9739 C C . ILE B 1 106 ? -8.867 44.016 99.156 1.00 31.64 105 ILE B C 1
ATOM 9740 O O . ILE B 1 106 ? -9.751 43.858 98.256 1.00 32.74 105 ILE B O 1
ATOM 9745 N N . TRP B 1 107 ? -7.671 44.624 98.941 1.00 26.62 106 TRP B N 1
ATOM 9746 C CA . TRP B 1 107 ? -7.173 44.984 97.628 1.00 24.44 106 TRP B CA 1
ATOM 9747 C C . TRP B 1 107 ? -5.809 44.435 97.395 1.00 26.06 106 TRP B C 1
ATOM 9748 O O . TRP B 1 107 ? -5.136 44.101 98.325 1.00 27.46 106 TRP B O 1
ATOM 9759 N N . PHE B 1 108 ? -5.401 44.375 96.137 1.00 28.05 107 PHE B N 1
ATOM 9760 C CA . PHE B 1 108 ? -4.101 43.874 95.725 1.00 30.09 107 PHE B CA 1
ATOM 9761 C C . PHE B 1 108 ? -3.520 44.772 94.682 1.00 28.58 107 PHE B C 1
ATOM 9762 O O . PHE B 1 108 ? -4.246 45.386 93.930 1.00 33.65 107 PHE B O 1
ATOM 9770 N N . TRP B 1 109 ? -2.194 44.871 94.695 1.00 28.44 108 TRP B N 1
ATOM 9771 C CA . TRP B 1 109 ? -1.407 45.370 93.629 1.00 28.87 108 TRP B CA 1
ATOM 9772 C C . TRP B 1 109 ? -0.625 44.158 93.126 1.00 34.23 108 TRP B C 1
ATOM 9773 O O . TRP B 1 109 ? 0.273 43.700 93.802 1.00 34.39 108 TRP B O 1
ATOM 9784 N N . ASP B 1 110 ? -0.999 43.629 91.951 1.00 31.38 109 ASP B N 1
ATOM 9785 C CA . ASP B 1 110 ? -0.317 42.479 91.383 1.00 32.50 109 ASP B CA 1
ATOM 9786 C C . ASP B 1 110 ? 0.663 43.026 90.404 1.00 29.81 109 ASP B C 1
ATOM 9787 O O . ASP B 1 110 ? 0.293 43.751 89.509 1.00 32.18 109 ASP B O 1
ATOM 9792 N N . ILE B 1 111 ? 1.915 42.629 90.562 1.00 27.57 110 ILE B N 1
ATOM 9793 C CA . ILE B 1 111 ? 2.953 43.174 89.751 1.00 27.31 110 ILE B CA 1
ATOM 9794 C C . ILE B 1 111 ? 3.483 42.041 88.888 1.00 28.35 110 ILE B C 1
ATOM 9795 O O . ILE B 1 111 ? 3.804 40.978 89.377 1.00 32.52 110 ILE B O 1
ATOM 9800 N N . SER B 1 112 ? 3.630 42.318 87.611 1.00 32.58 111 SER B N 1
ATOM 9801 C CA . SER B 1 112 ? 4.274 41.362 86.713 1.00 37.94 111 SER B CA 1
ATOM 9802 C C . SER B 1 112 ? 5.378 42.082 85.992 1.00 31.07 111 SER B C 1
ATOM 9803 O O . SER B 1 112 ? 5.146 43.085 85.343 1.00 33.14 111 SER B O 1
ATOM 9806 N N . LEU B 1 113 ? 6.588 41.554 86.081 1.00 30.16 112 LEU B N 1
ATOM 9807 C CA . LEU B 1 113 ? 7.704 42.135 85.346 1.00 31.07 112 LEU B CA 1
ATOM 9808 C C . LEU B 1 113 ? 8.316 41.166 84.293 1.00 33.36 112 LEU B C 1
ATOM 9809 O O . LEU B 1 113 ? 8.625 40.055 84.640 1.00 34.95 112 LEU B O 1
ATOM 9814 N N . SER B 1 114 ? 8.619 41.676 83.107 1.00 36.82 113 SER B N 1
ATOM 9815 C CA . SER B 1 114 ? 9.268 40.876 82.031 1.00 40.12 113 SER B CA 1
ATOM 9816 C C . SER B 1 114 ? 10.509 41.501 81.482 1.00 35.52 113 SER B C 1
ATOM 9817 O O . SER B 1 114 ? 10.491 42.642 81.098 1.00 40.78 113 SER B O 1
ATOM 9820 N N . GLY B 1 115 ? 11.607 40.753 81.464 1.00 37.87 114 GLY B N 1
ATOM 9821 C CA . GLY B 1 115 ? 12.803 41.235 80.740 1.00 33.99 114 GLY B CA 1
ATOM 9822 C C . GLY B 1 115 ? 14.066 40.618 81.288 1.00 35.33 114 GLY B C 1
ATOM 9823 O O . GLY B 1 115 ? 14.033 39.526 81.892 1.00 34.52 114 GLY B O 1
ATOM 9824 N N . ASN B 1 116 ? 15.162 41.337 81.116 1.00 34.89 115 ASN B N 1
ATOM 9825 C CA . ASN B 1 116 ? 16.478 40.923 81.579 1.00 42.51 115 ASN B CA 1
ATOM 9826 C C . ASN B 1 116 ? 17.130 41.982 82.442 1.00 42.48 115 ASN B C 1
ATOM 9827 O O . ASN B 1 116 ? 17.384 43.081 81.965 1.00 45.98 115 ASN B O 1
ATOM 9832 N N . CYS B 1 117 ? 17.455 41.593 83.672 1.00 41.98 116 CYS B N 1
ATOM 9833 C CA . CYS B 1 117 ? 18.033 42.465 84.671 1.00 39.41 116 CYS B CA 1
ATOM 9834 C C . CYS B 1 117 ? 18.902 41.681 85.623 1.00 34.17 116 CYS B C 1
ATOM 9835 O O . CYS B 1 117 ? 18.412 40.747 86.236 1.00 34.02 116 CYS B O 1
ATOM 9838 N N . ASN B 1 118 ? 20.118 42.123 85.864 1.00 32.78 117 ASN B N 1
ATOM 9839 C CA . ASN B 1 118 ? 20.967 41.457 86.898 1.00 33.70 117 ASN B CA 1
ATOM 9840 C C . ASN B 1 118 ? 20.449 41.625 88.356 1.00 36.63 117 ASN B C 1
ATOM 9841 O O . ASN B 1 118 ? 20.428 40.676 89.155 1.00 32.53 117 ASN B O 1
ATOM 9846 N N . LYS B 1 119 ? 19.971 42.829 88.698 1.00 34.33 118 LYS B N 1
ATOM 9847 C CA . LYS B 1 119 ? 19.501 43.086 90.084 1.00 31.38 118 LYS B CA 1
ATOM 9848 C C . LYS B 1 119 ? 18.410 44.195 90.133 1.00 29.49 118 LYS B C 1
ATOM 9849 O O . LYS B 1 119 ? 18.636 45.298 89.736 1.00 28.36 118 LYS B O 1
ATOM 9855 N N . ALA B 1 120 ? 17.277 43.862 90.689 1.00 29.01 119 ALA B N 1
ATOM 9856 C CA . ALA B 1 120 ? 16.200 44.813 90.848 1.00 31.01 119 ALA B CA 1
ATOM 9857 C C . ALA B 1 120 ? 15.472 44.562 92.112 1.00 28.06 119 ALA B C 1
ATOM 9858 O O . ALA B 1 120 ? 15.620 43.508 92.713 1.00 26.85 119 ALA B O 1
ATOM 9860 N N . ASP B 1 121 ? 14.711 45.566 92.564 1.00 27.52 120 ASP B N 1
ATOM 9861 C CA . ASP B 1 121 ? 13.781 45.364 93.668 1.00 23.39 120 ASP B CA 1
ATOM 9862 C C . ASP B 1 121 ? 12.572 46.258 93.477 1.00 23.40 120 ASP B C 1
ATOM 9863 O O . ASP B 1 121 ? 12.503 47.025 92.556 1.00 21.82 120 ASP B O 1
ATOM 9868 N N . ILE B 1 122 ? 11.620 46.093 94.341 1.00 24.57 121 ILE B N 1
ATOM 9869 C CA . ILE B 1 122 ? 10.434 46.962 94.342 1.00 27.55 121 ILE B CA 1
ATOM 9870 C C . ILE B 1 122 ? 10.255 47.539 95.750 1.00 24.09 121 ILE B C 1
ATOM 9871 O O . ILE B 1 122 ? 10.455 46.833 96.746 1.00 23.63 121 ILE B O 1
ATOM 9876 N N . ILE B 1 123 ? 9.785 48.790 95.784 1.00 24.72 122 ILE B N 1
ATOM 9877 C CA . ILE B 1 123 ? 9.309 49.425 97.008 1.00 23.91 122 ILE B CA 1
ATOM 9878 C C . ILE B 1 123 ? 7.831 49.772 96.883 1.00 21.90 122 ILE B C 1
ATOM 9879 O O . ILE B 1 123 ? 7.434 50.515 96.014 1.00 20.63 122 ILE B O 1
ATOM 9884 N N . TYR B 1 124 ? 7.088 49.271 97.837 1.00 23.81 123 TYR B N 1
ATOM 9885 C CA . TYR B 1 124 ? 5.679 49.613 98.053 1.00 24.42 123 TYR B CA 1
ATOM 9886 C C . TYR B 1 124 ? 5.628 50.820 99.007 1.00 25.31 123 TYR B C 1
ATOM 9887 O O . TYR B 1 124 ? 6.276 50.814 100.037 1.00 26.43 123 TYR B O 1
ATOM 9896 N N . SER B 1 125 ? 4.831 51.802 98.665 1.00 23.81 124 SER B N 1
ATOM 9897 C CA . SER B 1 125 ? 4.707 53.062 99.409 1.00 22.83 124 SER B CA 1
ATOM 9898 C C . SER B 1 125 ? 3.218 53.497 99.487 1.00 21.28 124 SER B C 1
ATOM 9899 O O . SER B 1 125 ? 2.625 53.803 98.472 1.00 24.41 124 SER B O 1
ATOM 9902 N N . GLN B 1 126 ? 2.685 53.608 100.695 1.00 22.40 125 GLN B N 1
ATOM 9903 C CA . GLN B 1 126 ? 1.289 53.948 100.865 1.00 23.74 125 GLN B CA 1
ATOM 9904 C C . GLN B 1 126 ? 1.019 54.784 102.105 1.00 21.67 125 GLN B C 1
ATOM 9905 O O . GLN B 1 126 ? 1.240 54.364 103.207 1.00 21.07 125 GLN B O 1
ATOM 9911 N N . ASP B 1 127 ? 0.445 55.963 101.918 1.00 22.99 126 ASP B N 1
ATOM 9912 C CA . ASP B 1 127 ? 0.117 56.805 103.022 1.00 21.40 126 ASP B CA 1
ATOM 9913 C C . ASP B 1 127 ? -1.213 56.290 103.550 1.00 26.15 126 ASP B C 1
ATOM 9914 O O . ASP B 1 127 ? -2.101 55.929 102.720 1.00 22.04 126 ASP B O 1
ATOM 9919 N N . ILE B 1 128 ? -1.383 56.289 104.862 1.00 23.33 127 ILE B N 1
ATOM 9920 C CA . ILE B 1 128 ? -2.610 55.743 105.436 1.00 23.95 127 ILE B CA 1
ATOM 9921 C C . ILE B 1 128 ? -3.229 56.640 106.468 1.00 27.20 127 ILE B C 1
ATOM 9922 O O . ILE B 1 128 ? -2.543 57.201 107.290 1.00 28.95 127 ILE B O 1
ATOM 9927 N N . GLY B 1 129 ? -4.537 56.812 106.354 1.00 25.05 128 GLY B N 1
ATOM 9928 C CA . GLY B 1 129 ? -5.332 57.616 107.241 1.00 25.83 128 GLY B CA 1
ATOM 9929 C C . GLY B 1 129 ? -5.999 56.794 108.332 1.00 28.57 128 GLY B C 1
ATOM 9930 O O . GLY B 1 129 ? -5.681 56.890 109.525 1.00 26.45 128 GLY B O 1
ATOM 9931 N N . VAL B 1 130 ? -6.929 55.934 107.888 1.00 26.82 129 VAL B N 1
ATOM 9932 C CA . VAL B 1 130 ? -7.602 55.023 108.758 1.00 24.46 129 VAL B CA 1
ATOM 9933 C C . VAL B 1 130 ? -8.505 55.714 109.749 1.00 24.15 129 VAL B C 1
ATOM 9934 O O . VAL B 1 130 ? -8.457 55.520 110.932 1.00 26.33 129 VAL B O 1
ATOM 9938 N N . GLY B 1 131 ? -9.366 56.550 109.227 1.00 27.52 130 GLY B N 1
ATOM 9939 C CA . GLY B 1 131 ? -10.387 57.219 110.043 1.00 29.54 130 GLY B CA 1
ATOM 9940 C C . GLY B 1 131 ? -11.536 57.614 109.138 1.00 27.11 130 GLY B C 1
ATOM 9941 O O . GLY B 1 131 ? -11.495 57.380 107.959 1.00 30.01 130 GLY B O 1
ATOM 9942 N N . THR B 1 132 ? -12.587 58.206 109.701 1.00 32.43 131 THR B N 1
ATOM 9943 C CA . THR B 1 132 ? -13.651 58.735 108.879 1.00 29.66 131 THR B CA 1
ATOM 9944 C C . THR B 1 132 ? -13.120 59.855 107.988 1.00 36.01 131 THR B C 1
ATOM 9945 O O . THR B 1 132 ? -12.066 60.440 108.271 1.00 31.06 131 THR B O 1
ATOM 9949 N N . LYS B 1 133 ? -13.839 60.143 106.912 1.00 31.61 132 LYS B N 1
ATOM 9950 C CA . LYS B 1 133 ? -13.397 61.144 105.970 1.00 37.48 132 LYS B CA 1
ATOM 9951 C C . LYS B 1 133 ? -13.222 62.498 106.684 1.00 34.02 132 LYS B C 1
ATOM 9952 O O . LYS B 1 133 ? -12.251 63.221 106.423 1.00 29.05 132 LYS B O 1
ATOM 9958 N N . GLY B 1 134 ? -14.154 62.805 107.579 1.00 31.42 133 GLY B N 1
ATOM 9959 C CA . GLY B 1 134 ? -14.138 64.047 108.373 1.00 31.28 133 GLY B CA 1
ATOM 9960 C C . GLY B 1 134 ? -12.860 64.122 109.227 1.00 33.76 133 GLY B C 1
ATOM 9961 O O . GLY B 1 134 ? -12.265 65.172 109.320 1.00 31.84 133 GLY B O 1
ATOM 9962 N N . SER B 1 135 ? -12.458 62.994 109.828 1.00 32.17 134 SER B N 1
ATOM 9963 C CA . SER B 1 135 ? -11.285 62.921 110.690 1.00 33.86 134 SER B CA 1
ATOM 9964 C C . SER B 1 135 ? -10.002 63.117 109.886 1.00 31.01 134 SER B C 1
ATOM 9965 O O . SER B 1 135 ? -9.155 63.891 110.304 1.00 29.06 134 SER B O 1
ATOM 9968 N N . VAL B 1 136 ? -9.911 62.468 108.747 1.00 28.75 135 VAL B N 1
ATOM 9969 C CA . VAL B 1 136 ? -8.710 62.572 107.915 1.00 31.78 135 VAL B CA 1
ATOM 9970 C C . VAL B 1 136 ? -8.561 63.985 107.404 1.00 32.84 135 VAL B C 1
ATOM 9971 O O . VAL B 1 136 ? -7.499 64.593 107.516 1.00 30.65 135 VAL B O 1
ATOM 9975 N N . ASN B 1 137 ? -9.638 64.544 106.883 1.00 29.70 136 ASN B N 1
ATOM 9976 C CA . ASN B 1 137 ? -9.609 65.916 106.338 1.00 33.28 136 ASN B CA 1
ATOM 9977 C C . ASN B 1 137 ? -9.295 67.002 107.368 1.00 33.69 136 ASN B C 1
ATOM 9978 O O . ASN B 1 137 ? -8.569 67.979 107.106 1.00 33.52 136 ASN B O 1
ATOM 9983 N N . SER B 1 138 ? -9.870 66.801 108.530 1.00 29.81 137 SER B N 1
ATOM 9984 C CA . SER B 1 138 ? -9.760 67.732 109.575 1.00 31.31 137 SER B CA 1
ATOM 9985 C C . SER B 1 138 ? -8.276 67.868 110.056 1.00 30.89 137 SER B C 1
ATOM 9986 O O . SER B 1 138 ? -7.777 68.986 110.248 1.00 31.30 137 SER B O 1
ATOM 9989 N N . ASN B 1 139 ? -7.578 66.759 110.273 1.00 28.28 138 ASN B N 1
ATOM 9990 C CA . ASN B 1 139 ? -6.168 66.872 110.646 1.00 28.09 138 ASN B CA 1
ATOM 9991 C C . ASN B 1 139 ? -5.488 65.533 110.536 1.00 27.17 138 ASN B C 1
ATOM 9992 O O . ASN B 1 139 ? -5.571 64.735 111.457 1.00 23.47 138 ASN B O 1
ATOM 9997 N N . GLU B 1 140 ? -4.771 65.346 109.432 1.00 27.25 139 GLU B N 1
ATOM 9998 C CA . GLU B 1 140 ? -4.081 64.095 109.130 1.00 26.85 139 GLU B CA 1
ATOM 9999 C C . GLU B 1 140 ? -3.041 63.819 110.185 1.00 24.87 139 GLU B C 1
ATOM 10000 O O . GLU B 1 140 ? -2.820 62.694 110.581 1.00 26.91 139 GLU B O 1
ATOM 10006 N N . LEU B 1 141 ? -2.411 64.871 110.697 1.00 23.50 140 LEU B N 1
ATOM 10007 C CA . LEU B 1 141 ? -1.324 64.726 111.678 1.00 21.54 140 LEU B CA 1
ATOM 10008 C C . LEU B 1 141 ? -1.837 64.174 113.001 1.00 21.70 140 LEU B C 1
ATOM 10009 O O . LEU B 1 141 ? -1.276 63.251 113.568 1.00 20.39 140 LEU B O 1
ATOM 10014 N N . TYR B 1 142 ? -2.918 64.756 113.483 1.00 21.89 141 TYR B N 1
ATOM 10015 C CA . TYR B 1 142 ? -3.567 64.319 114.682 1.00 23.22 141 TYR B CA 1
ATOM 10016 C C . TYR B 1 142 ? -4.025 62.843 114.543 1.00 24.82 141 TYR B C 1
ATOM 10017 O O . TYR B 1 142 ? -3.829 62.040 115.442 1.00 24.38 141 TYR B O 1
ATOM 10026 N N . LEU B 1 143 ? -4.640 62.515 113.399 1.00 27.96 142 LEU B N 1
ATOM 10027 C CA . LEU B 1 143 ? -5.162 61.144 113.195 1.00 26.07 142 LEU B CA 1
ATOM 10028 C C . LEU B 1 143 ? -4.053 60.120 113.269 1.00 26.48 142 LEU B C 1
ATOM 10029 O O . LEU B 1 143 ? -4.174 59.103 113.972 1.00 23.98 142 LEU B O 1
ATOM 10034 N N . ALA B 1 144 ? -2.949 60.432 112.584 1.00 24.94 143 ALA B N 1
ATOM 10035 C CA . ALA B 1 144 ? -1.771 59.555 112.621 1.00 22.71 143 ALA B CA 1
ATOM 10036 C C . ALA B 1 144 ? -1.152 59.305 113.995 1.00 22.06 143 ALA B C 1
ATOM 10037 O O . ALA B 1 144 ? -0.544 58.251 114.249 1.00 24.61 143 ALA B O 1
ATOM 10039 N N . GLN B 1 145 ? -1.293 60.262 114.899 1.00 23.45 144 GLN B N 1
ATOM 10040 C CA . GLN B 1 145 ? -0.780 60.132 116.247 1.00 23.41 144 GLN B CA 1
ATOM 10041 C C . GLN B 1 145 ? -1.414 58.999 116.994 1.00 25.79 144 GLN B C 1
ATOM 10042 O O . GLN B 1 145 ? -0.827 58.490 117.969 1.00 25.28 144 GLN B O 1
ATOM 10048 N N . TYR B 1 146 ? -2.631 58.624 116.588 1.00 24.40 145 TYR B N 1
ATOM 10049 C CA . TYR B 1 146 ? -3.395 57.607 117.249 1.00 24.50 145 TYR B CA 1
ATOM 10050 C C . TYR B 1 146 ? -3.479 56.274 116.500 1.00 24.76 145 TYR B C 1
ATOM 10051 O O . TYR B 1 146 ? -4.195 55.374 116.927 1.00 28.56 145 TYR B O 1
ATOM 10060 N N . LEU B 1 147 ? -2.704 56.150 115.436 1.00 24.39 146 LEU B N 1
ATOM 10061 C CA . LEU B 1 147 ? -2.672 54.980 114.613 1.00 22.76 146 LEU B CA 1
ATOM 10062 C C . LEU B 1 147 ? -1.459 54.161 114.997 1.00 26.12 146 LEU B C 1
ATOM 10063 O O . LEU B 1 147 ? -0.358 54.511 114.634 1.00 22.64 146 LEU B O 1
ATOM 10068 N N . GLY B 1 148 ? -1.675 53.116 115.794 1.00 23.03 147 GLY B N 1
ATOM 10069 C CA . GLY B 1 148 ? -0.597 52.337 116.341 1.00 28.11 147 GLY B CA 1
ATOM 10070 C C . GLY B 1 148 ? -0.234 51.168 115.438 1.00 29.04 147 GLY B C 1
ATOM 10071 O O . GLY B 1 148 ? -1.119 50.403 115.031 1.00 28.88 147 GLY B O 1
ATOM 10072 N N . HIS B 1 149 ? 1.034 51.069 115.072 1.00 24.76 148 HIS B N 1
ATOM 10073 C CA . HIS B 1 149 ? 1.475 50.079 114.128 1.00 26.18 148 HIS B CA 1
ATOM 10074 C C . HIS B 1 149 ? 2.131 48.934 114.888 1.00 29.83 148 HIS B C 1
ATOM 10075 O O . HIS B 1 149 ? 2.913 49.155 115.794 1.00 28.64 148 HIS B O 1
ATOM 10082 N N . SER B 1 150 ? 1.819 47.705 114.465 1.00 30.27 149 SER B N 1
ATOM 10083 C CA . SER B 1 150 ? 2.435 46.473 114.969 1.00 26.95 149 SER B CA 1
ATOM 10084 C C . SER B 1 150 ? 3.131 45.743 113.834 1.00 28.48 149 SER B C 1
ATOM 10085 O O . SER B 1 150 ? 2.587 45.603 112.748 1.00 25.92 149 SER B O 1
ATOM 10088 N N . ILE B 1 151 ? 4.345 45.272 114.095 1.00 26.39 150 ILE B N 1
ATOM 10089 C CA . ILE B 1 151 ? 5.185 44.704 113.044 1.00 27.41 150 ILE B CA 1
ATOM 10090 C C . ILE B 1 151 ? 5.312 43.171 113.266 1.00 26.78 150 ILE B C 1
ATOM 10091 O O . ILE B 1 151 ? 5.639 42.743 114.331 1.00 25.85 150 ILE B O 1
ATOM 10096 N N . PHE B 1 152 ? 5.085 42.394 112.230 1.00 28.34 151 PHE B N 1
ATOM 10097 C CA . PHE B 1 152 ? 5.210 40.934 112.302 1.00 29.58 151 PHE B CA 1
ATOM 10098 C C . PHE B 1 152 ? 5.980 40.379 111.139 1.00 29.75 151 PHE B C 1
ATOM 10099 O O . PHE B 1 152 ? 6.115 41.027 110.111 1.00 33.15 151 PHE B O 1
ATOM 10107 N N . GLN B 1 153 ? 6.423 39.124 111.285 1.00 34.50 152 GLN B N 1
ATOM 10108 C CA . GLN B 1 153 ? 6.985 38.337 110.182 1.00 35.27 152 GLN B CA 1
ATOM 10109 C C . GLN B 1 153 ? 5.905 37.345 109.747 1.00 35.59 152 GLN B C 1
ATOM 10110 O O . GLN B 1 153 ? 5.422 36.580 110.534 1.00 31.77 152 GLN B O 1
ATOM 10116 N N . GLY B 1 154 ? 5.527 37.411 108.502 1.00 31.86 153 GLY B N 1
ATOM 10117 C CA . GLY B 1 154 ? 4.510 36.514 107.944 1.00 36.47 153 GLY B CA 1
ATOM 10118 C C . GLY B 1 154 ? 5.190 35.439 107.114 1.00 33.64 153 GLY B C 1
ATOM 10119 O O . GLY B 1 154 ? 6.403 35.201 107.257 1.00 36.81 153 GLY B O 1
ATOM 10120 N N . ASP B 1 155 ? 4.440 34.852 106.189 1.00 34.06 154 ASP B N 1
ATOM 10121 C CA . ASP B 1 155 ? 5.020 33.887 105.255 1.00 38.54 154 ASP B CA 1
ATOM 10122 C C . ASP B 1 155 ? 5.977 34.554 104.292 1.00 37.19 154 ASP B C 1
ATOM 10123 O O . ASP B 1 155 ? 6.836 33.890 103.748 1.00 31.37 154 ASP B O 1
ATOM 10128 N N . TYR B 1 156 ? 5.781 35.857 104.043 1.00 34.92 155 TYR B N 1
ATOM 10129 C CA . TYR B 1 156 ? 6.561 36.586 103.031 1.00 33.44 155 TYR B CA 1
ATOM 10130 C C . TYR B 1 156 ? 7.272 37.841 103.593 1.00 33.56 155 TYR B C 1
ATOM 10131 O O . TYR B 1 156 ? 7.244 38.921 102.992 1.00 31.95 155 TYR B O 1
ATOM 10140 N N . GLY B 1 157 ? 7.890 37.676 104.744 1.00 30.08 156 GLY B N 1
ATOM 10141 C CA . GLY B 1 157 ? 8.581 38.743 105.399 1.00 32.75 156 GLY B CA 1
ATOM 10142 C C . GLY B 1 157 ? 7.643 39.677 106.139 1.00 30.79 156 GLY B C 1
ATOM 10143 O O . GLY B 1 157 ? 6.669 39.233 106.720 1.00 30.24 156 GLY B O 1
ATOM 10144 N N . TYR B 1 158 ? 7.987 40.974 106.170 1.00 32.35 157 TYR B N 1
ATOM 10145 C CA . TYR B 1 158 ? 7.311 41.926 107.059 1.00 28.07 157 TYR B CA 1
ATOM 10146 C C . TYR B 1 158 ? 5.820 42.121 106.689 1.00 24.40 157 TYR B C 1
ATOM 10147 O O . TYR B 1 158 ? 5.465 42.297 105.551 1.00 25.02 157 TYR B O 1
ATOM 10156 N N . VAL B 1 159 ? 4.997 42.159 107.706 1.00 25.99 158 VAL B N 1
ATOM 10157 C CA . VAL B 1 159 ? 3.571 42.523 107.609 1.00 27.55 158 VAL B CA 1
ATOM 10158 C C . VAL B 1 159 ? 3.251 43.609 108.647 1.00 29.22 158 VAL B C 1
ATOM 10159 O O . VAL B 1 159 ? 3.660 43.502 109.808 1.00 27.78 158 VAL B O 1
ATOM 10163 N N . ILE B 1 160 ? 2.580 44.665 108.206 1.00 27.54 159 ILE B N 1
ATOM 10164 C CA . ILE B 1 160 ? 2.359 45.817 109.017 1.00 25.85 159 ILE B CA 1
ATOM 10165 C C . ILE B 1 160 ? 0.855 45.863 109.336 1.00 28.03 159 ILE B C 1
ATOM 10166 O O . ILE B 1 160 ? 0.048 45.973 108.421 1.00 28.96 159 ILE B O 1
ATOM 10171 N N . CYS B 1 161 ? 0.507 45.760 110.611 1.00 23.82 160 CYS B N 1
ATOM 10172 C CA . CYS B 1 161 ? -0.858 45.871 111.070 1.00 27.42 160 CYS B CA 1
ATOM 10173 C C . CYS B 1 161 ? -1.058 47.159 111.847 1.00 29.06 160 CYS B C 1
ATOM 10174 O O . CYS B 1 161 ? -0.275 47.465 112.733 1.00 31.69 160 CYS B O 1
ATOM 10177 N N . SER B 1 162 ? -2.154 47.868 111.578 1.00 27.19 161 SER B N 1
ATOM 10178 C CA . SER B 1 162 ? -2.362 49.182 112.213 1.00 28.75 161 SER B CA 1
ATOM 10179 C C . SER B 1 162 ? -3.756 49.266 112.807 1.00 26.60 161 SER B C 1
ATOM 10180 O O . SER B 1 162 ? -4.719 48.861 112.154 1.00 27.23 161 SER B O 1
ATOM 10183 N N . ARG B 1 163 ? -3.855 49.758 114.037 1.00 23.66 162 ARG B N 1
ATOM 10184 C CA . ARG B 1 163 ? -5.163 49.980 114.700 1.00 26.98 162 ARG B CA 1
ATOM 10185 C C . ARG B 1 163 ? -5.346 51.440 115.080 1.00 25.73 162 ARG B C 1
ATOM 10186 O O . ARG B 1 163 ? -4.484 52.020 115.737 1.00 28.15 162 ARG B O 1
ATOM 10194 N N . GLN B 1 164 ? -6.414 52.038 114.595 1.00 26.00 163 GLN B N 1
ATOM 10195 C CA . GLN B 1 164 ? -6.773 53.366 114.986 1.00 24.66 163 GLN B CA 1
ATOM 10196 C C . GLN B 1 164 ? -7.376 53.384 116.388 1.00 27.57 163 GLN B C 1
ATOM 10197 O O . GLN B 1 164 ? -8.465 52.829 116.616 1.00 29.62 163 GLN B O 1
ATOM 10203 N N . ASN B 1 165 ? -6.683 54.028 117.323 1.00 25.46 164 ASN B N 1
ATOM 10204 C CA . ASN B 1 165 ? -7.031 53.965 118.736 1.00 24.39 164 ASN B CA 1
ATOM 10205 C C . ASN B 1 165 ? -8.033 55.025 119.172 1.00 28.92 164 ASN B C 1
ATOM 10206 O O . ASN B 1 165 ? -8.579 54.906 120.242 1.00 28.83 164 ASN B O 1
ATOM 10219 N N . ALA B 1 167 ? -11.552 56.564 118.576 1.00 32.58 166 ALA B N 1
ATOM 10220 C CA . ALA B 1 167 ? -12.805 56.037 118.060 1.00 36.11 166 ALA B CA 1
ATOM 10221 C C . ALA B 1 167 ? -13.366 56.793 116.847 1.00 33.55 166 ALA B C 1
ATOM 10222 O O . ALA B 1 167 ? -13.388 57.980 116.829 1.00 34.39 166 ALA B O 1
ATOM 10224 N N . GLN B 1 168 ? -13.724 56.062 115.808 1.00 34.18 167 GLN B N 1
ATOM 10225 C CA . GLN B 1 168 ? -14.241 56.607 114.573 1.00 38.38 167 GLN B CA 1
ATOM 10226 C C . GLN B 1 168 ? -15.693 56.051 114.335 1.00 46.56 167 GLN B C 1
ATOM 10227 O O . GLN B 1 168 ? -15.884 54.894 113.988 1.00 42.45 167 GLN B O 1
ATOM 10233 N N . GLY B 1 169 ? -16.709 56.892 114.482 1.00 51.65 168 GLY B N 1
ATOM 10234 C CA . GLY B 1 169 ? -18.080 56.385 114.437 1.00 54.14 168 GLY B CA 1
ATOM 10235 C C . GLY B 1 169 ? -18.320 55.258 115.467 1.00 53.27 168 GLY B C 1
ATOM 10236 O O . GLY B 1 169 ? -19.000 54.272 115.172 1.00 55.30 168 GLY B O 1
ATOM 10237 N N . ASP B 1 170 ? -17.744 55.409 116.659 1.00 47.71 169 ASP B N 1
ATOM 10238 C CA . ASP B 1 170 ? -17.753 54.383 117.732 1.00 49.33 169 ASP B CA 1
ATOM 10239 C C . ASP B 1 170 ? -16.877 53.112 117.466 1.00 49.93 169 ASP B C 1
ATOM 10240 O O . ASP B 1 170 ? -16.719 52.251 118.335 1.00 48.04 169 ASP B O 1
ATOM 10245 N N . LEU B 1 171 ? -16.216 53.071 116.309 1.00 43.12 170 LEU B N 1
ATOM 10246 C CA . LEU B 1 171 ? -15.441 51.906 115.873 1.00 46.52 170 LEU B CA 1
ATOM 10247 C C . LEU B 1 171 ? -13.934 52.132 115.892 1.00 40.26 170 LEU B C 1
ATOM 10248 O O . LEU B 1 171 ? -13.486 53.243 115.803 1.00 40.84 170 LEU B O 1
ATOM 10253 N N . PHE B 1 172 ? -13.164 51.071 116.041 1.00 37.16 171 PHE B N 1
ATOM 10254 C CA . PHE B 1 172 ? -11.697 51.189 116.041 1.00 34.12 171 PHE B CA 1
ATOM 10255 C C . PHE B 1 172 ? -11.137 50.514 114.787 1.00 32.08 171 PHE B C 1
ATOM 10256 O O . PHE B 1 172 ? -10.946 49.329 114.761 1.00 34.84 171 PHE B O 1
ATOM 10264 N N . PRO B 1 173 ? -10.968 51.254 113.717 1.00 31.10 172 PRO B N 1
ATOM 10265 C CA . PRO B 1 173 ? -10.655 50.635 112.466 1.00 28.69 172 PRO B CA 1
ATOM 10266 C C . PRO B 1 173 ? -9.219 50.136 112.379 1.00 30.72 172 PRO B C 1
ATOM 10267 O O . PRO B 1 173 ? -8.387 50.426 113.266 1.00 31.40 172 PRO B O 1
ATOM 10271 N N . TYR B 1 174 ? -8.931 49.409 111.306 1.00 30.77 173 TYR B N 1
ATOM 10272 C CA . TYR B 1 174 ? -7.729 48.518 111.224 1.00 26.20 173 TYR B CA 1
ATOM 10273 C C . TYR B 1 174 ? -7.270 48.376 109.831 1.00 27.62 173 TYR B C 1
ATOM 10274 O O . TYR B 1 174 ? -8.093 48.346 108.912 1.00 30.86 173 TYR B O 1
ATOM 10283 N N . LEU B 1 175 ? -5.936 48.282 109.644 1.00 26.98 174 LEU B N 1
ATOM 10284 C CA . LEU B 1 175 ? -5.344 47.982 108.363 1.00 27.89 174 LEU B CA 1
ATOM 10285 C C . LEU B 1 175 ? -4.264 46.909 108.489 1.00 27.48 174 LEU B C 1
ATOM 10286 O O . LEU B 1 175 ? -3.621 46.793 109.504 1.00 28.27 174 LEU B O 1
ATOM 10291 N N . GLN B 1 176 ? -4.092 46.108 107.441 1.00 25.42 175 GLN B N 1
ATOM 10292 C CA . GLN B 1 176 ? -2.956 45.169 107.392 1.00 27.18 175 GLN B CA 1
ATOM 10293 C C . GLN B 1 176 ? -2.392 45.307 105.993 1.00 28.90 175 GLN B C 1
ATOM 10294 O O . GLN B 1 176 ? -3.171 45.388 105.045 1.00 28.32 175 GLN B O 1
ATOM 10300 N N . GLN B 1 177 ? -1.060 45.405 105.868 1.00 26.86 176 GLN B N 1
ATOM 10301 C CA . GLN B 1 177 ? -0.443 45.468 104.580 1.00 25.90 176 GLN B CA 1
ATOM 10302 C C . GLN B 1 177 ? 0.732 44.537 104.534 1.00 28.53 176 GLN B C 1
ATOM 10303 O O . GLN B 1 177 ? 1.412 44.393 105.533 1.00 29.25 176 GLN B O 1
ATOM 10309 N N . GLY B 1 178 ? 0.955 43.907 103.376 1.00 29.79 177 GLY B N 1
ATOM 10310 C CA . GLY B 1 178 ? 2.026 42.916 103.254 1.00 30.79 177 GLY B CA 1
ATOM 10311 C C . GLY B 1 178 ? 2.284 42.542 101.825 1.00 27.77 177 GLY B C 1
ATOM 10312 O O . GLY B 1 178 ? 1.759 43.174 100.916 1.00 29.49 177 GLY B O 1
ATOM 10313 N N . SER B 1 179 ? 3.101 41.514 101.639 1.00 28.29 178 SER B N 1
ATOM 10314 C CA . SER B 1 179 ? 3.486 41.060 100.288 1.00 27.05 178 SER B CA 1
ATOM 10315 C C . SER B 1 179 ? 3.119 39.570 100.131 1.00 27.52 178 SER B C 1
ATOM 10316 O O . SER B 1 179 ? 2.990 38.864 101.131 1.00 25.61 178 SER B O 1
ATOM 10319 N N . LEU B 1 180 ? 2.917 39.146 98.892 1.00 31.58 179 LEU B N 1
ATOM 10320 C CA . LEU B 1 180 ? 2.623 37.716 98.560 1.00 32.66 179 LEU B CA 1
ATOM 10321 C C . LEU B 1 180 ? 3.426 37.327 97.364 1.00 29.95 179 LEU B C 1
ATOM 10322 O O . LEU B 1 180 ? 3.390 37.995 96.355 1.00 30.70 179 LEU B O 1
ATOM 10327 N N . GLY B 1 181 ? 4.187 36.251 97.511 1.00 30.82 180 GLY B N 1
ATOM 10328 C CA . GLY B 1 181 ? 4.970 35.737 96.430 1.00 30.20 180 GLY B CA 1
ATOM 10329 C C . GLY B 1 181 ? 6.365 36.311 96.390 1.00 31.99 180 GLY B C 1
ATOM 10330 O O . GLY B 1 181 ? 7.119 35.973 95.508 1.00 28.42 180 GLY B O 1
ATOM 10331 N N . ILE B 1 182 ? 6.677 37.230 97.296 1.00 29.73 181 ILE B N 1
ATOM 10332 C CA . ILE B 1 182 ? 8.024 37.812 97.394 1.00 30.62 181 ILE B CA 1
ATOM 10333 C C . ILE B 1 182 ? 8.201 38.303 98.828 1.00 31.06 181 ILE B C 1
ATOM 10334 O O . ILE B 1 182 ? 7.249 38.712 99.449 1.00 29.77 181 ILE B O 1
ATOM 10339 N N . ARG B 1 183 ? 9.417 38.177 99.353 1.00 28.55 182 ARG B N 1
ATOM 10340 C CA . ARG B 1 183 ? 9.728 38.538 100.715 1.00 29.93 182 ARG B CA 1
ATOM 10341 C C . ARG B 1 183 ? 9.857 40.071 100.852 1.00 28.92 182 ARG B C 1
ATOM 10342 O O . ARG B 1 183 ? 10.529 40.700 100.065 1.00 26.99 182 ARG B O 1
ATOM 10350 N N . SER B 1 184 ? 9.187 40.629 101.829 1.00 25.87 183 SER B N 1
ATOM 10351 C CA . SER B 1 184 ? 9.433 42.039 102.206 1.00 29.77 183 SER B CA 1
ATOM 10352 C C . SER B 1 184 ? 10.540 42.037 103.263 1.00 25.71 183 SER B C 1
ATOM 10353 O O . SER B 1 184 ? 10.344 41.566 104.365 1.00 29.23 183 SER B O 1
ATOM 10356 N N . ILE B 1 185 ? 11.722 42.414 102.876 1.00 25.43 184 ILE B N 1
ATOM 10357 C CA . ILE B 1 185 ? 12.882 42.291 103.754 1.00 26.28 184 ILE B CA 1
ATOM 10358 C C . ILE B 1 185 ? 13.149 43.535 104.627 1.00 28.19 184 ILE B C 1
ATOM 10359 O O . ILE B 1 185 ? 14.077 43.512 105.438 1.00 25.08 184 ILE B O 1
ATOM 10364 N N . ALA B 1 186 ? 12.413 44.629 104.372 1.00 25.12 185 ALA B N 1
ATOM 10365 C CA . ALA B 1 186 ? 12.535 45.853 105.160 1.00 25.26 185 ALA B CA 1
ATOM 10366 C C . ALA B 1 186 ? 11.255 46.641 105.092 1.00 26.04 185 ALA B C 1
ATOM 10367 O O . ALA B 1 186 ? 10.470 46.458 104.189 1.00 26.19 185 ALA B O 1
ATOM 10369 N N . TYR B 1 187 ? 11.074 47.549 106.064 1.00 25.92 186 TYR B N 1
ATOM 10370 C CA . TYR B 1 187 ? 9.870 48.309 106.212 1.00 24.20 186 TYR B CA 1
ATOM 10371 C C . TYR B 1 187 ? 10.102 49.699 106.870 1.00 26.79 186 TYR B C 1
ATOM 10372 O O . TYR B 1 187 ? 11.148 49.976 107.411 1.00 25.04 186 TYR B O 1
ATOM 10381 N N . SER B 1 188 ? 9.120 50.559 106.732 1.00 23.93 187 SER B N 1
ATOM 10382 C CA . SER B 1 188 ? 9.048 51.798 107.515 1.00 25.96 187 SER B CA 1
ATOM 10383 C C . SER B 1 188 ? 7.602 52.196 107.664 1.00 26.43 187 SER B C 1
ATOM 10384 O O . SER B 1 188 ? 6.751 51.684 106.918 1.00 25.12 187 SER B O 1
ATOM 10387 N N . THR B 1 189 ? 7.325 53.010 108.684 1.00 21.81 188 THR B N 1
ATOM 10388 C CA . THR B 1 189 ? 5.955 53.401 109.022 1.00 23.92 188 THR B CA 1
ATOM 10389 C C . THR B 1 189 ? 5.598 54.882 108.999 1.00 23.71 188 THR B C 1
ATOM 10390 O O . THR B 1 189 ? 4.424 55.245 109.172 1.00 23.84 188 THR B O 1
ATOM 10394 N N . ASP B 1 190 ? 6.599 55.738 108.864 1.00 22.32 189 ASP B N 1
ATOM 10395 C CA . ASP B 1 190 ? 6.346 57.208 108.854 1.00 22.44 189 ASP B CA 1
ATOM 10396 C C . ASP B 1 190 ? 6.916 57.883 107.614 1.00 21.42 189 ASP B C 1
ATOM 10397 O O . ASP B 1 190 ? 7.979 57.515 107.112 1.00 22.14 189 ASP B O 1
ATOM 10402 N N . GLY B 1 191 ? 6.143 58.840 107.095 1.00 21.05 190 GLY B N 1
ATOM 10403 C CA . GLY B 1 191 ? 6.563 59.695 105.964 1.00 23.83 190 GLY B CA 1
ATOM 10404 C C . GLY B 1 191 ? 7.992 60.297 106.082 1.00 21.98 190 GLY B C 1
ATOM 10405 O O . GLY B 1 191 ? 8.691 60.445 105.088 1.00 21.94 190 GLY B O 1
ATOM 10406 N N . THR B 1 192 ? 8.394 60.662 107.276 1.00 21.57 191 THR B N 1
ATOM 10407 C CA . THR B 1 192 ? 9.728 61.228 107.510 1.00 24.80 191 THR B CA 1
ATOM 10408 C C . THR B 1 192 ? 10.781 60.182 107.230 1.00 25.20 191 THR B C 1
ATOM 10409 O O . THR B 1 192 ? 11.829 60.528 106.816 1.00 24.96 191 THR B O 1
ATOM 10413 N N . GLN B 1 193 ? 10.456 58.899 107.406 1.00 21.53 192 GLN B N 1
ATOM 10414 C CA . GLN B 1 193 ? 11.410 57.826 107.106 1.00 25.14 192 GLN B CA 1
ATOM 10415 C C . GLN B 1 193 ? 11.515 57.558 105.620 1.00 25.57 192 GLN B C 1
ATOM 10416 O O . GLN B 1 193 ? 12.562 57.167 105.170 1.00 25.08 192 GLN B O 1
ATOM 10422 N N . PHE B 1 194 ? 10.410 57.719 104.886 1.00 22.95 193 PHE B N 1
ATOM 10423 C CA . PHE B 1 194 ? 10.398 57.433 103.479 1.00 22.22 193 PHE B CA 1
ATOM 10424 C C . PHE B 1 194 ? 10.844 58.601 102.640 1.00 22.62 193 PHE B C 1
ATOM 10425 O O . PHE B 1 194 ? 11.750 58.446 101.866 1.00 22.47 193 PHE B O 1
ATOM 10433 N N . PHE B 1 195 ? 10.165 59.736 102.751 1.00 21.33 194 PHE B N 1
ATOM 10434 C CA . PHE B 1 195 ? 10.502 60.909 101.968 1.00 22.51 194 PHE B CA 1
ATOM 10435 C C . PHE B 1 195 ? 11.748 61.609 102.491 1.00 24.38 194 PHE B C 1
ATOM 10436 O O . PHE B 1 195 ? 12.588 62.029 101.688 1.00 20.68 194 PHE B O 1
ATOM 10444 N N . GLY B 1 196 ? 11.862 61.674 103.816 1.00 25.84 195 GLY B N 1
ATOM 10445 C CA . GLY B 1 196 ? 13.030 62.339 104.482 1.00 26.08 195 GLY B CA 1
ATOM 10446 C C . GLY B 1 196 ? 12.862 63.851 104.393 1.00 24.66 195 GLY B C 1
ATOM 10447 O O . GLY B 1 196 ? 12.061 64.412 103.559 1.00 22.56 195 GLY B O 1
ATOM 10448 N N . LEU B 1 197 ? 13.615 64.550 105.224 1.00 22.23 196 LEU B N 1
ATOM 10449 C CA . LEU B 1 197 ? 13.565 66.017 105.209 1.00 21.63 196 LEU B CA 1
ATOM 10450 C C . LEU B 1 197 ? 14.162 66.573 103.928 1.00 19.89 196 LEU B C 1
ATOM 10451 O O . LEU B 1 197 ? 13.729 67.638 103.434 1.00 19.99 196 LEU B O 1
ATOM 10456 N N . SER B 1 198 ? 15.132 65.880 103.363 1.00 21.87 197 SER B N 1
ATOM 10457 C CA . SER B 1 198 ? 15.782 66.332 102.099 1.00 23.58 197 SER B CA 1
ATOM 10458 C C . SER B 1 198 ? 14.822 66.453 100.914 1.00 22.56 197 SER B C 1
ATOM 10459 O O . SER B 1 198 ? 15.080 67.246 99.994 1.00 23.42 197 SER B O 1
ATOM 10462 N N . TYR B 1 199 ? 13.714 65.687 100.925 1.00 20.13 198 TYR B N 1
ATOM 10463 C CA . TYR B 1 199 ? 12.651 65.800 99.886 1.00 22.58 198 TYR B CA 1
ATOM 10464 C C . TYR B 1 199 ? 12.231 67.226 99.710 1.00 22.17 198 TYR B C 1
ATOM 10465 O O . TYR B 1 199 ? 11.914 67.690 98.571 1.00 24.69 198 TYR B O 1
ATOM 10474 N N . LYS B 1 200 ? 12.216 67.958 100.826 1.00 20.07 199 LYS B N 1
ATOM 10475 C CA . LYS B 1 200 ? 11.768 69.377 100.781 1.00 18.51 199 LYS B CA 1
ATOM 10476 C C . LYS B 1 200 ? 12.564 70.233 99.833 1.00 18.46 199 LYS B C 1
ATOM 10477 O O . LYS B 1 200 ? 12.051 71.271 99.320 1.00 17.46 199 LYS B O 1
ATOM 10483 N N . LYS B 1 201 ? 13.810 69.856 99.570 1.00 19.83 200 LYS B N 1
ATOM 10484 C CA . LYS B 1 201 ? 14.582 70.466 98.463 1.00 19.62 200 LYS B CA 1
ATOM 10485 C C . LYS B 1 201 ? 14.652 69.612 97.167 1.00 21.12 200 LYS B C 1
ATOM 10486 O O . LYS B 1 201 ? 14.503 70.157 96.088 1.00 20.15 200 LYS B O 1
ATOM 10492 N N . THR B 1 202 ? 14.911 68.309 97.274 1.00 19.87 201 THR B N 1
ATOM 10493 C CA . THR B 1 202 ? 15.195 67.461 96.125 1.00 21.13 201 THR B CA 1
ATOM 10494 C C . THR B 1 202 ? 13.961 67.008 95.353 1.00 22.12 201 THR B C 1
ATOM 10495 O O . THR B 1 202 ? 14.070 66.688 94.173 1.00 19.94 201 THR B O 1
ATOM 10499 N N . ASN B 1 203 ? 12.789 67.002 95.989 1.00 19.91 202 ASN B N 1
ATOM 10500 C CA . ASN B 1 203 ? 11.612 66.397 95.439 1.00 20.14 202 ASN B CA 1
ATOM 10501 C C . ASN B 1 203 ? 11.762 64.883 95.139 1.00 23.01 202 ASN B C 1
ATOM 10502 O O . ASN B 1 203 ? 11.008 64.349 94.386 1.00 21.06 202 ASN B O 1
ATOM 10507 N N . ILE B 1 204 ? 12.770 64.226 95.726 1.00 24.33 203 ILE B N 1
ATOM 10508 C CA . ILE B 1 204 ? 12.968 62.815 95.567 1.00 24.08 203 ILE B CA 1
ATOM 10509 C C . ILE B 1 204 ? 12.900 62.137 96.933 1.00 24.50 203 ILE B C 1
ATOM 10510 O O . ILE B 1 204 ? 13.593 62.556 97.853 1.00 23.69 203 ILE B O 1
ATOM 10515 N N . PRO B 1 205 ? 12.060 61.103 97.073 1.00 24.19 204 PRO B N 1
ATOM 10516 C CA . PRO B 1 205 ? 12.014 60.392 98.348 1.00 24.94 204 PRO B CA 1
ATOM 10517 C C . PRO B 1 205 ? 13.341 59.730 98.727 1.00 23.14 204 PRO B C 1
ATOM 10518 O O . PRO B 1 205 ? 13.913 58.992 97.975 1.00 26.60 204 PRO B O 1
ATOM 10522 N N . GLU B 1 206 ? 13.847 60.127 99.892 1.00 23.82 205 GLU B N 1
ATOM 10523 C CA . GLU B 1 206 ? 15.187 59.808 100.307 1.00 27.31 205 GLU B CA 1
ATOM 10524 C C . GLU B 1 206 ? 15.414 58.275 100.380 1.00 26.12 205 GLU B C 1
ATOM 10525 O O . GLU B 1 206 ? 16.498 57.802 100.141 1.00 23.67 205 GLU B O 1
ATOM 10531 N N . ALA B 1 207 ? 14.377 57.538 100.766 1.00 25.22 206 ALA B N 1
ATOM 10532 C CA . ALA B 1 207 ? 14.448 56.071 100.912 1.00 23.97 206 ALA B CA 1
ATOM 10533 C C . ALA B 1 207 ? 14.781 55.371 99.586 1.00 23.65 206 ALA B C 1
ATOM 10534 O O . ALA B 1 207 ? 15.321 54.274 99.604 1.00 25.28 206 ALA B O 1
ATOM 10536 N N . LEU B 1 208 ? 14.493 56.001 98.465 1.00 20.04 207 LEU B N 1
ATOM 10537 C CA . LEU B 1 208 ? 14.792 55.396 97.192 1.00 23.65 207 LEU B CA 1
ATOM 10538 C C . LEU B 1 208 ? 16.276 55.138 96.897 1.00 25.82 207 LEU B C 1
ATOM 10539 O O . LEU B 1 208 ? 16.582 54.335 96.015 1.00 24.01 207 LEU B O 1
ATOM 10544 N N . TYR B 1 209 ? 17.171 55.782 97.639 1.00 24.18 208 TYR B N 1
ATOM 10545 C CA . TYR B 1 209 ? 18.611 55.580 97.450 1.00 25.77 208 TYR B CA 1
ATOM 10546 C C . TYR B 1 209 ? 19.181 54.469 98.264 1.00 28.29 208 TYR B C 1
ATOM 10547 O O . TYR B 1 209 ? 20.364 54.178 98.151 1.00 25.42 208 TYR B O 1
ATOM 10556 N N . GLY B 1 210 ? 18.379 53.882 99.156 1.00 27.82 209 GLY B N 1
ATOM 10557 C CA . GLY B 1 210 ? 18.946 52.878 100.040 1.00 28.45 209 GLY B CA 1
ATOM 10558 C C . GLY B 1 210 ? 17.952 51.853 100.543 1.00 26.51 209 GLY B C 1
ATOM 10559 O O . GLY B 1 210 ? 16.959 51.605 99.912 1.00 27.20 209 GLY B O 1
ATOM 10560 N N . ASP B 1 211 ? 18.166 51.355 101.734 1.00 27.28 210 ASP B N 1
ATOM 10561 C CA . ASP B 1 211 ? 17.324 50.340 102.320 1.00 28.54 210 ASP B CA 1
ATOM 10562 C C . ASP B 1 211 ? 16.431 50.999 103.313 1.00 27.97 210 ASP B C 1
ATOM 10563 O O . ASP B 1 211 ? 16.868 51.907 104.005 1.00 25.55 210 ASP B O 1
ATOM 10568 N N . LEU B 1 212 ? 15.192 50.513 103.444 1.00 23.73 211 LEU B N 1
ATOM 10569 C CA . LEU B 1 212 ? 14.303 51.066 104.446 1.00 25.23 211 LEU B CA 1
ATOM 10570 C C . LEU B 1 212 ? 14.866 50.800 105.834 1.00 25.93 211 LEU B C 1
ATOM 10571 O O . LEU B 1 212 ? 15.547 49.806 106.030 1.00 25.98 211 LEU B O 1
ATOM 10576 N N . PRO B 1 213 ? 14.542 51.616 106.844 1.00 25.79 212 PRO B N 1
ATOM 10577 C CA . PRO B 1 213 ? 15.177 51.438 108.159 1.00 26.50 212 PRO B CA 1
ATOM 10578 C C . PRO B 1 213 ? 14.751 50.270 108.998 1.00 27.76 212 PRO B C 1
ATOM 10579 O O . PRO B 1 213 ? 15.483 49.838 109.901 1.00 25.63 212 PRO B O 1
ATOM 10583 N N . SER B 1 214 ? 13.570 49.746 108.734 1.00 25.77 213 SER B N 1
ATOM 10584 C CA . SER B 1 214 ? 12.973 48.695 109.545 1.00 26.37 213 SER B CA 1
ATOM 10585 C C . SER B 1 214 ? 12.819 49.078 111.006 1.00 26.82 213 SER B C 1
ATOM 10586 O O . SER B 1 214 ? 13.155 48.322 111.898 1.00 25.85 213 SER B O 1
ATOM 10589 N N . LYS B 1 215 ? 12.260 50.248 111.220 1.00 26.99 214 LYS B N 1
ATOM 10590 C CA . LYS B 1 215 ? 11.861 50.693 112.526 1.00 26.27 214 LYS B CA 1
ATOM 10591 C C . LYS B 1 215 ? 10.484 51.299 112.395 1.00 25.06 214 LYS B C 1
ATOM 10592 O O . LYS B 1 215 ? 10.161 51.954 111.401 1.00 25.01 214 LYS B O 1
ATOM 10598 N N . ASN B 1 216 ? 9.684 51.121 113.408 1.00 22.81 215 ASN B N 1
ATOM 10599 C CA . ASN B 1 216 ? 8.379 51.776 113.402 1.00 22.73 215 ASN B CA 1
ATOM 10600 C C . ASN B 1 216 ? 8.520 53.139 114.072 1.00 21.10 215 ASN B C 1
ATOM 10601 O O . ASN B 1 216 ? 8.579 53.218 115.277 1.00 23.93 215 ASN B O 1
ATOM 10606 N N . LYS B 1 217 ? 8.533 54.204 113.312 1.00 21.87 216 LYS B N 1
ATOM 10607 C CA . LYS B 1 217 ? 8.509 55.521 113.907 1.00 20.14 216 LYS B CA 1
ATOM 10608 C C . LYS B 1 217 ? 7.052 55.998 114.048 1.00 19.55 216 LYS B C 1
ATOM 10609 O O . LYS B 1 217 ? 6.396 56.193 113.042 1.00 22.22 216 LYS B O 1
ATOM 10615 N N . GLN B 1 218 ? 6.541 56.163 115.253 1.00 18.27 217 GLN B N 1
ATOM 10616 C CA . GLN B 1 218 ? 5.151 56.644 115.453 1.00 20.79 217 GLN B CA 1
ATOM 10617 C C . GLN B 1 218 ? 5.177 58.181 115.473 1.00 22.82 217 GLN B C 1
ATOM 10618 O O . GLN B 1 218 ? 5.568 58.801 116.481 1.00 23.30 217 GLN B O 1
ATOM 10624 N N . TYR B 1 219 ? 4.891 58.773 114.327 1.00 24.95 218 TYR B N 1
ATOM 10625 C CA . TYR B 1 219 ? 4.890 60.212 114.184 1.00 24.74 218 TYR B CA 1
ATOM 10626 C C . TYR B 1 219 ? 3.610 60.626 113.462 1.00 23.49 218 TYR B C 1
ATOM 10627 O O . TYR B 1 219 ? 2.568 60.006 113.692 1.00 32.52 218 TYR B O 1
ATOM 10636 N N . GLU B 1 220 ? 3.632 61.710 112.711 1.00 22.36 219 GLU B N 1
ATOM 10637 C CA . GLU B 1 220 ? 2.404 62.296 112.147 1.00 22.79 219 GLU B CA 1
ATOM 10638 C C . GLU B 1 220 ? 2.101 62.020 110.660 1.00 21.51 219 GLU B C 1
ATOM 10639 O O . GLU B 1 220 ? 1.110 62.491 110.157 1.00 25.66 219 GLU B O 1
ATOM 10645 N N . LEU B 1 221 ? 3.001 61.335 109.968 1.00 21.97 220 LEU B N 1
ATOM 10646 C CA . LEU B 1 221 ? 2.823 61.026 108.595 1.00 23.33 220 LEU B CA 1
ATOM 10647 C C . LEU B 1 221 ? 2.733 59.507 108.447 1.00 23.19 220 LEU B C 1
ATOM 10648 O O . LEU B 1 221 ? 3.668 58.857 108.037 1.00 22.11 220 LEU B O 1
ATOM 10653 N N . ALA B 1 222 ? 1.585 58.959 108.774 1.00 22.00 221 ALA B N 1
ATOM 10654 C CA . ALA B 1 222 ? 1.436 57.500 108.777 1.00 23.08 221 ALA B CA 1
ATOM 10655 C C . ALA B 1 222 ? 1.613 57.060 107.361 1.00 22.38 221 ALA B C 1
ATOM 10656 O O . ALA B 1 222 ? 0.854 57.461 106.455 1.00 23.64 221 ALA B O 1
ATOM 10658 N N . HIS B 1 223 ? 2.699 56.334 107.141 1.00 21.58 222 HIS B N 1
ATOM 10659 C CA . HIS B 1 223 ? 3.124 56.017 105.809 1.00 22.37 222 HIS B CA 1
ATOM 10660 C C . HIS B 1 223 ? 3.862 54.702 105.789 1.00 25.89 222 HIS B C 1
ATOM 10661 O O . HIS B 1 223 ? 5.040 54.619 106.168 1.00 25.74 222 HIS B O 1
ATOM 10668 N N . THR B 1 224 ? 3.194 53.676 105.271 1.00 24.00 223 THR B N 1
ATOM 10669 C CA . THR B 1 224 ? 3.746 52.317 105.188 1.00 22.54 223 THR B CA 1
ATOM 10670 C C . THR B 1 224 ? 4.604 52.153 103.974 1.00 21.62 223 THR B C 1
ATOM 10671 O O . THR B 1 224 ? 4.208 52.367 102.856 1.00 25.36 223 THR B O 1
ATOM 10675 N N . ALA B 1 225 ? 5.836 51.736 104.176 1.00 25.22 224 ALA B N 1
ATOM 10676 C CA . ALA B 1 225 ? 6.660 51.290 103.077 1.00 24.64 224 ALA B CA 1
ATOM 10677 C C . ALA B 1 225 ? 7.245 49.869 103.274 1.00 24.33 224 ALA B C 1
ATOM 10678 O O . ALA B 1 225 ? 7.532 49.444 104.411 1.00 24.94 224 ALA B O 1
ATOM 10680 N N . LEU B 1 226 ? 7.348 49.128 102.163 1.00 23.09 225 LEU B N 1
ATOM 10681 C CA . LEU B 1 226 ? 7.872 47.751 102.212 1.00 23.83 225 LEU B CA 1
ATOM 10682 C C . LEU B 1 226 ? 8.849 47.598 101.055 1.00 23.58 225 LEU B C 1
ATOM 10683 O O . LEU B 1 226 ? 8.561 47.997 99.947 1.00 27.69 225 LEU B O 1
ATOM 10688 N N . GLN B 1 227 ? 9.999 46.997 101.327 1.00 25.61 226 GLN B N 1
ATOM 10689 C CA . GLN B 1 227 ? 11.019 46.767 100.315 1.00 25.90 226 GLN B CA 1
ATOM 10690 C C . GLN B 1 227 ? 11.202 45.270 100.065 1.00 26.24 226 GLN B C 1
ATOM 10691 O O . GLN B 1 227 ? 11.448 44.481 100.992 1.00 22.48 226 GLN B O 1
ATOM 10697 N N . THR B 1 228 ? 11.127 44.891 98.809 1.00 28.46 227 THR B N 1
ATOM 10698 C CA . THR B 1 228 ? 11.248 43.447 98.507 1.00 27.42 227 THR B CA 1
ATOM 10699 C C . THR B 1 228 ? 12.715 43.058 98.547 1.00 29.22 227 THR B C 1
ATOM 10700 O O . THR B 1 228 ? 13.599 43.897 98.424 1.00 23.87 227 THR B O 1
ATOM 10704 N N . GLU B 1 229 ? 12.934 41.761 98.675 1.00 27.41 228 GLU B N 1
ATOM 10705 C CA . GLU B 1 229 ? 14.230 41.174 98.358 1.00 29.60 228 GLU B CA 1
ATOM 10706 C C . GLU B 1 229 ? 14.560 41.536 97.002 1.00 24.58 228 GLU B C 1
ATOM 10707 O O . GLU B 1 229 ? 13.692 41.712 96.168 1.00 28.56 228 GLU B O 1
ATOM 10713 N N . ALA B 1 230 ? 15.843 41.646 96.728 1.00 29.53 229 ALA B N 1
ATOM 10714 C CA . ALA B 1 230 ? 16.317 41.906 95.395 1.00 26.83 229 ALA B CA 1
ATOM 10715 C C . ALA B 1 230 ? 16.267 40.609 94.539 1.00 28.41 229 ALA B C 1
ATOM 10716 O O . ALA B 1 230 ? 16.359 39.507 95.044 1.00 28.51 229 ALA B O 1
ATOM 10718 N N . PHE B 1 231 ? 16.132 40.765 93.248 1.00 27.63 230 PHE B N 1
ATOM 10719 C CA . PHE B 1 231 ? 15.998 39.606 92.358 1.00 31.23 230 PHE B CA 1
ATOM 10720 C C . PHE B 1 231 ? 16.601 39.956 91.025 1.00 33.65 230 PHE B C 1
ATOM 10721 O O . PHE B 1 231 ? 16.788 41.149 90.685 1.00 29.72 230 PHE B O 1
ATOM 10729 N N . SER B 1 232 ? 16.892 38.911 90.251 1.00 32.82 231 SER B N 1
ATOM 10730 C CA . SER B 1 232 ? 17.275 39.093 88.857 1.00 36.22 231 SER B CA 1
ATOM 10731 C C . SER B 1 232 ? 16.065 38.751 87.979 1.00 35.58 231 SER B C 1
ATOM 10732 O O . SER B 1 232 ? 15.154 38.095 88.424 1.00 38.74 231 SER B O 1
ATOM 10735 N N . LEU B 1 233 ? 16.049 39.264 86.758 1.00 35.09 232 LEU B N 1
ATOM 10736 C CA . LEU B 1 233 ? 15.047 38.872 85.766 1.00 41.24 232 LEU B CA 1
ATOM 10737 C C . LEU B 1 233 ? 15.675 38.320 84.494 1.00 38.44 232 LEU B C 1
ATOM 10738 O O . LEU B 1 233 ? 16.609 38.915 83.942 1.00 34.40 232 LEU B O 1
ATOM 10743 N N . SER B 1 234 ? 15.118 37.223 84.020 1.00 40.75 233 SER B N 1
ATOM 10744 C CA . SER B 1 234 ? 15.446 36.697 82.677 1.00 42.63 233 SER B CA 1
ATOM 10745 C C . SER B 1 234 ? 14.191 35.951 82.236 1.00 44.09 233 SER B C 1
ATOM 10746 O O . SER B 1 234 ? 14.143 34.739 82.286 1.00 46.16 233 SER B O 1
ATOM 10749 N N . GLY B 1 235 ? 13.150 36.691 81.879 1.00 40.86 234 GLY B N 1
ATOM 10750 C CA . GLY B 1 235 ? 11.824 36.111 81.838 1.00 34.61 234 GLY B CA 1
ATOM 10751 C C . GLY B 1 235 ? 10.850 37.021 82.553 1.00 37.39 234 GLY B C 1
ATOM 10752 O O . GLY B 1 235 ? 10.949 38.234 82.451 1.00 39.19 234 GLY B O 1
ATOM 10753 N N . THR B 1 236 ? 9.923 36.405 83.263 1.00 37.84 235 THR B N 1
ATOM 10754 C CA . THR B 1 236 ? 8.784 37.062 83.797 1.00 40.62 235 THR B CA 1
ATOM 10755 C C . THR B 1 236 ? 8.712 36.678 85.232 1.00 40.38 235 THR B C 1
ATOM 10756 O O . THR B 1 236 ? 8.806 35.519 85.538 1.00 40.88 235 THR B O 1
ATOM 10760 N N . LYS B 1 237 ? 8.501 37.655 86.100 1.00 36.98 236 LYS B N 1
ATOM 10761 C CA . LYS B 1 237 ? 8.349 37.384 87.544 1.00 36.68 236 LYS B CA 1
ATOM 10762 C C . LYS B 1 237 ? 7.110 38.071 88.078 1.00 31.98 236 LYS B C 1
ATOM 10763 O O . LYS B 1 237 ? 6.804 39.157 87.700 1.00 34.92 236 LYS B O 1
ATOM 10769 N N . GLN B 1 238 ? 6.425 37.438 88.996 1.00 32.85 237 GLN B N 1
ATOM 10770 C CA . GLN B 1 238 ? 5.137 37.965 89.477 1.00 38.58 237 GLN B CA 1
ATOM 10771 C C . GLN B 1 238 ? 4.949 37.822 90.942 1.00 34.57 237 GLN B C 1
ATOM 10772 O O . GLN B 1 238 ? 5.271 36.775 91.510 1.00 33.49 237 GLN B O 1
ATOM 10778 N N . PHE B 1 239 ? 4.385 38.870 91.544 1.00 30.54 238 PHE B N 1
ATOM 10779 C CA . PHE B 1 239 ? 4.119 38.903 92.965 1.00 32.70 238 PHE B CA 1
ATOM 10780 C C . PHE B 1 239 ? 3.151 40.020 93.265 1.00 31.02 238 PHE B C 1
ATOM 10781 O O . PHE B 1 239 ? 2.827 40.814 92.403 1.00 33.95 238 PHE B O 1
ATOM 10789 N N . SER B 1 240 ? 2.691 40.056 94.501 1.00 32.08 239 SER B N 1
ATOM 10790 C CA . SER B 1 240 ? 1.690 41.034 94.927 1.00 33.47 239 SER B CA 1
ATOM 10791 C C . SER B 1 240 ? 1.958 41.721 96.298 1.00 33.00 239 SER B C 1
ATOM 10792 O O . SER B 1 240 ? 2.575 41.139 97.164 1.00 30.10 239 SER B O 1
ATOM 10795 N N . PHE B 1 241 ? 1.469 42.962 96.428 1.00 29.81 240 PHE B N 1
ATOM 10796 C CA . PHE B 1 241 ? 1.206 43.587 97.702 1.00 27.50 240 PHE B CA 1
ATOM 10797 C C . PHE B 1 241 ? -0.275 43.593 97.926 1.00 27.02 240 PHE B C 1
ATOM 10798 O O . PHE B 1 241 ? -1.062 43.575 96.971 1.00 30.10 240 PHE B O 1
ATOM 10806 N N . TYR B 1 242 ? -0.649 43.596 99.191 1.00 28.71 241 TYR B N 1
ATOM 10807 C CA . TYR B 1 242 ? -2.044 43.647 99.541 1.00 29.52 241 TYR B CA 1
ATOM 10808 C C . TYR B 1 242 ? -2.324 44.585 100.693 1.00 30.25 241 TYR B C 1
ATOM 10809 O O . TYR B 1 242 ? -1.468 44.817 101.543 1.00 31.86 241 TYR B O 1
ATOM 10818 N N . GLY B 1 243 ? -3.592 44.980 100.795 1.00 26.98 242 GLY B N 1
ATOM 10819 C CA . GLY B 1 243 ? -4.141 45.497 102.003 1.00 26.78 242 GLY B CA 1
ATOM 10820 C C . GLY B 1 243 ? -5.465 44.928 102.474 1.00 27.40 242 GLY B C 1
ATOM 10821 O O . GLY B 1 243 ? -6.303 44.526 101.671 1.00 30.88 242 GLY B O 1
ATOM 10822 N N . ILE B 1 244 ? -5.667 44.964 103.768 1.00 26.75 243 ILE B N 1
ATOM 10823 C CA . ILE B 1 244 ? -6.900 44.591 104.380 1.00 31.19 243 ILE B CA 1
ATOM 10824 C C . ILE B 1 244 ? -7.395 45.713 105.279 1.00 34.22 243 ILE B C 1
ATOM 10825 O O . ILE B 1 244 ? -6.648 46.229 106.100 1.00 31.80 243 ILE B O 1
ATOM 10830 N N . CYS B 1 245 ? -8.691 46.013 105.175 1.00 34.26 244 CYS B N 1
ATOM 10831 C CA . CYS B 1 245 ? -9.291 47.007 106.022 1.00 30.27 244 CYS B CA 1
ATOM 10832 C C . CYS B 1 245 ? -10.432 46.408 106.780 1.00 36.00 244 CYS B C 1
ATOM 10833 O O . CYS B 1 245 ? -11.308 45.818 106.167 1.00 31.25 244 CYS B O 1
ATOM 10836 N N . LYS B 1 246 ? -10.411 46.540 108.101 1.00 34.01 245 LYS B N 1
ATOM 10837 C CA . LYS B 1 246 ? -11.550 46.196 108.938 1.00 36.56 245 LYS B CA 1
ATOM 10838 C C . LYS B 1 246 ? -12.010 47.450 109.609 1.00 39.99 245 LYS B C 1
ATOM 10839 O O . LYS B 1 246 ? -11.196 48.220 110.170 1.00 38.81 245 LYS B O 1
ATOM 10845 N N . THR B 1 247 ? -13.303 47.678 109.596 1.00 35.47 246 THR B N 1
ATOM 10846 C CA . THR B 1 247 ? -13.810 48.891 110.245 1.00 38.62 246 THR B CA 1
ATOM 10847 C C . THR B 1 247 ? -13.908 48.793 111.748 1.00 35.87 246 THR B C 1
ATOM 10848 O O . THR B 1 247 ? -13.972 49.817 112.409 1.00 43.59 246 THR B O 1
ATOM 10852 N N . ASN B 1 248 ? -13.934 47.608 112.312 1.00 36.43 247 ASN B N 1
ATOM 10853 C CA . ASN B 1 248 ? -13.912 47.497 113.783 1.00 40.16 247 ASN B CA 1
ATOM 10854 C C . ASN B 1 248 ? -13.062 46.377 114.349 1.00 40.25 247 ASN B C 1
ATOM 10855 O O . ASN B 1 248 ? -13.373 45.202 114.194 1.00 39.23 247 ASN B O 1
ATOM 10860 N N . HIS B 1 249 ? -12.001 46.773 115.035 1.00 37.99 248 HIS B N 1
ATOM 10861 C CA . HIS B 1 249 ? -10.998 45.885 115.606 1.00 32.82 248 HIS B CA 1
ATOM 10862 C C . HIS B 1 249 ? -10.822 46.314 117.028 1.00 35.43 248 HIS B C 1
ATOM 10863 O O . HIS B 1 249 ? -9.842 46.959 117.361 1.00 40.20 248 HIS B O 1
ATOM 10870 N N . PRO B 1 250 ? -11.780 45.957 117.918 1.00 35.34 249 PRO B N 1
ATOM 10871 C CA . PRO B 1 250 ? -11.767 46.409 119.315 1.00 36.65 249 PRO B CA 1
ATOM 10872 C C . PRO B 1 250 ? -10.611 45.910 120.150 1.00 37.42 249 PRO B C 1
ATOM 10873 O O . PRO B 1 250 ? -10.207 46.551 121.110 1.00 38.18 249 PRO B O 1
ATOM 10877 N N . GLU B 1 251 ? -10.086 44.756 119.799 1.00 37.29 250 GLU B N 1
ATOM 10878 C CA . GLU B 1 251 ? -8.945 44.243 120.512 1.00 40.49 250 GLU B CA 1
ATOM 10879 C C . GLU B 1 251 ? -7.665 44.945 119.991 1.00 37.13 250 GLU B C 1
ATOM 10880 O O . GLU B 1 251 ? -7.617 45.441 118.868 1.00 31.71 250 GLU B O 1
ATOM 10886 N N . VAL B 1 252 ? -6.648 44.885 120.819 1.00 33.05 251 VAL B N 1
ATOM 10887 C CA . VAL B 1 252 ? -5.298 45.271 120.439 1.00 37.10 251 VAL B CA 1
ATOM 10888 C C . VAL B 1 252 ? -4.717 44.249 119.497 1.00 37.65 251 VAL B C 1
ATOM 10889 O O . VAL B 1 252 ? -5.171 43.097 119.437 1.00 32.51 251 VAL B O 1
ATOM 10893 N N . ILE B 1 253 ? -3.695 44.640 118.773 1.00 31.79 252 ILE B N 1
ATOM 10894 C CA . ILE B 1 253 ? -3.158 43.754 117.778 1.00 33.02 252 ILE B CA 1
ATOM 10895 C C . ILE B 1 253 ? -2.145 42.844 118.442 1.00 37.28 252 ILE B C 1
ATOM 10896 O O . ILE B 1 253 ? -1.244 43.300 119.127 1.00 36.58 252 ILE B O 1
ATOM 10901 N N . ARG B 1 254 ? -2.289 41.539 118.223 1.00 37.69 253 ARG B N 1
ATOM 10902 C CA . ARG B 1 254 ? -1.342 40.551 118.753 1.00 36.80 253 ARG B CA 1
ATOM 10903 C C . ARG B 1 254 ? -0.696 39.625 117.736 1.00 38.13 253 ARG B C 1
ATOM 10904 O O . ARG B 1 254 ? 0.359 39.043 118.020 1.00 37.13 253 ARG B O 1
ATOM 10912 N N . GLU B 1 255 ? -1.275 39.508 116.552 1.00 34.96 254 GLU B N 1
ATOM 10913 C CA . GLU B 1 255 ? -0.705 38.645 115.525 1.00 35.81 254 GLU B CA 1
ATOM 10914 C C . GLU B 1 255 ? -1.277 38.992 114.193 1.00 33.14 254 GLU B C 1
ATOM 10915 O O . GLU B 1 255 ? -2.231 39.758 114.126 1.00 34.95 254 GLU B O 1
ATOM 10921 N N . ILE B 1 256 ? -0.715 38.392 113.129 1.00 31.47 255 ILE B N 1
ATOM 10922 C CA . ILE B 1 256 ? -1.261 38.535 111.817 1.00 33.19 255 ILE B CA 1
ATOM 10923 C C . ILE B 1 256 ? -2.628 37.793 111.784 1.00 38.60 255 ILE B C 1
ATOM 10924 O O . ILE B 1 256 ? -2.744 36.661 112.207 1.00 37.76 255 ILE B O 1
ATOM 10929 N N . GLU B 1 257 ? -3.653 38.457 111.289 1.00 37.83 256 GLU B N 1
ATOM 10930 C CA . GLU B 1 257 ? -5.014 37.949 111.327 1.00 34.02 256 GLU B CA 1
ATOM 10931 C C . GLU B 1 257 ? -5.525 37.828 109.919 1.00 38.68 256 GLU B C 1
ATOM 10932 O O . GLU B 1 257 ? -4.863 38.337 108.970 1.00 35.31 256 GLU B O 1
ATOM 10938 N N . TYR B 1 258 ? -6.686 37.147 109.762 1.00 35.32 257 TYR B N 1
ATOM 10939 C CA . TYR B 1 258 ? -7.397 37.075 108.490 1.00 31.73 257 TYR B CA 1
ATOM 10940 C C . TYR B 1 258 ? -6.667 36.363 107.381 1.00 30.62 257 TYR B C 1
ATOM 10941 O O . TYR B 1 258 ? -6.922 36.621 106.227 1.00 34.61 257 TYR B O 1
ATOM 10950 N N . ILE B 1 259 ? -5.804 35.417 107.726 1.00 33.77 258 ILE B N 1
ATOM 10951 C CA . ILE B 1 259 ? -5.003 34.664 106.752 1.00 36.68 258 ILE B CA 1
ATOM 10952 C C . ILE B 1 259 ? -5.866 33.857 105.762 1.00 39.18 258 ILE B C 1
ATOM 10953 O O . ILE B 1 259 ? -5.610 33.882 104.558 1.00 34.81 258 ILE B O 1
ATOM 10958 N N . GLN B 1 260 ? -6.926 33.215 106.257 1.00 47.41 259 GLN B N 1
ATOM 10959 C CA . GLN B 1 260 ? -7.891 32.484 105.346 1.00 48.83 259 GLN B CA 1
ATOM 10960 C C . GLN B 1 260 ? -8.677 33.444 104.451 1.00 44.33 259 GLN B C 1
ATOM 10961 O O . GLN B 1 260 ? -8.878 33.211 103.257 1.00 37.48 259 GLN B O 1
ATOM 10967 N N . GLU B 1 261 ? -9.105 34.558 105.013 1.00 43.39 260 GLU B N 1
ATOM 10968 C CA . GLU B 1 261 ? -9.821 35.545 104.200 1.00 39.67 260 GLU B CA 1
ATOM 10969 C C . GLU B 1 261 ? -8.945 36.114 103.096 1.00 38.82 260 GLU B C 1
ATOM 10970 O O . GLU B 1 261 ? -9.381 36.352 101.934 1.00 38.74 260 GLU B O 1
ATOM 10976 N N . LEU B 1 262 ? -7.671 36.315 103.422 1.00 39.12 261 LEU B N 1
ATOM 10977 C CA . LEU B 1 262 ? -6.753 36.907 102.440 1.00 32.97 261 LEU B CA 1
ATOM 10978 C C . LEU B 1 262 ? -6.564 35.973 101.271 1.00 34.47 261 LEU B C 1
ATOM 10979 O O . LEU B 1 262 ? -6.582 36.384 100.108 1.00 32.07 261 LEU B O 1
ATOM 10984 N N . GLU B 1 263 ? -6.337 34.702 101.601 1.00 40.22 262 GLU B N 1
ATOM 10985 C CA . GLU B 1 263 ? -6.235 33.595 100.617 1.00 38.84 262 GLU B CA 1
ATOM 10986 C C . GLU B 1 263 ? -7.430 33.536 99.689 1.00 35.69 262 GLU B C 1
ATOM 10987 O O . GLU B 1 263 ? -7.299 33.538 98.494 1.00 34.77 262 GLU B O 1
ATOM 10993 N N . LYS B 1 264 ? -8.615 33.561 100.256 1.00 37.88 263 LYS B N 1
ATOM 10994 C CA . LYS B 1 264 ? -9.828 33.619 99.430 1.00 41.31 263 LYS B CA 1
ATOM 10995 C C . LYS B 1 264 ? -9.914 34.850 98.558 1.00 42.94 263 LYS B C 1
ATOM 10996 O O . LYS B 1 264 ? -10.106 34.751 97.344 1.00 38.82 263 LYS B O 1
ATOM 11002 N N . ALA B 1 265 ? -9.734 36.037 99.165 1.00 38.92 264 ALA B N 1
ATOM 11003 C CA . ALA B 1 265 ? -9.697 37.289 98.393 1.00 33.48 264 ALA B CA 1
ATOM 11004 C C . ALA B 1 265 ? -8.688 37.260 97.254 1.00 29.88 264 ALA B C 1
ATOM 11005 O O . ALA B 1 265 ? -8.885 37.886 96.213 1.00 30.94 264 ALA B O 1
ATOM 11007 N N . TYR B 1 266 ? -7.572 36.585 97.467 1.00 30.38 265 TYR B N 1
ATOM 11008 C CA . TYR B 1 266 ? -6.480 36.622 96.458 1.00 35.28 265 TYR B CA 1
ATOM 11009 C C . TYR B 1 266 ? -6.826 35.904 95.118 1.00 44.42 265 TYR B C 1
ATOM 11010 O O . TYR B 1 266 ? -6.310 36.243 94.048 1.00 41.06 265 TYR B O 1
ATOM 11019 N N . ALA B 1 267 ? -7.756 34.953 95.220 1.00 50.89 266 ALA B N 1
ATOM 11020 C CA . ALA B 1 267 ? -8.320 34.250 94.070 1.00 52.46 266 ALA B CA 1
ATOM 11021 C C . ALA B 1 267 ? -9.354 35.074 93.319 1.00 47.37 266 ALA B C 1
ATOM 11022 O O . ALA B 1 267 ? -9.771 34.692 92.249 1.00 45.88 266 ALA B O 1
ATOM 11024 N N . TYR B 1 268 ? -9.767 36.217 93.853 1.00 42.15 267 TYR B N 1
ATOM 11025 C CA . TYR B 1 268 ? -10.797 37.024 93.203 1.00 37.80 267 TYR B CA 1
ATOM 11026 C C . TYR B 1 268 ? -10.363 37.794 91.973 1.00 45.81 267 TYR B C 1
ATOM 11027 O O . TYR B 1 268 ? -9.378 38.524 92.015 1.00 44.94 267 TYR B O 1
ATOM 11036 N N . HIS B 1 269 ? -11.153 37.687 90.889 1.00 42.23 268 HIS B N 1
ATOM 11037 C CA . HIS B 1 269 ? -10.918 38.478 89.668 1.00 43.37 268 HIS B CA 1
ATOM 11038 C C . HIS B 1 269 ? -12.216 38.834 89.007 1.00 47.57 268 HIS B C 1
ATOM 11039 O O . HIS B 1 269 ? -13.174 38.073 89.042 1.00 46.22 268 HIS B O 1
ATOM 11046 N N . GLU B 1 270 ? -12.217 39.996 88.379 1.00 47.04 269 GLU B N 1
ATOM 11047 C CA . GLU B 1 270 ? -13.415 40.559 87.793 1.00 48.57 269 GLU B CA 1
ATOM 11048 C C . GLU B 1 270 ? -13.560 39.934 86.419 1.00 46.61 269 GLU B C 1
ATOM 11049 O O . GLU B 1 270 ? -12.596 39.831 85.663 1.00 43.24 269 GLU B O 1
ATOM 11055 N N . SER B 1 271 ? -14.781 39.587 86.056 1.00 52.28 270 SER B N 1
ATOM 11056 C CA . SER B 1 271 ? -15.042 39.270 84.638 1.00 61.19 270 SER B CA 1
ATOM 11057 C C . SER B 1 271 ? -15.513 40.559 83.982 1.00 62.46 270 SER B C 1
ATOM 11058 O O . SER B 1 271 ? -16.483 41.170 84.392 1.00 62.72 270 SER B O 1
ATOM 11061 N N . GLY B 1 272 ? -14.741 41.023 83.025 1.00 70.98 271 GLY B N 1
ATOM 11062 C CA . GLY B 1 272 ? -15.062 42.227 82.277 1.00 67.59 271 GLY B CA 1
ATOM 11063 C C . GLY B 1 272 ? -14.059 42.291 81.158 1.00 67.15 271 GLY B C 1
ATOM 11064 O O . GLY B 1 272 ? -13.032 41.603 81.183 1.00 73.26 271 GLY B O 1
ATOM 11065 N N . GLU B 1 273 ? -14.340 43.058 80.127 1.00 69.34 272 GLU B N 1
ATOM 11066 C CA . GLU B 1 273 ? -13.220 43.523 79.351 1.00 71.32 272 GLU B CA 1
ATOM 11067 C C . GLU B 1 273 ? -12.802 44.741 80.178 1.00 63.37 272 GLU B C 1
ATOM 11068 O O . GLU B 1 273 ? -13.585 45.387 80.878 1.00 58.22 272 GLU B O 1
ATOM 11074 N N . ILE B 1 274 ? -11.525 44.954 80.198 1.00 56.69 273 ILE B N 1
ATOM 11075 C CA . ILE B 1 274 ? -10.979 45.957 81.035 1.00 49.74 273 ILE B CA 1
ATOM 11076 C C . ILE B 1 274 ? -10.396 46.774 79.968 1.00 42.65 273 ILE B C 1
ATOM 11077 O O . ILE B 1 274 ? -9.509 46.336 79.304 1.00 41.07 273 ILE B O 1
ATOM 11082 N N . LEU B 1 275 ? -10.969 47.948 79.791 1.00 42.90 274 LEU B N 1
ATOM 11083 C CA . LEU B 1 275 ? -10.787 48.743 78.617 1.00 43.60 274 LEU B CA 1
ATOM 11084 C C . LEU B 1 275 ? -9.932 49.981 78.874 1.00 46.77 274 LEU B C 1
ATOM 11085 O O . LEU B 1 275 ? -10.074 50.618 79.932 1.00 35.59 274 LEU B O 1
ATOM 11090 N N . PRO B 1 276 ? -9.125 50.364 77.870 1.00 48.01 275 PRO B N 1
ATOM 11091 C CA . PRO B 1 276 ? -8.323 51.570 77.904 1.00 45.54 275 PRO B CA 1
ATOM 11092 C C . PRO B 1 276 ? -9.118 52.810 78.305 1.00 50.08 275 PRO B C 1
ATOM 11093 O O . PRO B 1 276 ? -10.295 52.954 77.964 1.00 39.82 275 PRO B O 1
ATOM 11097 N N . VAL B 1 277 ? -8.470 53.660 79.091 1.00 45.90 276 VAL B N 1
ATOM 11098 C CA . VAL B 1 277 ? -8.992 54.981 79.420 1.00 39.88 276 VAL B CA 1
ATOM 11099 C C . VAL B 1 277 ? -7.947 55.956 78.946 1.00 35.48 276 VAL B C 1
ATOM 11100 O O . VAL B 1 277 ? -6.781 55.633 78.776 1.00 35.89 276 VAL B O 1
ATOM 11104 N N . ASN B 1 278 ? -8.382 57.156 78.667 1.00 38.39 277 ASN B N 1
ATOM 11105 C CA . ASN B 1 278 ? -7.493 58.164 78.222 1.00 43.14 277 ASN B CA 1
ATOM 11106 C C . ASN B 1 278 ? -6.732 58.746 79.419 1.00 44.02 277 ASN B C 1
ATOM 11107 O O . ASN B 1 278 ? -7.354 59.148 80.392 1.00 42.21 277 ASN B O 1
ATOM 11112 N N . VAL B 1 279 ? -5.410 58.789 79.320 1.00 38.83 278 VAL B N 1
ATOM 11113 C CA . VAL B 1 279 ? -4.560 59.320 80.392 1.00 40.17 278 VAL B CA 1
ATOM 11114 C C . VAL B 1 279 ? -3.997 60.678 80.045 1.00 39.20 278 VAL B C 1
ATOM 11115 O O . VAL B 1 279 ? -3.222 60.815 79.124 1.00 37.74 278 VAL B O 1
ATOM 11119 N N . PRO B 1 280 ? -4.328 61.696 80.859 1.00 46.86 279 PRO B N 1
ATOM 11120 C CA . PRO B 1 280 ? -3.826 63.036 80.572 1.00 41.79 279 PRO B CA 1
ATOM 11121 C C . PRO B 1 280 ? -2.307 63.111 80.781 1.00 38.39 279 PRO B C 1
ATOM 11122 O O . PRO B 1 280 ? -1.790 62.395 81.604 1.00 41.23 279 PRO B O 1
ATOM 11126 N N . THR B 1 281 ? -1.607 63.952 80.048 1.00 34.53 280 THR B N 1
ATOM 11127 C CA . THR B 1 281 ? -0.182 64.088 80.258 1.00 36.68 280 THR B CA 1
ATOM 11128 C C . THR B 1 281 ? 0.203 65.579 80.332 1.00 35.71 280 THR B C 1
ATOM 11129 O O . THR B 1 281 ? -0.305 66.431 79.633 1.00 36.24 280 THR B O 1
ATOM 11133 N N . LEU B 1 282 ? 1.118 65.862 81.248 1.00 39.88 281 LEU B N 1
ATOM 11134 C CA . LEU B 1 282 ? 1.594 67.212 81.492 1.00 36.43 281 LEU B CA 1
ATOM 11135 C C . LEU B 1 282 ? 2.384 67.651 80.295 1.00 33.28 281 LEU B C 1
ATOM 11136 O O . LEU B 1 282 ? 3.159 66.910 79.779 1.00 34.39 281 LEU B O 1
ATOM 11141 N N . GLN B 1 283 ? 2.227 68.886 79.924 1.00 36.55 282 GLN B N 1
ATOM 11142 C CA . GLN B 1 283 ? 2.904 69.441 78.811 1.00 37.67 282 GLN B CA 1
ATOM 11143 C C . GLN B 1 283 ? 3.846 70.575 79.211 1.00 36.15 282 GLN B C 1
ATOM 11144 O O . GLN B 1 283 ? 3.389 71.576 79.715 1.00 32.63 282 GLN B O 1
ATOM 11150 N N . ASN B 1 284 ? 5.134 70.450 78.876 1.00 33.55 283 ASN B N 1
ATOM 11151 C CA . ASN B 1 284 ? 6.159 71.443 79.229 1.00 33.07 283 ASN B CA 1
ATOM 11152 C C . ASN B 1 284 ? 6.152 71.797 80.754 1.00 30.81 283 ASN B C 1
ATOM 11153 O O . ASN B 1 284 ? 6.245 72.971 81.129 1.00 27.57 283 ASN B O 1
ATOM 11158 N N . ILE B 1 285 ? 5.946 70.801 81.596 1.00 28.29 284 ILE B N 1
ATOM 11159 C CA . ILE B 1 285 ? 6.021 71.001 83.055 1.00 27.28 284 ILE B CA 1
ATOM 11160 C C . ILE B 1 285 ? 7.172 70.184 83.520 1.00 29.85 284 ILE B C 1
ATOM 11161 O O . ILE B 1 285 ? 7.204 69.021 83.265 1.00 34.04 284 ILE B O 1
ATOM 11166 N N . GLY B 1 286 ? 8.150 70.831 84.130 1.00 29.91 285 GLY B N 1
ATOM 11167 C CA . GLY B 1 286 ? 9.339 70.152 84.651 1.00 28.87 285 GLY B CA 1
ATOM 11168 C C . GLY B 1 286 ? 9.215 69.773 86.118 1.00 26.47 285 GLY B C 1
ATOM 11169 O O . GLY B 1 286 ? 8.155 69.875 86.746 1.00 28.02 285 GLY B O 1
ATOM 11170 N N . ALA B 1 287 ? 10.292 69.255 86.673 1.00 25.78 286 ALA B N 1
ATOM 11171 C CA . ALA B 1 287 ? 10.367 69.001 88.111 1.00 29.31 286 ALA B CA 1
ATOM 11172 C C . ALA B 1 287 ? 10.366 70.351 88.853 1.00 25.15 286 ALA B C 1
ATOM 11173 O O . ALA B 1 287 ? 10.619 71.414 88.262 1.00 29.43 286 ALA B O 1
ATOM 11175 N N . PRO B 1 288 ? 10.086 70.315 90.162 1.00 23.88 287 PRO B N 1
ATOM 11176 C CA . PRO B 1 288 ? 10.082 71.582 90.890 1.00 22.82 287 PRO B CA 1
ATOM 11177 C C . PRO B 1 288 ? 11.440 72.225 90.907 1.00 22.25 287 PRO B C 1
ATOM 11178 O O . PRO B 1 288 ? 12.437 71.552 90.687 1.00 22.33 287 PRO B O 1
ATOM 11182 N N . TYR B 1 289 ? 11.455 73.532 91.052 1.00 22.07 288 TYR B N 1
ATOM 11183 C CA . TYR B 1 289 ? 12.699 74.301 91.214 1.00 24.51 288 TYR B CA 1
ATOM 11184 C C . TYR B 1 289 ? 12.883 74.768 92.675 1.00 24.07 288 TYR B C 1
ATOM 11185 O O . TYR B 1 289 ? 12.105 75.560 93.188 1.00 20.16 288 TYR B O 1
ATOM 11194 N N . ALA B 1 290 ? 13.972 74.301 93.279 1.00 21.59 289 ALA B N 1
ATOM 11195 C CA . ALA B 1 290 ? 14.467 74.815 94.565 1.00 22.13 289 ALA B CA 1
ATOM 11196 C C . ALA B 1 290 ? 15.709 75.622 94.310 1.00 23.78 289 ALA B C 1
ATOM 11197 O O . ALA B 1 290 ? 16.503 75.266 93.471 1.00 22.72 289 ALA B O 1
ATOM 11199 N N . SER B 1 291 ? 15.867 76.703 95.030 1.00 21.16 290 SER B N 1
ATOM 11200 C CA . SER B 1 291 ? 17.014 77.539 94.937 1.00 21.33 290 SER B CA 1
ATOM 11201 C C . SER B 1 291 ? 18.267 76.766 95.356 1.00 22.05 290 SER B C 1
ATOM 11202 O O . SER B 1 291 ? 18.243 75.886 96.201 1.00 22.79 290 SER B O 1
ATOM 11205 N N . SER B 1 292 ? 19.386 77.218 94.827 1.00 22.74 291 SER B N 1
ATOM 11206 C CA . SER B 1 292 ? 20.659 76.886 95.395 1.00 23.86 291 SER B CA 1
ATOM 11207 C C . SER B 1 292 ? 20.790 77.612 96.736 1.00 25.39 291 SER B C 1
ATOM 11208 O O . SER B 1 292 ? 20.165 78.643 97.007 1.00 22.22 291 SER B O 1
ATOM 11211 N N . ARG B 1 293 ? 21.710 77.125 97.517 1.00 26.11 292 ARG B N 1
ATOM 11212 C CA . ARG B 1 293 ? 22.054 77.671 98.807 1.00 28.09 292 ARG B CA 1
ATOM 11213 C C . ARG B 1 293 ? 22.861 78.950 98.716 1.00 27.18 292 ARG B C 1
ATOM 11214 O O . ARG B 1 293 ? 23.695 79.082 97.847 1.00 23.62 292 ARG B O 1
ATOM 11222 N N . TRP B 1 294 ? 22.661 79.880 99.648 1.00 22.52 293 TRP B N 1
ATOM 11223 C CA . TRP B 1 294 ? 23.523 81.015 99.648 1.00 24.21 293 TRP B CA 1
ATOM 11224 C C . TRP B 1 294 ? 24.801 80.754 100.434 1.00 27.18 293 TRP B C 1
AT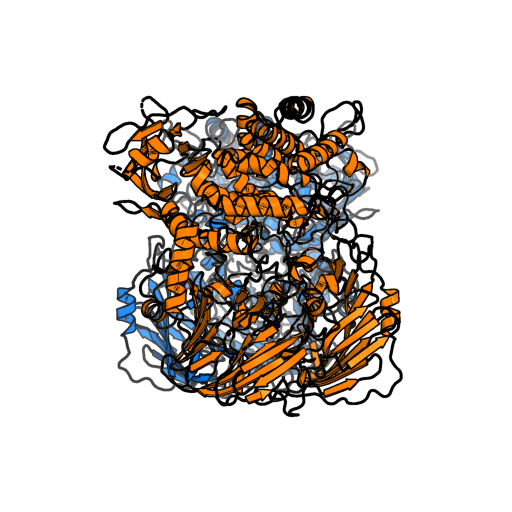OM 11225 O O . TRP B 1 294 ? 24.788 80.024 101.392 1.00 26.62 293 TRP B O 1
ATOM 11236 N N . ASP B 1 295 ? 25.926 81.299 100.009 1.00 28.03 294 ASP B N 1
ATOM 11237 C CA . ASP B 1 295 ? 27.147 81.223 100.836 1.00 33.03 294 ASP B CA 1
ATOM 11238 C C . ASP B 1 295 ? 27.255 82.465 101.731 1.00 34.07 294 ASP B C 1
ATOM 11239 O O . ASP B 1 295 ? 26.434 83.382 101.666 1.00 29.42 294 ASP B O 1
ATOM 11244 N N . ALA B 1 296 ? 28.311 82.496 102.547 1.00 36.46 295 ALA B N 1
ATOM 11245 C CA . ALA B 1 296 ? 28.576 83.595 103.505 1.00 36.67 295 ALA B CA 1
ATOM 11246 C C . ALA B 1 296 ? 28.537 84.966 102.882 1.00 35.57 295 ALA B C 1
ATOM 11247 O O . ALA B 1 296 ? 27.911 85.865 103.399 1.00 34.71 295 ALA B O 1
ATOM 11249 N N . LYS B 1 297 ? 29.112 85.127 101.713 1.00 35.47 296 LYS B N 1
ATOM 11250 C CA . LYS B 1 297 ? 29.156 86.457 101.107 1.00 34.03 296 LYS B CA 1
ATOM 11251 C C . LYS B 1 297 ? 27.823 86.871 100.650 1.00 31.62 296 LYS B C 1
ATOM 11252 O O . LYS B 1 297 ? 27.489 88.033 100.648 1.00 33.97 296 LYS B O 1
ATOM 11258 N N . GLN B 1 298 ? 27.055 85.912 100.149 1.00 29.44 297 GLN B N 1
ATOM 11259 C CA . GLN B 1 298 ? 25.747 86.244 99.632 1.00 28.94 297 GLN B CA 1
ATOM 11260 C C . GLN B 1 298 ? 24.855 86.659 100.793 1.00 26.93 297 GLN B C 1
ATOM 11261 O O . GLN B 1 298 ? 24.216 87.677 100.731 1.00 24.30 297 GLN B O 1
ATOM 11267 N N . VAL B 1 299 ? 24.898 85.883 101.867 1.00 26.81 298 VAL B N 1
ATOM 11268 C CA . VAL B 1 299 ? 24.095 86.199 103.059 1.00 27.32 298 VAL B CA 1
ATOM 11269 C C . VAL B 1 299 ? 24.493 87.580 103.600 1.00 26.94 298 VAL B C 1
ATOM 11270 O O . VAL B 1 299 ? 23.649 88.410 103.892 1.00 24.56 298 VAL B O 1
ATOM 11274 N N . GLU B 1 300 ? 25.796 87.831 103.708 1.00 29.92 299 GLU B N 1
ATOM 11275 C CA . GLU B 1 300 ? 26.301 89.138 104.202 1.00 31.25 299 GLU B CA 1
ATOM 11276 C C . GLU B 1 300 ? 25.838 90.286 103.335 1.00 31.88 299 GLU B C 1
ATOM 11277 O O . GLU B 1 300 ? 25.467 91.380 103.819 1.00 31.86 299 GLU B O 1
ATOM 11283 N N . HIS B 1 301 ? 25.787 90.045 102.023 1.00 27.49 300 HIS B N 1
ATOM 11284 C CA . HIS B 1 301 ? 25.335 91.057 101.104 1.00 29.59 300 HIS B CA 1
ATOM 11285 C C . HIS B 1 301 ? 23.861 91.319 101.223 1.00 28.44 300 HIS B C 1
ATOM 11286 O O . HIS B 1 301 ? 23.443 92.484 101.212 1.00 28.39 300 HIS B O 1
ATOM 11293 N N . TYR B 1 302 ? 23.027 90.278 101.315 1.00 23.91 301 TYR B N 1
ATOM 11294 C CA . TYR B 1 302 ? 21.560 90.599 101.369 1.00 25.33 301 TYR B CA 1
ATOM 11295 C C . TYR B 1 302 ? 21.126 90.939 102.810 1.00 24.72 301 TYR B C 1
ATOM 11296 O O . TYR B 1 302 ? 20.132 91.596 103.022 1.00 23.46 301 TYR B O 1
ATOM 11305 N N . PHE B 1 303 ? 21.895 90.512 103.809 1.00 24.85 302 PHE B N 1
ATOM 11306 C CA . PHE B 1 303 ? 21.493 90.762 105.244 1.00 26.85 302 PHE B CA 1
ATOM 11307 C C . PHE B 1 303 ? 22.728 91.229 106.025 1.00 25.10 302 PHE B C 1
ATOM 11308 O O . PHE B 1 303 ? 23.350 90.451 106.766 1.00 24.47 302 PHE B O 1
ATOM 11316 N N . PRO B 1 304 ? 23.117 92.472 105.815 1.00 24.12 303 PRO B N 1
ATOM 11317 C CA . PRO B 1 304 ? 24.378 92.971 106.412 1.00 27.53 303 PRO B CA 1
ATOM 11318 C C . PRO B 1 304 ? 24.265 93.182 107.941 1.00 25.39 303 PRO B C 1
ATOM 11319 O O . PRO B 1 304 ? 25.259 93.235 108.588 1.00 28.21 303 PRO B O 1
ATOM 11323 N N . LYS B 1 305 ? 23.056 93.295 108.469 1.00 25.58 304 LYS B N 1
ATOM 11324 C CA . LYS B 1 305 ? 22.868 93.498 109.913 1.00 26.94 304 LYS B CA 1
ATOM 11325 C C . LYS B 1 305 ? 22.082 92.334 110.522 1.00 24.45 304 LYS B C 1
ATOM 11326 O O . LYS B 1 305 ? 20.877 92.222 110.315 1.00 23.28 304 LYS B O 1
ATOM 11332 N N . ARG B 1 306 ? 22.774 91.515 111.290 1.00 24.03 305 ARG B N 1
ATOM 11333 C CA . ARG B 1 306 ? 22.237 90.252 111.768 1.00 24.86 305 ARG B CA 1
ATOM 11334 C C . ARG B 1 306 ? 22.361 90.181 113.289 1.00 25.55 305 ARG B C 1
ATOM 11335 O O . ARG B 1 306 ? 23.364 90.611 113.855 1.00 28.55 305 ARG B O 1
ATOM 11343 N N . LEU B 1 307 ? 21.321 89.696 113.938 1.00 23.26 306 LEU B N 1
ATOM 11344 C CA . LEU B 1 307 ? 21.338 89.556 115.434 1.00 22.61 306 LEU B CA 1
ATOM 11345 C C . LEU B 1 307 ? 21.054 88.125 115.815 1.00 23.75 306 LEU B C 1
ATOM 11346 O O . LEU B 1 307 ? 20.374 87.432 115.025 1.00 22.46 306 LEU B O 1
ATOM 11351 N N . LEU B 1 308 ? 21.509 87.714 117.014 1.00 23.17 307 LEU B N 1
ATOM 11352 C CA . LEU B 1 308 ? 21.161 86.376 117.595 1.00 22.38 307 LEU B CA 1
ATOM 11353 C C . LEU B 1 308 ? 21.368 85.252 116.548 1.00 23.21 307 LEU B C 1
ATOM 11354 O O . LEU B 1 308 ? 20.477 84.462 116.287 1.00 19.54 307 LEU B O 1
ATOM 11359 N N . GLU B 1 309 ? 22.536 85.228 115.905 1.00 20.24 308 GLU B N 1
ATOM 11360 C CA . GLU B 1 309 ? 22.810 84.292 114.887 1.00 20.74 308 GLU B CA 1
ATOM 11361 C C . GLU B 1 309 ? 22.864 82.868 115.472 1.00 22.44 308 GLU B C 1
ATOM 11362 O O . GLU B 1 309 ? 23.517 82.613 116.450 1.00 23.00 308 GLU B O 1
ATOM 11368 N N . GLU B 1 310 ? 22.190 81.950 114.822 1.00 21.22 309 GLU B N 1
ATOM 11369 C CA . GLU B 1 310 ? 22.249 80.524 115.124 1.00 20.67 309 GLU B CA 1
ATOM 11370 C C . GLU B 1 310 ? 23.136 79.820 114.073 1.00 22.67 309 GLU B C 1
ATOM 11371 O O . GLU B 1 310 ? 22.850 79.829 112.904 1.00 22.07 309 GLU B O 1
ATOM 11377 N N . LYS B 1 311 ? 24.222 79.230 114.506 1.00 23.41 310 LYS B N 1
ATOM 11378 C CA . LYS B 1 311 ? 25.072 78.474 113.597 1.00 29.28 310 LYS B CA 1
ATOM 11379 C C . LYS B 1 311 ? 25.226 77.026 114.049 1.00 29.22 310 LYS B C 1
ATOM 11380 O O . LYS B 1 311 ? 25.191 76.762 115.232 1.00 28.83 310 LYS B O 1
ATOM 11386 N N . GLU B 1 312 ? 25.341 76.102 113.118 1.00 35.99 311 GLU B N 1
ATOM 11387 C CA . GLU B 1 312 ? 25.680 74.673 113.454 1.00 38.36 311 GLU B CA 1
ATOM 11388 C C . GLU B 1 312 ? 26.795 74.283 112.518 1.00 35.60 311 GLU B C 1
ATOM 11389 O O . GLU B 1 312 ? 26.705 74.548 111.318 1.00 35.10 311 GLU B O 1
ATOM 11395 N N . GLU B 1 313 ? 27.855 73.687 113.046 1.00 37.17 312 GLU B N 1
ATOM 11396 C CA . GLU B 1 313 ? 29.044 73.310 112.216 1.00 42.33 312 GLU B CA 1
ATOM 11397 C C . GLU B 1 313 ? 29.471 74.488 111.312 1.00 40.68 312 GLU B C 1
ATOM 11398 O O . GLU B 1 313 ? 29.720 74.297 110.114 1.00 41.20 312 GLU B O 1
ATOM 11404 N N . GLU B 1 314 ? 29.411 75.704 111.869 1.00 40.73 313 GLU B N 1
ATOM 11405 C CA . GLU B 1 314 ? 29.839 76.945 111.211 1.00 44.96 313 GLU B CA 1
ATOM 11406 C C . GLU B 1 314 ? 28.948 77.457 110.103 1.00 39.40 313 GLU B C 1
ATOM 11407 O O . GLU B 1 314 ? 29.261 78.439 109.530 1.00 47.94 313 GLU B O 1
ATOM 11413 N N . ALA B 1 315 ? 27.847 76.803 109.809 1.00 36.20 314 ALA B N 1
ATOM 11414 C CA . ALA B 1 315 ? 26.905 77.309 108.824 1.00 39.57 314 ALA B CA 1
ATOM 11415 C C . ALA B 1 315 ? 25.803 78.106 109.559 1.00 32.52 314 ALA B C 1
ATOM 11416 O O . ALA B 1 315 ? 25.246 77.644 110.550 1.00 29.23 314 ALA B O 1
ATOM 11418 N N . LEU B 1 316 ? 25.475 79.259 109.028 1.00 29.52 315 LEU B N 1
ATOM 11419 C CA . LEU B 1 316 ? 24.431 80.064 109.563 1.00 29.35 315 LEU B CA 1
ATOM 11420 C C . LEU B 1 316 ? 23.066 79.461 109.243 1.00 25.99 315 LEU B C 1
ATOM 11421 O O . LEU B 1 316 ? 22.734 79.187 108.088 1.00 26.25 315 LEU B O 1
ATOM 11426 N N . LEU B 1 317 ? 22.261 79.243 110.256 1.00 21.97 316 LEU B N 1
ATOM 11427 C CA . LEU B 1 317 ? 20.958 78.635 110.042 1.00 19.44 316 LEU B CA 1
ATOM 11428 C C . LEU B 1 317 ? 19.856 79.640 110.069 1.00 19.34 316 LEU B C 1
ATOM 11429 O O . LEU B 1 317 ? 18.880 79.497 109.366 1.00 20.11 316 LEU B O 1
ATOM 11434 N N . SER B 1 318 ? 19.900 80.547 111.047 1.00 20.42 317 SER B N 1
ATOM 11435 C CA . SER B 1 318 ? 18.937 81.559 111.162 1.00 19.86 317 SER B CA 1
ATOM 11436 C C . SER B 1 318 ? 19.461 82.780 111.906 1.00 19.04 317 SER B C 1
ATOM 11437 O O . SER B 1 318 ? 20.462 82.735 112.562 1.00 17.48 317 SER B O 1
ATOM 11440 N N . PHE B 1 319 ? 18.698 83.862 111.861 1.00 17.86 318 PHE B N 1
ATOM 11441 C CA . PHE B 1 319 ? 19.084 85.094 112.620 1.00 17.95 318 PHE B CA 1
ATOM 11442 C C . PHE B 1 319 ? 17.931 86.063 112.606 1.00 19.50 318 PHE B C 1
ATOM 11443 O O . PHE B 1 319 ? 16.916 85.839 111.966 1.00 16.50 318 PHE B O 1
ATOM 11451 N N . PHE B 1 320 ? 18.084 87.149 113.369 1.00 17.85 319 PHE B N 1
ATOM 11452 C CA . PHE B 1 320 ? 17.081 88.160 113.447 1.00 19.54 319 PHE B CA 1
ATOM 11453 C C . PHE B 1 320 ? 17.689 89.474 112.961 1.00 19.72 319 PHE B C 1
ATOM 11454 O O . PHE B 1 320 ? 18.885 89.602 112.888 1.00 20.53 319 PHE B O 1
ATOM 11462 N N . THR B 1 321 ? 16.837 90.416 112.615 1.00 22.44 320 THR B N 1
ATOM 11463 C CA . THR B 1 321 ? 17.262 91.726 112.124 1.00 24.64 320 THR B CA 1
ATOM 11464 C C . THR B 1 321 ? 16.789 92.899 113.012 1.00 27.15 320 THR B C 1
ATOM 11465 O O . THR B 1 321 ? 15.794 92.779 113.698 1.00 25.78 320 THR B O 1
ATOM 11469 N N . PRO B 1 322 ? 17.456 94.096 112.892 1.00 29.97 321 PRO B N 1
ATOM 11470 C CA . PRO B 1 322 ? 17.016 95.311 113.560 1.00 29.84 321 PRO B CA 1
ATOM 11471 C C . PRO B 1 322 ? 15.618 95.738 113.189 1.00 29.07 321 PRO B C 1
ATOM 11472 O O . PRO B 1 322 ? 14.927 96.333 113.991 1.00 34.60 321 PRO B O 1
ATOM 11476 N N . GLU B 1 323 ? 15.145 95.380 112.030 1.00 27.12 322 GLU B N 1
ATOM 11477 C CA . GLU B 1 323 ? 13.790 95.681 111.620 1.00 29.15 322 GLU B CA 1
ATOM 11478 C C . GLU B 1 323 ? 12.796 94.697 112.175 1.00 26.69 322 GLU B C 1
ATOM 11479 O O . GLU B 1 323 ? 11.650 94.700 111.766 1.00 25.14 322 GLU B O 1
ATOM 11485 N N . LYS B 1 324 ? 13.224 93.808 113.067 1.00 25.66 323 LYS B N 1
ATOM 11486 C CA . LYS B 1 324 ? 12.331 92.852 113.707 1.00 27.30 323 LYS B CA 1
ATOM 11487 C C . LYS B 1 324 ? 11.819 91.742 112.822 1.00 23.40 323 LYS B C 1
ATOM 11488 O O . LYS B 1 324 ? 10.733 91.219 113.051 1.00 24.16 323 LYS B O 1
ATOM 11494 N N . SER B 1 325 ? 12.602 91.380 111.831 1.00 22.50 324 SER B N 1
ATOM 11495 C CA . SER B 1 325 ? 12.380 90.175 111.059 1.00 20.97 324 SER B CA 1
ATOM 11496 C C . SER B 1 325 ? 13.179 88.992 111.579 1.00 19.12 324 SER B C 1
ATOM 11497 O O . SER B 1 325 ? 14.201 89.152 112.246 1.00 16.11 324 SER B O 1
ATOM 11500 N N . HIS B 1 326 ? 12.720 87.800 111.230 1.00 17.86 325 HIS B N 1
ATOM 11501 C CA . HIS B 1 326 ? 13.486 86.587 111.468 1.00 17.15 325 HIS B CA 1
ATOM 11502 C C . HIS B 1 326 ? 13.713 85.983 110.100 1.00 18.41 325 HIS B C 1
ATOM 11503 O O . HIS B 1 326 ? 12.787 85.810 109.303 1.00 20.78 325 HIS B O 1
ATOM 11510 N N . VAL B 1 327 ? 14.951 85.652 109.865 1.00 18.87 326 VAL B N 1
ATOM 11511 C CA . VAL B 1 327 ? 15.422 85.109 108.579 1.00 19.10 326 VAL B CA 1
ATOM 11512 C C . VAL B 1 327 ? 15.900 83.648 108.786 1.00 19.35 326 VAL B C 1
ATOM 11513 O O . VAL B 1 327 ? 16.806 83.377 109.587 1.00 18.79 326 VAL B O 1
ATOM 11517 N N . VAL B 1 328 ? 15.355 82.743 107.978 1.00 19.57 327 VAL B N 1
ATOM 11518 C CA . VAL B 1 328 ? 15.730 81.353 107.974 1.00 19.33 327 VAL B CA 1
ATOM 11519 C C . VAL B 1 328 ? 16.443 81.035 106.646 1.00 19.62 327 VAL B C 1
ATOM 11520 O O . VAL B 1 328 ? 15.985 81.415 105.586 1.00 17.43 327 VAL B O 1
ATOM 11524 N N . LEU B 1 329 ? 17.598 80.382 106.752 1.00 19.21 328 LEU B N 1
ATOM 11525 C CA . LEU B 1 329 ? 18.350 79.975 105.615 1.00 20.09 328 LEU B CA 1
ATOM 11526 C C . LEU B 1 329 ? 17.988 78.528 105.310 1.00 20.62 328 LEU B C 1
ATOM 11527 O O . LEU B 1 329 ? 17.587 77.761 106.161 1.00 17.98 328 LEU B O 1
ATOM 11532 N N . GLN B 1 330 ? 18.217 78.166 104.054 1.00 18.92 329 GLN B N 1
ATOM 11533 C CA . GLN B 1 330 ? 17.759 76.932 103.483 1.00 19.56 329 GLN B CA 1
ATOM 11534 C C . GLN B 1 330 ? 18.174 75.717 104.308 1.00 21.50 329 GLN B C 1
ATOM 11535 O O . GLN B 1 330 ? 17.346 74.846 104.511 1.00 20.24 329 GLN B O 1
ATOM 11541 N N . ASP B 1 331 ? 19.445 75.657 104.772 1.00 21.31 330 ASP B N 1
ATOM 11542 C CA . ASP B 1 331 ? 19.921 74.490 105.503 1.00 24.91 330 ASP B CA 1
ATOM 11543 C C . ASP B 1 331 ? 19.072 74.214 106.762 1.00 23.40 330 ASP B C 1
ATOM 11544 O O . ASP B 1 331 ? 18.883 73.032 107.140 1.00 20.87 330 ASP B O 1
ATOM 11549 N N . LYS B 1 332 ? 18.557 75.271 107.391 1.00 20.14 331 LYS B N 1
ATOM 11550 C CA . LYS B 1 332 ? 17.787 75.019 108.571 1.00 20.37 331 LYS B CA 1
ATOM 11551 C C . LYS B 1 332 ? 16.463 74.247 108.265 1.00 21.50 331 LYS B C 1
ATOM 11552 O O . LYS B 1 332 ? 16.086 73.342 109.046 1.00 21.64 331 LYS B O 1
ATOM 11558 N N . GLU B 1 333 ? 15.769 74.614 107.181 1.00 21.97 332 GLU B N 1
ATOM 11559 C CA . GLU B 1 333 ? 14.549 73.913 106.793 1.00 21.19 332 GLU B CA 1
ATOM 11560 C C . GLU B 1 333 ? 14.827 72.413 106.555 1.00 20.73 332 GLU B C 1
ATOM 11561 O O . GLU B 1 333 ? 13.982 71.559 106.837 1.00 21.27 332 GLU B O 1
ATOM 11567 N N . LEU B 1 334 ? 16.016 72.093 106.089 1.00 20.45 333 LEU B N 1
ATOM 11568 C CA . LEU B 1 334 ? 16.410 70.707 105.821 1.00 21.56 333 LEU B CA 1
ATOM 11569 C C . LEU B 1 334 ? 16.824 69.952 107.063 1.00 22.92 333 LEU B C 1
ATOM 11570 O O . LEU B 1 334 ? 17.087 68.765 106.986 1.00 22.46 333 LEU B O 1
ATOM 11575 N N . THR B 1 335 ? 16.865 70.620 108.218 1.00 22.26 334 THR B N 1
ATOM 11576 C CA . THR B 1 335 ? 17.076 69.942 109.485 1.00 24.44 334 THR B CA 1
ATOM 11577 C C . THR B 1 335 ? 15.873 69.936 110.416 1.00 23.97 334 THR B C 1
ATOM 11578 O O . THR B 1 335 ? 15.837 69.134 111.330 1.00 24.19 334 THR B O 1
ATOM 11582 N N . THR B 1 336 ? 14.846 70.729 110.137 1.00 21.67 335 THR B N 1
ATOM 11583 C CA . THR B 1 336 ? 13.693 70.759 111.014 1.00 22.11 335 THR B CA 1
ATOM 11584 C C . THR B 1 336 ? 12.621 69.847 110.457 1.00 22.74 335 THR B C 1
ATOM 11585 O O . THR B 1 336 ? 12.252 69.928 109.298 1.00 21.08 335 THR B O 1
ATOM 11589 N N . GLU B 1 337 ? 12.116 68.978 111.317 1.00 20.51 336 GLU B N 1
ATOM 11590 C CA . GLU B 1 337 ? 11.047 68.047 111.030 1.00 21.55 336 GLU B CA 1
ATOM 11591 C C . GLU B 1 337 ? 9.708 68.698 110.728 1.00 20.72 336 GLU B C 1
ATOM 11592 O O . GLU B 1 337 ? 8.917 68.215 109.929 1.00 23.16 336 GLU B O 1
ATOM 11598 N N . ARG B 1 338 ? 9.494 69.854 111.287 1.00 20.43 337 ARG B N 1
ATOM 11599 C CA . ARG B 1 338 ? 8.263 70.599 111.042 1.00 21.49 337 ARG B CA 1
ATOM 11600 C C . ARG B 1 338 ? 8.664 71.750 110.114 1.00 19.89 337 ARG B C 1
ATOM 11601 O O . ARG B 1 338 ? 9.800 72.296 110.226 1.00 20.54 337 ARG B O 1
ATOM 11609 N N . PRO B 1 339 ? 7.770 72.130 109.206 1.00 17.63 338 PRO B N 1
ATOM 11610 C CA . PRO B 1 339 ? 8.153 73.107 108.186 1.00 19.48 338 PRO B CA 1
ATOM 11611 C C . PRO B 1 339 ? 8.042 74.579 108.659 1.00 19.46 338 PRO B C 1
ATOM 11612 O O . PRO B 1 339 ? 7.054 74.974 109.305 1.00 18.08 338 PRO B O 1
ATOM 11616 N N . HIS B 1 340 ? 9.041 75.390 108.356 1.00 17.88 339 HIS B N 1
ATOM 11617 C CA . HIS B 1 340 ? 8.974 76.806 108.781 1.00 19.75 339 HIS B CA 1
ATOM 11618 C C . HIS B 1 340 ? 7.806 77.499 108.086 1.00 19.20 339 HIS B C 1
ATOM 11619 O O . HIS B 1 340 ? 7.632 77.382 106.891 1.00 17.60 339 HIS B O 1
ATOM 11626 N N . GLY B 1 341 ? 7.050 78.239 108.872 1.00 20.68 340 GLY B N 1
ATOM 11627 C CA . GLY B 1 341 ? 5.826 78.893 108.399 1.00 19.97 340 GLY B CA 1
ATOM 11628 C C . GLY B 1 341 ? 5.294 80.027 109.261 1.00 19.75 340 GLY B C 1
ATOM 11629 O O . GLY B 1 341 ? 5.819 80.325 110.334 1.00 21.13 340 GLY B O 1
ATOM 11630 N N . HIS B 1 342 ? 4.234 80.659 108.764 1.00 19.36 341 HIS B N 1
ATOM 11631 C CA . HIS B 1 342 ? 3.842 81.952 109.252 1.00 20.42 341 HIS B CA 1
ATOM 11632 C C . HIS B 1 342 ? 2.365 82.199 108.952 1.00 22.27 341 HIS B C 1
ATOM 11633 O O . HIS B 1 342 ? 1.818 81.613 108.039 1.00 20.92 341 HIS B O 1
ATOM 11640 N N . ILE B 1 343 ? 1.729 82.944 109.841 1.00 19.75 342 ILE B N 1
ATOM 11641 C CA . ILE B 1 343 ? 0.350 83.394 109.655 1.00 21.60 342 ILE B CA 1
ATOM 11642 C C . ILE B 1 343 ? 0.312 84.892 109.657 1.00 19.00 342 ILE B C 1
ATOM 11643 O O . ILE B 1 343 ? 0.898 85.506 110.528 1.00 22.28 342 ILE B O 1
ATOM 11648 N N . LEU B 1 344 ? -0.288 85.439 108.608 1.00 18.19 343 LEU B N 1
ATOM 11649 C CA . LEU B 1 344 ? -0.534 86.865 108.482 1.00 19.46 343 LEU B CA 1
ATOM 11650 C C . LEU B 1 344 ? -1.967 87.169 108.931 1.00 21.52 343 LEU B C 1
ATOM 11651 O O . LEU B 1 344 ? -2.864 86.342 108.749 1.00 18.30 343 LEU B O 1
ATOM 11664 N N . THR B 1 346 ? -4.728 90.757 109.540 1.00 19.21 345 THR B N 1
ATOM 11665 C CA . THR B 1 346 ? -4.991 92.189 109.482 1.00 20.17 345 THR B CA 1
ATOM 11666 C C . THR B 1 346 ? -5.254 92.809 110.866 1.00 22.63 345 THR B C 1
ATOM 11667 O O . THR B 1 346 ? -5.767 92.170 111.779 1.00 20.49 345 THR B O 1
ATOM 11671 N N . ASN B 1 347 ? -4.850 94.060 110.987 1.00 20.60 346 ASN B N 1
ATOM 11672 C CA . ASN B 1 347 ? -5.058 94.773 112.187 1.00 22.08 346 ASN B CA 1
ATOM 11673 C C . ASN B 1 347 ? -6.538 95.012 112.435 1.00 23.44 346 ASN B C 1
ATOM 11674 O O . ASN B 1 347 ? -7.372 94.989 111.508 1.00 23.63 346 ASN B O 1
ATOM 11679 N N . PHE B 1 348 ? -6.874 95.188 113.698 1.00 23.69 347 PHE B N 1
ATOM 11680 C CA . PHE B 1 348 ? -8.286 95.449 114.073 1.00 25.03 347 PHE B CA 1
ATOM 11681 C C . PHE B 1 348 ? -8.299 96.456 115.210 1.00 27.98 347 PHE B C 1
ATOM 11682 O O . PHE B 1 348 ? -7.241 96.808 115.770 1.00 27.58 347 PHE B O 1
ATOM 11690 N N . ASP B 1 349 ? -9.490 96.963 115.509 1.00 28.78 348 ASP B N 1
ATOM 11691 C CA . ASP B 1 349 ? -9.695 97.944 116.598 1.00 29.89 348 ASP B CA 1
ATOM 11692 C C . ASP B 1 349 ? -9.551 97.134 117.897 1.00 25.59 348 ASP B C 1
ATOM 11693 O O . ASP B 1 349 ? -10.344 96.290 118.214 1.00 27.77 348 ASP B O 1
ATOM 11698 N N . VAL B 1 350 ? -8.563 97.502 118.681 1.00 26.06 349 VAL B N 1
ATOM 11699 C CA . VAL B 1 350 ? -8.155 96.763 119.857 1.00 28.57 349 VAL B CA 1
ATOM 11700 C C . VAL B 1 350 ? -8.956 97.097 121.119 1.00 28.26 349 VAL B C 1
ATOM 11701 O O . VAL B 1 350 ? -8.570 96.721 122.178 1.00 26.48 349 VAL B O 1
ATOM 11705 N N . THR B 1 351 ? -10.085 97.775 120.968 1.00 30.52 350 THR B N 1
ATOM 11706 C CA . THR B 1 351 ? -11.038 97.987 122.091 1.00 31.44 350 THR B CA 1
ATOM 11707 C C . THR B 1 351 ? -12.291 97.065 121.993 1.00 30.33 350 THR B C 1
ATOM 11708 O O . THR B 1 351 ? -13.127 97.092 122.897 1.00 28.72 350 THR B O 1
ATOM 11712 N N . LYS B 1 352 ? -12.420 96.278 120.922 1.00 29.03 351 LYS B N 1
ATOM 11713 C CA . LYS B 1 352 ? -13.591 95.440 120.683 1.00 31.19 351 LYS B CA 1
ATOM 11714 C C . LYS B 1 352 ? -13.196 94.093 120.108 1.00 27.40 351 LYS B C 1
ATOM 11715 O O . LYS B 1 352 ? -12.203 93.970 119.418 1.00 27.00 351 LYS B O 1
ATOM 11721 N N . VAL B 1 353 ? -14.021 93.113 120.349 1.00 27.45 352 VAL B N 1
ATOM 11722 C CA . VAL B 1 353 ? -13.835 91.756 119.779 1.00 27.57 352 VAL B CA 1
ATOM 11723 C C . VAL B 1 353 ? -14.038 91.938 118.282 1.00 27.94 352 VAL B C 1
ATOM 11724 O O . VAL B 1 353 ? -15.111 92.298 117.864 1.00 29.53 352 VAL B O 1
ATOM 11728 N N . PRO B 1 354 ? -13.015 91.690 117.481 1.00 27.24 353 PRO B N 1
ATOM 11729 C CA . PRO B 1 354 ? -13.124 91.926 116.056 1.00 28.71 353 PRO B CA 1
ATOM 11730 C C . PRO B 1 354 ? -13.934 90.864 115.314 1.00 27.36 353 PRO B C 1
ATOM 11731 O O . PRO B 1 354 ? -14.035 89.695 115.738 1.00 31.34 353 PRO B O 1
ATOM 11735 N N . GLN B 1 355 ? -14.488 91.268 114.194 1.00 29.30 354 GLN B N 1
ATOM 11736 C CA . GLN B 1 355 ? -15.145 90.338 113.258 1.00 29.30 354 GLN B CA 1
ATOM 11737 C C . GLN B 1 355 ? -14.545 90.609 111.891 1.00 24.35 354 GLN B C 1
ATOM 11738 O O . GLN B 1 355 ? -14.057 91.676 111.627 1.00 27.49 354 GLN B O 1
ATOM 11744 N N . GLY B 1 356 ? -14.569 89.621 111.035 1.00 25.35 355 GLY B N 1
ATOM 11745 C CA . GLY B 1 356 ? -14.085 89.802 109.648 1.00 26.51 355 GLY B CA 1
ATOM 11746 C C . GLY B 1 356 ? -12.558 90.013 109.533 1.00 24.86 355 GLY B C 1
ATOM 11747 O O . GLY B 1 356 ? -12.092 90.660 108.639 1.00 24.83 355 GLY B O 1
ATOM 11748 N N . VAL B 1 357 ? -11.784 89.452 110.436 1.00 22.82 356 VAL B N 1
ATOM 11749 C CA . VAL B 1 357 ? -10.321 89.660 110.353 1.00 23.20 356 VAL B CA 1
ATOM 11750 C C . VAL B 1 357 ? -9.855 88.793 109.166 1.00 20.58 356 VAL B C 1
ATOM 11751 O O . VAL B 1 357 ? -10.255 87.627 109.044 1.00 19.88 356 VAL B O 1
ATOM 11755 N N . VAL B 1 358 ? -9.005 89.353 108.327 1.00 22.09 357 VAL B N 1
ATOM 11756 C CA . VAL B 1 358 ? -8.436 88.617 107.202 1.00 20.81 357 VAL B CA 1
ATOM 11757 C C . VAL B 1 358 ? -7.140 87.950 107.627 1.00 22.08 357 VAL B C 1
ATOM 11758 O O . VAL B 1 358 ? -6.292 88.566 108.273 1.00 23.51 357 VAL B O 1
ATOM 11762 N N . SER B 1 359 ? -6.979 86.697 107.238 1.00 20.97 358 SER B N 1
ATOM 11763 C CA . SER B 1 359 ? -5.769 85.943 107.567 1.00 21.45 358 SER B CA 1
ATOM 11764 C C . SER B 1 359 ? -5.304 85.066 106.405 1.00 21.51 358 SER B C 1
ATOM 11765 O O . SER B 1 359 ? -6.086 84.659 105.552 1.00 18.84 358 SER B O 1
ATOM 11768 N N . SER B 1 360 ? -3.996 84.764 106.401 1.00 20.86 359 SER B N 1
ATOM 11769 C CA . SER B 1 360 ? -3.405 83.891 105.402 1.00 20.88 359 SER B CA 1
ATOM 11770 C C . SER B 1 360 ? -2.228 83.159 106.024 1.00 22.08 359 SER B C 1
ATOM 11771 O O . SER B 1 360 ? -1.552 83.716 106.840 1.00 23.03 359 SER B O 1
ATOM 11774 N N . THR B 1 361 ? -1.992 81.919 105.636 1.00 20.22 360 THR B N 1
ATOM 11775 C CA . THR B 1 361 ? -0.860 81.139 106.118 1.00 20.16 360 THR B CA 1
ATOM 11776 C C . THR B 1 361 ? 0.172 80.956 104.999 1.00 18.63 360 THR B C 1
ATOM 11777 O O . THR B 1 361 ? -0.176 80.856 103.849 1.00 20.88 360 THR B O 1
ATOM 11781 N N . ASN B 1 362 ? 1.452 80.896 105.321 1.00 20.16 361 ASN B N 1
ATOM 11782 C CA . ASN B 1 362 ? 2.457 80.594 104.299 1.00 19.10 361 ASN B CA 1
ATOM 11783 C C . ASN B 1 362 ? 3.623 79.814 104.894 1.00 21.01 361 ASN B C 1
ATOM 11784 O O . ASN B 1 362 ? 3.755 79.747 106.110 1.00 19.84 361 ASN B O 1
ATOM 11789 N N . TYR B 1 363 ? 4.399 79.140 104.044 1.00 18.55 362 TYR B N 1
ATOM 11790 C CA . TYR B 1 363 ? 5.471 78.277 104.464 1.00 17.71 362 TYR B CA 1
ATOM 11791 C C . TYR B 1 363 ? 6.699 78.498 103.582 1.00 16.40 362 TYR B C 1
ATOM 11792 O O . TYR B 1 363 ? 6.570 78.884 102.397 1.00 16.76 362 TYR B O 1
ATOM 11809 N N . TYR B 1 365 ? 8.694 76.505 102.089 1.00 18.67 364 TYR B N 1
ATOM 11810 C CA . TYR B 1 365 ? 8.843 75.692 100.833 1.00 19.45 364 TYR B CA 1
ATOM 11811 C C . TYR B 1 365 ? 7.857 76.047 99.723 1.00 20.01 364 TYR B C 1
ATOM 11812 O O . TYR B 1 365 ? 7.369 75.205 99.021 1.00 20.07 364 TYR B O 1
ATOM 11821 N N . GLY B 1 366 ? 7.640 77.323 99.518 1.00 18.82 365 GLY B N 1
ATOM 11822 C CA . GLY B 1 366 ? 6.908 77.796 98.342 1.00 18.62 365 GLY B CA 1
ATOM 11823 C C . GLY B 1 366 ? 5.391 77.657 98.462 1.00 17.36 365 GLY B C 1
ATOM 11824 O O . GLY B 1 366 ? 4.674 77.604 97.445 1.00 18.23 365 GLY B O 1
ATOM 11825 N N . ALA B 1 367 ? 4.863 77.586 99.653 1.00 19.01 366 ALA B N 1
ATOM 11826 C CA . ALA B 1 367 ? 3.369 77.711 99.848 1.00 18.40 366 ALA B CA 1
ATOM 11827 C C . ALA B 1 367 ? 3.082 79.147 100.163 1.00 18.93 366 ALA B C 1
ATOM 11828 O O . ALA B 1 367 ? 3.191 79.565 101.360 1.00 17.36 366 ALA B O 1
ATOM 11830 N N . PHE B 1 368 ? 2.769 79.968 99.147 1.00 17.40 367 PHE B N 1
ATOM 11831 C CA . PHE B 1 368 ? 2.746 81.401 99.330 1.00 19.24 367 PHE B CA 1
ATOM 11832 C C . PHE B 1 368 ? 1.543 81.988 100.037 1.00 20.15 367 PHE B C 1
ATOM 11833 O O . PHE B 1 368 ? 1.616 83.116 100.519 1.00 19.91 367 PHE B O 1
ATOM 11841 N N . ASN B 1 369 ? 0.470 81.213 100.091 1.00 21.57 368 ASN B N 1
ATOM 11842 C CA . ASN B 1 369 ? -0.833 81.706 100.603 1.00 22.24 368 ASN B CA 1
ATOM 11843 C C . ASN B 1 369 ? -1.833 80.593 100.649 1.00 21.98 368 ASN B C 1
ATOM 11844 O O . ASN B 1 369 ? -2.421 80.216 99.616 1.00 21.98 368 ASN B O 1
ATOM 11849 N N . CYS B 1 370 ? -2.018 80.057 101.859 1.00 22.66 369 CYS B N 1
ATOM 11850 C CA . CYS B 1 370 ? -2.955 78.997 102.114 1.00 22.89 369 CYS B CA 1
ATOM 11851 C C . CYS B 1 370 ? -4.001 79.560 103.072 1.00 24.55 369 CYS B C 1
ATOM 11852 O O . CYS B 1 370 ? -3.729 80.511 103.815 1.00 22.32 369 CYS B O 1
ATOM 11855 N N . GLN B 1 371 ? -5.211 78.989 103.018 1.00 19.79 370 GLN B N 1
ATOM 11856 C CA . GLN B 1 371 ? -6.213 79.324 104.006 1.00 19.90 370 GLN B CA 1
ATOM 11857 C C . GLN B 1 371 ? -6.482 80.831 104.091 1.00 19.51 370 GLN B C 1
ATOM 11858 O O . GLN B 1 371 ? -6.482 81.394 105.155 1.00 22.96 370 GLN B O 1
ATOM 11864 N N . PHE B 1 372 ? -6.651 81.502 102.963 1.00 18.89 371 PHE B N 1
ATOM 11865 C CA . PHE B 1 372 ? -7.012 82.898 102.933 1.00 18.37 371 PHE B CA 1
ATOM 11866 C C . PHE B 1 372 ? -8.451 82.973 103.446 1.00 21.72 371 PHE B C 1
ATOM 11867 O O . PHE B 1 372 ? -9.350 82.327 102.848 1.00 21.58 371 PHE B O 1
ATOM 11875 N N . VAL B 1 373 ? -8.667 83.676 104.552 1.00 21.16 372 VAL B N 1
ATOM 11876 C CA . VAL B 1 373 ? -10.015 83.740 105.177 1.00 21.35 372 VAL B CA 1
ATOM 11877 C C . VAL B 1 373 ? -10.398 85.183 105.509 1.00 24.01 372 VAL B C 1
ATOM 11878 O O . VAL B 1 373 ? -9.553 86.045 105.663 1.00 23.54 372 VAL B O 1
ATOM 11882 N N . VAL B 1 374 ? -11.704 85.431 105.602 1.00 24.06 373 VAL B N 1
ATOM 11883 C CA . VAL B 1 374 ? -12.210 86.676 106.125 1.00 23.40 373 VAL B CA 1
ATOM 11884 C C . VAL B 1 374 ? -13.211 86.346 107.262 1.00 26.43 373 VAL B C 1
ATOM 11885 O O . VAL B 1 374 ? -14.364 85.884 107.008 1.00 27.68 373 VAL B O 1
ATOM 11889 N N . GLY B 1 375 ? -12.763 86.498 108.512 1.00 26.73 374 GLY B N 1
ATOM 11890 C CA . GLY B 1 375 ? -13.567 86.033 109.704 1.00 23.27 374 GLY B CA 1
ATOM 11891 C C . GLY B 1 375 ? -13.301 84.564 109.870 1.00 25.44 374 GLY B C 1
ATOM 11892 O O . GLY B 1 375 ? -12.141 84.103 109.851 1.00 25.20 374 GLY B O 1
ATOM 11893 N N . ASN B 1 376 ? -14.359 83.784 109.952 1.00 24.25 375 ASN B N 1
ATOM 11894 C CA . ASN B 1 376 ? -14.250 82.421 110.336 1.00 23.01 375 ASN B CA 1
ATOM 11895 C C . ASN B 1 376 ? -13.180 81.618 109.546 1.00 23.94 375 ASN B C 1
ATOM 11896 O O . ASN B 1 376 ? -13.231 81.470 108.325 1.00 22.78 375 ASN B O 1
ATOM 11901 N N . THR B 1 377 ? -12.217 81.050 110.268 1.00 24.45 376 THR B N 1
ATOM 11902 C CA . THR B 1 377 ? -11.036 80.475 109.610 1.00 22.49 376 THR B CA 1
ATOM 11903 C C . THR B 1 377 ? -11.335 79.087 108.997 1.00 24.02 376 THR B C 1
ATOM 11904 O O . THR B 1 377 ? -10.496 78.543 108.286 1.00 22.61 376 THR B O 1
ATOM 11908 N N . THR B 1 378 ? -12.528 78.538 109.255 1.00 25.02 377 THR B N 1
ATOM 11909 C CA . THR B 1 378 ? -12.964 77.288 108.616 1.00 26.43 377 THR B CA 1
ATOM 11910 C C . THR B 1 378 ? -13.887 77.517 107.451 1.00 27.98 377 THR B C 1
ATOM 11911 O O . THR B 1 378 ? -13.612 77.012 106.346 1.00 30.64 377 THR B O 1
ATOM 11915 N N . TYR B 1 379 ? -14.943 78.307 107.649 1.00 27.02 378 TYR B N 1
ATOM 11916 C CA . TYR B 1 379 ? -15.981 78.511 106.640 1.00 23.48 378 TYR B CA 1
ATOM 11917 C C . TYR B 1 379 ? -15.747 79.648 105.666 1.00 25.36 378 TYR B C 1
ATOM 11918 O O . TYR B 1 379 ? -16.181 79.565 104.521 1.00 23.60 378 TYR B O 1
ATOM 11927 N N . ASN B 1 380 ? -15.126 80.757 106.095 1.00 22.75 379 ASN B N 1
ATOM 11928 C CA . ASN B 1 380 ? -15.120 81.953 105.235 1.00 21.15 379 ASN B CA 1
ATOM 11929 C C . ASN B 1 380 ? -13.802 82.031 104.434 1.00 21.64 379 ASN B C 1
ATOM 11930 O O . ASN B 1 380 ? -13.055 82.991 104.557 1.00 19.88 379 ASN B O 1
ATOM 11935 N N . LYS B 1 381 ? -13.581 81.004 103.637 1.00 23.54 380 LYS B N 1
ATOM 11936 C CA . LYS B 1 381 ? -12.298 80.700 103.048 1.00 23.15 380 LYS B CA 1
ATOM 11937 C C . LYS B 1 381 ? -12.315 80.740 101.538 1.00 25.14 380 LYS B C 1
ATOM 11938 O O . LYS B 1 381 ? -13.263 80.257 100.871 1.00 23.87 380 LYS B O 1
ATOM 11944 N N . LEU B 1 382 ? -11.284 81.305 100.989 1.00 22.54 381 LEU B N 1
ATOM 11945 C CA . LEU B 1 382 ? -11.063 81.363 99.535 1.00 25.10 381 LEU B CA 1
ATOM 11946 C C . LEU B 1 382 ? -10.098 80.285 99.031 1.00 26.70 381 LEU B C 1
ATOM 11947 O O . LEU B 1 382 ? -10.315 79.679 97.952 1.00 25.56 381 LEU B O 1
ATOM 11952 N N . LEU B 1 383 ? -8.990 80.126 99.759 1.00 25.37 382 LEU B N 1
ATOM 11953 C CA . LEU B 1 383 ? -7.890 79.199 99.372 1.00 24.92 382 LEU B CA 1
ATOM 11954 C C . LEU B 1 383 ? -7.720 78.041 100.340 1.00 22.01 382 LEU B C 1
ATOM 11955 O O . LEU B 1 383 ? -7.906 78.160 101.539 1.00 20.70 382 LEU B O 1
ATOM 11960 N N . SER B 1 384 ? -7.429 76.889 99.783 1.00 22.32 383 SER B N 1
ATOM 11961 C CA . SER B 1 384 ? -7.336 75.661 100.544 1.00 21.26 383 SER B CA 1
ATOM 11962 C C . SER B 1 384 ? -6.210 75.666 101.586 1.00 22.18 383 SER B C 1
ATOM 11963 O O . SER B 1 384 ? -5.249 76.426 101.485 1.00 22.00 383 SER B O 1
ATOM 11966 N N . ASN B 1 385 ? -6.371 74.784 102.572 1.00 22.04 384 ASN B N 1
ATOM 11967 C CA . ASN B 1 385 ? -5.462 74.692 103.724 1.00 23.40 384 ASN B CA 1
ATOM 11968 C C . ASN B 1 385 ? -4.188 73.941 103.337 1.00 21.23 384 ASN B C 1
ATOM 11969 O O . ASN B 1 385 ? -4.182 73.058 102.516 1.00 20.05 384 ASN B O 1
ATOM 11974 N N . HIS B 1 386 ? -3.103 74.314 103.976 1.00 19.94 385 HIS B N 1
ATOM 11975 C CA . HIS B 1 386 ? -1.867 73.571 103.953 1.00 18.72 385 HIS B CA 1
ATOM 11976 C C . HIS B 1 386 ? -2.080 72.229 104.676 1.00 20.85 385 HIS B C 1
ATOM 11977 O O . HIS B 1 386 ? -2.850 72.148 105.644 1.00 20.94 385 HIS B O 1
ATOM 11984 N N . ARG B 1 387 ? -1.457 71.174 104.192 1.00 21.98 386 ARG B N 1
ATOM 11985 C CA . ARG B 1 387 ? -1.573 69.855 104.764 1.00 21.90 386 ARG B CA 1
ATOM 11986 C C . ARG B 1 387 ? -0.229 69.203 104.832 1.00 22.92 386 ARG B C 1
ATOM 11987 O O . ARG B 1 387 ? 0.631 69.469 104.007 1.00 20.91 386 ARG B O 1
ATOM 11995 N N . GLY B 1 388 ? -0.063 68.298 105.791 1.00 20.47 387 GLY B N 1
ATOM 11996 C CA . GLY B 1 388 ? 1.116 67.498 105.902 1.00 20.71 387 GLY B CA 1
ATOM 11997 C C . GLY B 1 388 ? 2.351 68.297 106.372 1.00 21.90 387 GLY B C 1
ATOM 11998 O O . GLY B 1 388 ? 2.220 69.396 106.942 1.00 22.23 387 GLY B O 1
ATOM 11999 N N . LEU B 1 389 ? 3.522 67.733 106.153 1.00 17.92 388 LEU B N 1
ATOM 12000 C CA . LEU B 1 389 ? 4.745 68.353 106.611 1.00 18.89 388 LEU B CA 1
ATOM 12001 C C . LEU B 1 389 ? 5.899 68.492 105.614 1.00 19.57 388 LEU B C 1
ATOM 12002 O O . LEU B 1 389 ? 6.799 69.295 105.863 1.00 18.89 388 LEU B O 1
ATOM 12007 N N . LEU B 1 390 ? 5.888 67.721 104.544 1.00 17.62 389 LEU B N 1
ATOM 12008 C CA . LEU B 1 390 ? 7.043 67.620 103.653 1.00 19.87 389 LEU B CA 1
ATOM 12009 C C . LEU B 1 390 ? 6.783 68.113 102.260 1.00 18.58 389 LEU B C 1
ATOM 12010 O O . LEU B 1 390 ? 7.617 67.991 101.420 1.00 17.65 389 LEU B O 1
ATOM 12015 N N . ASN B 1 391 ? 5.575 68.670 101.993 1.00 18.48 390 ASN B N 1
ATOM 12016 C CA . ASN B 1 391 ? 5.255 69.282 100.725 1.00 18.54 390 ASN B CA 1
ATOM 12017 C C . ASN B 1 391 ? 5.241 68.281 99.568 1.00 20.42 390 ASN B C 1
ATOM 12018 O O . ASN B 1 391 ? 5.620 68.628 98.428 1.00 19.49 390 ASN B O 1
ATOM 12023 N N . ILE B 1 392 ? 4.847 67.038 99.835 1.00 20.93 391 ILE B N 1
ATOM 12024 C CA . ILE B 1 392 ? 4.735 66.027 98.746 1.00 24.56 391 ILE B CA 1
ATOM 12025 C C . ILE B 1 392 ? 3.568 66.445 97.893 1.00 22.36 391 ILE B C 1
ATOM 12026 O O . ILE B 1 392 ? 3.708 66.639 96.681 1.00 21.74 391 ILE B O 1
ATOM 12031 N N . GLN B 1 393 ? 2.407 66.630 98.523 1.00 22.06 392 GLN B N 1
ATOM 12032 C CA . GLN B 1 393 ? 1.325 67.319 97.850 1.00 22.08 392 GLN B CA 1
ATOM 12033 C C . GLN B 1 393 ? 1.597 68.813 98.042 1.00 21.73 392 GLN B C 1
ATOM 12034 O O . GLN B 1 393 ? 1.481 69.319 99.148 1.00 25.30 392 GLN B O 1
ATOM 12040 N N . LYS B 1 394 ? 1.845 69.500 96.956 1.00 20.18 393 LYS B N 1
ATOM 12041 C CA . LYS B 1 394 ? 2.277 70.866 96.910 1.00 21.69 393 LYS B CA 1
ATOM 12042 C C . LYS B 1 394 ? 1.343 71.741 96.105 1.00 21.65 393 LYS B C 1
ATOM 12043 O O . LYS B 1 394 ? 1.714 72.770 95.595 1.00 23.15 393 LYS B O 1
ATOM 12049 N N . ASP B 1 395 ? 0.064 71.390 96.131 1.00 24.31 394 ASP B N 1
ATOM 12050 C CA . ASP B 1 395 ? -0.946 72.154 95.410 1.00 26.16 394 ASP B CA 1
ATOM 12051 C C . ASP B 1 395 ? -1.697 73.193 96.167 1.00 25.04 394 ASP B C 1
ATOM 12052 O O . ASP B 1 395 ? -2.450 73.990 95.567 1.00 27.13 394 ASP B O 1
ATOM 12057 N N . SER B 1 396 ? -1.668 73.128 97.473 1.00 22.96 395 SER B N 1
ATOM 12058 C CA . SER B 1 396 ? -2.639 73.880 98.276 1.00 23.26 395 SER B CA 1
ATOM 12059 C C . SER B 1 396 ? -2.392 75.380 98.203 1.00 23.46 395 SER B C 1
ATOM 12060 O O . SER B 1 396 ? -1.270 75.865 97.975 1.00 24.88 395 SER B O 1
ATOM 12063 N N . GLY B 1 397 ? -3.450 76.131 98.273 1.00 18.88 396 GLY B N 1
ATOM 12064 C CA . GLY B 1 397 ? -3.388 77.549 98.263 1.00 19.89 396 GLY B CA 1
ATOM 12065 C C . GLY B 1 397 ? -2.845 78.092 96.973 1.00 20.65 396 GLY B C 1
ATOM 12066 O O . GLY B 1 397 ? -3.216 77.626 95.890 1.00 24.65 396 GLY B O 1
ATOM 12067 N N . GLN B 1 398 ? -1.963 79.075 97.093 1.00 18.00 397 GLN B N 1
ATOM 12068 C CA . GLN B 1 398 ? -1.423 79.794 96.010 1.00 20.65 397 GLN B CA 1
ATOM 12069 C C . GLN B 1 398 ? -0.005 79.250 95.787 1.00 21.69 397 GLN B C 1
ATOM 12070 O O . GLN B 1 398 ? 0.791 79.210 96.719 1.00 21.19 397 GLN B O 1
ATOM 12076 N N . ARG B 1 399 ? 0.301 78.841 94.542 1.00 20.11 398 ARG B N 1
ATOM 12077 C CA . ARG B 1 399 ? 1.625 78.267 94.202 1.00 20.33 398 ARG B CA 1
ATOM 12078 C C . ARG B 1 399 ? 2.118 78.909 92.934 1.00 20.81 398 ARG B C 1
ATOM 12079 O O . ARG B 1 399 ? 1.314 79.421 92.154 1.00 22.46 398 ARG B O 1
ATOM 12087 N N . ILE B 1 400 ? 3.436 78.880 92.704 1.00 21.24 399 ILE B N 1
ATOM 12088 C CA . ILE B 1 400 ? 3.986 79.587 91.567 1.00 20.13 399 ILE B CA 1
ATOM 12089 C C . ILE B 1 400 ? 4.866 78.682 90.771 1.00 24.00 399 ILE B C 1
ATOM 12090 O O . ILE B 1 400 ? 5.747 78.021 91.336 1.00 25.26 399 ILE B O 1
ATOM 12095 N N . PHE B 1 401 ? 4.643 78.693 89.442 1.00 23.26 400 PHE B N 1
ATOM 12096 C CA . PHE B 1 401 ? 5.508 78.055 88.449 1.00 22.98 400 PHE B CA 1
ATOM 12097 C C . PHE B 1 401 ? 6.248 79.130 87.659 1.00 20.30 400 PHE B C 1
ATOM 12098 O O . PHE B 1 401 ? 5.701 80.173 87.312 1.00 22.65 400 PHE B O 1
ATOM 12106 N N . ILE B 1 402 ? 7.525 78.889 87.405 1.00 20.66 401 ILE B N 1
ATOM 12107 C CA . ILE B 1 402 ? 8.320 79.768 86.606 1.00 19.53 401 ILE B CA 1
ATOM 12108 C C . ILE B 1 402 ? 8.952 78.992 85.476 1.00 20.37 401 ILE B C 1
ATOM 12109 O O . ILE B 1 402 ? 9.420 77.897 85.672 1.00 20.95 401 ILE B O 1
ATOM 12114 N N . LYS B 1 403 ? 9.018 79.605 84.299 1.00 22.21 402 LYS B N 1
ATOM 12115 C CA . LYS B 1 403 ? 9.605 78.934 83.144 1.00 23.70 402 LYS B CA 1
ATOM 12116 C C . LYS B 1 403 ? 11.123 79.052 83.176 1.00 21.95 402 LYS B C 1
ATOM 12117 O O . LYS B 1 403 ? 11.663 80.159 83.176 1.00 22.15 402 LYS B O 1
ATOM 12123 N N . ILE B 1 404 ? 11.780 77.905 83.252 1.00 24.54 403 ILE B N 1
ATOM 12124 C CA . ILE B 1 404 ? 13.265 77.843 83.247 1.00 26.59 403 ILE B CA 1
ATOM 12125 C C . ILE B 1 404 ? 13.600 76.919 82.110 1.00 29.39 403 ILE B C 1
ATOM 12126 O O . ILE B 1 404 ? 13.207 75.757 82.119 1.00 31.17 403 ILE B O 1
ATOM 12131 N N . GLY B 1 405 ? 14.291 77.451 81.104 1.00 32.16 404 GLY B N 1
ATOM 12132 C CA . GLY B 1 405 ? 14.527 76.724 79.826 1.00 31.23 404 GLY B CA 1
ATOM 12133 C C . GLY B 1 405 ? 13.220 76.427 79.111 1.00 28.51 404 GLY B C 1
ATOM 12134 O O . GLY B 1 405 ? 12.424 77.308 78.892 1.00 36.39 404 GLY B O 1
ATOM 12135 N N . ASP B 1 406 ? 12.985 75.175 78.810 1.00 30.64 405 ASP B N 1
ATOM 12136 C CA . ASP B 1 406 ? 11.773 74.738 78.104 1.00 36.34 405 ASP B CA 1
ATOM 12137 C C . ASP B 1 406 ? 10.499 74.566 78.898 1.00 37.03 405 ASP B C 1
ATOM 12138 O O . ASP B 1 406 ? 9.415 74.385 78.332 1.00 35.27 405 ASP B O 1
ATOM 12143 N N . CYS B 1 407 ? 10.651 74.538 80.210 1.00 33.11 406 CYS B N 1
ATOM 12144 C CA . CYS B 1 407 ? 9.622 73.977 81.085 1.00 32.87 406 CYS B CA 1
ATOM 12145 C C . CYS B 1 407 ? 9.199 74.922 82.193 1.00 31.59 406 CYS B C 1
ATOM 12146 O O . CYS B 1 407 ? 10.017 75.638 82.771 1.00 27.45 406 CYS B O 1
ATOM 12149 N N . TYR B 1 408 ? 7.912 74.926 82.471 1.00 25.28 407 TYR B N 1
ATOM 12150 C CA . TYR B 1 408 ? 7.452 75.527 83.740 1.00 25.05 407 TYR B CA 1
ATOM 12151 C C . TYR B 1 408 ? 7.851 74.612 84.902 1.00 25.40 407 TYR B C 1
ATOM 12152 O O . TYR B 1 408 ? 7.756 73.353 84.832 1.00 24.60 407 TYR B O 1
ATOM 12161 N N . ARG B 1 409 ? 8.379 75.235 85.954 1.00 23.74 408 ARG B N 1
ATOM 12162 C CA . ARG B 1 409 ? 8.852 74.551 87.135 1.00 22.21 408 ARG B CA 1
ATOM 12163 C C . ARG B 1 409 ? 8.296 75.171 88.420 1.00 21.11 408 ARG B C 1
ATOM 12164 O O . ARG B 1 409 ? 8.373 76.365 88.604 1.00 20.90 408 ARG B O 1
ATOM 12172 N N . GLN B 1 410 ? 7.768 74.364 89.285 1.00 19.68 409 GLN B N 1
ATOM 12173 C CA . GLN B 1 410 ? 7.097 74.923 90.513 1.00 21.41 409 GLN B CA 1
ATOM 12174 C C . GLN B 1 410 ? 8.114 75.339 91.551 1.00 20.77 409 GLN B C 1
ATOM 12175 O O . GLN B 1 410 ? 8.987 74.552 91.914 1.00 22.07 409 GLN B O 1
ATOM 12181 N N . LEU B 1 411 ? 8.055 76.579 91.999 1.00 20.80 410 LEU B N 1
ATOM 12182 C CA . LEU B 1 411 ? 8.964 77.027 93.057 1.00 20.66 410 LEU B CA 1
ATOM 12183 C C . LEU B 1 411 ? 8.739 76.272 94.376 1.00 22.39 410 LEU B C 1
ATOM 12184 O O . LEU B 1 411 ? 7.578 76.132 94.834 1.00 22.83 410 LEU B O 1
ATOM 12189 N N . THR B 1 412 ? 9.806 75.750 94.979 1.00 20.70 411 THR B N 1
ATOM 12190 C CA . THR B 1 412 ? 9.689 75.136 96.283 1.00 19.12 411 THR B CA 1
ATOM 12191 C C . THR B 1 412 ? 10.559 75.873 97.332 1.00 23.07 411 THR B C 1
ATOM 12192 O O . THR B 1 412 ? 10.146 76.879 97.899 1.00 22.42 411 THR B O 1
ATOM 12196 N N . LEU B 1 413 ? 11.782 75.395 97.539 1.00 20.92 412 LEU B N 1
ATOM 12197 C CA . LEU B 1 413 ? 12.595 75.818 98.656 1.00 22.26 412 LEU B CA 1
ATOM 12198 C C . LEU B 1 413 ? 13.536 76.925 98.294 1.00 20.75 412 LEU B C 1
ATOM 12199 O O . LEU B 1 413 ? 14.364 76.783 97.361 1.00 22.10 412 LEU B O 1
ATOM 12204 N N . PRO B 1 414 ? 13.425 78.031 98.963 1.00 19.56 413 PRO B N 1
ATOM 12205 C CA . PRO B 1 414 ? 14.208 79.236 98.572 1.00 19.86 413 PRO B CA 1
ATOM 12206 C C . PRO B 1 414 ? 15.579 79.196 99.269 1.00 20.97 413 PRO B C 1
ATOM 12207 O O . PRO B 1 414 ? 15.819 78.315 100.068 1.00 21.85 413 PRO B O 1
ATOM 12211 N N . ALA B 1 415 ? 16.443 80.140 98.936 1.00 20.81 414 ALA B N 1
ATOM 12212 C CA . ALA B 1 415 ? 17.766 80.286 99.607 1.00 21.63 414 ALA B CA 1
ATOM 12213 C C . ALA B 1 415 ? 17.516 80.825 101.049 1.00 21.67 414 ALA B C 1
ATOM 12214 O O . ALA B 1 415 ? 18.248 80.452 102.001 1.00 17.92 414 ALA B O 1
ATOM 12216 N N . ALA B 1 416 ? 16.573 81.751 101.141 1.00 18.50 415 ALA B N 1
ATOM 12217 C CA . ALA B 1 416 ? 16.214 82.379 102.411 1.00 19.06 415 ALA B CA 1
ATOM 12218 C C . ALA B 1 416 ? 14.734 82.727 102.479 1.00 18.78 415 ALA B C 1
ATOM 12219 O O . ALA B 1 416 ? 14.145 82.966 101.475 1.00 20.19 415 ALA B O 1
ATOM 12221 N N . TYR B 1 417 ? 14.212 82.810 103.712 1.00 19.47 416 TYR B N 1
ATOM 12222 C CA . TYR B 1 417 ? 12.823 83.103 104.017 1.00 20.16 416 TYR B CA 1
ATOM 12223 C C . TYR B 1 417 ? 12.785 84.050 105.225 1.00 20.40 416 TYR B C 1
ATOM 12224 O O . TYR B 1 417 ? 13.225 83.726 106.266 1.00 20.56 416 TYR B O 1
ATOM 12233 N N . GLU B 1 418 ? 12.245 85.236 105.021 1.00 20.18 417 GLU B N 1
ATOM 12234 C CA . GLU B 1 418 ? 12.318 86.341 105.980 1.00 18.56 417 GLU B CA 1
ATOM 12235 C C . GLU B 1 418 ? 10.902 86.655 106.400 1.00 17.76 417 GLU B C 1
ATOM 12236 O O . GLU B 1 418 ? 10.063 87.006 105.590 1.00 18.22 417 GLU B O 1
ATOM 12250 N N . ASN B 1 420 ? 8.212 88.782 108.922 1.00 19.70 419 ASN B N 1
ATOM 12251 C CA . ASN B 1 420 ? 7.957 89.918 109.724 1.00 21.03 419 ASN B CA 1
ATOM 12252 C C . ASN B 1 420 ? 6.523 89.788 110.154 1.00 20.58 419 ASN B C 1
ATOM 12253 O O . ASN B 1 420 ? 5.741 89.114 109.511 1.00 22.48 419 ASN B O 1
ATOM 12258 N N . VAL B 1 421 ? 6.104 90.456 111.220 1.00 21.22 420 VAL B N 1
ATOM 12259 C CA . VAL B 1 421 ? 4.644 90.362 111.577 1.00 22.60 420 VAL B CA 1
ATOM 12260 C C . VAL B 1 421 ? 3.711 90.811 110.461 1.00 25.71 420 VAL B C 1
ATOM 12261 O O . VAL B 1 421 ? 2.580 90.314 110.371 1.00 26.77 420 VAL B O 1
ATOM 12265 N N . ALA B 1 422 ? 4.194 91.691 109.557 1.00 23.81 421 ALA B N 1
ATOM 12266 C CA . ALA B 1 422 ? 3.375 92.137 108.409 1.00 25.51 421 ALA B CA 1
ATOM 12267 C C . ALA B 1 422 ? 3.429 91.249 107.112 1.00 26.24 421 ALA B C 1
ATOM 12268 O O . ALA B 1 422 ? 2.626 91.432 106.235 1.00 24.99 421 ALA B O 1
ATOM 12270 N N . GLY B 1 423 ? 4.394 90.353 106.998 1.00 23.19 422 GLY B N 1
ATOM 12271 C CA . GLY B 1 423 ? 4.571 89.640 105.747 1.00 22.48 422 GLY B CA 1
ATOM 12272 C C . GLY B 1 423 ? 5.708 88.647 105.736 1.00 23.88 422 GLY B C 1
ATOM 12273 O O . GLY B 1 423 ? 6.505 88.560 106.695 1.00 20.47 422 GLY B O 1
ATOM 12274 N N . SER B 1 424 ? 5.803 87.920 104.602 1.00 20.35 423 SER B N 1
ATOM 12275 C CA . SER B 1 424 ? 6.843 86.999 104.381 1.00 19.18 423 SER B CA 1
ATOM 12276 C C . SER B 1 424 ? 7.549 87.281 103.056 1.00 20.77 423 SER B C 1
ATOM 12277 O O . SER B 1 424 ? 6.913 87.636 102.062 1.00 21.75 423 SER B O 1
ATOM 12280 N N . THR B 1 425 ? 8.856 87.072 103.019 1.00 20.45 424 THR B N 1
ATOM 12281 C CA . THR B 1 425 ? 9.591 87.246 101.802 1.00 20.01 424 THR B CA 1
ATOM 12282 C C . THR B 1 425 ? 10.413 85.990 101.511 1.00 23.08 424 THR B C 1
ATOM 12283 O O . THR B 1 425 ? 11.129 85.480 102.402 1.00 22.04 424 THR B O 1
ATOM 12287 N N . TRP B 1 426 ? 10.364 85.531 100.269 1.00 21.18 425 TRP B N 1
ATOM 12288 C CA . TRP B 1 426 ? 11.135 84.411 99.832 1.00 21.59 425 TRP B CA 1
ATOM 12289 C C . TRP B 1 426 ? 12.208 84.881 98.826 1.00 21.47 425 TRP B C 1
ATOM 12290 O O . TRP B 1 426 ? 11.888 85.605 97.902 1.00 22.65 425 TRP B O 1
ATOM 12301 N N . TYR B 1 427 ? 13.426 84.394 98.988 1.00 20.68 426 TYR B N 1
ATOM 12302 C CA . TYR B 1 427 ? 14.485 84.728 98.100 1.00 20.22 426 TYR B CA 1
ATOM 12303 C C . TYR B 1 427 ? 14.923 83.488 97.321 1.00 20.99 426 TYR B C 1
ATOM 12304 O O . TYR B 1 427 ? 15.528 82.580 97.898 1.00 18.98 426 TYR B O 1
ATOM 12313 N N . TYR B 1 428 ? 14.701 83.481 96.008 1.00 20.36 427 TYR B N 1
ATOM 12314 C CA . TYR B 1 428 ? 15.135 82.350 95.207 1.00 20.67 427 TYR B CA 1
ATOM 12315 C C . TYR B 1 428 ? 16.316 82.746 94.317 1.00 20.94 427 TYR B C 1
ATOM 12316 O O . TYR B 1 428 ? 16.218 83.663 93.508 1.00 22.03 427 TYR B O 1
ATOM 12325 N N . GLN B 1 429 ? 17.395 82.027 94.449 1.00 23.00 428 GLN B N 1
ATOM 12326 C CA . GLN B 1 429 ? 18.562 82.239 93.614 1.00 25.13 428 GLN B CA 1
ATOM 12327 C C . GLN B 1 429 ? 18.315 81.480 92.315 1.00 24.74 428 GLN B C 1
ATOM 12328 O O . GLN B 1 429 ? 18.068 80.286 92.298 1.00 27.85 428 GLN B O 1
ATOM 12334 N N . LEU B 1 430 ? 18.294 82.233 91.242 1.00 26.80 429 LEU B N 1
ATOM 12335 C CA . LEU B 1 430 ? 18.248 81.708 89.884 1.00 26.02 429 LEU B CA 1
ATOM 12336 C C . LEU B 1 430 ? 19.645 81.925 89.229 1.00 29.92 429 LEU B C 1
ATOM 12337 O O . LEU B 1 430 ? 20.580 82.465 89.790 1.00 28.83 429 LEU B O 1
ATOM 12342 N N . ASP B 1 431 ? 19.742 81.475 88.001 1.00 32.14 430 ASP B N 1
ATOM 12343 C CA . ASP B 1 431 ? 20.972 81.655 87.177 1.00 33.77 430 ASP B CA 1
ATOM 12344 C C . ASP B 1 431 ? 21.169 83.128 86.947 1.00 30.18 430 ASP B C 1
ATOM 12345 O O . ASP B 1 431 ? 20.331 83.782 86.286 1.00 30.29 430 ASP B O 1
ATOM 12350 N N . GLU B 1 432 ? 22.206 83.695 87.553 1.00 28.53 431 GLU B N 1
ATOM 12351 C CA . GLU B 1 432 ? 22.464 85.144 87.489 1.00 30.40 431 GLU B CA 1
ATOM 12352 C C . GLU B 1 432 ? 21.278 86.111 87.810 1.00 32.24 431 GLU B C 1
ATOM 12353 O O . GLU B 1 432 ? 21.157 87.183 87.204 1.00 30.51 431 GLU B O 1
ATOM 12359 N N . ASP B 1 433 ? 20.413 85.741 88.737 1.00 25.89 432 ASP B N 1
ATOM 12360 C CA . ASP B 1 433 ? 19.356 86.636 89.170 1.00 24.36 432 ASP B CA 1
ATOM 12361 C C . ASP B 1 433 ? 18.815 86.098 90.501 1.00 23.11 432 ASP B C 1
ATOM 12362 O O . ASP B 1 433 ? 19.007 84.920 90.862 1.00 26.06 432 ASP B O 1
ATOM 12367 N N . VAL B 1 434 ? 18.123 86.982 91.202 1.00 23.25 433 VAL B N 1
ATOM 12368 C CA . VAL B 1 434 ? 17.416 86.624 92.437 1.00 22.31 433 VAL B CA 1
ATOM 12369 C C . VAL B 1 434 ? 15.941 87.021 92.249 1.00 22.69 433 VAL B C 1
ATOM 12370 O O . VAL B 1 434 ? 15.610 88.151 91.850 1.00 24.27 433 VAL B O 1
ATOM 12374 N N . LEU B 1 435 ? 15.062 86.057 92.431 1.00 21.77 434 LEU B N 1
ATOM 12375 C CA . LEU B 1 435 ? 13.646 86.310 92.390 1.00 21.93 434 LEU B CA 1
ATOM 12376 C C . LEU B 1 435 ? 13.173 86.481 93.837 1.00 22.69 434 LEU B C 1
ATOM 12377 O O . LEU B 1 435 ? 13.306 85.568 94.634 1.00 23.35 434 LEU B O 1
ATOM 12382 N N . ILE B 1 436 ? 12.585 87.614 94.134 1.00 21.68 435 ILE B N 1
ATOM 12383 C CA . ILE B 1 436 ? 12.060 87.933 95.463 1.00 22.25 435 ILE B CA 1
ATOM 12384 C C . ILE B 1 436 ? 10.550 87.866 95.419 1.00 25.91 435 ILE B C 1
ATOM 12385 O O . ILE B 1 436 ? 9.892 88.562 94.605 1.00 25.08 435 ILE B O 1
ATOM 12390 N N . ILE B 1 437 ? 9.992 87.023 96.278 1.00 22.47 436 ILE B N 1
ATOM 12391 C CA . ILE B 1 437 ? 8.540 86.877 96.356 1.00 21.55 436 ILE B CA 1
ATOM 12392 C C . ILE B 1 437 ? 8.092 87.378 97.730 1.00 23.59 436 ILE B C 1
ATOM 12393 O O . ILE B 1 437 ? 8.706 87.042 98.691 1.00 22.72 436 ILE B O 1
ATOM 12398 N N . THR B 1 438 ? 7.036 88.198 97.774 1.00 20.07 437 THR B N 1
ATOM 12399 C CA . THR B 1 438 ? 6.547 88.693 98.977 1.00 22.51 437 THR B CA 1
ATOM 12400 C C . THR B 1 438 ? 5.063 88.489 99.121 1.00 22.76 437 THR B C 1
ATOM 12401 O O . THR B 1 438 ? 4.299 88.742 98.179 1.00 22.63 437 THR B O 1
ATOM 12405 N N . SER B 1 439 ? 4.628 88.064 100.320 1.00 21.35 438 SER B N 1
ATOM 12406 C CA . SER B 1 439 ? 3.181 87.995 100.601 1.00 20.67 438 SER B CA 1
ATOM 12407 C C . SER B 1 439 ? 2.949 88.767 101.890 1.00 23.73 438 SER B C 1
ATOM 12408 O O . SER B 1 439 ? 3.576 88.455 102.870 1.00 24.13 438 SER B O 1
ATOM 12411 N N . PHE B 1 440 ? 2.168 89.841 101.834 1.00 22.61 439 PHE B N 1
ATOM 12412 C CA . PHE B 1 440 ? 2.000 90.736 102.954 1.00 21.00 439 PHE B CA 1
ATOM 12413 C C . PHE B 1 440 ? 0.568 91.228 103.163 1.00 21.47 439 PHE B C 1
ATOM 12414 O O . PHE B 1 440 ? -0.248 91.246 102.255 1.00 23.54 439 PHE B O 1
ATOM 12422 N N . ALA B 1 441 ? 0.299 91.539 104.433 1.00 23.04 440 ALA B N 1
ATOM 12423 C CA . ALA B 1 441 ? -0.974 92.098 104.873 1.00 22.73 440 ALA B CA 1
ATOM 12424 C C . ALA B 1 441 ? -1.003 93.594 104.716 1.00 22.92 440 ALA B C 1
ATOM 12425 O O . ALA B 1 441 ? 0.024 94.275 104.913 1.00 24.20 440 ALA B O 1
ATOM 12435 N N . TYR B 1 443 ? -2.434 97.222 105.962 1.00 25.48 442 TYR B N 1
ATOM 12436 C CA . TYR B 1 443 ? -2.921 97.890 107.178 1.00 25.37 442 TYR B CA 1
ATOM 12437 C C . TYR B 1 443 ? -4.216 98.621 106.916 1.00 22.83 442 TYR B C 1
ATOM 12438 O O . TYR B 1 443 ? -4.355 99.288 105.934 1.00 25.77 442 TYR B O 1
ATOM 12447 N N . ASN B 1 444 ? -5.195 98.414 107.764 1.00 26.69 443 ASN B N 1
ATOM 12448 C CA . ASN B 1 444 ? -6.524 99.023 107.649 1.00 27.85 443 ASN B CA 1
ATOM 12449 C C . ASN B 1 444 ? -7.371 98.572 106.451 1.00 29.68 443 ASN B C 1
ATOM 12450 O O . ASN B 1 444 ? -8.346 99.224 106.119 1.00 27.73 443 ASN B O 1
ATOM 12455 N N . ARG B 1 445 ? -7.041 97.447 105.825 1.00 25.90 444 ARG B N 1
ATOM 12456 C CA . ARG B 1 445 ? -7.736 97.001 104.635 1.00 22.92 444 ARG B CA 1
ATOM 12457 C C . ARG B 1 445 ? -7.760 95.472 104.621 1.00 23.42 444 ARG B C 1
ATOM 12458 O O . ARG B 1 445 ? -6.803 94.832 105.034 1.00 20.45 444 ARG B O 1
ATOM 12466 N N . PRO B 1 446 ? -8.889 94.869 104.205 1.00 23.48 445 PRO B N 1
ATOM 12467 C CA . PRO B 1 446 ? -9.034 93.428 104.280 1.00 24.88 445 PRO B CA 1
ATOM 12468 C C . PRO B 1 446 ? -8.363 92.737 103.096 1.00 22.44 445 PRO B C 1
ATOM 12469 O O . PRO B 1 446 ? -9.004 92.061 102.312 1.00 20.76 445 PRO B O 1
ATOM 12473 N N . GLU B 1 447 ? -7.042 92.887 102.998 1.00 24.15 446 GLU B N 1
ATOM 12474 C CA . GLU B 1 447 ? -6.310 92.376 101.858 1.00 23.89 446 GLU B CA 1
ATOM 12475 C C . GLU B 1 447 ? -4.952 91.741 102.227 1.00 25.33 446 GLU B C 1
ATOM 12476 O O . GLU B 1 447 ? -4.249 92.172 103.140 1.00 22.95 446 GLU B O 1
ATOM 12482 N N . ILE B 1 448 ? -4.592 90.747 101.422 1.00 24.62 447 ILE B N 1
ATOM 12483 C CA . ILE B 1 448 ? -3.240 90.187 101.346 1.00 24.46 447 ILE B CA 1
ATOM 12484 C C . ILE B 1 448 ? -2.765 90.343 99.885 1.00 22.84 447 ILE B C 1
ATOM 12485 O O . ILE B 1 448 ? -3.563 90.165 98.963 1.00 24.41 447 ILE B O 1
ATOM 12490 N N . VAL B 1 449 ? -1.483 90.658 99.725 1.00 21.49 448 VAL B N 1
ATOM 12491 C CA . VAL B 1 449 ? -0.906 90.999 98.456 1.00 21.75 448 VAL B CA 1
ATOM 12492 C C . VAL B 1 449 ? 0.238 90.074 98.197 1.00 25.24 448 VAL B C 1
ATOM 12493 O O . VAL B 1 449 ? 1.102 89.899 99.052 1.00 26.02 448 VAL B O 1
ATOM 12497 N N . LEU B 1 450 ? 0.290 89.534 96.993 1.00 25.62 449 LEU B N 1
ATOM 12498 C CA . LEU B 1 450 ? 1.450 88.832 96.470 1.00 23.67 449 LEU B CA 1
ATOM 12499 C C . LEU B 1 450 ? 2.155 89.748 95.489 1.00 26.59 449 LEU B C 1
ATOM 12500 O O . LEU B 1 450 ? 1.520 90.279 94.577 1.00 22.95 449 LEU B O 1
ATOM 12505 N N . LYS B 1 451 ? 3.465 89.926 95.717 1.00 22.26 450 LYS B N 1
ATOM 12506 C CA . LYS B 1 451 ? 4.330 90.580 94.853 1.00 23.58 450 LYS B CA 1
ATOM 12507 C C . LYS B 1 451 ? 5.478 89.706 94.439 1.00 24.29 450 LYS B C 1
ATOM 12508 O O . LYS B 1 451 ? 6.178 89.103 95.275 1.00 23.11 450 LYS B O 1
ATOM 12514 N N . VAL B 1 452 ? 5.746 89.702 93.126 1.00 23.30 451 VAL B N 1
ATOM 12515 C CA . VAL B 1 452 ? 6.857 88.966 92.549 1.00 22.20 451 VAL B CA 1
ATOM 12516 C C . VAL B 1 452 ? 7.784 89.961 91.854 1.00 24.30 451 VAL B C 1
ATOM 12517 O O . VAL B 1 452 ? 7.327 90.808 91.083 1.00 22.09 451 VAL B O 1
ATOM 12521 N N . GLN B 1 453 ? 9.098 89.861 92.094 1.00 22.11 452 GLN B N 1
ATOM 12522 C CA . GLN B 1 453 ? 10.045 90.771 91.548 1.00 22.28 452 GLN B CA 1
ATOM 12523 C C . GLN B 1 453 ? 11.367 90.142 91.248 1.00 25.53 452 GLN B C 1
ATOM 12524 O O . GLN B 1 453 ? 11.995 89.566 92.135 1.00 23.31 452 GLN B O 1
ATOM 12530 N N . SER B 1 454 ? 11.819 90.284 89.992 1.00 26.25 453 SER B N 1
ATOM 12531 C CA . SER B 1 454 ? 13.173 89.934 89.622 1.00 23.42 453 SER B CA 1
ATOM 12532 C C . SER B 1 454 ? 14.061 91.049 90.083 1.00 24.05 453 SER B C 1
ATOM 12533 O O . SER B 1 454 ? 13.870 92.237 89.707 1.00 25.18 453 SER B O 1
ATOM 12536 N N . LEU B 1 455 ? 15.078 90.705 90.856 1.00 25.90 454 LEU B N 1
ATOM 12537 C CA . LEU B 1 455 ? 16.061 91.716 91.285 1.00 29.07 454 LEU B CA 1
ATOM 12538 C C . LEU B 1 455 ? 16.837 92.348 90.161 1.00 27.01 454 LEU B C 1
ATOM 12539 O O . LEU B 1 455 ? 17.112 93.546 90.200 1.00 23.89 454 LEU B O 1
ATOM 12544 N N . GLY B 1 456 ? 17.191 91.545 89.186 1.00 25.58 455 GLY B N 1
ATOM 12545 C CA . GLY B 1 456 ? 17.916 92.068 88.013 1.00 27.56 455 GLY B CA 1
ATOM 12546 C C . GLY B 1 456 ? 16.996 92.662 86.962 1.00 28.27 455 GLY B C 1
ATOM 12547 O O . GLY B 1 456 ? 17.428 92.937 85.856 1.00 24.18 455 GLY B O 1
ATOM 12548 N N . HIS B 1 457 ? 15.701 92.791 87.243 1.00 26.37 456 HIS B N 1
ATOM 12549 C CA . HIS B 1 457 ? 14.752 93.246 86.207 1.00 27.43 456 HIS B CA 1
ATOM 12550 C C . HIS B 1 457 ? 14.806 92.394 84.953 1.00 26.82 456 HIS B C 1
ATOM 12551 O O . HIS B 1 457 ? 14.654 92.888 83.871 1.00 24.48 456 HIS B O 1
ATOM 12558 N N . LYS B 1 458 ? 14.982 91.090 85.107 1.00 24.57 457 LYS B N 1
ATOM 12559 C CA . LYS B 1 458 ? 14.892 90.174 84.003 1.00 26.27 457 LYS B CA 1
ATOM 12560 C C . LYS B 1 458 ? 13.439 89.707 83.878 1.00 28.40 457 LYS B C 1
ATOM 12561 O O . LYS B 1 458 ? 12.733 89.583 84.867 1.00 25.21 457 LYS B O 1
ATOM 12567 N N . LYS B 1 459 ? 13.013 89.400 82.663 1.00 25.09 458 LYS B N 1
ATOM 12568 C CA . LYS B 1 459 ? 11.626 88.973 82.429 1.00 25.85 458 LYS B CA 1
ATOM 12569 C C . LYS B 1 459 ? 11.509 87.470 82.410 1.00 26.96 458 LYS B C 1
ATOM 12570 O O . LYS B 1 459 ? 12.437 86.777 81.985 1.00 24.33 458 LYS B O 1
ATOM 12576 N N . TYR B 1 460 ? 10.371 86.959 82.906 1.00 22.22 459 TYR B N 1
ATOM 12577 C CA . TYR B 1 460 ? 10.139 85.539 82.948 1.00 20.59 459 TYR B CA 1
ATOM 12578 C C . TYR B 1 460 ? 8.705 85.271 82.638 1.00 19.10 459 TYR B C 1
ATOM 12579 O O . TYR B 1 460 ? 7.851 86.168 82.674 1.00 21.36 459 TYR B O 1
ATOM 12588 N N . ASP B 1 461 ? 8.417 84.022 82.343 1.00 21.41 460 ASP B N 1
ATOM 12589 C CA . ASP B 1 461 ? 7.042 83.564 82.222 1.00 20.86 460 ASP B CA 1
ATOM 12590 C C . ASP B 1 461 ? 6.657 82.845 83.529 1.00 21.29 460 ASP B C 1
ATOM 12591 O O . ASP B 1 461 ? 7.435 82.074 84.053 1.00 21.93 460 ASP B O 1
ATOM 12596 N N . PHE B 1 462 ? 5.395 82.976 83.935 1.00 23.17 461 PHE B N 1
ATOM 12597 C CA . PHE B 1 462 ? 4.909 82.414 85.182 1.00 21.97 461 PHE B CA 1
ATOM 12598 C C . PHE B 1 462 ? 3.500 81.849 84.998 1.00 24.18 461 PHE B C 1
ATOM 12599 O O . PHE B 1 462 ? 2.717 82.322 84.155 1.00 25.13 461 PHE B O 1
ATOM 12607 N N . ILE B 1 463 ? 3.206 80.830 85.787 1.00 24.16 462 ILE B N 1
ATOM 12608 C CA . ILE B 1 463 ? 1.816 80.430 86.070 1.00 21.03 462 ILE B CA 1
ATOM 12609 C C . ILE B 1 463 ? 1.637 80.426 87.584 1.00 21.56 462 ILE B C 1
ATOM 12610 O O . ILE B 1 463 ? 2.393 79.777 88.298 1.00 25.80 462 ILE B O 1
ATOM 12615 N N . VAL B 1 464 ? 0.629 81.138 88.076 1.00 22.61 463 VAL B N 1
ATOM 12616 C CA . VAL B 1 464 ? 0.262 81.142 89.486 1.00 21.11 463 VAL B CA 1
ATOM 12617 C C . VAL B 1 464 ? -1.056 80.407 89.645 1.00 23.83 463 VAL B C 1
ATOM 12618 O O . VAL B 1 464 ? -2.057 80.797 89.076 1.00 27.51 463 VAL B O 1
ATOM 12622 N N . THR B 1 465 ? -1.047 79.318 90.403 1.00 23.76 464 THR B N 1
ATOM 12623 C CA . THR B 1 465 ? -2.197 78.484 90.600 1.00 23.81 464 THR B CA 1
ATOM 12624 C C . THR B 1 465 ? -2.821 78.773 91.978 1.00 25.52 464 THR B C 1
ATOM 12625 O O . THR B 1 465 ? -2.130 79.157 92.918 1.00 24.18 464 THR B O 1
ATOM 12629 N N . HIS B 1 466 ? -4.124 78.570 92.048 1.00 23.64 465 HIS B N 1
ATOM 12630 C CA . HIS B 1 466 ? -4.901 78.848 93.231 1.00 23.70 465 HIS B CA 1
ATOM 12631 C C . HIS B 1 466 ? -5.938 77.729 93.409 1.00 25.81 465 HIS B C 1
ATOM 12632 O O . HIS B 1 466 ? -6.828 77.578 92.602 1.00 22.56 465 HIS B O 1
ATOM 12639 N N . GLN B 1 467 ? -5.756 76.927 94.453 1.00 23.94 466 GLN B N 1
ATOM 12640 C CA . GLN B 1 467 ? -6.675 75.895 94.782 1.00 26.59 466 GLN B CA 1
ATOM 12641 C C . GLN B 1 467 ? -7.819 76.507 95.568 1.00 26.64 466 GLN B C 1
ATOM 12642 O O . GLN B 1 467 ? -7.703 76.744 96.790 1.00 22.63 466 GLN B O 1
ATOM 12648 N N . LEU B 1 468 ? -8.889 76.832 94.857 1.00 22.20 467 LEU B N 1
ATOM 12649 C CA . LEU B 1 468 ? -10.008 77.533 95.466 1.00 23.31 467 LEU B CA 1
ATOM 12650 C C . LEU B 1 468 ? -10.842 76.645 96.311 1.00 23.29 467 LEU B C 1
ATOM 12651 O O . LEU B 1 468 ? -10.970 75.468 96.037 1.00 25.54 467 LEU B O 1
ATOM 12656 N N . THR B 1 469 ? -11.450 77.233 97.334 1.00 26.70 468 THR B N 1
ATOM 12657 C CA . THR B 1 469 ? -12.478 76.593 98.089 1.00 26.18 468 THR B CA 1
ATOM 12658 C C . THR B 1 469 ? -13.819 77.375 98.013 1.00 29.45 468 THR B C 1
ATOM 12659 O O . THR B 1 469 ? -14.808 76.823 97.534 1.00 30.36 468 THR B O 1
ATOM 12663 N N . VAL B 1 470 ? -13.827 78.619 98.489 1.00 30.16 469 VAL B N 1
ATOM 12664 C CA . VAL B 1 470 ? -14.986 79.510 98.547 1.00 30.51 469 VAL B CA 1
ATOM 12665 C C . VAL B 1 470 ? -16.070 78.787 99.337 1.00 31.06 469 VAL B C 1
ATOM 12666 O O . VAL B 1 470 ? -17.093 78.365 98.818 1.00 27.91 469 VAL B O 1
ATOM 12670 N N . GLY B 1 471 ? -15.763 78.599 100.597 1.00 26.50 470 GLY B N 1
ATOM 12671 C CA . GLY B 1 471 ? -16.362 77.550 101.412 1.00 27.48 470 GLY B CA 1
ATOM 12672 C C . GLY B 1 471 ? -15.289 76.775 102.171 1.00 29.80 470 GLY B C 1
ATOM 12673 O O . GLY B 1 471 ? -14.063 77.081 102.044 1.00 27.59 470 GLY B O 1
ATOM 12674 N N . PRO B 1 472 ? -15.716 75.819 103.005 1.00 30.28 471 PRO B N 1
ATOM 12675 C CA . PRO B 1 472 ? -14.781 75.189 103.970 1.00 31.49 471 PRO B CA 1
ATOM 12676 C C . PRO B 1 472 ? -13.686 74.281 103.400 1.00 34.12 471 PRO B C 1
ATOM 12677 O O . PRO B 1 472 ? -12.606 74.109 103.996 1.00 31.06 471 PRO B O 1
ATOM 12681 N N . ASN B 1 473 ? -13.949 73.671 102.269 1.00 33.74 472 ASN B N 1
ATOM 12682 C CA . ASN B 1 473 ? -13.059 72.614 101.764 1.00 36.44 472 ASN B CA 1
ATOM 12683 C C . ASN B 1 473 ? -13.022 72.651 100.239 1.00 36.61 472 ASN B C 1
ATOM 12684 O O . ASN B 1 473 ? -13.984 73.064 99.568 1.00 33.17 472 ASN B O 1
ATOM 12689 N N . GLU B 1 474 ? -11.897 72.228 99.705 1.00 32.02 473 GLU B N 1
ATOM 12690 C CA . GLU B 1 474 ? -11.773 72.042 98.247 1.00 36.66 473 GLU B CA 1
ATOM 12691 C C . GLU B 1 474 ? -12.603 70.827 97.771 1.00 34.32 473 GLU B C 1
ATOM 12692 O O . GLU B 1 474 ? -12.858 69.891 98.529 1.00 31.36 473 GLU B O 1
ATOM 12698 N N . TYR B 1 475 ? -13.058 70.897 96.531 1.00 37.86 474 TYR B N 1
ATOM 12699 C CA . TYR B 1 475 ? -13.728 69.751 95.882 1.00 35.31 474 TYR B CA 1
ATOM 12700 C C . TYR B 1 475 ? -15.114 69.441 96.472 1.00 38.29 474 TYR B C 1
ATOM 12701 O O . TYR B 1 475 ? -15.604 68.311 96.372 1.00 42.57 474 TYR B O 1
ATOM 12710 N N . GLU B 1 476 ? -15.720 70.393 97.141 1.00 34.73 475 GLU B N 1
ATOM 12711 C CA . GLU B 1 476 ? -16.988 70.125 97.811 1.00 36.42 475 GLU B CA 1
ATOM 12712 C C . GLU B 1 476 ? -18.134 70.782 97.064 1.00 39.16 475 GLU B C 1
ATOM 12713 O O . GLU B 1 476 ? -19.166 70.176 96.870 1.00 45.11 475 GLU B O 1
ATOM 12719 N N . ASN B 1 477 ? -17.969 72.035 96.654 1.00 37.23 476 ASN B N 1
ATOM 12720 C CA . ASN B 1 477 ? -19.092 72.781 96.085 1.00 38.04 476 ASN B CA 1
ATOM 12721 C C . ASN B 1 477 ? -18.659 73.647 94.968 1.00 37.86 476 ASN B C 1
ATOM 12722 O O . ASN B 1 477 ? -17.477 73.991 94.864 1.00 31.30 476 ASN B O 1
ATOM 12727 N N . GLU B 1 478 ? -19.607 73.944 94.076 1.00 29.56 477 GLU B N 1
ATOM 12728 C CA . GLU B 1 478 ? -19.356 74.812 92.971 1.00 34.79 477 GLU B CA 1
ATOM 12729 C C . GLU B 1 478 ? -19.115 76.256 93.455 1.00 31.07 477 GLU B C 1
ATOM 12730 O O . GLU B 1 478 ? -19.510 76.622 94.543 1.00 30.66 477 GLU B O 1
ATOM 12736 N N . ILE B 1 479 ? -18.513 77.051 92.589 1.00 29.37 478 ILE B N 1
ATOM 12737 C CA . ILE B 1 479 ? -18.088 78.419 92.950 1.00 33.20 478 ILE B CA 1
ATOM 12738 C C . ILE B 1 479 ? -18.557 79.408 91.880 1.00 33.26 478 ILE B C 1
ATOM 12739 O O . ILE B 1 479 ? -18.442 79.123 90.693 1.00 37.63 478 ILE B O 1
ATOM 12744 N N . LYS B 1 480 ? -19.069 80.566 92.301 1.00 31.72 479 LYS B N 1
ATOM 12745 C CA . LYS B 1 480 ? -19.447 81.593 91.361 1.00 32.52 479 LYS B CA 1
ATOM 12746 C C . LYS B 1 480 ? -18.228 82.466 91.117 1.00 33.63 479 LYS B C 1
ATOM 12747 O O . LYS B 1 480 ? -17.629 82.978 92.052 1.00 28.85 479 LYS B O 1
ATOM 12753 N N . LEU B 1 481 ? -17.877 82.642 89.859 1.00 32.88 480 LEU B N 1
ATOM 12754 C CA . LEU B 1 481 ? -16.748 83.454 89.481 1.00 31.45 480 LEU B CA 1
ATOM 12755 C C . LEU B 1 481 ? -17.158 84.393 88.378 1.00 32.24 480 LEU B C 1
ATOM 12756 O O . LEU B 1 481 ? -17.626 83.961 87.326 1.00 33.50 480 LEU B O 1
ATOM 12761 N N . THR B 1 482 ? -16.913 85.680 88.579 1.00 33.75 481 THR B N 1
ATOM 12762 C CA . THR B 1 482 ? -17.099 86.671 87.488 1.00 39.32 481 THR B CA 1
ATOM 12763 C C . THR B 1 482 ? -15.849 87.501 87.318 1.00 38.16 481 THR B C 1
ATOM 12764 O O . THR B 1 482 ? -15.038 87.647 88.215 1.00 32.57 481 THR B O 1
ATOM 12768 N N . ARG B 1 483 ? -15.712 88.039 86.141 1.00 35.03 482 ARG B N 1
ATOM 12769 C CA . ARG B 1 483 ? -14.537 88.783 85.768 1.00 33.97 482 ARG B CA 1
ATOM 12770 C C . ARG B 1 483 ? -14.977 90.079 85.125 1.00 39.86 482 ARG B C 1
ATOM 12771 O O . ARG B 1 483 ? -15.942 90.115 84.365 1.00 38.37 482 ARG B O 1
ATOM 12779 N N . GLU B 1 484 ? -14.279 91.153 85.452 1.00 39.73 483 GLU B N 1
ATOM 12780 C CA . GLU B 1 484 ? -14.544 92.478 84.888 1.00 43.07 483 GLU B CA 1
ATOM 12781 C C . GLU B 1 484 ? -13.117 93.091 84.702 1.00 37.11 483 GLU B C 1
ATOM 12782 O O . GLU B 1 484 ? -12.541 93.655 85.598 1.00 36.35 483 GLU B O 1
ATOM 12788 N N . GLY B 1 485 ? -12.530 92.881 83.539 1.00 34.62 484 GLY B N 1
ATOM 12789 C CA . GLY B 1 485 ? -11.189 93.359 83.230 1.00 37.22 484 GLY B CA 1
ATOM 12790 C C . GLY B 1 485 ? -10.136 92.609 84.035 1.00 36.94 484 GLY B C 1
ATOM 12791 O O . GLY B 1 485 ? -10.050 91.387 83.984 1.00 39.99 484 GLY B O 1
ATOM 12792 N N . ASN B 1 486 ? -9.434 93.329 84.863 1.00 32.30 485 ASN B N 1
ATOM 12793 C CA . ASN B 1 486 ? -8.399 92.729 85.690 1.00 35.06 485 ASN B CA 1
ATOM 12794 C C . ASN B 1 486 ? -8.908 92.382 87.136 1.00 33.61 485 ASN B C 1
ATOM 12795 O O . ASN B 1 486 ? -8.105 92.063 88.015 1.00 31.64 485 ASN B O 1
ATOM 12800 N N . ILE B 1 487 ? -10.223 92.392 87.358 1.00 31.43 486 ILE B N 1
ATOM 12801 C CA . ILE B 1 487 ? -10.793 92.113 88.667 1.00 31.77 486 ILE B CA 1
ATOM 12802 C C . ILE B 1 487 ? -11.689 90.866 88.612 1.00 33.70 486 ILE B C 1
ATOM 12803 O O . ILE B 1 487 ? -12.586 90.779 87.791 1.00 31.88 486 ILE B O 1
ATOM 12808 N N . LEU B 1 488 ? -11.418 89.908 89.507 1.00 28.44 487 LEU B N 1
ATOM 12809 C CA . LEU B 1 488 ? -12.204 88.688 89.640 1.00 27.32 487 LEU B CA 1
ATOM 12810 C C . LEU B 1 488 ? -12.977 88.797 90.913 1.00 28.43 487 LEU B C 1
ATOM 12811 O O . LEU B 1 488 ? -12.463 89.324 91.886 1.00 28.79 487 LEU B O 1
ATOM 12816 N N . GLN B 1 489 ? -14.210 88.333 90.905 1.00 27.24 488 GLN B N 1
ATOM 12817 C CA . GLN B 1 489 ? -15.016 88.235 92.117 1.00 27.18 488 GLN B CA 1
ATOM 12818 C C . GLN B 1 489 ? -15.526 86.816 92.295 1.00 28.28 488 GLN B C 1
ATOM 12819 O O . GLN B 1 489 ? -16.059 86.205 91.358 1.00 27.84 488 GLN B O 1
ATOM 12825 N N . LEU B 1 490 ? -15.364 86.273 93.501 1.00 25.91 489 LEU B N 1
ATOM 12826 C CA . LEU B 1 490 ? -15.707 84.893 93.756 1.00 27.06 489 LEU B CA 1
ATOM 12827 C C . LEU B 1 490 ? -16.660 84.818 94.918 1.00 28.21 489 LEU B C 1
ATOM 12828 O O . LEU B 1 490 ? -16.492 85.494 95.938 1.00 28.06 489 LEU B O 1
ATOM 12833 N N . SER B 1 491 ? -17.680 84.007 94.777 1.00 28.57 490 SER B N 1
ATOM 12834 C CA . SER B 1 491 ? -18.608 83.855 95.876 1.00 29.63 490 SER B CA 1
ATOM 12835 C C . SER B 1 491 ? -19.257 82.475 95.922 1.00 27.83 490 SER B C 1
ATOM 12836 O O . SER B 1 491 ? -19.287 81.778 94.946 1.00 29.86 490 SER B O 1
ATOM 12839 N N . PRO B 1 492 ? -19.716 82.058 97.103 1.00 26.61 491 PRO B N 1
ATOM 12840 C CA . PRO B 1 492 ? -20.197 80.707 97.311 1.00 29.53 491 PRO B CA 1
ATOM 12841 C C . PRO B 1 492 ? -21.587 80.443 96.728 1.00 28.29 491 PRO B C 1
ATOM 12842 O O . PRO B 1 492 ? -22.371 81.338 96.674 1.00 33.10 491 PRO B O 1
ATOM 12846 N N . THR B 1 493 ? -21.821 79.259 96.211 1.00 30.73 492 THR B N 1
ATOM 12847 C CA . THR B 1 493 ? -23.121 78.928 95.634 1.00 33.68 492 THR B CA 1
ATOM 12848 C C . THR B 1 493 ? -24.081 78.599 96.778 1.00 36.71 492 THR B C 1
ATOM 12849 O O . THR B 1 493 ? -23.636 78.333 97.889 1.00 36.96 492 THR B O 1
ATOM 12853 N N . ASP B 1 494 ? -25.382 78.568 96.468 1.00 37.79 493 ASP B N 1
ATOM 12854 C CA . ASP B 1 494 ? -26.453 78.453 97.480 1.00 46.58 493 ASP B CA 1
ATOM 12855 C C . ASP B 1 494 ? -26.334 77.355 98.512 1.00 44.73 493 ASP B C 1
ATOM 12856 O O . ASP B 1 494 ? -26.595 77.623 99.661 1.00 48.19 493 ASP B O 1
ATOM 12861 N N . PRO B 1 495 ? -25.963 76.119 98.102 1.00 42.95 494 PRO B N 1
ATOM 12862 C CA . PRO B 1 495 ? -25.862 75.021 99.123 1.00 42.03 494 PRO B CA 1
ATOM 12863 C C . PRO B 1 495 ? -24.760 75.227 100.199 1.00 41.27 494 PRO B C 1
ATOM 12864 O O . PRO B 1 495 ? -24.788 74.630 101.257 1.00 40.77 494 PRO B O 1
ATOM 12868 N N . VAL B 1 496 ? -23.751 76.042 99.910 1.00 38.79 495 VAL B N 1
ATOM 12869 C CA . VAL B 1 496 ? -22.598 76.169 100.830 1.00 36.11 495 VAL B CA 1
ATOM 12870 C C . VAL B 1 496 ? -23.072 76.836 102.146 1.00 34.09 495 VAL B C 1
ATOM 12871 O O . VAL B 1 496 ? -23.769 77.867 102.137 1.00 28.17 495 VAL B O 1
ATOM 12875 N N . VAL B 1 497 ? -22.610 76.279 103.255 1.00 32.26 496 VAL B N 1
ATOM 12876 C CA . VAL B 1 497 ? -23.029 76.711 104.590 1.00 36.26 496 VAL B CA 1
ATOM 12877 C C . VAL B 1 497 ? -22.687 78.215 104.817 1.00 38.34 496 VAL B C 1
ATOM 12878 O O . VAL B 1 497 ? -23.442 78.968 105.431 1.00 39.37 496 VAL B O 1
ATOM 12882 N N . THR B 1 498 ? -21.564 78.630 104.234 1.00 37.57 497 THR B N 1
ATOM 12883 C CA . THR B 1 498 ? -21.088 80.008 104.223 1.00 38.16 497 THR B CA 1
ATOM 12884 C C . THR B 1 498 ? -22.126 80.950 103.682 1.00 45.93 497 THR B C 1
ATOM 12885 O O . THR B 1 498 ? -22.415 82.009 104.276 1.00 44.10 497 THR B O 1
ATOM 12889 N N . ASN B 1 499 ? -22.742 80.521 102.577 1.00 46.67 498 ASN B N 1
ATOM 12890 C CA . ASN B 1 499 ? -23.776 81.324 101.938 1.00 43.40 498 ASN B CA 1
ATOM 12891 C C . ASN B 1 499 ? -24.958 81.560 102.856 1.00 36.50 498 ASN B C 1
ATOM 12892 O O . ASN B 1 499 ? -25.602 82.585 102.800 1.00 40.67 498 ASN B O 1
ATOM 12897 N N . HIS B 1 500 ? -25.220 80.648 103.738 1.00 36.94 499 HIS B N 1
ATOM 12898 C CA . HIS B 1 500 ? -26.357 80.830 104.598 1.00 38.46 499 HIS B CA 1
ATOM 12899 C C . HIS B 1 500 ? -26.171 81.871 105.699 1.00 43.89 499 HIS B C 1
ATOM 12900 O O . HIS B 1 500 ? -27.069 82.639 105.955 1.00 46.79 499 HIS B O 1
ATOM 12907 N N . PHE B 1 501 ? -25.039 81.857 106.410 1.00 38.89 500 PHE B N 1
ATOM 12908 C CA . PHE B 1 501 ? -24.829 82.790 107.534 1.00 37.03 500 PHE B CA 1
ATOM 12909 C C . PHE B 1 501 ? -24.050 84.054 107.159 1.00 32.89 500 PHE B C 1
ATOM 12910 O O . PHE B 1 501 ? -24.050 85.008 107.908 1.00 30.35 500 PHE B O 1
ATOM 12918 N N . TYR B 1 502 ? -23.349 84.008 106.026 1.00 33.32 501 TYR B N 1
ATOM 12919 C CA . TYR B 1 502 ? -22.687 85.170 105.424 1.00 31.45 501 TYR B CA 1
ATOM 12920 C C . TYR B 1 502 ? -23.085 85.330 103.961 1.00 29.77 501 TYR B C 1
ATOM 12921 O O . TYR B 1 502 ? -22.255 85.196 103.042 1.00 27.03 501 TYR B O 1
ATOM 12930 N N . PRO B 1 503 ? -24.390 85.643 103.724 1.00 30.80 502 PRO B N 1
ATOM 12931 C CA . PRO B 1 503 ? -24.947 85.640 102.385 1.00 29.58 502 PRO B CA 1
ATOM 12932 C C . PRO B 1 503 ? -24.322 86.697 101.509 1.00 26.89 502 PRO B C 1
ATOM 12933 O O . PRO B 1 503 ? -24.390 86.580 100.332 1.00 29.19 502 PRO B O 1
ATOM 12937 N N . GLU B 1 504 ? -23.725 87.724 102.084 1.00 28.68 503 GLU B N 1
ATOM 12938 C CA . GLU B 1 504 ? -23.043 88.754 101.295 1.00 33.42 503 GLU B CA 1
ATOM 12939 C C . GLU B 1 504 ? -21.538 88.504 101.201 1.00 33.73 503 GLU B C 1
ATOM 12940 O O . GLU B 1 504 ? -20.785 89.361 100.741 1.00 31.30 503 GLU B O 1
ATOM 12946 N N . LEU B 1 505 ? -21.092 87.324 101.584 1.00 30.10 504 LEU B N 1
ATOM 12947 C CA . LEU B 1 505 ? -19.653 87.087 101.553 1.00 33.06 504 LEU B CA 1
ATOM 12948 C C . LEU B 1 505 ? -19.175 87.021 100.117 1.00 28.26 504 LEU B C 1
ATOM 12949 O O . LEU B 1 505 ? -19.688 86.238 99.318 1.00 25.35 504 LEU B O 1
ATOM 12954 N N . SER B 1 506 ? -18.076 87.721 99.837 1.00 25.66 505 SER B N 1
ATOM 12955 C CA . SER B 1 506 ? -17.372 87.466 98.624 1.00 25.71 505 SER B CA 1
ATOM 12956 C C . SER B 1 506 ? -15.871 87.757 98.736 1.00 25.74 505 SER B C 1
ATOM 12957 O O . SER B 1 506 ? -15.433 88.397 99.694 1.00 23.90 505 SER B O 1
ATOM 12960 N N . PHE B 1 507 ? -15.144 87.310 97.720 1.00 23.83 506 PHE B N 1
ATOM 12961 C CA . PHE B 1 507 ? -13.704 87.609 97.587 1.00 28.33 506 PHE B CA 1
ATOM 12962 C C . PHE B 1 507 ? -13.459 88.257 96.278 1.00 27.87 506 PHE B C 1
ATOM 12963 O O . PHE B 1 507 ? -14.267 88.072 95.353 1.00 27.13 506 PHE B O 1
ATOM 12971 N N . ARG B 1 508 ? -12.387 89.042 96.189 1.00 23.12 507 ARG B N 1
ATOM 12972 C CA . ARG B 1 508 ? -11.963 89.607 94.960 1.00 22.89 507 ARG B CA 1
ATOM 12973 C C . ARG B 1 508 ? -10.450 89.436 94.770 1.00 24.31 507 ARG B C 1
ATOM 12974 O O . ARG B 1 508 ? -9.716 89.379 95.736 1.00 25.18 507 ARG B O 1
ATOM 12990 N N . ARG B 1 510 ? -7.438 91.235 92.194 1.00 28.57 509 ARG B N 1
ATOM 12991 C CA . ARG B 1 510 ? -6.942 92.003 91.100 1.00 29.57 509 ARG B CA 1
ATOM 12992 C C . ARG B 1 510 ? -5.733 91.269 90.511 1.00 29.75 509 ARG B C 1
ATOM 12993 O O . ARG B 1 510 ? -4.727 91.006 91.197 1.00 30.35 509 ARG B O 1
ATOM 13001 N N . ILE B 1 511 ? -5.845 90.923 89.245 1.00 32.30 510 ILE B N 1
ATOM 13002 C CA . ILE B 1 511 ? -4.803 90.148 88.548 1.00 30.50 510 ILE B CA 1
ATOM 13003 C C . ILE B 1 511 ? -4.052 91.031 87.588 1.00 30.34 510 ILE B C 1
ATOM 13004 O O . ILE B 1 511 ? -4.506 92.145 87.291 1.00 32.30 510 ILE B O 1
ATOM 13009 N N . PRO B 1 512 ? -2.868 90.597 87.135 1.00 27.77 511 PRO B N 1
ATOM 13010 C CA . PRO B 1 512 ? -2.111 91.463 86.244 1.00 31.22 511 PRO B CA 1
ATOM 13011 C C . PRO B 1 512 ? -2.776 91.659 84.853 1.00 33.00 511 PRO B C 1
ATOM 13012 O O . PRO B 1 512 ? -3.467 90.759 84.334 1.00 35.59 511 PRO B O 1
ATOM 13016 N N . GLU B 1 513 ? -2.570 92.836 84.292 1.00 37.70 512 GLU B N 1
ATOM 13017 C CA . GLU B 1 513 ? -3.149 93.203 83.025 1.00 47.69 512 GLU B CA 1
ATOM 13018 C C . GLU B 1 513 ? -2.583 92.264 81.954 1.00 47.71 512 GLU B C 1
ATOM 13019 O O . GLU B 1 513 ? -1.397 91.949 81.919 1.00 44.44 512 GLU B O 1
ATOM 13025 N N . ASP B 1 514 ? -3.447 91.766 81.109 1.00 47.77 513 ASP B N 1
ATOM 13026 C CA . ASP B 1 514 ? -2.993 90.912 80.008 1.00 54.53 513 ASP B CA 1
ATOM 13027 C C . ASP B 1 514 ? -2.662 89.466 80.361 1.00 46.85 513 ASP B C 1
ATOM 13028 O O . ASP B 1 514 ? -2.296 88.718 79.463 1.00 46.80 513 ASP B O 1
ATOM 13033 N N . CYS B 1 515 ? -2.821 89.037 81.607 1.00 32.56 514 CYS B N 1
ATOM 13034 C CA . CYS B 1 515 ? -2.603 87.629 81.918 1.00 28.88 514 CYS B CA 1
ATOM 13035 C C . CYS B 1 515 ? -3.707 86.810 81.286 1.00 31.85 514 CYS B C 1
ATOM 13036 O O . CYS B 1 515 ? -4.701 87.370 80.864 1.00 34.37 514 CYS B O 1
ATOM 13039 N N . THR B 1 516 ? -3.560 85.494 81.231 1.00 30.92 515 THR B N 1
ATOM 13040 C CA . THR B 1 516 ? -4.642 84.659 80.789 1.00 31.86 515 THR B CA 1
ATOM 13041 C C . THR B 1 516 ? -5.062 83.771 81.953 1.00 34.25 515 THR B C 1
ATOM 13042 O O . THR B 1 516 ? -4.231 83.330 82.766 1.00 28.73 515 THR B O 1
ATOM 13046 N N . LEU B 1 517 ? -6.362 83.528 82.003 1.00 28.52 516 LEU B N 1
ATOM 13047 C CA . LEU B 1 517 ? -7.025 82.798 83.053 1.00 31.12 516 LEU B CA 1
ATOM 13048 C C . LEU B 1 517 ? -7.508 81.471 82.579 1.00 32.70 516 LEU B C 1
ATOM 13049 O O . LEU B 1 517 ? -8.033 81.358 81.493 1.00 31.33 516 LEU B O 1
ATOM 13054 N N . SER B 1 518 ? -7.299 80.428 83.371 1.00 34.52 517 SER B N 1
ATOM 13055 C CA . SER B 1 518 ? -7.835 79.132 83.063 1.00 31.02 517 SER B CA 1
ATOM 13056 C C . SER B 1 518 ? -7.979 78.316 84.323 1.00 29.33 517 SER B C 1
ATOM 13057 O O . SER B 1 518 ? -7.808 78.839 85.430 1.00 29.46 517 SER B O 1
ATOM 13060 N N . ASP B 1 519 ? -8.264 77.037 84.178 1.00 26.40 518 ASP B N 1
ATOM 13061 C CA . ASP B 1 519 ? -8.163 76.081 85.248 1.00 27.54 518 ASP B CA 1
ATOM 13062 C C . ASP B 1 519 ? -6.896 75.248 85.047 1.00 28.55 518 ASP B C 1
ATOM 13063 O O . ASP B 1 519 ? -5.946 75.763 84.486 1.00 29.53 518 ASP B O 1
ATOM 13068 N N . ASP B 1 520 ? -6.894 73.981 85.454 1.00 27.89 519 ASP B N 1
ATOM 13069 C CA . ASP B 1 520 ? -5.741 73.121 85.217 1.00 30.10 519 ASP B CA 1
ATOM 13070 C C . ASP B 1 520 ? -5.522 72.670 83.745 1.00 31.29 519 ASP B C 1
ATOM 13071 O O . ASP B 1 520 ? -4.546 71.997 83.442 1.00 33.47 519 ASP B O 1
ATOM 13076 N N . SER B 1 521 ? -6.434 73.061 82.855 1.00 31.13 520 SER B N 1
ATOM 13077 C CA . SER B 1 521 ? -6.393 72.606 81.441 1.00 30.76 520 SER B CA 1
ATOM 13078 C C . SER B 1 521 ? -5.076 72.981 80.747 1.00 29.87 520 SER B C 1
ATOM 13079 O O . SER B 1 521 ? -4.555 72.208 80.006 1.00 32.84 520 SER B O 1
ATOM 13082 N N . ILE B 1 522 ? -4.557 74.154 81.033 1.00 31.18 521 ILE B N 1
ATOM 13083 C CA . ILE B 1 522 ? -3.312 74.601 80.434 1.00 33.52 521 ILE B CA 1
ATOM 13084 C C . ILE B 1 522 ? -2.069 73.787 80.775 1.00 34.11 521 ILE B C 1
ATOM 13085 O O . ILE B 1 522 ? -1.084 73.910 80.099 1.00 31.30 521 ILE B O 1
ATOM 13090 N N . PHE B 1 523 ? -2.135 72.958 81.801 1.00 29.62 522 PHE B N 1
ATOM 13091 C CA . PHE B 1 523 ? -1.061 72.045 82.125 1.00 29.49 522 PHE B CA 1
ATOM 13092 C C . PHE B 1 523 ? -0.981 70.800 81.285 1.00 32.72 522 PHE B C 1
ATOM 13093 O O . PHE B 1 523 ? 0.060 70.107 81.316 1.00 31.17 522 PHE B O 1
ATOM 13101 N N . PHE B 1 524 ? -2.059 70.474 80.561 1.00 28.58 523 PHE B N 1
ATOM 13102 C CA . PHE B 1 524 ? -2.159 69.170 79.897 1.00 30.89 523 PHE B CA 1
ATOM 13103 C C . PHE B 1 524 ? -2.078 69.258 78.354 1.00 35.02 523 PHE B C 1
ATOM 13104 O O . PHE B 1 524 ? -2.523 70.255 77.771 1.00 31.51 523 PHE B O 1
ATOM 13112 N N . HIS B 1 525 ? -1.507 68.222 77.726 1.00 39.82 524 HIS B N 1
ATOM 13113 C CA . HIS B 1 525 ? -1.499 68.101 76.222 1.00 43.07 524 HIS B CA 1
ATOM 13114 C C . HIS B 1 525 ? -2.894 68.257 75.633 1.00 44.96 524 HIS B C 1
ATOM 13115 O O . HIS B 1 525 ? -3.121 69.063 74.746 1.00 45.96 524 HIS B O 1
ATOM 13122 N N . ASN B 1 526 ? -3.814 67.540 76.252 1.00 45.62 525 ASN B N 1
ATOM 13123 C CA . ASN B 1 526 ? -5.263 67.594 76.032 1.00 55.70 525 ASN B CA 1
ATOM 13124 C C . ASN B 1 526 ? -5.750 69.021 75.850 1.00 54.39 525 ASN B C 1
ATOM 13125 O O . ASN B 1 526 ? -6.665 69.296 75.097 1.00 49.48 525 ASN B O 1
ATOM 13130 N N . ASN B 1 527 ? -5.184 69.907 76.673 1.00 45.00 526 ASN B N 1
ATOM 13131 C CA . ASN B 1 527 ? -5.780 71.170 77.016 1.00 41.24 526 ASN B CA 1
ATOM 13132 C C . ASN B 1 527 ? -7.178 70.966 77.698 1.00 36.02 526 ASN B C 1
ATOM 13133 O O . ASN B 1 527 ? -8.042 71.809 77.594 1.00 35.18 526 ASN B O 1
ATOM 13138 N N . THR B 1 528 ? -7.379 69.849 78.400 1.00 33.49 527 THR B N 1
ATOM 13139 C CA . THR B 1 528 ? -8.699 69.537 78.916 1.00 40.72 527 THR B CA 1
ATOM 13140 C C . THR B 1 528 ? -8.709 69.598 80.440 1.00 39.41 527 THR B C 1
ATOM 13141 O O . THR B 1 528 ? -7.820 69.087 81.125 1.00 47.00 527 THR B O 1
ATOM 13145 N N . THR B 1 529 ? -9.696 70.291 80.936 1.00 34.63 528 THR B N 1
ATOM 13146 C CA . THR B 1 529 ? -9.895 70.484 82.354 1.00 37.01 528 THR B CA 1
ATOM 13147 C C . THR B 1 529 ? -10.068 69.174 83.109 1.00 40.09 528 THR B C 1
ATOM 13148 O O . THR B 1 529 ? -10.776 68.295 82.636 1.00 35.26 528 THR B O 1
ATOM 13152 N N . ILE B 1 530 ? -9.411 69.033 84.273 1.00 34.77 529 ILE B N 1
ATOM 13153 C CA . ILE B 1 530 ? -9.749 67.928 85.181 1.00 30.38 529 ILE B CA 1
ATOM 13154 C C . ILE B 1 530 ? -10.259 68.502 86.472 1.00 32.24 529 ILE B C 1
ATOM 13155 O O . ILE B 1 530 ? -11.383 68.252 86.871 1.00 32.40 529 ILE B O 1
ATOM 13160 N N . ASN B 1 531 ? -9.442 69.323 87.104 1.00 29.69 530 ASN B N 1
ATOM 13161 C CA . ASN B 1 531 ? -9.864 70.125 88.231 1.00 27.11 530 ASN B CA 1
ATOM 13162 C C . ASN B 1 531 ? -10.304 71.529 87.769 1.00 27.53 530 ASN B C 1
ATOM 13163 O O . ASN B 1 531 ? -9.478 72.418 87.535 1.00 26.42 530 ASN B O 1
ATOM 13168 N N . PRO B 1 532 ? -11.633 71.771 87.730 1.00 26.49 531 PRO B N 1
ATOM 13169 C CA . PRO B 1 532 ? -12.170 73.086 87.341 1.00 27.96 531 PRO B CA 1
ATOM 13170 C C . PRO B 1 532 ? -12.007 74.216 88.352 1.00 30.40 531 PRO B C 1
ATOM 13171 O O . PRO B 1 532 ? -12.245 75.347 88.004 1.00 31.18 531 PRO B O 1
ATOM 13175 N N . SER B 1 533 ? -11.723 73.894 89.611 1.00 29.48 532 SER B N 1
ATOM 13176 C CA . SER B 1 533 ? -11.600 74.890 90.673 1.00 29.47 532 SER B CA 1
ATOM 13177 C C . SER B 1 533 ? -10.116 75.255 90.981 1.00 31.02 532 SER B C 1
ATOM 13178 O O . SER B 1 533 ? -9.842 75.954 91.906 1.00 29.41 532 SER B O 1
ATOM 13181 N N . LEU B 1 534 ? -9.172 74.787 90.167 1.00 29.83 533 LEU B N 1
ATOM 13182 C CA . LEU B 1 534 ? -7.847 75.328 90.195 1.00 28.18 533 LEU B CA 1
ATOM 13183 C C . LEU B 1 534 ? -7.847 76.522 89.325 1.00 27.81 533 LEU B C 1
ATOM 13184 O O . LEU B 1 534 ? -8.040 76.383 88.131 1.00 39.92 533 LEU B O 1
ATOM 13189 N N . LEU B 1 535 ? -7.655 77.699 89.891 1.00 24.56 534 LEU B N 1
ATOM 13190 C CA . LEU B 1 535 ? -7.643 78.941 89.140 1.00 28.07 534 LEU B CA 1
ATOM 13191 C C . LEU B 1 535 ? -6.207 79.313 88.786 1.00 26.30 534 LEU B C 1
ATOM 13192 O O . LEU B 1 535 ? -5.416 79.574 89.654 1.00 31.56 534 LEU B O 1
ATOM 13197 N N . SER B 1 536 ? -5.866 79.267 87.503 1.00 26.68 535 SER B N 1
ATOM 13198 C CA . SER B 1 536 ? -4.502 79.457 87.009 1.00 26.05 535 SER B CA 1
ATOM 13199 C C . SER B 1 536 ? -4.357 80.728 86.214 1.00 28.76 535 SER B C 1
ATOM 13200 O O . SER B 1 536 ? -5.216 81.047 85.383 1.00 28.42 535 SER B O 1
ATOM 13203 N N . ILE B 1 537 ? -3.278 81.448 86.483 1.00 22.84 536 ILE B N 1
ATOM 13204 C CA . ILE B 1 537 ? -3.046 82.713 85.926 1.00 25.01 536 ILE B CA 1
ATOM 13205 C C . ILE B 1 537 ? -1.703 82.668 85.231 1.00 26.42 536 ILE B C 1
ATOM 13206 O O . ILE B 1 537 ? -0.672 82.528 85.908 1.00 26.63 536 ILE B O 1
ATOM 13211 N N . GLU B 1 538 ? -1.706 82.777 83.897 1.00 27.65 537 GLU B N 1
ATOM 13212 C CA . GLU B 1 538 ? -0.485 82.783 83.127 1.00 27.52 537 GLU B CA 1
ATOM 13213 C C . GLU B 1 538 ? -0.041 84.176 82.785 1.00 26.86 537 GLU B C 1
ATOM 13214 O O . GLU B 1 538 ? -0.794 85.035 82.276 1.00 25.55 537 GLU B O 1
ATOM 13220 N N . ILE B 1 539 ? 1.199 84.449 83.110 1.00 24.47 538 ILE B N 1
ATOM 13221 C CA . ILE B 1 539 ? 1.736 85.823 83.007 1.00 24.67 538 ILE B CA 1
ATOM 13222 C C . ILE B 1 539 ? 3.005 85.676 82.233 1.00 25.68 538 ILE B C 1
ATOM 13223 O O . ILE B 1 539 ? 3.925 84.961 82.686 1.00 25.75 538 ILE B O 1
ATOM 13228 N N . LEU B 1 540 ? 3.065 86.351 81.084 1.00 25.08 539 LEU B N 1
ATOM 13229 C CA . LEU B 1 540 ? 4.141 86.150 80.128 1.00 23.97 539 LEU B CA 1
ATOM 13230 C C . LEU B 1 540 ? 5.080 87.298 80.107 1.00 25.08 539 LEU B C 1
ATOM 13231 O O . LEU B 1 540 ? 4.676 88.433 80.070 1.00 24.44 539 LEU B O 1
ATOM 13236 N N . GLN B 1 541 ? 6.376 86.987 80.078 1.00 26.75 540 GLN B N 1
ATOM 13237 C CA . GLN B 1 541 ? 7.389 88.015 79.899 1.00 28.85 540 GLN B CA 1
ATOM 13238 C C . GLN B 1 541 ? 7.290 89.247 80.789 1.00 27.33 540 GLN B C 1
ATOM 13239 O O . GLN B 1 541 ? 7.360 90.374 80.324 1.00 26.12 540 GLN B O 1
ATOM 13245 N N . LYS B 1 542 ? 7.269 89.015 82.106 1.00 27.10 541 LYS B N 1
ATOM 13246 C CA . LYS B 1 542 ? 7.298 90.147 83.090 1.00 27.08 541 LYS B CA 1
ATOM 13247 C C . LYS B 1 542 ? 8.405 90.004 84.065 1.00 22.88 541 LYS B C 1
ATOM 13248 O O . LYS B 1 542 ? 8.777 88.879 84.400 1.00 24.06 541 LYS B O 1
ATOM 13254 N N . SER B 1 543 ? 8.995 91.113 84.450 1.00 20.58 542 SER B N 1
ATOM 13255 C CA . SER B 1 543 ? 10.018 91.127 85.495 1.00 24.18 542 SER B CA 1
ATOM 13256 C C . SER B 1 543 ? 9.417 91.402 86.905 1.00 22.34 542 SER B C 1
ATOM 13257 O O . SER B 1 543 ? 10.112 91.331 87.915 1.00 22.37 542 SER B O 1
ATOM 13260 N N . SER B 1 544 ? 8.128 91.743 86.956 1.00 22.27 543 SER B N 1
ATOM 13261 C CA . SER B 1 544 ? 7.424 91.847 88.192 1.00 23.01 543 SER B CA 1
ATOM 13262 C C . SER B 1 544 ? 5.918 91.867 87.968 1.00 25.39 543 SER B C 1
ATOM 13263 O O . SER B 1 544 ? 5.447 92.125 86.892 1.00 24.97 543 SER B O 1
ATOM 13266 N N . PHE B 1 545 ? 5.179 91.457 88.970 1.00 23.63 544 PHE B N 1
ATOM 13267 C CA . PHE B 1 545 ? 3.736 91.546 88.924 1.00 23.60 544 PHE B CA 1
ATOM 13268 C C . PHE B 1 545 ? 3.230 91.438 90.330 1.00 23.70 544 PHE B C 1
ATOM 13269 O O . PHE B 1 545 ? 3.998 91.097 91.250 1.00 21.69 544 PHE B O 1
ATOM 13277 N N . ASP B 1 546 ? 1.922 91.641 90.474 1.00 21.93 545 ASP B N 1
ATOM 13278 C CA . ASP B 1 546 ? 1.273 91.377 91.713 1.00 23.46 545 ASP B CA 1
ATOM 13279 C C . ASP B 1 546 ? -0.108 90.802 91.545 1.00 26.11 545 ASP B C 1
ATOM 13280 O O . ASP B 1 546 ? -0.719 90.866 90.472 1.00 23.68 545 ASP B O 1
ATOM 13285 N N . ILE B 1 547 ? -0.576 90.177 92.632 1.00 24.67 546 ILE B N 1
ATOM 13286 C CA . ILE B 1 547 ? -1.944 89.701 92.755 1.00 23.17 546 ILE B CA 1
ATOM 13287 C C . ILE B 1 547 ? -2.442 90.159 94.105 1.00 25.01 546 ILE B C 1
ATOM 13288 O O . ILE B 1 547 ? -1.785 89.855 95.115 1.00 22.91 546 ILE B O 1
ATOM 13293 N N . VAL B 1 548 ? -3.557 90.907 94.117 1.00 21.95 547 VAL B N 1
ATOM 13294 C CA . VAL B 1 548 ? -4.093 91.467 95.357 1.00 24.66 547 VAL B CA 1
ATOM 13295 C C . VAL B 1 548 ? -5.396 90.775 95.709 1.00 27.58 547 VAL B C 1
ATOM 13296 O O . VAL B 1 548 ? -6.329 90.732 94.900 1.00 32.52 547 VAL B O 1
ATOM 13308 N N . GLN B 1 550 ? -8.723 90.249 98.225 1.00 25.86 549 GLN B N 1
ATOM 13309 C CA . GLN B 1 550 ? -9.594 90.959 99.147 1.00 24.55 549 GLN B CA 1
ATOM 13310 C C . GLN B 1 550 ? -10.630 90.003 99.682 1.00 22.16 549 GLN B C 1
ATOM 13311 O O . GLN B 1 550 ? -11.118 89.181 98.950 1.00 23.65 549 GLN B O 1
ATOM 13317 N N . GLY B 1 551 ? -10.976 90.162 100.956 1.00 24.95 550 GLY B N 1
ATOM 13318 C CA . GLY B 1 551 ? -12.039 89.415 101.574 1.00 23.15 550 GLY B CA 1
ATOM 13319 C C . GLY B 1 551 ? -13.142 90.335 102.110 1.00 25.56 550 GLY B C 1
ATOM 13320 O O . GLY B 1 551 ? -12.862 91.276 102.775 1.00 24.40 550 GLY B O 1
ATOM 13321 N N . PHE B 1 552 ? -14.407 89.998 101.840 1.00 25.15 551 PHE B N 1
ATOM 13322 C CA . PHE B 1 552 ? -15.522 90.792 102.340 1.00 28.47 551 PHE B CA 1
ATOM 13323 C C . PHE B 1 552 ? -16.575 89.907 102.912 1.00 28.43 551 PHE B C 1
ATOM 13324 O O . PHE B 1 552 ? -17.363 89.354 102.169 1.00 33.32 551 PHE B O 1
ATOM 13332 N N . ASP B 1 553 ? -16.599 89.774 104.225 1.00 28.98 552 ASP B N 1
ATOM 13333 C CA . ASP B 1 553 ? -17.586 88.870 104.865 1.00 30.90 552 ASP B CA 1
ATOM 13334 C C . ASP B 1 553 ? -19.006 89.433 104.820 1.00 29.93 552 ASP B C 1
ATOM 13335 O O . ASP B 1 553 ? -19.990 88.654 104.842 1.00 26.82 552 ASP B O 1
ATOM 13340 N N . THR B 1 554 ? -19.110 90.756 104.817 1.00 32.12 553 THR B N 1
ATOM 13341 C CA . THR B 1 554 ? -20.457 91.419 104.831 1.00 32.32 553 THR B CA 1
ATOM 13342 C C . THR B 1 554 ? -20.714 92.204 103.555 1.00 32.73 553 THR B C 1
ATOM 13343 O O . THR B 1 554 ? -21.584 92.993 103.511 1.00 33.10 553 THR B O 1
ATOM 13347 N N . GLY B 1 555 ? -19.956 91.960 102.512 1.00 34.41 554 GLY B N 1
ATOM 13348 C CA . GLY B 1 555 ? -20.171 92.650 101.265 1.00 35.01 554 GLY B CA 1
ATOM 13349 C C . GLY B 1 555 ? -19.788 94.105 101.196 1.00 41.41 554 GLY B C 1
ATOM 13350 O O . GLY B 1 555 ? -20.200 94.780 100.278 1.00 46.98 554 GLY B O 1
ATOM 13351 N N . ASN B 1 556 ? -18.962 94.602 102.109 1.00 38.14 555 ASN B N 1
ATOM 13352 C CA . ASN B 1 556 ? -18.527 96.005 102.042 1.00 40.36 555 ASN B CA 1
ATOM 13353 C C . ASN B 1 556 ? -17.342 96.176 101.064 1.00 35.44 555 ASN B C 1
ATOM 13354 O O . ASN B 1 556 ? -16.263 96.557 101.463 1.00 35.27 555 ASN B O 1
ATOM 13359 N N . VAL B 1 557 ? -17.586 95.947 99.781 1.00 33.15 556 VAL B N 1
ATOM 13360 C CA . VAL B 1 557 ? -16.535 95.921 98.755 1.00 32.90 556 VAL B CA 1
ATOM 13361 C C . VAL B 1 557 ? -15.910 97.291 98.641 1.00 35.05 556 VAL B C 1
ATOM 13362 O O . VAL B 1 557 ? -16.625 98.263 98.616 1.00 33.79 556 VAL B O 1
ATOM 13366 N N . ILE B 1 558 ? -14.592 97.373 98.605 1.00 30.47 557 ILE B N 1
ATOM 13367 C CA . ILE B 1 558 ? -13.903 98.635 98.382 1.00 30.34 557 ILE B CA 1
ATOM 13368 C C . ILE B 1 558 ? -12.989 98.512 97.143 1.00 31.66 557 ILE B C 1
ATOM 13369 O O . ILE B 1 558 ? -12.496 97.422 96.835 1.00 31.14 557 ILE B O 1
ATOM 13374 N N . PRO B 1 559 ? -12.746 99.631 96.437 1.00 31.58 558 PRO B N 1
ATOM 13375 C CA . PRO B 1 559 ? -11.845 99.599 95.318 1.00 32.70 558 PRO B CA 1
ATOM 13376 C C . PRO B 1 559 ? -10.404 99.258 95.724 1.00 33.12 558 PRO B C 1
ATOM 13377 O O . PRO B 1 559 ? -9.982 99.533 96.858 1.00 28.32 558 PRO B O 1
ATOM 13381 N N . PHE B 1 560 ? -9.669 98.734 94.746 1.00 28.55 559 PHE B N 1
ATOM 13382 C CA . PHE B 1 560 ? -8.271 98.500 94.879 1.00 27.01 559 PHE B CA 1
ATOM 13383 C C . PHE B 1 560 ? -7.546 99.812 94.876 1.00 29.36 559 PHE B C 1
ATOM 13384 O O . PHE B 1 560 ? -7.983 100.754 94.239 1.00 33.92 559 PHE B O 1
ATOM 13392 N N . LEU B 1 561 ? -6.419 99.881 95.584 1.00 27.28 560 LEU B N 1
ATOM 13393 C CA . LEU B 1 561 ? -5.516 100.996 95.499 1.00 30.17 560 LEU B CA 1
ATOM 13394 C C . LEU B 1 561 ? -4.798 100.940 94.176 1.00 31.28 560 LEU B C 1
ATOM 13395 O O . LEU B 1 561 ? -4.726 99.899 93.565 1.00 30.11 560 LEU B O 1
ATOM 13400 N N . ASP B 1 562 ? -4.222 102.067 93.785 1.00 29.86 561 ASP B N 1
ATOM 13401 C CA . ASP B 1 562 ? -3.362 102.094 92.603 1.00 37.44 561 ASP B CA 1
ATOM 13402 C C . ASP B 1 562 ? -2.026 101.450 92.917 1.00 36.05 561 ASP B C 1
ATOM 13403 O O . ASP B 1 562 ? -1.487 100.810 92.078 1.00 40.87 561 ASP B O 1
ATOM 13408 N N . GLN B 1 563 ? -1.481 101.686 94.097 1.00 41.30 562 GLN B N 1
ATOM 13409 C CA . GLN B 1 563 ? -0.144 101.155 94.480 1.00 42.36 562 GLN B CA 1
ATOM 13410 C C . GLN B 1 563 ? -0.247 100.351 95.799 1.00 40.89 562 GLN B C 1
ATOM 13411 O O . GLN B 1 563 ? -0.906 100.785 96.718 1.00 37.15 562 GLN B O 1
ATOM 13417 N N . TYR B 1 564 ? 0.435 99.212 95.850 1.00 35.07 563 TYR B N 1
ATOM 13418 C CA . TYR B 1 564 ? 0.521 98.334 97.022 1.00 30.79 563 TYR B CA 1
ATOM 13419 C C . TYR B 1 564 ? 1.958 98.188 97.484 1.00 31.50 563 TYR B C 1
ATOM 13420 O O . TYR B 1 564 ? 2.750 97.488 96.878 1.00 32.43 563 TYR B O 1
ATOM 13429 N N . ASP B 1 565 ? 2.276 98.865 98.568 1.00 33.67 564 ASP B N 1
ATOM 13430 C CA . ASP B 1 565 ? 3.683 99.037 99.026 1.00 32.60 564 ASP B CA 1
ATOM 13431 C C . ASP B 1 565 ? 3.880 98.301 100.363 1.00 29.05 564 ASP B C 1
ATOM 13432 O O . ASP B 1 565 ? 3.215 98.625 101.340 1.00 27.71 564 ASP B O 1
ATOM 13437 N N . TYR B 1 566 ? 4.776 97.334 100.398 1.00 29.46 565 TYR B N 1
ATOM 13438 C CA . TYR B 1 566 ? 5.024 96.537 101.597 1.00 31.23 565 TYR B CA 1
ATOM 13439 C C . TYR B 1 566 ? 5.600 97.427 102.723 1.00 32.63 565 TYR B C 1
ATOM 13440 O O . TYR B 1 566 ? 5.173 97.388 103.883 1.00 28.47 565 TYR B O 1
ATOM 13449 N N . LYS B 1 567 ? 6.569 98.241 102.371 1.00 31.65 566 LYS B N 1
ATOM 13450 C CA . LYS B 1 567 ? 7.249 99.052 103.386 1.00 36.98 566 LYS B CA 1
ATOM 13451 C C . LYS B 1 567 ? 6.273 99.892 104.230 1.00 32.24 566 LYS B C 1
ATOM 13452 O O . LYS B 1 567 ? 6.360 99.892 105.449 1.00 30.13 566 LYS B O 1
ATOM 13458 N N . GLU B 1 568 ? 5.314 100.549 103.603 1.00 28.81 567 GLU B N 1
ATOM 13459 C CA . GLU B 1 568 ? 4.327 101.292 104.387 1.00 30.86 567 GLU B CA 1
ATOM 13460 C C . GLU B 1 568 ? 3.519 100.412 105.339 1.00 28.74 567 GLU B C 1
ATOM 13461 O O . GLU B 1 568 ? 3.183 100.840 106.448 1.00 27.28 567 GLU B O 1
ATOM 13467 N N . GLN B 1 569 ? 3.214 99.171 104.939 1.00 24.90 568 GLN B N 1
ATOM 13468 C CA . GLN B 1 569 ? 2.452 98.281 105.829 1.00 24.89 568 GLN B CA 1
ATOM 13469 C C . GLN B 1 569 ? 3.330 97.859 106.987 1.00 25.63 568 GLN B C 1
ATOM 13470 O O . GLN B 1 569 ? 2.927 97.832 108.166 1.00 23.47 568 GLN B O 1
ATOM 13476 N N . LEU B 1 570 ? 4.573 97.520 106.652 1.00 23.24 569 LEU B N 1
ATOM 13477 C CA . LEU B 1 570 ? 5.521 97.121 107.651 1.00 26.82 569 LEU B CA 1
ATOM 13478 C C . LEU B 1 570 ? 5.695 98.196 108.796 1.00 26.92 569 LEU B C 1
ATOM 13479 O O . LEU B 1 570 ? 5.777 97.898 110.003 1.00 23.48 569 LEU B O 1
ATOM 13484 N N . GLU B 1 571 ? 5.761 99.454 108.416 1.00 28.37 570 GLU B N 1
ATOM 13485 C CA . GLU B 1 571 ? 5.893 100.514 109.423 1.00 27.90 570 GLU B CA 1
ATOM 13486 C C . GLU B 1 571 ? 4.627 100.633 110.245 1.00 26.44 570 GLU B C 1
ATOM 13487 O O . GLU B 1 571 ? 4.672 100.792 111.467 1.00 24.36 570 GLU B O 1
ATOM 13493 N N . ALA B 1 572 ? 3.484 100.587 109.591 1.00 25.26 571 ALA B N 1
ATOM 13494 C CA . ALA B 1 572 ? 2.221 100.676 110.358 1.00 25.15 571 ALA B CA 1
ATOM 13495 C C . ALA B 1 572 ? 2.064 99.471 111.334 1.00 26.36 571 ALA B C 1
ATOM 13496 O O . ALA B 1 572 ? 1.697 99.662 112.486 1.00 23.32 571 ALA B O 1
ATOM 13498 N N . TYR B 1 573 ? 2.326 98.246 110.861 1.00 24.68 572 TYR B N 1
ATOM 13499 C CA . TYR B 1 573 ? 2.261 97.071 111.728 1.00 22.58 572 TYR B CA 1
ATOM 13500 C C . TYR B 1 573 ? 3.293 97.133 112.838 1.00 23.26 572 TYR B C 1
ATOM 13501 O O . TYR B 1 573 ? 3.014 96.712 113.967 1.00 25.33 572 TYR B O 1
ATOM 13510 N N . ARG B 1 574 ? 4.456 97.713 112.585 1.00 24.08 573 ARG B N 1
ATOM 13511 C CA . ARG B 1 574 ? 5.447 97.839 113.618 1.00 24.41 573 ARG B CA 1
ATOM 13512 C C . ARG B 1 574 ? 4.909 98.645 114.805 1.00 25.57 573 ARG B C 1
ATOM 13513 O O . ARG B 1 574 ? 5.062 98.276 115.974 1.00 24.36 573 ARG B O 1
ATOM 13521 N N . ILE B 1 575 ? 4.269 99.755 114.498 1.00 25.26 574 ILE B N 1
ATOM 13522 C CA . ILE B 1 575 ? 3.702 100.616 115.510 1.00 24.96 574 ILE B CA 1
ATOM 13523 C C . ILE B 1 575 ? 2.551 99.944 116.229 1.00 24.77 574 ILE B C 1
ATOM 13524 O O . ILE B 1 575 ? 2.429 100.051 117.447 1.00 22.00 574 ILE B O 1
ATOM 13529 N N . TYR B 1 576 ? 1.690 99.277 115.469 1.00 24.50 575 TYR B N 1
ATOM 13530 C CA . TYR B 1 576 ? 0.536 98.582 116.054 1.00 22.33 575 TYR B CA 1
ATOM 13531 C C . TYR B 1 576 ? 1.007 97.542 117.083 1.00 26.40 575 TYR B C 1
ATOM 13532 O O . TYR B 1 576 ? 0.424 97.429 118.191 1.00 24.16 575 TYR B O 1
ATOM 13541 N N . TYR B 1 577 ? 2.033 96.757 116.717 1.00 23.64 576 TYR B N 1
ATOM 13542 C CA . TYR B 1 577 ? 2.568 95.757 117.673 1.00 25.29 576 TYR B CA 1
ATOM 13543 C C . TYR B 1 577 ? 3.311 96.423 118.860 1.00 25.54 576 TYR B C 1
ATOM 13544 O O . TYR B 1 577 ? 3.157 95.947 119.979 1.00 27.94 576 TYR B O 1
ATOM 13553 N N . ASP B 1 578 ? 4.055 97.515 118.620 1.00 25.89 577 ASP B N 1
ATOM 13554 C CA . ASP B 1 578 ? 4.739 98.255 119.721 1.00 24.94 577 ASP B CA 1
ATOM 13555 C C . ASP B 1 578 ? 3.653 98.693 120.758 1.00 25.59 577 ASP B C 1
ATOM 13556 O O . ASP B 1 578 ? 3.803 98.494 121.921 1.00 21.61 577 ASP B O 1
ATOM 13561 N N . GLN B 1 579 ? 2.552 99.220 120.271 1.00 23.52 578 GLN B N 1
ATOM 13562 C CA . GLN B 1 579 ? 1.458 99.670 121.124 1.00 25.54 578 GLN B CA 1
ATOM 13563 C C . GLN B 1 579 ? 0.809 98.533 121.835 1.00 28.62 578 GLN B C 1
ATOM 13564 O O . GLN B 1 579 ? 0.425 98.635 122.999 1.00 26.30 578 GLN B O 1
ATOM 13570 N N . LEU B 1 580 ? 0.703 97.404 121.152 1.00 27.75 579 LEU B N 1
ATOM 13571 C CA . LEU B 1 580 ? 0.096 96.246 121.757 1.00 28.89 579 LEU B CA 1
ATOM 13572 C C . LEU B 1 580 ? 0.869 95.746 122.942 1.00 26.54 579 LEU B C 1
ATOM 13573 O O . LEU B 1 580 ? 0.264 95.337 123.923 1.00 26.80 579 LEU B O 1
ATOM 13578 N N . VAL B 1 581 ? 2.198 95.802 122.872 1.00 23.47 580 VAL B N 1
ATOM 13579 C CA . VAL B 1 581 ? 3.028 95.427 124.026 1.00 23.39 580 VAL B CA 1
ATOM 13580 C C . VAL B 1 581 ? 3.524 96.633 124.895 1.00 24.82 580 VAL B C 1
ATOM 13581 O O . VAL B 1 581 ? 4.526 96.548 125.594 1.00 22.35 580 VAL B O 1
ATOM 13585 N N . CYS B 1 582 ? 2.811 97.743 124.813 1.00 26.25 581 CYS B N 1
ATOM 13586 C CA . CYS B 1 582 ? 3.075 98.917 125.659 1.00 24.36 581 CYS B CA 1
ATOM 13587 C C . CYS B 1 582 ? 4.539 99.395 125.523 1.00 24.54 581 CYS B C 1
ATOM 13588 O O . CYS B 1 582 ? 5.122 99.842 126.490 1.00 22.81 581 CYS B O 1
ATOM 13591 N N . ASN B 1 583 ? 5.079 99.295 124.304 1.00 22.20 582 ASN B N 1
ATOM 13592 C CA . ASN B 1 583 ? 6.419 99.767 123.949 1.00 23.93 582 ASN B CA 1
ATOM 13593 C C . ASN B 1 583 ? 7.528 99.108 124.726 1.00 22.78 582 ASN B C 1
ATOM 13594 O O . ASN B 1 583 ? 8.593 99.698 124.901 1.00 22.44 582 ASN B O 1
ATOM 13599 N N . PHE B 1 584 ? 7.285 97.861 125.126 1.00 21.43 583 PHE B N 1
ATOM 13600 C CA . PHE B 1 584 ? 8.208 97.031 125.839 1.00 19.20 583 PHE B CA 1
ATOM 13601 C C . PHE B 1 584 ? 9.584 97.119 125.228 1.00 23.48 583 PHE B C 1
ATOM 13602 O O . PHE B 1 584 ? 9.743 96.894 124.057 1.00 19.70 583 PHE B O 1
ATOM 13610 N N . LYS B 1 585 ? 10.594 97.449 126.017 1.00 22.67 584 LYS B N 1
ATOM 13611 C CA . LYS B 1 585 ? 11.965 97.365 125.514 1.00 23.33 584 LYS B CA 1
ATOM 13612 C C . LYS B 1 585 ? 12.919 97.360 126.661 1.00 24.63 584 LYS B C 1
ATOM 13613 O O . LYS B 1 585 ? 12.816 98.217 127.533 1.00 24.01 584 LYS B O 1
ATOM 13619 N N . LEU B 1 586 ? 13.850 96.419 126.664 1.00 22.55 585 LEU B N 1
ATOM 13620 C CA . LEU B 1 586 ? 14.844 96.299 127.684 1.00 22.29 585 LEU B CA 1
ATOM 13621 C C . LEU B 1 586 ? 16.104 96.877 127.166 1.00 23.43 585 LEU B C 1
ATOM 13622 O O . LEU B 1 586 ? 16.481 96.593 126.048 1.00 23.93 585 LEU B O 1
ATOM 13627 N N . SER B 1 587 ? 16.829 97.626 128.003 1.00 22.29 586 SER B N 1
ATOM 13628 C CA . SER B 1 587 ? 18.098 98.252 127.556 1.00 21.75 586 SER B CA 1
ATOM 13629 C C . SER B 1 587 ? 19.102 98.305 128.713 1.00 23.20 586 SER B C 1
ATOM 13630 O O . SER B 1 587 ? 18.737 98.157 129.905 1.00 24.42 586 SER B O 1
ATOM 13633 N N . ALA B 1 588 ? 20.352 98.526 128.370 1.00 23.11 587 ALA B N 1
ATOM 13634 C CA . ALA B 1 588 ? 21.410 98.707 129.367 1.00 25.19 587 ALA B CA 1
ATOM 13635 C C . ALA B 1 588 ? 22.559 99.483 128.758 1.00 26.29 587 ALA B C 1
ATOM 13636 O O . ALA B 1 588 ? 22.747 99.467 127.579 1.00 26.08 587 ALA B O 1
ATOM 13638 N N . PRO B 1 589 ? 23.338 100.198 129.589 1.00 29.99 588 PRO B N 1
ATOM 13639 C CA . PRO B 1 589 ? 24.479 100.934 129.053 1.00 27.56 588 PRO B CA 1
ATOM 13640 C C . PRO B 1 589 ? 25.569 100.034 128.563 1.00 28.31 588 PRO B C 1
ATOM 13641 O O . PRO B 1 589 ? 26.154 100.274 127.526 1.00 34.65 588 PRO B O 1
ATOM 13645 N N . ASP B 1 590 ? 25.835 98.975 129.305 1.00 29.67 589 ASP B N 1
ATOM 13646 C CA . ASP B 1 590 ? 26.836 98.001 128.894 1.00 34.16 589 ASP B CA 1
ATOM 13647 C C . ASP B 1 590 ? 26.113 96.959 127.967 1.00 35.86 589 ASP B C 1
ATOM 13648 O O . ASP B 1 590 ? 25.035 97.213 127.465 1.00 39.55 589 ASP B O 1
ATOM 13653 N N . LYS B 1 591 ? 26.705 95.821 127.739 1.00 35.86 590 LYS B N 1
ATOM 13654 C CA . LYS B 1 591 ? 26.056 94.813 126.897 1.00 38.60 590 LYS B CA 1
ATOM 13655 C C . LYS B 1 591 ? 24.818 94.320 127.633 1.00 31.49 590 LYS B C 1
ATOM 13656 O O . LYS B 1 591 ? 24.892 93.924 128.762 1.00 31.29 590 LYS B O 1
ATOM 13662 N N . ILE B 1 592 ? 23.675 94.384 126.994 1.00 30.86 591 ILE B N 1
ATOM 13663 C CA . ILE B 1 592 ? 22.472 93.826 127.554 1.00 29.22 591 ILE B CA 1
ATOM 13664 C C . ILE B 1 592 ? 22.663 92.287 127.789 1.00 25.38 591 ILE B C 1
ATOM 13665 O O . ILE B 1 592 ? 23.256 91.627 127.005 1.00 25.25 591 ILE B O 1
ATOM 13670 N N . PRO B 1 593 ? 22.198 91.715 128.899 1.00 25.90 592 PRO B N 1
ATOM 13671 C CA . PRO B 1 593 ? 22.276 90.270 129.062 1.00 25.43 592 PRO B CA 1
ATOM 13672 C C . PRO B 1 593 ? 21.481 89.502 127.939 1.00 22.74 592 PRO B C 1
ATOM 13673 O O . PRO B 1 593 ? 20.493 89.986 127.417 1.00 20.52 592 PRO B O 1
ATOM 13677 N N . LEU B 1 594 ? 21.962 88.339 127.598 1.00 23.33 593 LEU B N 1
ATOM 13678 C CA . LEU B 1 594 ? 21.368 87.551 126.508 1.00 22.82 593 LEU B CA 1
ATOM 13679 C C . LEU B 1 594 ? 19.859 87.279 126.691 1.00 22.80 593 LEU B C 1
ATOM 13680 O O . LEU B 1 594 ? 19.068 87.369 125.764 1.00 22.03 593 LEU B O 1
ATOM 13685 N N . SER B 1 595 ? 19.461 87.067 127.947 1.00 24.76 594 SER B N 1
ATOM 13686 C CA . SER B 1 595 ? 18.047 86.836 128.226 1.00 25.41 594 SER B CA 1
ATOM 13687 C C . SER B 1 595 ? 17.179 88.056 127.913 1.00 24.03 594 SER B C 1
ATOM 13688 O O . SER B 1 595 ? 16.100 87.927 127.371 1.00 20.98 594 SER B O 1
ATOM 13691 N N . ALA B 1 596 ? 17.676 89.246 128.224 1.00 21.03 595 ALA B N 1
ATOM 13692 C CA . ALA B 1 596 ? 16.984 90.460 127.839 1.00 22.88 595 ALA B CA 1
ATOM 13693 C C . ALA B 1 596 ? 16.927 90.620 126.320 1.00 20.15 595 ALA B C 1
ATOM 13694 O O . ALA B 1 596 ? 15.913 91.045 125.811 1.00 21.92 595 ALA B O 1
ATOM 13696 N N . GLU B 1 597 ? 18.015 90.287 125.650 1.00 18.08 596 GLU B N 1
ATOM 13697 C CA . GLU B 1 597 ? 18.121 90.375 124.179 1.00 19.33 596 GLU B CA 1
ATOM 13698 C C . GLU B 1 597 ? 17.128 89.424 123.467 1.00 18.67 596 GLU B C 1
ATOM 13699 O O . GLU B 1 597 ? 16.446 89.817 122.546 1.00 17.41 596 GLU B O 1
ATOM 13705 N N . LYS B 1 598 ? 16.981 88.218 124.019 1.00 18.39 597 LYS B N 1
ATOM 13706 C CA . LYS B 1 598 ? 15.965 87.288 123.564 1.00 19.30 597 LYS B CA 1
ATOM 13707 C C . LYS B 1 598 ? 14.549 87.786 123.800 1.00 20.67 597 LYS B C 1
ATOM 13708 O O . LYS B 1 598 ? 13.652 87.579 122.955 1.00 20.08 597 LYS B O 1
ATOM 13714 N N . LEU B 1 599 ? 14.293 88.371 124.989 1.00 20.45 598 LEU B N 1
ATOM 13715 C CA . LEU B 1 599 ? 12.948 88.887 125.251 1.00 21.39 598 LEU B CA 1
ATOM 13716 C C . LEU B 1 599 ? 12.547 90.033 124.302 1.00 22.63 598 LEU B C 1
ATOM 13717 O O . LEU B 1 599 ? 11.419 90.069 123.819 1.00 20.38 598 LEU B O 1
ATOM 13722 N N . ASN B 1 600 ? 13.496 90.934 124.024 1.00 22.27 599 ASN B N 1
ATOM 13723 C CA . ASN B 1 600 ? 13.262 92.016 123.068 1.00 23.26 599 ASN B CA 1
ATOM 13724 C C . ASN B 1 600 ? 12.989 91.467 121.674 1.00 23.79 599 ASN B C 1
ATOM 13725 O O . ASN B 1 600 ? 12.184 92.014 121.002 1.00 21.26 599 ASN B O 1
ATOM 13730 N N . ALA B 1 601 ? 13.692 90.390 121.290 1.00 20.12 600 ALA B N 1
ATOM 13731 C CA . ALA B 1 601 ? 13.500 89.748 119.961 1.00 22.13 600 ALA B CA 1
ATOM 13732 C C . ALA B 1 601 ? 12.243 88.951 119.864 1.00 20.42 600 ALA B C 1
ATOM 13733 O O . ALA B 1 601 ? 11.723 88.858 118.772 1.00 25.16 600 ALA B O 1
ATOM 13735 N N . ILE B 1 602 ? 11.774 88.349 120.970 1.00 23.24 601 ILE B N 1
ATOM 13736 C CA . ILE B 1 602 ? 10.615 87.437 120.891 1.00 22.11 601 ILE B CA 1
ATOM 13737 C C . ILE B 1 602 ? 9.282 88.054 121.223 1.00 23.17 601 ILE B C 1
ATOM 13738 O O . ILE B 1 602 ? 8.284 87.462 120.867 1.00 23.45 601 ILE B O 1
ATOM 13743 N N . ILE B 1 603 ? 9.243 89.185 121.949 1.00 23.10 602 ILE B N 1
ATOM 13744 C CA . ILE B 1 603 ? 8.010 89.622 122.537 1.00 22.08 602 ILE B CA 1
ATOM 13745 C C . ILE B 1 603 ? 6.944 89.977 121.513 1.00 22.48 602 ILE B C 1
ATOM 13746 O O . ILE B 1 603 ? 5.775 89.614 121.689 1.00 21.13 602 ILE B O 1
ATOM 13751 N N . HIS B 1 604 ? 7.328 90.594 120.392 1.00 21.90 603 HIS B N 1
ATOM 13752 C CA . HIS B 1 604 ? 6.322 90.953 119.365 1.00 22.25 603 HIS B CA 1
ATOM 13753 C C . HIS B 1 604 ? 5.893 89.693 118.627 1.00 20.31 603 HIS B C 1
ATOM 13754 O O . HIS B 1 604 ? 4.758 89.641 118.163 1.00 19.86 603 HIS B O 1
ATOM 13761 N N . TRP B 1 605 ? 6.788 88.735 118.488 1.00 18.00 604 TRP B N 1
ATOM 13762 C CA . TRP B 1 605 ? 6.426 87.407 117.874 1.00 20.19 604 TRP B CA 1
ATOM 13763 C C . TRP B 1 605 ? 5.375 86.660 118.717 1.00 19.68 604 TRP B C 1
ATOM 13764 O O . TRP B 1 605 ? 4.377 86.186 118.178 1.00 20.12 604 TRP B O 1
ATOM 13775 N N . TYR B 1 606 ? 5.598 86.607 120.021 1.00 21.17 605 TYR B N 1
ATOM 13776 C CA . TYR B 1 606 ? 4.586 86.022 120.915 1.00 20.32 605 TYR B CA 1
ATOM 13777 C C . TYR B 1 606 ? 3.303 86.821 120.927 1.00 18.98 605 TYR B C 1
ATOM 13778 O O . TYR B 1 606 ? 2.218 86.268 121.010 1.00 19.80 605 TYR B O 1
ATOM 13787 N N . ALA B 1 607 ? 3.423 88.149 120.836 1.00 20.23 606 ALA B N 1
ATOM 13788 C CA . ALA B 1 607 ? 2.260 88.972 120.733 1.00 19.07 606 ALA B CA 1
ATOM 13789 C C . ALA B 1 607 ? 1.426 88.659 119.522 1.00 20.52 606 ALA B C 1
ATOM 13790 O O . ALA B 1 607 ? 0.200 88.521 119.602 1.00 20.50 606 ALA B O 1
ATOM 13792 N N . HIS B 1 608 ? 2.085 88.528 118.368 1.00 20.88 607 HIS B N 1
ATOM 13793 C CA . HIS B 1 608 ? 1.432 88.138 117.162 1.00 20.38 607 HIS B CA 1
ATOM 13794 C C . HIS B 1 608 ? 0.757 86.788 117.301 1.00 19.84 607 HIS B C 1
ATOM 13795 O O . HIS B 1 608 ? -0.447 86.599 116.962 1.00 17.79 607 HIS B O 1
ATOM 13802 N N . ASP B 1 609 ? 1.515 85.817 117.802 1.00 17.50 608 ASP B N 1
ATOM 13803 C CA . ASP B 1 609 ? 0.924 84.494 118.000 1.00 18.77 608 ASP B CA 1
ATOM 13804 C C . ASP B 1 609 ? -0.327 84.488 118.890 1.00 19.14 608 ASP B C 1
ATOM 13805 O O . ASP B 1 609 ? -1.335 83.802 118.604 1.00 16.90 608 ASP B O 1
ATOM 13810 N N . ALA B 1 610 ? -0.256 85.224 119.991 1.00 18.60 609 ALA B N 1
ATOM 13811 C CA . ALA B 1 610 ? -1.378 85.335 120.893 1.00 18.67 609 ALA B CA 1
ATOM 13812 C C . ALA B 1 610 ? -2.554 86.053 120.267 1.00 20.80 609 ALA B C 1
ATOM 13813 O O . ALA B 1 610 ? -3.696 85.721 120.553 1.00 20.46 609 ALA B O 1
ATOM 13815 N N . LEU B 1 611 ? -2.242 87.074 119.448 1.00 21.98 610 LEU B N 1
ATOM 13816 C CA . LEU B 1 611 ? -3.273 87.855 118.785 1.00 23.33 610 LEU B CA 1
ATOM 13817 C C . LEU B 1 611 ? -4.028 86.991 117.737 1.00 26.19 610 LEU B C 1
ATOM 13818 O O . LEU B 1 611 ? -5.277 87.034 117.646 1.00 21.95 610 LEU B O 1
ATOM 13823 N N . ILE B 1 612 ? -3.270 86.145 117.020 1.00 21.07 611 ILE B N 1
ATOM 13824 C CA . ILE B 1 612 ? -3.906 85.084 116.173 1.00 23.92 611 ILE B CA 1
ATOM 13825 C C . ILE B 1 612 ? -4.789 84.118 116.969 1.00 23.04 611 ILE B C 1
ATOM 13826 O O . ILE B 1 612 ? -5.958 83.899 116.636 1.00 23.09 611 ILE B O 1
ATOM 13831 N N . HIS B 1 613 ? -4.238 83.558 118.035 1.00 22.09 612 HIS B N 1
ATOM 13832 C CA . HIS B 1 613 ? -4.991 82.680 118.929 1.00 23.87 612 HIS B CA 1
ATOM 13833 C C . HIS B 1 613 ? -6.321 83.277 119.393 1.00 24.83 612 HIS B C 1
ATOM 13834 O O . HIS B 1 613 ? -7.351 82.617 119.413 1.00 25.62 612 HIS B O 1
ATOM 13841 N N . PHE B 1 614 ? -6.308 84.565 119.627 1.00 23.28 613 PHE B N 1
ATOM 13842 C CA . PHE B 1 614 ? -7.509 85.268 119.971 1.00 23.59 613 PHE B CA 1
ATOM 13843 C C . PHE B 1 614 ? -8.435 85.562 118.776 1.00 24.52 613 PHE B C 1
ATOM 13844 O O . PHE B 1 614 ? -9.600 85.208 118.812 1.00 26.54 613 PHE B O 1
ATOM 13852 N N . ALA B 1 615 ? -7.933 86.247 117.764 1.00 21.66 614 ALA B N 1
ATOM 13853 C CA . ALA B 1 615 ? -8.786 86.913 116.778 1.00 22.30 614 ALA B CA 1
ATOM 13854 C C . ALA B 1 615 ? -9.028 86.123 115.518 1.00 24.94 614 ALA B C 1
ATOM 13855 O O . ALA B 1 615 ? -10.066 86.285 114.900 1.00 25.64 614 ALA B O 1
ATOM 13857 N N . SER B 1 616 ? -8.075 85.279 115.134 1.00 24.54 615 SER B N 1
ATOM 13858 C CA . SER B 1 616 ? -8.215 84.425 113.963 1.00 23.33 615 SER B CA 1
ATOM 13859 C C . SER B 1 616 ? -7.745 82.994 114.284 1.00 24.40 615 SER B C 1
ATOM 13860 O O . SER B 1 616 ? -6.654 82.601 113.899 1.00 22.30 615 SER B O 1
ATOM 13863 N N . PRO B 1 617 ? -8.512 82.253 115.109 1.00 22.70 616 PRO B N 1
ATOM 13864 C CA . PRO B 1 617 ? -7.957 81.121 115.784 1.00 23.89 616 PRO B CA 1
ATOM 13865 C C . PRO B 1 617 ? -7.627 79.955 114.889 1.00 30.31 616 PRO B C 1
ATOM 13866 O O . PRO B 1 617 ? -8.522 79.226 114.499 1.00 27.78 616 PRO B O 1
ATOM 13870 N N . HIS B 1 618 ? -6.332 79.781 114.630 1.00 23.57 617 HIS B N 1
ATOM 13871 C CA . HIS B 1 618 ? -5.808 78.634 113.964 1.00 24.07 617 HIS B CA 1
ATOM 13872 C C . HIS B 1 618 ? -4.310 78.684 114.076 1.00 24.28 617 HIS B C 1
ATOM 13873 O O . HIS B 1 618 ? -3.733 79.742 114.358 1.00 21.58 617 HIS B O 1
ATOM 13880 N N . GLY B 1 619 ? -3.707 77.538 113.806 1.00 21.71 618 GLY B N 1
ATOM 13881 C CA . GLY B 1 619 ? -2.261 77.369 113.882 1.00 22.13 618 GLY B CA 1
ATOM 13882 C C . GLY B 1 619 ? -1.652 76.833 112.628 1.00 22.01 618 GLY B C 1
ATOM 13883 O O . GLY B 1 619 ? -2.261 76.826 111.580 1.00 24.08 618 GLY B O 1
ATOM 13884 N N . LEU B 1 620 ? -0.383 76.446 112.727 1.00 23.66 619 LEU B N 1
ATOM 13885 C CA . LEU B 1 620 ? 0.305 75.852 111.596 1.00 22.33 619 LEU B CA 1
ATOM 13886 C C . LEU B 1 620 ? -0.154 74.385 111.425 1.00 23.84 619 LEU B C 1
ATOM 13887 O O . LEU B 1 620 ? -0.913 74.077 110.486 1.00 27.78 619 LEU B O 1
ATOM 13892 N N . GLU B 1 621 ? 0.237 73.506 112.340 1.00 23.77 620 GLU B N 1
ATOM 13893 C CA . GLU B 1 621 ? -0.327 72.148 112.339 1.00 23.08 620 GLU B CA 1
ATOM 13894 C C . GLU B 1 621 ? -1.856 72.165 112.583 1.00 25.12 620 GLU B C 1
ATOM 13895 O O . GLU B 1 621 ? -2.596 71.450 111.948 1.00 26.16 620 GLU B O 1
ATOM 13901 N N . GLN B 1 622 ? -2.323 72.998 113.514 1.00 24.60 621 GLN B N 1
ATOM 13902 C CA . GLN B 1 622 ? -3.735 72.966 113.898 1.00 24.99 621 GLN B CA 1
ATOM 13903 C C . GLN B 1 622 ? -4.519 73.981 113.082 1.00 24.63 621 GLN B C 1
ATOM 13904 O O . GLN B 1 622 ? -4.883 75.063 113.568 1.00 26.72 621 GLN B O 1
ATOM 13910 N N . SER B 1 623 ? -4.766 73.633 111.832 1.00 26.80 622 SER B N 1
ATOM 13911 C CA . SER B 1 623 ? -5.347 74.587 110.858 1.00 28.40 622 SER B CA 1
ATOM 13912 C C . SER B 1 623 ? -6.843 74.731 111.084 1.00 27.24 622 SER B C 1
ATOM 13913 O O . SER B 1 623 ? -7.427 75.770 110.710 1.00 27.01 622 SER B O 1
ATOM 13916 N N . GLY B 1 624 ? -7.452 73.697 111.637 1.00 24.43 623 GLY B N 1
ATOM 13917 C CA . GLY B 1 624 ? -8.911 73.668 111.928 1.00 28.60 623 GLY B CA 1
ATOM 13918 C C . GLY B 1 624 ? -9.144 74.176 113.361 1.00 32.72 623 GLY B C 1
ATOM 13919 O O . GLY B 1 624 ? -8.849 73.464 114.326 1.00 38.28 623 GLY B O 1
ATOM 13920 N N . GLY B 1 625 ? -9.506 75.434 113.513 1.00 33.27 624 GLY B N 1
ATOM 13921 C CA . GLY B 1 625 ? -9.747 76.017 114.843 1.00 31.55 624 GLY B CA 1
ATOM 13922 C C . GLY B 1 625 ? -11.052 76.745 114.740 1.00 30.88 624 GLY B C 1
ATOM 13923 O O . GLY B 1 625 ? -12.102 76.189 114.984 1.00 38.25 624 GLY B O 1
ATOM 13924 N N . ALA B 1 626 ? -10.973 78.010 114.427 1.00 28.32 625 ALA B N 1
ATOM 13925 C CA . ALA B 1 626 ? -12.094 78.869 114.200 1.00 31.49 625 ALA B CA 1
ATOM 13926 C C . ALA B 1 626 ? -12.838 79.267 115.481 1.00 27.21 625 ALA B C 1
ATOM 13927 O O . ALA B 1 626 ? -13.153 80.437 115.644 1.00 27.06 625 ALA B O 1
ATOM 13929 N N . ALA B 1 627 ? -13.068 78.306 116.347 1.00 25.23 626 ALA B N 1
ATOM 13930 C CA . ALA B 1 627 ? -13.744 78.567 117.617 1.00 29.58 626 ALA B CA 1
ATOM 13931 C C . ALA B 1 627 ? -12.843 79.192 118.689 1.00 28.24 626 ALA B C 1
ATOM 13932 O O . ALA B 1 627 ? -11.620 79.110 118.620 1.00 25.78 626 ALA B O 1
ATOM 13934 N N . TRP B 1 628 ? -13.474 79.792 119.686 1.00 22.12 627 TRP B N 1
ATOM 13935 C CA . TRP B 1 628 ? -12.811 79.944 120.960 1.00 26.03 627 TRP B CA 1
ATOM 13936 C C . TRP B 1 628 ? -12.995 78.697 121.813 1.00 24.81 627 TRP B C 1
ATOM 13937 O O . TRP B 1 628 ? -14.088 78.213 121.979 1.00 26.88 627 TRP B O 1
ATOM 13948 N N . GLY B 1 629 ? -11.913 78.224 122.404 1.00 23.77 628 GLY B N 1
ATOM 13949 C CA . GLY B 1 629 ? -11.943 77.302 123.516 1.00 22.47 628 GLY B CA 1
ATOM 13950 C C . GLY B 1 629 ? -12.303 78.087 124.729 1.00 25.73 628 GLY B C 1
ATOM 13951 O O . GLY B 1 629 ? -11.675 79.152 125.024 1.00 26.74 628 GLY B O 1
ATOM 13952 N N . THR B 1 630 ? -13.295 77.620 125.480 1.00 25.01 629 THR B N 1
ATOM 13953 C CA . THR B 1 630 ? -13.756 78.430 126.619 1.00 26.39 629 THR B CA 1
ATOM 13954 C C . THR B 1 630 ? -12.624 78.676 127.624 1.00 26.13 629 THR B C 1
ATOM 13955 O O . THR B 1 630 ? -12.404 79.773 128.080 1.00 23.97 629 THR B O 1
ATOM 13959 N N . ARG B 1 631 ? -11.940 77.629 128.015 1.00 25.58 630 ARG B N 1
ATOM 13960 C CA . ARG B 1 631 ? -10.863 77.816 128.971 1.00 27.65 630 ARG B CA 1
ATOM 13961 C C . ARG B 1 631 ? -9.694 78.572 128.363 1.00 24.94 630 ARG B C 1
ATOM 13962 O O . ARG B 1 631 ? -9.000 79.248 129.103 1.00 25.23 630 ARG B O 1
ATOM 13970 N N . ASP B 1 632 ? -9.534 78.501 127.051 1.00 24.86 631 ASP B N 1
ATOM 13971 C CA . ASP B 1 632 ? -8.403 79.107 126.353 1.00 24.14 631 ASP B CA 1
ATOM 13972 C C . ASP B 1 632 ? -8.549 80.622 126.234 1.00 24.21 631 ASP B C 1
ATOM 13973 O O . ASP B 1 632 ? -7.595 81.335 126.459 1.00 21.31 631 ASP B O 1
ATOM 13978 N N . VAL B 1 633 ? -9.754 81.097 125.870 1.00 21.58 632 VAL B N 1
ATOM 13979 C CA . VAL B 1 633 ? -9.967 82.513 125.735 1.00 22.53 632 VAL B CA 1
ATOM 13980 C C . VAL B 1 633 ? -9.785 83.184 127.131 1.00 21.97 632 VAL B C 1
ATOM 13981 O O . VAL B 1 633 ? -9.292 84.345 127.232 1.00 21.73 632 VAL B O 1
ATOM 13985 N N . CYS B 1 634 ? -10.159 82.456 128.185 1.00 22.42 633 CYS B N 1
ATOM 13986 C CA . CYS B 1 634 ? -9.934 82.942 129.543 1.00 23.37 633 CYS B CA 1
ATOM 13987 C C . CYS B 1 634 ? -8.430 83.034 129.994 1.00 25.07 633 CYS B C 1
ATOM 13988 O O . CYS B 1 634 ? -8.154 83.670 130.985 1.00 23.23 633 CYS B O 1
ATOM 13991 N N . GLN B 1 635 ? -7.522 82.419 129.256 1.00 22.06 634 GLN B N 1
ATOM 13992 C CA . GLN B 1 635 ? -6.125 82.386 129.597 1.00 21.28 634 GLN B CA 1
ATOM 13993 C C . GLN B 1 635 ? -5.284 83.216 128.689 1.00 21.95 634 GLN B C 1
ATOM 13994 O O . GLN B 1 635 ? -4.993 84.358 129.005 1.00 21.71 634 GLN B O 1
ATOM 14000 N N . GLY B 1 636 ? -4.889 82.702 127.520 1.00 22.51 635 GLY B N 1
ATOM 14001 C CA . GLY B 1 636 ? -3.942 83.432 126.671 1.00 20.61 635 GLY B CA 1
ATOM 14002 C C . GLY B 1 636 ? -4.357 84.876 126.332 1.00 23.94 635 GLY B C 1
ATOM 14003 O O . GLY B 1 636 ? -3.626 85.834 126.603 1.00 23.12 635 GLY B O 1
ATOM 14004 N N . PRO B 1 637 ? -5.547 85.060 125.778 1.00 19.46 636 PRO B N 1
ATOM 14005 C CA . PRO B 1 637 ? -5.969 86.396 125.434 1.00 20.66 636 PRO B CA 1
ATOM 14006 C C . PRO B 1 637 ? -6.265 87.299 126.643 1.00 21.07 636 PRO B C 1
ATOM 14007 O O . PRO B 1 637 ? -5.766 88.421 126.697 1.00 23.61 636 PRO B O 1
ATOM 14011 N N . ILE B 1 638 ? -7.094 86.836 127.567 1.00 21.96 637 ILE B N 1
ATOM 14012 C CA . ILE B 1 638 ? -7.433 87.697 128.705 1.00 21.91 637 ILE B CA 1
ATOM 14013 C C . ILE B 1 638 ? -6.163 88.064 129.528 1.00 22.46 637 ILE B C 1
ATOM 14014 O O . ILE B 1 638 ? -5.947 89.224 129.877 1.00 22.70 637 ILE B O 1
ATOM 14019 N N . GLU B 1 639 ? -5.268 87.100 129.765 1.00 22.33 638 GLU B N 1
ATOM 14020 C CA . GLU B 1 639 ? -4.078 87.406 130.475 1.00 20.14 638 GLU B CA 1
ATOM 14021 C C . GLU B 1 639 ? -3.197 88.398 129.734 1.00 23.68 638 GLU B C 1
ATOM 14022 O O . GLU B 1 639 ? -2.632 89.311 130.366 1.00 23.11 638 GLU B O 1
ATOM 14028 N N . PHE B 1 640 ? -3.061 88.224 128.410 1.00 21.65 639 PHE B N 1
ATOM 14029 C CA . PHE B 1 640 ? -2.269 89.135 127.607 1.00 22.27 639 PHE B CA 1
ATOM 14030 C C . PHE B 1 640 ? -2.858 90.550 127.686 1.00 19.65 639 PHE B C 1
ATOM 14031 O O . PHE B 1 640 ? -2.168 91.527 127.951 1.00 19.97 639 PHE B O 1
ATOM 14039 N N . PHE B 1 641 ? -4.143 90.651 127.470 1.00 19.84 640 PHE B N 1
ATOM 14040 C CA . PHE B 1 641 ? -4.764 91.957 127.430 1.00 20.21 640 PHE B CA 1
ATOM 14041 C C . PHE B 1 641 ? -4.796 92.639 128.823 1.00 22.58 640 PHE B C 1
ATOM 14042 O O . PHE B 1 641 ? -4.606 93.831 128.889 1.00 22.83 640 PHE B O 1
ATOM 14050 N N . LEU B 1 642 ? -5.044 91.893 129.905 1.00 22.30 641 LEU B N 1
ATOM 14051 C CA . LEU B 1 642 ? -4.934 92.460 131.264 1.00 23.70 641 LEU B CA 1
ATOM 14052 C C . LEU B 1 642 ? -3.538 92.944 131.604 1.00 24.67 641 LEU B C 1
ATOM 14053 O O . LEU B 1 642 ? -3.374 93.937 132.263 1.00 27.17 641 LEU B O 1
ATOM 14058 N N . THR B 1 643 ? -2.543 92.256 131.103 1.00 23.62 642 THR B N 1
ATOM 14059 C CA . THR B 1 643 ? -1.185 92.640 131.327 1.00 22.45 642 THR B CA 1
ATOM 14060 C C . THR B 1 643 ? -0.834 94.001 130.665 1.00 24.54 642 THR B C 1
ATOM 14061 O O . THR B 1 643 ? -0.019 94.758 131.181 1.00 26.69 642 THR B O 1
ATOM 14065 N N . THR B 1 644 ? -1.381 94.235 129.492 1.00 25.58 643 THR B N 1
ATOM 14066 C CA . THR B 1 644 ? -1.056 95.367 128.688 1.00 24.56 643 THR B CA 1
ATOM 14067 C C . THR B 1 644 ? -2.047 96.496 128.803 1.00 26.02 643 THR B C 1
ATOM 14068 O O . THR B 1 644 ? -1.887 97.467 128.124 1.00 26.21 643 THR B O 1
ATOM 14072 N N . GLY B 1 645 ? -3.104 96.316 129.577 1.00 27.28 644 GLY B N 1
ATOM 14073 C CA . GLY B 1 645 ? -4.093 97.370 129.794 1.00 29.31 644 GLY B CA 1
ATOM 14074 C C . GLY B 1 645 ? -5.153 97.547 128.733 1.00 27.42 644 GLY B C 1
ATOM 14075 O O . GLY B 1 645 ? -5.800 98.589 128.688 1.00 25.90 644 GLY B O 1
ATOM 14076 N N . HIS B 1 646 ? -5.407 96.502 127.939 1.00 24.22 645 HIS B N 1
ATOM 14077 C CA . HIS B 1 646 ? -6.485 96.531 126.997 1.00 23.85 645 HIS B CA 1
ATOM 14078 C C . HIS B 1 646 ? -7.799 96.125 127.660 1.00 23.51 645 HIS B C 1
ATOM 14079 O O . HIS B 1 646 ? -8.382 95.086 127.349 1.00 21.69 645 HIS B O 1
ATOM 14086 N N . PHE B 1 647 ? -8.217 96.934 128.610 1.00 23.69 646 PHE B N 1
ATOM 14087 C CA . PHE B 1 647 ? -9.384 96.606 129.504 1.00 26.99 646 PHE B CA 1
ATOM 14088 C C . PHE B 1 647 ? -10.733 96.630 128.784 1.00 25.48 646 PHE B C 1
ATOM 14089 O O . PHE B 1 647 ? -11.602 95.824 129.094 1.00 26.75 646 PHE B O 1
ATOM 14097 N N . ASP B 1 648 ? -10.911 97.582 127.864 1.00 28.31 647 ASP B N 1
ATOM 14098 C CA . ASP B 1 648 ? -12.167 97.641 127.104 1.00 26.69 647 ASP B CA 1
ATOM 14099 C C . ASP B 1 648 ? -12.333 96.324 126.353 1.00 27.05 647 ASP B C 1
ATOM 14100 O O . ASP B 1 648 ? -13.400 95.764 126.278 1.00 25.25 647 ASP B O 1
ATOM 14105 N N . LEU B 1 649 ? -11.258 95.860 125.764 1.00 23.92 648 LEU B N 1
ATOM 14106 C CA . LEU B 1 649 ? -11.301 94.660 124.974 1.00 24.93 648 LEU B CA 1
ATOM 14107 C C . LEU B 1 649 ? -11.692 93.515 125.857 1.00 23.81 648 LEU B C 1
ATOM 14108 O O . LEU B 1 649 ? -12.559 92.751 125.526 1.00 23.01 648 LEU B O 1
ATOM 14113 N N . VAL B 1 650 ? -11.037 93.383 126.997 1.00 26.27 649 VAL B N 1
ATOM 14114 C CA . VAL B 1 650 ? -11.379 92.310 127.915 1.00 24.20 649 VAL B CA 1
ATOM 14115 C C . VAL B 1 650 ? -12.841 92.362 128.337 1.00 25.60 649 VAL B C 1
ATOM 14116 O O . VAL B 1 650 ? -13.493 91.320 128.480 1.00 26.04 649 VAL B O 1
ATOM 14120 N N . ARG B 1 651 ? -13.355 93.555 128.512 1.00 25.69 650 ARG B N 1
ATOM 14121 C CA . ARG B 1 651 ? -14.796 93.661 128.916 1.00 29.79 650 ARG B CA 1
ATOM 14122 C C . ARG B 1 651 ? -15.704 93.022 127.858 1.00 27.90 650 ARG B C 1
ATOM 14123 O O . ARG B 1 651 ? -16.648 92.287 128.178 1.00 26.79 650 ARG B O 1
ATOM 14131 N N . HIS B 1 652 ? -15.404 93.329 126.606 1.00 30.43 651 HIS B N 1
ATOM 14132 C CA . HIS B 1 652 ? -16.209 92.862 125.496 1.00 27.57 651 HIS B CA 1
ATOM 14133 C C . HIS B 1 652 ? -16.033 91.366 125.333 1.00 29.12 651 HIS B C 1
ATOM 14134 O O . HIS B 1 652 ? -17.004 90.649 125.108 1.00 27.62 651 HIS B O 1
ATOM 14141 N N . ILE B 1 653 ? -14.797 90.882 125.505 1.00 24.95 652 ILE B N 1
ATOM 14142 C CA . ILE B 1 653 ? -14.572 89.445 125.526 1.00 24.48 652 ILE B CA 1
ATOM 14143 C C . ILE B 1 653 ? -15.454 88.770 126.562 1.00 26.68 652 ILE B C 1
ATOM 14144 O O . ILE B 1 653 ? -16.101 87.776 126.257 1.00 26.11 652 ILE B O 1
ATOM 14149 N N . LEU B 1 654 ? -15.441 89.292 127.784 1.00 24.76 653 LEU B N 1
ATOM 14150 C CA . LEU B 1 654 ? -16.208 88.672 128.846 1.00 28.32 653 LEU B CA 1
ATOM 14151 C C . LEU B 1 654 ? -17.755 88.693 128.553 1.00 25.82 653 LEU B C 1
ATOM 14152 O O . LEU B 1 654 ? -18.434 87.736 128.746 1.00 26.33 653 LEU B O 1
ATOM 14157 N N . ILE B 1 655 ? -18.276 89.804 128.079 1.00 27.41 654 ILE B N 1
ATOM 14158 C CA . ILE B 1 655 ? -19.699 89.822 127.686 1.00 28.73 654 ILE B CA 1
ATOM 14159 C C . ILE B 1 655 ? -19.993 88.757 126.622 1.00 31.14 654 ILE B C 1
ATOM 14160 O O . ILE B 1 655 ? -20.991 88.006 126.713 1.00 30.63 654 ILE B O 1
ATOM 14165 N N . THR B 1 656 ? -19.118 88.676 125.618 1.00 25.92 655 THR B N 1
ATOM 14166 C CA . THR B 1 656 ? -19.331 87.709 124.575 1.00 27.76 655 THR B CA 1
ATOM 14167 C C . THR B 1 656 ? -19.351 86.323 125.180 1.00 24.71 655 THR B C 1
ATOM 14168 O O . THR B 1 656 ? -20.236 85.478 124.889 1.00 24.79 655 THR B O 1
ATOM 14172 N N . LEU B 1 657 ? -18.353 86.068 126.006 1.00 23.35 656 LEU B N 1
ATOM 14173 C CA . LEU B 1 657 ? -18.170 84.755 126.651 1.00 27.32 656 LEU B CA 1
ATOM 14174 C C . LEU B 1 657 ? -19.406 84.362 127.466 1.00 28.65 656 LEU B C 1
ATOM 14175 O O . LEU B 1 657 ? -19.876 83.223 127.381 1.00 29.84 656 LEU B O 1
ATOM 14180 N N . TYR B 1 658 ? -19.893 85.267 128.296 1.00 25.85 657 TYR B N 1
ATOM 14181 C CA . TYR B 1 658 ? -21.051 84.927 129.158 1.00 29.70 657 TYR B CA 1
ATOM 14182 C C . TYR B 1 658 ? -22.352 84.611 128.306 1.00 29.71 657 TYR B C 1
ATOM 14183 O O . TYR B 1 658 ? -23.225 83.854 128.718 1.00 29.10 657 TYR B O 1
ATOM 14192 N N . SER B 1 659 ? -22.401 85.170 127.099 1.00 28.63 658 SER B N 1
ATOM 14193 C CA . SER B 1 659 ? -23.530 85.009 126.184 1.00 25.95 658 SER B CA 1
ATOM 14194 C C . SER B 1 659 ? -23.534 83.639 125.607 1.00 28.80 658 SER B C 1
ATOM 14195 O O . SER B 1 659 ? -24.553 83.163 125.094 1.00 29.97 658 SER B O 1
ATOM 14198 N N . HIS B 1 660 ? -22.409 82.921 125.780 1.00 28.93 659 HIS B N 1
ATOM 14199 C CA . HIS B 1 660 ? -22.286 81.565 125.324 1.00 28.88 659 HIS B CA 1
ATOM 14200 C C . HIS B 1 660 ? -22.455 80.486 126.412 1.00 26.17 659 HIS B C 1
ATOM 14201 O O . HIS B 1 660 ? -22.368 79.298 126.146 1.00 30.60 659 HIS B O 1
ATOM 14208 N N . GLN B 1 661 ? -22.761 80.906 127.629 1.00 26.62 660 GLN B N 1
ATOM 14209 C CA . GLN B 1 661 ? -23.111 79.973 128.676 1.00 24.61 660 GLN B CA 1
ATOM 14210 C C . GLN B 1 661 ? -24.410 79.195 128.221 1.00 28.36 660 GLN B C 1
ATOM 14211 O O . GLN B 1 661 ? -25.214 79.744 127.525 1.00 27.08 660 GLN B O 1
ATOM 14217 N N . ILE B 1 662 ? -24.537 77.937 128.575 1.00 30.90 661 ILE B N 1
ATOM 14218 C CA . ILE B 1 662 ? -25.573 77.081 128.010 1.00 33.35 661 ILE B CA 1
ATOM 14219 C C . ILE B 1 662 ? -26.795 77.092 128.924 1.00 35.46 661 ILE B C 1
ATOM 14220 O O . ILE B 1 662 ? -26.705 76.854 130.154 1.00 35.65 661 ILE B O 1
ATOM 14225 N N . GLU B 1 663 ? -27.948 77.266 128.308 1.00 37.83 662 GLU B N 1
ATOM 14226 C CA . GLU B 1 663 ? -29.205 77.251 129.056 1.00 41.52 662 GLU B CA 1
ATOM 14227 C C . GLU B 1 663 ? -29.464 75.899 129.628 1.00 33.84 662 GLU B C 1
ATOM 14228 O O . GLU B 1 663 ? -29.181 74.894 129.014 1.00 37.45 662 GLU B O 1
ATOM 14234 N N . GLY B 1 664 ? -30.003 75.882 130.833 1.00 38.90 663 GLY B N 1
ATOM 14235 C CA . GLY B 1 664 ? -30.473 74.690 131.498 1.00 37.27 663 GLY B CA 1
ATOM 14236 C C . GLY B 1 664 ? -29.353 74.025 132.264 1.00 38.95 663 GLY B C 1
ATOM 14237 O O . GLY B 1 664 ? -29.459 73.839 133.435 1.00 39.76 663 GLY B O 1
ATOM 14238 N N . GLY B 1 665 ? -28.274 73.640 131.589 1.00 38.66 664 GLY B N 1
ATOM 14239 C CA . GLY B 1 665 ? -27.078 73.064 132.274 1.00 33.46 664 GLY B CA 1
ATOM 14240 C C . GLY B 1 665 ? -26.345 74.150 133.044 1.00 32.00 664 GLY B C 1
ATOM 14241 O O . GLY B 1 665 ? -25.751 73.902 134.072 1.00 33.14 664 GLY B O 1
ATOM 14242 N N . PHE B 1 666 ? -26.357 75.344 132.484 1.00 30.31 665 PHE B N 1
ATOM 14243 C CA . PHE B 1 666 ? -25.687 76.532 132.993 1.00 33.64 665 PHE B CA 1
ATOM 14244 C C . PHE B 1 666 ? -24.147 76.448 133.155 1.00 32.14 665 PHE B C 1
ATOM 14245 O O . PHE B 1 666 ? -23.575 77.188 133.929 1.00 28.32 665 PHE B O 1
ATOM 14253 N N . GLU B 1 667 ? -23.521 75.499 132.448 1.00 32.03 666 GLU B N 1
ATOM 14254 C CA . GLU B 1 667 ? -22.056 75.461 132.301 1.00 33.33 666 GLU B CA 1
ATOM 14255 C C . GLU B 1 667 ? -21.702 76.023 130.903 1.00 31.82 666 GLU B C 1
ATOM 14256 O O . GLU B 1 667 ? -22.560 76.536 130.189 1.00 34.05 666 GLU B O 1
ATOM 14262 N N . TRP B 1 668 ? -20.423 75.985 130.532 1.00 31.04 667 TRP B N 1
ATOM 14263 C CA . TRP B 1 668 ? -20.025 76.456 129.195 1.00 25.10 667 TRP B CA 1
ATOM 14264 C C . TRP B 1 668 ? -19.758 75.270 128.289 1.00 23.70 667 TRP B C 1
ATOM 14265 O O . TRP B 1 668 ? -19.449 74.158 128.733 1.00 25.76 667 TRP B O 1
ATOM 14276 N N . PRO B 1 669 ? -19.908 75.474 127.001 1.00 24.19 668 PRO B N 1
ATOM 14277 C CA . PRO B 1 669 ? -19.416 74.471 126.059 1.00 26.75 668 PRO B CA 1
ATOM 14278 C C . PRO B 1 669 ? -17.871 74.405 126.130 1.00 25.92 668 PRO B C 1
ATOM 14279 O O . PRO B 1 669 ? -17.221 75.342 126.648 1.00 24.44 668 PRO B O 1
ATOM 14283 N N . GLN B 1 670 ? -17.309 73.334 125.637 1.00 25.19 669 GLN B N 1
ATOM 14284 C CA . GLN B 1 670 ? -15.852 73.198 125.572 1.00 29.27 669 GLN B CA 1
ATOM 14285 C C . GLN B 1 670 ? -15.278 74.300 124.677 1.00 28.06 669 GLN B C 1
ATOM 14286 O O . GLN B 1 670 ? -14.200 74.821 124.935 1.00 26.51 669 GLN B O 1
ATOM 14292 N N . TRP B 1 671 ? -15.995 74.589 123.608 1.00 29.45 670 TRP B N 1
ATOM 14293 C CA . TRP B 1 671 ? -15.610 75.577 122.597 1.00 27.10 670 TRP B CA 1
ATOM 14294 C C . TRP B 1 671 ? -16.829 76.064 121.853 1.00 28.27 670 TRP B C 1
ATOM 14295 O O . TRP B 1 671 ? -17.839 75.366 121.783 1.00 27.81 670 TRP B O 1
ATOM 14306 N N . PHE B 1 672 ? -16.736 77.285 121.333 1.00 28.06 671 PHE B N 1
ATOM 14307 C CA . PHE B 1 672 ? -17.812 77.926 120.602 1.00 26.95 671 PHE B CA 1
ATOM 14308 C C . PHE B 1 672 ? -17.301 78.851 119.526 1.00 28.89 671 PHE B C 1
ATOM 14309 O O . PHE B 1 672 ? -16.263 79.527 119.691 1.00 25.71 671 PHE B O 1
ATOM 14325 N N . PHE B 1 674 ? -17.497 82.358 117.826 1.00 26.05 673 PHE B N 1
ATOM 14326 C CA . PHE B 1 674 ? -17.860 83.669 118.399 1.00 25.86 673 PHE B CA 1
ATOM 14327 C C . PHE B 1 674 ? -18.359 84.638 117.328 1.00 26.30 673 PHE B C 1
ATOM 14328 O O . PHE B 1 674 ? -18.381 85.841 117.535 1.00 29.64 673 PHE B O 1
ATOM 14336 N N . ASP B 1 675 ? -18.737 84.089 116.179 1.00 28.12 674 ASP B N 1
ATOM 14337 C CA . ASP B 1 675 ? -19.223 84.836 115.026 1.00 29.83 674 ASP B CA 1
ATOM 14338 C C . ASP B 1 675 ? -20.669 84.388 114.781 1.00 32.91 674 ASP B C 1
ATOM 14339 O O . ASP B 1 675 ? -21.287 83.901 115.692 1.00 33.03 674 ASP B O 1
ATOM 14344 N N . HIS B 1 676 ? -21.192 84.510 113.567 1.00 34.60 675 HIS B N 1
ATOM 14345 C CA . HIS B 1 676 ? -22.613 84.141 113.302 1.00 32.48 675 HIS B CA 1
ATOM 14346 C C . HIS B 1 676 ? -22.875 82.685 113.113 1.00 33.12 675 HIS B C 1
ATOM 14347 O O . HIS B 1 676 ? -24.039 82.307 112.992 1.00 34.23 675 HIS B O 1
ATOM 14354 N N . TYR B 1 677 ? -21.827 81.860 113.051 1.00 29.18 676 TYR B N 1
ATOM 14355 C CA . TYR B 1 677 ? -22.036 80.405 112.990 1.00 29.75 676 TYR B CA 1
ATOM 14356 C C . TYR B 1 677 ? -22.479 79.918 114.345 1.00 31.68 676 TYR B C 1
ATOM 14357 O O . TYR B 1 677 ? -21.708 80.011 115.284 1.00 34.12 676 TYR B O 1
ATOM 14366 N N . PRO B 1 678 ? -23.698 79.321 114.436 1.00 33.63 677 PRO B N 1
ATOM 14367 C CA . PRO B 1 678 ? -24.168 78.699 115.656 1.00 32.89 677 PRO B CA 1
ATOM 14368 C C . PRO B 1 678 ? -23.651 77.272 115.829 1.00 32.25 677 PRO B C 1
ATOM 14369 O O . PRO B 1 678 ? -24.353 76.331 115.569 1.00 29.34 677 PRO B O 1
ATOM 14373 N N . ILE B 1 679 ? -22.409 77.154 116.333 1.00 29.59 678 ILE B N 1
ATOM 14374 C CA . ILE B 1 679 ? -21.743 75.884 116.457 1.00 31.39 678 ILE B CA 1
ATOM 14375 C C . ILE B 1 679 ? -20.910 75.863 117.728 1.00 30.22 678 ILE B C 1
ATOM 14376 O O . ILE B 1 679 ? -20.067 76.741 117.944 1.00 28.78 678 ILE B O 1
ATOM 14381 N N . HIS B 1 680 ? -21.169 74.889 118.581 1.00 31.04 679 HIS B N 1
ATOM 14382 C CA . HIS B 1 680 ? -20.430 74.741 119.830 1.00 28.78 679 HIS B CA 1
ATOM 14383 C C . HIS B 1 680 ? -20.387 73.299 120.207 1.00 34.81 679 HIS B C 1
ATOM 14384 O O . HIS B 1 680 ? -21.111 72.498 119.663 1.00 30.51 679 HIS B O 1
ATOM 14391 N N . GLN B 1 681 ? -19.494 72.965 121.114 1.00 32.39 680 GLN B N 1
ATOM 14392 C CA . GLN B 1 681 ? -19.393 71.619 121.676 1.00 32.37 680 GLN B CA 1
ATOM 14393 C C . GLN B 1 681 ? -19.909 71.729 123.087 1.00 32.63 680 GLN B C 1
ATOM 14394 O O . GLN B 1 681 ? -19.225 72.171 123.992 1.00 30.13 680 GLN B O 1
ATOM 14400 N N . GLU B 1 682 ? -21.165 71.356 123.280 1.00 31.19 681 GLU B N 1
ATOM 14401 C CA . GLU B 1 682 ? -21.850 71.508 124.598 1.00 32.12 681 GLU B CA 1
ATOM 14402 C C . GLU B 1 682 ? -21.309 70.587 125.705 1.00 29.10 681 GLU B C 1
ATOM 14403 O O . GLU B 1 682 ? -21.443 70.913 126.852 1.00 31.21 681 GLU B O 1
ATOM 14409 N N . ASP B 1 683 ? -20.733 69.449 125.366 1.00 28.44 682 ASP B N 1
ATOM 14410 C CA . ASP B 1 683 ? -20.081 68.602 126.336 1.00 30.38 682 ASP B CA 1
ATOM 14411 C C . ASP B 1 683 ? -18.689 69.212 126.700 1.00 36.28 682 ASP B C 1
ATOM 14412 O O . ASP B 1 683 ? -17.891 69.500 125.815 1.00 34.11 682 ASP B O 1
ATOM 14417 N N . CYS B 1 684 ? -18.414 69.341 127.984 1.00 34.21 683 CYS B N 1
ATOM 14418 C CA . CYS B 1 684 ? -17.212 69.994 128.453 1.00 32.27 683 CYS B CA 1
ATOM 14419 C C . CYS B 1 684 ? -16.486 69.187 129.500 1.00 34.43 683 CYS B C 1
ATOM 14420 O O . CYS B 1 684 ? -17.047 68.293 130.140 1.00 27.30 683 CYS B O 1
ATOM 14423 N N . HIS B 1 685 ? -15.210 69.524 129.677 1.00 33.12 684 HIS B N 1
ATOM 14424 C CA . HIS B 1 685 ? -14.466 69.078 130.854 1.00 28.70 684 HIS B CA 1
ATOM 14425 C C . HIS B 1 685 ? -14.984 69.772 132.134 1.00 25.29 684 HIS B C 1
ATOM 14426 O O . HIS B 1 685 ? -15.647 70.768 132.074 1.00 28.34 684 HIS B O 1
ATOM 14433 N N . GLY B 1 686 ? -14.676 69.162 133.272 1.00 28.61 685 GLY B N 1
ATOM 14434 C CA . GLY B 1 686 ? -15.111 69.627 134.594 1.00 28.40 685 GLY B CA 1
ATOM 14435 C C . GLY B 1 686 ? -14.435 70.898 135.080 1.00 31.84 685 GLY B C 1
ATOM 14436 O O . GLY B 1 686 ? -14.971 71.564 135.930 1.00 27.73 685 GLY B O 1
ATOM 14437 N N . ASP B 1 687 ? -13.250 71.246 134.525 1.00 24.72 686 ASP B N 1
ATOM 14438 C CA . ASP B 1 687 ? -12.638 72.553 134.915 1.00 25.06 686 ASP B CA 1
ATOM 14439 C C . ASP B 1 687 ? -13.208 73.770 134.219 1.00 25.86 686 ASP B C 1
ATOM 14440 O O . ASP B 1 687 ? -12.985 74.882 134.643 1.00 24.10 686 ASP B O 1
ATOM 14445 N N . VAL B 1 688 ? -13.906 73.568 133.106 1.00 27.32 687 VAL B N 1
ATOM 14446 C CA . VAL B 1 688 ? -14.201 74.647 132.184 1.00 26.86 687 VAL B CA 1
ATOM 14447 C C . VAL B 1 688 ? -15.035 75.712 132.826 1.00 27.51 687 VAL B C 1
ATOM 14448 O O . VAL B 1 688 ? -14.791 76.918 132.616 1.00 26.39 687 VAL B O 1
ATOM 14452 N N . VAL B 1 689 ? -15.982 75.307 133.650 1.00 26.17 688 VAL B N 1
ATOM 14453 C CA . VAL B 1 689 ? -16.867 76.295 134.308 1.00 24.51 688 VAL B CA 1
ATOM 14454 C C . VAL B 1 689 ? -16.162 77.346 135.168 1.00 24.82 688 VAL B C 1
ATOM 14455 O O . VAL B 1 689 ? -16.650 78.442 135.348 1.00 26.50 688 VAL B O 1
ATOM 14459 N N . PHE B 1 690 ? -15.015 76.996 135.733 1.00 23.49 689 PHE B N 1
ATOM 14460 C CA . PHE B 1 690 ? -14.254 77.902 136.607 1.00 25.05 689 PHE B CA 1
ATOM 14461 C C . PHE B 1 690 ? -13.623 79.070 135.841 1.00 24.39 689 PHE B C 1
ATOM 14462 O O . PHE B 1 690 ? -13.523 80.147 136.377 1.00 27.91 689 PHE B O 1
ATOM 14470 N N . TRP B 1 691 ? -13.198 78.847 134.594 1.00 23.78 690 TRP B N 1
ATOM 14471 C CA . TRP B 1 691 ? -12.374 79.834 133.899 1.00 23.97 690 TRP B CA 1
ATOM 14472 C C . TRP B 1 691 ? -13.078 81.180 133.650 1.00 24.89 690 TRP B C 1
ATOM 14473 O O . TRP B 1 691 ? -12.548 82.215 133.940 1.00 23.22 690 TRP B O 1
ATOM 14484 N N . PRO B 1 692 ? -14.332 81.171 133.192 1.00 26.07 691 PRO B N 1
ATOM 14485 C CA . PRO B 1 692 ? -15.059 82.458 133.044 1.00 25.05 691 PRO B CA 1
ATOM 14486 C C . PRO B 1 692 ? -15.289 83.201 134.358 1.00 26.02 691 PRO B C 1
ATOM 14487 O O . PRO B 1 692 ? -15.364 84.434 134.358 1.00 22.27 691 PRO B O 1
ATOM 14491 N N . LEU B 1 693 ? -15.467 82.431 135.427 1.00 25.92 692 LEU B N 1
ATOM 14492 C CA . LEU B 1 693 ? -15.576 82.980 136.784 1.00 26.84 692 LEU B CA 1
ATOM 14493 C C . LEU B 1 693 ? -14.245 83.621 137.223 1.00 28.17 692 LEU B C 1
ATOM 14494 O O . LEU B 1 693 ? -14.197 84.752 137.681 1.00 26.66 692 LEU B O 1
ATOM 14499 N N . LYS B 1 694 ? -13.167 82.889 137.084 1.00 25.30 693 LYS B N 1
ATOM 14500 C CA . LYS B 1 694 ? -11.836 83.461 137.375 1.00 25.08 693 LYS B CA 1
ATOM 14501 C C . LYS B 1 694 ? -11.538 84.712 136.532 1.00 26.52 693 LYS B C 1
ATOM 14502 O O . LYS B 1 694 ? -11.067 85.750 137.054 1.00 26.13 693 LYS B O 1
ATOM 14508 N N . ALA B 1 695 ? -11.737 84.601 135.223 1.00 23.43 694 ALA B N 1
ATOM 14509 C CA . ALA B 1 695 ? -11.496 85.738 134.346 1.00 24.85 694 ALA B CA 1
ATOM 14510 C C . ALA B 1 695 ? -12.284 86.992 134.634 1.00 24.13 694 ALA B C 1
ATOM 14511 O O . ALA B 1 695 ? -11.709 88.066 134.668 1.00 22.84 694 ALA B O 1
ATOM 14513 N N . ILE B 1 696 ? -13.583 86.887 134.884 1.00 24.77 695 ILE B N 1
ATOM 14514 C CA . ILE B 1 696 ? -14.345 88.071 135.230 1.00 26.48 695 ILE B CA 1
ATOM 14515 C C . ILE B 1 696 ? -13.839 88.680 136.550 1.00 24.59 695 ILE B C 1
ATOM 14516 O O . ILE B 1 696 ? -13.824 89.916 136.719 1.00 25.83 695 ILE B O 1
ATOM 14521 N N . SER B 1 697 ? -13.391 87.828 137.466 1.00 25.05 696 SER B N 1
ATOM 14522 C CA . SER B 1 697 ? -12.870 88.316 138.761 1.00 26.57 696 SER B CA 1
ATOM 14523 C C . SER B 1 697 ? -11.561 89.014 138.572 1.00 29.01 696 SER B C 1
ATOM 14524 O O . SER B 1 697 ? -11.354 90.075 139.171 1.00 26.14 696 SER B O 1
ATOM 14527 N N . ASP B 1 698 ? -10.683 88.444 137.728 1.00 27.12 697 ASP B N 1
ATOM 14528 C CA . ASP B 1 698 ? -9.401 89.105 137.441 1.00 28.10 697 ASP B CA 1
ATOM 14529 C C . ASP B 1 698 ? -9.692 90.456 136.779 1.00 28.71 697 ASP B C 1
ATOM 14530 O O . ASP B 1 698 ? -9.077 91.470 137.135 1.00 24.02 697 ASP B O 1
ATOM 14535 N N . TYR B 1 699 ? -10.663 90.486 135.853 1.00 28.01 698 TYR B N 1
ATOM 14536 C CA . TYR B 1 699 ? -10.983 91.736 135.181 1.00 27.34 698 TYR B CA 1
ATOM 14537 C C . TYR B 1 699 ? -11.459 92.824 136.219 1.00 32.31 698 TYR B C 1
ATOM 14538 O O . TYR B 1 699 ? -10.995 93.987 136.226 1.00 27.05 698 TYR B O 1
ATOM 14547 N N . ILE B 1 700 ? -12.411 92.416 137.049 1.00 32.54 699 ILE B N 1
ATOM 14548 C CA . ILE B 1 700 ? -12.987 93.327 138.081 1.00 33.00 699 ILE B CA 1
ATOM 14549 C C . ILE B 1 700 ? -11.928 93.847 139.008 1.00 33.50 699 ILE B C 1
ATOM 14550 O O . ILE B 1 700 ? -11.865 95.026 139.260 1.00 31.03 699 ILE B O 1
ATOM 14555 N N . GLN B 1 701 ? -11.038 92.973 139.442 1.00 35.63 700 GLN B N 1
ATOM 14556 C CA . GLN B 1 701 ? -9.914 93.373 140.298 1.00 37.28 700 GLN B CA 1
ATOM 14557 C C . GLN B 1 701 ? -8.928 94.307 139.635 1.00 34.25 700 GLN B C 1
ATOM 14558 O O . GLN B 1 701 ? -8.418 95.196 140.296 1.00 35.51 700 GLN B O 1
ATOM 14564 N N . ALA B 1 702 ? -8.635 94.097 138.347 1.00 29.93 701 ALA B N 1
ATOM 14565 C CA . ALA B 1 702 ? -7.759 94.995 137.595 1.00 28.64 701 ALA B CA 1
ATOM 14566 C C . ALA B 1 702 ? -8.356 96.383 137.309 1.00 29.11 701 ALA B C 1
ATOM 14567 O O . ALA B 1 702 ? -7.647 97.345 137.198 1.00 30.76 701 ALA B O 1
ATOM 14569 N N . THR B 1 703 ? -9.659 96.492 137.245 1.00 29.67 702 THR B N 1
ATOM 14570 C CA . THR B 1 703 ? -10.266 97.715 136.731 1.00 30.51 702 THR B CA 1
ATOM 14571 C C . THR B 1 703 ? -11.223 98.390 137.702 1.00 34.12 702 THR B C 1
ATOM 14572 O O . THR B 1 703 ? -11.541 99.543 137.523 1.00 37.52 702 THR B O 1
ATOM 14576 N N . GLY B 1 704 ? -11.746 97.651 138.659 1.00 31.27 703 GLY B N 1
ATOM 14577 C CA . GLY B 1 704 ? -12.806 98.140 139.482 1.00 33.52 703 GLY B CA 1
ATOM 14578 C C . GLY B 1 704 ? -14.151 98.157 138.796 1.00 36.46 703 GLY B C 1
ATOM 14579 O O . GLY B 1 704 ? -15.115 98.592 139.376 1.00 38.02 703 GLY B O 1
ATOM 14580 N N . ASP B 1 705 ? -14.238 97.668 137.564 1.00 33.44 704 ASP B N 1
ATOM 14581 C CA . ASP B 1 705 ? -15.458 97.791 136.780 1.00 32.86 704 ASP B CA 1
ATOM 14582 C C . ASP B 1 705 ? -16.502 96.752 137.158 1.00 32.47 704 ASP B C 1
ATOM 14583 O O . ASP B 1 705 ? -16.796 95.830 136.418 1.00 32.71 704 ASP B O 1
ATOM 14588 N N . THR B 1 706 ? -17.134 96.943 138.320 1.00 32.39 705 THR B N 1
ATOM 14589 C CA . THR B 1 706 ? -18.216 96.070 138.749 1.00 31.70 705 THR B CA 1
ATOM 14590 C C . THR B 1 706 ? -19.524 96.179 137.918 1.00 32.99 705 THR B C 1
ATOM 14591 O O . THR B 1 706 ? -20.386 95.312 138.020 1.00 36.72 705 THR B O 1
ATOM 14595 N N . SER B 1 707 ? -19.665 97.209 137.110 1.00 34.89 706 SER B N 1
ATOM 14596 C CA . SER B 1 707 ? -20.820 97.374 136.192 1.00 34.53 706 SER B CA 1
ATOM 14597 C C . SER B 1 707 ? -21.025 96.209 135.266 1.00 36.26 706 SER B C 1
ATOM 14598 O O . SER B 1 707 ? -22.170 95.940 134.858 1.00 34.36 706 SER B O 1
ATOM 14601 N N . ILE B 1 708 ? -19.939 95.483 134.936 1.00 31.24 707 ILE B N 1
ATOM 14602 C CA . ILE B 1 708 ? -20.056 94.318 134.029 1.00 32.52 707 ILE B CA 1
ATOM 14603 C C . ILE B 1 708 ? -21.049 93.314 134.582 1.00 30.75 707 ILE B C 1
ATOM 14604 O O . ILE B 1 708 ? -21.717 92.642 133.831 1.00 32.78 707 ILE B O 1
ATOM 14609 N N . LEU B 1 709 ? -21.177 93.273 135.897 1.00 30.66 708 LEU B N 1
ATOM 14610 C CA . LEU B 1 709 ? -22.059 92.346 136.569 1.00 32.45 708 LEU B CA 1
ATOM 14611 C C . LEU B 1 709 ? -23.534 92.614 136.312 1.00 33.92 708 LEU B C 1
ATOM 14612 O O . LEU B 1 709 ? -24.318 91.692 136.397 1.00 36.53 708 LEU B O 1
ATOM 14617 N N . ASN B 1 710 ? -23.866 93.837 135.929 1.00 36.99 709 ASN B N 1
ATOM 14618 C CA . ASN B 1 710 ? -25.258 94.216 135.613 1.00 42.68 709 ASN B CA 1
ATOM 14619 C C . ASN B 1 710 ? -25.649 94.098 134.140 1.00 43.82 709 ASN B C 1
ATOM 14620 O O . ASN B 1 710 ? -26.813 94.250 133.808 1.00 43.07 709 ASN B O 1
ATOM 14625 N N . GLU B 1 711 ? -24.685 93.830 133.260 1.00 39.46 710 GLU B N 1
ATOM 14626 C CA . GLU B 1 711 ? -24.989 93.683 131.851 1.00 38.26 710 GLU B CA 1
ATOM 14627 C C . GLU B 1 711 ? -25.957 92.520 131.666 1.00 39.23 710 GLU B C 1
ATOM 14628 O O . GLU B 1 711 ? -25.787 91.436 132.274 1.00 37.24 710 GLU B O 1
ATOM 14634 N N . LEU B 1 712 ? -26.940 92.736 130.794 1.00 36.87 711 LEU B N 1
ATOM 14635 C CA . LEU B 1 712 ? -27.955 91.742 130.494 1.00 36.07 711 LEU B CA 1
ATOM 14636 C C . LEU B 1 712 ? -27.487 90.958 129.316 1.00 32.05 711 LEU B C 1
ATOM 14637 O O . LEU B 1 712 ? -27.230 91.503 128.303 1.00 30.05 711 LEU B O 1
ATOM 14642 N N . VAL B 1 713 ? -27.426 89.652 129.461 1.00 33.56 712 VAL B N 1
ATOM 14643 C CA . VAL B 1 713 ? -26.778 88.802 128.489 1.00 36.23 712 VAL B CA 1
ATOM 14644 C C . VAL B 1 713 ? -27.580 87.522 128.385 1.00 33.45 712 VAL B C 1
ATOM 14645 O O . VAL B 1 713 ? -28.046 86.984 129.369 1.00 33.32 712 VAL B O 1
ATOM 14649 N N . ASP B 1 714 ? -27.672 87.055 127.163 1.00 32.76 713 ASP B N 1
ATOM 14650 C CA . ASP B 1 714 ? -28.434 85.892 126.774 1.00 34.48 713 ASP B CA 1
ATOM 14651 C C . ASP B 1 714 ? -27.658 84.602 127.047 1.00 35.35 713 ASP B C 1
ATOM 14652 O O . ASP B 1 714 ? -26.510 84.638 127.502 1.00 37.23 713 ASP B O 1
ATOM 14657 N N . TYR B 1 715 ? -28.310 83.471 126.827 1.00 32.54 714 TYR B N 1
ATOM 14658 C CA . TYR B 1 715 ? -27.684 82.148 126.852 1.00 34.44 714 TYR B CA 1
ATOM 14659 C C . TYR B 1 715 ? -27.804 81.504 125.473 1.00 32.21 714 TYR B C 1
ATOM 14660 O O . TYR B 1 715 ? -28.449 82.047 124.595 1.00 34.15 714 TYR B O 1
ATOM 14669 N N . ARG B 1 716 ? -27.218 80.322 125.330 1.00 31.58 715 ARG B N 1
ATOM 14670 C CA . ARG B 1 716 ? -27.332 79.548 124.114 1.00 35.41 715 ARG B CA 1
ATOM 14671 C C . ARG B 1 716 ? -27.974 78.203 124.434 1.00 31.65 715 ARG B C 1
ATOM 14672 O O . ARG B 1 716 ? -27.696 77.626 125.468 1.00 33.12 715 ARG B O 1
ATOM 14680 N N . THR B 1 717 ? -28.768 77.702 123.497 1.00 31.13 716 THR B N 1
ATOM 14681 C CA . THR B 1 717 ? -29.353 76.366 123.626 1.00 31.95 716 THR B CA 1
ATOM 14682 C C . THR B 1 717 ? -28.276 75.328 123.398 1.00 36.33 716 THR B C 1
ATOM 14683 O O . THR B 1 717 ? -27.389 75.534 122.555 1.00 37.76 716 THR B O 1
ATOM 14687 N N . ALA B 1 718 ? -28.383 74.210 124.093 1.00 29.90 717 ALA B N 1
ATOM 14688 C CA . ALA B 1 718 ? -27.357 73.166 124.049 1.00 34.95 717 ALA B CA 1
ATOM 14689 C C . ALA B 1 718 ? -27.196 72.512 122.678 1.00 39.12 717 ALA B C 1
ATOM 14690 O O . ALA B 1 718 ? -26.106 72.444 122.118 1.00 37.93 717 ALA B O 1
ATOM 14692 N N . LYS B 1 719 ? -28.296 72.020 122.135 1.00 39.23 718 LYS B N 1
ATOM 14693 C CA . LYS B 1 719 ? -28.225 71.218 120.887 1.00 43.48 718 LYS B CA 1
ATOM 14694 C C . LYS B 1 719 ? -28.027 72.047 119.606 1.00 40.79 718 LYS B C 1
ATOM 14695 O O . LYS B 1 719 ? -27.236 71.683 118.762 1.00 38.95 718 LYS B O 1
ATOM 14701 N N . ASP B 1 720 ? -28.693 73.187 119.558 1.00 33.07 719 ASP B N 1
ATOM 14702 C CA . ASP B 1 720 ? -28.722 74.114 118.433 1.00 42.63 719 ASP B CA 1
ATOM 14703 C C . ASP B 1 720 ? -27.753 75.295 118.473 1.00 41.79 719 ASP B C 1
ATOM 14704 O O . ASP B 1 720 ? -27.565 75.961 117.444 1.00 40.55 719 ASP B O 1
ATOM 14709 N N . ALA B 1 721 ? -27.233 75.628 119.650 1.00 36.41 720 ALA B N 1
ATOM 14710 C CA . ALA B 1 721 ? -26.275 76.756 119.776 1.00 36.61 720 ALA B CA 1
ATOM 14711 C C . ALA B 1 721 ? -26.911 78.071 119.381 1.00 35.36 720 ALA B C 1
ATOM 14712 O O . ALA B 1 721 ? -26.265 78.958 118.866 1.00 38.22 720 ALA B O 1
ATOM 14714 N N . LEU B 1 722 ? -28.207 78.207 119.652 1.00 36.62 721 LEU B N 1
ATOM 14715 C CA . LEU B 1 722 ? -28.883 79.463 119.350 1.00 37.05 721 LEU B CA 1
ATOM 14716 C C . LEU B 1 722 ? -29.218 80.266 120.574 1.00 35.27 721 LEU B C 1
ATOM 14717 O O . LEU B 1 722 ? -29.455 79.731 121.642 1.00 38.19 721 LEU B O 1
ATOM 14722 N N . PRO B 1 723 ? -29.270 81.574 120.403 1.00 37.10 722 PRO B N 1
ATOM 14723 C CA . PRO B 1 723 ? -29.695 82.440 121.484 1.00 40.05 722 PRO B CA 1
ATOM 14724 C C . PRO B 1 723 ? -31.056 82.001 122.023 1.00 42.68 722 PRO B C 1
ATOM 14725 O O . PRO B 1 723 ? -31.878 81.539 121.265 1.00 44.15 722 PRO B O 1
ATOM 14729 N N . THR B 1 724 ? -31.242 82.073 123.335 1.00 44.32 723 THR B N 1
ATOM 14730 C CA . THR B 1 724 ? -32.535 81.758 123.936 1.00 45.32 723 THR B CA 1
ATOM 14731 C C . THR B 1 724 ? -33.453 82.967 124.003 1.00 45.91 723 THR B C 1
ATOM 14732 O O . THR B 1 724 ? -34.624 82.795 124.255 1.00 49.05 723 THR B O 1
ATOM 14736 N N . ASN B 1 725 ? -32.917 84.161 123.759 1.00 46.19 724 ASN B N 1
ATOM 14737 C CA . ASN B 1 725 ? -33.646 85.436 123.949 1.00 51.80 724 ASN B CA 1
ATOM 14738 C C . ASN B 1 725 ? -34.316 85.521 125.336 1.00 61.90 724 ASN B C 1
ATOM 14739 O O . ASN B 1 725 ? -35.474 85.936 125.493 1.00 51.65 724 ASN B O 1
ATOM 14744 N N . GLN B 1 726 ? -33.568 85.105 126.350 1.00 57.59 725 GLN B N 1
ATOM 14745 C CA . GLN B 1 726 ? -34.034 85.207 127.726 1.00 54.00 725 GLN B CA 1
ATOM 14746 C C . GLN B 1 726 ? -32.859 85.668 128.567 1.00 45.02 725 GLN B C 1
ATOM 14747 O O . GLN B 1 726 ? -32.274 84.888 129.312 1.00 47.17 725 GLN B O 1
ATOM 14753 N N . PRO B 1 727 ? -32.499 86.928 128.436 1.00 40.26 726 PRO B N 1
ATOM 14754 C CA . PRO B 1 727 ? -31.257 87.387 129.043 1.00 44.65 726 PRO B CA 1
ATOM 14755 C C . PRO B 1 727 ? -31.398 87.617 130.535 1.00 47.26 726 PRO B C 1
ATOM 14756 O O . PRO B 1 727 ? -32.483 87.925 131.016 1.00 43.90 726 PRO B O 1
ATOM 14760 N N . GLU B 1 728 ? -30.286 87.457 131.251 1.00 40.87 727 GLU B N 1
ATOM 14761 C CA . GLU B 1 728 ? -30.247 87.755 132.669 1.00 37.84 727 GLU B CA 1
ATOM 14762 C C . GLU B 1 728 ? -28.923 88.486 132.889 1.00 40.07 727 GLU B C 1
ATOM 14763 O O . GLU B 1 728 ? -28.011 88.405 132.054 1.00 36.48 727 GLU B O 1
ATOM 14769 N N . THR B 1 729 ? -28.807 89.125 134.022 1.00 32.78 728 THR B N 1
ATOM 14770 C CA . THR B 1 729 ? -27.570 89.808 134.395 1.00 35.60 728 THR B CA 1
ATOM 14771 C C . THR B 1 729 ? -26.398 88.797 134.495 1.00 31.68 728 THR B C 1
ATOM 14772 O O . THR B 1 729 ? -26.561 87.618 134.857 1.00 29.66 728 THR B O 1
ATOM 14776 N N . ILE B 1 730 ? -25.214 89.301 134.225 1.00 31.07 729 ILE B N 1
ATOM 14777 C CA . ILE B 1 730 ? -24.012 88.514 134.385 1.00 29.40 729 ILE B CA 1
ATOM 14778 C C . ILE B 1 730 ? -23.896 88.007 135.828 1.00 28.48 729 ILE B C 1
ATOM 14779 O O . ILE B 1 730 ? -23.545 86.854 136.062 1.00 29.45 729 ILE B O 1
ATOM 14784 N N . LEU B 1 731 ? -24.315 88.812 136.790 1.00 30.96 730 LEU B N 1
ATOM 14785 C CA . LEU B 1 731 ? -24.324 88.331 138.144 1.00 31.11 730 LEU B CA 1
ATOM 14786 C C . LEU B 1 731 ? -25.133 87.048 138.332 1.00 29.44 730 LEU B C 1
ATOM 14787 O O . LEU B 1 731 ? -24.686 86.076 138.991 1.00 30.59 730 LEU B O 1
ATOM 14792 N N . ILE B 1 732 ? -26.283 86.989 137.712 1.00 30.65 731 ILE B N 1
ATOM 14793 C CA . ILE B 1 732 ? -27.104 85.796 137.810 1.00 30.99 731 ILE B CA 1
ATOM 14794 C C . ILE B 1 732 ? -26.499 84.642 136.994 1.00 30.31 731 ILE B C 1
ATOM 14795 O O . ILE B 1 732 ? -26.604 83.510 137.397 1.00 32.72 731 ILE B O 1
ATOM 14800 N N . HIS B 1 733 ? -25.898 84.930 135.824 1.00 30.89 732 HIS B N 1
ATOM 14801 C CA . HIS B 1 733 ? -25.125 83.903 135.091 1.00 27.79 732 HIS B CA 1
ATOM 14802 C C . HIS B 1 733 ? -24.149 83.232 136.044 1.00 26.78 732 HIS B C 1
ATOM 14803 O O . HIS B 1 733 ? -24.002 82.018 136.084 1.00 28.22 732 HIS B O 1
ATOM 14810 N N . ILE B 1 734 ? -23.497 84.064 136.833 1.00 29.09 733 ILE B N 1
ATOM 14811 C CA . ILE B 1 734 ? -22.477 83.596 137.781 1.00 31.68 733 ILE B CA 1
ATOM 14812 C C . ILE B 1 734 ? -23.130 82.735 138.840 1.00 32.10 733 ILE B C 1
ATOM 14813 O O . ILE B 1 734 ? -22.632 81.624 139.141 1.00 32.39 733 ILE B O 1
ATOM 14818 N N . LYS B 1 735 ? -24.242 83.209 139.403 1.00 33.22 734 LYS B N 1
ATOM 14819 C CA . LYS B 1 735 ? -24.968 82.393 140.428 1.00 32.91 734 LYS B CA 1
ATOM 14820 C C . LYS B 1 735 ? -25.356 81.013 139.942 1.00 32.80 734 LYS B C 1
ATOM 14821 O O . LYS B 1 735 ? -25.141 80.017 140.626 1.00 31.57 734 LYS B O 1
ATOM 14827 N N . ARG B 1 736 ? -25.865 80.958 138.713 1.00 34.67 735 ARG B N 1
ATOM 14828 C CA . ARG B 1 736 ? -26.222 79.675 138.160 1.00 34.38 735 ARG B CA 1
ATOM 14829 C C . ARG B 1 736 ? -25.003 78.807 137.980 1.00 36.08 735 ARG B C 1
ATOM 14830 O O . ARG B 1 736 ? -25.054 77.597 138.239 1.00 30.21 735 ARG B O 1
ATOM 14838 N N . ALA B 1 737 ? -23.897 79.389 137.486 1.00 33.84 736 ALA B N 1
ATOM 14839 C CA . ALA B 1 737 ? -22.696 78.548 137.287 1.00 33.19 736 ALA B CA 1
ATOM 14840 C C . ALA B 1 737 ? -22.227 77.976 138.617 1.00 30.22 736 ALA B C 1
ATOM 14841 O O . ALA B 1 737 ? -21.890 76.815 138.742 1.00 30.32 736 ALA B O 1
ATOM 14843 N N . VAL B 1 738 ? -22.261 78.806 139.627 1.00 33.83 737 VAL B N 1
ATOM 14844 C CA . VAL B 1 738 ? -21.848 78.383 140.999 1.00 33.06 737 VAL B CA 1
ATOM 14845 C C . VAL B 1 738 ? -22.761 77.284 141.549 1.00 34.97 737 VAL B C 1
ATOM 14846 O O . VAL B 1 738 ? -22.280 76.370 142.215 1.00 36.21 737 VAL B O 1
ATOM 14850 N N . THR B 1 739 ? -24.057 77.333 141.249 1.00 36.39 738 THR B N 1
ATOM 14851 C CA . THR B 1 739 ? -24.946 76.202 141.624 1.00 34.47 738 THR B CA 1
ATOM 14852 C C . THR B 1 739 ? -24.442 74.905 141.044 1.00 34.21 738 THR B C 1
ATOM 14853 O O . THR B 1 739 ? -24.349 73.895 141.766 1.00 32.95 738 THR B O 1
ATOM 14857 N N . THR B 1 740 ? -24.033 74.917 139.770 1.00 30.78 739 THR B N 1
ATOM 14858 C CA . THR B 1 740 ? -23.474 73.670 139.174 1.00 32.01 739 THR B CA 1
ATOM 14859 C C . THR B 1 740 ? -22.250 73.149 139.923 1.00 32.48 739 THR B C 1
ATOM 14860 O O . THR B 1 740 ? -22.008 71.936 140.021 1.00 33.51 739 THR B O 1
ATOM 14864 N N . ILE B 1 741 ? -21.467 74.060 140.470 1.00 33.17 740 ILE B N 1
ATOM 14865 C CA . ILE B 1 741 ? -20.269 73.658 141.239 1.00 33.53 740 ILE B CA 1
ATOM 14866 C C . ILE B 1 741 ? -20.665 72.991 142.545 1.00 33.27 740 ILE B C 1
ATOM 14867 O O . ILE B 1 741 ? -20.106 71.953 142.897 1.00 33.44 740 ILE B O 1
ATOM 14872 N N . LYS B 1 742 ? -21.637 73.556 143.255 1.00 35.21 741 LYS B N 1
ATOM 14873 C CA . LYS B 1 742 ? -22.167 72.855 144.477 1.00 38.87 741 LYS B CA 1
ATOM 14874 C C . LYS B 1 742 ? -22.596 71.441 144.170 1.00 34.71 741 LYS B C 1
ATOM 14875 O O . LYS B 1 742 ? -22.321 70.508 144.928 1.00 36.64 741 LYS B O 1
ATOM 14881 N N . ASN B 1 743 ? -23.228 71.269 143.020 1.00 35.48 742 ASN B N 1
ATOM 14882 C CA . ASN B 1 743 ? -23.741 69.960 142.622 1.00 36.57 742 ASN B CA 1
ATOM 14883 C C . ASN B 1 743 ? -22.657 68.944 142.328 1.00 35.21 742 ASN B C 1
ATOM 14884 O O . ASN B 1 743 ? -22.952 67.809 142.131 1.00 35.26 742 ASN B O 1
ATOM 14889 N N . ARG B 1 744 ? -21.400 69.355 142.273 1.00 34.79 743 ARG B N 1
ATOM 14890 C CA . ARG B 1 744 ? -20.329 68.405 141.989 1.00 33.19 743 ARG B CA 1
ATOM 14891 C C . ARG B 1 744 ? -19.700 67.794 143.209 1.00 31.69 743 ARG B C 1
ATOM 14892 O O . ARG B 1 744 ? -18.863 66.898 143.062 1.00 34.58 743 ARG B O 1
ATOM 14900 N N . TYR B 1 745 ? -20.110 68.236 144.403 1.00 35.11 744 TYR B N 1
ATOM 14901 C CA . TYR B 1 745 ? -19.555 67.709 145.664 1.00 32.96 744 TYR B CA 1
ATOM 14902 C C . TYR B 1 745 ? -19.808 66.255 145.789 1.00 34.18 744 TYR B C 1
ATOM 14903 O O . TYR B 1 745 ? -20.904 65.828 145.540 1.00 33.58 744 TYR B O 1
ATOM 14912 N N . LEU B 1 746 ? -18.772 65.497 146.104 1.00 35.02 745 LEU B N 1
ATOM 14913 C CA . LEU B 1 746 ? -18.892 64.086 146.422 1.00 35.63 745 LEU B CA 1
ATOM 14914 C C . LEU B 1 746 ? -19.574 64.009 147.790 1.00 36.67 745 LEU B C 1
ATOM 14915 O O . LEU B 1 746 ? -19.210 64.735 148.716 1.00 34.72 745 LEU B O 1
ATOM 14920 N N . SER B 1 747 ? -20.538 63.123 147.933 1.00 36.68 746 SER B N 1
ATOM 14921 C CA . SER B 1 747 ? -21.429 63.200 149.119 1.00 37.34 746 SER B CA 1
ATOM 14922 C C . SER B 1 747 ? -20.628 63.094 150.401 1.00 36.23 746 SER B C 1
ATOM 14923 O O . SER B 1 747 ? -19.652 62.334 150.503 1.00 36.49 746 SER B O 1
ATOM 14926 N N . GLY B 1 748 ? -21.000 63.957 151.342 1.00 38.90 747 GLY B N 1
ATOM 14927 C CA . GLY B 1 748 ? -20.333 64.077 152.634 1.00 43.43 747 GLY B CA 1
ATOM 14928 C C . GLY B 1 748 ? -19.041 64.901 152.648 1.00 47.92 747 GLY B C 1
ATOM 14929 O O . GLY B 1 748 ? -18.352 64.937 153.656 1.00 41.86 747 GLY B O 1
ATOM 14930 N N . THR B 1 749 ? -18.693 65.541 151.526 1.00 46.32 748 THR B N 1
ATOM 14931 C CA . THR B 1 749 ? -17.441 66.280 151.385 1.00 37.88 748 THR B CA 1
ATOM 14932 C C . THR B 1 749 ? -17.706 67.542 150.585 1.00 38.28 748 THR B C 1
ATOM 14933 O O . THR B 1 749 ? -18.797 67.776 150.119 1.00 36.10 748 THR B O 1
ATOM 14937 N N . ALA B 1 750 ? -16.659 68.335 150.399 1.00 36.35 749 ALA B N 1
ATOM 14938 C CA . ALA B 1 750 ? -16.625 69.402 149.373 1.00 39.30 749 ALA B CA 1
ATOM 14939 C C . ALA B 1 750 ? -15.525 69.093 148.340 1.00 34.07 749 ALA B C 1
ATOM 14940 O O . ALA B 1 750 ? -14.874 69.979 147.821 1.00 35.42 749 ALA B O 1
ATOM 14942 N N . LEU B 1 751 ? -15.352 67.828 148.021 1.00 33.18 750 LEU B N 1
ATOM 14943 C CA . LEU B 1 751 ? -14.452 67.409 146.967 1.00 31.61 750 LEU B CA 1
ATOM 14944 C C . LEU B 1 751 ? -15.223 67.535 145.657 1.00 37.49 750 LEU B C 1
ATOM 14945 O O . LEU B 1 751 ? -16.364 67.048 145.550 1.00 39.28 750 LEU B O 1
ATOM 14950 N N . ILE B 1 752 ? -14.611 68.177 144.664 1.00 33.65 751 ILE B N 1
ATOM 14951 C CA . ILE B 1 752 ? -15.239 68.405 143.362 1.00 32.94 751 ILE B CA 1
ATOM 14952 C C . ILE B 1 752 ? -14.997 67.225 142.475 1.00 32.10 751 ILE B C 1
ATOM 14953 O O . ILE B 1 752 ? -13.847 66.821 142.265 1.00 34.28 751 ILE B O 1
ATOM 14958 N N . SER B 1 753 ? -16.090 66.648 141.948 1.00 29.00 752 SER B N 1
ATOM 14959 C CA . SER B 1 753 ? -15.974 65.502 141.101 1.00 32.76 752 SER B CA 1
ATOM 14960 C C . SER B 1 753 ? -15.239 65.869 139.818 1.00 27.94 752 SER B C 1
ATOM 14961 O O . SER B 1 753 ? -15.333 66.988 139.313 1.00 30.30 752 SER B O 1
ATOM 14964 N N . TYR B 1 754 ? -14.527 64.910 139.289 1.00 30.09 753 TYR B N 1
ATOM 14965 C CA . TYR B 1 754 ? -13.698 65.135 138.059 1.00 28.82 753 TYR B CA 1
ATOM 14966 C C . TYR B 1 754 ? -14.581 65.458 136.875 1.00 32.34 753 TYR B C 1
ATOM 14967 O O . TYR B 1 754 ? -14.221 66.290 136.043 1.00 29.26 753 TYR B O 1
ATOM 14976 N N . ALA B 1 755 ? -15.761 64.805 136.820 1.00 28.33 754 ALA B N 1
ATOM 14977 C CA . ALA B 1 755 ? -16.721 64.974 135.704 1.00 31.07 754 ALA B CA 1
ATOM 14978 C C . ALA B 1 755 ? -16.019 64.715 134.324 1.00 31.49 754 ALA B C 1
ATOM 14979 O O . ALA B 1 755 ? -15.268 63.738 134.203 1.00 33.15 754 ALA B O 1
ATOM 14981 N N . GLY B 1 756 ? -16.190 65.587 133.337 1.00 29.85 755 GLY B N 1
ATOM 14982 C CA . GLY B 1 756 ? -15.607 65.341 132.011 1.00 29.09 755 GLY B CA 1
ATOM 14983 C C . GLY B 1 756 ? -14.065 65.386 131.951 1.00 29.96 755 GLY B C 1
ATOM 14984 O O . GLY B 1 756 ? -13.487 65.049 130.927 1.00 33.35 755 GLY B O 1
ATOM 14985 N N . GLY B 1 757 ? -13.412 65.865 133.007 1.00 26.69 756 GLY B N 1
ATOM 14986 C CA . GLY B 1 757 ? -11.955 65.889 133.110 1.00 28.78 756 GLY B CA 1
ATOM 14987 C C . GLY B 1 757 ? -11.423 67.254 133.585 1.00 28.83 756 GLY B C 1
ATOM 14988 O O . GLY B 1 757 ? -12.178 68.151 133.985 1.00 26.66 756 GLY B O 1
ATOM 14989 N N . ASP B 1 758 ? -10.119 67.426 133.508 1.00 27.37 757 ASP B N 1
ATOM 14990 C CA . ASP B 1 758 ? -9.529 68.728 133.912 1.00 27.79 757 ASP B CA 1
ATOM 14991 C C . ASP B 1 758 ? -8.759 69.363 132.755 1.00 25.98 757 ASP B C 1
ATOM 14992 O O . ASP B 1 758 ? -9.071 69.123 131.554 1.00 27.05 757 ASP B O 1
ATOM 14997 N N . TRP B 1 759 ? -7.828 70.251 133.076 1.00 26.11 758 TRP B N 1
ATOM 14998 C CA . TRP B 1 759 ? -7.032 70.973 132.040 1.00 27.43 758 TRP B CA 1
ATOM 14999 C C . TRP B 1 759 ? -6.462 70.081 130.977 1.00 25.35 758 TRP B C 1
ATOM 15000 O O . TRP B 1 759 ? -6.384 70.497 129.806 1.00 25.96 758 TRP B O 1
ATOM 15011 N N . ASP B 1 760 ? -6.020 68.886 131.353 1.00 26.77 759 ASP B N 1
ATOM 15012 C CA . ASP B 1 760 ? -5.276 68.064 130.412 1.00 25.42 759 ASP B CA 1
ATOM 15013 C C . ASP B 1 760 ? -6.319 67.296 129.613 1.00 29.15 759 ASP B C 1
ATOM 15014 O O . ASP B 1 760 ? -6.914 66.320 130.112 1.00 28.06 759 ASP B O 1
ATOM 15019 N N . ASP B 1 761 ? -6.476 67.690 128.346 1.00 27.10 760 ASP B N 1
ATOM 15020 C CA . ASP B 1 761 ? -7.503 67.108 127.491 1.00 27.74 760 ASP B CA 1
ATOM 15021 C C . ASP B 1 761 ? -7.265 65.618 127.206 1.00 29.29 760 ASP B C 1
ATOM 15022 O O . ASP B 1 761 ? -8.213 64.922 126.807 1.00 30.07 760 ASP B O 1
ATOM 15027 N N . THR B 1 762 ? -6.047 65.117 127.440 1.00 25.35 761 THR B N 1
ATOM 15028 C CA . THR B 1 762 ? -5.757 63.686 127.238 1.00 25.49 761 THR B CA 1
ATOM 15029 C C . THR B 1 762 ? -6.146 62.783 128.413 1.00 27.09 761 THR B C 1
ATOM 15030 O O . THR B 1 762 ? -6.053 61.536 128.303 1.00 26.75 761 THR B O 1
ATOM 15034 N N . LEU B 1 763 ? -6.567 63.401 129.531 1.00 27.32 762 LEU B N 1
ATOM 15035 C CA . LEU B 1 763 ? -6.870 62.675 130.736 1.00 29.07 762 LEU B CA 1
ATOM 15036 C C . LEU B 1 763 ? -8.383 62.548 130.992 1.00 31.50 762 LEU B C 1
ATOM 15037 O O . LEU B 1 763 ? -8.844 62.404 132.140 1.00 30.35 762 LEU B O 1
ATOM 15042 N N . GLN B 1 764 ? -9.150 62.550 129.928 1.00 32.49 763 GLN B N 1
ATOM 15043 C CA . GLN B 1 764 ? -10.581 62.283 130.050 1.00 33.64 763 GLN B CA 1
ATOM 15044 C C . GLN B 1 764 ? -10.773 60.906 130.734 1.00 30.36 763 GLN B C 1
ATOM 15045 O O . GLN B 1 764 ? -10.073 59.966 130.432 1.00 26.40 763 GLN B O 1
ATOM 15051 N N . PRO B 1 765 ? -11.713 60.810 131.667 1.00 28.70 764 PRO B N 1
ATOM 15052 C CA . PRO B 1 765 ? -11.963 59.528 132.346 1.00 32.14 764 PRO B CA 1
ATOM 15053 C C . PRO B 1 765 ? -12.497 58.451 131.372 1.00 29.77 764 PRO B C 1
ATOM 15054 O O . PRO B 1 765 ? -13.305 58.756 130.536 1.00 32.34 764 PRO B O 1
ATOM 15058 N N . ALA B 1 766 ? -11.996 57.230 131.462 1.00 31.14 765 ALA B N 1
ATOM 15059 C CA . ALA B 1 766 ? -12.408 56.139 130.532 1.00 35.33 765 ALA B CA 1
ATOM 15060 C C . ALA B 1 766 ? -13.792 55.535 130.799 1.00 40.17 765 ALA B C 1
ATOM 15061 O O . ALA B 1 766 ? -14.267 54.773 129.989 1.00 41.65 765 ALA B O 1
ATOM 15063 N N . ASN B 1 767 ? -14.417 55.840 131.931 1.00 40.73 766 ASN B N 1
ATOM 15064 C CA . ASN B 1 767 ? -15.760 55.281 132.246 1.00 40.21 766 ASN B CA 1
ATOM 15065 C C . ASN B 1 767 ? -16.488 56.172 133.210 1.00 44.23 766 ASN B C 1
ATOM 15066 O O . ASN B 1 767 ? -15.881 57.091 133.788 1.00 40.98 766 ASN B O 1
ATOM 15071 N N . SER B 1 768 ? -17.786 55.907 133.370 1.00 44.76 767 SER B N 1
ATOM 15072 C CA . SER B 1 768 ? -18.703 56.748 134.185 1.00 46.19 767 SER B CA 1
ATOM 15073 C C . SER B 1 768 ? -18.382 56.735 135.668 1.00 42.92 767 SER B C 1
ATOM 15074 O O . SER B 1 768 ? -18.568 57.750 136.352 1.00 50.43 767 SER B O 1
ATOM 15077 N N . GLU B 1 769 ? -17.868 55.641 136.191 1.00 40.98 768 GLU B N 1
ATOM 15078 C CA . GLU B 1 769 ? -17.565 55.616 137.627 1.00 46.90 768 GLU B CA 1
ATOM 15079 C C . GLU B 1 769 ? -16.344 56.552 137.921 1.00 45.01 768 GLU B C 1
ATOM 15080 O O . GLU B 1 769 ? -16.299 57.202 138.949 1.00 37.66 768 GLU B O 1
ATOM 15086 N N . LEU B 1 770 ? -15.366 56.587 136.996 1.00 40.37 769 LEU B N 1
ATOM 15087 C CA . LEU B 1 770 ? -14.207 57.506 137.102 1.00 39.40 769 LEU B CA 1
ATOM 15088 C C . LEU B 1 770 ? -14.670 58.929 137.031 1.00 38.47 769 LEU B C 1
ATOM 15089 O O . LEU B 1 770 ? -14.281 59.754 137.825 1.00 34.08 769 LEU B O 1
ATOM 15094 N N . LYS B 1 771 ? -15.598 59.178 136.128 1.00 39.00 770 LYS B N 1
ATOM 15095 C CA . LYS B 1 771 ? -16.250 60.487 136.020 1.00 43.27 770 LYS B CA 1
ATOM 15096 C C . LYS B 1 771 ? -16.914 60.985 137.339 1.00 44.24 770 LYS B C 1
ATOM 15097 O O . LYS B 1 771 ? -16.788 62.170 137.694 1.00 41.34 770 LYS B O 1
ATOM 15103 N N . GLU B 1 772 ? -17.614 60.097 138.051 1.00 43.62 771 GLU B N 1
ATOM 15104 C CA . GLU B 1 772 ? -18.310 60.468 139.302 1.00 43.39 771 GLU B CA 1
ATOM 15105 C C . GLU B 1 772 ? -17.410 60.421 140.517 1.00 41.15 771 GLU B C 1
ATOM 15106 O O . GLU B 1 772 ? -17.597 61.166 141.429 1.00 38.65 771 GLU B O 1
ATOM 15112 N N . ASN B 1 773 ? -16.466 59.504 140.569 1.00 37.36 772 ASN B N 1
ATOM 15113 C CA . ASN B 1 773 ? -15.768 59.252 141.841 1.00 40.65 772 ASN B CA 1
ATOM 15114 C C . ASN B 1 773 ? -14.289 59.674 141.875 1.00 38.41 772 ASN B C 1
ATOM 15115 O O . ASN B 1 773 ? -13.655 59.556 142.908 1.00 32.18 772 ASN B O 1
ATOM 15120 N N . LEU B 1 774 ? -13.741 60.096 140.738 1.00 35.66 773 LEU B N 1
ATOM 15121 C CA . LEU B 1 774 ? -12.422 60.711 140.754 1.00 36.23 773 LEU B CA 1
ATOM 15122 C C . LEU B 1 774 ? -12.552 62.153 141.207 1.00 30.74 773 LEU B C 1
ATOM 15123 O O . LEU B 1 774 ? -13.550 62.835 140.926 1.00 33.25 773 LEU B O 1
ATOM 15128 N N . VAL B 1 775 ? -11.500 62.598 141.877 1.00 29.44 774 VAL B N 1
ATOM 15129 C CA . VAL B 1 775 ? -11.270 63.995 142.170 1.00 29.25 774 VAL B CA 1
ATOM 15130 C C . VAL B 1 775 ? -9.862 64.365 141.682 1.00 29.78 774 VAL B C 1
ATOM 15131 O O . VAL B 1 775 ? -8.890 63.723 142.030 1.00 28.41 774 VAL B O 1
ATOM 15135 N N . SER B 1 776 ? -9.794 65.396 140.854 1.00 29.45 775 SER B N 1
ATOM 15136 C CA . SER B 1 776 ? -8.532 66.001 140.470 1.00 31.61 775 SER B CA 1
ATOM 15137 C C . SER B 1 776 ? -8.149 67.061 141.535 1.00 25.87 775 SER B C 1
ATOM 15138 O O . SER B 1 776 ? -8.890 68.003 141.788 1.00 24.78 775 SER B O 1
ATOM 15141 N N . ALA B 1 777 ? -6.966 66.898 142.108 1.00 25.78 776 ALA B N 1
ATOM 15142 C CA . ALA B 1 777 ? -6.420 67.878 143.049 1.00 24.40 776 ALA B CA 1
ATOM 15143 C C . ALA B 1 777 ? -6.231 69.265 142.425 1.00 23.24 776 ALA B C 1
ATOM 15144 O O . ALA B 1 777 ? -6.448 70.285 143.060 1.00 23.81 776 ALA B O 1
ATOM 15146 N N . TRP B 1 778 ? -5.852 69.300 141.153 1.00 25.29 777 TRP B N 1
ATOM 15147 C CA . TRP B 1 778 ? -5.662 70.551 140.426 1.00 23.43 777 TRP B CA 1
ATOM 15148 C C . TRP B 1 778 ? -6.969 71.266 140.294 1.00 23.21 777 TRP B C 1
ATOM 15149 O O . TRP B 1 778 ? -7.093 72.456 140.541 1.00 22.61 777 TRP B O 1
ATOM 15160 N N . THR B 1 779 ? -7.982 70.523 139.877 1.00 22.92 778 THR B N 1
ATOM 15161 C CA . THR B 1 779 ? -9.340 71.112 139.828 1.00 23.48 778 THR B CA 1
ATOM 15162 C C . THR B 1 779 ? -9.818 71.665 141.201 1.00 23.51 778 THR B C 1
ATOM 15163 O O . THR B 1 779 ? -10.337 72.748 141.286 1.00 23.30 778 THR B O 1
ATOM 15167 N N . GLN B 1 780 ? -9.583 70.897 142.247 1.00 24.08 779 GLN B N 1
ATOM 15168 C CA . GLN B 1 780 ? -9.969 71.299 143.615 1.00 24.43 779 GLN B CA 1
ATOM 15169 C C . GLN B 1 780 ? -9.292 72.634 143.962 1.00 25.54 779 GLN B C 1
ATOM 15170 O O . GLN B 1 780 ? -9.882 73.539 144.499 1.00 24.05 779 GLN B O 1
ATOM 15176 N N . ALA B 1 781 ? -8.003 72.701 143.655 1.00 26.65 780 ALA B N 1
ATOM 15177 C CA . ALA B 1 781 ? -7.218 73.925 143.865 1.00 26.82 780 ALA B CA 1
ATOM 15178 C C . ALA B 1 781 ? -7.694 75.116 143.020 1.00 24.06 780 ALA B C 1
ATOM 15179 O O . ALA B 1 781 ? -7.827 76.233 143.504 1.00 26.24 780 ALA B O 1
ATOM 15181 N N . LEU B 1 782 ? -7.963 74.861 141.762 1.00 25.77 781 LEU B N 1
ATOM 15182 C CA . LEU B 1 782 ? -8.468 75.895 140.864 1.00 25.86 781 LEU B CA 1
ATOM 15183 C C . LEU B 1 782 ? -9.790 76.434 141.404 1.00 28.88 781 LEU B C 1
ATOM 15184 O O . LEU B 1 782 ? -10.085 77.648 141.301 1.00 26.20 781 LEU B O 1
ATOM 15189 N N . ALA B 1 783 ? -10.603 75.505 141.928 1.00 26.97 782 ALA B N 1
ATOM 15190 C CA . ALA B 1 783 ? -11.949 75.864 142.427 1.00 30.63 782 ALA B CA 1
ATOM 15191 C C . ALA B 1 783 ? -11.824 76.790 143.648 1.00 29.34 782 ALA B C 1
ATOM 15192 O O . ALA B 1 783 ? -12.482 77.815 143.748 1.00 28.84 782 ALA B O 1
ATOM 15194 N N . GLU B 1 784 ? -10.921 76.436 144.550 1.00 30.92 783 GLU B N 1
ATOM 15195 C CA . GLU B 1 784 ? -10.641 77.291 145.718 1.00 30.09 783 GLU B CA 1
ATOM 15196 C C . GLU B 1 784 ? -10.164 78.651 145.282 1.00 28.85 783 GLU B C 1
ATOM 15197 O O . GLU B 1 784 ? -10.662 79.685 145.756 1.00 26.06 783 GLU B O 1
ATOM 15203 N N . GLN B 1 785 ? -9.188 78.654 144.365 1.00 26.12 784 GLN B N 1
ATOM 15204 C CA . GLN B 1 785 ? -8.661 79.920 143.855 1.00 24.38 784 GLN B CA 1
ATOM 15205 C C . GLN B 1 785 ? -9.762 80.820 143.278 1.00 24.52 784 GLN B C 1
ATOM 15206 O O . GLN B 1 785 ? -9.819 82.028 143.524 1.00 25.18 784 GLN B O 1
ATOM 15212 N N . THR B 1 786 ? -10.595 80.214 142.447 1.00 25.68 785 THR B N 1
ATOM 15213 C CA . THR B 1 786 ? -11.609 80.932 141.708 1.00 26.97 785 THR B CA 1
ATOM 15214 C C . THR B 1 786 ? -12.654 81.518 142.613 1.00 25.35 785 THR B C 1
ATOM 15215 O O . THR B 1 786 ? -13.015 82.696 142.468 1.00 24.49 785 THR B O 1
ATOM 15219 N N . LEU B 1 787 ? -13.128 80.692 143.534 1.00 27.75 786 LEU B N 1
ATOM 15220 C CA . LEU B 1 787 ? -14.230 81.127 144.457 1.00 28.85 786 LEU B CA 1
ATOM 15221 C C . LEU B 1 787 ? -13.785 82.218 145.406 1.00 28.44 786 LEU B C 1
ATOM 15222 O O . LEU B 1 787 ? -14.548 83.160 145.647 1.00 30.77 786 LEU B O 1
ATOM 15227 N N . GLU B 1 788 ? -12.513 82.169 145.817 1.00 28.57 787 GLU B N 1
ATOM 15228 C CA . GLU B 1 788 ? -11.921 83.286 146.562 1.00 27.76 787 GLU B CA 1
ATOM 15229 C C . GLU B 1 788 ? -11.832 84.562 145.734 1.00 27.27 787 GLU B C 1
ATOM 15230 O O . GLU B 1 788 ? -12.225 85.638 146.198 1.00 27.15 787 GLU B O 1
ATOM 15236 N N . LEU B 1 789 ? -11.320 84.476 144.481 1.00 28.46 788 LEU B N 1
ATOM 15237 C CA . LEU B 1 789 ? -11.268 85.669 143.617 1.00 25.53 788 LEU B CA 1
ATOM 15238 C C . LEU B 1 789 ? -12.687 86.241 143.389 1.00 23.31 788 LEU B C 1
ATOM 15239 O O . LEU B 1 789 ? -12.925 87.436 143.410 1.00 22.95 788 LEU B O 1
ATOM 15244 N N . LEU B 1 790 ? -13.629 85.355 143.124 1.00 25.07 789 LEU B N 1
ATOM 15245 C CA . LEU B 1 790 ? -15.004 85.754 142.900 1.00 28.67 789 LEU B CA 1
ATOM 15246 C C . LEU B 1 790 ? -15.603 86.414 144.171 1.00 32.51 789 LEU B C 1
ATOM 15247 O O . LEU B 1 790 ? -16.284 87.429 144.105 1.00 31.77 789 LEU B O 1
ATOM 15252 N N . CYS B 1 791 ? -15.337 85.803 145.317 1.00 31.19 790 CYS B N 1
ATOM 15253 C CA . CYS B 1 791 ? -15.730 86.424 146.594 1.00 36.66 790 CYS B CA 1
ATOM 15254 C C . CYS B 1 791 ? -15.303 87.885 146.652 1.00 35.86 790 CYS B C 1
ATOM 15255 O O . CYS B 1 791 ? -16.136 88.778 146.871 1.00 35.05 790 CYS B O 1
ATOM 15258 N N . SER B 1 792 ? -14.027 88.146 146.413 1.00 35.31 791 SER B N 1
ATOM 15259 C CA . SER B 1 792 ? -13.534 89.553 146.455 1.00 36.21 791 SER B CA 1
ATOM 15260 C C . SER B 1 792 ? -14.140 90.429 145.415 1.00 35.63 791 SER B C 1
ATOM 15261 O O . SER B 1 792 ? -14.311 91.612 145.647 1.00 35.61 791 SER B O 1
ATOM 15264 N N . ALA B 1 793 ? -14.380 89.879 144.230 1.00 34.59 792 ALA B N 1
ATOM 15265 C CA . ALA B 1 793 ? -14.877 90.695 143.123 1.00 31.23 792 ALA B CA 1
ATOM 15266 C C . ALA B 1 793 ? -16.311 91.098 143.371 1.00 33.70 792 ALA B C 1
ATOM 15267 O O . ALA B 1 793 ? -16.710 92.126 142.936 1.00 31.74 792 ALA B O 1
ATOM 15269 N N . ILE B 1 794 ? -17.073 90.254 144.047 1.00 35.83 793 ILE B N 1
ATOM 15270 C CA . ILE B 1 794 ? -18.529 90.460 144.267 1.00 43.37 793 ILE B CA 1
ATOM 15271 C C . ILE B 1 794 ? -18.919 91.098 145.637 1.00 49.54 793 ILE B C 1
ATOM 15272 O O . ILE B 1 794 ? -20.104 91.504 145.867 1.00 38.12 793 ILE B O 1
ATOM 15277 N N . LYS B 1 795 ? -17.909 91.217 146.506 1.00 44.85 794 LYS B N 1
ATOM 15278 C CA . LYS B 1 795 ? -18.032 91.918 147.774 1.00 49.01 794 LYS B CA 1
ATOM 15279 C C . LYS B 1 795 ? -18.391 93.335 147.410 1.00 50.06 794 LYS B C 1
ATOM 15280 O O . LYS B 1 795 ? -17.859 93.893 146.457 1.00 66.35 794 LYS B O 1
ATOM 15286 N N . GLY B 1 796 ? -19.300 93.934 148.124 1.00 52.78 795 GLY B N 1
ATOM 15287 C CA . GLY B 1 796 ? -19.637 95.311 147.763 1.00 55.08 795 GLY B CA 1
ATOM 15288 C C . GLY B 1 796 ? -20.713 95.435 146.700 1.00 48.76 795 GLY B C 1
ATOM 15289 O O . GLY B 1 796 ? -21.173 96.522 146.457 1.00 53.09 795 GLY B O 1
ATOM 15290 N N . ILE B 1 797 ? -21.109 94.328 146.081 1.00 44.93 796 ILE B N 1
ATOM 15291 C CA . ILE B 1 797 ? -22.220 94.319 145.146 1.00 43.91 796 ILE B CA 1
ATOM 15292 C C . ILE B 1 797 ? -23.348 93.439 145.646 1.00 46.29 796 ILE B C 1
ATOM 15293 O O . ILE B 1 797 ? -24.493 93.810 145.519 1.00 46.67 796 ILE B O 1
ATOM 15298 N N . ASP B 1 798 ? -23.010 92.253 146.157 1.00 42.83 797 ASP B N 1
ATOM 15299 C CA . ASP B 1 798 ? -23.983 91.310 146.682 1.00 41.22 797 ASP B CA 1
ATOM 15300 C C . ASP B 1 798 ? -23.345 90.625 147.897 1.00 45.49 797 ASP B C 1
ATOM 15301 O O . ASP B 1 798 ? -22.601 89.638 147.785 1.00 41.31 797 ASP B O 1
ATOM 15306 N N . HIS B 1 799 ? -23.648 91.182 149.069 1.00 48.19 798 HIS B N 1
ATOM 15307 C CA . HIS B 1 799 ? -23.003 90.797 150.312 1.00 48.52 798 HIS B CA 1
ATOM 15308 C C . HIS B 1 799 ? -23.224 89.329 150.582 1.00 45.08 798 HIS B C 1
ATOM 15309 O O . HIS B 1 799 ? -22.270 88.609 150.917 1.00 43.45 798 HIS B O 1
ATOM 15316 N N . ASP B 1 800 ? -24.472 88.878 150.447 1.00 41.76 799 ASP B N 1
ATOM 15317 C CA . ASP B 1 800 ? -24.805 87.504 150.830 1.00 45.93 799 ASP B CA 1
ATOM 15318 C C . ASP B 1 800 ? -24.105 86.485 149.926 1.00 41.42 799 ASP B C 1
ATOM 15319 O O . ASP B 1 800 ? -23.618 85.475 150.382 1.00 44.02 799 ASP B O 1
ATOM 15324 N N . PHE B 1 801 ? -24.095 86.768 148.634 1.00 38.92 800 PHE B N 1
ATOM 15325 C CA . PHE B 1 801 ? -23.447 85.886 147.680 1.00 33.37 800 PHE B CA 1
ATOM 15326 C C . PHE B 1 801 ? -21.948 85.815 148.029 1.00 31.15 800 PHE B C 1
ATOM 15327 O O . PHE B 1 801 ? -21.341 84.744 148.100 1.00 32.08 800 PHE B O 1
ATOM 15335 N N . SER B 1 802 ? -21.366 86.963 148.274 1.00 31.64 801 SER B N 1
ATOM 15336 C CA . SER B 1 802 ? -19.977 87.017 148.583 1.00 36.35 801 SER B CA 1
ATOM 15337 C C . SER B 1 802 ? -19.646 86.168 149.810 1.00 38.90 801 SER B C 1
ATOM 15338 O O . SER B 1 802 ? -18.680 85.454 149.795 1.00 37.41 801 SER B O 1
ATOM 15341 N N . LYS B 1 803 ? -20.503 86.219 150.838 1.00 38.75 802 LYS B N 1
ATOM 15342 C CA . LYS B 1 803 ? -20.334 85.374 152.016 1.00 40.71 802 LYS B CA 1
ATOM 15343 C C . LYS B 1 803 ? -20.422 83.914 151.708 1.00 34.74 802 LYS B C 1
ATOM 15344 O O . LYS B 1 803 ? -19.684 83.103 152.231 1.00 43.29 802 LYS B O 1
ATOM 15350 N N . GLU B 1 804 ? -21.389 83.557 150.908 1.00 33.78 803 GLU B N 1
ATOM 15351 C CA . GLU B 1 804 ? -21.556 82.177 150.535 1.00 35.32 803 GLU B CA 1
ATOM 15352 C C . GLU B 1 804 ? -20.330 81.657 149.756 1.00 33.70 803 GLU B C 1
ATOM 15353 O O . GLU B 1 804 ? -19.881 80.522 149.936 1.00 34.65 803 GLU B O 1
ATOM 15359 N N . LEU B 1 805 ? -19.798 82.492 148.885 1.00 34.53 804 LEU B N 1
ATOM 15360 C CA . LEU B 1 805 ? -18.572 82.100 148.150 1.00 34.51 804 LEU B CA 1
ATOM 15361 C C . LEU B 1 805 ? -17.413 81.857 149.110 1.00 34.14 804 LEU B C 1
ATOM 15362 O O . LEU B 1 805 ? -16.623 80.912 148.927 1.00 35.33 804 LEU B O 1
ATOM 15367 N N . SER B 1 806 ? -17.324 82.700 150.133 1.00 35.31 805 SER B N 1
ATOM 15368 C CA . SER B 1 806 ? -16.273 82.558 151.144 1.00 36.24 805 SER B CA 1
ATOM 15369 C C . SER B 1 806 ? -16.375 81.218 151.861 1.00 33.41 805 SER B C 1
ATOM 15370 O O . SER B 1 806 ? -15.387 80.492 152.052 1.00 31.69 805 SER B O 1
ATOM 15373 N N . HIS B 1 807 ? -17.589 80.864 152.208 1.00 33.50 806 HIS B N 1
ATOM 15374 C CA . HIS B 1 807 ? -17.857 79.562 152.851 1.00 36.97 806 HIS B CA 1
ATOM 15375 C C . HIS B 1 807 ? -17.576 78.391 151.904 1.00 32.06 806 HIS B C 1
ATOM 15376 O O . HIS B 1 807 ? -17.020 77.354 152.304 1.00 33.51 806 HIS B O 1
ATOM 15391 N N . ALA B 1 809 ? -15.507 78.377 149.419 1.00 29.04 808 ALA B N 1
ATOM 15392 C CA . ALA B 1 809 ? -14.049 78.337 149.229 1.00 29.15 808 ALA B CA 1
ATOM 15393 C C . ALA B 1 809 ? -13.386 77.640 150.417 1.00 30.79 808 ALA B C 1
ATOM 15394 O O . ALA B 1 809 ? -12.532 76.794 150.264 1.00 30.19 808 ALA B O 1
ATOM 15396 N N . ASN B 1 810 ? -13.910 77.930 151.615 1.00 37.83 809 ASN B N 1
ATOM 15397 C CA . ASN B 1 810 ? -13.410 77.314 152.842 1.00 33.84 809 ASN B CA 1
ATOM 15398 C C . ASN B 1 810 ? -13.662 75.840 152.879 1.00 31.73 809 ASN B C 1
ATOM 15399 O O . ASN B 1 810 ? -12.772 75.067 153.220 1.00 31.53 809 ASN B O 1
ATOM 15404 N N . ASP B 1 811 ? -14.892 75.447 152.562 1.00 30.50 810 ASP B N 1
ATOM 15405 C CA . ASP B 1 811 ? -15.237 74.022 152.462 1.00 31.70 810 ASP B CA 1
ATOM 15406 C C . ASP B 1 811 ? -14.304 73.289 151.477 1.00 31.12 810 ASP B C 1
ATOM 15407 O O . ASP B 1 811 ? -13.753 72.246 151.782 1.00 28.71 810 ASP B O 1
ATOM 15412 N N . ILE B 1 812 ? -14.119 73.876 150.278 1.00 34.25 811 ILE B N 1
ATOM 15413 C CA . ILE B 1 812 ? -13.316 73.246 149.215 1.00 27.87 811 ILE B CA 1
ATOM 15414 C C . ILE B 1 812 ? -11.870 73.143 149.700 1.00 27.94 811 ILE B C 1
ATOM 15415 O O . ILE B 1 812 ? -11.213 72.100 149.547 1.00 30.13 811 ILE B O 1
ATOM 15420 N N . ARG B 1 813 ? -11.397 74.201 150.342 1.00 28.34 812 ARG B N 1
ATOM 15421 C CA . ARG B 1 813 ? -10.029 74.242 150.926 1.00 28.00 812 ARG B CA 1
ATOM 15422 C C . ARG B 1 813 ? -9.863 73.197 152.005 1.00 30.15 812 ARG B C 1
ATOM 15423 O O . ARG B 1 813 ? -8.851 72.491 152.073 1.00 26.16 812 ARG B O 1
ATOM 15431 N N . THR B 1 814 ? -10.887 73.062 152.846 1.00 33.02 813 THR B N 1
ATOM 15432 C CA . THR B 1 814 ? -10.873 72.025 153.898 1.00 32.73 813 THR B CA 1
ATOM 15433 C C . THR B 1 814 ? -10.807 70.622 153.316 1.00 32.40 813 THR B C 1
ATOM 15434 O O . THR B 1 814 ? -9.948 69.812 153.718 1.00 31.50 813 THR B O 1
ATOM 15438 N N . SER B 1 815 ? -11.661 70.327 152.342 1.00 31.12 814 SER B N 1
ATOM 15439 C CA . SER B 1 815 ? -11.594 68.990 151.754 1.00 30.47 814 SER B CA 1
ATOM 15440 C C . SER B 1 815 ? -10.272 68.729 151.056 1.00 30.19 814 SER B C 1
ATOM 15441 O O . SER B 1 815 ? -9.779 67.586 151.052 1.00 30.47 814 SER B O 1
ATOM 15444 N N . PHE B 1 816 ? -9.685 69.765 150.447 1.00 28.82 815 PHE B N 1
ATOM 15445 C CA . PHE B 1 816 ? -8.341 69.604 149.810 1.00 28.81 815 PHE B CA 1
ATOM 15446 C C . PHE B 1 816 ? -7.343 69.102 150.832 1.00 29.62 815 PHE B C 1
ATOM 15447 O O . PHE B 1 816 ? -6.613 68.157 150.593 1.00 30.43 815 PHE B O 1
ATOM 15455 N N . TYR B 1 817 ? -7.259 69.795 151.963 1.00 35.98 816 TYR B N 1
ATOM 15456 C CA . TYR B 1 817 ? -6.250 69.443 153.040 1.00 34.70 816 TYR B CA 1
ATOM 15457 C C . TYR B 1 817 ? -6.597 68.156 153.726 1.00 31.54 816 TYR B C 1
ATOM 15458 O O . TYR B 1 817 ? -5.737 67.343 154.015 1.00 29.99 816 TYR B O 1
ATOM 15467 N N . GLN B 1 818 ? -7.880 67.936 153.901 1.00 33.56 817 GLN B N 1
ATOM 15468 C CA . GLN B 1 818 ? -8.370 66.727 154.579 1.00 36.23 817 GLN B CA 1
ATOM 15469 C C . GLN B 1 818 ? -8.152 65.429 153.787 1.00 38.55 817 GLN B C 1
ATOM 15470 O O . GLN B 1 818 ? -7.851 64.423 154.373 1.00 35.43 817 GLN B O 1
ATOM 15476 N N . TYR B 1 819 ? -8.280 65.457 152.466 1.00 35.39 818 TYR B N 1
ATOM 15477 C CA . TYR B 1 819 ? -8.253 64.220 151.651 1.00 32.36 818 TYR B CA 1
ATOM 15478 C C . TYR B 1 819 ? -7.147 64.057 150.656 1.00 30.90 818 TYR B C 1
ATOM 15479 O O . TYR B 1 819 ? -6.775 62.932 150.324 1.00 31.09 818 TYR B O 1
ATOM 15488 N N . LEU B 1 820 ? -6.598 65.157 150.150 1.00 32.74 819 LEU B N 1
ATOM 15489 C CA . LEU B 1 820 ? -5.728 65.055 148.952 1.00 33.28 819 LEU B CA 1
ATOM 15490 C C . LEU B 1 820 ? -4.267 65.111 149.230 1.00 31.94 819 LEU B C 1
ATOM 15491 O O . LEU B 1 820 ? -3.470 65.097 148.285 1.00 31.61 819 LEU B O 1
ATOM 15496 N N . ILE B 1 821 ? -3.885 65.149 150.507 1.00 29.93 820 ILE B N 1
ATOM 15497 C CA . ILE B 1 821 ? -2.499 65.228 150.893 1.00 31.91 820 ILE B CA 1
ATOM 15498 C C . ILE B 1 821 ? -2.146 64.088 151.821 1.00 37.38 820 ILE B C 1
ATOM 15499 O O . ILE B 1 821 ? -2.797 63.931 152.824 1.00 36.42 820 ILE B O 1
ATOM 15504 N N . LYS B 1 822 ? -1.108 63.327 151.480 1.00 33.28 821 LYS B N 1
ATOM 15505 C CA . LYS B 1 822 ? -0.617 62.303 152.377 1.00 38.10 821 LYS B CA 1
ATOM 15506 C C . LYS B 1 822 ? 0.902 62.262 152.360 1.00 39.02 821 LYS B C 1
ATOM 15507 O O . LYS B 1 822 ? 1.511 62.278 151.278 1.00 37.59 821 LYS B O 1
ATOM 15513 N N . ASP B 1 823 ? 1.496 62.213 153.549 1.00 38.77 822 ASP B N 1
ATOM 15514 C CA . ASP B 1 823 ? 2.952 62.190 153.736 1.00 36.79 822 ASP B CA 1
ATOM 15515 C C . ASP B 1 823 ? 3.558 63.421 153.101 1.00 36.70 822 ASP B C 1
ATOM 15516 O O . ASP B 1 823 ? 4.647 63.371 152.538 1.00 33.24 822 ASP B O 1
ATOM 15521 N N . GLY B 1 824 ? 2.810 64.514 153.183 1.00 34.56 823 GLY B N 1
ATOM 15522 C CA . GLY B 1 824 ? 3.267 65.805 152.655 1.00 38.28 823 GLY B CA 1
ATOM 15523 C C . GLY B 1 824 ? 3.199 65.966 151.113 1.00 37.53 823 GLY B C 1
ATOM 15524 O O . GLY B 1 824 ? 3.516 67.042 150.602 1.00 39.40 823 GLY B O 1
ATOM 15525 N N . VAL B 1 825 ? 2.735 64.938 150.399 1.00 33.66 824 VAL B N 1
ATOM 15526 C CA . VAL B 1 825 ? 2.617 64.959 148.962 1.00 35.16 824 VAL B CA 1
ATOM 15527 C C . VAL B 1 825 ? 1.161 65.088 148.553 1.00 36.60 824 VAL B C 1
ATOM 15528 O O . VAL B 1 825 ? 0.322 64.266 148.962 1.00 29.29 824 VAL B O 1
ATOM 15532 N N . ILE B 1 826 ? 0.872 66.088 147.703 1.00 32.55 825 ILE B N 1
ATOM 15533 C CA . ILE B 1 826 ? -0.442 66.237 147.133 1.00 28.03 825 ILE B CA 1
ATOM 15534 C C . ILE B 1 826 ? -0.621 65.190 146.085 1.00 30.19 825 ILE B C 1
ATOM 15535 O O . ILE B 1 826 ? 0.173 65.100 145.131 1.00 30.52 825 ILE B O 1
ATOM 15540 N N . ALA B 1 827 ? -1.673 64.394 146.222 1.00 28.37 826 ALA B N 1
ATOM 15541 C CA . ALA B 1 827 ? -1.963 63.375 145.192 1.00 30.90 826 ALA B CA 1
ATOM 15542 C C . ALA B 1 827 ? -2.495 64.058 143.921 1.00 29.40 826 ALA B C 1
ATOM 15543 O O . ALA B 1 827 ? -3.234 65.033 143.990 1.00 27.40 826 ALA B O 1
ATOM 15545 N N . GLY B 1 828 ? -2.135 63.523 142.766 1.00 27.32 827 GLY B N 1
ATOM 15546 C CA . GLY B 1 828 ? -2.799 63.970 141.535 1.00 27.49 827 GLY B CA 1
ATOM 15547 C C . GLY B 1 828 ? -4.300 63.744 141.568 1.00 28.06 827 GLY B C 1
ATOM 15548 O O . GLY B 1 828 ? -5.083 64.609 141.185 1.00 23.55 827 GLY B O 1
ATOM 15549 N N . PHE B 1 829 ? -4.715 62.549 142.027 1.00 28.90 828 PHE B N 1
ATOM 15550 C CA . PHE B 1 829 ? -6.125 62.229 142.132 1.00 28.73 828 PHE B CA 1
ATOM 15551 C C . PHE B 1 829 ? -6.466 61.429 143.371 1.00 29.02 828 PHE B C 1
ATOM 15552 O O . PHE B 1 829 ? -5.672 60.652 143.875 1.00 32.66 828 PHE B O 1
ATOM 15560 N N . LEU B 1 830 ? -7.710 61.557 143.770 1.00 32.55 829 LEU B N 1
ATOM 15561 C CA . LEU B 1 830 ? -8.339 60.661 144.748 1.00 35.03 829 LEU B CA 1
ATOM 15562 C C . LEU B 1 830 ? -9.473 59.946 144.054 1.00 36.54 829 LEU B C 1
ATOM 15563 O O . LEU B 1 830 ? -10.292 60.574 143.368 1.00 34.34 829 LEU B O 1
ATOM 15568 N N . TYR B 1 831 ? -9.506 58.627 144.213 1.00 39.03 830 TYR B N 1
ATOM 15569 C CA . TYR B 1 831 ? -10.680 57.827 143.778 1.00 39.86 830 TYR B CA 1
ATOM 15570 C C . TYR B 1 831 ? -11.492 57.500 145.011 1.00 40.09 830 TYR B C 1
ATOM 15571 O O . TYR B 1 831 ? -10.974 56.883 145.933 1.00 35.87 830 TYR B O 1
ATOM 15580 N N . ARG B 1 832 ? -12.722 57.973 145.064 1.00 37.26 831 ARG B N 1
ATOM 15581 C CA . ARG B 1 832 ? -13.517 57.841 146.267 1.00 43.54 831 ARG B CA 1
ATOM 15582 C C . ARG B 1 832 ? -14.915 57.276 145.997 1.00 46.79 831 ARG B C 1
ATOM 15583 O O . ARG B 1 832 ? -15.803 57.967 145.544 1.00 47.61 831 ARG B O 1
ATOM 15591 N N . GLU B 1 833 ? -15.105 56.017 146.311 1.00 51.00 832 GLU B N 1
ATOM 15592 C CA . GLU B 1 833 ? -16.457 55.465 146.253 1.00 57.07 832 GLU B CA 1
ATOM 15593 C C . GLU B 1 833 ? -17.256 55.855 147.468 1.00 56.53 832 GLU B C 1
ATOM 15594 O O . GLU B 1 833 ? -18.438 56.125 147.362 1.00 61.06 832 GLU B O 1
ATOM 15600 N N . SER B 1 834 ? -16.613 55.877 148.623 1.00 53.67 833 SER B N 1
ATOM 15601 C CA . SER B 1 834 ? -17.267 56.318 149.860 1.00 51.22 833 SER B CA 1
ATOM 15602 C C . SER B 1 834 ? -16.175 56.632 150.840 1.00 50.66 833 SER B C 1
ATOM 15603 O O . SER B 1 834 ? -15.013 56.323 150.577 1.00 50.04 833 SER B O 1
ATOM 15606 N N . GLU B 1 835 ? -16.543 57.136 152.012 1.00 53.87 834 GLU B N 1
ATOM 15607 C CA . GLU B 1 835 ? -15.560 57.349 153.086 1.00 53.71 834 GLU B CA 1
ATOM 15608 C C . GLU B 1 835 ? -14.733 56.096 153.444 1.00 53.68 834 GLU B C 1
ATOM 15609 O O . GLU B 1 835 ? -13.574 56.192 153.847 1.00 47.04 834 GLU B O 1
ATOM 15615 N N . GLU B 1 836 ? -15.333 54.933 153.274 1.00 52.81 835 GLU B N 1
ATOM 15616 C CA . GLU B 1 836 ? -14.667 53.671 153.614 1.00 56.24 835 GLU B CA 1
ATOM 15617 C C . GLU B 1 836 ? -13.818 53.120 152.462 1.00 58.15 835 GLU B C 1
ATOM 15618 O O . GLU B 1 836 ? -12.973 52.263 152.662 1.00 61.97 835 GLU B O 1
ATOM 15624 N N . HIS B 1 837 ? -14.044 53.617 151.256 1.00 57.37 836 HIS B N 1
ATOM 15625 C CA . HIS B 1 837 ? -13.407 53.083 150.063 1.00 60.47 836 HIS B CA 1
ATOM 15626 C C . HIS B 1 837 ? -12.739 54.219 149.229 1.00 52.14 836 HIS B C 1
ATOM 15627 O O . HIS B 1 837 ? -13.373 54.807 148.365 1.00 54.64 836 HIS B O 1
ATOM 15642 N N . LYS B 1 839 ? -8.908 55.698 147.357 1.00 39.85 838 LYS B N 1
ATOM 15643 C CA . LYS B 1 839 ? -7.558 55.392 146.912 1.00 39.43 838 LYS B CA 1
ATOM 15644 C C . LYS B 1 839 ? -6.909 56.598 146.205 1.00 38.17 838 LYS B C 1
ATOM 15645 O O . LYS B 1 839 ? -7.582 57.324 145.495 1.00 35.48 838 LYS B O 1
ATOM 15651 N N . TYR B 1 840 ? -5.612 56.768 146.368 1.00 36.50 839 TYR B N 1
ATOM 15652 C CA . TYR B 1 840 ? -4.886 57.723 145.557 1.00 40.89 839 TYR B CA 1
ATOM 15653 C C . TYR B 1 840 ? -4.457 57.183 144.214 1.00 37.21 839 TYR B C 1
ATOM 15654 O O . TYR B 1 840 ? -4.173 56.000 144.080 1.00 38.08 839 TYR B O 1
ATOM 15671 N N . LEU B 1 842 ? -1.593 58.738 141.118 1.00 36.30 841 LEU B N 1
ATOM 15672 C CA . LEU B 1 842 ? -0.523 59.732 140.917 1.00 37.71 841 LEU B CA 1
ATOM 15673 C C . LEU B 1 842 ? -0.051 60.253 142.277 1.00 36.26 841 LEU B C 1
ATOM 15674 O O . LEU B 1 842 ? 0.032 61.465 142.532 1.00 32.83 841 LEU B O 1
ATOM 15679 N N . HIS B 1 843 ? 0.230 59.292 143.150 1.00 36.43 842 HIS B N 1
ATOM 15680 C CA . HIS B 1 843 ? 0.726 59.544 144.511 1.00 30.99 842 HIS B CA 1
ATOM 15681 C C . HIS B 1 843 ? 1.633 58.347 144.814 1.00 32.05 842 HIS B C 1
ATOM 15682 O O . HIS B 1 843 ? 1.421 57.254 144.240 1.00 29.57 842 HIS B O 1
ATOM 15689 N N . PRO B 1 844 ? 2.722 58.546 145.590 1.00 32.79 843 PRO B N 1
ATOM 15690 C CA . PRO B 1 844 ? 3.648 57.414 145.917 1.00 36.48 843 PRO B CA 1
ATOM 15691 C C . PRO B 1 844 ? 2.980 56.148 146.567 1.00 38.62 843 PRO B C 1
ATOM 15692 O O . PRO B 1 844 ? 3.454 55.014 146.357 1.00 34.67 843 PRO B O 1
ATOM 15696 N N . ASP B 1 845 ? 1.851 56.344 147.256 1.00 40.17 844 ASP B N 1
ATOM 15697 C CA . ASP B 1 845 ? 1.063 55.226 147.830 1.00 40.88 844 ASP B CA 1
ATOM 15698 C C . ASP B 1 845 ? 0.513 54.312 146.762 1.00 44.15 844 ASP B C 1
ATOM 15699 O O . ASP B 1 845 ? 0.210 53.180 147.080 1.00 40.31 844 ASP B O 1
ATOM 15704 N N . ASP B 1 846 ? 0.359 54.782 145.519 1.00 39.21 845 ASP B N 1
ATOM 15705 C CA . ASP B 1 846 ? -0.134 53.911 144.429 1.00 39.08 845 ASP B CA 1
ATOM 15706 C C . ASP B 1 846 ? 1.003 53.037 143.890 1.00 39.55 845 ASP B C 1
ATOM 15707 O O . ASP B 1 846 ? 1.449 53.156 142.739 1.00 37.52 845 ASP B O 1
ATOM 15712 N N . THR B 1 847 ? 1.425 52.106 144.745 1.00 38.84 846 THR B N 1
ATOM 15713 C CA . THR B 1 847 ? 2.620 51.295 144.531 1.00 40.70 846 THR B CA 1
ATOM 15714 C C . THR B 1 847 ? 2.475 50.392 143.320 1.00 42.33 846 THR B C 1
ATOM 15715 O O . THR B 1 847 ? 3.462 50.044 142.705 1.00 48.14 846 THR B O 1
ATOM 15719 N N . GLU B 1 848 ? 1.235 50.024 142.987 1.00 42.63 847 GLU B N 1
ATOM 15720 C CA . GLU B 1 848 ? 0.956 49.219 141.807 1.00 46.57 847 GLU B CA 1
ATOM 15721 C C . GLU B 1 848 ? 1.223 49.985 140.458 1.00 49.08 847 GLU B C 1
ATOM 15722 O O . GLU B 1 848 ? 1.575 49.364 139.440 1.00 42.68 847 GLU B O 1
ATOM 15728 N N . SER B 1 849 ? 1.062 51.311 140.485 1.00 39.41 848 SER B N 1
ATOM 15729 C CA . SER B 1 849 ? 1.255 52.139 139.314 1.00 37.23 848 SER B CA 1
ATOM 15730 C C . SER B 1 849 ? 2.719 52.481 139.130 1.00 35.25 848 SER B C 1
ATOM 15731 O O . SER B 1 849 ? 3.494 52.565 140.112 1.00 35.38 848 SER B O 1
ATOM 15734 N N . SER B 1 850 ? 3.089 52.733 137.871 1.00 33.88 849 SER B N 1
ATOM 15735 C CA . SER B 1 850 ? 4.412 53.306 137.556 1.00 34.30 849 SER B CA 1
ATOM 15736 C C . SER B 1 850 ? 4.459 54.860 137.753 1.00 35.44 849 SER B C 1
ATOM 15737 O O . SER B 1 850 ? 5.540 55.456 137.720 1.00 36.18 849 SER B O 1
ATOM 15740 N N . ILE B 1 851 ? 3.298 55.484 137.991 1.00 31.83 850 ILE B N 1
ATOM 15741 C CA . ILE B 1 851 ? 3.204 56.956 138.085 1.00 34.23 850 ILE B CA 1
ATOM 15742 C C . ILE B 1 851 ? 2.895 57.422 139.496 1.00 36.12 850 ILE B C 1
ATOM 15743 O O . ILE B 1 851 ? 1.851 57.086 140.062 1.00 34.32 850 ILE B O 1
ATOM 15748 N N . HIS B 1 852 ? 3.778 58.232 140.057 1.00 36.04 851 HIS B N 1
ATOM 15749 C CA . HIS B 1 852 ? 3.621 58.662 141.458 1.00 36.71 851 HIS B CA 1
ATOM 15750 C C . HIS B 1 852 ? 3.555 60.178 141.762 1.00 32.20 851 HIS B C 1
ATOM 15751 O O . HIS B 1 852 ? 3.267 60.567 142.881 1.00 27.04 851 HIS B O 1
ATOM 15758 N N . TYR B 1 853 ? 3.747 61.018 140.766 1.00 29.11 852 TYR B N 1
ATOM 15759 C CA . TYR B 1 853 ? 3.670 62.483 141.013 1.00 29.24 852 TYR B CA 1
ATOM 15760 C C . TYR B 1 853 ? 3.088 63.216 139.840 1.00 28.14 852 TYR B C 1
ATOM 15761 O O . TYR B 1 853 ? 3.306 62.821 138.703 1.00 26.68 852 TYR B O 1
ATOM 15770 N N . ARG B 1 854 ? 2.287 64.212 140.125 1.00 25.46 853 ARG B N 1
ATOM 15771 C CA . ARG B 1 854 ? 1.624 65.027 139.117 1.00 25.83 853 ARG B CA 1
ATOM 15772 C C . ARG B 1 854 ? 2.022 66.483 139.389 1.00 26.88 853 ARG B C 1
ATOM 15773 O O . ARG B 1 854 ? 1.971 66.960 140.509 1.00 24.60 853 ARG B O 1
ATOM 15781 N N . LEU B 1 855 ? 2.429 67.167 138.323 1.00 26.95 854 LEU B N 1
ATOM 15782 C CA . LEU B 1 855 ? 2.828 68.570 138.402 1.00 25.08 854 LEU B CA 1
ATOM 15783 C C . LEU B 1 855 ? 1.733 69.533 138.744 1.00 21.98 854 LEU B C 1
ATOM 15784 O O . LEU B 1 855 ? 1.957 70.443 139.535 1.00 22.85 854 LEU B O 1
ATOM 15789 N N . LEU B 1 856 ? 0.609 69.406 138.071 1.00 20.95 855 LEU B N 1
ATOM 15790 C CA . LEU B 1 856 ? -0.396 70.461 138.037 1.00 20.87 855 LEU B CA 1
ATOM 15791 C C . LEU B 1 856 ? -0.850 70.936 139.446 1.00 22.50 855 LEU B C 1
ATOM 15792 O O . LEU B 1 856 ? -0.933 72.139 139.717 1.00 22.08 855 LEU B O 1
ATOM 15797 N N . PRO B 1 857 ? -1.164 70.005 140.341 1.00 24.46 856 PRO B N 1
ATOM 15798 C CA . PRO B 1 857 ? -1.635 70.428 141.710 1.00 25.27 856 PRO B CA 1
ATOM 15799 C C . PRO B 1 857 ? -0.525 71.149 142.476 1.00 21.60 856 PRO B C 1
ATOM 15800 O O . PRO B 1 857 ? -0.784 72.040 143.243 1.00 25.18 856 PRO B O 1
ATOM 15804 N N . LEU B 1 858 ? 0.701 70.772 142.209 1.00 21.98 857 LEU B N 1
ATOM 15805 C CA . LEU B 1 858 ? 1.822 71.372 142.911 1.00 24.22 857 LEU B CA 1
ATOM 15806 C C . LEU B 1 858 ? 1.985 72.879 142.533 1.00 27.28 857 LEU B C 1
ATOM 15807 O O . LEU B 1 858 ? 2.226 73.687 143.394 1.00 24.92 857 LEU B O 1
ATOM 15812 N N . THR B 1 859 ? 1.788 73.222 141.242 1.00 26.23 858 THR B N 1
ATOM 15813 C CA . THR B 1 859 ? 1.879 74.605 140.819 1.00 22.88 858 THR B CA 1
ATOM 15814 C C . THR B 1 859 ? 0.641 75.362 141.116 1.00 20.75 858 THR B C 1
ATOM 15815 O O . THR B 1 859 ? 0.700 76.485 141.594 1.00 23.29 858 THR B O 1
ATOM 15819 N N . ARG B 1 860 ? -0.500 74.802 140.870 1.00 18.05 859 ARG B N 1
ATOM 15820 C CA . ARG B 1 860 ? -1.719 75.570 141.083 1.00 21.15 859 ARG B CA 1
ATOM 15821 C C . ARG B 1 860 ? -1.897 75.944 142.564 1.00 22.75 859 ARG B C 1
ATOM 15822 O O . ARG B 1 860 ? -2.353 77.045 142.895 1.00 25.42 859 ARG B O 1
ATOM 15830 N N . SER B 1 861 ? -1.532 75.024 143.440 1.00 21.76 860 SER B N 1
ATOM 15831 C CA . SER B 1 861 ? -1.734 75.274 144.884 1.00 23.29 860 SER B CA 1
ATOM 15832 C C . SER B 1 861 ? -0.807 76.419 145.322 1.00 27.64 860 SER B C 1
ATOM 15833 O O . SER B 1 861 ? -1.202 77.161 146.263 1.00 21.95 860 SER B O 1
ATOM 15836 N N . ILE B 1 862 ? 0.345 76.591 144.644 1.00 24.72 861 ILE B N 1
ATOM 15837 C CA . ILE B 1 862 ? 1.240 77.743 144.948 1.00 23.58 861 ILE B CA 1
ATOM 15838 C C . ILE B 1 862 ? 0.706 79.033 144.359 1.00 23.90 861 ILE B C 1
ATOM 15839 O O . ILE B 1 862 ? 0.636 80.079 145.045 1.00 23.40 861 ILE B O 1
ATOM 15844 N N . ILE B 1 863 ? 0.315 78.977 143.067 1.00 21.75 862 ILE B N 1
ATOM 15845 C CA . ILE B 1 863 ? -0.217 80.152 142.374 1.00 23.49 862 ILE B CA 1
ATOM 15846 C C . ILE B 1 863 ? -1.384 80.703 143.167 1.00 23.04 862 ILE B C 1
ATOM 15847 O O . ILE B 1 863 ? -1.533 81.891 143.287 1.00 24.72 862 ILE B O 1
ATOM 15852 N N . ALA B 1 864 ? -2.207 79.843 143.720 1.00 23.95 863 ALA B N 1
ATOM 15853 C CA . ALA B 1 864 ? -3.393 80.319 144.436 1.00 23.53 863 ALA B CA 1
ATOM 15854 C C . ALA B 1 864 ? -3.083 80.739 145.875 1.00 25.19 863 ALA B C 1
ATOM 15855 O O . ALA B 1 864 ? -3.948 81.249 146.545 1.00 23.80 863 ALA B O 1
ATOM 15857 N N . GLN B 1 865 ? -1.856 80.522 146.346 1.00 24.34 864 GLN B N 1
ATOM 15858 C CA . GLN B 1 865 ? -1.503 80.770 147.740 1.00 28.76 864 GLN B CA 1
ATOM 15859 C C . GLN B 1 865 ? -2.379 79.876 148.660 1.00 27.49 864 GLN B C 1
ATOM 15860 O O . GLN B 1 865 ? -2.718 80.247 149.750 1.00 30.27 864 GLN B O 1
ATOM 15866 N N . LEU B 1 866 ? -2.708 78.681 148.169 1.00 25.71 865 LEU B N 1
ATOM 15867 C CA . LEU B 1 866 ? -3.517 77.717 148.878 1.00 27.03 865 LEU B CA 1
ATOM 15868 C C . LEU B 1 866 ? -2.589 76.821 149.696 1.00 27.12 865 LEU B C 1
ATOM 15869 O O . LEU B 1 866 ? -2.939 76.411 150.789 1.00 26.24 865 LEU B O 1
ATOM 15874 N N . ALA B 1 867 ? -1.446 76.458 149.120 1.00 22.40 866 ALA B N 1
ATOM 15875 C CA . ALA B 1 867 ? -0.470 75.660 149.810 1.00 25.01 866 ALA B CA 1
ATOM 15876 C C . ALA B 1 867 ? 0.244 76.520 150.833 1.00 28.25 866 ALA B C 1
ATOM 15877 O O . ALA B 1 867 ? 0.734 77.620 150.504 1.00 27.20 866 ALA B O 1
ATOM 15879 N N . ASP B 1 868 ? 0.276 76.049 152.078 1.00 27.28 867 ASP B N 1
ATOM 15880 C CA . ASP B 1 868 ? 0.986 76.796 153.145 1.00 30.22 867 ASP B CA 1
ATOM 15881 C C . ASP B 1 868 ? 2.485 76.729 152.835 1.00 29.41 867 ASP B C 1
ATOM 15882 O O . ASP B 1 868 ? 2.939 75.889 152.057 1.00 32.41 867 ASP B O 1
ATOM 15887 N N . PHE B 1 869 ? 3.236 77.661 153.403 1.00 29.60 868 PHE B N 1
ATOM 15888 C CA . PHE B 1 869 ? 4.686 77.817 153.091 1.00 28.20 868 PHE B CA 1
ATOM 15889 C C . PHE B 1 869 ? 5.467 76.499 153.112 1.00 29.79 868 PHE B C 1
ATOM 15890 O O . PHE B 1 869 ? 6.224 76.198 152.179 1.00 29.04 868 PHE B O 1
ATOM 15898 N N . LYS B 1 870 ? 5.245 75.681 154.133 1.00 27.30 869 LYS B N 1
ATOM 15899 C CA . LYS B 1 870 ? 5.945 74.390 154.273 1.00 28.22 869 LYS B CA 1
ATOM 15900 C C . LYS B 1 870 ? 5.553 73.393 153.142 1.00 27.99 869 LYS B C 1
ATOM 15901 O O . LYS B 1 870 ? 6.418 72.762 152.566 1.00 29.71 869 LYS B O 1
ATOM 15907 N N . LEU B 1 871 ? 4.268 73.259 152.860 1.00 25.52 870 LEU B N 1
ATOM 15908 C CA . LEU B 1 871 ? 3.788 72.427 151.762 1.00 25.44 870 LEU B CA 1
ATOM 15909 C C . LEU B 1 871 ? 4.324 72.910 150.383 1.00 26.89 870 LEU B C 1
ATOM 15910 O O . LEU B 1 871 ? 4.736 72.119 149.594 1.00 26.21 870 LEU B O 1
ATOM 15915 N N . ALA B 1 872 ? 4.343 74.212 150.183 1.00 25.85 871 ALA B N 1
ATOM 15916 C CA . ALA B 1 872 ? 4.801 74.809 148.963 1.00 25.89 871 ALA B CA 1
ATOM 15917 C C . ALA B 1 872 ? 6.249 74.484 148.786 1.00 28.76 871 ALA B C 1
ATOM 15918 O O . ALA B 1 872 ? 6.701 74.206 147.688 1.00 26.55 871 ALA B O 1
ATOM 15920 N N . THR B 1 873 ? 6.998 74.560 149.880 1.00 27.85 872 THR B N 1
ATOM 15921 C CA . THR B 1 873 ? 8.415 74.196 149.829 1.00 33.17 872 THR B CA 1
ATOM 15922 C C . THR B 1 873 ? 8.597 72.750 149.411 1.00 32.11 872 THR B C 1
ATOM 15923 O O . THR B 1 873 ? 9.392 72.448 148.557 1.00 27.98 872 THR B O 1
ATOM 15927 N N . ARG B 1 874 ? 7.790 71.885 149.969 1.00 30.03 873 ARG B N 1
ATOM 15928 C CA . ARG B 1 874 ? 7.797 70.466 149.573 1.00 32.36 873 ARG B CA 1
ATOM 15929 C C . ARG B 1 874 ? 7.435 70.281 148.098 1.00 28.98 873 ARG B C 1
ATOM 15930 O O . ARG B 1 874 ? 8.114 69.552 147.392 1.00 28.37 873 ARG B O 1
ATOM 15938 N N . ASN B 1 875 ? 6.374 70.947 147.648 1.00 27.43 874 ASN B N 1
ATOM 15939 C CA . ASN B 1 875 ? 6.016 70.916 146.206 1.00 29.03 874 ASN B CA 1
ATOM 15940 C C . ASN B 1 875 ? 7.243 71.165 145.292 1.00 27.23 874 ASN B C 1
ATOM 15941 O O . ASN B 1 875 ? 7.464 70.449 144.333 1.00 26.00 874 ASN B O 1
ATOM 15946 N N . LEU B 1 876 ? 8.053 72.162 145.636 1.00 28.13 875 LEU B N 1
ATOM 15947 C CA . LEU B 1 876 ? 9.272 72.472 144.856 1.00 31.01 875 LEU B CA 1
ATOM 15948 C C . LEU B 1 876 ? 10.331 71.382 144.897 1.00 28.68 875 LEU B C 1
ATOM 15949 O O . LEU B 1 876 ? 10.975 71.090 143.886 1.00 26.84 875 LEU B O 1
ATOM 15954 N N . GLU B 1 877 ? 10.539 70.804 146.065 1.00 27.15 876 GLU B N 1
ATOM 15955 C CA . GLU B 1 877 ? 11.447 69.657 146.197 1.00 30.04 876 GLU B CA 1
ATOM 15956 C C . GLU B 1 877 ? 10.999 68.453 145.366 1.00 27.40 876 GLU B C 1
ATOM 15957 O O . GLU B 1 877 ? 11.795 67.819 144.707 1.00 27.05 876 GLU B O 1
ATOM 15963 N N . ILE B 1 878 ? 9.710 68.201 145.357 1.00 24.71 877 ILE B N 1
ATOM 15964 C CA . ILE B 1 878 ? 9.132 67.106 144.515 1.00 25.60 877 ILE B CA 1
ATOM 15965 C C . ILE B 1 878 ? 9.385 67.390 143.026 1.00 23.02 877 ILE B C 1
ATOM 15966 O O . ILE B 1 878 ? 9.805 66.521 142.267 1.00 27.10 877 ILE B O 1
ATOM 15971 N N . ILE B 1 879 ? 9.100 68.627 142.617 1.00 24.03 878 ILE B N 1
ATOM 15972 C CA . ILE B 1 879 ? 9.344 69.041 141.233 1.00 23.33 878 ILE B CA 1
ATOM 15973 C C . ILE B 1 879 ? 10.810 68.810 140.873 1.00 22.91 878 ILE B C 1
ATOM 15974 O O . ILE B 1 879 ? 11.125 68.129 139.888 1.00 26.62 878 ILE B O 1
ATOM 15979 N N . ASP B 1 880 ? 11.710 69.303 141.688 1.00 22.46 879 ASP B N 1
ATOM 15980 C CA . ASP B 1 880 ? 13.160 69.156 141.409 1.00 27.10 879 ASP B CA 1
ATOM 15981 C C . ASP B 1 880 ? 13.586 67.704 141.317 1.00 25.73 879 ASP B C 1
ATOM 15982 O O . ASP B 1 880 ? 14.307 67.346 140.450 1.00 26.70 879 ASP B O 1
ATOM 15987 N N . GLU B 1 881 ? 13.128 66.875 142.250 1.00 25.44 880 GLU B N 1
ATOM 15988 C CA . GLU B 1 881 ? 13.569 65.487 142.272 1.00 28.68 880 GLU B CA 1
ATOM 15989 C C . GLU B 1 881 ? 12.977 64.597 141.174 1.00 26.58 880 GLU B C 1
ATOM 15990 O O . GLU B 1 881 ? 13.650 63.744 140.665 1.00 25.47 880 GLU B O 1
ATOM 15996 N N . HIS B 1 882 ? 11.700 64.774 140.864 1.00 26.07 881 HIS B N 1
ATOM 15997 C CA . HIS B 1 882 ? 10.963 63.843 140.044 1.00 27.38 881 HIS B CA 1
ATOM 15998 C C . HIS B 1 882 ? 10.440 64.375 138.688 1.00 29.15 881 HIS B C 1
ATOM 15999 O O . HIS B 1 882 ? 10.095 63.571 137.849 1.00 28.20 881 HIS B O 1
ATOM 16006 N N . LEU B 1 883 ? 10.329 65.696 138.526 1.00 26.45 882 LEU B N 1
ATOM 16007 C CA . LEU B 1 883 ? 9.670 66.293 137.342 1.00 25.79 882 LEU B CA 1
ATOM 16008 C C . LEU B 1 883 ? 10.559 67.199 136.497 1.00 24.80 882 LEU B C 1
ATOM 16009 O O . LEU B 1 883 ? 10.361 67.273 135.292 1.00 24.97 882 LEU B O 1
ATOM 16014 N N . ALA B 1 884 ? 11.564 67.834 137.098 1.00 26.33 883 ALA B N 1
ATOM 16015 C CA . ALA B 1 884 ? 12.425 68.774 136.398 1.00 25.34 883 ALA B CA 1
ATOM 16016 C C . ALA B 1 884 ? 13.348 68.091 135.421 1.00 26.75 883 ALA B C 1
ATOM 16017 O O . ALA B 1 884 ? 14.045 67.131 135.770 1.00 25.71 883 ALA B O 1
ATOM 16019 N N . CYS B 1 885 ? 13.348 68.585 134.193 1.00 23.06 884 CYS B N 1
ATOM 16020 C CA . CYS B 1 885 ? 14.278 68.123 133.151 1.00 22.61 884 CYS B CA 1
ATOM 16021 C C . CYS B 1 885 ? 14.936 69.302 132.471 1.00 24.50 884 CYS B C 1
ATOM 16022 O O . CYS B 1 885 ? 14.481 70.434 132.601 1.00 25.34 884 CYS B O 1
ATOM 16025 N N . PRO B 1 886 ? 16.004 69.058 131.704 1.00 24.35 885 PRO B N 1
ATOM 16026 C CA . PRO B 1 886 ? 16.696 70.138 130.985 1.00 23.91 885 PRO B CA 1
ATOM 16027 C C . PRO B 1 886 ? 15.827 70.900 130.025 1.00 25.26 885 PRO B C 1
ATOM 16028 O O . PRO B 1 886 ? 16.106 72.094 129.787 1.00 23.22 885 PRO B O 1
ATOM 16032 N N . ASP B 1 887 ? 14.757 70.266 129.511 1.00 21.62 886 ASP B N 1
ATOM 16033 C CA . ASP B 1 887 ? 13.887 70.955 128.589 1.00 22.79 886 ASP B CA 1
ATOM 16034 C C . ASP B 1 887 ? 12.647 71.500 129.219 1.00 21.57 886 ASP B C 1
ATOM 16035 O O . ASP B 1 887 ? 11.690 71.969 128.528 1.00 21.90 886 ASP B O 1
ATOM 16040 N N . GLY B 1 888 ? 12.578 71.415 130.538 1.00 24.15 887 GLY B N 1
ATOM 16041 C CA . GLY B 1 888 ? 11.448 71.973 131.296 1.00 21.76 887 GLY B CA 1
ATOM 16042 C C . GLY B 1 888 ? 10.918 70.999 132.322 1.00 23.31 887 GLY B C 1
ATOM 16043 O O . GLY B 1 888 ? 11.408 69.880 132.474 1.00 26.45 887 GLY B O 1
ATOM 16044 N N . VAL B 1 889 ? 9.888 71.418 133.028 1.00 23.75 888 VAL B N 1
ATOM 16045 C CA . VAL B 1 889 ? 9.298 70.551 134.005 1.00 23.51 888 VAL B CA 1
ATOM 16046 C C . VAL B 1 889 ? 8.211 69.696 133.363 1.00 23.13 888 VAL B C 1
ATOM 16047 O O . VAL B 1 889 ? 7.402 70.220 132.580 1.00 21.12 888 VAL B O 1
ATOM 16051 N N . ARG B 1 890 ? 8.177 68.415 133.769 1.00 21.44 889 ARG B N 1
ATOM 16052 C CA . ARG B 1 890 ? 7.196 67.459 133.237 1.00 23.27 889 ARG B CA 1
ATOM 16053 C C . ARG B 1 890 ? 5.910 67.296 134.029 1.00 22.37 889 ARG B C 1
ATOM 16054 O O . ARG B 1 890 ? 5.834 67.535 135.243 1.00 23.79 889 ARG B O 1
ATOM 16062 N N . LEU B 1 891 ? 4.897 66.857 133.319 1.00 22.43 890 LEU B N 1
ATOM 16063 C CA . LEU B 1 891 ? 3.524 66.795 133.855 1.00 24.40 890 LEU B CA 1
ATOM 16064 C C . LEU B 1 891 ? 3.330 65.679 134.874 1.00 25.23 890 LEU B C 1
ATOM 16065 O O . LEU B 1 891 ? 2.453 65.792 135.743 1.00 23.79 890 LEU B O 1
ATOM 16078 N N . ASP B 1 893 ? 5.691 62.038 136.558 1.00 29.52 892 ASP B N 1
ATOM 16079 C CA . ASP B 1 893 ? 7.053 61.452 136.668 1.00 30.23 892 ASP B CA 1
ATOM 16080 C C . ASP B 1 893 ? 7.280 60.187 135.840 1.00 29.91 892 ASP B C 1
ATOM 16081 O O . ASP B 1 893 ? 8.343 59.573 135.908 1.00 29.42 892 ASP B O 1
ATOM 16086 N N . HIS B 1 894 ? 6.270 59.779 135.089 1.00 30.46 893 HIS B N 1
ATOM 16087 C CA . HIS B 1 894 ? 6.330 58.602 134.236 1.00 28.95 893 HIS B CA 1
ATOM 16088 C C . HIS B 1 894 ? 5.191 58.670 133.224 1.00 27.58 893 HIS B C 1
ATOM 16089 O O . HIS B 1 894 ? 4.146 59.258 133.529 1.00 25.29 893 HIS B O 1
ATOM 16096 N N . PRO B 1 895 ? 5.365 58.082 132.015 1.00 28.10 894 PRO B N 1
ATOM 16097 C CA . PRO B 1 895 ? 4.263 58.166 131.066 1.00 28.38 894 PRO B CA 1
ATOM 16098 C C . PRO B 1 895 ? 2.969 57.456 131.492 1.00 28.51 894 PRO B C 1
ATOM 16099 O O . PRO B 1 895 ? 2.980 56.517 132.278 1.00 29.35 894 PRO B O 1
ATOM 16103 N N . ALA B 1 896 ? 1.860 57.881 130.913 1.00 29.14 895 ALA B N 1
ATOM 16104 C CA . ALA B 1 896 ? 0.601 57.152 131.065 1.00 27.82 895 ALA B CA 1
ATOM 16105 C C . ALA B 1 896 ? 0.741 55.740 130.481 1.00 27.24 895 ALA B C 1
ATOM 16106 O O . ALA B 1 896 ? 1.660 55.457 129.691 1.00 26.71 895 ALA B O 1
ATOM 16108 N N . SER B 1 897 ? -0.204 54.870 130.821 1.00 28.09 896 SER B N 1
ATOM 16109 C CA . SER B 1 897 ? -0.192 53.467 130.323 1.00 29.39 896 SER B CA 1
ATOM 16110 C C . SER B 1 897 ? -0.346 53.436 128.840 1.00 31.24 896 SER B C 1
ATOM 16111 O O . SER B 1 897 ? -1.048 54.287 128.249 1.00 31.41 896 SER B O 1
ATOM 16114 N N . TYR B 1 898 ? 0.380 52.520 128.226 1.00 30.58 897 TYR B N 1
ATOM 16115 C CA . TYR B 1 898 ? 0.129 52.169 126.849 1.00 31.49 897 TYR B CA 1
ATOM 16116 C C . TYR B 1 898 ? 0.234 50.661 126.721 1.00 31.36 897 TYR B C 1
ATOM 16117 O O . TYR B 1 898 ? 1.273 50.108 126.999 1.00 31.47 897 TYR B O 1
ATOM 16126 N N . SER B 1 899 ? -0.839 50.020 126.252 1.00 32.69 898 SER B N 1
ATOM 16127 C CA . SER B 1 899 ? -0.794 48.572 126.059 1.00 35.90 898 SER B CA 1
ATOM 16128 C C . SER B 1 899 ? -1.522 48.208 124.794 1.00 40.07 898 SER B C 1
ATOM 16129 O O . SER B 1 899 ? -2.390 47.367 124.804 1.00 45.84 898 SER B O 1
ATOM 16132 N N . GLY B 1 900 ? -1.112 48.811 123.683 1.00 34.55 899 GLY B N 1
ATOM 16133 C CA . GLY B 1 900 ? -1.703 48.517 122.375 1.00 32.09 899 GLY B CA 1
ATOM 16134 C C . GLY B 1 900 ? -2.892 49.355 121.965 1.00 28.91 899 GLY B C 1
ATOM 16135 O O . GLY B 1 900 ? -3.395 49.216 120.875 1.00 32.33 899 GLY B O 1
ATOM 16136 N N . GLY B 1 901 ? -3.285 50.275 122.788 1.00 30.04 900 GLY B N 1
ATOM 16137 C CA . GLY B 1 901 ? -4.164 51.317 122.341 1.00 31.31 900 GLY B CA 1
ATOM 16138 C C . GLY B 1 901 ? -5.453 51.417 123.086 1.00 34.00 900 GLY B C 1
ATOM 16139 O O . GLY B 1 901 ? -6.162 52.402 122.907 1.00 34.79 900 GLY B O 1
ATOM 16140 N N . ILE B 1 902 ? -5.744 50.435 123.950 1.00 34.01 901 ILE B N 1
ATOM 16141 C CA . ILE B 1 902 ? -7.001 50.404 124.696 1.00 36.41 901 ILE B CA 1
ATOM 16142 C C . ILE B 1 902 ? -6.867 51.093 126.007 1.00 35.02 901 ILE B C 1
ATOM 16143 O O . ILE B 1 902 ? -5.902 50.899 126.707 1.00 36.00 901 ILE B O 1
ATOM 16148 N N . SER B 1 903 ? -7.877 51.881 126.349 1.00 34.93 902 SER B N 1
ATOM 16149 C CA . SER B 1 903 ? -7.865 52.697 127.568 1.00 37.07 902 SER B CA 1
ATOM 16150 C C . SER B 1 903 ? -8.447 51.981 128.785 1.00 36.89 902 SER B C 1
ATOM 16151 O O . SER B 1 903 ? -9.519 51.439 128.706 1.00 36.86 902 SER B O 1
ATOM 16154 N N . LYS B 1 904 ? -7.774 52.093 129.919 1.00 38.45 903 LYS B N 1
ATOM 16155 C CA . LYS B 1 904 ? -8.288 51.581 131.215 1.00 42.83 903 LYS B CA 1
ATOM 16156 C C . LYS B 1 904 ? -8.690 52.715 132.135 1.00 44.72 903 LYS B C 1
ATOM 16157 O O . LYS B 1 904 ? -9.762 52.666 132.694 1.00 36.88 903 LYS B O 1
ATOM 16163 N N . ILE B 1 905 ? -7.853 53.755 132.292 1.00 36.20 904 ILE B N 1
ATOM 16164 C CA . ILE B 1 905 ? -8.222 54.883 133.184 1.00 36.98 904 ILE B CA 1
ATOM 16165 C C . ILE B 1 905 ? -8.447 56.224 132.440 1.00 37.96 904 ILE B C 1
ATOM 16166 O O . ILE B 1 905 ? -9.455 56.901 132.646 1.00 32.91 904 ILE B O 1
ATOM 16171 N N . PHE B 1 906 ? -7.481 56.596 131.614 1.00 32.58 905 PHE B N 1
ATOM 16172 C CA . PHE B 1 906 ? -7.529 57.840 130.853 1.00 35.79 905 PHE B CA 1
ATOM 16173 C C . PHE B 1 906 ? -7.730 57.521 129.374 1.00 34.16 905 PHE B C 1
ATOM 16174 O O . PHE B 1 906 ? -7.236 56.508 128.887 1.00 32.70 905 PHE B O 1
ATOM 16182 N N . LEU B 1 907 ? -8.462 58.387 128.667 1.00 30.82 906 LEU B N 1
ATOM 16183 C CA . LEU B 1 907 ? -8.707 58.108 127.247 1.00 28.35 906 LEU B CA 1
ATOM 16184 C C . LEU B 1 907 ? -7.478 58.370 126.335 1.00 24.92 906 LEU B C 1
ATOM 16185 O O . LEU B 1 907 ? -6.672 57.465 126.070 1.00 27.73 906 LEU B O 1
ATOM 16190 N N . ARG B 1 908 ? -7.315 59.586 125.861 1.00 24.23 907 ARG B N 1
ATOM 16191 C CA . ARG B 1 908 ? -6.315 59.809 124.778 1.00 24.85 907 ARG B CA 1
ATOM 16192 C C . ARG B 1 908 ? -4.883 59.580 125.254 1.00 24.54 907 ARG B C 1
ATOM 16193 O O . ARG B 1 908 ? -4.045 59.155 124.469 1.00 26.12 907 ARG B O 1
ATOM 16201 N N . ALA B 1 909 ? -4.635 59.782 126.528 1.00 22.25 908 ALA B N 1
ATOM 16202 C CA . ALA B 1 909 ? -3.317 59.517 127.101 1.00 25.94 908 ALA B CA 1
ATOM 16203 C C . ALA B 1 909 ? -2.879 58.099 126.968 1.00 25.97 908 ALA B C 1
ATOM 16204 O O . ALA B 1 909 ? -1.675 57.826 126.834 1.00 24.78 908 ALA B O 1
ATOM 16206 N N . GLU B 1 910 ? -3.836 57.187 126.927 1.00 27.04 909 GLU B N 1
ATOM 16207 C CA . GLU B 1 910 ? -3.549 55.741 126.766 1.00 27.51 909 GLU B CA 1
ATOM 16208 C C . GLU B 1 910 ? -3.752 55.251 125.356 1.00 26.55 909 GLU B C 1
ATOM 16209 O O . GLU B 1 910 ? -3.384 54.118 125.042 1.00 28.38 909 GLU B O 1
ATOM 16215 N N . GLN B 1 911 ? -4.293 56.112 124.491 1.00 26.32 910 GLN B N 1
ATOM 16216 C CA . GLN B 1 911 ? -4.519 55.763 123.096 1.00 28.99 910 GLN B CA 1
ATOM 16217 C C . GLN B 1 911 ? -3.420 56.250 122.138 1.00 26.41 910 GLN B C 1
ATOM 16218 O O . GLN B 1 911 ? -3.285 55.711 121.059 1.00 27.72 910 GLN B O 1
ATOM 16224 N N . ALA B 1 912 ? -2.748 57.354 122.472 1.00 26.43 911 ALA B N 1
ATOM 16225 C CA . ALA B 1 912 ? -1.785 57.944 121.565 1.00 25.36 911 ALA B CA 1
ATOM 16226 C C . ALA B 1 912 ? -0.597 57.026 121.357 1.00 24.63 911 ALA B C 1
ATOM 16227 O O . ALA B 1 912 ? 0.040 56.640 122.324 1.00 27.52 911 ALA B O 1
ATOM 16229 N N . ALA B 1 913 ? -0.333 56.691 120.098 1.00 25.25 912 ALA B N 1
ATOM 16230 C CA . ALA B 1 913 ? 0.846 55.898 119.720 1.00 25.25 912 ALA B CA 1
ATOM 16231 C C . ALA B 1 913 ? 2.103 56.753 119.573 1.00 26.88 912 ALA B C 1
ATOM 16232 O O . ALA B 1 913 ? 3.212 56.258 119.743 1.00 25.37 912 ALA B O 1
ATOM 16234 N N . ASN B 1 914 ? 1.893 58.038 119.288 1.00 26.33 913 ASN B N 1
ATOM 16235 C CA . ASN B 1 914 ? 2.951 59.013 119.115 1.00 25.59 913 ASN B CA 1
ATOM 16236 C C . ASN B 1 914 ? 3.354 59.645 120.479 1.00 26.66 913 ASN B C 1
ATOM 16237 O O . ASN B 1 914 ? 2.522 60.047 121.257 1.00 25.34 913 ASN B O 1
ATOM 16242 N N . VAL B 1 915 ? 4.649 59.763 120.716 1.00 23.19 914 VAL B N 1
ATOM 16243 C CA . VAL B 1 915 ? 5.118 60.533 121.843 1.00 24.42 914 VAL B CA 1
ATOM 16244 C C . VAL B 1 915 ? 5.140 62.000 121.422 1.00 24.20 914 VAL B C 1
ATOM 16245 O O . VAL B 1 915 ? 6.079 62.440 120.734 1.00 25.60 914 VAL B O 1
ATOM 16249 N N . GLY B 1 916 ? 4.102 62.734 121.761 1.00 23.67 915 GLY B N 1
ATOM 16250 C CA . GLY B 1 916 ? 4.006 64.149 121.327 1.00 22.40 915 GLY B CA 1
ATOM 16251 C C . GLY B 1 916 ? 2.872 64.806 122.072 1.00 24.96 915 GLY B C 1
ATOM 16252 O O . GLY B 1 916 ? 2.210 64.158 122.927 1.00 24.77 915 GLY B O 1
ATOM 16253 N N . ARG B 1 917 ? 2.683 66.103 121.824 1.00 24.11 916 ARG B N 1
ATOM 16254 C CA . ARG B 1 917 ? 1.625 66.853 122.459 1.00 25.27 916 ARG B CA 1
ATOM 16255 C C . ARG B 1 917 ? 1.687 66.632 123.985 1.00 23.69 916 ARG B C 1
ATOM 16256 O O . ARG B 1 917 ? 2.793 66.652 124.549 1.00 22.05 916 ARG B O 1
ATOM 16264 N N . GLU B 1 918 ? 0.534 66.509 124.649 1.00 19.69 917 GLU B N 1
ATOM 16265 C CA . GLU B 1 918 ? 0.514 66.344 126.135 1.00 24.03 917 GLU B CA 1
ATOM 16266 C C . GLU B 1 918 ? 1.191 65.045 126.611 1.00 25.87 917 GLU B C 1
ATOM 16267 O O . GLU B 1 918 ? 1.723 64.977 127.745 1.00 22.53 917 GLU B O 1
ATOM 16273 N N . ILE B 1 919 ? 1.205 64.042 125.716 1.00 25.40 918 ILE B N 1
ATOM 16274 C CA . ILE B 1 919 ? 1.786 62.709 125.979 1.00 24.38 918 ILE B CA 1
ATOM 16275 C C . ILE B 1 919 ? 3.321 62.828 126.147 1.00 22.91 918 ILE B C 1
ATOM 16276 O O . ILE B 1 919 ? 3.958 62.031 126.828 1.00 25.35 918 ILE B O 1
ATOM 16281 N N . SER B 1 920 ? 3.880 63.873 125.563 1.00 24.14 919 SER B N 1
ATOM 16282 C CA . SER B 1 920 ? 5.311 64.211 125.728 1.00 25.20 919 SER B CA 1
ATOM 16283 C C . SER B 1 920 ? 5.663 64.502 127.181 1.00 21.81 919 SER B C 1
ATOM 16284 O O . SER B 1 920 ? 6.828 64.479 127.568 1.00 25.46 919 SER B O 1
ATOM 16287 N N . LEU B 1 921 ? 4.650 64.844 127.959 1.00 20.56 920 LEU B N 1
ATOM 16288 C CA . LEU B 1 921 ? 4.794 65.239 129.380 1.00 22.54 920 LEU B CA 1
ATOM 16289 C C . LEU B 1 921 ? 5.476 66.591 129.600 1.00 23.74 920 LEU B C 1
ATOM 16290 O O . LEU B 1 921 ? 5.554 67.054 130.727 1.00 22.65 920 LEU B O 1
ATOM 16295 N N . GLN B 1 922 ? 5.930 67.283 128.539 1.00 23.11 921 GLN B N 1
ATOM 16296 C CA . GLN B 1 922 ? 6.366 68.675 128.707 1.00 21.16 921 GLN B CA 1
ATOM 16297 C C . GLN B 1 922 ? 5.528 69.505 127.784 1.00 20.29 921 GLN B C 1
ATOM 16298 O O . GLN B 1 922 ? 5.901 69.756 126.605 1.00 20.18 921 GLN B O 1
ATOM 16304 N N . TYR B 1 923 ? 4.347 69.843 128.245 1.00 19.30 922 TYR B N 1
ATOM 16305 C CA . TYR B 1 923 ? 3.433 70.672 127.503 1.00 20.23 922 TYR B CA 1
ATOM 16306 C C . TYR B 1 923 ? 3.696 72.099 128.007 1.00 18.59 922 TYR B C 1
ATOM 16307 O O . TYR B 1 923 ? 3.489 72.413 129.180 1.00 21.18 922 TYR B O 1
ATOM 16316 N N . VAL B 1 924 ? 4.210 72.925 127.130 1.00 19.23 923 VAL B N 1
ATOM 16317 C CA . VAL B 1 924 ? 4.853 74.179 127.521 1.00 18.82 923 VAL B CA 1
ATOM 16318 C C . VAL B 1 924 ? 3.968 75.065 128.379 1.00 18.40 923 VAL B C 1
ATOM 16319 O O . VAL B 1 924 ? 4.422 75.736 129.285 1.00 19.12 923 VAL B O 1
ATOM 16323 N N . HIS B 1 925 ? 2.690 75.099 128.093 1.00 19.47 924 HIS B N 1
ATOM 16324 C CA . HIS B 1 925 ? 1.749 75.883 128.875 1.00 18.84 924 HIS B CA 1
ATOM 16325 C C . HIS B 1 925 ? 1.846 75.564 130.392 1.00 20.83 924 HIS B C 1
ATOM 16326 O O . HIS B 1 925 ? 1.842 76.457 131.179 1.00 19.44 924 HIS B O 1
ATOM 16333 N N . ALA B 1 926 ? 1.963 74.298 130.767 1.00 22.14 925 ALA B N 1
ATOM 16334 C CA . ALA B 1 926 ? 2.114 73.900 132.138 1.00 22.93 925 ALA B CA 1
ATOM 16335 C C . ALA B 1 926 ? 3.453 74.290 132.754 1.00 23.74 925 ALA B C 1
ATOM 16336 O O . ALA B 1 926 ? 3.492 74.661 133.929 1.00 21.20 925 ALA B O 1
ATOM 16338 N N . HIS B 1 927 ? 4.518 74.270 131.960 1.00 19.71 926 HIS B N 1
ATOM 16339 C CA . HIS B 1 927 ? 5.793 74.817 132.364 1.00 18.82 926 HIS B CA 1
ATOM 16340 C C . HIS B 1 927 ? 5.681 76.339 132.634 1.00 19.12 926 HIS B C 1
ATOM 16341 O O . HIS B 1 927 ? 6.272 76.852 133.596 1.00 18.93 926 HIS B O 1
ATOM 16348 N N . ILE B 1 928 ? 4.888 77.046 131.840 1.00 20.60 927 ILE B N 1
ATOM 16349 C CA . ILE B 1 928 ? 4.683 78.468 132.058 1.00 20.54 927 ILE B CA 1
ATOM 16350 C C . ILE B 1 928 ? 3.976 78.713 133.429 1.00 20.12 927 ILE B C 1
ATOM 16351 O O . ILE B 1 928 ? 4.333 79.661 134.167 1.00 18.30 927 ILE B O 1
ATOM 16356 N N . ARG B 1 929 ? 3.040 77.874 133.769 1.00 18.19 928 ARG B N 1
ATOM 16357 C CA . ARG B 1 929 ? 2.423 77.926 135.097 1.00 20.12 928 ARG B CA 1
ATOM 16358 C C . ARG B 1 929 ? 3.437 77.606 136.215 1.00 21.66 928 ARG B C 1
ATOM 16359 O O . ARG B 1 929 ? 3.367 78.186 137.295 1.00 24.45 928 ARG B O 1
ATOM 16367 N N . TYR B 1 930 ? 4.415 76.745 135.943 1.00 19.78 929 TYR B N 1
ATOM 16368 C CA . TYR B 1 930 ? 5.487 76.538 136.876 1.00 19.87 929 TYR B CA 1
ATOM 16369 C C . TYR B 1 930 ? 6.248 77.819 137.136 1.00 21.75 929 TYR B C 1
ATOM 16370 O O . TYR B 1 930 ? 6.507 78.159 138.299 1.00 20.19 929 TYR B O 1
ATOM 16379 N N . ILE B 1 931 ? 6.502 78.587 136.074 1.00 21.89 930 ILE B N 1
ATOM 16380 C CA . ILE B 1 931 ? 7.145 79.889 136.191 1.00 21.81 930 ILE B CA 1
ATOM 16381 C C . ILE B 1 931 ? 6.310 80.844 137.072 1.00 20.53 930 ILE B C 1
ATOM 16382 O O . ILE B 1 931 ? 6.854 81.578 137.896 1.00 19.86 930 ILE B O 1
ATOM 16387 N N . GLU B 1 932 ? 5.010 80.890 136.856 1.00 18.03 931 GLU B N 1
ATOM 16388 C CA . GLU B 1 932 ? 4.127 81.714 137.621 1.00 20.04 931 GLU B CA 1
ATOM 16389 C C . GLU B 1 932 ? 4.227 81.362 139.111 1.00 21.00 931 GLU B C 1
ATOM 16390 O O . GLU B 1 932 ? 4.197 82.242 139.980 1.00 21.59 931 GLU B O 1
ATOM 16396 N N . ALA B 1 933 ? 4.281 80.075 139.411 1.00 21.98 932 ALA B N 1
ATOM 16397 C CA . ALA B 1 933 ? 4.418 79.611 140.802 1.00 20.59 932 ALA B CA 1
ATOM 16398 C C . ALA B 1 933 ? 5.768 80.066 141.409 1.00 24.26 932 ALA B C 1
ATOM 16399 O O . ALA B 1 933 ? 5.801 80.544 142.501 1.00 23.59 932 ALA B O 1
ATOM 16401 N N . LEU B 1 934 ? 6.856 79.894 140.663 1.00 21.04 933 LEU B N 1
ATOM 16402 C CA . LEU B 1 934 ? 8.187 80.307 141.094 1.00 23.81 933 LEU B CA 1
ATOM 16403 C C . LEU B 1 934 ? 8.176 81.834 141.389 1.00 22.82 933 LEU B C 1
ATOM 16404 O O . LEU B 1 934 ? 8.820 82.288 142.335 1.00 23.84 933 LEU B O 1
ATOM 16409 N N . ALA B 1 935 ? 7.443 82.580 140.593 1.00 20.55 934 ALA B N 1
ATOM 16410 C CA . ALA B 1 935 ? 7.401 83.996 140.753 1.00 23.03 934 ALA B CA 1
ATOM 16411 C C . ALA B 1 935 ? 6.613 84.331 142.017 1.00 25.57 934 ALA B C 1
ATOM 16412 O O . ALA B 1 935 ? 7.048 85.184 142.796 1.00 25.18 934 ALA B O 1
ATOM 16414 N N . THR B 1 936 ? 5.506 83.632 142.244 1.00 21.16 935 THR B N 1
ATOM 16415 C CA . THR B 1 936 ? 4.759 83.772 143.478 1.00 23.68 935 THR B CA 1
ATOM 16416 C C . THR B 1 936 ? 5.680 83.585 144.721 1.00 22.99 935 THR B C 1
ATOM 16417 O O . THR B 1 936 ? 5.572 84.333 145.675 1.00 27.04 935 THR B O 1
ATOM 16429 N N . GLY B 1 938 ? 8.953 84.013 144.719 1.00 26.96 937 GLY B N 1
ATOM 16430 C CA . GLY B 1 938 ? 10.053 84.907 144.557 1.00 28.73 937 GLY B CA 1
ATOM 16431 C C . GLY B 1 938 ? 11.324 84.234 144.185 1.00 27.76 937 GLY B C 1
ATOM 16432 O O . GLY B 1 938 ? 12.371 84.773 144.414 1.00 28.53 937 GLY B O 1
ATOM 16433 N N . LEU B 1 939 ? 11.248 83.100 143.534 1.00 26.00 938 LEU B N 1
ATOM 16434 C CA . LEU B 1 939 ? 12.433 82.369 143.230 1.00 25.49 938 LEU B CA 1
ATOM 16435 C C . LEU B 1 939 ? 13.025 82.762 141.867 1.00 26.82 938 LEU B C 1
ATOM 16436 O O . LEU B 1 939 ? 12.854 82.086 140.880 1.00 22.20 938 LEU B O 1
ATOM 16441 N N . SER B 1 940 ? 13.792 83.823 141.871 1.00 24.85 939 SER B N 1
ATOM 16442 C CA . SER B 1 940 ? 14.164 84.488 140.636 1.00 25.44 939 SER B CA 1
ATOM 16443 C C . SER B 1 940 ? 15.071 83.637 139.773 1.00 23.23 939 SER B C 1
ATOM 16444 O O . SER B 1 940 ? 14.964 83.630 138.547 1.00 22.71 939 SER B O 1
ATOM 16447 N N . LYS B 1 941 ? 16.020 82.973 140.377 1.00 24.28 940 LYS B N 1
ATOM 16448 C CA . LYS B 1 941 ? 17.011 82.247 139.592 1.00 28.65 940 LYS B CA 1
ATOM 16449 C C . LYS B 1 941 ? 16.310 81.048 138.863 1.00 25.56 940 LYS B C 1
ATOM 16450 O O . LYS B 1 941 ? 16.535 80.807 137.678 1.00 23.07 940 LYS B O 1
ATOM 16456 N N . LYS B 1 942 ? 15.508 80.319 139.609 1.00 22.55 941 LYS B N 1
ATOM 16457 C CA . LYS B 1 942 ? 14.739 79.233 139.005 1.00 24.91 941 LYS B CA 1
ATOM 16458 C C . LYS B 1 942 ? 13.750 79.733 137.923 1.00 23.70 941 LYS B C 1
ATOM 16459 O O . LYS B 1 942 ? 13.597 79.090 136.879 1.00 24.15 941 LYS B O 1
ATOM 16465 N N . ALA B 1 943 ? 13.126 80.870 138.197 1.00 21.84 942 ALA B N 1
ATOM 16466 C CA . ALA B 1 943 ? 12.066 81.380 137.339 1.00 20.82 942 ALA B CA 1
ATOM 16467 C C . ALA B 1 943 ? 12.674 81.801 135.983 1.00 21.65 942 ALA B C 1
ATOM 16468 O O . ALA B 1 943 ? 12.120 81.513 134.951 1.00 20.57 942 ALA B O 1
ATOM 16470 N N . TRP B 1 944 ? 13.779 82.557 136.040 1.00 21.75 943 TRP B N 1
ATOM 16471 C CA . TRP B 1 944 ? 14.432 83.060 134.833 1.00 21.05 943 TRP B CA 1
ATOM 16472 C C . TRP B 1 944 ? 15.042 81.911 134.055 1.00 22.34 943 TRP B C 1
ATOM 16473 O O . TRP B 1 944 ? 15.051 81.960 132.769 1.00 21.59 943 TRP B O 1
ATOM 16484 N N . ASP B 1 945 ? 15.643 80.956 134.748 1.00 20.80 944 ASP B N 1
ATOM 16485 C CA . ASP B 1 945 ? 16.149 79.761 134.061 1.00 20.37 944 ASP B CA 1
ATOM 16486 C C . ASP B 1 945 ? 14.996 79.049 133.335 1.00 22.35 944 ASP B C 1
ATOM 16487 O O . ASP B 1 945 ? 15.137 78.657 132.178 1.00 21.03 944 ASP B O 1
ATOM 16492 N N . ALA B 1 946 ? 13.880 78.899 134.016 1.00 19.74 945 ALA B N 1
ATOM 16493 C CA . ALA B 1 946 ? 12.695 78.238 133.415 1.00 22.58 945 ALA B CA 1
ATOM 16494 C C . ALA B 1 946 ? 12.179 79.010 132.207 1.00 21.48 945 ALA B C 1
ATOM 16495 O O . ALA B 1 946 ? 11.807 78.420 131.228 1.00 19.18 945 ALA B O 1
ATOM 16497 N N . LEU B 1 947 ? 12.203 80.344 132.276 1.00 20.14 946 LEU B N 1
ATOM 16498 C CA . LEU B 1 947 ? 11.798 81.149 131.164 1.00 20.42 946 LEU B CA 1
ATOM 16499 C C . LEU B 1 947 ? 12.658 80.885 129.913 1.00 21.26 946 LEU B C 1
ATOM 16500 O O . LEU B 1 947 ? 12.126 80.930 128.792 1.00 24.04 946 LEU B O 1
ATOM 16513 N N . ARG B 1 949 ? 14.510 78.141 129.280 1.00 19.71 948 ARG B N 1
ATOM 16514 C CA . ARG B 1 949 ? 14.452 76.735 128.803 1.00 21.93 948 ARG B CA 1
ATOM 16515 C C . ARG B 1 949 ? 13.355 76.464 127.763 1.00 22.15 948 ARG B C 1
ATOM 16516 O O . ARG B 1 949 ? 13.423 75.475 127.100 1.00 20.07 948 ARG B O 1
ATOM 16524 N N . ILE B 1 950 ? 12.340 77.336 127.662 1.00 19.56 949 ILE B N 1
ATOM 16525 C CA . ILE B 1 950 ? 11.281 77.229 126.681 1.00 21.90 949 ILE B CA 1
ATOM 16526 C C . ILE B 1 950 ? 11.268 78.431 125.681 1.00 23.38 949 ILE B C 1
ATOM 16527 O O . ILE B 1 950 ? 10.283 78.620 124.941 1.00 20.06 949 ILE B O 1
ATOM 16532 N N . ASN B 1 951 ? 12.344 79.230 125.670 1.00 20.95 950 ASN B N 1
ATOM 16533 C CA . ASN B 1 951 ? 12.472 80.313 124.741 1.00 20.67 950 ASN B CA 1
ATOM 16534 C C . ASN B 1 951 ? 13.191 79.809 123.486 1.00 20.15 950 ASN B C 1
ATOM 16535 O O . ASN B 1 951 ? 14.310 79.293 123.560 1.00 19.34 950 ASN B O 1
ATOM 16540 N N . PRO B 1 952 ? 12.510 79.877 122.347 1.00 21.24 951 PRO B N 1
ATOM 16541 C CA . PRO B 1 952 ? 12.988 79.303 121.094 1.00 22.11 951 PRO B CA 1
ATOM 16542 C C . PRO B 1 952 ? 14.234 79.949 120.535 1.00 23.55 951 PRO B C 1
ATOM 16543 O O . PRO B 1 952 ? 14.914 79.350 119.717 1.00 21.07 951 PRO B O 1
ATOM 16547 N N . ILE B 1 953 ? 14.541 81.174 120.945 1.00 21.00 952 ILE B N 1
ATOM 16548 C CA . ILE B 1 953 ? 15.722 81.830 120.373 1.00 21.70 952 ILE B CA 1
ATOM 16549 C C . ILE B 1 953 ? 16.977 81.201 120.993 1.00 19.89 952 ILE B C 1
ATOM 16550 O O . ILE B 1 953 ? 17.077 81.103 122.208 1.00 20.00 952 ILE B O 1
ATOM 16555 N N . LEU B 1 954 ? 17.847 80.682 120.149 1.00 19.44 953 LEU B N 1
ATOM 16556 C CA . LEU B 1 954 ? 19.089 80.039 120.562 1.00 19.51 953 LEU B CA 1
ATOM 16557 C C . LEU B 1 954 ? 18.898 78.901 121.603 1.00 21.73 953 LEU B C 1
ATOM 16558 O O . LEU B 1 954 ? 19.747 78.628 122.485 1.00 18.96 953 LEU B O 1
ATOM 16563 N N . LEU B 1 955 ? 17.784 78.208 121.485 1.00 19.97 954 LEU B N 1
ATOM 16564 C CA . LEU B 1 955 ? 17.412 77.190 122.404 1.00 21.84 954 LEU B CA 1
ATOM 16565 C C . LEU B 1 955 ? 18.431 76.102 122.516 1.00 22.04 954 LEU B C 1
ATOM 16566 O O . LEU B 1 955 ? 18.746 75.627 123.627 1.00 21.92 954 LEU B O 1
ATOM 16571 N N . THR B 1 956 ? 18.986 75.704 121.394 1.00 20.81 955 THR B N 1
ATOM 16572 C CA . THR B 1 956 ? 19.949 74.619 121.413 1.00 23.10 955 THR B CA 1
ATOM 16573 C C . THR B 1 956 ? 21.219 74.967 122.180 1.00 24.61 955 THR B C 1
ATOM 16574 O O . THR B 1 956 ? 21.868 74.061 122.678 1.00 24.48 955 THR B O 1
ATOM 16578 N N . ASP B 1 957 ? 21.559 76.252 122.307 1.00 24.49 956 ASP B N 1
ATOM 16579 C CA . ASP B 1 957 ? 22.708 76.656 123.152 1.00 27.62 956 ASP B CA 1
ATOM 16580 C C . ASP B 1 957 ? 22.311 76.608 124.617 1.00 25.20 956 ASP B C 1
ATOM 16581 O O . ASP B 1 957 ? 23.141 76.425 125.410 1.00 27.84 956 ASP B O 1
ATOM 16586 N N . TYR B 1 958 ? 21.065 76.833 124.950 1.00 22.64 957 TYR B N 1
ATOM 16587 C CA . TYR B 1 958 ? 20.635 76.826 126.348 1.00 23.17 957 TYR B CA 1
ATOM 16588 C C . TYR B 1 958 ? 20.369 75.370 126.861 1.00 25.51 957 TYR B C 1
ATOM 16589 O O . TYR B 1 958 ? 20.698 75.035 127.963 1.00 26.52 957 TYR B O 1
ATOM 16598 N N . VAL B 1 959 ? 19.729 74.557 126.036 1.00 26.65 958 VAL B N 1
ATOM 16599 C CA . VAL B 1 959 ? 19.312 73.184 126.391 1.00 24.24 958 VAL B CA 1
ATOM 16600 C C . VAL B 1 959 ? 20.036 72.286 125.393 1.00 23.68 958 VAL B C 1
ATOM 16601 O O . VAL B 1 959 ? 19.612 72.152 124.248 1.00 21.25 958 VAL B O 1
ATOM 16605 N N . PRO B 1 960 ? 21.141 71.664 125.805 1.00 25.66 959 PRO B N 1
ATOM 16606 C CA . PRO B 1 960 ? 22.052 71.003 124.849 1.00 28.91 959 PRO B CA 1
ATOM 16607 C C . PRO B 1 960 ? 21.447 69.790 124.132 1.00 27.05 959 PRO B C 1
ATOM 16608 O O . PRO B 1 960 ? 21.868 69.465 123.027 1.00 26.73 959 PRO B O 1
ATOM 16612 N N . ASN B 1 961 ? 20.437 69.165 124.732 1.00 27.23 960 ASN B N 1
ATOM 16613 C CA . ASN B 1 961 ? 19.803 68.013 124.066 1.00 24.53 960 ASN B CA 1
ATOM 16614 C C . ASN B 1 961 ? 18.550 68.427 123.265 1.00 26.74 960 ASN B C 1
ATOM 16615 O O . ASN B 1 961 ? 17.844 67.571 122.705 1.00 25.30 960 ASN B O 1
ATOM 16620 N N . ALA B 1 962 ? 18.274 69.716 123.154 1.00 22.67 961 ALA B N 1
ATOM 16621 C CA . ALA B 1 962 ? 17.155 70.156 122.363 1.00 22.58 961 ALA B CA 1
ATOM 16622 C C . ALA B 1 962 ? 17.576 70.241 120.904 1.00 24.79 961 ALA B C 1
ATOM 16623 O O . ALA B 1 962 ? 18.660 70.734 120.584 1.00 23.64 961 ALA B O 1
ATOM 16625 N N . LEU B 1 963 ? 16.730 69.735 120.005 1.00 21.06 962 LEU B N 1
ATOM 16626 C CA . LEU B 1 963 ? 16.980 69.903 118.579 1.00 21.16 962 LEU B CA 1
ATOM 16627 C C . LEU B 1 963 ? 16.383 71.278 118.167 1.00 21.32 962 LEU B C 1
ATOM 16628 O O . LEU B 1 963 ? 15.346 71.725 118.684 1.00 19.67 962 LEU B O 1
ATOM 16633 N N . THR B 1 964 ? 16.980 71.882 117.152 1.00 20.85 963 THR B N 1
ATOM 16634 C CA . THR B 1 964 ? 16.561 73.217 116.738 1.00 19.52 963 THR B CA 1
ATOM 16635 C C . THR B 1 964 ? 15.146 73.169 116.082 1.00 20.84 963 THR B C 1
ATOM 16636 O O . THR B 1 964 ? 14.681 72.139 115.636 1.00 19.07 963 THR B O 1
ATOM 16640 N N . ARG B 1 965 ? 14.498 74.315 116.049 1.00 19.47 964 ARG B N 1
ATOM 16641 C CA . ARG B 1 965 ? 13.129 74.442 115.557 1.00 20.17 964 ARG B CA 1
ATOM 16642 C C . ARG B 1 965 ? 12.986 75.920 115.204 1.00 18.55 964 ARG B C 1
ATOM 16643 O O . ARG B 1 965 ? 13.889 76.733 115.473 1.00 19.23 964 ARG B O 1
ATOM 16651 N N . GLN B 1 966 ? 11.886 76.254 114.611 1.00 18.02 965 GLN B N 1
ATOM 16652 C CA . GLN B 1 966 ? 11.648 77.609 114.181 1.00 18.65 965 GLN B CA 1
ATOM 16653 C C . GLN B 1 966 ? 11.786 78.564 115.393 1.00 20.92 965 GLN B C 1
ATOM 16654 O O . GLN B 1 966 ? 11.109 78.395 116.409 1.00 17.52 965 GLN B O 1
ATOM 16660 N N . SER B 1 967 ? 12.608 79.599 115.274 1.00 20.73 966 SER B N 1
ATOM 16661 C CA . SER B 1 967 ? 12.972 80.379 116.435 1.00 18.97 966 SER B CA 1
ATOM 16662 C C . SER B 1 967 ? 12.044 81.582 116.763 1.00 22.69 966 SER B C 1
ATOM 16663 O O . SER B 1 967 ? 12.221 82.244 117.814 1.00 21.54 966 SER B O 1
ATOM 16666 N N . ASN B 1 968 ? 11.125 81.909 115.882 1.00 21.86 967 ASN B N 1
ATOM 16667 C CA . ASN B 1 968 ? 10.263 83.051 116.037 1.00 20.77 967 ASN B CA 1
ATOM 16668 C C . ASN B 1 968 ? 8.824 82.721 116.202 1.00 20.11 967 ASN B C 1
ATOM 16669 O O . ASN B 1 968 ? 7.960 83.568 115.947 1.00 19.65 967 ASN B O 1
ATOM 16674 N N . VAL B 1 969 ? 8.550 81.525 116.693 1.00 19.12 968 VAL B N 1
ATOM 16675 C CA . VAL B 1 969 ? 7.175 81.087 116.914 1.00 20.40 968 VAL B CA 1
ATOM 16676 C C . VAL B 1 969 ? 7.122 80.250 118.180 1.00 19.66 968 VAL B C 1
ATOM 16677 O O . VAL B 1 969 ? 8.093 79.527 118.519 1.00 20.34 968 VAL B O 1
ATOM 16681 N N . TYR B 1 970 ? 6.009 80.275 118.849 1.00 15.42 969 TYR B N 1
ATOM 16682 C CA . TYR B 1 970 ? 5.803 79.441 120.024 1.00 16.52 969 TYR B CA 1
ATOM 16683 C C . TYR B 1 970 ? 5.724 77.935 119.711 1.00 19.83 969 TYR B C 1
ATOM 16684 O O . TYR B 1 970 ? 5.111 77.534 118.714 1.00 21.51 969 TYR B O 1
ATOM 16693 N N . PHE B 1 971 ? 6.392 77.126 120.509 1.00 20.95 970 PHE B N 1
ATOM 16694 C CA . PHE B 1 971 ? 6.248 75.659 120.440 1.00 20.20 970 PHE B CA 1
ATOM 16695 C C . PHE B 1 971 ? 5.523 75.123 121.659 1.00 22.13 970 PHE B C 1
ATOM 16696 O O . PHE B 1 971 ? 5.798 75.493 122.779 1.00 17.64 970 PHE B O 1
ATOM 16704 N N . SER B 1 972 ? 4.562 74.243 121.405 1.00 22.01 971 SER B N 1
ATOM 16705 C CA . SER B 1 972 ? 3.584 73.845 122.421 1.00 23.37 971 SER B CA 1
ATOM 16706 C C . SER B 1 972 ? 4.024 72.683 123.330 1.00 23.73 971 SER B C 1
ATOM 16707 O O . SER B 1 972 ? 3.406 72.504 124.361 1.00 21.24 971 SER B O 1
ATOM 16710 N N . SER B 1 973 ? 5.010 71.897 122.895 1.00 17.36 972 SER B N 1
ATOM 16711 C CA . SER B 1 973 ? 5.444 70.752 123.641 1.00 17.65 972 SER B CA 1
ATOM 16712 C C . SER B 1 973 ? 6.862 70.450 123.314 1.00 18.65 972 SER B C 1
ATOM 16713 O O . SER B 1 973 ? 7.404 70.968 122.273 1.00 20.51 972 SER B O 1
ATOM 16716 N N . SER B 1 974 ? 7.493 69.657 124.180 1.00 19.24 973 SER B N 1
ATOM 16717 C CA . SER B 1 974 ? 8.886 69.186 123.968 1.00 19.70 973 SER B CA 1
ATOM 16718 C C . SER B 1 974 ? 8.865 67.707 124.217 1.00 21.56 973 SER B C 1
ATOM 16719 O O . SER B 1 974 ? 8.453 67.267 125.298 1.00 23.83 973 SER B O 1
ATOM 16722 N N . GLU B 1 975 ? 9.180 66.937 123.198 1.00 20.84 974 GLU B N 1
ATOM 16723 C CA . GLU B 1 975 ? 9.048 65.455 123.281 1.00 21.81 974 GLU B CA 1
ATOM 16724 C C . GLU B 1 975 ? 10.351 64.799 123.007 1.00 21.44 974 GLU B C 1
ATOM 16725 O O . GLU B 1 975 ? 11.063 65.144 122.076 1.00 21.66 974 GLU B O 1
ATOM 16731 N N . GLY B 1 976 ? 10.661 63.785 123.827 1.00 22.51 975 GLY B N 1
ATOM 16732 C CA . GLY B 1 976 ? 11.857 62.959 123.545 1.00 23.96 975 GLY B CA 1
ATOM 16733 C C . GLY B 1 976 ? 11.711 62.251 122.203 1.00 24.87 975 GLY B C 1
ATOM 16734 O O . GLY B 1 976 ? 10.575 61.928 121.773 1.00 23.83 975 GLY B O 1
ATOM 16735 N N . CYS B 1 977 ? 12.853 62.048 121.520 1.00 23.51 976 CYS B N 1
ATOM 16736 C CA . CYS B 1 977 ? 12.847 61.402 120.218 1.00 24.50 976 CYS B CA 1
ATOM 16737 C C . CYS B 1 977 ? 12.736 59.863 120.413 1.00 27.59 976 CYS B C 1
ATOM 16738 O O . CYS B 1 977 ? 13.679 59.120 120.134 1.00 27.81 976 CYS B O 1
ATOM 16741 N N . PHE B 1 978 ? 11.596 59.430 120.916 1.00 25.45 977 PHE B N 1
ATOM 16742 C CA . PHE B 1 978 ? 11.297 58.017 121.112 1.00 28.08 977 PHE B CA 1
ATOM 16743 C C . PHE B 1 978 ? 10.370 57.572 119.960 1.00 27.99 977 PHE B C 1
ATOM 16744 O O . PHE B 1 978 ? 9.408 58.307 119.617 1.00 22.50 977 PHE B O 1
ATOM 16752 N N . ASP B 1 979 ? 10.651 56.393 119.380 1.00 25.21 978 ASP B N 1
ATOM 16753 C CA . ASP B 1 979 ? 9.863 55.902 118.245 1.00 24.34 978 ASP B CA 1
ATOM 16754 C C . ASP B 1 979 ? 8.485 55.389 118.604 1.00 23.53 978 ASP B C 1
ATOM 16755 O O . ASP B 1 979 ? 7.598 55.330 117.727 1.00 23.99 978 ASP B O 1
ATOM 16760 N N . ASP B 1 980 ? 8.293 55.011 119.853 1.00 22.61 979 ASP B N 1
ATOM 16761 C CA . ASP B 1 980 ? 7.011 54.411 120.256 1.00 24.98 979 ASP B CA 1
ATOM 16762 C C . ASP B 1 980 ? 6.875 54.551 121.759 1.00 24.65 979 ASP B C 1
ATOM 16763 O O . ASP B 1 980 ? 7.847 54.891 122.455 1.00 25.60 979 ASP B O 1
ATOM 16768 N N . ARG B 1 981 ? 5.667 54.281 122.253 1.00 24.79 980 ARG B N 1
ATOM 16769 C CA . ARG B 1 981 ? 5.347 54.347 123.664 1.00 23.67 980 ARG B CA 1
ATOM 16770 C C . ARG B 1 981 ? 6.136 53.389 124.562 1.00 25.74 980 ARG B C 1
ATOM 16771 O O . ARG B 1 981 ? 6.397 53.710 125.719 1.00 23.55 980 ARG B O 1
ATOM 16779 N N . TYR B 1 982 ? 6.485 52.211 124.067 1.00 25.54 981 TYR B N 1
ATOM 16780 C CA . TYR B 1 982 ? 7.216 51.225 124.879 1.00 27.99 981 TYR B CA 1
ATOM 16781 C C . TYR B 1 982 ? 8.653 51.674 125.206 1.00 28.20 981 TYR B C 1
ATOM 16782 O O . TYR B 1 982 ? 9.077 51.619 126.335 1.00 28.99 981 TYR B O 1
ATOM 16791 N N . GLU B 1 983 ? 9.368 52.141 124.193 1.00 26.33 982 GLU B N 1
ATOM 16792 C CA . GLU B 1 983 ? 10.687 52.644 124.374 1.00 31.21 982 GLU B CA 1
ATOM 16793 C C . GLU B 1 983 ? 10.614 53.892 125.255 1.00 29.10 982 GLU B C 1
ATOM 16794 O O . GLU B 1 983 ? 11.521 54.103 126.083 1.00 24.89 982 GLU B O 1
ATOM 16800 N N . TYR B 1 984 ? 9.519 54.676 125.128 1.00 26.59 983 TYR B N 1
ATOM 16801 C CA . TYR B 1 984 ? 9.360 55.916 125.942 1.00 26.50 983 TYR B CA 1
ATOM 16802 C C . TYR B 1 984 ? 9.255 55.558 127.437 1.00 27.95 983 TYR B C 1
ATOM 16803 O O . TYR B 1 984 ? 9.939 56.121 128.276 1.00 28.98 983 TYR B O 1
ATOM 16812 N N . ALA B 1 985 ? 8.439 54.570 127.749 1.00 26.73 984 ALA B N 1
ATOM 16813 C CA . ALA B 1 985 ? 8.273 54.115 129.143 1.00 29.94 984 ALA B CA 1
ATOM 16814 C C . ALA B 1 985 ? 9.579 53.491 129.680 1.00 32.15 984 ALA B C 1
ATOM 16815 O O . ALA B 1 985 ? 9.999 53.808 130.760 1.00 31.28 984 ALA B O 1
ATOM 16817 N N . LYS B 1 986 ? 10.216 52.653 128.877 1.00 31.03 985 LYS B N 1
ATOM 16818 C CA . LYS B 1 986 ? 11.426 51.940 129.284 1.00 31.09 985 LYS B CA 1
ATOM 16819 C C . LYS B 1 986 ? 12.543 52.895 129.611 1.00 32.06 985 LYS B C 1
ATOM 16820 O O . LYS B 1 986 ? 13.291 52.687 130.558 1.00 27.14 985 LYS B O 1
ATOM 16826 N N . ASN B 1 987 ? 12.712 53.924 128.775 1.00 32.71 986 ASN B N 1
ATOM 16827 C CA . ASN B 1 987 ? 13.910 54.795 128.881 1.00 30.23 986 ASN B CA 1
ATOM 16828 C C . ASN B 1 987 ? 13.637 56.256 129.237 1.00 29.49 986 ASN B C 1
ATOM 16829 O O . ASN B 1 987 ? 14.438 57.135 128.932 1.00 26.86 986 ASN B O 1
ATOM 16834 N N . PHE B 1 988 ? 12.536 56.445 129.930 1.00 30.33 987 PHE B N 1
ATOM 16835 C CA . PHE B 1 988 ? 11.990 57.740 130.287 1.00 30.48 987 PHE B CA 1
ATOM 16836 C C . PHE B 1 988 ? 13.021 58.569 131.035 1.00 31.39 987 PHE B C 1
ATOM 16837 O O . PHE B 1 988 ? 13.102 59.781 130.850 1.00 24.77 987 PHE B O 1
ATOM 16845 N N . ASP B 1 989 ? 13.812 57.881 131.863 1.00 32.18 988 ASP B N 1
ATOM 16846 C CA . ASP B 1 989 ? 14.752 58.550 132.715 1.00 36.69 988 ASP B CA 1
ATOM 16847 C C . ASP B 1 989 ? 15.766 59.332 131.893 1.00 31.01 988 ASP B C 1
ATOM 16848 O O . ASP B 1 989 ? 16.369 60.282 132.404 1.00 29.17 988 ASP B O 1
ATOM 16853 N N . LYS B 1 990 ? 15.964 58.939 130.623 1.00 26.11 989 LYS B N 1
ATOM 16854 C CA . LYS B 1 990 ? 16.850 59.739 129.723 1.00 27.52 989 LYS B CA 1
ATOM 16855 C C . LYS B 1 990 ? 16.438 61.219 129.615 1.00 26.21 989 LYS B C 1
ATOM 16856 O O . LYS B 1 990 ? 17.289 62.104 129.455 1.00 27.63 989 LYS B O 1
ATOM 16862 N N . LEU B 1 991 ? 15.138 61.462 129.736 1.00 23.36 990 LEU B N 1
ATOM 16863 C CA . LEU B 1 991 ? 14.634 62.816 129.695 1.00 26.56 990 LEU B CA 1
ATOM 16864 C C . LEU B 1 991 ? 15.159 63.648 130.904 1.00 26.61 990 LEU B C 1
ATOM 16865 O O . LEU B 1 991 ? 15.408 64.845 130.781 1.00 24.98 990 LEU B O 1
ATOM 16870 N N . ARG B 1 992 ? 15.247 63.017 132.067 1.00 28.07 991 ARG B N 1
ATOM 16871 C CA . ARG B 1 992 ? 15.734 63.702 133.272 1.00 31.24 991 ARG B CA 1
ATOM 16872 C C . ARG B 1 992 ? 17.184 64.100 133.118 1.00 30.41 991 ARG B C 1
ATOM 16873 O O . ARG B 1 992 ? 17.560 65.135 133.582 1.00 31.12 991 ARG B O 1
ATOM 16881 N N . THR B 1 993 ? 17.983 63.236 132.539 1.00 28.83 992 THR B N 1
ATOM 16882 C CA . THR B 1 993 ? 19.435 63.432 132.498 1.00 32.91 992 THR B CA 1
ATOM 16883 C C . THR B 1 993 ? 19.889 64.138 131.187 1.00 32.70 992 THR B C 1
ATOM 16884 O O . THR B 1 993 ? 21.031 64.476 131.043 1.00 35.23 992 THR B O 1
ATOM 16888 N N . GLY B 1 994 ? 18.979 64.297 130.239 1.00 34.54 993 GLY B N 1
ATOM 16889 C CA . GLY B 1 994 ? 19.308 64.835 128.882 1.00 31.37 993 GLY B CA 1
ATOM 16890 C C . GLY B 1 994 ? 20.110 63.879 128.034 1.00 30.39 993 GLY B C 1
ATOM 16891 O O . GLY B 1 994 ? 20.878 64.337 127.164 1.00 31.77 993 GLY B O 1
ATOM 16892 N N . ASP B 1 995 ? 19.938 62.560 128.251 1.00 27.95 994 ASP B N 1
ATOM 16893 C CA . ASP B 1 995 ? 20.601 61.522 127.407 1.00 33.70 994 ASP B CA 1
ATOM 16894 C C . ASP B 1 995 ? 19.730 61.073 126.211 1.00 32.09 994 ASP B C 1
ATOM 16895 O O . ASP B 1 995 ? 20.052 60.124 125.521 1.00 29.12 994 ASP B O 1
ATOM 16900 N N . ILE B 1 996 ? 18.625 61.760 125.963 1.00 25.92 995 ILE B N 1
ATOM 16901 C CA . ILE B 1 996 ? 17.946 61.638 124.709 1.00 26.78 995 ILE B CA 1
ATOM 16902 C C . ILE B 1 996 ? 17.714 63.066 124.161 1.00 24.53 995 ILE B C 1
ATOM 16903 O O . ILE B 1 996 ? 17.471 63.979 124.958 1.00 24.02 995 ILE B O 1
ATOM 16908 N N . ASN B 1 997 ? 17.728 63.220 122.831 1.00 24.10 996 ASN B N 1
ATOM 16909 C CA . ASN B 1 997 ? 17.315 64.486 122.219 1.00 21.88 996 ASN B CA 1
ATOM 16910 C C . ASN B 1 997 ? 15.828 64.708 122.393 1.00 23.43 996 ASN B C 1
ATOM 16911 O O . ASN B 1 997 ? 15.052 63.751 122.409 1.00 22.52 996 ASN B O 1
ATOM 16916 N N . VAL B 1 998 ? 15.437 65.978 122.476 1.00 21.88 997 VAL B N 1
ATOM 16917 C CA . VAL B 1 998 ? 14.033 66.340 122.477 1.00 23.04 997 VAL B CA 1
ATOM 16918 C C . VAL B 1 998 ? 13.733 67.356 121.344 1.00 22.50 997 VAL B C 1
ATOM 16919 O O . VAL B 1 998 ? 14.612 68.155 120.925 1.00 22.05 997 VAL B O 1
ATOM 16923 N N . LYS B 1 999 ? 12.502 67.313 120.867 1.00 19.49 998 LYS B N 1
ATOM 16924 C CA . LYS B 1 999 ? 12.127 68.084 119.679 1.00 19.91 998 LYS B CA 1
ATOM 16925 C C . LYS B 1 999 ? 10.826 68.756 119.913 1.00 20.55 998 LYS B C 1
ATOM 16926 O O . LYS B 1 999 ? 10.047 68.327 120.754 1.00 20.05 998 LYS B O 1
ATOM 16932 N N . GLY B 1 1000 ? 10.583 69.807 119.139 1.00 20.83 999 GLY B N 1
ATOM 16933 C CA . GLY B 1 1000 ? 9.442 70.714 119.377 1.00 20.80 999 GLY B CA 1
ATOM 16934 C C . GLY B 1 1000 ? 8.138 70.178 118.766 1.00 22.00 999 GLY B C 1
ATOM 16935 O O . GLY B 1 1000 ? 8.123 69.553 117.709 1.00 19.39 999 GLY B O 1
ATOM 16936 N N . GLY B 1 1001 ? 7.076 70.503 119.426 1.00 21.46 1000 GLY B N 1
ATOM 16937 C CA . GLY B 1 1001 ? 5.749 70.171 118.978 1.00 23.92 1000 GLY B CA 1
ATOM 16938 C C . GLY B 1 1001 ? 5.074 71.231 118.149 1.00 22.94 1000 GLY B C 1
ATOM 16939 O O . GLY B 1 1001 ? 5.701 72.077 117.500 1.00 23.50 1000 GLY B O 1
ATOM 16940 N N . TRP B 1 1002 ? 3.757 71.185 118.153 1.00 21.43 1001 TRP B N 1
ATOM 16941 C CA . TRP B 1 1002 ? 2.961 72.017 117.288 1.00 20.33 1001 TRP B CA 1
ATOM 16942 C C . TRP B 1 1002 ? 3.145 73.508 117.611 1.00 20.42 1001 TRP B C 1
ATOM 16943 O O . TRP B 1 1002 ? 3.243 73.879 118.771 1.00 21.16 1001 TRP B O 1
ATOM 16954 N N . ARG B 1 1003 ? 3.082 74.336 116.572 1.00 19.82 1002 ARG B N 1
ATOM 16955 C CA . ARG B 1 1003 ? 3.416 75.708 116.647 1.00 20.42 1002 ARG B CA 1
ATOM 16956 C C . ARG B 1 1003 ? 2.210 76.666 116.724 1.00 21.69 1002 ARG B C 1
ATOM 16957 O O . ARG B 1 1003 ? 1.130 76.418 116.178 1.00 19.41 1002 ARG B O 1
ATOM 16965 N N . LEU B 1 1004 ? 2.499 77.789 117.386 1.00 20.66 1003 LEU B N 1
ATOM 16966 C CA . LEU B 1 1004 ? 1.840 79.037 117.289 1.00 20.39 1003 LEU B CA 1
ATOM 16967 C C . LEU B 1 1004 ? 0.553 79.074 118.093 1.00 21.80 1003 LEU B C 1
ATOM 16968 O O . LEU B 1 1004 ? 0.386 79.961 118.952 1.00 19.37 1003 LEU B O 1
ATOM 16973 N N . TYR B 1 1005 ? -0.358 78.165 117.805 1.00 19.50 1004 TYR B N 1
ATOM 16974 C CA . TYR B 1 1005 ? -1.751 78.317 118.293 1.00 20.66 1004 TYR B CA 1
ATOM 16975 C C . TYR B 1 1005 ? -1.858 77.651 119.648 1.00 21.19 1004 TYR B C 1
ATOM 16976 O O . TYR B 1 1005 ? -1.813 76.406 119.787 1.00 25.92 1004 TYR B O 1
ATOM 16985 N N . SER B 1 1006 ? -1.931 78.492 120.652 1.00 22.59 1005 SER B N 1
ATOM 16986 C CA . SER B 1 1006 ? -1.881 78.085 122.071 1.00 21.42 1005 SER B CA 1
ATOM 16987 C C . SER B 1 1006 ? -2.164 79.302 122.933 1.00 20.71 1005 SER B C 1
ATOM 16988 O O . SER B 1 1006 ? -1.984 80.453 122.500 1.00 20.21 1005 SER B O 1
ATOM 16991 N N . SER B 1 1007 ? -2.628 79.070 124.151 1.00 20.04 1006 SER B N 1
ATOM 16992 C CA . SER B 1 1007 ? -2.634 80.095 125.231 1.00 19.03 1006 SER B CA 1
ATOM 16993 C C . SER B 1 1007 ? -1.186 80.437 125.678 1.00 19.88 1006 SER B C 1
ATOM 16994 O O . SER B 1 1007 ? -0.928 81.483 126.270 1.00 20.19 1006 SER B O 1
ATOM 16997 N N . GLY B 1 1008 ? -0.234 79.565 125.355 1.00 19.56 1007 GLY B N 1
ATOM 16998 C CA . GLY B 1 1008 ? 1.130 79.762 125.795 1.00 19.88 1007 GLY B CA 1
ATOM 16999 C C . GLY B 1 1008 ? 1.671 81.160 125.612 1.00 20.24 1007 GLY B C 1
ATOM 17000 O O . GLY B 1 1008 ? 2.243 81.726 126.530 1.00 21.43 1007 GLY B O 1
ATOM 17001 N N . PRO B 1 1009 ? 1.616 81.687 124.385 1.00 20.32 1008 PRO B N 1
ATOM 17002 C CA . PRO B 1 1009 ? 2.253 82.969 124.080 1.00 22.86 1008 PRO B CA 1
ATOM 17003 C C . PRO B 1 1009 ? 1.755 84.087 124.905 1.00 21.01 1008 PRO B C 1
ATOM 17004 O O . PRO B 1 1009 ? 2.557 84.840 125.440 1.00 21.39 1008 PRO B O 1
ATOM 17008 N N . GLY B 1 1010 ? 0.446 84.226 124.986 1.00 20.37 1009 GLY B N 1
ATOM 17009 C CA . GLY B 1 1010 ? -0.155 85.240 125.873 1.00 22.90 1009 GLY B CA 1
ATOM 17010 C C . GLY B 1 1010 ? 0.191 85.077 127.343 1.00 23.03 1009 GLY B C 1
ATOM 17011 O O . GLY B 1 1010 ? 0.487 86.078 128.036 1.00 21.76 1009 GLY B O 1
ATOM 17012 N N . ILE B 1 1011 ? 0.238 83.838 127.853 1.00 20.43 1010 ILE B N 1
ATOM 17013 C CA . ILE B 1 1011 ? 0.566 83.629 129.272 1.00 20.81 1010 ILE B CA 1
ATOM 17014 C C . ILE B 1 1011 ? 2.055 83.756 129.582 1.00 21.85 1010 ILE B C 1
ATOM 17015 O O . ILE B 1 1011 ? 2.427 84.132 130.712 1.00 20.82 1010 ILE B O 1
ATOM 17020 N N . TYR B 1 1012 ? 2.896 83.512 128.578 1.00 17.69 1011 TYR B N 1
ATOM 17021 C CA . TYR B 1 1012 ? 4.369 83.737 128.703 1.00 18.09 1011 TYR B CA 1
ATOM 17022 C C . TYR B 1 1012 ? 4.609 85.235 128.826 1.00 18.80 1011 TYR B C 1
ATOM 17023 O O . TYR B 1 1012 ? 5.402 85.706 129.661 1.00 20.79 1011 TYR B O 1
ATOM 17032 N N . ILE B 1 1013 ? 3.930 85.995 127.965 1.00 20.05 1012 ILE B N 1
ATOM 17033 C CA . ILE B 1 1013 ? 4.030 87.448 127.978 1.00 19.85 1012 ILE B CA 1
ATOM 17034 C C . ILE B 1 1013 ? 3.662 87.967 129.374 1.00 20.52 1012 ILE B C 1
ATOM 17035 O O . ILE B 1 1013 ? 4.334 88.831 129.915 1.00 19.90 1012 ILE B O 1
ATOM 17040 N N . ARG B 1 1014 ? 2.557 87.501 129.907 1.00 18.79 1013 ARG B N 1
ATOM 17041 C CA . ARG B 1 1014 ? 2.178 87.870 131.299 1.00 20.05 1013 ARG B CA 1
ATOM 17042 C C . ARG B 1 1014 ? 3.205 87.470 132.340 1.00 20.21 1013 ARG B C 1
ATOM 17043 O O . ARG B 1 1014 ? 3.560 88.273 133.215 1.00 21.26 1013 ARG B O 1
ATOM 17051 N N . ARG B 1 1015 ? 3.789 86.304 132.233 1.00 19.77 1014 ARG B N 1
ATOM 17052 C CA . ARG B 1 1015 ? 4.932 85.983 133.104 1.00 19.97 1014 ARG B CA 1
ATOM 17053 C C . ARG B 1 1015 ? 6.057 87.000 133.026 1.00 23.10 1014 ARG B C 1
ATOM 17054 O O . ARG B 1 1015 ? 6.588 87.417 134.055 1.00 21.88 1014 ARG B O 1
ATOM 17062 N N . ILE B 1 1016 ? 6.450 87.358 131.803 1.00 23.94 1015 ILE B N 1
ATOM 17063 C CA . ILE B 1 1016 ? 7.574 88.248 131.600 1.00 23.92 1015 ILE B CA 1
ATOM 17064 C C . ILE B 1 1016 ? 7.313 89.600 132.280 1.00 21.70 1015 ILE B C 1
ATOM 17065 O O . ILE B 1 1016 ? 8.149 90.112 133.035 1.00 22.67 1015 ILE B O 1
ATOM 17070 N N . ILE B 1 1017 ? 6.185 90.188 131.962 1.00 20.30 1016 ILE B N 1
ATOM 17071 C CA . ILE B 1 1017 ? 5.888 91.545 132.334 1.00 21.11 1016 ILE B CA 1
ATOM 17072 C C . ILE B 1 1017 ? 5.288 91.643 133.781 1.00 24.39 1016 ILE B C 1
ATOM 17073 O O . ILE B 1 1017 ? 5.829 92.418 134.611 1.00 23.74 1016 ILE B O 1
ATOM 17078 N N . ALA B 1 1018 ? 4.177 90.937 134.031 1.00 21.17 1017 ALA B N 1
ATOM 17079 C CA . ALA B 1 1018 ? 3.520 90.960 135.328 1.00 20.87 1017 ALA B CA 1
ATOM 17080 C C . ALA B 1 1018 ? 4.258 90.280 136.451 1.00 23.25 1017 ALA B C 1
ATOM 17081 O O . ALA B 1 1018 ? 4.326 90.824 137.554 1.00 22.93 1017 ALA B O 1
ATOM 17083 N N . ASP B 1 1019 ? 4.796 89.090 136.231 1.00 22.61 1018 ASP B N 1
ATOM 17084 C CA . ASP B 1 1019 ? 5.295 88.276 137.367 1.00 24.36 1018 ASP B CA 1
ATOM 17085 C C . ASP B 1 1019 ? 6.791 88.383 137.633 1.00 24.64 1018 ASP B C 1
ATOM 17086 O O . ASP B 1 1019 ? 7.207 88.293 138.775 1.00 21.51 1018 ASP B O 1
ATOM 17091 N N . LEU B 1 1020 ? 7.578 88.586 136.568 1.00 23.51 1019 LEU B N 1
ATOM 17092 C CA . LEU B 1 1020 ? 9.021 88.658 136.696 1.00 22.50 1019 LEU B CA 1
ATOM 17093 C C . LEU B 1 1020 ? 9.567 90.123 136.726 1.00 24.30 1019 LEU B C 1
ATOM 17094 O O . LEU B 1 1020 ? 10.205 90.489 137.698 1.00 23.03 1019 LEU B O 1
ATOM 17099 N N . LEU B 1 1021 ? 9.330 90.896 135.667 1.00 23.21 1020 LEU B N 1
ATOM 17100 C CA . LEU B 1 1021 ? 9.671 92.327 135.649 1.00 22.79 1020 LEU B CA 1
ATOM 17101 C C . LEU B 1 1021 ? 8.778 93.068 136.675 1.00 24.83 1020 LEU B C 1
ATOM 17102 O O . LEU B 1 1021 ? 9.120 94.141 137.154 1.00 24.45 1020 LEU B O 1
ATOM 17107 N N . GLY B 1 1022 ? 7.639 92.478 136.979 1.00 24.56 1021 GLY B N 1
ATOM 17108 C CA . GLY B 1 1022 ? 6.840 92.852 138.126 1.00 24.27 1021 GLY B CA 1
ATOM 17109 C C . GLY B 1 1022 ? 5.935 94.066 137.966 1.00 25.69 1021 GLY B C 1
ATOM 17110 O O . GLY B 1 1022 ? 5.538 94.648 138.983 1.00 27.28 1021 GLY B O 1
ATOM 17111 N N . ILE B 1 1023 ? 5.569 94.421 136.745 1.00 22.17 1022 ILE B N 1
ATOM 17112 C CA . ILE B 1 1023 ? 4.682 95.536 136.507 1.00 25.10 1022 ILE B CA 1
ATOM 17113 C C . ILE B 1 1023 ? 3.228 95.059 136.288 1.00 27.34 1022 ILE B C 1
ATOM 17114 O O . ILE B 1 1023 ? 2.918 94.455 135.254 1.00 26.26 1022 ILE B O 1
ATOM 17119 N N . ARG B 1 1024 ? 2.350 95.365 137.243 1.00 25.01 1023 ARG B N 1
ATOM 17120 C CA . ARG B 1 1024 ? 0.948 94.955 137.170 1.00 25.44 1023 ARG B CA 1
ATOM 17121 C C . ARG B 1 1024 ? -0.005 96.105 137.455 1.00 30.91 1023 ARG B C 1
ATOM 17122 O O . ARG B 1 1024 ? 0.303 96.999 138.228 1.00 27.87 1023 ARG B O 1
ATOM 17130 N N . PHE B 1 1025 ? -1.185 96.040 136.845 1.00 34.35 1024 PHE B N 1
ATOM 17131 C CA . PHE B 1 1025 ? -2.188 97.098 136.906 1.00 35.85 1024 PHE B CA 1
ATOM 17132 C C . PHE B 1 1025 ? -3.386 96.674 137.675 1.00 37.34 1024 PHE B C 1
ATOM 17133 O O . PHE B 1 1025 ? -3.897 95.570 137.526 1.00 40.70 1024 PHE B O 1
ATOM 17141 N N . GLY B 1 1026 ? -3.791 97.566 138.550 1.00 36.96 1025 GLY B N 1
ATOM 17142 C CA . GLY B 1 1026 ? -4.896 97.334 139.471 1.00 38.16 1025 GLY B CA 1
ATOM 17143 C C . GLY B 1 1026 ? -5.806 98.544 139.412 1.00 40.46 1025 GLY B C 1
ATOM 17144 O O . GLY B 1 1026 ? -5.567 99.491 138.657 1.00 35.07 1025 GLY B O 1
ATOM 17145 N N . HIS B 1 1027 ? -6.878 98.483 140.185 1.00 37.96 1026 HIS B N 1
ATOM 17146 C CA . HIS B 1 1027 ? -7.865 99.536 140.188 1.00 36.50 1026 HIS B CA 1
ATOM 17147 C C . HIS B 1 1027 ? -7.299 100.855 140.739 1.00 32.61 1026 HIS B C 1
ATOM 17148 O O . HIS B 1 1027 ? -7.114 100.999 141.924 1.00 35.79 1026 HIS B O 1
ATOM 17155 N N . ASN B 1 1028 ? -6.997 101.785 139.851 1.00 38.11 1027 ASN B N 1
ATOM 17156 C CA . ASN B 1 1028 ? -6.323 103.046 140.211 1.00 41.78 1027 ASN B CA 1
ATOM 17157 C C . ASN B 1 1028 ? -5.032 102.879 141.004 1.00 41.07 1027 ASN B C 1
ATOM 17158 O O . ASN B 1 1028 ? -4.653 103.752 141.791 1.00 34.62 1027 ASN B O 1
ATOM 17163 N N . VAL B 1 1029 ? -4.359 101.758 140.761 1.00 34.76 1028 VAL B N 1
ATOM 17164 C CA . VAL B 1 1029 ? -3.077 101.477 141.354 1.00 33.69 1028 VAL B CA 1
ATOM 17165 C C . VAL B 1 1029 ? -2.167 100.758 140.332 1.00 32.47 1028 VAL B C 1
ATOM 17166 O O . VAL B 1 1029 ? -2.626 100.216 139.324 1.00 27.55 1028 VAL B O 1
ATOM 17170 N N . ILE B 1 1030 ? -0.874 100.815 140.618 1.00 28.50 1029 ILE B N 1
ATOM 17171 C CA . ILE B 1 1030 ? 0.153 100.074 139.912 1.00 28.14 1029 ILE B CA 1
ATOM 17172 C C . ILE B 1 1030 ? 0.846 99.268 140.996 1.00 30.61 1029 ILE B C 1
ATOM 17173 O O . ILE B 1 1030 ? 1.074 99.777 142.102 1.00 31.68 1029 ILE B O 1
ATOM 17178 N N . HIS B 1 1031 ? 1.082 97.990 140.723 1.00 27.12 1030 HIS B N 1
ATOM 17179 C CA . HIS B 1 1031 ? 1.813 97.099 141.599 1.00 25.37 1030 HIS B CA 1
ATOM 17180 C C . HIS B 1 1031 ? 3.137 96.879 141.021 1.00 25.44 1030 HIS B C 1
ATOM 17181 O O . HIS B 1 1031 ? 3.256 96.639 139.806 1.00 26.41 1030 HIS B O 1
ATOM 17188 N N . ILE B 1 1032 ? 4.158 96.983 141.843 1.00 25.88 1031 ILE B N 1
ATOM 17189 C CA . ILE B 1 1032 ? 5.544 96.837 141.389 1.00 25.29 1031 ILE B CA 1
ATOM 17190 C C . ILE B 1 1032 ? 6.074 95.741 142.268 1.00 27.30 1031 ILE B C 1
ATOM 17191 O O . ILE B 1 1032 ? 6.243 95.923 143.473 1.00 25.23 1031 ILE B O 1
ATOM 17196 N N . ASP B 1 1033 ? 6.317 94.581 141.677 1.00 24.38 1032 ASP B N 1
ATOM 17197 C CA . ASP B 1 1033 ? 6.672 93.387 142.430 1.00 24.91 1032 ASP B CA 1
ATOM 17198 C C . ASP B 1 1033 ? 7.637 92.507 141.666 1.00 25.88 1032 ASP B C 1
ATOM 17199 O O . ASP B 1 1033 ? 7.330 91.373 141.325 1.00 26.54 1032 ASP B O 1
ATOM 17204 N N . PRO B 1 1034 ? 8.838 93.002 141.410 1.00 27.96 1033 PRO B N 1
ATOM 17205 C CA . PRO B 1 1034 ? 9.757 92.242 140.556 1.00 25.68 1033 PRO B CA 1
ATOM 17206 C C . PRO B 1 1034 ? 10.314 91.020 141.217 1.00 27.81 1033 PRO B C 1
ATOM 17207 O O . PRO B 1 1034 ? 10.564 91.008 142.412 1.00 25.39 1033 PRO B O 1
ATOM 17211 N N . VAL B 1 1035 ? 10.532 90.011 140.391 1.00 23.23 1034 VAL B N 1
ATOM 17212 C CA . VAL B 1 1035 ? 11.249 88.770 140.764 1.00 21.55 1034 VAL B CA 1
ATOM 17213 C C . VAL B 1 1035 ? 12.321 88.661 139.702 1.00 24.64 1034 VAL B C 1
ATOM 17214 O O . VAL B 1 1035 ? 12.089 88.083 138.604 1.00 23.36 1034 VAL B O 1
ATOM 17218 N N . VAL B 1 1036 ? 13.482 89.222 140.009 1.00 23.26 1035 VAL B N 1
ATOM 17219 C CA . VAL B 1 1036 ? 14.557 89.347 139.033 1.00 25.10 1035 VAL B CA 1
ATOM 17220 C C . VAL B 1 1036 ? 15.867 88.872 139.649 1.00 25.57 1035 VAL B C 1
ATOM 17221 O O . VAL B 1 1036 ? 16.031 88.836 140.896 1.00 22.66 1035 VAL B O 1
ATOM 17225 N N . THR B 1 1037 ? 16.802 88.512 138.794 1.00 22.75 1036 THR B N 1
ATOM 17226 C CA . THR B 1 1037 ? 18.123 88.056 139.245 1.00 21.99 1036 THR B CA 1
ATOM 17227 C C . THR B 1 1037 ? 19.056 89.253 139.195 1.00 23.93 1036 THR B C 1
ATOM 17228 O O . THR B 1 1037 ? 18.729 90.323 138.657 1.00 23.44 1036 THR B O 1
ATOM 17232 N N . LYS B 1 1038 ? 20.243 89.032 139.683 1.00 23.98 1037 LYS B N 1
ATOM 17233 C CA . LYS B 1 1038 ? 21.270 90.039 139.667 1.00 29.93 1037 LYS B CA 1
ATOM 17234 C C . LYS B 1 1038 ? 21.658 90.479 138.254 1.00 29.69 1037 LYS B C 1
ATOM 17235 O O . LYS B 1 1038 ? 22.041 91.613 138.080 1.00 29.51 1037 LYS B O 1
ATOM 17241 N N . GLU B 1 1039 ? 21.504 89.625 137.257 1.00 25.41 1038 GLU B N 1
ATOM 17242 C CA . GLU B 1 1039 ? 21.843 90.069 135.902 1.00 29.92 1038 GLU B CA 1
ATOM 17243 C C . GLU B 1 1039 ? 20.919 91.143 135.368 1.00 29.15 1038 GLU B C 1
ATOM 17244 O O . GLU B 1 1039 ? 21.249 91.728 134.375 1.00 29.28 1038 GLU B O 1
ATOM 17250 N N . LEU B 1 1040 ? 19.759 91.378 135.989 1.00 26.95 1039 LEU B N 1
ATOM 17251 C CA . LEU B 1 1040 ? 18.948 92.531 135.673 1.00 26.52 1039 LEU B CA 1
ATOM 17252 C C . LEU B 1 1040 ? 19.344 93.867 136.376 1.00 25.85 1039 LEU B C 1
ATOM 17253 O O . LEU B 1 1040 ? 18.742 94.896 136.097 1.00 24.04 1039 LEU B O 1
ATOM 17258 N N . ASP B 1 1041 ? 20.326 93.825 137.225 1.00 25.32 1040 ASP B N 1
ATOM 17259 C CA . ASP B 1 1041 ? 20.818 95.009 137.842 1.00 24.48 1040 ASP B CA 1
ATOM 17260 C C . ASP B 1 1041 ? 21.346 95.918 136.732 1.00 22.84 1040 ASP B C 1
ATOM 17261 O O . ASP B 1 1041 ? 22.255 95.540 135.989 1.00 22.36 1040 ASP B O 1
ATOM 17266 N N . GLY B 1 1042 ? 20.837 97.150 136.724 1.00 21.56 1041 GLY B N 1
ATOM 17267 C CA . GLY B 1 1042 ? 21.264 98.166 135.769 1.00 21.19 1041 GLY B CA 1
ATOM 17268 C C . GLY B 1 1042 ? 20.564 98.097 134.426 1.00 24.36 1041 GLY B C 1
ATOM 17269 O O . GLY B 1 1042 ? 20.927 98.849 133.527 1.00 22.96 1041 GLY B O 1
ATOM 17270 N N . VAL B 1 1043 ? 19.616 97.153 134.259 1.00 22.45 1042 VAL B N 1
ATOM 17271 C CA . VAL B 1 1043 ? 18.866 97.019 133.050 1.00 20.91 1042 VAL B CA 1
ATOM 17272 C C . VAL B 1 1043 ? 17.656 97.870 133.252 1.00 17.57 1042 VAL B C 1
ATOM 17273 O O . VAL B 1 1043 ? 17.138 97.917 134.349 1.00 21.48 1042 VAL B O 1
ATOM 17277 N N . THR B 1 1044 ? 17.167 98.486 132.197 1.00 17.23 1043 THR B N 1
ATOM 17278 C CA . THR B 1 1044 ? 15.984 99.314 132.204 1.00 17.78 1043 THR B CA 1
ATOM 17279 C C . THR B 1 1044 ? 14.897 98.724 131.334 1.00 18.56 1043 THR B C 1
ATOM 17280 O O . THR B 1 1044 ? 15.159 98.256 130.217 1.00 19.59 1043 THR B O 1
ATOM 17284 N N . LEU B 1 1045 ? 13.676 98.791 131.812 1.00 18.30 1044 LEU B N 1
ATOM 17285 C CA . LEU B 1 1045 ? 12.507 98.507 130.986 1.00 20.47 1044 LEU B CA 1
ATOM 17286 C C . LEU B 1 1045 ? 11.722 99.762 130.614 1.00 22.50 1044 LEU B C 1
ATOM 17287 O O . LEU B 1 1045 ? 11.182 100.447 131.495 1.00 20.15 1044 LEU B O 1
ATOM 17292 N N . GLN B 1 1046 ? 11.570 99.976 129.317 1.00 19.96 1045 GLN B N 1
ATOM 17293 C CA . GLN B 1 1046 ? 10.604 100.929 128.809 1.00 22.38 1045 GLN B CA 1
ATOM 17294 C C . GLN B 1 1046 ? 9.220 100.284 128.760 1.00 23.88 1045 GLN B C 1
ATOM 17295 O O . GLN B 1 1046 ? 9.047 99.193 128.185 1.00 19.71 1045 GLN B O 1
ATOM 17301 N N . PHE B 1 1047 ? 8.244 100.940 129.352 1.00 22.44 1046 PHE B N 1
ATOM 17302 C CA . PHE B 1 1047 ? 6.890 100.387 129.353 1.00 23.03 1046 PHE B CA 1
ATOM 17303 C C . PHE B 1 1047 ? 5.876 101.494 129.499 1.00 26.06 1046 PHE B C 1
ATOM 17304 O O . PHE B 1 1047 ? 6.060 102.421 130.300 1.00 26.51 1046 PHE B O 1
ATOM 17312 N N . THR B 1 1048 ? 4.779 101.386 128.755 1.00 27.19 1047 THR B N 1
ATOM 17313 C CA . THR B 1 1048 ? 3.728 102.396 128.794 1.00 26.12 1047 THR B CA 1
ATOM 17314 C C . THR B 1 1048 ? 2.694 102.000 129.815 1.00 29.92 1047 THR B C 1
ATOM 17315 O O . THR B 1 1048 ? 2.066 100.965 129.667 1.00 28.99 1047 THR B O 1
ATOM 17319 N N . CYS B 1 1049 ? 2.525 102.855 130.829 1.00 28.82 1048 CYS B N 1
ATOM 17320 C CA . CYS B 1 1049 ? 1.622 102.635 131.965 1.00 30.32 1048 CYS B CA 1
ATOM 17321 C C . CYS B 1 1049 ? 0.548 103.747 132.090 1.00 34.69 1048 CYS B C 1
ATOM 17322 O O . CYS B 1 1049 ? 0.884 104.957 132.097 1.00 31.33 1048 CYS B O 1
ATOM 17325 N N . PHE B 1 1050 ? -0.717 103.328 132.104 1.00 30.59 1049 PHE B N 1
ATOM 17326 C CA . PHE B 1 1050 ? -1.858 104.261 132.033 1.00 31.63 1049 PHE B CA 1
ATOM 17327 C C . PHE B 1 1050 ? -1.695 105.299 130.939 1.00 33.09 1049 PHE B C 1
ATOM 17328 O O . PHE B 1 1050 ? -1.956 106.477 131.152 1.00 33.73 1049 PHE B O 1
ATOM 17336 N N . GLY B 1 1051 ? -1.185 104.885 129.795 1.00 35.21 1050 GLY B N 1
ATOM 17337 C CA . GLY B 1 1051 ? -0.960 105.783 128.686 1.00 32.39 1050 GLY B CA 1
ATOM 17338 C C . GLY B 1 1051 ? 0.296 106.617 128.737 1.00 31.98 1050 GLY B C 1
ATOM 17339 O O . GLY B 1 1051 ? 0.534 107.349 127.823 1.00 33.30 1050 GLY B O 1
ATOM 17340 N N . LYS B 1 1052 ? 1.123 106.468 129.752 1.00 32.08 1051 LYS B N 1
ATOM 17341 C CA . LYS B 1 1052 ? 2.369 107.240 129.874 1.00 31.26 1051 LYS B CA 1
ATOM 17342 C C . LYS B 1 1052 ? 3.600 106.328 129.825 1.00 29.77 1051 LYS B C 1
ATOM 17343 O O . LYS B 1 1052 ? 3.702 105.365 130.570 1.00 27.85 1051 LYS B O 1
ATOM 17349 N N . THR B 1 1053 ? 4.508 106.626 128.933 1.00 26.27 1052 THR B N 1
ATOM 17350 C CA . THR B 1 1053 ? 5.658 105.809 128.768 1.00 30.38 1052 THR B CA 1
ATOM 17351 C C . THR B 1 1053 ? 6.614 106.162 129.886 1.00 30.37 1052 THR B C 1
ATOM 17352 O O . THR B 1 1053 ? 6.946 107.324 130.061 1.00 30.92 1052 THR B O 1
ATOM 17356 N N . VAL B 1 1054 ? 7.052 105.140 130.613 1.00 25.62 1053 VAL B N 1
ATOM 17357 C CA . VAL B 1 1054 ? 8.017 105.295 131.691 1.00 26.16 1053 VAL B CA 1
ATOM 17358 C C . VAL B 1 1054 ? 9.190 104.393 131.497 1.00 25.74 1053 VAL B C 1
ATOM 17359 O O . VAL B 1 1054 ? 9.117 103.464 130.700 1.00 26.85 1053 VAL B O 1
ATOM 17363 N N . PHE B 1 1055 ? 10.260 104.640 132.241 1.00 24.10 1054 PHE B N 1
ATOM 17364 C CA . PHE B 1 1055 ? 11.443 103.782 132.204 1.00 24.72 1054 PHE B CA 1
ATOM 17365 C C . PHE B 1 1055 ? 11.735 103.264 133.580 1.00 26.93 1054 PHE B C 1
ATOM 17366 O O . PHE B 1 1055 ? 11.968 104.047 134.497 1.00 27.80 1054 PHE B O 1
ATOM 17374 N N . PHE B 1 1056 ? 11.744 101.917 133.739 1.00 23.45 1055 PHE B N 1
ATOM 17375 C CA . PHE B 1 1056 ? 11.977 101.292 135.030 1.00 22.32 1055 PHE B CA 1
ATOM 17376 C C . PHE B 1 1056 ? 13.380 100.754 135.045 1.00 23.39 1055 PHE B C 1
ATOM 17377 O O . PHE B 1 1056 ? 13.641 99.819 134.327 1.00 24.22 1055 PHE B O 1
ATOM 17385 N N . THR B 1 1057 ? 14.287 101.308 135.859 1.00 21.65 1056 THR B N 1
ATOM 17386 C CA . THR B 1 1057 ? 15.637 100.798 135.989 1.00 21.89 1056 THR B CA 1
ATOM 17387 C C . THR B 1 1057 ? 15.729 99.948 137.258 1.00 24.04 1056 THR B C 1
ATOM 17388 O O . THR B 1 1057 ? 15.318 100.399 138.356 1.00 25.76 1056 THR B O 1
ATOM 17392 N N . TYR B 1 1058 ? 16.289 98.736 137.125 1.00 21.65 1057 TYR B N 1
ATOM 17393 C CA . TYR B 1 1058 ? 16.349 97.774 138.185 1.00 22.40 1057 TYR B CA 1
ATOM 17394 C C . TYR B 1 1058 ? 17.680 97.895 138.896 1.00 22.38 1057 TYR B C 1
ATOM 17395 O O . TYR B 1 1058 ? 18.725 97.948 138.282 1.00 22.58 1057 TYR B O 1
ATOM 17404 N N . HIS B 1 1059 ? 17.590 97.914 140.214 1.00 22.85 1058 HIS B N 1
ATOM 17405 C CA . HIS B 1 1059 ? 18.754 97.821 141.083 1.00 26.93 1058 HIS B CA 1
ATOM 17406 C C . HIS B 1 1059 ? 18.481 96.678 142.034 1.00 28.39 1058 HIS B C 1
ATOM 17407 O O . HIS B 1 1059 ? 17.497 96.681 142.806 1.00 28.26 1058 HIS B O 1
ATOM 17414 N N . VAL B 1 1060 ? 19.351 95.704 141.995 1.00 27.26 1059 VAL B N 1
ATOM 17415 C CA . VAL B 1 1060 ? 19.153 94.458 142.762 1.00 28.79 1059 VAL B CA 1
ATOM 17416 C C . VAL B 1 1060 ? 20.169 94.376 143.880 1.00 31.34 1059 VAL B C 1
ATOM 17417 O O . VAL B 1 1060 ? 21.364 94.167 143.629 1.00 30.67 1059 VAL B O 1
ATOM 17421 N N . ASP B 1 1061 ? 19.693 94.589 145.113 1.00 31.17 1060 ASP B N 1
ATOM 17422 C CA . ASP B 1 1061 ? 20.580 94.865 146.240 1.00 35.12 1060 ASP B CA 1
ATOM 17423 C C . ASP B 1 1061 ? 20.138 93.987 147.421 1.00 40.42 1060 ASP B C 1
ATOM 17424 O O . ASP B 1 1061 ? 19.226 94.344 148.167 1.00 34.81 1060 ASP B O 1
ATOM 17429 N N . ASP B 1 1062 ? 20.836 92.870 147.597 1.00 42.35 1061 ASP B N 1
ATOM 17430 C CA . ASP B 1 1062 ? 20.484 91.900 148.631 1.00 52.87 1061 ASP B CA 1
ATOM 17431 C C . ASP B 1 1062 ? 20.778 92.367 150.053 1.00 52.76 1061 ASP B C 1
ATOM 17432 O O . ASP B 1 1062 ? 20.288 91.745 150.992 1.00 51.47 1061 ASP B O 1
ATOM 17437 N N . THR B 1 1063 ? 21.520 93.475 150.190 1.00 46.60 1062 THR B N 1
ATOM 17438 C CA . THR B 1 1063 ? 21.892 94.039 151.487 1.00 45.08 1062 THR B CA 1
ATOM 17439 C C . THR B 1 1063 ? 20.901 95.090 152.015 1.00 44.18 1062 THR B C 1
ATOM 17440 O O . THR B 1 1063 ? 21.101 95.656 153.081 1.00 43.97 1062 THR B O 1
ATOM 17452 N N . ASP B 1 1065 ? 17.582 97.135 153.629 1.00 44.89 1064 ASP B N 1
ATOM 17453 C CA . ASP B 1 1065 ? 16.739 96.961 154.814 1.00 54.21 1064 ASP B CA 1
ATOM 17454 C C . ASP B 1 1065 ? 15.324 96.487 154.406 1.00 50.48 1064 ASP B C 1
ATOM 17455 O O . ASP B 1 1065 ? 14.871 95.465 154.844 1.00 57.59 1064 ASP B O 1
ATOM 17460 N N . LYS B 1 1066 ? 14.663 97.226 153.531 1.00 45.04 1065 LYS B N 1
ATOM 17461 C CA . LYS B 1 1066 ? 13.304 96.862 153.098 1.00 47.10 1065 LYS B CA 1
ATOM 17462 C C . LYS B 1 1066 ? 13.358 95.984 151.822 1.00 43.43 1065 LYS B C 1
ATOM 17463 O O . LYS B 1 1066 ? 14.410 95.811 151.225 1.00 39.60 1065 LYS B O 1
ATOM 17469 N N . HIS B 1 1067 ? 12.245 95.360 151.465 1.00 35.97 1066 HIS B N 1
ATOM 17470 C CA . HIS B 1 1067 ? 12.252 94.484 150.322 1.00 34.20 1066 HIS B CA 1
ATOM 17471 C C . HIS B 1 1067 ? 12.349 95.266 149.021 1.00 32.87 1066 HIS B C 1
ATOM 17472 O O . HIS B 1 1067 ? 13.049 94.854 148.080 1.00 29.63 1066 HIS B O 1
ATOM 17479 N N . ILE B 1 1068 ? 11.611 96.359 148.956 1.00 32.59 1067 ILE B N 1
ATOM 17480 C CA . ILE B 1 1068 ? 11.529 97.180 147.754 1.00 33.64 1067 ILE B CA 1
ATOM 17481 C C . ILE B 1 1068 ? 11.489 98.676 148.054 1.00 33.22 1067 ILE B C 1
ATOM 17482 O O . ILE B 1 1068 ? 10.950 99.089 149.065 1.00 33.85 1067 ILE B O 1
ATOM 17487 N N . CYS B 1 1069 ? 12.068 99.478 147.188 1.00 30.05 1068 CYS B N 1
ATOM 17488 C CA . CYS B 1 1069 ? 11.937 100.936 147.247 1.00 32.87 1068 CYS B CA 1
ATOM 17489 C C . CYS B 1 1069 ? 11.854 101.457 145.814 1.00 34.17 1068 CYS B C 1
ATOM 17490 O O . CYS B 1 1069 ? 12.680 101.071 145.000 1.00 33.41 1068 CYS B O 1
ATOM 17493 N N . VAL B 1 1070 ? 10.908 102.344 145.502 1.00 31.93 1069 VAL B N 1
ATOM 17494 C CA . VAL B 1 1070 ? 10.884 102.945 144.166 1.00 33.29 1069 VAL B CA 1
ATOM 17495 C C . VAL B 1 1070 ? 11.000 104.472 144.220 1.00 36.58 1069 VAL B C 1
ATOM 17496 O O . VAL B 1 1070 ? 10.255 105.130 144.923 1.00 37.49 1069 VAL B O 1
ATOM 17500 N N . LYS B 1 1071 ? 11.957 104.993 143.454 1.00 34.76 1070 LYS B N 1
ATOM 17501 C CA . LYS B 1 1071 ? 12.277 106.423 143.412 1.00 35.50 1070 LYS B CA 1
ATOM 17502 C C . LYS B 1 1071 ? 12.103 107.020 142.042 1.00 37.39 1070 LYS B C 1
ATOM 17503 O O . LYS B 1 1071 ? 12.355 106.365 141.013 1.00 33.68 1070 LYS B O 1
ATOM 17509 N N . SER B 1 1072 ? 11.652 108.260 142.009 1.00 31.88 1071 SER B N 1
ATOM 17510 C CA . SER B 1 1072 ? 11.713 109.055 140.789 1.00 33.31 1071 SER B CA 1
ATOM 17511 C C . SER B 1 1072 ? 12.278 110.425 141.158 1.00 37.49 1071 SER B C 1
ATOM 17512 O O . SER B 1 1072 ? 11.812 111.050 142.110 1.00 36.23 1071 SER B O 1
ATOM 17515 N N . ASN B 1 1073 ? 13.316 110.839 140.448 1.00 38.12 1072 ASN B N 1
ATOM 17516 C CA . ASN B 1 1073 ? 14.096 112.050 140.817 1.00 44.54 1072 ASN B CA 1
ATOM 17517 C C . ASN B 1 1073 ? 14.436 112.050 142.317 1.00 41.28 1072 ASN B C 1
ATOM 17518 O O . ASN B 1 1073 ? 14.277 113.044 143.025 1.00 37.77 1072 ASN B O 1
ATOM 17523 N N . ASN B 1 1074 ? 14.878 110.897 142.769 1.00 33.25 1073 ASN B N 1
ATOM 17524 C CA . ASN B 1 1074 ? 15.311 110.636 144.114 1.00 34.91 1073 ASN B CA 1
ATOM 17525 C C . ASN B 1 1074 ? 14.217 110.690 145.180 1.00 34.47 1073 ASN B C 1
ATOM 17526 O O . ASN B 1 1074 ? 14.495 110.488 146.325 1.00 38.89 1073 ASN B O 1
ATOM 17531 N N . ASN B 1 1075 ? 12.967 110.906 144.804 1.00 39.30 1074 ASN B N 1
ATOM 17532 C CA . ASN B 1 1075 ? 11.871 110.919 145.767 1.00 35.22 1074 ASN B CA 1
ATOM 17533 C C . ASN B 1 1075 ? 11.318 109.518 145.859 1.00 38.22 1074 ASN B C 1
ATOM 17534 O O . ASN B 1 1075 ? 11.012 108.906 144.852 1.00 36.35 1074 ASN B O 1
ATOM 17539 N N . ILE B 1 1076 ? 11.146 109.026 147.062 1.00 32.56 1075 ILE B N 1
ATOM 17540 C CA . ILE B 1 1076 ? 10.541 107.739 147.307 1.00 36.55 1075 ILE B CA 1
ATOM 17541 C C . ILE B 1 1076 ? 9.037 107.822 147.082 1.00 44.41 1075 ILE B C 1
ATOM 17542 O O . ILE B 1 1076 ? 8.350 108.654 147.661 1.00 39.05 1075 ILE B O 1
ATOM 17547 N N . LEU B 1 1077 ? 8.534 106.923 146.244 1.00 40.02 1076 LEU B N 1
ATOM 17548 C CA . LEU B 1 1077 ? 7.125 106.806 146.039 1.00 36.27 1076 LEU B CA 1
ATOM 17549 C C . LEU B 1 1077 ? 6.458 106.133 147.200 1.00 36.37 1076 LEU B C 1
ATOM 17550 O O . LEU B 1 1077 ? 6.872 105.082 147.593 1.00 39.33 1076 LEU B O 1
ATOM 17555 N N . PRO B 1 1078 ? 5.413 106.764 147.777 1.00 33.86 1077 PRO B N 1
ATOM 17556 C CA . PRO B 1 1078 ? 4.687 106.135 148.850 1.00 35.57 1077 PRO B CA 1
ATOM 17557 C C . PRO B 1 1078 ? 3.772 105.034 148.297 1.00 36.55 1077 PRO B C 1
ATOM 17558 O O . PRO B 1 1078 ? 3.333 105.119 147.152 1.00 36.76 1077 PRO B O 1
ATOM 17562 N N . GLY B 1 1079 ? 3.446 104.071 149.130 1.00 36.46 1078 GLY B N 1
ATOM 17563 C CA . GLY B 1 1079 ? 2.500 103.042 148.767 1.00 40.96 1078 GLY B CA 1
ATOM 17564 C C . GLY B 1 1079 ? 2.287 102.071 149.898 1.00 45.20 1078 GLY B C 1
ATOM 17565 O O . GLY B 1 1079 ? 2.774 102.293 150.982 1.00 43.90 1078 GLY B O 1
ATOM 17566 N N . ASP B 1 1080 ? 1.565 100.989 149.621 1.00 43.04 1079 ASP B N 1
ATOM 17567 C CA . ASP B 1 1080 ? 1.249 99.934 150.589 1.00 39.74 1079 ASP B CA 1
ATOM 17568 C C . ASP B 1 1080 ? 1.923 98.624 150.201 1.00 42.14 1079 ASP B C 1
ATOM 17569 O O . ASP B 1 1080 ? 2.182 98.360 149.028 1.00 39.41 1079 ASP B O 1
ATOM 17574 N N . ASN B 1 1081 ? 2.135 97.750 151.157 1.00 38.56 1080 ASN B N 1
ATOM 17575 C CA . ASN B 1 1081 ? 2.795 96.485 150.840 1.00 40.62 1080 ASN B CA 1
ATOM 17576 C C . ASN B 1 1081 ? 1.808 95.479 150.313 1.00 40.96 1080 ASN B C 1
ATOM 17577 O O . ASN B 1 1081 ? 0.718 95.406 150.775 1.00 38.58 1080 ASN B O 1
ATOM 17582 N N . LEU B 1 1082 ? 2.215 94.683 149.342 1.00 36.45 1081 LEU B N 1
ATOM 17583 C CA . LEU B 1 1082 ? 1.376 93.588 148.840 1.00 38.10 1081 LEU B CA 1
ATOM 17584 C C . LEU B 1 1082 ? 1.404 92.399 149.738 1.00 36.19 1081 LEU B C 1
ATOM 17585 O O . LEU B 1 1082 ? 2.368 92.191 150.431 1.00 36.27 1081 LEU B O 1
ATOM 17590 N N . ASN B 1 1083 ? 0.339 91.597 149.704 1.00 38.94 1082 ASN B N 1
ATOM 17591 C CA . ASN B 1 1083 ? 0.260 90.384 150.532 1.00 40.80 1082 ASN B CA 1
ATOM 17592 C C . ASN B 1 1083 ? 0.760 89.195 149.793 1.00 36.27 1082 ASN B C 1
ATOM 17593 O O . ASN B 1 1083 ? 0.323 88.914 148.685 1.00 35.30 1082 ASN B O 1
ATOM 17598 N N . ASN B 1 1084 ? 1.649 88.462 150.430 1.00 28.50 1083 ASN B N 1
ATOM 17599 C CA . ASN B 1 1084 ? 2.146 87.245 149.855 1.00 29.16 1083 ASN B CA 1
ATOM 17600 C C . ASN B 1 1084 ? 2.575 86.367 151.015 1.00 28.89 1083 ASN B C 1
ATOM 17601 O O . ASN B 1 1084 ? 3.439 86.782 151.799 1.00 25.58 1083 ASN B O 1
ATOM 17606 N N . ILE B 1 1085 ? 2.012 85.156 151.114 1.00 25.11 1084 ILE B N 1
ATOM 17607 C CA . ILE B 1 1085 ? 2.362 84.261 152.226 1.00 27.49 1084 ILE B CA 1
ATOM 17608 C C . ILE B 1 1085 ? 3.719 83.643 152.158 1.00 26.48 1084 ILE B C 1
ATOM 17609 O O . ILE B 1 1085 ? 4.143 83.036 153.145 1.00 23.18 1084 ILE B O 1
ATOM 17614 N N . TYR B 1 1086 ? 4.427 83.748 151.017 1.00 23.35 1085 TYR B N 1
ATOM 17615 C CA . TYR B 1 1086 ? 5.661 83.063 150.877 1.00 22.23 1085 TYR B CA 1
ATOM 17616 C C . TYR B 1 1086 ? 6.902 83.953 151.018 1.00 23.94 1085 TYR B C 1
ATOM 17617 O O . TYR B 1 1086 ? 7.993 83.437 151.030 1.00 28.09 1085 TYR B O 1
ATOM 17626 N N . ARG B 1 1087 ? 6.744 85.240 150.974 1.00 24.90 1086 ARG B N 1
ATOM 17627 C CA . ARG B 1 1087 ? 7.886 86.152 150.871 1.00 26.61 1086 ARG B CA 1
ATOM 17628 C C . ARG B 1 1087 ? 7.369 87.520 151.120 1.00 24.42 1086 ARG B C 1
ATOM 17629 O O . ARG B 1 1087 ? 6.182 87.770 151.087 1.00 24.65 1086 ARG B O 1
ATOM 17637 N N . ASP B 1 1088 ? 8.265 88.471 151.206 1.00 29.01 1087 ASP B N 1
ATOM 17638 C CA . ASP B 1 1088 ? 7.877 89.887 151.229 1.00 31.10 1087 ASP B CA 1
ATOM 17639 C C . ASP B 1 1088 ? 7.291 90.274 149.935 1.00 33.73 1087 ASP B C 1
ATOM 17640 O O . ASP B 1 1088 ? 7.877 90.026 148.878 1.00 34.71 1087 ASP B O 1
ATOM 17645 N N . GLY B 1 1089 ? 6.126 90.893 149.985 1.00 37.72 1088 GLY B N 1
ATOM 17646 C CA . GLY B 1 1089 ? 5.461 91.327 148.756 1.00 40.05 1088 GLY B CA 1
ATOM 17647 C C . GLY B 1 1089 ? 6.072 92.619 148.197 1.00 38.50 1088 GLY B C 1
ATOM 17648 O O . GLY B 1 1089 ? 6.978 93.214 148.781 1.00 39.64 1088 GLY B O 1
ATOM 17649 N N . GLY B 1 1090 ? 5.562 93.045 147.050 1.00 42.36 1089 GLY B N 1
ATOM 17650 C CA . GLY B 1 1090 ? 6.047 94.285 146.381 1.00 39.81 1089 GLY B CA 1
ATOM 17651 C C . GLY B 1 1090 ? 5.306 95.487 146.929 1.00 41.27 1089 GLY B C 1
ATOM 17652 O O . GLY B 1 1090 ? 4.823 95.458 148.074 1.00 41.86 1089 GLY B O 1
ATOM 17653 N N . ILE B 1 1091 ? 5.098 96.490 146.095 1.00 35.64 1090 ILE B N 1
ATOM 17654 C CA . ILE B 1 1091 ? 4.424 97.681 146.548 1.00 32.45 1090 ILE B CA 1
ATOM 17655 C C . ILE B 1 1091 ? 3.292 98.098 145.633 1.00 31.89 1090 ILE B C 1
ATOM 17656 O O . ILE B 1 1091 ? 3.405 98.003 144.417 1.00 27.80 1090 ILE B O 1
ATOM 17661 N N . GLN B 1 1092 ? 2.223 98.585 146.234 1.00 27.23 1091 GLN B N 1
ATOM 17662 C CA . GLN B 1 1092 ? 1.109 99.168 145.533 1.00 30.49 1091 GLN B CA 1
ATOM 17663 C C . GLN B 1 1092 ? 1.202 100.662 145.626 1.00 30.94 1091 GLN B C 1
ATOM 17664 O O . GLN B 1 1092 ? 1.221 101.203 146.707 1.00 35.39 1091 GLN B O 1
ATOM 17670 N N . ILE B 1 1093 ? 1.195 101.325 144.483 1.00 31.37 1092 ILE B N 1
ATOM 17671 C CA . ILE B 1 1093 ? 1.303 102.769 144.398 1.00 33.14 1092 ILE B CA 1
ATOM 17672 C C . ILE B 1 1093 ? 0.079 103.257 143.693 1.00 33.55 1092 ILE B C 1
ATOM 17673 O O . ILE B 1 1093 ? -0.312 102.751 142.654 1.00 32.10 1092 ILE B O 1
ATOM 17678 N N . ALA B 1 1094 ? -0.499 104.308 144.238 1.00 33.43 1093 ALA B N 1
ATOM 17679 C CA . ALA B 1 1094 ? -1.667 104.928 143.626 1.00 32.93 1093 ALA B CA 1
ATOM 17680 C C . ALA B 1 1094 ? -1.327 105.508 142.246 1.00 33.79 1093 ALA B C 1
ATOM 17681 O O . ALA B 1 1094 ? -0.240 106.065 141.995 1.00 34.11 1093 ALA B O 1
ATOM 17683 N N . LYS B 1 1095 ? -2.303 105.411 141.369 1.00 35.34 1094 LYS B N 1
ATOM 17684 C CA . LYS B 1 1095 ? -2.167 105.846 140.001 1.00 34.79 1094 LYS B CA 1
ATOM 17685 C C . LYS B 1 1095 ? -1.841 107.304 139.914 1.00 35.34 1094 LYS B C 1
ATOM 17686 O O . LYS B 1 1095 ? -0.969 107.720 139.119 1.00 34.00 1094 LYS B O 1
ATOM 17692 N N . ASP B 1 1096 ? -2.566 108.108 140.682 1.00 33.25 1095 ASP B N 1
ATOM 17693 C CA . ASP B 1 1096 ? -2.340 109.583 140.624 1.00 36.06 1095 ASP B CA 1
ATOM 17694 C C . ASP B 1 1096 ? -0.950 109.982 141.145 1.00 31.90 1095 ASP B C 1
ATOM 17695 O O . ASP B 1 1096 ? -0.239 110.765 140.540 1.00 35.41 1095 ASP B O 1
ATOM 17700 N N . VAL B 1 1097 ? -0.530 109.349 142.218 1.00 34.00 1096 VAL B N 1
ATOM 17701 C CA . VAL B 1 1097 ? 0.822 109.527 142.737 1.00 35.65 1096 VAL B CA 1
ATOM 17702 C C . VAL B 1 1097 ? 1.863 109.104 141.668 1.00 35.89 1096 VAL B C 1
ATOM 17703 O O . VAL B 1 1097 ? 2.813 109.829 141.357 1.00 33.92 1096 VAL B O 1
ATOM 17707 N N . PHE B 1 1098 ? 1.684 107.909 141.112 1.00 33.10 1097 PHE B N 1
ATOM 17708 C CA . PHE B 1 1098 ? 2.609 107.411 140.093 1.00 30.09 1097 PHE B CA 1
ATOM 17709 C C . PHE B 1 1098 ? 2.664 108.340 138.885 1.00 29.49 1097 PHE B C 1
ATOM 17710 O O . PHE B 1 1098 ? 3.741 108.766 138.456 1.00 33.41 1097 PHE B O 1
ATOM 17718 N N . LEU B 1 1099 ? 1.506 108.697 138.324 1.00 30.58 1098 LEU B N 1
ATOM 17719 C CA . LEU B 1 1099 ? 1.534 109.583 137.128 1.00 32.93 1098 LEU B CA 1
ATOM 17720 C C . LEU B 1 1099 ? 2.106 110.995 137.406 1.00 31.85 1098 LEU B C 1
ATOM 17721 O O . LEU B 1 1099 ? 2.787 111.578 136.573 1.00 31.14 1098 LEU B O 1
ATOM 17726 N N . SER B 1 1100 ? 1.818 111.523 138.587 1.00 30.76 1099 SER B N 1
ATOM 17727 C CA . SER B 1 1100 ? 2.330 112.851 138.984 1.00 34.61 1099 SER B CA 1
ATOM 17728 C C . SER B 1 1100 ? 3.861 112.826 139.041 1.00 33.07 1099 SER B C 1
ATOM 17729 O O . SER B 1 1100 ? 4.541 113.627 138.411 1.00 32.37 1099 SER B O 1
ATOM 1773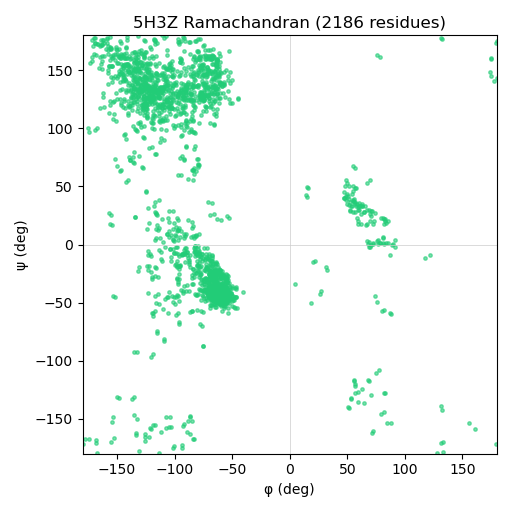2 N N . ALA B 1 1101 ? 4.402 111.791 139.694 1.00 33.88 1100 ALA B N 1
ATOM 17733 C CA . ALA B 1 1101 ? 5.839 111.545 139.653 1.00 32.20 1100 ALA B CA 1
ATOM 17734 C C . ALA B 1 1101 ? 6.376 111.400 138.232 1.00 33.85 1100 ALA B C 1
ATOM 17735 O O . ALA B 1 1101 ? 7.429 111.968 137.876 1.00 32.19 1100 ALA B O 1
ATOM 17737 N N . ALA B 1 1102 ? 5.624 110.715 137.363 1.00 33.09 1101 ALA B N 1
ATOM 17738 C CA . ALA B 1 1102 ? 6.125 110.451 135.987 1.00 33.90 1101 ALA B CA 1
ATOM 17739 C C . ALA B 1 1102 ? 6.164 111.665 135.139 1.00 33.48 1101 ALA B C 1
ATOM 17740 O O . ALA B 1 1102 ? 7.043 111.799 134.233 1.00 28.42 1101 ALA B O 1
ATOM 17750 N N . SER B 1 1104 ? 6.936 114.671 136.156 1.00 35.94 1103 SER B N 1
ATOM 17751 C CA . SER B 1 1104 ? 8.234 115.399 136.404 1.00 41.01 1103 SER B CA 1
ATOM 17752 C C . SER B 1 1104 ? 9.497 114.643 136.035 1.00 43.01 1103 SER B C 1
ATOM 17753 O O . SER B 1 1104 ? 10.456 115.258 135.575 1.00 36.89 1103 SER B O 1
ATOM 17756 N N . ASP B 1 1105 ? 9.494 113.316 136.206 1.00 37.38 1104 ASP B N 1
ATOM 17757 C CA . ASP B 1 1105 ? 10.661 112.496 135.831 1.00 32.66 1104 ASP B CA 1
ATOM 17758 C C . ASP B 1 1105 ? 10.195 111.057 135.594 1.00 28.96 1104 ASP B C 1
ATOM 17759 O O . ASP B 1 1105 ? 9.768 110.363 136.522 1.00 27.33 1104 ASP B O 1
ATOM 17764 N N . ASN B 1 1106 ? 10.293 110.637 134.339 1.00 29.95 1105 ASN B N 1
ATOM 17765 C CA . ASN B 1 1106 ? 9.724 109.364 133.938 1.00 30.95 1105 ASN B CA 1
ATOM 17766 C C . ASN B 1 1106 ? 10.703 108.198 134.053 1.00 30.85 1105 ASN B C 1
ATOM 17767 O O . ASN B 1 1106 ? 10.378 107.109 133.585 1.00 30.81 1105 ASN B O 1
ATOM 17772 N N . ASN B 1 1107 ? 11.882 108.410 134.633 1.00 28.53 1106 ASN B N 1
ATOM 17773 C CA . ASN B 1 1107 ? 12.800 107.285 134.903 1.00 32.84 1106 ASN B CA 1
ATOM 17774 C C . ASN B 1 1107 ? 12.617 106.849 136.365 1.00 32.90 1106 ASN B C 1
ATOM 17775 O O . ASN B 1 1107 ? 13.075 107.529 137.271 1.00 36.06 1106 ASN B O 1
ATOM 17780 N N . PHE B 1 1108 ? 11.903 105.736 136.588 1.00 26.84 1107 PHE B N 1
ATOM 17781 C CA . PHE B 1 1108 ? 11.653 105.208 137.958 1.00 25.32 1107 PHE B CA 1
ATOM 17782 C C . PHE B 1 1108 ? 12.742 104.242 138.270 1.00 27.03 1107 PHE B C 1
ATOM 17783 O O . PHE B 1 1108 ? 13.114 103.405 137.423 1.00 33.33 1107 PHE B O 1
ATOM 17791 N N . HIS B 1 1109 ? 13.294 104.322 139.443 1.00 24.89 1108 HIS B N 1
ATOM 17792 C CA . HIS B 1 1109 ? 14.372 103.429 139.837 1.00 26.58 1108 HIS B CA 1
ATOM 17793 C C . HIS B 1 1109 ? 13.775 102.454 140.824 1.00 27.97 1108 HIS B C 1
ATOM 17794 O O . HIS B 1 1109 ? 13.218 102.826 141.871 1.00 30.44 1108 HIS B O 1
ATOM 17801 N N . ILE B 1 1110 ? 13.927 101.170 140.531 1.00 29.03 1109 ILE B N 1
ATOM 17802 C CA . ILE B 1 1110 ? 13.348 100.135 141.433 1.00 27.89 1109 ILE B CA 1
ATOM 17803 C C . ILE B 1 1110 ? 14.444 99.420 142.154 1.00 26.60 1109 ILE B C 1
ATOM 17804 O O . ILE B 1 1110 ? 15.204 98.652 141.551 1.00 24.68 1109 ILE B O 1
ATOM 17809 N N . TYR B 1 1111 ? 14.450 99.578 143.476 1.00 26.45 1110 TYR B N 1
ATOM 17810 C CA . TYR B 1 1111 ? 15.445 98.953 144.348 1.00 30.92 1110 TYR B CA 1
ATOM 17811 C C . TYR B 1 1111 ? 14.824 97.722 145.000 1.00 28.17 1110 TYR B C 1
ATOM 17812 O O . TYR B 1 1111 ? 13.844 97.824 145.731 1.00 29.39 1110 TYR B O 1
ATOM 17821 N N . VAL B 1 1112 ? 15.362 96.552 144.713 1.00 27.72 1111 VAL B N 1
ATOM 17822 C CA . VAL B 1 1112 ? 14.697 95.340 145.169 1.00 30.93 1111 VAL B CA 1
ATOM 17823 C C . VAL B 1 1112 ? 15.724 94.329 145.654 1.00 32.75 1111 VAL B C 1
ATOM 17824 O O . VAL B 1 1112 ? 16.817 94.243 145.112 1.00 37.33 1111 VAL B O 1
ATOM 17828 N N . LYS B 1 1113 ? 15.356 93.522 146.636 1.00 39.03 1112 LYS B N 1
ATOM 17829 C CA . LYS B 1 1113 ? 16.120 92.279 146.978 1.00 47.07 1112 LYS B CA 1
ATOM 17830 C C . LYS B 1 1113 ? 15.808 91.083 146.037 1.00 56.42 1112 LYS B C 1
ATOM 17831 O O . LYS B 1 1113 ? 14.640 90.847 145.690 1.00 60.06 1112 LYS B O 1
ATOM 17837 N N . ASN B 1 1114 ? 16.856 90.374 145.598 1.00 55.64 1113 ASN B N 1
ATOM 17838 C CA . ASN B 1 1114 ? 16.723 89.195 144.684 1.00 53.18 1113 ASN B CA 1
ATOM 17839 C C . ASN B 1 1114 ? 16.443 87.989 145.545 1.00 54.05 1113 ASN B C 1
ATOM 17840 O O . ASN B 1 1114 ? 16.637 88.079 146.765 1.00 57.14 1113 ASN B O 1
#

B-factor: mean 31.15, std 9.8, range [15.31, 94.93]

Nearest PDB structures (foldseek):
  5h3z-assembly1_A  TM=1.001E+00  e=0.000E+00  Lachnoclostridium phytofermentans ISDg
  5h42-assembly1_A  TM=9.954E-01  e=0.000E+00  Lachnoclostridium phytofermentans ISDg
  3afj-assembly1_A  TM=7.537E-01  e=1.674E-24  Cellulomonas gilvus ATCC 13127
  3act-assembly1_B  TM=7.445E-01  e=1.523E-24  Cellulomonas gilvus ATCC 13127
  4zlf-assembly1_A  TM=6.619E-01  e=4.961E-24  Saccharophagus degradans 2-40

Solvent-accessible surface area: 74038 Å² total

Organism: Lachnoclostridium phytofermentans (strain ATCC 700394 / DSM 18823 / ISDg) (NCBI:txid357809)

Sequence (2190 aa):
GILKTLSAPIILENSNSTFTFLPGGDNFEWIHESIINAFQGNTLDGSTNNLYLRIYKDNSLAFYPLIGNSKSTIKSGTSTLIFEGTAEDISYTVTFRLTPYGIWFWDISLSGNCNKADIIYSQDIGVGTKGSVNSNELYLAQYLGHSIFQGDYGYVICSRQNAQGDLFPYLQQGSLGIRSIAYSTDGTQFFGLSYKKTNIPEALYGDLPSKNKQYELAHTALQTEAFSLSGTKQFSFYGICKTNHPEVIREIEYIQELEKAYAYHESGEILPVNVPTLQNIGAPYASSRWDAKQVEHYFPKRLLEEKEEEALLSFFTPEKSHVVLQDKELTTERPHGHILTNFDVTKVPQGVVSSTNYYGAFNCQFVVGNTTYNKLLSNHRGLLNIQKDSGQRIFIKIGDCYRQLTLPAAYENVAGSTWYYQLDEDVLIITSFAYNRPEIVLKVQSLGHKKYDFIVTHQLTVGPNEYENEIKLTREGNILQLSPTDPVVTNHFYPELSFRRIPEDCTLSDDSIFFHNNTTINPSLLSIEILQKSSFDIVQGFDTGNVIPFLDQYDYKEQLEAYRIYYDQLVCNFKLSAPDKIPLSAEKLNAIIHWYAHDALIHFASPHGLEQSGGAAWGTRDVCQGPIEFFLTTGHFDLVRHILITLYSHQIEGGFEWPQWFFDHYPIHQEDCHGDVVFWPLKAISDYIQATGDTSILNELVDYRTAKDALPTNQPETILIHIKRAVTTIKNRYLSGTALISYAGGDWDDTLQPANSELKENLVSAWTQALAEQTLELLCSAIKGIDHDFSKELSHANDIRTSFYQYLIKDGVIAGFLYRESEEHKYLHPDDTESSIHYRLLPLTRSIIAQLADFKLATRNLEIIDEHLACPDGVRLDHPASYSGGISKIFLRAEQAANVGREISLQYVHAHIRYIEALATGLSKKAWDALRINPILLTDYVPNALTRQSNVYFSSSEGCFDDRYEYAKNFDKLRTGDINVKGGWRLYSSGPGIYIRRIIADLLGIRFGHNVIHIDPVVTKELDGVTLQFTCFGKTVFFTYHVDDTDKHICVKSNNNILPGDNLNNIYRDGGIQIAKDVFLSAASDNNFHIYVKNGILKTLSAPIILENSNSTFTFLPGGDNFEWIHESIINAFQGNTLDGSTNNLYLRIYKDNSLAFYPLIGNSKSTIKSGTSTLIFEGTAEDISYTVTFRLTPYGIWFWDISLSGNCNKADIIYSQDIGVGTKGSVNSNELYLAQYLGHSIFQGDYGYVICSRQNAQGDLFPYLQQGSLGIRSIAYSTDGTQFFGLSYKKTNIPEALYGDLPSKNKQYELAHTALQTEAFSLSGTKQFSFYGICKTNHPEVIREIEYIQELEKAYAYHESGEILPVNVPTLQNIGAPYASSRWDAKQVEHYFPKRLLEEKEEEALLSFFTPEKSHVVLQDKELTTERPHGHILTNFDVTKVPQGVVSSTNYYGAFNCQFVVGNTTYNKLLSNHRGLLNIQKDSGQRIFIKIGDCYRQLTLPAAYENVAGSTWYYQLDEDVLIITSFAYNRPEIVLKVQSLGHKKYDFIVTHQLTVGPNEYENEIKLTREGNILQLSPTDPVVTNHFYPELSFRRIPEDCTLSDDSIFFHNNTTINPSLLSIEILQKSSFDIVQGFDTGNVIPFLDQYDYKEQLEAYRIYYDQLVCNFKLSAPDKIPLSAEKLNAIIHWYAHDALIHFASPHGLEQSGGAAWGTRDVCQGPIEFFLTTGHFDLVRHILITLYSHQIEGGFEWPQWFFDHYPIHQEDCHGDVVFWPLKAISDYIQATGDTSILNELVDYRTAKDALPTNQPETILIHIKRAVTTIKNRYLSGTALISYAGGDWDDTLQPANSELKENLVSAWTQALAEQTLELLCSAIKGIDHDFSKELSHANDIRTSFYQYLIKDGVIAGFLYRESEEHKYLHPDDTESSIHYRLLPLTRSIIAQLADFKLATRNLEIIDEHLACPDGVRLDHPASYSGGISKIFLRAEQAANVGREISLQYVHAHIRYIEALATGLSKKAWDALRINPILLTDYVPNALTRQSNVYFSSSEGCFDDRYEYAKNFDKLRTGDINVKGGWRLYSSGPGIYIRRIIADLLGIRFGHNVIHIDPVVTKELDGVTLQFTCFGKTVFFTYHVDDTDKHICVKSNNNILPGDNLNNIYRDGGIQIAKDVFLSAASDNNFHIYVKN

CATH classification: 1.50.10.10

InterPro domains:
  IPR008928 Six-hairpin glycosidase superfamily [SSF48208] (560-1075)
  IPR012341 Six-hairpin glycosidase-like superfamily [G3DSA:1.50.10.10] (599-1020)
  IPR033432 Glycosyl hydrolase 94, catalytic domain [PF17167] (576-958)
  IPR048771 Glycoside phosphorylase, super sandwich domain [PF21250] (302-550)
  IPR048773 Glycoside phosphorylase, C-terminal domain [PF21270] (1021-1110)
  IPR052047 Glycosyl Hydrolase 94 Enzymes [PTHR37469] (34-1088)
  IPR053831 SOGP, N-terminal domain [PF21958] (20-242)

Radius of gyration: 41.46 Å; Cα contacts (8 Å, |Δi|>4): 5378; chains: 2; bounding box: 110×120×80 Å